Protein 2K3D (pdb70)

Radius of gyration: 13.23 Å; Cα contacts (8 Å, |Δi|>4): 116; chains: 1; bounding box: 28×37×34 Å

Foldseek 3Di:
DLVVVQVVLLLVQCCVQAVPFDDKDWPFDQADPQGGKIKIATPPDPQFMWIDHSANQDIGTDPVVVVNGDDPRQGSVRVVVDDPDDD

Sequence (87 aa):
AFFNEQKEKVTLYLKHNIPDFNTVTFTNEEFNPIGISIDGYINNDKNLSFTAGKDVKIFSSSEELDKMFQEPRKGYDEILEHHHHHHAFFNEQKEKVTLYLKHNIPDFNTVTFTNEEFNPIGISIDGYINNDKNLSFTAGKDVKIFSSSEELDKMFQEPRKGYDEILEHHHHHHAFFNEQKEKVTLYLKHNIPDFNTVTFTNEEFNPIGISIDGYINNDKNLSFTAGKDVKIFSSSEELDKMFQEPRKGYDEILEHHHHHHAFFNEQKEKVTLYLKHNIPDFNTVTFTNEEFNPIGISIDGYINNDKNLSFTAGKDVKIFSSSEELDKMFQEPRKGYDEILEHHHHHHAFFNEQKEKVTLYLKHNIPDFNTVTFTNEEFNPIGISIDGYINNDKNLSFTAGKDVKIFSSSEELDKMFQEPRKGYDEILEHHHHHHAFFNEQKEKVTLYLKHNIPDFNTVTFTNEEFNPIGISIDGYINNDKNLSFTAGKDVKIFSSSEELDKMFQEPRKGYDEILEHHHHHHAFFNEQKEKVTLYLKHNIPDFNTVTFTNEEFNPIGISIDGYINNDKNLSFTAGKDVKIFSSSEELDKMFQEPRKGYDEILEHHHHHHAFFNEQKEKVTLYLKHNIPDFNTVTFTNEEFNPIGISIDGYINNDKNLSFTAGKDVKIFSSSEELDKMFQEPRKGYDEILEHHHHHHAFFNEQKEKVTLYLKHNIPDFNTVTFTNEEFNPIGISIDGYINNDKNLSFTAGKDVKIFSSSEELDKMFQEPRKGYDEILEHHHHHHAFFNEQKEKVTLYLKHNIPDFNTVTFTNEEFNPIGISIDGYINNDKNLSFTAGKDVKIFSSSEELDKMFQEPRKGYDEILEHHHHHHAFFNEQKEKVTLYLKHNIPDFNTVTFTNEEFNPIGISIDGYINNDKNLSFTAGKDVKIFSSSEELDKMFQEPRKGYDEILEHHHHHHAFFNEQKEKVTLYLKHNIPDFNTVTFTNEEFNPIGISIDGYINNDKNLSFTAGKDVKIFSSSEELDKMFQEPRKGYDEILEHHHHHHAFFNEQKEKVTLYLKHNIPDFNTVTFTNEEFNPIGISIDGYINNDKNLSFTAGKDVKIFSSSEELDKMFQEPRKGYDEILEHHHHHHAFFNEQKEKVTLYLKHNIPDFNTVTFTNEEFNPIGISIDGYINNDKNLSFTAGKDVKIFSSSEELDKMFQEPRKGYDEILEHHHHHHAFFNEQKEKVTLYLKHNIPDFNTVTFTNEEFNPIGISIDGYINNDKNLSFTAGKDVKIFSSSEELDKMFQEPRKGYDEILEHHHHHHAFFNEQKEKVTLYLKHNIPDFNTVTFTNEEFNPIGISIDGYINNDKNLSFTAGKDVKIFSSSEELDKMFQEPRKGYDEILEHHHHHHAFFNEQKEKVTLYLKHNIPDFNTVTFTNEEFNPIGISIDGYINNDKNLSFTAGKDVKIFSSSEELDKMFQEPRKGYDEILEHHHHHHAFFNEQKEKVTLYLKHNIPDFNTVTFTNEEFNPIGISIDGYINNDKNLSFTAGKDVKIFSSSEELDKMFQEPRKGYDEILEHHHHHHAFFNEQKEKVTLYLKHNIPDFNTVTFTNEEFNPIGISIDGYINNDKNLSFTAGKDVKIFSSSEELDKMFQEPRKGYDEILEHHHHHHAFFNEQKEKVTLYLKHNIPDFNTVTFTNEEFNPIGISIDGYINNDKNLSFTAGKDVKIFSSSEELDKMFQEPRKGYDEILEHHHHHH

CATH classification: 3.10.450.130

Secondary structure (DSSP, 8-state):
-HHHHHHHHHHHHHHHH-TT---EEE---EEETTEEEEEEEETT-TTSEEEE-STTTSEEE-HHHHTT--S----HHHHHHTT----

InterPro domains:
  IPR009881 Protein of unknown function DUF1433 [PF07252] (13-90)

Nearest PDB structures (foldseek):
  2k3d-assembly1_A  TM=9.272E-01  e=2.267E-14  Listeria innocua Clip11262
  3nvn-assembly1_A  TM=5.547E-01  e=8.697E+00  Ectromelia virus
  3nuz-assembly3_F  TM=5.086E-01  e=8.180E+00  Bacteroides fragilis NCTC 9343
  3nuz-assembly3_E  TM=4.621E-01  e=8.180E+00  Bacteroides fragilis NCTC 9343
  2k3d-assembly1_A  TM=9.002E-01  e=7.630E-13  Listeria innocua Clip11262

Organism: Listeria innocua serovar 6a (strain ATCC BAA-680 / CLIP 11262) (NCBI:txid272626)

Structure (mmCIF, N/CA/C/O backbone):
data_2K3D
#
_entry.id   2K3D
#
loop_
_atom_site.group_PDB
_atom_site.id
_atom_site.type_symbol
_atom_site.label_atom_id
_atom_site.label_alt_id
_atom_site.label_comp_id
_atom_site.label_asym_id
_atom_site.label_entity_id
_atom_site.label_seq_id
_atom_site.pdbx_PDB_ins_code
_atom_site.Cartn_x
_atom_site.Cartn_y
_atom_site.Cartn_z
_atom_site.occupancy
_atom_site.B_iso_or_equiv
_atom_site.auth_seq_id
_atom_site.auth_comp_id
_atom_site.auth_asym_id
_atom_site.auth_atom_id
_atom_site.pdbx_PDB_model_num
ATOM 1 N N . ALA A 1 1 ? -7.508 13.907 -10.415 1.00 0.00 12 ALA A N 1
ATOM 2 C CA . ALA A 1 1 ? -8.447 12.892 -10.977 1.00 0.00 12 ALA A CA 1
ATOM 3 C C . ALA A 1 1 ? -8.884 11.923 -9.874 1.00 0.00 12 ALA A C 1
ATOM 4 O O . ALA A 1 1 ? -8.236 11.788 -8.854 1.00 0.00 12 ALA A O 1
ATOM 11 N N . PHE A 1 2 ? -9.988 11.254 -10.075 1.00 0.00 13 PHE A N 1
ATOM 12 C CA . PHE A 1 2 ? -10.493 10.292 -9.054 1.00 0.00 13 PHE A CA 1
ATOM 13 C C . PHE A 1 2 ? -9.456 9.190 -8.824 1.00 0.00 13 PHE A C 1
ATOM 14 O O . PHE A 1 2 ? -9.184 8.801 -7.706 1.00 0.00 13 PHE A O 1
ATOM 31 N N . PHE A 1 3 ? -8.879 8.680 -9.878 1.00 0.00 14 PHE A N 1
ATOM 32 C CA . PHE A 1 3 ? -7.859 7.602 -9.737 1.00 0.00 14 PHE A CA 1
ATOM 33 C C . PHE A 1 3 ? -6.652 8.147 -8.972 1.00 0.00 14 PHE A C 1
ATOM 34 O O . PHE A 1 3 ? -6.077 7.482 -8.136 1.00 0.00 14 PHE A O 1
ATOM 51 N N . ASN A 1 4 ? -6.263 9.359 -9.269 1.00 0.00 15 ASN A N 1
ATOM 52 C CA . ASN A 1 4 ? -5.093 9.973 -8.582 1.00 0.00 15 ASN A CA 1
ATOM 53 C C . ASN A 1 4 ? -5.390 10.103 -7.086 1.00 0.00 15 ASN A C 1
ATOM 54 O O . ASN A 1 4 ? -4.538 9.870 -6.252 1.00 0.00 15 ASN A O 1
ATOM 65 N N . GLU A 1 5 ? -6.592 10.483 -6.743 1.00 0.00 16 GLU A N 1
ATOM 66 C CA . GLU A 1 5 ? -6.955 10.642 -5.304 1.00 0.00 16 GLU A CA 1
ATOM 67 C C . GLU A 1 5 ? -6.878 9.288 -4.599 1.00 0.00 16 GLU A C 1
ATOM 68 O O . GLU A 1 5 ? -6.412 9.186 -3.482 1.00 0.00 16 GLU A O 1
ATOM 80 N N . GLN A 1 6 ? -7.338 8.248 -5.241 1.00 0.00 17 GLN A N 1
ATOM 81 C CA . GLN A 1 6 ? -7.299 6.899 -4.609 1.00 0.00 17 GLN A CA 1
ATOM 82 C C . GLN A 1 6 ? -5.849 6.505 -4.342 1.00 0.00 17 GLN A C 1
ATOM 83 O O . GLN A 1 6 ? -5.526 5.948 -3.312 1.00 0.00 17 GLN A O 1
ATOM 97 N N . LYS A 1 7 ? -4.974 6.787 -5.268 1.00 0.00 18 LYS A N 1
ATOM 98 C CA . LYS A 1 7 ? -3.544 6.430 -5.079 1.00 0.00 18 LYS A CA 1
ATOM 99 C C . LYS A 1 7 ? -2.979 7.217 -3.896 1.00 0.00 18 LYS A C 1
ATOM 100 O O . LYS A 1 7 ? -2.239 6.697 -3.086 1.00 0.00 18 LYS A O 1
ATOM 119 N N . GLU A 1 8 ? -3.322 8.475 -3.802 1.00 0.00 19 GLU A N 1
ATOM 120 C CA . GLU A 1 8 ? -2.809 9.317 -2.685 1.00 0.00 19 GLU A CA 1
ATOM 121 C C . GLU A 1 8 ? -3.352 8.799 -1.352 1.00 0.00 19 GLU A C 1
ATOM 122 O O . GLU A 1 8 ? -2.636 8.710 -0.375 1.00 0.00 19 GLU A O 1
ATOM 134 N N . LYS A 1 9 ? -4.613 8.463 -1.305 1.00 0.00 20 LYS A N 1
ATOM 135 C CA . LYS A 1 9 ? -5.210 7.958 -0.035 1.00 0.00 20 LYS A CA 1
ATOM 136 C C . LYS A 1 9 ? -4.555 6.632 0.354 1.00 0.00 20 LYS A C 1
ATOM 137 O O . LYS A 1 9 ? -4.224 6.405 1.500 1.00 0.00 20 LYS A O 1
ATOM 156 N N . VAL A 1 10 ? -4.378 5.749 -0.592 1.00 0.00 21 VAL A N 1
ATOM 157 C CA . VAL A 1 10 ? -3.761 4.429 -0.285 1.00 0.00 21 VAL A CA 1
ATOM 158 C C . VAL A 1 10 ? -2.315 4.620 0.177 1.00 0.00 21 VAL A C 1
ATOM 159 O O . VAL A 1 10 ? -1.879 4.019 1.139 1.00 0.00 21 VAL A O 1
ATOM 172 N N . THR A 1 11 ? -1.564 5.440 -0.507 1.00 0.00 22 THR A N 1
ATOM 173 C CA . THR A 1 11 ? -0.145 5.657 -0.113 1.00 0.00 22 THR A CA 1
ATOM 174 C C . THR A 1 11 ? -0.091 6.264 1.284 1.00 0.00 22 THR A C 1
ATOM 175 O O . THR A 1 11 ? 0.658 5.822 2.131 1.00 0.00 22 THR A O 1
ATOM 186 N N . LEU A 1 12 ? -0.872 7.284 1.522 1.00 0.00 23 LEU A N 1
ATOM 187 C CA . LEU A 1 12 ? -0.870 7.941 2.856 1.00 0.00 23 LEU A CA 1
ATOM 188 C C . LEU A 1 12 ? -1.365 6.953 3.918 1.00 0.00 23 LEU A C 1
ATOM 189 O O . LEU A 1 12 ? -0.845 6.877 5.012 1.00 0.00 23 LEU A O 1
ATOM 205 N N . TYR A 1 13 ? -2.387 6.207 3.599 1.00 0.00 24 TYR A N 1
ATOM 206 C CA . TYR A 1 13 ? -2.943 5.227 4.570 1.00 0.00 24 TYR A CA 1
ATOM 207 C C . TYR A 1 13 ? -1.900 4.151 4.880 1.00 0.00 24 TYR A C 1
ATOM 208 O O . TYR A 1 13 ? -1.771 3.702 6.002 1.00 0.00 24 TYR A O 1
ATOM 226 N N . LEU A 1 14 ? -1.184 3.704 3.883 1.00 0.00 25 LEU A N 1
ATOM 227 C CA . LEU A 1 14 ? -0.179 2.629 4.108 1.00 0.00 25 LEU A CA 1
ATOM 228 C C . LEU A 1 14 ? 0.901 3.102 5.080 1.00 0.00 25 LEU A C 1
ATOM 229 O O . LEU A 1 14 ? 1.273 2.397 5.991 1.00 0.00 25 LEU A O 1
ATOM 245 N N . LYS A 1 15 ? 1.416 4.283 4.892 1.00 0.00 26 LYS A N 1
ATOM 246 C CA . LYS A 1 15 ? 2.486 4.781 5.800 1.00 0.00 26 LYS A CA 1
ATOM 247 C C . LYS A 1 15 ? 1.917 5.050 7.193 1.00 0.00 26 LYS A C 1
ATOM 248 O O . LYS A 1 15 ? 2.614 4.968 8.184 1.00 0.00 26 LYS A O 1
ATOM 267 N N . HIS A 1 16 ? 0.662 5.392 7.275 1.00 0.00 27 HIS A N 1
ATOM 268 C CA . HIS A 1 16 ? 0.054 5.684 8.602 1.00 0.00 27 HIS A CA 1
ATOM 269 C C . HIS A 1 16 ? -0.039 4.399 9.426 1.00 0.00 27 HIS A C 1
ATOM 270 O O . HIS A 1 16 ? 0.192 4.401 10.619 1.00 0.00 27 HIS A O 1
ATOM 284 N N . ASN A 1 17 ? -0.381 3.303 8.805 1.00 0.00 28 ASN A N 1
ATOM 285 C CA . ASN A 1 17 ? -0.490 2.019 9.556 1.00 0.00 28 ASN A CA 1
ATOM 286 C C . ASN A 1 17 ? 0.828 1.268 9.430 1.00 0.00 28 ASN A C 1
ATOM 287 O O . ASN A 1 17 ? 1.016 0.221 10.016 1.00 0.00 28 ASN A O 1
ATOM 298 N N . ILE A 1 18 ? 1.747 1.806 8.667 1.00 0.00 29 ILE A N 1
ATOM 299 C CA . ILE A 1 18 ? 3.074 1.148 8.489 1.00 0.00 29 ILE A CA 1
ATOM 300 C C . ILE A 1 18 ? 4.176 2.221 8.528 1.00 0.00 29 ILE A C 1
ATOM 301 O O . ILE A 1 18 ? 4.477 2.831 7.523 1.00 0.00 29 ILE A O 1
ATOM 317 N N . PRO A 1 19 ? 4.771 2.472 9.676 1.00 0.00 30 PRO A N 1
ATOM 318 C CA . PRO A 1 19 ? 5.840 3.509 9.806 1.00 0.00 30 PRO A CA 1
ATOM 319 C C . PRO A 1 19 ? 7.122 3.069 9.096 1.00 0.00 30 PRO A C 1
ATOM 320 O O . PRO A 1 19 ? 8.005 3.861 8.825 1.00 0.00 30 PRO A O 1
ATOM 331 N N . ASP A 1 20 ? 7.223 1.803 8.800 1.00 0.00 31 ASP A N 1
ATOM 332 C CA . ASP A 1 20 ? 8.427 1.275 8.107 1.00 0.00 31 ASP A CA 1
ATOM 333 C C . ASP A 1 20 ? 8.196 1.347 6.598 1.00 0.00 31 ASP A C 1
ATOM 334 O O . ASP A 1 20 ? 8.992 0.876 5.812 1.00 0.00 31 ASP A O 1
ATOM 343 N N . PHE A 1 21 ? 7.099 1.932 6.193 1.00 0.00 32 PHE A N 1
ATOM 344 C CA . PHE A 1 21 ? 6.794 2.040 4.743 1.00 0.00 32 PHE A CA 1
ATOM 345 C C . PHE A 1 21 ? 7.918 2.785 4.022 1.00 0.00 32 PHE A C 1
ATOM 346 O O . PHE A 1 21 ? 8.377 3.821 4.463 1.00 0.00 32 PHE A O 1
ATOM 363 N N . ASN A 1 22 ? 8.352 2.257 2.904 1.00 0.00 33 ASN A N 1
ATOM 364 C CA . ASN A 1 22 ? 9.436 2.907 2.113 1.00 0.00 33 ASN A CA 1
ATOM 365 C C . ASN A 1 22 ? 8.852 3.466 0.815 1.00 0.00 33 ASN A C 1
ATOM 366 O O . ASN A 1 22 ? 8.942 4.645 0.538 1.00 0.00 33 ASN A O 1
ATOM 377 N N . THR A 1 23 ? 8.249 2.627 0.011 1.00 0.00 34 THR A N 1
ATOM 378 C CA . THR A 1 23 ? 7.659 3.111 -1.270 1.00 0.00 34 THR A CA 1
ATOM 379 C C . THR A 1 23 ? 6.507 2.200 -1.691 1.00 0.00 34 THR A C 1
ATOM 380 O O . THR A 1 23 ? 6.403 1.071 -1.247 1.00 0.00 34 THR A O 1
ATOM 391 N N . VAL A 1 24 ? 5.644 2.686 -2.553 1.00 0.00 35 VAL A N 1
ATOM 392 C CA . VAL A 1 24 ? 4.484 1.868 -3.030 1.00 0.00 35 VAL A CA 1
ATOM 393 C C . VAL A 1 24 ? 4.501 1.818 -4.557 1.00 0.00 35 VAL A C 1
ATOM 394 O O . VAL A 1 24 ? 4.697 2.821 -5.218 1.00 0.00 35 VAL A O 1
ATOM 407 N N . THR A 1 25 ? 4.302 0.651 -5.123 1.00 0.00 36 THR A N 1
ATOM 408 C CA . THR A 1 25 ? 4.308 0.508 -6.611 1.00 0.00 36 THR A CA 1
ATOM 409 C C . THR A 1 25 ? 2.987 -0.105 -7.071 1.00 0.00 36 THR A C 1
ATOM 410 O O . THR A 1 25 ? 2.581 -1.157 -6.614 1.00 0.00 36 THR A O 1
ATOM 421 N N . PHE A 1 26 ? 2.316 0.551 -7.982 1.00 0.00 37 PHE A N 1
ATOM 422 C CA . PHE A 1 26 ? 1.020 0.028 -8.494 1.00 0.00 37 PHE A CA 1
ATOM 423 C C . PHE A 1 26 ? 1.259 -0.724 -9.798 1.00 0.00 37 PHE A C 1
ATOM 424 O O . PHE A 1 26 ? 2.097 -0.353 -10.596 1.00 0.00 37 PHE A O 1
ATOM 441 N N . THR A 1 27 ? 0.525 -1.773 -10.027 1.00 0.00 38 THR A N 1
ATOM 442 C CA . THR A 1 27 ? 0.706 -2.542 -11.285 1.00 0.00 38 THR A CA 1
ATOM 443 C C . THR A 1 27 ? -0.530 -3.414 -11.524 1.00 0.00 38 THR A C 1
ATOM 444 O O . THR A 1 27 ? -0.455 -4.626 -11.585 1.00 0.00 38 THR A O 1
ATOM 455 N N . ASN A 1 28 ? -1.672 -2.787 -11.667 1.00 0.00 39 ASN A N 1
ATOM 456 C CA . ASN A 1 28 ? -2.937 -3.537 -11.916 1.00 0.00 39 ASN A CA 1
ATOM 457 C C . ASN A 1 28 ? -3.981 -2.573 -12.488 1.00 0.00 39 ASN A C 1
ATOM 458 O O . ASN A 1 28 ? -4.176 -2.489 -13.684 1.00 0.00 39 ASN A O 1
ATOM 469 N N . GLU A 1 29 ? -4.652 -1.844 -11.635 1.00 0.00 40 GLU A N 1
ATOM 470 C CA . GLU A 1 29 ? -5.692 -0.882 -12.104 1.00 0.00 40 GLU A CA 1
ATOM 471 C C . GLU A 1 29 ? -6.726 -1.624 -12.941 1.00 0.00 40 GLU A C 1
ATOM 472 O O . GLU A 1 29 ? -6.743 -1.528 -14.153 1.00 0.00 40 GLU A O 1
ATOM 484 N N . GLU A 1 30 ? -7.586 -2.372 -12.296 1.00 0.00 41 GLU A N 1
ATOM 485 C CA . GLU A 1 30 ? -8.634 -3.146 -13.028 1.00 0.00 41 GLU A CA 1
ATOM 486 C C . GLU A 1 30 ? -10.021 -2.702 -12.560 1.00 0.00 41 GLU A C 1
ATOM 487 O O . GLU A 1 30 ? -10.209 -2.277 -11.436 1.00 0.00 41 GLU A O 1
ATOM 499 N N . PHE A 1 31 ? -10.996 -2.792 -13.424 1.00 0.00 42 PHE A N 1
ATOM 500 C CA . PHE A 1 31 ? -12.376 -2.377 -13.050 1.00 0.00 42 PHE A CA 1
ATOM 501 C C . PHE A 1 31 ? -13.141 -3.584 -12.521 1.00 0.00 42 PHE A C 1
ATOM 502 O O . PHE A 1 31 ? -13.317 -4.572 -13.209 1.00 0.00 42 PHE A O 1
ATOM 519 N N . ASN A 1 32 ? -13.599 -3.510 -11.297 1.00 0.00 43 ASN A N 1
ATOM 520 C CA . ASN A 1 32 ? -14.360 -4.645 -10.701 1.00 0.00 43 ASN A CA 1
ATOM 521 C C . ASN A 1 32 ? -15.858 -4.296 -10.698 1.00 0.00 43 ASN A C 1
ATOM 522 O O . ASN A 1 32 ? -16.219 -3.136 -10.693 1.00 0.00 43 ASN A O 1
ATOM 533 N N . PRO A 1 33 ? -16.721 -5.287 -10.677 1.00 0.00 44 PRO A N 1
ATOM 534 C CA . PRO A 1 33 ? -18.198 -5.062 -10.648 1.00 0.00 44 PRO A CA 1
ATOM 535 C C . PRO A 1 33 ? -18.602 -4.016 -9.597 1.00 0.00 44 PRO A C 1
ATOM 536 O O . PRO A 1 33 ? -19.492 -3.217 -9.811 1.00 0.00 44 PRO A O 1
ATOM 547 N N . ILE A 1 34 ? -17.952 -4.019 -8.464 1.00 0.00 45 ILE A N 1
ATOM 548 C CA . ILE A 1 34 ? -18.288 -3.031 -7.400 1.00 0.00 45 ILE A CA 1
ATOM 549 C C . ILE A 1 34 ? -17.873 -1.635 -7.864 1.00 0.00 45 ILE A C 1
ATOM 550 O O . ILE A 1 34 ? -18.545 -0.655 -7.608 1.00 0.00 45 ILE A O 1
ATOM 566 N N . GLY A 1 35 ? -16.765 -1.542 -8.544 1.00 0.00 46 GLY A N 1
ATOM 567 C CA . GLY A 1 35 ? -16.292 -0.220 -9.028 1.00 0.00 46 GLY A CA 1
ATOM 568 C C . GLY A 1 35 ? -14.874 -0.353 -9.570 1.00 0.00 46 GLY A C 1
ATOM 569 O O . GLY A 1 35 ? -14.667 -0.761 -10.695 1.00 0.00 46 GLY A O 1
ATOM 573 N N . ILE A 1 36 ? -13.890 -0.006 -8.774 1.00 0.00 47 ILE A N 1
ATOM 574 C CA . ILE A 1 36 ? -12.467 -0.096 -9.227 1.00 0.00 47 ILE A CA 1
ATOM 575 C C . ILE A 1 36 ? -11.663 -0.978 -8.274 1.00 0.00 47 ILE A C 1
ATOM 576 O O . ILE A 1 36 ? -12.023 -1.168 -7.129 1.00 0.00 47 ILE A O 1
ATOM 592 N N . SER A 1 37 ? -10.567 -1.511 -8.747 1.00 0.00 48 SER A N 1
ATOM 593 C CA . SER A 1 37 ? -9.713 -2.379 -7.890 1.00 0.00 48 SER A CA 1
ATOM 594 C C . SER A 1 37 ? -8.248 -2.059 -8.178 1.00 0.00 48 SER A C 1
ATOM 595 O O . SER A 1 37 ? -7.798 -2.128 -9.307 1.00 0.00 48 SER A O 1
ATOM 603 N N . ILE A 1 38 ? -7.503 -1.703 -7.161 1.00 0.00 49 ILE A N 1
ATOM 604 C CA . ILE A 1 38 ? -6.057 -1.365 -7.345 1.00 0.00 49 ILE A CA 1
ATOM 605 C C . ILE A 1 38 ? -5.203 -2.334 -6.536 1.00 0.00 49 ILE A C 1
ATOM 606 O O . ILE A 1 38 ? -5.470 -2.597 -5.379 1.00 0.00 49 ILE A O 1
ATOM 622 N N . ASP A 1 39 ? -4.172 -2.870 -7.142 1.00 0.00 50 ASP A N 1
ATOM 623 C CA . ASP A 1 39 ? -3.279 -3.829 -6.425 1.00 0.00 50 ASP A CA 1
ATOM 624 C C . ASP A 1 39 ? -1.822 -3.420 -6.633 1.00 0.00 50 ASP A C 1
ATOM 625 O O . ASP A 1 39 ? -1.451 -2.895 -7.667 1.00 0.00 50 ASP A O 1
ATOM 634 N N . GLY A 1 40 ? -0.992 -3.656 -5.654 1.00 0.00 51 GLY A N 1
ATOM 635 C CA . GLY A 1 40 ? 0.440 -3.283 -5.782 1.00 0.00 51 GLY A CA 1
ATOM 636 C C . GLY A 1 40 ? 1.218 -3.833 -4.589 1.00 0.00 51 GLY A C 1
ATOM 637 O O . GLY A 1 40 ? 0.703 -4.607 -3.804 1.00 0.00 51 GLY A O 1
ATOM 641 N N . TYR A 1 41 ? 2.458 -3.439 -4.443 1.00 0.00 52 TYR A N 1
ATOM 642 C CA . TYR A 1 41 ? 3.282 -3.940 -3.299 1.00 0.00 52 TYR A CA 1
ATOM 643 C C . TYR A 1 41 ? 4.160 -2.822 -2.756 1.00 0.00 52 TYR A C 1
ATOM 644 O O . TYR A 1 41 ? 4.325 -1.786 -3.375 1.00 0.00 52 TYR A O 1
ATOM 662 N N . ILE A 1 42 ? 4.714 -3.025 -1.583 1.00 0.00 53 ILE A N 1
ATOM 663 C CA . ILE A 1 42 ? 5.579 -1.975 -0.951 1.00 0.00 53 ILE A CA 1
ATOM 664 C C . ILE A 1 42 ? 6.985 -2.521 -0.671 1.00 0.00 53 ILE A C 1
ATOM 665 O O . ILE A 1 42 ? 7.210 -3.713 -0.649 1.00 0.00 53 ILE A O 1
ATOM 681 N N . ASN A 1 43 ? 7.922 -1.634 -0.451 1.00 0.00 54 ASN A N 1
ATOM 682 C CA . ASN A 1 43 ? 9.329 -2.040 -0.158 1.00 0.00 54 ASN A CA 1
ATOM 683 C C . ASN A 1 43 ? 9.880 -2.896 -1.303 1.00 0.00 54 ASN A C 1
ATOM 684 O O . ASN A 1 43 ? 10.687 -3.780 -1.099 1.00 0.00 54 ASN A O 1
ATOM 695 N N . ASN A 1 44 ? 9.459 -2.623 -2.511 1.00 0.00 55 ASN A N 1
ATOM 696 C CA . ASN A 1 44 ? 9.955 -3.395 -3.690 1.00 0.00 55 ASN A CA 1
ATOM 697 C C . ASN A 1 44 ? 9.877 -4.893 -3.411 1.00 0.00 55 ASN A C 1
ATOM 698 O O . ASN A 1 44 ? 10.623 -5.673 -3.972 1.00 0.00 55 ASN A O 1
ATOM 709 N N . ASP A 1 45 ? 8.976 -5.307 -2.554 1.00 0.00 56 ASP A N 1
ATOM 710 C CA . ASP A 1 45 ? 8.834 -6.760 -2.235 1.00 0.00 56 ASP A CA 1
ATOM 711 C C . ASP A 1 45 ? 7.541 -7.297 -2.849 1.00 0.00 56 ASP A C 1
ATOM 712 O O . ASP A 1 45 ? 6.454 -6.985 -2.407 1.00 0.00 56 ASP A O 1
ATOM 721 N N . LYS A 1 46 ? 7.660 -8.098 -3.874 1.00 0.00 57 LYS A N 1
ATOM 722 C CA . LYS A 1 46 ? 6.458 -8.668 -4.544 1.00 0.00 57 LYS A CA 1
ATOM 723 C C . LYS A 1 46 ? 5.630 -9.457 -3.530 1.00 0.00 57 LYS A C 1
ATOM 724 O O . LYS A 1 46 ? 4.420 -9.521 -3.618 1.00 0.00 57 LYS A O 1
ATOM 743 N N . ASN A 1 47 ? 6.271 -10.063 -2.574 1.00 0.00 58 ASN A N 1
ATOM 744 C CA . ASN A 1 47 ? 5.527 -10.851 -1.555 1.00 0.00 58 ASN A CA 1
ATOM 745 C C . ASN A 1 47 ? 4.595 -9.922 -0.773 1.00 0.00 58 ASN A C 1
ATOM 746 O O . ASN A 1 47 ? 3.481 -10.276 -0.448 1.00 0.00 58 ASN A O 1
ATOM 757 N N . LEU A 1 48 ? 5.047 -8.739 -0.460 1.00 0.00 59 LEU A N 1
ATOM 758 C CA . LEU A 1 48 ? 4.195 -7.789 0.309 1.00 0.00 59 LEU A CA 1
ATOM 759 C C . LEU A 1 48 ? 3.238 -7.085 -0.650 1.00 0.00 59 LEU A C 1
ATOM 760 O O . LEU A 1 48 ? 3.473 -5.964 -1.075 1.00 0.00 59 LEU A O 1
ATOM 776 N N . SER A 1 49 ? 2.161 -7.751 -1.006 1.00 0.00 60 SER A N 1
ATOM 777 C CA . SER A 1 49 ? 1.171 -7.155 -1.953 1.00 0.00 60 SER A CA 1
ATOM 778 C C . SER A 1 49 ? -0.078 -6.699 -1.201 1.00 0.00 60 SER A C 1
ATOM 779 O O . SER A 1 49 ? -0.427 -7.226 -0.153 1.00 0.00 60 SER A O 1
ATOM 787 N N . PHE A 1 50 ? -0.763 -5.720 -1.744 1.00 0.00 61 PHE A N 1
ATOM 788 C CA . PHE A 1 50 ? -2.001 -5.203 -1.095 1.00 0.00 61 PHE A CA 1
ATOM 789 C C . PHE A 1 50 ? -3.058 -4.920 -2.159 1.00 0.00 61 PHE A C 1
ATOM 790 O O . PHE A 1 50 ? -2.746 -4.612 -3.292 1.00 0.00 61 PHE A O 1
ATOM 807 N N . THR A 1 51 ? -4.315 -5.030 -1.799 1.00 0.00 62 THR A N 1
ATOM 808 C CA . THR A 1 51 ? -5.416 -4.777 -2.779 1.00 0.00 62 THR A CA 1
ATOM 809 C C . THR A 1 51 ? -6.481 -3.882 -2.146 1.00 0.00 62 THR A C 1
ATOM 810 O O . THR A 1 51 ? -6.877 -4.071 -1.011 1.00 0.00 62 THR A O 1
ATOM 821 N N . ALA A 1 52 ? -6.953 -2.909 -2.879 1.00 0.00 63 ALA A N 1
ATOM 822 C CA . ALA A 1 52 ? -8.001 -1.996 -2.341 1.00 0.00 63 ALA A CA 1
ATOM 823 C C . ALA A 1 52 ? -8.885 -1.513 -3.489 1.00 0.00 63 ALA A C 1
ATOM 824 O O . ALA A 1 52 ? -8.475 -1.491 -4.633 1.00 0.00 63 ALA A O 1
ATOM 831 N N . GLY A 1 53 ? -10.103 -1.136 -3.187 1.00 0.00 64 GLY A N 1
ATOM 832 C CA . GLY A 1 53 ? -11.045 -0.657 -4.246 1.00 0.00 64 GLY A CA 1
ATOM 833 C C . GLY A 1 53 ? -11.486 0.773 -3.942 1.00 0.00 64 GLY A C 1
ATOM 834 O O . GLY A 1 53 ? -10.680 1.650 -3.700 1.00 0.00 64 GLY A O 1
ATOM 838 N N . LYS A 1 54 ? -12.768 1.016 -3.977 1.00 0.00 65 LYS A N 1
ATOM 839 C CA . LYS A 1 54 ? -13.280 2.388 -3.719 1.00 0.00 65 LYS A CA 1
ATOM 840 C C . LYS A 1 54 ? -12.862 2.869 -2.328 1.00 0.00 65 LYS A C 1
ATOM 841 O O . LYS A 1 54 ? -13.070 2.200 -1.334 1.00 0.00 65 LYS A O 1
ATOM 860 N N . ASP A 1 55 ? -12.280 4.037 -2.266 1.00 0.00 66 ASP A N 1
ATOM 861 C CA . ASP A 1 55 ? -11.837 4.613 -0.965 1.00 0.00 66 ASP A CA 1
ATOM 862 C C . ASP A 1 55 ? -11.122 3.550 -0.131 1.00 0.00 66 ASP A C 1
ATOM 863 O O . ASP A 1 55 ? -10.857 2.455 -0.589 1.00 0.00 66 ASP A O 1
ATOM 872 N N . VAL A 1 56 ? -10.792 3.872 1.092 1.00 0.00 67 VAL A N 1
ATOM 873 C CA . VAL A 1 56 ? -10.084 2.898 1.970 1.00 0.00 67 VAL A CA 1
ATOM 874 C C . VAL A 1 56 ? -11.114 2.154 2.826 1.00 0.00 67 VAL A C 1
ATOM 875 O O . VAL A 1 56 ? -10.794 1.604 3.859 1.00 0.00 67 VAL A O 1
ATOM 888 N N . LYS A 1 57 ? -12.351 2.133 2.398 1.00 0.00 68 LYS A N 1
ATOM 889 C CA . LYS A 1 57 ? -13.400 1.420 3.178 1.00 0.00 68 LYS A CA 1
ATOM 890 C C . LYS A 1 57 ? -13.067 -0.069 3.224 1.00 0.00 68 LYS A C 1
ATOM 891 O O . LYS A 1 57 ? -13.196 -0.709 4.248 1.00 0.00 68 LYS A O 1
ATOM 910 N N . ILE A 1 58 ? -12.630 -0.623 2.116 1.00 0.00 69 ILE A N 1
ATOM 911 C CA . ILE A 1 58 ? -12.270 -2.073 2.074 1.00 0.00 69 ILE A CA 1
ATOM 912 C C . ILE A 1 58 ? -10.791 -2.202 1.725 1.00 0.00 69 ILE A C 1
ATOM 913 O O . ILE A 1 58 ? -10.323 -1.664 0.740 1.00 0.00 69 ILE A O 1
ATOM 929 N N . PHE A 1 59 ? -10.047 -2.908 2.538 1.00 0.00 70 PHE A N 1
ATOM 930 C CA . PHE A 1 59 ? -8.586 -3.080 2.281 1.00 0.00 70 PHE A CA 1
ATOM 931 C C . PHE A 1 59 ? -8.204 -4.539 2.515 1.00 0.00 70 PHE A C 1
ATOM 932 O O . PHE A 1 59 ? -8.610 -5.146 3.487 1.00 0.00 70 PHE A O 1
ATOM 949 N N . SER A 1 60 ? -7.425 -5.107 1.630 1.00 0.00 71 SER A N 1
ATOM 950 C CA . SER A 1 60 ? -7.007 -6.533 1.790 1.00 0.00 71 SER A CA 1
ATOM 951 C C . SER A 1 60 ? -5.509 -6.656 1.521 1.00 0.00 71 SER A C 1
ATOM 952 O O . SER A 1 60 ? -4.958 -5.974 0.678 1.00 0.00 71 SER A O 1
ATOM 960 N N . SER A 1 61 ? -4.842 -7.525 2.235 1.00 0.00 72 SER A N 1
ATOM 961 C CA . SER A 1 61 ? -3.376 -7.694 2.028 1.00 0.00 72 SER A CA 1
ATOM 962 C C . SER A 1 61 ? -2.942 -9.107 2.406 1.00 0.00 72 SER A C 1
ATOM 963 O O . SER A 1 61 ? -3.659 -9.841 3.061 1.00 0.00 72 SER A O 1
ATOM 971 N N . SER A 1 62 ? -1.770 -9.492 1.980 1.00 0.00 73 SER A N 1
ATOM 972 C CA . SER A 1 62 ? -1.265 -10.860 2.283 1.00 0.00 73 SER A CA 1
ATOM 973 C C . SER A 1 62 ? -0.977 -11.011 3.781 1.00 0.00 73 SER A C 1
ATOM 974 O O . SER A 1 62 ? -0.945 -10.049 4.524 1.00 0.00 73 SER A O 1
ATOM 982 N N . GLU A 1 63 ? -0.771 -12.224 4.229 1.00 0.00 74 GLU A N 1
ATOM 983 C CA . GLU A 1 63 ? -0.489 -12.462 5.675 1.00 0.00 74 GLU A CA 1
ATOM 984 C C . GLU A 1 63 ? 0.861 -11.843 6.039 1.00 0.00 74 GLU A C 1
ATOM 985 O O . GLU A 1 63 ? 1.046 -11.322 7.120 1.00 0.00 74 GLU A O 1
ATOM 997 N N . GLU A 1 64 ? 1.808 -11.907 5.139 1.00 0.00 75 GLU A N 1
ATOM 998 C CA . GLU A 1 64 ? 3.153 -11.333 5.415 1.00 0.00 75 GLU A CA 1
ATOM 999 C C . GLU A 1 64 ? 3.045 -9.812 5.527 1.00 0.00 75 GLU A C 1
ATOM 1000 O O . GLU A 1 64 ? 3.778 -9.180 6.258 1.00 0.00 75 GLU A O 1
ATOM 1012 N N . LEU A 1 65 ? 2.140 -9.218 4.796 1.00 0.00 76 LEU A N 1
ATOM 1013 C CA . LEU A 1 65 ? 1.974 -7.737 4.852 1.00 0.00 76 LEU A CA 1
ATOM 1014 C C . LEU A 1 65 ? 0.947 -7.387 5.932 1.00 0.00 76 LEU A C 1
ATOM 1015 O O . LEU A 1 65 ? 0.864 -6.267 6.386 1.00 0.00 76 LEU A O 1
ATOM 1031 N N . ASP A 1 66 ? 0.155 -8.343 6.340 1.00 0.00 77 ASP A N 1
ATOM 1032 C CA . ASP A 1 66 ? -0.872 -8.078 7.388 1.00 0.00 77 ASP A CA 1
ATOM 1033 C C . ASP A 1 66 ? -0.191 -7.927 8.750 1.00 0.00 77 ASP A C 1
ATOM 1034 O O . ASP A 1 66 ? -0.544 -7.074 9.538 1.00 0.00 77 ASP A O 1
ATOM 1043 N N . LYS A 1 67 ? 0.768 -8.770 9.035 1.00 0.00 78 LYS A N 1
ATOM 1044 C CA . LYS A 1 67 ? 1.465 -8.706 10.353 1.00 0.00 78 LYS A CA 1
ATOM 1045 C C . LYS A 1 67 ? 2.206 -7.376 10.481 1.00 0.00 78 LYS A C 1
ATOM 1046 O O . LYS A 1 67 ? 2.525 -6.932 11.566 1.00 0.00 78 LYS A O 1
ATOM 1065 N N . MET A 1 68 ? 2.490 -6.743 9.381 1.00 0.00 79 MET A N 1
ATOM 1066 C CA . MET A 1 68 ? 3.215 -5.446 9.425 1.00 0.00 79 MET A CA 1
ATOM 1067 C C . MET A 1 68 ? 2.344 -4.409 10.130 1.00 0.00 79 MET A C 1
ATOM 1068 O O . MET A 1 68 ? 2.830 -3.538 10.823 1.00 0.00 79 MET A O 1
ATOM 1082 N N . PHE A 1 69 ? 1.056 -4.483 9.938 1.00 0.00 80 PHE A N 1
ATOM 1083 C CA . PHE A 1 69 ? 0.151 -3.492 10.574 1.00 0.00 80 PHE A CA 1
ATOM 1084 C C . PHE A 1 69 ? 0.215 -3.631 12.092 1.00 0.00 80 PHE A C 1
ATOM 1085 O O . PHE A 1 69 ? 0.126 -4.716 12.634 1.00 0.00 80 PHE A O 1
ATOM 1102 N N . GLN A 1 70 ? 0.354 -2.526 12.775 1.00 0.00 81 GLN A N 1
ATOM 1103 C CA . GLN A 1 70 ? 0.410 -2.539 14.264 1.00 0.00 81 GLN A CA 1
ATOM 1104 C C . GLN A 1 70 ? -0.838 -1.840 14.792 1.00 0.00 81 GLN A C 1
ATOM 1105 O O . GLN A 1 70 ? -1.194 -1.970 15.946 1.00 0.00 81 GLN A O 1
ATOM 1119 N N . GLU A 1 71 ? -1.505 -1.088 13.942 1.00 0.00 82 GLU A N 1
ATOM 1120 C CA . GLU A 1 71 ? -2.740 -0.357 14.364 1.00 0.00 82 GLU A CA 1
ATOM 1121 C C . GLU A 1 71 ? -3.941 -0.837 13.532 1.00 0.00 82 GLU A C 1
ATOM 1122 O O . GLU A 1 71 ? -3.790 -1.290 12.412 1.00 0.00 82 GLU A O 1
ATOM 1134 N N . PRO A 1 72 ? -5.131 -0.731 14.078 1.00 0.00 83 PRO A N 1
ATOM 1135 C CA . PRO A 1 72 ? -6.386 -1.152 13.384 1.00 0.00 83 PRO A CA 1
ATOM 1136 C C . PRO A 1 72 ? -6.696 -0.308 12.141 1.00 0.00 83 PRO A C 1
ATOM 1137 O O . PRO A 1 72 ? -6.230 0.806 11.992 1.00 0.00 83 PRO A O 1
ATOM 1148 N N . ARG A 1 73 ? -7.469 -0.854 11.239 1.00 0.00 84 ARG A N 1
ATOM 1149 C CA . ARG A 1 73 ? -7.808 -0.124 9.987 1.00 0.00 84 ARG A CA 1
ATOM 1150 C C . ARG A 1 73 ? -8.685 1.089 10.286 1.00 0.00 84 ARG A C 1
ATOM 1151 O O . ARG A 1 73 ? -9.563 1.052 11.128 1.00 0.00 84 ARG A O 1
ATOM 1172 N N . LYS A 1 74 ? -8.451 2.169 9.585 1.00 0.00 85 LYS A N 1
ATOM 1173 C CA . LYS A 1 74 ? -9.255 3.408 9.790 1.00 0.00 85 LYS A CA 1
ATOM 1174 C C . LYS A 1 74 ? -9.516 4.071 8.437 1.00 0.00 85 LYS A C 1
ATOM 1175 O O . LYS A 1 74 ? -8.738 3.945 7.511 1.00 0.00 85 LYS A O 1
ATOM 1194 N N . GLY A 1 75 ? -10.613 4.762 8.313 1.00 0.00 86 GLY A N 1
ATOM 1195 C CA . GLY A 1 75 ? -10.947 5.426 7.023 1.00 0.00 86 GLY A CA 1
ATOM 1196 C C . GLY A 1 75 ? -9.969 6.565 6.727 1.00 0.00 86 GLY A C 1
ATOM 1197 O O . GLY A 1 75 ? -9.325 7.098 7.610 1.00 0.00 86 GLY A O 1
ATOM 1201 N N . TYR A 1 76 ? -9.867 6.942 5.477 1.00 0.00 87 TYR A N 1
ATOM 1202 C CA . TYR A 1 76 ? -8.953 8.051 5.077 1.00 0.00 87 TYR A CA 1
ATOM 1203 C C . TYR A 1 76 ? -9.366 9.338 5.791 1.00 0.00 87 TYR A C 1
ATOM 1204 O O . TYR A 1 76 ? -8.543 10.081 6.287 1.00 0.00 87 TYR A O 1
ATOM 1222 N N . ASP A 1 77 ? -10.640 9.618 5.833 1.00 0.00 88 ASP A N 1
ATOM 1223 C CA . ASP A 1 77 ? -11.118 10.858 6.505 1.00 0.00 88 ASP A CA 1
ATOM 1224 C C . ASP A 1 77 ? -10.843 10.768 8.008 1.00 0.00 88 ASP A C 1
ATOM 1225 O O . ASP A 1 77 ? -10.567 11.756 8.657 1.00 0.00 88 ASP A O 1
ATOM 1234 N N . GLU A 1 78 ? -10.938 9.590 8.570 1.00 0.00 89 GLU A N 1
ATOM 1235 C CA . GLU A 1 78 ? -10.704 9.430 10.036 1.00 0.00 89 GLU A CA 1
ATOM 1236 C C . GLU A 1 78 ? -9.265 9.818 10.373 1.00 0.00 89 GLU A C 1
ATOM 1237 O O . GLU A 1 78 ? -9.013 10.579 11.284 1.00 0.00 89 GLU A O 1
ATOM 1249 N N . ILE A 1 79 ? -8.321 9.290 9.647 1.00 0.00 90 ILE A N 1
ATOM 1250 C CA . ILE A 1 79 ? -6.895 9.613 9.918 1.00 0.00 90 ILE A CA 1
ATOM 1251 C C . ILE A 1 79 ? -6.637 11.085 9.596 1.00 0.00 90 ILE A C 1
ATOM 1252 O O . ILE A 1 79 ? -5.881 11.755 10.272 1.00 0.00 90 ILE A O 1
ATOM 1268 N N . LEU A 1 80 ? -7.250 11.592 8.561 1.00 0.00 91 LEU A N 1
ATOM 1269 C CA . LEU A 1 80 ? -7.041 13.017 8.183 1.00 0.00 91 LEU A CA 1
ATOM 1270 C C . LEU A 1 80 ? -7.532 13.922 9.315 1.00 0.00 91 LEU A C 1
ATOM 1271 O O . LEU A 1 80 ? -6.887 14.884 9.680 1.00 0.00 91 LEU A O 1
ATOM 1287 N N . GLU A 1 81 ? -8.680 13.624 9.864 1.00 0.00 92 GLU A N 1
ATOM 1288 C CA . GLU A 1 81 ? -9.231 14.464 10.964 1.00 0.00 92 GLU A CA 1
ATOM 1289 C C . GLU A 1 81 ? -8.398 14.259 12.230 1.00 0.00 92 GLU A C 1
ATOM 1290 O O . GLU A 1 81 ? -8.149 15.180 12.980 1.00 0.00 92 GLU A O 1
ATOM 1302 N N . HIS A 1 82 ? -7.969 13.050 12.473 1.00 0.00 93 HIS A N 1
ATOM 1303 C CA . HIS A 1 82 ? -7.155 12.763 13.686 1.00 0.00 93 HIS A CA 1
ATOM 1304 C C . HIS A 1 82 ? -7.877 13.305 14.926 1.00 0.00 93 HIS A C 1
ATOM 1305 O O . HIS A 1 82 ? -7.266 13.580 15.938 1.00 0.00 93 HIS A O 1
ATOM 1319 N N . HIS A 1 83 ? -9.177 13.454 14.850 1.00 0.00 94 HIS A N 1
ATOM 1320 C CA . HIS A 1 83 ? -9.955 13.971 16.017 1.00 0.00 94 HIS A CA 1
ATOM 1321 C C . HIS A 1 83 ? -9.385 15.317 16.448 1.00 0.00 94 HIS A C 1
ATOM 1322 O O . HIS A 1 83 ? -9.642 15.796 17.535 1.00 0.00 94 HIS A O 1
ATOM 1336 N N . HIS A 1 84 ? -8.605 15.931 15.601 1.00 0.00 95 HIS A N 1
ATOM 1337 C CA . HIS A 1 84 ? -8.002 17.250 15.948 1.00 0.00 95 HIS A CA 1
ATOM 1338 C C . HIS A 1 84 ? -8.873 18.377 15.397 1.00 0.00 95 HIS A C 1
ATOM 1339 O O . HIS A 1 84 ? -9.132 18.457 14.210 1.00 0.00 95 HIS A O 1
ATOM 1353 N N . HIS A 1 85 ? -9.324 19.254 16.252 1.00 0.00 96 HIS A N 1
ATOM 1354 C CA . HIS A 1 85 ? -10.172 20.387 15.790 1.00 0.00 96 HIS A CA 1
ATOM 1355 C C . HIS A 1 85 ? -10.060 21.547 16.781 1.00 0.00 96 HIS A C 1
ATOM 1356 O O . HIS A 1 85 ? -9.525 21.405 17.864 1.00 0.00 96 HIS A O 1
ATOM 1370 N N . HIS A 1 86 ? -10.553 22.695 16.409 1.00 0.00 97 HIS A N 1
ATOM 1371 C CA . HIS A 1 86 ? -10.472 23.878 17.309 1.00 0.00 97 HIS A CA 1
ATOM 1372 C C . HIS A 1 86 ? -11.553 23.801 18.389 1.00 0.00 97 HIS A C 1
ATOM 1373 O O . HIS A 1 86 ? -12.637 23.294 18.170 1.00 0.00 97 HIS A O 1
ATOM 1387 N N . HIS A 1 87 ? -11.262 24.310 19.558 1.00 0.00 98 HIS A N 1
ATOM 1388 C CA . HIS A 1 87 ? -12.255 24.283 20.666 1.00 0.00 98 HIS A CA 1
ATOM 1389 C C . HIS A 1 87 ? -11.951 25.427 21.635 1.00 0.00 98 HIS A C 1
ATOM 1390 O O . HIS A 1 87 ? -11.841 26.552 21.173 1.00 0.00 98 HIS A O 1
ATOM 1405 N N . ALA A 1 1 ? -7.709 12.161 -14.559 1.00 0.00 12 ALA A N 2
ATOM 1406 C CA . ALA A 1 1 ? -7.717 10.713 -14.204 1.00 0.00 12 ALA A CA 2
ATOM 1407 C C . ALA A 1 1 ? -8.005 10.541 -12.709 1.00 0.00 12 ALA A C 2
ATOM 1408 O O . ALA A 1 1 ? -7.163 10.776 -11.860 1.00 0.00 12 ALA A O 2
ATOM 1415 N N . PHE A 1 2 ? -9.201 10.128 -12.394 1.00 0.00 13 PHE A N 2
ATOM 1416 C CA . PHE A 1 2 ? -9.585 9.926 -10.969 1.00 0.00 13 PHE A CA 2
ATOM 1417 C C . PHE A 1 2 ? -8.721 8.818 -10.350 1.00 0.00 13 PHE A C 2
ATOM 1418 O O . PHE A 1 2 ? -8.618 8.694 -9.144 1.00 0.00 13 PHE A O 2
ATOM 1435 N N . PHE A 1 3 ? -8.100 8.016 -11.174 1.00 0.00 14 PHE A N 2
ATOM 1436 C CA . PHE A 1 3 ? -7.236 6.914 -10.648 1.00 0.00 14 PHE A CA 2
ATOM 1437 C C . PHE A 1 3 ? -6.043 7.511 -9.888 1.00 0.00 14 PHE A C 2
ATOM 1438 O O . PHE A 1 3 ? -5.602 6.982 -8.885 1.00 0.00 14 PHE A O 2
ATOM 1455 N N . ASN A 1 4 ? -5.526 8.610 -10.362 1.00 0.00 15 ASN A N 2
ATOM 1456 C CA . ASN A 1 4 ? -4.356 9.252 -9.687 1.00 0.00 15 ASN A CA 2
ATOM 1457 C C . ASN A 1 4 ? -4.746 9.699 -8.272 1.00 0.00 15 ASN A C 2
ATOM 1458 O O . ASN A 1 4 ? -3.991 9.549 -7.328 1.00 0.00 15 ASN A O 2
ATOM 1469 N N . GLU A 1 5 ? -5.918 10.248 -8.128 1.00 0.00 16 GLU A N 2
ATOM 1470 C CA . GLU A 1 5 ? -6.373 10.723 -6.786 1.00 0.00 16 GLU A CA 2
ATOM 1471 C C . GLU A 1 5 ? -6.588 9.527 -5.855 1.00 0.00 16 GLU A C 2
ATOM 1472 O O . GLU A 1 5 ? -6.251 9.565 -4.685 1.00 0.00 16 GLU A O 2
ATOM 1484 N N . GLN A 1 6 ? -7.145 8.468 -6.366 1.00 0.00 17 GLN A N 2
ATOM 1485 C CA . GLN A 1 6 ? -7.384 7.266 -5.517 1.00 0.00 17 GLN A CA 2
ATOM 1486 C C . GLN A 1 6 ? -6.039 6.642 -5.131 1.00 0.00 17 GLN A C 2
ATOM 1487 O O . GLN A 1 6 ? -5.857 6.144 -4.034 1.00 0.00 17 GLN A O 2
ATOM 1501 N N . LYS A 1 7 ? -5.098 6.668 -6.034 1.00 0.00 18 LYS A N 2
ATOM 1502 C CA . LYS A 1 7 ? -3.757 6.080 -5.745 1.00 0.00 18 LYS A CA 2
ATOM 1503 C C . LYS A 1 7 ? -3.115 6.830 -4.573 1.00 0.00 18 LYS A C 2
ATOM 1504 O O . LYS A 1 7 ? -2.526 6.242 -3.685 1.00 0.00 18 LYS A O 2
ATOM 1523 N N . GLU A 1 8 ? -3.228 8.130 -4.578 1.00 0.00 19 GLU A N 2
ATOM 1524 C CA . GLU A 1 8 ? -2.628 8.947 -3.481 1.00 0.00 19 GLU A CA 2
ATOM 1525 C C . GLU A 1 8 ? -3.336 8.642 -2.154 1.00 0.00 19 GLU A C 2
ATOM 1526 O O . GLU A 1 8 ? -2.712 8.557 -1.111 1.00 0.00 19 GLU A O 2
ATOM 1538 N N . LYS A 1 9 ? -4.634 8.483 -2.186 1.00 0.00 20 LYS A N 2
ATOM 1539 C CA . LYS A 1 9 ? -5.386 8.193 -0.925 1.00 0.00 20 LYS A CA 2
ATOM 1540 C C . LYS A 1 9 ? -4.943 6.841 -0.350 1.00 0.00 20 LYS A C 2
ATOM 1541 O O . LYS A 1 9 ? -4.741 6.692 0.841 1.00 0.00 20 LYS A O 2
ATOM 1560 N N . VAL A 1 10 ? -4.780 5.859 -1.194 1.00 0.00 21 VAL A N 2
ATOM 1561 C CA . VAL A 1 10 ? -4.345 4.517 -0.704 1.00 0.00 21 VAL A CA 2
ATOM 1562 C C . VAL A 1 10 ? -2.928 4.626 -0.138 1.00 0.00 21 VAL A C 2
ATOM 1563 O O . VAL A 1 10 ? -2.613 4.074 0.901 1.00 0.00 21 VAL A O 2
ATOM 1576 N N . THR A 1 11 ? -2.079 5.344 -0.815 1.00 0.00 22 THR A N 2
ATOM 1577 C CA . THR A 1 11 ? -0.680 5.501 -0.336 1.00 0.00 22 THR A CA 2
ATOM 1578 C C . THR A 1 11 ? -0.695 6.162 1.043 1.00 0.00 22 THR A C 2
ATOM 1579 O O . THR A 1 11 ? -0.024 5.736 1.964 1.00 0.00 22 THR A O 2
ATOM 1590 N N . LEU A 1 12 ? -1.480 7.192 1.193 1.00 0.00 23 LEU A N 2
ATOM 1591 C CA . LEU A 1 12 ? -1.566 7.883 2.510 1.00 0.00 23 LEU A CA 2
ATOM 1592 C C . LEU A 1 12 ? -2.141 6.913 3.545 1.00 0.00 23 LEU A C 2
ATOM 1593 O O . LEU A 1 12 ? -1.683 6.836 4.671 1.00 0.00 23 LEU A O 2
ATOM 1609 N N . TYR A 1 13 ? -3.141 6.168 3.157 1.00 0.00 24 TYR A N 2
ATOM 1610 C CA . TYR A 1 13 ? -3.763 5.190 4.097 1.00 0.00 24 TYR A CA 2
ATOM 1611 C C . TYR A 1 13 ? -2.710 4.164 4.517 1.00 0.00 24 TYR A C 2
ATOM 1612 O O . TYR A 1 13 ? -2.542 3.863 5.685 1.00 0.00 24 TYR A O 2
ATOM 1630 N N . LEU A 1 14 ? -1.994 3.641 3.563 1.00 0.00 25 LEU A N 2
ATOM 1631 C CA . LEU A 1 14 ? -0.936 2.634 3.867 1.00 0.00 25 LEU A CA 2
ATOM 1632 C C . LEU A 1 14 ? 0.167 3.286 4.704 1.00 0.00 25 LEU A C 2
ATOM 1633 O O . LEU A 1 14 ? 0.704 2.695 5.620 1.00 0.00 25 LEU A O 2
ATOM 1649 N N . LYS A 1 15 ? 0.507 4.500 4.383 1.00 0.00 26 LYS A N 2
ATOM 1650 C CA . LYS A 1 15 ? 1.586 5.200 5.135 1.00 0.00 26 LYS A CA 2
ATOM 1651 C C . LYS A 1 15 ? 1.227 5.285 6.624 1.00 0.00 26 LYS A C 2
ATOM 1652 O O . LYS A 1 15 ? 2.033 4.984 7.486 1.00 0.00 26 LYS A O 2
ATOM 1671 N N . HIS A 1 16 ? 0.027 5.696 6.932 1.00 0.00 27 HIS A N 2
ATOM 1672 C CA . HIS A 1 16 ? -0.387 5.807 8.365 1.00 0.00 27 HIS A CA 2
ATOM 1673 C C . HIS A 1 16 ? -0.637 4.410 8.951 1.00 0.00 27 HIS A C 2
ATOM 1674 O O . HIS A 1 16 ? -0.245 4.108 10.062 1.00 0.00 27 HIS A O 2
ATOM 1688 N N . ASN A 1 17 ? -1.289 3.561 8.204 1.00 0.00 28 ASN A N 2
ATOM 1689 C CA . ASN A 1 17 ? -1.571 2.182 8.703 1.00 0.00 28 ASN A CA 2
ATOM 1690 C C . ASN A 1 17 ? -0.258 1.425 8.877 1.00 0.00 28 ASN A C 2
ATOM 1691 O O . ASN A 1 17 ? -0.078 0.677 9.824 1.00 0.00 28 ASN A O 2
ATOM 1702 N N . ILE A 1 18 ? 0.659 1.606 7.958 1.00 0.00 29 ILE A N 2
ATOM 1703 C CA . ILE A 1 18 ? 1.967 0.895 8.044 1.00 0.00 29 ILE A CA 2
ATOM 1704 C C . ILE A 1 18 ? 3.064 1.882 8.491 1.00 0.00 29 ILE A C 2
ATOM 1705 O O . ILE A 1 18 ? 3.452 2.756 7.741 1.00 0.00 29 ILE A O 2
ATOM 1721 N N . PRO A 1 19 ? 3.565 1.755 9.698 1.00 0.00 30 PRO A N 2
ATOM 1722 C CA . PRO A 1 19 ? 4.616 2.676 10.226 1.00 0.00 30 PRO A CA 2
ATOM 1723 C C . PRO A 1 19 ? 5.970 2.417 9.550 1.00 0.00 30 PRO A C 2
ATOM 1724 O O . PRO A 1 19 ? 6.875 3.232 9.599 1.00 0.00 30 PRO A O 2
ATOM 1735 N N . ASP A 1 20 ? 6.100 1.287 8.918 1.00 0.00 31 ASP A N 2
ATOM 1736 C CA . ASP A 1 20 ? 7.376 0.940 8.228 1.00 0.00 31 ASP A CA 2
ATOM 1737 C C . ASP A 1 20 ? 7.250 1.280 6.737 1.00 0.00 31 ASP A C 2
ATOM 1738 O O . ASP A 1 20 ? 8.052 0.866 5.922 1.00 0.00 31 ASP A O 2
ATOM 1747 N N . PHE A 1 21 ? 6.240 2.030 6.381 1.00 0.00 32 PHE A N 2
ATOM 1748 C CA . PHE A 1 21 ? 6.039 2.402 4.950 1.00 0.00 32 PHE A CA 2
ATOM 1749 C C . PHE A 1 21 ? 7.273 3.138 4.421 1.00 0.00 32 PHE A C 2
ATOM 1750 O O . PHE A 1 21 ? 7.751 4.085 5.017 1.00 0.00 32 PHE A O 2
ATOM 1767 N N . ASN A 1 22 ? 7.782 2.702 3.297 1.00 0.00 33 ASN A N 2
ATOM 1768 C CA . ASN A 1 22 ? 8.982 3.353 2.686 1.00 0.00 33 ASN A CA 2
ATOM 1769 C C . ASN A 1 22 ? 8.656 3.744 1.242 1.00 0.00 33 ASN A C 2
ATOM 1770 O O . ASN A 1 22 ? 8.818 4.879 0.842 1.00 0.00 33 ASN A O 2
ATOM 1781 N N . THR A 1 23 ? 8.196 2.804 0.456 1.00 0.00 34 THR A N 2
ATOM 1782 C CA . THR A 1 23 ? 7.860 3.110 -0.968 1.00 0.00 34 THR A CA 2
ATOM 1783 C C . THR A 1 23 ? 6.670 2.270 -1.416 1.00 0.00 34 THR A C 2
ATOM 1784 O O . THR A 1 23 ? 6.373 1.241 -0.837 1.00 0.00 34 THR A O 2
ATOM 1795 N N . VAL A 1 24 ? 5.989 2.713 -2.441 1.00 0.00 35 VAL A N 2
ATOM 1796 C CA . VAL A 1 24 ? 4.802 1.969 -2.956 1.00 0.00 35 VAL A CA 2
ATOM 1797 C C . VAL A 1 24 ? 4.818 1.959 -4.485 1.00 0.00 35 VAL A C 2
ATOM 1798 O O . VAL A 1 24 ? 5.120 2.954 -5.119 1.00 0.00 35 VAL A O 2
ATOM 1811 N N . THR A 1 25 ? 4.493 0.839 -5.077 1.00 0.00 36 THR A N 2
ATOM 1812 C CA . THR A 1 25 ? 4.479 0.734 -6.568 1.00 0.00 36 THR A CA 2
ATOM 1813 C C . THR A 1 25 ? 3.158 0.114 -7.026 1.00 0.00 36 THR A C 2
ATOM 1814 O O . THR A 1 25 ? 2.784 -0.974 -6.610 1.00 0.00 36 THR A O 2
ATOM 1825 N N . PHE A 1 26 ? 2.454 0.804 -7.882 1.00 0.00 37 PHE A N 2
ATOM 1826 C CA . PHE A 1 26 ? 1.149 0.292 -8.396 1.00 0.00 37 PHE A CA 2
ATOM 1827 C C . PHE A 1 26 ? 1.343 -0.291 -9.800 1.00 0.00 37 PHE A C 2
ATOM 1828 O O . PHE A 1 26 ? 1.722 0.400 -10.728 1.00 0.00 37 PHE A O 2
ATOM 1845 N N . THR A 1 27 ? 1.092 -1.560 -9.952 1.00 0.00 38 THR A N 2
ATOM 1846 C CA . THR A 1 27 ? 1.255 -2.213 -11.282 1.00 0.00 38 THR A CA 2
ATOM 1847 C C . THR A 1 27 ? 0.344 -3.446 -11.355 1.00 0.00 38 THR A C 2
ATOM 1848 O O . THR A 1 27 ? 0.646 -4.418 -12.017 1.00 0.00 38 THR A O 2
ATOM 1859 N N . ASN A 1 28 ? -0.765 -3.409 -10.662 1.00 0.00 39 ASN A N 2
ATOM 1860 C CA . ASN A 1 28 ? -1.709 -4.567 -10.674 1.00 0.00 39 ASN A CA 2
ATOM 1861 C C . ASN A 1 28 ? -3.145 -4.043 -10.530 1.00 0.00 39 ASN A C 2
ATOM 1862 O O . ASN A 1 28 ? -4.061 -4.776 -10.214 1.00 0.00 39 ASN A O 2
ATOM 1873 N N . GLU A 1 29 ? -3.333 -2.768 -10.752 1.00 0.00 40 GLU A N 2
ATOM 1874 C CA . GLU A 1 29 ? -4.695 -2.165 -10.626 1.00 0.00 40 GLU A CA 2
ATOM 1875 C C . GLU A 1 29 ? -5.690 -2.881 -11.542 1.00 0.00 40 GLU A C 2
ATOM 1876 O O . GLU A 1 29 ? -5.376 -3.252 -12.660 1.00 0.00 40 GLU A O 2
ATOM 1888 N N . GLU A 1 30 ? -6.894 -3.074 -11.066 1.00 0.00 41 GLU A N 2
ATOM 1889 C CA . GLU A 1 30 ? -7.936 -3.767 -11.886 1.00 0.00 41 GLU A CA 2
ATOM 1890 C C . GLU A 1 30 ? -9.316 -3.179 -11.574 1.00 0.00 41 GLU A C 2
ATOM 1891 O O . GLU A 1 30 ? -9.546 -2.625 -10.515 1.00 0.00 41 GLU A O 2
ATOM 1903 N N . PHE A 1 31 ? -10.228 -3.292 -12.499 1.00 0.00 42 PHE A N 2
ATOM 1904 C CA . PHE A 1 31 ? -11.596 -2.744 -12.287 1.00 0.00 42 PHE A CA 2
ATOM 1905 C C . PHE A 1 31 ? -12.375 -3.653 -11.351 1.00 0.00 42 PHE A C 2
ATOM 1906 O O . PHE A 1 31 ? -12.283 -4.868 -11.420 1.00 0.00 42 PHE A O 2
ATOM 1923 N N . ASN A 1 32 ? -13.146 -3.063 -10.477 1.00 0.00 43 ASN A N 2
ATOM 1924 C CA . ASN A 1 32 ? -13.954 -3.863 -9.516 1.00 0.00 43 ASN A CA 2
ATOM 1925 C C . ASN A 1 32 ? -15.452 -3.709 -9.848 1.00 0.00 43 ASN A C 2
ATOM 1926 O O . ASN A 1 32 ? -15.908 -2.628 -10.168 1.00 0.00 43 ASN A O 2
ATOM 1937 N N . PRO A 1 33 ? -16.221 -4.767 -9.756 1.00 0.00 44 PRO A N 2
ATOM 1938 C CA . PRO A 1 33 ? -17.688 -4.711 -10.024 1.00 0.00 44 PRO A CA 2
ATOM 1939 C C . PRO A 1 33 ? -18.349 -3.539 -9.284 1.00 0.00 44 PRO A C 2
ATOM 1940 O O . PRO A 1 33 ? -19.259 -2.898 -9.780 1.00 0.00 44 PRO A O 2
ATOM 1951 N N . ILE A 1 34 ? -17.888 -3.258 -8.093 1.00 0.00 45 ILE A N 2
ATOM 1952 C CA . ILE A 1 34 ? -18.469 -2.132 -7.305 1.00 0.00 45 ILE A CA 2
ATOM 1953 C C . ILE A 1 34 ? -17.761 -0.829 -7.690 1.00 0.00 45 ILE A C 2
ATOM 1954 O O . ILE A 1 34 ? -18.140 0.248 -7.270 1.00 0.00 45 ILE A O 2
ATOM 1970 N N . GLY A 1 35 ? -16.738 -0.924 -8.492 1.00 0.00 46 GLY A N 2
ATOM 1971 C CA . GLY A 1 35 ? -16.005 0.304 -8.912 1.00 0.00 46 GLY A CA 2
ATOM 1972 C C . GLY A 1 35 ? -14.590 -0.056 -9.364 1.00 0.00 46 GLY A C 2
ATOM 1973 O O . GLY A 1 35 ? -14.397 -0.738 -10.353 1.00 0.00 46 GLY A O 2
ATOM 1977 N N . ILE A 1 36 ? -13.603 0.407 -8.644 1.00 0.00 47 ILE A N 2
ATOM 1978 C CA . ILE A 1 36 ? -12.177 0.122 -9.011 1.00 0.00 47 ILE A CA 2
ATOM 1979 C C . ILE A 1 36 ? -11.430 -0.465 -7.816 1.00 0.00 47 ILE A C 2
ATOM 1980 O O . ILE A 1 36 ? -11.815 -0.282 -6.675 1.00 0.00 47 ILE A O 2
ATOM 1996 N N . SER A 1 37 ? -10.364 -1.175 -8.079 1.00 0.00 48 SER A N 2
ATOM 1997 C CA . SER A 1 37 ? -9.563 -1.795 -6.982 1.00 0.00 48 SER A CA 2
ATOM 1998 C C . SER A 1 37 ? -8.091 -1.414 -7.150 1.00 0.00 48 SER A C 2
ATOM 1999 O O . SER A 1 37 ? -7.521 -1.523 -8.226 1.00 0.00 48 SER A O 2
ATOM 2007 N N . ILE A 1 38 ? -7.477 -0.966 -6.087 1.00 0.00 49 ILE A N 2
ATOM 2008 C CA . ILE A 1 38 ? -6.043 -0.560 -6.146 1.00 0.00 49 ILE A CA 2
ATOM 2009 C C . ILE A 1 38 ? -5.173 -1.693 -5.619 1.00 0.00 49 ILE A C 2
ATOM 2010 O O . ILE A 1 38 ? -5.289 -2.105 -4.480 1.00 0.00 49 ILE A O 2
ATOM 2026 N N . ASP A 1 39 ? -4.304 -2.196 -6.453 1.00 0.00 50 ASP A N 2
ATOM 2027 C CA . ASP A 1 39 ? -3.402 -3.315 -6.044 1.00 0.00 50 ASP A CA 2
ATOM 2028 C C . ASP A 1 39 ? -1.948 -2.904 -6.256 1.00 0.00 50 ASP A C 2
ATOM 2029 O O . ASP A 1 39 ? -1.610 -2.238 -7.217 1.00 0.00 50 ASP A O 2
ATOM 2038 N N . GLY A 1 40 ? -1.093 -3.298 -5.362 1.00 0.00 51 GLY A N 2
ATOM 2039 C CA . GLY A 1 40 ? 0.344 -2.936 -5.499 1.00 0.00 51 GLY A CA 2
ATOM 2040 C C . GLY A 1 40 ? 1.143 -3.527 -4.341 1.00 0.00 51 GLY A C 2
ATOM 2041 O O . GLY A 1 40 ? 0.659 -4.359 -3.596 1.00 0.00 51 GLY A O 2
ATOM 2045 N N . TYR A 1 41 ? 2.366 -3.102 -4.196 1.00 0.00 52 TYR A N 2
ATOM 2046 C CA . TYR A 1 41 ? 3.230 -3.626 -3.094 1.00 0.00 52 TYR A CA 2
ATOM 2047 C C . TYR A 1 41 ? 4.155 -2.529 -2.594 1.00 0.00 52 TYR A C 2
ATOM 2048 O O . TYR A 1 41 ? 4.322 -1.503 -3.227 1.00 0.00 52 TYR A O 2
ATOM 2066 N N . ILE A 1 42 ? 4.746 -2.743 -1.445 1.00 0.00 53 ILE A N 2
ATOM 2067 C CA . ILE A 1 42 ? 5.665 -1.722 -0.851 1.00 0.00 53 ILE A CA 2
ATOM 2068 C C . ILE A 1 42 ? 7.047 -2.320 -0.602 1.00 0.00 53 ILE A C 2
ATOM 2069 O O . ILE A 1 42 ? 7.241 -3.522 -0.627 1.00 0.00 53 ILE A O 2
ATOM 2085 N N . ASN A 1 43 ? 8.008 -1.463 -0.380 1.00 0.00 54 ASN A N 2
ATOM 2086 C CA . ASN A 1 43 ? 9.413 -1.918 -0.133 1.00 0.00 54 ASN A CA 2
ATOM 2087 C C . ASN A 1 43 ? 9.906 -2.749 -1.323 1.00 0.00 54 ASN A C 2
ATOM 2088 O O . ASN A 1 43 ? 10.705 -3.661 -1.183 1.00 0.00 54 ASN A O 2
ATOM 2099 N N . ASN A 1 44 ? 9.439 -2.416 -2.496 1.00 0.00 55 ASN A N 2
ATOM 2100 C CA . ASN A 1 44 ? 9.864 -3.146 -3.730 1.00 0.00 55 ASN A CA 2
ATOM 2101 C C . ASN A 1 44 ? 9.805 -4.655 -3.496 1.00 0.00 55 ASN A C 2
ATOM 2102 O O . ASN A 1 44 ? 10.564 -5.413 -4.073 1.00 0.00 55 ASN A O 2
ATOM 2113 N N . ASP A 1 45 ? 8.905 -5.096 -2.656 1.00 0.00 56 ASP A N 2
ATOM 2114 C CA . ASP A 1 45 ? 8.776 -6.559 -2.370 1.00 0.00 56 ASP A CA 2
ATOM 2115 C C . ASP A 1 45 ? 7.440 -7.072 -2.914 1.00 0.00 56 ASP A C 2
ATOM 2116 O O . ASP A 1 45 ? 6.381 -6.740 -2.414 1.00 0.00 56 ASP A O 2
ATOM 2125 N N . LYS A 1 46 ? 7.498 -7.889 -3.928 1.00 0.00 57 LYS A N 2
ATOM 2126 C CA . LYS A 1 46 ? 6.253 -8.448 -4.533 1.00 0.00 57 LYS A CA 2
ATOM 2127 C C . LYS A 1 46 ? 5.472 -9.225 -3.469 1.00 0.00 57 LYS A C 2
ATOM 2128 O O . LYS A 1 46 ? 4.255 -9.265 -3.477 1.00 0.00 57 LYS A O 2
ATOM 2147 N N . ASN A 1 47 ? 6.166 -9.834 -2.548 1.00 0.00 58 ASN A N 2
ATOM 2148 C CA . ASN A 1 47 ? 5.477 -10.609 -1.475 1.00 0.00 58 ASN A CA 2
ATOM 2149 C C . ASN A 1 47 ? 4.609 -9.660 -0.637 1.00 0.00 58 ASN A C 2
ATOM 2150 O O . ASN A 1 47 ? 3.511 -9.996 -0.232 1.00 0.00 58 ASN A O 2
ATOM 2161 N N . LEU A 1 48 ? 5.099 -8.477 -0.377 1.00 0.00 59 LEU A N 2
ATOM 2162 C CA . LEU A 1 48 ? 4.317 -7.500 0.438 1.00 0.00 59 LEU A CA 2
ATOM 2163 C C . LEU A 1 48 ? 3.305 -6.783 -0.459 1.00 0.00 59 LEU A C 2
ATOM 2164 O O . LEU A 1 48 ? 3.497 -5.642 -0.849 1.00 0.00 59 LEU A O 2
ATOM 2180 N N . SER A 1 49 ? 2.236 -7.457 -0.800 1.00 0.00 60 SER A N 2
ATOM 2181 C CA . SER A 1 49 ? 1.198 -6.844 -1.684 1.00 0.00 60 SER A CA 2
ATOM 2182 C C . SER A 1 49 ? 0.016 -6.347 -0.854 1.00 0.00 60 SER A C 2
ATOM 2183 O O . SER A 1 49 ? -0.195 -6.770 0.269 1.00 0.00 60 SER A O 2
ATOM 2191 N N . PHE A 1 50 ? -0.753 -5.450 -1.405 1.00 0.00 61 PHE A N 2
ATOM 2192 C CA . PHE A 1 50 ? -1.930 -4.901 -0.672 1.00 0.00 61 PHE A CA 2
ATOM 2193 C C . PHE A 1 50 ? -3.053 -4.586 -1.658 1.00 0.00 61 PHE A C 2
ATOM 2194 O O . PHE A 1 50 ? -2.815 -4.261 -2.814 1.00 0.00 61 PHE A O 2
ATOM 2211 N N . THR A 1 51 ? -4.275 -4.681 -1.202 1.00 0.00 62 THR A N 2
ATOM 2212 C CA . THR A 1 51 ? -5.449 -4.393 -2.082 1.00 0.00 62 THR A CA 2
ATOM 2213 C C . THR A 1 51 ? -6.410 -3.447 -1.368 1.00 0.00 62 THR A C 2
ATOM 2214 O O . THR A 1 51 ? -6.704 -3.616 -0.203 1.00 0.00 62 THR A O 2
ATOM 2225 N N . ALA A 1 52 ? -6.897 -2.454 -2.065 1.00 0.00 63 ALA A N 2
ATOM 2226 C CA . ALA A 1 52 ? -7.846 -1.477 -1.447 1.00 0.00 63 ALA A CA 2
ATOM 2227 C C . ALA A 1 52 ? -9.036 -1.257 -2.386 1.00 0.00 63 ALA A C 2
ATOM 2228 O O . ALA A 1 52 ? -8.906 -1.279 -3.596 1.00 0.00 63 ALA A O 2
ATOM 2235 N N . GLY A 1 53 ? -10.191 -1.045 -1.823 1.00 0.00 64 GLY A N 2
ATOM 2236 C CA . GLY A 1 53 ? -11.414 -0.825 -2.646 1.00 0.00 64 GLY A CA 2
ATOM 2237 C C . GLY A 1 53 ? -11.640 0.665 -2.855 1.00 0.00 64 GLY A C 2
ATOM 2238 O O . GLY A 1 53 ? -11.973 1.383 -1.929 1.00 0.00 64 GLY A O 2
ATOM 2242 N N . LYS A 1 54 ? -11.476 1.116 -4.076 1.00 0.00 65 LYS A N 2
ATOM 2243 C CA . LYS A 1 54 ? -11.682 2.561 -4.423 1.00 0.00 65 LYS A CA 2
ATOM 2244 C C . LYS A 1 54 ? -11.431 3.463 -3.207 1.00 0.00 65 LYS A C 2
ATOM 2245 O O . LYS A 1 54 ? -10.309 3.668 -2.789 1.00 0.00 65 LYS A O 2
ATOM 2264 N N . ASP A 1 55 ? -12.479 4.003 -2.649 1.00 0.00 66 ASP A N 2
ATOM 2265 C CA . ASP A 1 55 ? -12.337 4.901 -1.469 1.00 0.00 66 ASP A CA 2
ATOM 2266 C C . ASP A 1 55 ? -11.893 4.084 -0.249 1.00 0.00 66 ASP A C 2
ATOM 2267 O O . ASP A 1 55 ? -12.365 4.277 0.857 1.00 0.00 66 ASP A O 2
ATOM 2276 N N . VAL A 1 56 ? -10.972 3.180 -0.453 1.00 0.00 67 VAL A N 2
ATOM 2277 C CA . VAL A 1 56 ? -10.463 2.344 0.670 1.00 0.00 67 VAL A CA 2
ATOM 2278 C C . VAL A 1 56 ? -11.635 1.715 1.424 1.00 0.00 67 VAL A C 2
ATOM 2279 O O . VAL A 1 56 ? -11.618 1.566 2.633 1.00 0.00 67 VAL A O 2
ATOM 2292 N N . LYS A 1 57 ? -12.647 1.328 0.702 1.00 0.00 68 LYS A N 2
ATOM 2293 C CA . LYS A 1 57 ? -13.829 0.689 1.342 1.00 0.00 68 LYS A CA 2
ATOM 2294 C C . LYS A 1 57 ? -13.406 -0.626 1.985 1.00 0.00 68 LYS A C 2
ATOM 2295 O O . LYS A 1 57 ? -13.815 -0.951 3.085 1.00 0.00 68 LYS A O 2
ATOM 2314 N N . ILE A 1 58 ? -12.586 -1.383 1.309 1.00 0.00 69 ILE A N 2
ATOM 2315 C CA . ILE A 1 58 ? -12.122 -2.685 1.873 1.00 0.00 69 ILE A CA 2
ATOM 2316 C C . ILE A 1 58 ? -10.621 -2.819 1.659 1.00 0.00 69 ILE A C 2
ATOM 2317 O O . ILE A 1 58 ? -10.123 -2.601 0.572 1.00 0.00 69 ILE A O 2
ATOM 2333 N N . PHE A 1 59 ? -9.903 -3.172 2.692 1.00 0.00 70 PHE A N 2
ATOM 2334 C CA . PHE A 1 59 ? -8.420 -3.325 2.579 1.00 0.00 70 PHE A CA 2
ATOM 2335 C C . PHE A 1 59 ? -7.999 -4.725 3.026 1.00 0.00 70 PHE A C 2
ATOM 2336 O O . PHE A 1 59 ? -8.427 -5.221 4.051 1.00 0.00 70 PHE A O 2
ATOM 2353 N N . SER A 1 60 ? -7.160 -5.357 2.249 1.00 0.00 71 SER A N 2
ATOM 2354 C CA . SER A 1 60 ? -6.679 -6.734 2.585 1.00 0.00 71 SER A CA 2
ATOM 2355 C C . SER A 1 60 ? -5.152 -6.765 2.520 1.00 0.00 71 SER A C 2
ATOM 2356 O O . SER A 1 60 ? -4.531 -6.005 1.792 1.00 0.00 71 SER A O 2
ATOM 2364 N N . SER A 1 61 ? -4.551 -7.642 3.282 1.00 0.00 72 SER A N 2
ATOM 2365 C CA . SER A 1 61 ? -3.059 -7.749 3.306 1.00 0.00 72 SER A CA 2
ATOM 2366 C C . SER A 1 61 ? -2.632 -9.206 3.122 1.00 0.00 72 SER A C 2
ATOM 2367 O O . SER A 1 61 ? -3.349 -10.132 3.456 1.00 0.00 72 SER A O 2
ATOM 2375 N N . SER A 1 62 ? -1.464 -9.400 2.581 1.00 0.00 73 SER A N 2
ATOM 2376 C CA . SER A 1 62 ? -0.950 -10.777 2.341 1.00 0.00 73 SER A CA 2
ATOM 2377 C C . SER A 1 62 ? -0.412 -11.386 3.638 1.00 0.00 73 SER A C 2
ATOM 2378 O O . SER A 1 62 ? -0.306 -10.731 4.659 1.00 0.00 73 SER A O 2
ATOM 2386 N N . GLU A 1 63 ? -0.077 -12.645 3.590 1.00 0.00 74 GLU A N 2
ATOM 2387 C CA . GLU A 1 63 ? 0.455 -13.340 4.799 1.00 0.00 74 GLU A CA 2
ATOM 2388 C C . GLU A 1 63 ? 1.719 -12.632 5.293 1.00 0.00 74 GLU A C 2
ATOM 2389 O O . GLU A 1 63 ? 1.901 -12.404 6.476 1.00 0.00 74 GLU A O 2
ATOM 2401 N N . GLU A 1 64 ? 2.592 -12.282 4.391 1.00 0.00 75 GLU A N 2
ATOM 2402 C CA . GLU A 1 64 ? 3.850 -11.584 4.790 1.00 0.00 75 GLU A CA 2
ATOM 2403 C C . GLU A 1 64 ? 3.521 -10.163 5.263 1.00 0.00 75 GLU A C 2
ATOM 2404 O O . GLU A 1 64 ? 4.125 -9.638 6.181 1.00 0.00 75 GLU A O 2
ATOM 2416 N N . LEU A 1 65 ? 2.568 -9.539 4.631 1.00 0.00 76 LEU A N 2
ATOM 2417 C CA . LEU A 1 65 ? 2.184 -8.151 5.020 1.00 0.00 76 LEU A CA 2
ATOM 2418 C C . LEU A 1 65 ? 1.245 -8.202 6.237 1.00 0.00 76 LEU A C 2
ATOM 2419 O O . LEU A 1 65 ? 1.018 -7.215 6.913 1.00 0.00 76 LEU A O 2
ATOM 2435 N N . ASP A 1 66 ? 0.695 -9.351 6.513 1.00 0.00 77 ASP A N 2
ATOM 2436 C CA . ASP A 1 66 ? -0.242 -9.482 7.674 1.00 0.00 77 ASP A CA 2
ATOM 2437 C C . ASP A 1 66 ? 0.474 -9.140 8.986 1.00 0.00 77 ASP A C 2
ATOM 2438 O O . ASP A 1 66 ? -0.032 -8.403 9.813 1.00 0.00 77 ASP A O 2
ATOM 2447 N N . LYS A 1 67 ? 1.642 -9.686 9.185 1.00 0.00 78 LYS A N 2
ATOM 2448 C CA . LYS A 1 67 ? 2.394 -9.419 10.449 1.00 0.00 78 LYS A CA 2
ATOM 2449 C C . LYS A 1 67 ? 2.681 -7.918 10.600 1.00 0.00 78 LYS A C 2
ATOM 2450 O O . LYS A 1 67 ? 2.524 -7.347 11.665 1.00 0.00 78 LYS A O 2
ATOM 2469 N N . MET A 1 68 ? 3.098 -7.280 9.546 1.00 0.00 79 MET A N 2
ATOM 2470 C CA . MET A 1 68 ? 3.402 -5.823 9.620 1.00 0.00 79 MET A CA 2
ATOM 2471 C C . MET A 1 68 ? 2.110 -5.039 9.875 1.00 0.00 79 MET A C 2
ATOM 2472 O O . MET A 1 68 ? 2.090 -4.070 10.612 1.00 0.00 79 MET A O 2
ATOM 2486 N N . PHE A 1 69 ? 1.035 -5.449 9.259 1.00 0.00 80 PHE A N 2
ATOM 2487 C CA . PHE A 1 69 ? -0.254 -4.723 9.446 1.00 0.00 80 PHE A CA 2
ATOM 2488 C C . PHE A 1 69 ? -0.845 -5.052 10.818 1.00 0.00 80 PHE A C 2
ATOM 2489 O O . PHE A 1 69 ? -1.328 -6.143 11.061 1.00 0.00 80 PHE A O 2
ATOM 2506 N N . GLN A 1 70 ? -0.809 -4.103 11.709 1.00 0.00 81 GLN A N 2
ATOM 2507 C CA . GLN A 1 70 ? -1.362 -4.309 13.077 1.00 0.00 81 GLN A CA 2
ATOM 2508 C C . GLN A 1 70 ? -1.975 -2.994 13.559 1.00 0.00 81 GLN A C 2
ATOM 2509 O O . GLN A 1 70 ? -2.377 -2.862 14.696 1.00 0.00 81 GLN A O 2
ATOM 2523 N N . GLU A 1 71 ? -2.050 -2.015 12.684 1.00 0.00 82 GLU A N 2
ATOM 2524 C CA . GLU A 1 71 ? -2.642 -0.696 13.055 1.00 0.00 82 GLU A CA 2
ATOM 2525 C C . GLU A 1 71 ? -3.807 -0.394 12.106 1.00 0.00 82 GLU A C 2
ATOM 2526 O O . GLU A 1 71 ? -3.647 0.293 11.115 1.00 0.00 82 GLU A O 2
ATOM 2538 N N . PRO A 1 72 ? -4.970 -0.924 12.392 1.00 0.00 83 PRO A N 2
ATOM 2539 C CA . PRO A 1 72 ? -6.176 -0.722 11.547 1.00 0.00 83 PRO A CA 2
ATOM 2540 C C . PRO A 1 72 ? -6.928 0.577 11.870 1.00 0.00 83 PRO A C 2
ATOM 2541 O O . PRO A 1 72 ? -7.408 0.790 12.966 1.00 0.00 83 PRO A O 2
ATOM 2552 N N . ARG A 1 73 ? -7.018 1.443 10.900 1.00 0.00 84 ARG A N 2
ATOM 2553 C CA . ARG A 1 73 ? -7.722 2.745 11.086 1.00 0.00 84 ARG A CA 2
ATOM 2554 C C . ARG A 1 73 ? -9.231 2.564 10.947 1.00 0.00 84 ARG A C 2
ATOM 2555 O O . ARG A 1 73 ? -9.718 1.554 10.474 1.00 0.00 84 ARG A O 2
ATOM 2576 N N . LYS A 1 74 ? -9.964 3.555 11.363 1.00 0.00 85 LYS A N 2
ATOM 2577 C CA . LYS A 1 74 ? -11.450 3.491 11.278 1.00 0.00 85 LYS A CA 2
ATOM 2578 C C . LYS A 1 74 ? -11.917 4.006 9.909 1.00 0.00 85 LYS A C 2
ATOM 2579 O O . LYS A 1 74 ? -13.086 3.933 9.573 1.00 0.00 85 LYS A O 2
ATOM 2598 N N . GLY A 1 75 ? -11.013 4.512 9.112 1.00 0.00 86 GLY A N 2
ATOM 2599 C CA . GLY A 1 75 ? -11.407 5.013 7.759 1.00 0.00 86 GLY A CA 2
ATOM 2600 C C . GLY A 1 75 ? -10.422 6.081 7.268 1.00 0.00 86 GLY A C 2
ATOM 2601 O O . GLY A 1 75 ? -9.628 6.622 8.027 1.00 0.00 86 GLY A O 2
ATOM 2605 N N . TYR A 1 76 ? -10.484 6.389 5.997 1.00 0.00 87 TYR A N 2
ATOM 2606 C CA . TYR A 1 76 ? -9.576 7.423 5.418 1.00 0.00 87 TYR A CA 2
ATOM 2607 C C . TYR A 1 76 ? -9.863 8.772 6.082 1.00 0.00 87 TYR A C 2
ATOM 2608 O O . TYR A 1 76 ? -9.038 9.663 6.086 1.00 0.00 87 TYR A O 2
ATOM 2626 N N . ASP A 1 77 ? -11.037 8.925 6.634 1.00 0.00 88 ASP A N 2
ATOM 2627 C CA . ASP A 1 77 ? -11.394 10.214 7.298 1.00 0.00 88 ASP A CA 2
ATOM 2628 C C . ASP A 1 77 ? -10.806 10.253 8.716 1.00 0.00 88 ASP A C 2
ATOM 2629 O O . ASP A 1 77 ? -10.545 11.307 9.267 1.00 0.00 88 ASP A O 2
ATOM 2638 N N . GLU A 1 78 ? -10.609 9.109 9.309 1.00 0.00 89 GLU A N 2
ATOM 2639 C CA . GLU A 1 78 ? -10.051 9.060 10.694 1.00 0.00 89 GLU A CA 2
ATOM 2640 C C . GLU A 1 78 ? -8.562 9.428 10.678 1.00 0.00 89 GLU A C 2
ATOM 2641 O O . GLU A 1 78 ? -8.076 10.130 11.545 1.00 0.00 89 GLU A O 2
ATOM 2653 N N . ILE A 1 79 ? -7.836 8.948 9.702 1.00 0.00 90 ILE A N 2
ATOM 2654 C CA . ILE A 1 79 ? -6.369 9.255 9.634 1.00 0.00 90 ILE A CA 2
ATOM 2655 C C . ILE A 1 79 ? -6.145 10.770 9.520 1.00 0.00 90 ILE A C 2
ATOM 2656 O O . ILE A 1 79 ? -5.103 11.288 9.881 1.00 0.00 90 ILE A O 2
ATOM 2672 N N . LEU A 1 80 ? -7.116 11.480 9.031 1.00 0.00 91 LEU A N 2
ATOM 2673 C CA . LEU A 1 80 ? -6.977 12.963 8.892 1.00 0.00 91 LEU A CA 2
ATOM 2674 C C . LEU A 1 80 ? -6.869 13.610 10.280 1.00 0.00 91 LEU A C 2
ATOM 2675 O O . LEU A 1 80 ? -6.195 14.607 10.461 1.00 0.00 91 LEU A O 2
ATOM 2691 N N . GLU A 1 81 ? -7.538 13.049 11.251 1.00 0.00 92 GLU A N 2
ATOM 2692 C CA . GLU A 1 81 ? -7.502 13.622 12.633 1.00 0.00 92 GLU A CA 2
ATOM 2693 C C . GLU A 1 81 ? -6.048 13.770 13.103 1.00 0.00 92 GLU A C 2
ATOM 2694 O O . GLU A 1 81 ? -5.752 14.497 14.034 1.00 0.00 92 GLU A O 2
ATOM 2706 N N . HIS A 1 82 ? -5.143 13.089 12.459 1.00 0.00 93 HIS A N 2
ATOM 2707 C CA . HIS A 1 82 ? -3.708 13.183 12.858 1.00 0.00 93 HIS A CA 2
ATOM 2708 C C . HIS A 1 82 ? -3.250 14.645 12.794 1.00 0.00 93 HIS A C 2
ATOM 2709 O O . HIS A 1 82 ? -2.506 15.114 13.635 1.00 0.00 93 HIS A O 2
ATOM 2723 N N . HIS A 1 83 ? -3.690 15.366 11.798 1.00 0.00 94 HIS A N 2
ATOM 2724 C CA . HIS A 1 83 ? -3.287 16.798 11.659 1.00 0.00 94 HIS A CA 2
ATOM 2725 C C . HIS A 1 83 ? -4.398 17.689 12.227 1.00 0.00 94 HIS A C 2
ATOM 2726 O O . HIS A 1 83 ? -5.102 18.368 11.504 1.00 0.00 94 HIS A O 2
ATOM 2740 N N . HIS A 1 84 ? -4.548 17.685 13.523 1.00 0.00 95 HIS A N 2
ATOM 2741 C CA . HIS A 1 84 ? -5.596 18.526 14.172 1.00 0.00 95 HIS A CA 2
ATOM 2742 C C . HIS A 1 84 ? -5.096 19.972 14.266 1.00 0.00 95 HIS A C 2
ATOM 2743 O O . HIS A 1 84 ? -5.806 20.866 14.681 1.00 0.00 95 HIS A O 2
ATOM 2757 N N . HIS A 1 85 ? -3.869 20.195 13.880 1.00 0.00 96 HIS A N 2
ATOM 2758 C CA . HIS A 1 85 ? -3.295 21.573 13.935 1.00 0.00 96 HIS A CA 2
ATOM 2759 C C . HIS A 1 85 ? -4.211 22.549 13.186 1.00 0.00 96 HIS A C 2
ATOM 2760 O O . HIS A 1 85 ? -4.942 23.322 13.780 1.00 0.00 96 HIS A O 2
ATOM 2774 N N . HIS A 1 86 ? -4.165 22.517 11.883 1.00 0.00 97 HIS A N 2
ATOM 2775 C CA . HIS A 1 86 ? -5.022 23.434 11.076 1.00 0.00 97 HIS A CA 2
ATOM 2776 C C . HIS A 1 86 ? -6.498 23.146 11.366 1.00 0.00 97 HIS A C 2
ATOM 2777 O O . HIS A 1 86 ? -7.301 24.044 11.535 1.00 0.00 97 HIS A O 2
ATOM 2791 N N . HIS A 1 87 ? -6.857 21.895 11.417 1.00 0.00 98 HIS A N 2
ATOM 2792 C CA . HIS A 1 87 ? -8.276 21.530 11.689 1.00 0.00 98 HIS A CA 2
ATOM 2793 C C . HIS A 1 87 ? -8.359 20.038 12.014 1.00 0.00 98 HIS A C 2
ATOM 2794 O O . HIS A 1 87 ? -8.523 19.712 13.178 1.00 0.00 98 HIS A O 2
ATOM 2809 N N . ALA A 1 1 ? -6.361 12.822 -13.214 1.00 0.00 12 ALA A N 3
ATOM 2810 C CA . ALA A 1 1 ? -6.322 13.247 -11.789 1.00 0.00 12 ALA A CA 3
ATOM 2811 C C . ALA A 1 1 ? -7.243 12.344 -10.971 1.00 0.00 12 ALA A C 3
ATOM 2812 O O . ALA A 1 1 ? -7.118 12.241 -9.765 1.00 0.00 12 ALA A O 3
ATOM 2819 N N . PHE A 1 2 ? -8.172 11.704 -11.629 1.00 0.00 13 PHE A N 3
ATOM 2820 C CA . PHE A 1 2 ? -9.131 10.803 -10.928 1.00 0.00 13 PHE A CA 3
ATOM 2821 C C . PHE A 1 2 ? -8.373 9.655 -10.266 1.00 0.00 13 PHE A C 3
ATOM 2822 O O . PHE A 1 2 ? -8.660 9.271 -9.149 1.00 0.00 13 PHE A O 3
ATOM 2839 N N . PHE A 1 3 ? -7.426 9.092 -10.964 1.00 0.00 14 PHE A N 3
ATOM 2840 C CA . PHE A 1 3 ? -6.641 7.954 -10.408 1.00 0.00 14 PHE A CA 3
ATOM 2841 C C . PHE A 1 3 ? -5.478 8.494 -9.576 1.00 0.00 14 PHE A C 3
ATOM 2842 O O . PHE A 1 3 ? -4.995 7.838 -8.671 1.00 0.00 14 PHE A O 3
ATOM 2859 N N . ASN A 1 4 ? -5.014 9.674 -9.895 1.00 0.00 15 ASN A N 3
ATOM 2860 C CA . ASN A 1 4 ? -3.864 10.269 -9.154 1.00 0.00 15 ASN A CA 3
ATOM 2861 C C . ASN A 1 4 ? -4.243 10.483 -7.686 1.00 0.00 15 ASN A C 3
ATOM 2862 O O . ASN A 1 4 ? -3.479 10.176 -6.788 1.00 0.00 15 ASN A O 3
ATOM 2873 N N . GLU A 1 5 ? -5.414 11.010 -7.445 1.00 0.00 16 GLU A N 3
ATOM 2874 C CA . GLU A 1 5 ? -5.860 11.264 -6.045 1.00 0.00 16 GLU A CA 3
ATOM 2875 C C . GLU A 1 5 ? -6.034 9.937 -5.310 1.00 0.00 16 GLU A C 3
ATOM 2876 O O . GLU A 1 5 ? -5.743 9.828 -4.135 1.00 0.00 16 GLU A O 3
ATOM 2888 N N . GLN A 1 6 ? -6.514 8.936 -5.995 1.00 0.00 17 GLN A N 3
ATOM 2889 C CA . GLN A 1 6 ? -6.730 7.605 -5.356 1.00 0.00 17 GLN A CA 3
ATOM 2890 C C . GLN A 1 6 ? -5.394 7.025 -4.889 1.00 0.00 17 GLN A C 3
ATOM 2891 O O . GLN A 1 6 ? -5.293 6.473 -3.809 1.00 0.00 17 GLN A O 3
ATOM 2905 N N . LYS A 1 7 ? -4.377 7.134 -5.705 1.00 0.00 18 LYS A N 3
ATOM 2906 C CA . LYS A 1 7 ? -3.037 6.582 -5.344 1.00 0.00 18 LYS A CA 3
ATOM 2907 C C . LYS A 1 7 ? -2.465 7.322 -4.133 1.00 0.00 18 LYS A C 3
ATOM 2908 O O . LYS A 1 7 ? -1.855 6.724 -3.266 1.00 0.00 18 LYS A O 3
ATOM 2927 N N . GLU A 1 8 ? -2.643 8.618 -4.080 1.00 0.00 19 GLU A N 3
ATOM 2928 C CA . GLU A 1 8 ? -2.101 9.412 -2.937 1.00 0.00 19 GLU A CA 3
ATOM 2929 C C . GLU A 1 8 ? -2.772 8.964 -1.639 1.00 0.00 19 GLU A C 3
ATOM 2930 O O . GLU A 1 8 ? -2.138 8.865 -0.605 1.00 0.00 19 GLU A O 3
ATOM 2942 N N . LYS A 1 9 ? -4.051 8.695 -1.692 1.00 0.00 20 LYS A N 3
ATOM 2943 C CA . LYS A 1 9 ? -4.790 8.252 -0.474 1.00 0.00 20 LYS A CA 3
ATOM 2944 C C . LYS A 1 9 ? -4.231 6.914 0.009 1.00 0.00 20 LYS A C 3
ATOM 2945 O O . LYS A 1 9 ? -4.050 6.698 1.192 1.00 0.00 20 LYS A O 3
ATOM 2964 N N . VAL A 1 10 ? -3.964 6.018 -0.904 1.00 0.00 21 VAL A N 3
ATOM 2965 C CA . VAL A 1 10 ? -3.425 4.677 -0.532 1.00 0.00 21 VAL A CA 3
ATOM 2966 C C . VAL A 1 10 ? -2.045 4.840 0.104 1.00 0.00 21 VAL A C 3
ATOM 2967 O O . VAL A 1 10 ? -1.727 4.202 1.091 1.00 0.00 21 VAL A O 3
ATOM 2980 N N . THR A 1 11 ? -1.226 5.680 -0.470 1.00 0.00 22 THR A N 3
ATOM 2981 C CA . THR A 1 11 ? 0.149 5.899 0.061 1.00 0.00 22 THR A CA 3
ATOM 2982 C C . THR A 1 11 ? 0.072 6.458 1.482 1.00 0.00 22 THR A C 3
ATOM 2983 O O . THR A 1 11 ? 0.811 6.051 2.360 1.00 0.00 22 THR A O 3
ATOM 2994 N N . LEU A 1 12 ? -0.807 7.399 1.701 1.00 0.00 23 LEU A N 3
ATOM 2995 C CA . LEU A 1 12 ? -0.943 8.015 3.048 1.00 0.00 23 LEU A CA 3
ATOM 2996 C C . LEU A 1 12 ? -1.366 6.950 4.058 1.00 0.00 23 LEU A C 3
ATOM 2997 O O . LEU A 1 12 ? -0.892 6.917 5.179 1.00 0.00 23 LEU A O 3
ATOM 3013 N N . TYR A 1 13 ? -2.268 6.093 3.666 1.00 0.00 24 TYR A N 3
ATOM 3014 C CA . TYR A 1 13 ? -2.756 5.023 4.578 1.00 0.00 24 TYR A CA 3
ATOM 3015 C C . TYR A 1 13 ? -1.585 4.133 4.997 1.00 0.00 24 TYR A C 3
ATOM 3016 O O . TYR A 1 13 ? -1.427 3.808 6.157 1.00 0.00 24 TYR A O 3
ATOM 3034 N N . LEU A 1 14 ? -0.773 3.735 4.053 1.00 0.00 25 LEU A N 3
ATOM 3035 C CA . LEU A 1 14 ? 0.394 2.857 4.364 1.00 0.00 25 LEU A CA 3
ATOM 3036 C C . LEU A 1 14 ? 1.380 3.578 5.275 1.00 0.00 25 LEU A C 3
ATOM 3037 O O . LEU A 1 14 ? 1.944 2.991 6.179 1.00 0.00 25 LEU A O 3
ATOM 3053 N N . LYS A 1 15 ? 1.615 4.831 5.018 1.00 0.00 26 LYS A N 3
ATOM 3054 C CA . LYS A 1 15 ? 2.595 5.599 5.830 1.00 0.00 26 LYS A CA 3
ATOM 3055 C C . LYS A 1 15 ? 2.142 5.654 7.288 1.00 0.00 26 LYS A C 3
ATOM 3056 O O . LYS A 1 15 ? 2.943 5.561 8.198 1.00 0.00 26 LYS A O 3
ATOM 3075 N N . HIS A 1 16 ? 0.869 5.837 7.504 1.00 0.00 27 HIS A N 3
ATOM 3076 C CA . HIS A 1 16 ? 0.336 5.935 8.893 1.00 0.00 27 HIS A CA 3
ATOM 3077 C C . HIS A 1 16 ? 0.021 4.542 9.444 1.00 0.00 27 HIS A C 3
ATOM 3078 O O . HIS A 1 16 ? 0.011 4.336 10.642 1.00 0.00 27 HIS A O 3
ATOM 3092 N N . ASN A 1 17 ? -0.242 3.589 8.585 1.00 0.00 28 ASN A N 3
ATOM 3093 C CA . ASN A 1 17 ? -0.567 2.206 9.062 1.00 0.00 28 ASN A CA 3
ATOM 3094 C C . ASN A 1 17 ? 0.693 1.344 9.002 1.00 0.00 28 ASN A C 3
ATOM 3095 O O . ASN A 1 17 ? 0.733 0.254 9.536 1.00 0.00 28 ASN A O 3
ATOM 3106 N N . ILE A 1 18 ? 1.721 1.837 8.363 1.00 0.00 29 ILE A N 3
ATOM 3107 C CA . ILE A 1 18 ? 3.002 1.078 8.258 1.00 0.00 29 ILE A CA 3
ATOM 3108 C C . ILE A 1 18 ? 4.165 2.082 8.219 1.00 0.00 29 ILE A C 3
ATOM 3109 O O . ILE A 1 18 ? 4.592 2.515 7.165 1.00 0.00 29 ILE A O 3
ATOM 3125 N N . PRO A 1 19 ? 4.673 2.455 9.367 1.00 0.00 30 PRO A N 3
ATOM 3126 C CA . PRO A 1 19 ? 5.806 3.425 9.475 1.00 0.00 30 PRO A CA 3
ATOM 3127 C C . PRO A 1 19 ? 7.016 2.991 8.642 1.00 0.00 30 PRO A C 3
ATOM 3128 O O . PRO A 1 19 ? 7.773 3.809 8.156 1.00 0.00 30 PRO A O 3
ATOM 3139 N N . ASP A 1 20 ? 7.199 1.706 8.491 1.00 0.00 31 ASP A N 3
ATOM 3140 C CA . ASP A 1 20 ? 8.358 1.189 7.710 1.00 0.00 31 ASP A CA 3
ATOM 3141 C C . ASP A 1 20 ? 8.052 1.300 6.216 1.00 0.00 31 ASP A C 3
ATOM 3142 O O . ASP A 1 20 ? 8.807 0.836 5.382 1.00 0.00 31 ASP A O 3
ATOM 3151 N N . PHE A 1 21 ? 6.946 1.914 5.880 1.00 0.00 32 PHE A N 3
ATOM 3152 C CA . PHE A 1 21 ? 6.560 2.073 4.449 1.00 0.00 32 PHE A CA 3
ATOM 3153 C C . PHE A 1 21 ? 7.612 2.892 3.714 1.00 0.00 32 PHE A C 3
ATOM 3154 O O . PHE A 1 21 ? 8.011 3.957 4.145 1.00 0.00 32 PHE A O 3
ATOM 3171 N N . ASN A 1 22 ? 8.046 2.393 2.590 1.00 0.00 33 ASN A N 3
ATOM 3172 C CA . ASN A 1 22 ? 9.066 3.105 1.770 1.00 0.00 33 ASN A CA 3
ATOM 3173 C C . ASN A 1 22 ? 8.389 3.671 0.522 1.00 0.00 33 ASN A C 3
ATOM 3174 O O . ASN A 1 22 ? 8.451 4.856 0.256 1.00 0.00 33 ASN A O 3
ATOM 3185 N N . THR A 1 23 ? 7.746 2.821 -0.242 1.00 0.00 34 THR A N 3
ATOM 3186 C CA . THR A 1 23 ? 7.057 3.284 -1.480 1.00 0.00 34 THR A CA 3
ATOM 3187 C C . THR A 1 23 ? 6.032 2.244 -1.925 1.00 0.00 34 THR A C 3
ATOM 3188 O O . THR A 1 23 ? 6.032 1.115 -1.469 1.00 0.00 34 THR A O 3
ATOM 3199 N N . VAL A 1 24 ? 5.157 2.629 -2.822 1.00 0.00 35 VAL A N 3
ATOM 3200 C CA . VAL A 1 24 ? 4.106 1.694 -3.329 1.00 0.00 35 VAL A CA 3
ATOM 3201 C C . VAL A 1 24 ? 4.133 1.664 -4.854 1.00 0.00 35 VAL A C 3
ATOM 3202 O O . VAL A 1 24 ? 4.265 2.679 -5.512 1.00 0.00 35 VAL A O 3
ATOM 3215 N N . THR A 1 25 ? 4.018 0.484 -5.412 1.00 0.00 36 THR A N 3
ATOM 3216 C CA . THR A 1 25 ? 4.040 0.321 -6.897 1.00 0.00 36 THR A CA 3
ATOM 3217 C C . THR A 1 25 ? 2.722 -0.287 -7.363 1.00 0.00 36 THR A C 3
ATOM 3218 O O . THR A 1 25 ? 2.328 -1.361 -6.936 1.00 0.00 36 THR A O 3
ATOM 3229 N N . PHE A 1 26 ? 2.042 0.399 -8.248 1.00 0.00 37 PHE A N 3
ATOM 3230 C CA . PHE A 1 26 ? 0.742 -0.107 -8.779 1.00 0.00 37 PHE A CA 3
ATOM 3231 C C . PHE A 1 26 ? 0.927 -0.600 -10.210 1.00 0.00 37 PHE A C 3
ATOM 3232 O O . PHE A 1 26 ? 1.302 0.142 -11.099 1.00 0.00 37 PHE A O 3
ATOM 3249 N N . THR A 1 27 ? 0.654 -1.856 -10.429 1.00 0.00 38 THR A N 3
ATOM 3250 C CA . THR A 1 27 ? 0.788 -2.450 -11.790 1.00 0.00 38 THR A CA 3
ATOM 3251 C C . THR A 1 27 ? -0.311 -3.500 -11.988 1.00 0.00 38 THR A C 3
ATOM 3252 O O . THR A 1 27 ? -0.814 -3.684 -13.080 1.00 0.00 38 THR A O 3
ATOM 3263 N N . ASN A 1 28 ? -0.677 -4.190 -10.934 1.00 0.00 39 ASN A N 3
ATOM 3264 C CA . ASN A 1 28 ? -1.734 -5.245 -11.032 1.00 0.00 39 ASN A CA 3
ATOM 3265 C C . ASN A 1 28 ? -3.099 -4.590 -11.284 1.00 0.00 39 ASN A C 3
ATOM 3266 O O . ASN A 1 28 ? -3.627 -4.645 -12.376 1.00 0.00 39 ASN A O 3
ATOM 3277 N N . GLU A 1 29 ? -3.659 -3.975 -10.269 1.00 0.00 40 GLU A N 3
ATOM 3278 C CA . GLU A 1 29 ? -4.987 -3.296 -10.390 1.00 0.00 40 GLU A CA 3
ATOM 3279 C C . GLU A 1 29 ? -6.056 -4.259 -10.903 1.00 0.00 40 GLU A C 3
ATOM 3280 O O . GLU A 1 29 ? -5.783 -5.195 -11.627 1.00 0.00 40 GLU A O 3
ATOM 3292 N N . GLU A 1 30 ? -7.284 -4.016 -10.516 1.00 0.00 41 GLU A N 3
ATOM 3293 C CA . GLU A 1 30 ? -8.405 -4.885 -10.954 1.00 0.00 41 GLU A CA 3
ATOM 3294 C C . GLU A 1 30 ? -9.733 -4.147 -10.776 1.00 0.00 41 GLU A C 3
ATOM 3295 O O . GLU A 1 30 ? -9.923 -3.383 -9.847 1.00 0.00 41 GLU A O 3
ATOM 3307 N N . PHE A 1 31 ? -10.655 -4.384 -11.675 1.00 0.00 42 PHE A N 3
ATOM 3308 C CA . PHE A 1 31 ? -11.989 -3.723 -11.607 1.00 0.00 42 PHE A CA 3
ATOM 3309 C C . PHE A 1 31 ? -12.967 -4.607 -10.850 1.00 0.00 42 PHE A C 3
ATOM 3310 O O . PHE A 1 31 ? -12.977 -5.818 -10.996 1.00 0.00 42 PHE A O 3
ATOM 3327 N N . ASN A 1 32 ? -13.795 -3.998 -10.042 1.00 0.00 43 ASN A N 3
ATOM 3328 C CA . ASN A 1 32 ? -14.796 -4.760 -9.251 1.00 0.00 43 ASN A CA 3
ATOM 3329 C C . ASN A 1 32 ? -16.182 -4.112 -9.408 1.00 0.00 43 ASN A C 3
ATOM 3330 O O . ASN A 1 32 ? -16.296 -2.913 -9.585 1.00 0.00 43 ASN A O 3
ATOM 3341 N N . PRO A 1 33 ? -17.231 -4.895 -9.330 1.00 0.00 44 PRO A N 3
ATOM 3342 C CA . PRO A 1 33 ? -18.628 -4.384 -9.454 1.00 0.00 44 PRO A CA 3
ATOM 3343 C C . PRO A 1 33 ? -18.882 -3.177 -8.542 1.00 0.00 44 PRO A C 3
ATOM 3344 O O . PRO A 1 33 ? -19.623 -2.275 -8.882 1.00 0.00 44 PRO A O 3
ATOM 3355 N N . ILE A 1 34 ? -18.276 -3.173 -7.383 1.00 0.00 45 ILE A N 3
ATOM 3356 C CA . ILE A 1 34 ? -18.473 -2.052 -6.422 1.00 0.00 45 ILE A CA 3
ATOM 3357 C C . ILE A 1 34 ? -17.741 -0.812 -6.929 1.00 0.00 45 ILE A C 3
ATOM 3358 O O . ILE A 1 34 ? -17.842 0.256 -6.356 1.00 0.00 45 ILE A O 3
ATOM 3374 N N . GLY A 1 35 ? -17.014 -0.950 -8.007 1.00 0.00 46 GLY A N 3
ATOM 3375 C CA . GLY A 1 35 ? -16.275 0.212 -8.583 1.00 0.00 46 GLY A CA 3
ATOM 3376 C C . GLY A 1 35 ? -14.905 -0.239 -9.076 1.00 0.00 46 GLY A C 3
ATOM 3377 O O . GLY A 1 35 ? -14.786 -1.064 -9.962 1.00 0.00 46 GLY A O 3
ATOM 3381 N N . ILE A 1 36 ? -13.865 0.313 -8.503 1.00 0.00 47 ILE A N 3
ATOM 3382 C CA . ILE A 1 36 ? -12.472 -0.046 -8.913 1.00 0.00 47 ILE A CA 3
ATOM 3383 C C . ILE A 1 36 ? -11.660 -0.468 -7.695 1.00 0.00 47 ILE A C 3
ATOM 3384 O O . ILE A 1 36 ? -11.933 -0.074 -6.577 1.00 0.00 47 ILE A O 3
ATOM 3400 N N . SER A 1 37 ? -10.650 -1.266 -7.920 1.00 0.00 48 SER A N 3
ATOM 3401 C CA . SER A 1 37 ? -9.780 -1.737 -6.804 1.00 0.00 48 SER A CA 3
ATOM 3402 C C . SER A 1 37 ? -8.315 -1.646 -7.221 1.00 0.00 48 SER A C 3
ATOM 3403 O O . SER A 1 37 ? -7.923 -2.088 -8.286 1.00 0.00 48 SER A O 3
ATOM 3411 N N . ILE A 1 38 ? -7.507 -1.070 -6.372 1.00 0.00 49 ILE A N 3
ATOM 3412 C CA . ILE A 1 38 ? -6.054 -0.917 -6.671 1.00 0.00 49 ILE A CA 3
ATOM 3413 C C . ILE A 1 38 ? -5.283 -2.079 -6.063 1.00 0.00 49 ILE A C 3
ATOM 3414 O O . ILE A 1 38 ? -5.406 -2.380 -4.893 1.00 0.00 49 ILE A O 3
ATOM 3430 N N . ASP A 1 39 ? -4.489 -2.732 -6.871 1.00 0.00 50 ASP A N 3
ATOM 3431 C CA . ASP A 1 39 ? -3.686 -3.898 -6.396 1.00 0.00 50 ASP A CA 3
ATOM 3432 C C . ASP A 1 39 ? -2.217 -3.697 -6.761 1.00 0.00 50 ASP A C 3
ATOM 3433 O O . ASP A 1 39 ? -1.883 -3.267 -7.850 1.00 0.00 50 ASP A O 3
ATOM 3442 N N . GLY A 1 40 ? -1.342 -4.005 -5.841 1.00 0.00 51 GLY A N 3
ATOM 3443 C CA . GLY A 1 40 ? 0.116 -3.843 -6.095 1.00 0.00 51 GLY A CA 3
ATOM 3444 C C . GLY A 1 40 ? 0.923 -4.338 -4.895 1.00 0.00 51 GLY A C 3
ATOM 3445 O O . GLY A 1 40 ? 0.508 -5.217 -4.159 1.00 0.00 51 GLY A O 3
ATOM 3449 N N . TYR A 1 41 ? 2.090 -3.771 -4.705 1.00 0.00 52 TYR A N 3
ATOM 3450 C CA . TYR A 1 41 ? 2.968 -4.185 -3.567 1.00 0.00 52 TYR A CA 3
ATOM 3451 C C . TYR A 1 41 ? 3.750 -2.985 -3.039 1.00 0.00 52 TYR A C 3
ATOM 3452 O O . TYR A 1 41 ? 3.893 -1.973 -3.702 1.00 0.00 52 TYR A O 3
ATOM 3470 N N . ILE A 1 42 ? 4.246 -3.099 -1.828 1.00 0.00 53 ILE A N 3
ATOM 3471 C CA . ILE A 1 42 ? 5.010 -1.975 -1.198 1.00 0.00 53 ILE A CA 3
ATOM 3472 C C . ILE A 1 42 ? 6.434 -2.411 -0.846 1.00 0.00 53 ILE A C 3
ATOM 3473 O O . ILE A 1 42 ? 6.751 -3.583 -0.796 1.00 0.00 53 ILE A O 3
ATOM 3489 N N . ASN A 1 43 ? 7.282 -1.444 -0.604 1.00 0.00 54 ASN A N 3
ATOM 3490 C CA . ASN A 1 43 ? 8.707 -1.711 -0.249 1.00 0.00 54 ASN A CA 3
ATOM 3491 C C . ASN A 1 43 ? 9.376 -2.519 -1.361 1.00 0.00 54 ASN A C 3
ATOM 3492 O O . ASN A 1 43 ? 10.250 -3.331 -1.118 1.00 0.00 54 ASN A O 3
ATOM 3503 N N . ASN A 1 44 ? 8.967 -2.275 -2.582 1.00 0.00 55 ASN A N 3
ATOM 3504 C CA . ASN A 1 44 ? 9.545 -2.978 -3.766 1.00 0.00 55 ASN A CA 3
ATOM 3505 C C . ASN A 1 44 ? 9.648 -4.476 -3.498 1.00 0.00 55 ASN A C 3
ATOM 3506 O O . ASN A 1 44 ? 10.502 -5.151 -4.039 1.00 0.00 55 ASN A O 3
ATOM 3517 N N . ASP A 1 45 ? 8.771 -5.000 -2.678 1.00 0.00 56 ASP A N 3
ATOM 3518 C CA . ASP A 1 45 ? 8.790 -6.465 -2.365 1.00 0.00 56 ASP A CA 3
ATOM 3519 C C . ASP A 1 45 ? 7.552 -7.129 -2.965 1.00 0.00 56 ASP A C 3
ATOM 3520 O O . ASP A 1 45 ? 6.439 -6.935 -2.514 1.00 0.00 56 ASP A O 3
ATOM 3529 N N . LYS A 1 46 ? 7.761 -7.918 -3.984 1.00 0.00 57 LYS A N 3
ATOM 3530 C CA . LYS A 1 46 ? 6.637 -8.620 -4.664 1.00 0.00 57 LYS A CA 3
ATOM 3531 C C . LYS A 1 46 ? 5.887 -9.491 -3.660 1.00 0.00 57 LYS A C 3
ATOM 3532 O O . LYS A 1 46 ? 4.684 -9.652 -3.754 1.00 0.00 57 LYS A O 3
ATOM 3551 N N . ASN A 1 47 ? 6.583 -10.051 -2.710 1.00 0.00 58 ASN A N 3
ATOM 3552 C CA . ASN A 1 47 ? 5.922 -10.917 -1.691 1.00 0.00 58 ASN A CA 3
ATOM 3553 C C . ASN A 1 47 ? 4.910 -10.081 -0.899 1.00 0.00 58 ASN A C 3
ATOM 3554 O O . ASN A 1 47 ? 3.837 -10.546 -0.566 1.00 0.00 58 ASN A O 3
ATOM 3565 N N . LEU A 1 48 ? 5.258 -8.856 -0.590 1.00 0.00 59 LEU A N 3
ATOM 3566 C CA . LEU A 1 48 ? 4.343 -7.967 0.196 1.00 0.00 59 LEU A CA 3
ATOM 3567 C C . LEU A 1 48 ? 3.300 -7.338 -0.730 1.00 0.00 59 LEU A C 3
ATOM 3568 O O . LEU A 1 48 ? 3.479 -6.244 -1.246 1.00 0.00 59 LEU A O 3
ATOM 3584 N N . SER A 1 49 ? 2.211 -8.037 -0.943 1.00 0.00 60 SER A N 3
ATOM 3585 C CA . SER A 1 49 ? 1.136 -7.526 -1.842 1.00 0.00 60 SER A CA 3
ATOM 3586 C C . SER A 1 49 ? 0.256 -6.513 -1.115 1.00 0.00 60 SER A C 3
ATOM 3587 O O . SER A 1 49 ? 0.261 -6.411 0.096 1.00 0.00 60 SER A O 3
ATOM 3595 N N . PHE A 1 50 ? -0.502 -5.761 -1.873 1.00 0.00 61 PHE A N 3
ATOM 3596 C CA . PHE A 1 50 ? -1.406 -4.733 -1.278 1.00 0.00 61 PHE A CA 3
ATOM 3597 C C . PHE A 1 50 ? -2.636 -4.554 -2.166 1.00 0.00 61 PHE A C 3
ATOM 3598 O O . PHE A 1 50 ? -2.536 -4.386 -3.367 1.00 0.00 61 PHE A O 3
ATOM 3615 N N . THR A 1 51 ? -3.798 -4.587 -1.566 1.00 0.00 62 THR A N 3
ATOM 3616 C CA . THR A 1 51 ? -5.067 -4.418 -2.333 1.00 0.00 62 THR A CA 3
ATOM 3617 C C . THR A 1 51 ? -6.021 -3.504 -1.571 1.00 0.00 62 THR A C 3
ATOM 3618 O O . THR A 1 51 ? -6.251 -3.662 -0.385 1.00 0.00 62 THR A O 3
ATOM 3629 N N . ALA A 1 52 ? -6.585 -2.546 -2.262 1.00 0.00 63 ALA A N 3
ATOM 3630 C CA . ALA A 1 52 ? -7.543 -1.595 -1.623 1.00 0.00 63 ALA A CA 3
ATOM 3631 C C . ALA A 1 52 ? -8.711 -1.324 -2.571 1.00 0.00 63 ALA A C 3
ATOM 3632 O O . ALA A 1 52 ? -8.553 -1.239 -3.777 1.00 0.00 63 ALA A O 3
ATOM 3639 N N . GLY A 1 53 ? -9.887 -1.199 -2.015 1.00 0.00 64 GLY A N 3
ATOM 3640 C CA . GLY A 1 53 ? -11.110 -0.946 -2.836 1.00 0.00 64 GLY A CA 3
ATOM 3641 C C . GLY A 1 53 ? -11.466 0.532 -2.814 1.00 0.00 64 GLY A C 3
ATOM 3642 O O . GLY A 1 53 ? -11.570 1.142 -1.768 1.00 0.00 64 GLY A O 3
ATOM 3646 N N . LYS A 1 54 ? -11.662 1.096 -3.978 1.00 0.00 65 LYS A N 3
ATOM 3647 C CA . LYS A 1 54 ? -12.023 2.535 -4.098 1.00 0.00 65 LYS A CA 3
ATOM 3648 C C . LYS A 1 54 ? -11.320 3.359 -3.019 1.00 0.00 65 LYS A C 3
ATOM 3649 O O . LYS A 1 54 ? -10.109 3.360 -2.920 1.00 0.00 65 LYS A O 3
ATOM 3668 N N . ASP A 1 55 ? -12.078 4.056 -2.216 1.00 0.00 66 ASP A N 3
ATOM 3669 C CA . ASP A 1 55 ? -11.479 4.896 -1.142 1.00 0.00 66 ASP A CA 3
ATOM 3670 C C . ASP A 1 55 ? -11.183 4.034 0.082 1.00 0.00 66 ASP A C 3
ATOM 3671 O O . ASP A 1 55 ? -11.844 4.129 1.098 1.00 0.00 66 ASP A O 3
ATOM 3680 N N . VAL A 1 56 ? -10.177 3.201 -0.021 1.00 0.00 67 VAL A N 3
ATOM 3681 C CA . VAL A 1 56 ? -9.789 2.313 1.111 1.00 0.00 67 VAL A CA 3
ATOM 3682 C C . VAL A 1 56 ? -11.050 1.761 1.777 1.00 0.00 67 VAL A C 3
ATOM 3683 O O . VAL A 1 56 ? -11.068 1.464 2.957 1.00 0.00 67 VAL A O 3
ATOM 3696 N N . LYS A 1 57 ? -12.101 1.625 1.009 1.00 0.00 68 LYS A N 3
ATOM 3697 C CA . LYS A 1 57 ? -13.382 1.099 1.547 1.00 0.00 68 LYS A CA 3
ATOM 3698 C C . LYS A 1 57 ? -13.179 -0.331 2.027 1.00 0.00 68 LYS A C 3
ATOM 3699 O O . LYS A 1 57 ? -13.670 -0.715 3.070 1.00 0.00 68 LYS A O 3
ATOM 3718 N N . ILE A 1 58 ? -12.454 -1.121 1.271 1.00 0.00 69 ILE A N 3
ATOM 3719 C CA . ILE A 1 58 ? -12.203 -2.542 1.669 1.00 0.00 69 ILE A CA 3
ATOM 3720 C C . ILE A 1 58 ? -10.703 -2.783 1.808 1.00 0.00 69 ILE A C 3
ATOM 3721 O O . ILE A 1 58 ? -9.927 -2.527 0.902 1.00 0.00 69 ILE A O 3
ATOM 3737 N N . PHE A 1 59 ? -10.306 -3.287 2.951 1.00 0.00 70 PHE A N 3
ATOM 3738 C CA . PHE A 1 59 ? -8.867 -3.571 3.215 1.00 0.00 70 PHE A CA 3
ATOM 3739 C C . PHE A 1 59 ? -8.551 -5.014 2.842 1.00 0.00 70 PHE A C 3
ATOM 3740 O O . PHE A 1 59 ? -9.158 -5.951 3.327 1.00 0.00 70 PHE A O 3
ATOM 3757 N N . SER A 1 60 ? -7.592 -5.187 1.971 1.00 0.00 71 SER A N 3
ATOM 3758 C CA . SER A 1 60 ? -7.190 -6.553 1.528 1.00 0.00 71 SER A CA 3
ATOM 3759 C C . SER A 1 60 ? -5.668 -6.611 1.373 1.00 0.00 71 SER A C 3
ATOM 3760 O O . SER A 1 60 ? -5.074 -5.888 0.593 1.00 0.00 71 SER A O 3
ATOM 3768 N N . SER A 1 61 ? -5.040 -7.478 2.122 1.00 0.00 72 SER A N 3
ATOM 3769 C CA . SER A 1 61 ? -3.557 -7.615 2.052 1.00 0.00 72 SER A CA 3
ATOM 3770 C C . SER A 1 61 ? -3.130 -9.027 2.457 1.00 0.00 72 SER A C 3
ATOM 3771 O O . SER A 1 61 ? -3.890 -9.793 3.023 1.00 0.00 72 SER A O 3
ATOM 3779 N N . SER A 1 62 ? -1.905 -9.362 2.152 1.00 0.00 73 SER A N 3
ATOM 3780 C CA . SER A 1 62 ? -1.366 -10.713 2.479 1.00 0.00 73 SER A CA 3
ATOM 3781 C C . SER A 1 62 ? -1.061 -10.818 3.969 1.00 0.00 73 SER A C 3
ATOM 3782 O O . SER A 1 62 ? -0.981 -9.834 4.678 1.00 0.00 73 SER A O 3
ATOM 3790 N N . GLU A 1 63 ? -0.888 -12.023 4.439 1.00 0.00 74 GLU A N 3
ATOM 3791 C CA . GLU A 1 63 ? -0.591 -12.254 5.878 1.00 0.00 74 GLU A CA 3
ATOM 3792 C C . GLU A 1 63 ? 0.789 -11.683 6.216 1.00 0.00 74 GLU A C 3
ATOM 3793 O O . GLU A 1 63 ? 1.004 -11.147 7.292 1.00 0.00 74 GLU A O 3
ATOM 3805 N N . GLU A 1 64 ? 1.717 -11.803 5.301 1.00 0.00 75 GLU A N 3
ATOM 3806 C CA . GLU A 1 64 ? 3.097 -11.291 5.539 1.00 0.00 75 GLU A CA 3
ATOM 3807 C C . GLU A 1 64 ? 3.046 -9.785 5.758 1.00 0.00 75 GLU A C 3
ATOM 3808 O O . GLU A 1 64 ? 3.812 -9.231 6.521 1.00 0.00 75 GLU A O 3
ATOM 3820 N N . LEU A 1 65 ? 2.153 -9.120 5.079 1.00 0.00 76 LEU A N 3
ATOM 3821 C CA . LEU A 1 65 ? 2.028 -7.645 5.223 1.00 0.00 76 LEU A CA 3
ATOM 3822 C C . LEU A 1 65 ? 0.997 -7.334 6.309 1.00 0.00 76 LEU A C 3
ATOM 3823 O O . LEU A 1 65 ? 0.982 -6.260 6.872 1.00 0.00 76 LEU A O 3
ATOM 3839 N N . ASP A 1 66 ? 0.135 -8.267 6.597 1.00 0.00 77 ASP A N 3
ATOM 3840 C CA . ASP A 1 66 ? -0.912 -8.048 7.638 1.00 0.00 77 ASP A CA 3
ATOM 3841 C C . ASP A 1 66 ? -0.254 -7.896 9.008 1.00 0.00 77 ASP A C 3
ATOM 3842 O O . ASP A 1 66 ? -0.717 -7.151 9.851 1.00 0.00 77 ASP A O 3
ATOM 3851 N N . LYS A 1 67 ? 0.812 -8.617 9.241 1.00 0.00 78 LYS A N 3
ATOM 3852 C CA . LYS A 1 67 ? 1.495 -8.545 10.567 1.00 0.00 78 LYS A CA 3
ATOM 3853 C C . LYS A 1 67 ? 2.284 -7.242 10.682 1.00 0.00 78 LYS A C 3
ATOM 3854 O O . LYS A 1 67 ? 2.727 -6.872 11.754 1.00 0.00 78 LYS A O 3
ATOM 3873 N N . MET A 1 68 ? 2.455 -6.543 9.589 1.00 0.00 79 MET A N 3
ATOM 3874 C CA . MET A 1 68 ? 3.202 -5.255 9.624 1.00 0.00 79 MET A CA 3
ATOM 3875 C C . MET A 1 68 ? 2.293 -4.180 10.205 1.00 0.00 79 MET A C 3
ATOM 3876 O O . MET A 1 68 ? 2.703 -3.056 10.422 1.00 0.00 79 MET A O 3
ATOM 3890 N N . PHE A 1 69 ? 1.055 -4.527 10.454 1.00 0.00 80 PHE A N 3
ATOM 3891 C CA . PHE A 1 69 ? 0.088 -3.544 11.021 1.00 0.00 80 PHE A CA 3
ATOM 3892 C C . PHE A 1 69 ? 0.150 -3.607 12.544 1.00 0.00 80 PHE A C 3
ATOM 3893 O O . PHE A 1 69 ? -0.081 -4.636 13.153 1.00 0.00 80 PHE A O 3
ATOM 3910 N N . GLN A 1 70 ? 0.474 -2.501 13.157 1.00 0.00 81 GLN A N 3
ATOM 3911 C CA . GLN A 1 70 ? 0.574 -2.447 14.642 1.00 0.00 81 GLN A CA 3
ATOM 3912 C C . GLN A 1 70 ? -0.726 -1.888 15.203 1.00 0.00 81 GLN A C 3
ATOM 3913 O O . GLN A 1 70 ? -0.975 -1.958 16.393 1.00 0.00 81 GLN A O 3
ATOM 3927 N N . GLU A 1 71 ? -1.566 -1.342 14.353 1.00 0.00 82 GLU A N 3
ATOM 3928 C CA . GLU A 1 71 ? -2.861 -0.784 14.824 1.00 0.00 82 GLU A CA 3
ATOM 3929 C C . GLU A 1 71 ? -3.997 -1.272 13.913 1.00 0.00 82 GLU A C 3
ATOM 3930 O O . GLU A 1 71 ? -3.801 -1.500 12.732 1.00 0.00 82 GLU A O 3
ATOM 3942 N N . PRO A 1 72 ? -5.183 -1.412 14.452 1.00 0.00 83 PRO A N 3
ATOM 3943 C CA . PRO A 1 72 ? -6.371 -1.852 13.669 1.00 0.00 83 PRO A CA 3
ATOM 3944 C C . PRO A 1 72 ? -6.545 -1.054 12.377 1.00 0.00 83 PRO A C 3
ATOM 3945 O O . PRO A 1 72 ? -6.170 0.100 12.290 1.00 0.00 83 PRO A O 3
ATOM 3956 N N . ARG A 1 73 ? -7.097 -1.679 11.374 1.00 0.00 84 ARG A N 3
ATOM 3957 C CA . ARG A 1 73 ? -7.293 -0.999 10.065 1.00 0.00 84 ARG A CA 3
ATOM 3958 C C . ARG A 1 73 ? -8.269 0.159 10.213 1.00 0.00 84 ARG A C 3
ATOM 3959 O O . ARG A 1 73 ? -9.285 0.057 10.874 1.00 0.00 84 ARG A O 3
ATOM 3980 N N . LYS A 1 74 ? -7.945 1.272 9.600 1.00 0.00 85 LYS A N 3
ATOM 3981 C CA . LYS A 1 74 ? -8.821 2.481 9.681 1.00 0.00 85 LYS A CA 3
ATOM 3982 C C . LYS A 1 74 ? -9.112 3.021 8.282 1.00 0.00 85 LYS A C 3
ATOM 3983 O O . LYS A 1 74 ? -8.282 2.993 7.394 1.00 0.00 85 LYS A O 3
ATOM 4002 N N . GLY A 1 75 ? -10.307 3.512 8.100 1.00 0.00 86 GLY A N 3
ATOM 4003 C CA . GLY A 1 75 ? -10.726 4.067 6.781 1.00 0.00 86 GLY A CA 3
ATOM 4004 C C . GLY A 1 75 ? -9.977 5.365 6.488 1.00 0.00 86 GLY A C 3
ATOM 4005 O O . GLY A 1 75 ? -9.446 6.006 7.375 1.00 0.00 86 GLY A O 3
ATOM 4009 N N . TYR A 1 76 ? -9.937 5.741 5.235 1.00 0.00 87 TYR A N 3
ATOM 4010 C CA . TYR A 1 76 ? -9.229 6.988 4.822 1.00 0.00 87 TYR A CA 3
ATOM 4011 C C . TYR A 1 76 ? -9.854 8.198 5.519 1.00 0.00 87 TYR A C 3
ATOM 4012 O O . TYR A 1 76 ? -9.163 9.063 6.023 1.00 0.00 87 TYR A O 3
ATOM 4030 N N . ASP A 1 77 ? -11.157 8.268 5.536 1.00 0.00 88 ASP A N 3
ATOM 4031 C CA . ASP A 1 77 ? -11.851 9.418 6.181 1.00 0.00 88 ASP A CA 3
ATOM 4032 C C . ASP A 1 77 ? -11.566 9.415 7.684 1.00 0.00 88 ASP A C 3
ATOM 4033 O O . ASP A 1 77 ? -11.435 10.456 8.298 1.00 0.00 88 ASP A O 3
ATOM 4042 N N . GLU A 1 78 ? -11.497 8.251 8.277 1.00 0.00 89 GLU A N 3
ATOM 4043 C CA . GLU A 1 78 ? -11.251 8.158 9.745 1.00 0.00 89 GLU A CA 3
ATOM 4044 C C . GLU A 1 78 ? -9.887 8.760 10.086 1.00 0.00 89 GLU A C 3
ATOM 4045 O O . GLU A 1 78 ? -9.766 9.556 10.997 1.00 0.00 89 GLU A O 3
ATOM 4057 N N . ILE A 1 79 ? -8.864 8.380 9.362 1.00 0.00 90 ILE A N 3
ATOM 4058 C CA . ILE A 1 79 ? -7.498 8.915 9.635 1.00 0.00 90 ILE A CA 3
ATOM 4059 C C . ILE A 1 79 ? -7.442 10.390 9.250 1.00 0.00 90 ILE A C 3
ATOM 4060 O O . ILE A 1 79 ? -6.728 11.172 9.849 1.00 0.00 90 ILE A O 3
ATOM 4076 N N . LEU A 1 80 ? -8.184 10.766 8.244 1.00 0.00 91 LEU A N 3
ATOM 4077 C CA . LEU A 1 80 ? -8.186 12.180 7.792 1.00 0.00 91 LEU A CA 3
ATOM 4078 C C . LEU A 1 80 ? -8.748 13.075 8.898 1.00 0.00 91 LEU A C 3
ATOM 4079 O O . LEU A 1 80 ? -8.224 14.137 9.174 1.00 0.00 91 LEU A O 3
ATOM 4095 N N . GLU A 1 81 ? -9.823 12.654 9.511 1.00 0.00 92 GLU A N 3
ATOM 4096 C CA . GLU A 1 81 ? -10.454 13.464 10.593 1.00 0.00 92 GLU A CA 3
ATOM 4097 C C . GLU A 1 81 ? -9.556 13.445 11.825 1.00 0.00 92 GLU A C 3
ATOM 4098 O O . GLU A 1 81 ? -9.448 14.422 12.542 1.00 0.00 92 GLU A O 3
ATOM 4110 N N . HIS A 1 82 ? -8.921 12.331 12.070 1.00 0.00 93 HIS A N 3
ATOM 4111 C CA . HIS A 1 82 ? -8.020 12.204 13.246 1.00 0.00 93 HIS A CA 3
ATOM 4112 C C . HIS A 1 82 ? -8.768 12.584 14.519 1.00 0.00 93 HIS A C 3
ATOM 4113 O O . HIS A 1 82 ? -9.449 11.772 15.118 1.00 0.00 93 HIS A O 3
ATOM 4127 N N . HIS A 1 83 ? -8.632 13.813 14.940 1.00 0.00 94 HIS A N 3
ATOM 4128 C CA . HIS A 1 83 ? -9.315 14.279 16.183 1.00 0.00 94 HIS A CA 3
ATOM 4129 C C . HIS A 1 83 ? -9.924 15.661 15.964 1.00 0.00 94 HIS A C 3
ATOM 4130 O O . HIS A 1 83 ? -9.456 16.449 15.163 1.00 0.00 94 HIS A O 3
ATOM 4144 N N . HIS A 1 84 ? -10.975 15.949 16.687 1.00 0.00 95 HIS A N 3
ATOM 4145 C CA . HIS A 1 84 ? -11.654 17.270 16.561 1.00 0.00 95 HIS A CA 3
ATOM 4146 C C . HIS A 1 84 ? -12.285 17.663 17.900 1.00 0.00 95 HIS A C 3
ATOM 4147 O O . HIS A 1 84 ? -12.445 16.852 18.794 1.00 0.00 95 HIS A O 3
ATOM 4161 N N . HIS A 1 85 ? -12.632 18.916 18.032 1.00 0.00 96 HIS A N 3
ATOM 4162 C CA . HIS A 1 85 ? -13.247 19.421 19.292 1.00 0.00 96 HIS A CA 3
ATOM 4163 C C . HIS A 1 85 ? -12.434 18.930 20.486 1.00 0.00 96 HIS A C 3
ATOM 4164 O O . HIS A 1 85 ? -12.844 18.050 21.218 1.00 0.00 96 HIS A O 3
ATOM 4178 N N . HIS A 1 86 ? -11.278 19.512 20.679 1.00 0.00 97 HIS A N 3
ATOM 4179 C CA . HIS A 1 86 ? -10.400 19.117 21.814 1.00 0.00 97 HIS A CA 3
ATOM 4180 C C . HIS A 1 86 ? -10.910 19.789 23.086 1.00 0.00 97 HIS A C 3
ATOM 4181 O O . HIS A 1 86 ? -10.557 19.408 24.186 1.00 0.00 97 HIS A O 3
ATOM 4195 N N . HIS A 1 87 ? -11.734 20.792 22.929 1.00 0.00 98 HIS A N 3
ATOM 4196 C CA . HIS A 1 87 ? -12.285 21.525 24.103 1.00 0.00 98 HIS A CA 3
ATOM 4197 C C . HIS A 1 87 ? -12.921 20.535 25.082 1.00 0.00 98 HIS A C 3
ATOM 4198 O O . HIS A 1 87 ? -13.446 20.984 26.088 1.00 0.00 98 HIS A O 3
ATOM 4213 N N . ALA A 1 1 ? -9.963 12.470 -12.345 1.00 0.00 12 ALA A N 4
ATOM 4214 C CA . ALA A 1 1 ? -8.662 11.991 -11.799 1.00 0.00 12 ALA A CA 4
ATOM 4215 C C . ALA A 1 1 ? -8.917 11.099 -10.587 1.00 0.00 12 ALA A C 4
ATOM 4216 O O . ALA A 1 1 ? -8.302 11.248 -9.547 1.00 0.00 12 ALA A O 4
ATOM 4223 N N . PHE A 1 2 ? -9.820 10.169 -10.727 1.00 0.00 13 PHE A N 4
ATOM 4224 C CA . PHE A 1 2 ? -10.146 9.241 -9.610 1.00 0.00 13 PHE A CA 4
ATOM 4225 C C . PHE A 1 2 ? -8.915 8.397 -9.273 1.00 0.00 13 PHE A C 4
ATOM 4226 O O . PHE A 1 2 ? -8.610 8.161 -8.120 1.00 0.00 13 PHE A O 4
ATOM 4243 N N . PHE A 1 3 ? -8.224 7.933 -10.276 1.00 0.00 14 PHE A N 4
ATOM 4244 C CA . PHE A 1 3 ? -7.018 7.086 -10.048 1.00 0.00 14 PHE A CA 4
ATOM 4245 C C . PHE A 1 3 ? -5.950 7.874 -9.290 1.00 0.00 14 PHE A C 4
ATOM 4246 O O . PHE A 1 3 ? -5.329 7.369 -8.376 1.00 0.00 14 PHE A O 4
ATOM 4263 N N . ASN A 1 4 ? -5.725 9.101 -9.669 1.00 0.00 15 ASN A N 4
ATOM 4264 C CA . ASN A 1 4 ? -4.685 9.926 -8.988 1.00 0.00 15 ASN A CA 4
ATOM 4265 C C . ASN A 1 4 ? -5.051 10.126 -7.516 1.00 0.00 15 ASN A C 4
ATOM 4266 O O . ASN A 1 4 ? -4.206 10.051 -6.644 1.00 0.00 15 ASN A O 4
ATOM 4277 N N . GLU A 1 5 ? -6.302 10.386 -7.242 1.00 0.00 16 GLU A N 4
ATOM 4278 C CA . GLU A 1 5 ? -6.745 10.610 -5.833 1.00 0.00 16 GLU A CA 4
ATOM 4279 C C . GLU A 1 5 ? -6.612 9.317 -5.023 1.00 0.00 16 GLU A C 4
ATOM 4280 O O . GLU A 1 5 ? -6.232 9.341 -3.868 1.00 0.00 16 GLU A O 4
ATOM 4292 N N . GLN A 1 6 ? -6.929 8.197 -5.615 1.00 0.00 17 GLN A N 4
ATOM 4293 C CA . GLN A 1 6 ? -6.829 6.900 -4.881 1.00 0.00 17 GLN A CA 4
ATOM 4294 C C . GLN A 1 6 ? -5.366 6.600 -4.560 1.00 0.00 17 GLN A C 4
ATOM 4295 O O . GLN A 1 6 ? -5.046 6.107 -3.495 1.00 0.00 17 GLN A O 4
ATOM 4309 N N . LYS A 1 7 ? -4.480 6.883 -5.477 1.00 0.00 18 LYS A N 4
ATOM 4310 C CA . LYS A 1 7 ? -3.033 6.608 -5.244 1.00 0.00 18 LYS A CA 4
ATOM 4311 C C . LYS A 1 7 ? -2.525 7.448 -4.070 1.00 0.00 18 LYS A C 4
ATOM 4312 O O . LYS A 1 7 ? -1.792 6.966 -3.228 1.00 0.00 18 LYS A O 4
ATOM 4331 N N . GLU A 1 8 ? -2.906 8.696 -4.017 1.00 0.00 19 GLU A N 4
ATOM 4332 C CA . GLU A 1 8 ? -2.447 9.584 -2.910 1.00 0.00 19 GLU A CA 4
ATOM 4333 C C . GLU A 1 8 ? -3.057 9.128 -1.585 1.00 0.00 19 GLU A C 4
ATOM 4334 O O . GLU A 1 8 ? -2.389 9.084 -0.568 1.00 0.00 19 GLU A O 4
ATOM 4346 N N . LYS A 1 9 ? -4.323 8.801 -1.593 1.00 0.00 20 LYS A N 4
ATOM 4347 C CA . LYS A 1 9 ? -5.008 8.357 -0.343 1.00 0.00 20 LYS A CA 4
ATOM 4348 C C . LYS A 1 9 ? -4.416 7.031 0.132 1.00 0.00 20 LYS A C 4
ATOM 4349 O O . LYS A 1 9 ? -4.197 6.824 1.309 1.00 0.00 20 LYS A O 4
ATOM 4368 N N . VAL A 1 10 ? -4.179 6.130 -0.781 1.00 0.00 21 VAL A N 4
ATOM 4369 C CA . VAL A 1 10 ? -3.623 4.798 -0.413 1.00 0.00 21 VAL A CA 4
ATOM 4370 C C . VAL A 1 10 ? -2.220 4.962 0.165 1.00 0.00 21 VAL A C 4
ATOM 4371 O O . VAL A 1 10 ? -1.871 4.336 1.149 1.00 0.00 21 VAL A O 4
ATOM 4384 N N . THR A 1 11 ? -1.413 5.782 -0.449 1.00 0.00 22 THR A N 4
ATOM 4385 C CA . THR A 1 11 ? -0.021 5.982 0.044 1.00 0.00 22 THR A CA 4
ATOM 4386 C C . THR A 1 11 ? -0.063 6.539 1.463 1.00 0.00 22 THR A C 4
ATOM 4387 O O . THR A 1 11 ? 0.608 6.052 2.352 1.00 0.00 22 THR A O 4
ATOM 4398 N N . LEU A 1 12 ? -0.852 7.554 1.676 1.00 0.00 23 LEU A N 4
ATOM 4399 C CA . LEU A 1 12 ? -0.959 8.158 3.027 1.00 0.00 23 LEU A CA 4
ATOM 4400 C C . LEU A 1 12 ? -1.590 7.148 3.984 1.00 0.00 23 LEU A C 4
ATOM 4401 O O . LEU A 1 12 ? -1.194 7.031 5.129 1.00 0.00 23 LEU A O 4
ATOM 4417 N N . TYR A 1 13 ? -2.585 6.441 3.521 1.00 0.00 24 TYR A N 4
ATOM 4418 C CA . TYR A 1 13 ? -3.280 5.443 4.380 1.00 0.00 24 TYR A CA 4
ATOM 4419 C C . TYR A 1 13 ? -2.284 4.374 4.822 1.00 0.00 24 TYR A C 4
ATOM 4420 O O . TYR A 1 13 ? -2.195 4.038 5.987 1.00 0.00 24 TYR A O 4
ATOM 4438 N N . LEU A 1 14 ? -1.540 3.844 3.893 1.00 0.00 25 LEU A N 4
ATOM 4439 C CA . LEU A 1 14 ? -0.540 2.792 4.219 1.00 0.00 25 LEU A CA 4
ATOM 4440 C C . LEU A 1 14 ? 0.551 3.374 5.112 1.00 0.00 25 LEU A C 4
ATOM 4441 O O . LEU A 1 14 ? 1.004 2.745 6.046 1.00 0.00 25 LEU A O 4
ATOM 4457 N N . LYS A 1 15 ? 0.986 4.563 4.808 1.00 0.00 26 LYS A N 4
ATOM 4458 C CA . LYS A 1 15 ? 2.073 5.205 5.597 1.00 0.00 26 LYS A CA 4
ATOM 4459 C C . LYS A 1 15 ? 1.666 5.343 7.064 1.00 0.00 26 LYS A C 4
ATOM 4460 O O . LYS A 1 15 ? 2.452 5.086 7.956 1.00 0.00 26 LYS A O 4
ATOM 4479 N N . HIS A 1 16 ? 0.459 5.765 7.323 1.00 0.00 27 HIS A N 4
ATOM 4480 C CA . HIS A 1 16 ? 0.011 5.942 8.736 1.00 0.00 27 HIS A CA 4
ATOM 4481 C C . HIS A 1 16 ? -0.123 4.579 9.427 1.00 0.00 27 HIS A C 4
ATOM 4482 O O . HIS A 1 16 ? 0.176 4.442 10.597 1.00 0.00 27 HIS A O 4
ATOM 4496 N N . ASN A 1 17 ? -0.576 3.577 8.717 1.00 0.00 28 ASN A N 4
ATOM 4497 C CA . ASN A 1 17 ? -0.736 2.223 9.333 1.00 0.00 28 ASN A CA 4
ATOM 4498 C C . ASN A 1 17 ? 0.584 1.472 9.208 1.00 0.00 28 ASN A C 4
ATOM 4499 O O . ASN A 1 17 ? 0.742 0.374 9.717 1.00 0.00 28 ASN A O 4
ATOM 4510 N N . ILE A 1 18 ? 1.533 2.063 8.529 1.00 0.00 29 ILE A N 4
ATOM 4511 C CA . ILE A 1 18 ? 2.863 1.417 8.346 1.00 0.00 29 ILE A CA 4
ATOM 4512 C C . ILE A 1 18 ? 3.967 2.479 8.520 1.00 0.00 29 ILE A C 4
ATOM 4513 O O . ILE A 1 18 ? 4.313 3.180 7.586 1.00 0.00 29 ILE A O 4
ATOM 4529 N N . PRO A 1 19 ? 4.518 2.610 9.708 1.00 0.00 30 PRO A N 4
ATOM 4530 C CA . PRO A 1 19 ? 5.584 3.618 9.987 1.00 0.00 30 PRO A CA 4
ATOM 4531 C C . PRO A 1 19 ? 6.909 3.220 9.334 1.00 0.00 30 PRO A C 4
ATOM 4532 O O . PRO A 1 19 ? 7.797 4.028 9.161 1.00 0.00 30 PRO A O 4
ATOM 4543 N N . ASP A 1 20 ? 7.039 1.970 8.984 1.00 0.00 31 ASP A N 4
ATOM 4544 C CA . ASP A 1 20 ? 8.297 1.478 8.349 1.00 0.00 31 ASP A CA 4
ATOM 4545 C C . ASP A 1 20 ? 8.150 1.554 6.829 1.00 0.00 31 ASP A C 4
ATOM 4546 O O . ASP A 1 20 ? 8.992 1.080 6.091 1.00 0.00 31 ASP A O 4
ATOM 4555 N N . PHE A 1 21 ? 7.081 2.146 6.366 1.00 0.00 32 PHE A N 4
ATOM 4556 C CA . PHE A 1 21 ? 6.847 2.268 4.898 1.00 0.00 32 PHE A CA 4
ATOM 4557 C C . PHE A 1 21 ? 8.040 2.937 4.231 1.00 0.00 32 PHE A C 4
ATOM 4558 O O . PHE A 1 21 ? 8.812 3.634 4.856 1.00 0.00 32 PHE A O 4
ATOM 4575 N N . ASN A 1 22 ? 8.188 2.725 2.952 1.00 0.00 33 ASN A N 4
ATOM 4576 C CA . ASN A 1 22 ? 9.323 3.338 2.205 1.00 0.00 33 ASN A CA 4
ATOM 4577 C C . ASN A 1 22 ? 8.864 3.690 0.790 1.00 0.00 33 ASN A C 4
ATOM 4578 O O . ASN A 1 22 ? 9.026 4.805 0.336 1.00 0.00 33 ASN A O 4
ATOM 4589 N N . THR A 1 23 ? 8.299 2.743 0.086 1.00 0.00 34 THR A N 4
ATOM 4590 C CA . THR A 1 23 ? 7.833 3.012 -1.307 1.00 0.00 34 THR A CA 4
ATOM 4591 C C . THR A 1 23 ? 6.633 2.134 -1.636 1.00 0.00 34 THR A C 4
ATOM 4592 O O . THR A 1 23 ? 6.480 1.054 -1.115 1.00 0.00 34 THR A O 4
ATOM 4603 N N . VAL A 1 24 ? 5.785 2.611 -2.508 1.00 0.00 35 VAL A N 4
ATOM 4604 C CA . VAL A 1 24 ? 4.564 1.847 -2.908 1.00 0.00 35 VAL A CA 4
ATOM 4605 C C . VAL A 1 24 ? 4.490 1.749 -4.426 1.00 0.00 35 VAL A C 4
ATOM 4606 O O . VAL A 1 24 ? 4.726 2.706 -5.137 1.00 0.00 35 VAL A O 4
ATOM 4619 N N . THR A 1 25 ? 4.148 0.587 -4.922 1.00 0.00 36 THR A N 4
ATOM 4620 C CA . THR A 1 25 ? 4.032 0.382 -6.398 1.00 0.00 36 THR A CA 4
ATOM 4621 C C . THR A 1 25 ? 2.587 0.033 -6.742 1.00 0.00 36 THR A C 4
ATOM 4622 O O . THR A 1 25 ? 2.082 -1.016 -6.387 1.00 0.00 36 THR A O 4
ATOM 4633 N N . PHE A 1 26 ? 1.927 0.925 -7.429 1.00 0.00 37 PHE A N 4
ATOM 4634 C CA . PHE A 1 26 ? 0.505 0.707 -7.816 1.00 0.00 37 PHE A CA 4
ATOM 4635 C C . PHE A 1 26 ? 0.423 -0.191 -9.046 1.00 0.00 37 PHE A C 4
ATOM 4636 O O . PHE A 1 26 ? 1.259 -0.141 -9.924 1.00 0.00 37 PHE A O 4
ATOM 4653 N N . THR A 1 27 ? -0.596 -1.007 -9.106 1.00 0.00 38 THR A N 4
ATOM 4654 C CA . THR A 1 27 ? -0.774 -1.923 -10.266 1.00 0.00 38 THR A CA 4
ATOM 4655 C C . THR A 1 27 ? -2.252 -2.291 -10.409 1.00 0.00 38 THR A C 4
ATOM 4656 O O . THR A 1 27 ? -2.797 -3.053 -9.638 1.00 0.00 38 THR A O 4
ATOM 4667 N N . ASN A 1 28 ? -2.895 -1.736 -11.399 1.00 0.00 39 ASN A N 4
ATOM 4668 C CA . ASN A 1 28 ? -4.346 -2.010 -11.641 1.00 0.00 39 ASN A CA 4
ATOM 4669 C C . ASN A 1 28 ? -4.600 -3.519 -11.644 1.00 0.00 39 ASN A C 4
ATOM 4670 O O . ASN A 1 28 ? -4.622 -4.158 -10.613 1.00 0.00 39 ASN A O 4
ATOM 4681 N N . GLU A 1 29 ? -4.800 -4.079 -12.804 1.00 0.00 40 GLU A N 4
ATOM 4682 C CA . GLU A 1 29 ? -5.061 -5.540 -12.918 1.00 0.00 40 GLU A CA 4
ATOM 4683 C C . GLU A 1 29 ? -6.258 -5.934 -12.056 1.00 0.00 40 GLU A C 4
ATOM 4684 O O . GLU A 1 29 ? -6.213 -5.876 -10.843 1.00 0.00 40 GLU A O 4
ATOM 4696 N N . GLU A 1 30 ? -7.321 -6.349 -12.690 1.00 0.00 41 GLU A N 4
ATOM 4697 C CA . GLU A 1 30 ? -8.547 -6.776 -11.958 1.00 0.00 41 GLU A CA 4
ATOM 4698 C C . GLU A 1 30 ? -9.348 -5.562 -11.512 1.00 0.00 41 GLU A C 4
ATOM 4699 O O . GLU A 1 30 ? -8.802 -4.559 -11.100 1.00 0.00 41 GLU A O 4
ATOM 4711 N N . PHE A 1 31 ? -10.648 -5.658 -11.592 1.00 0.00 42 PHE A N 4
ATOM 4712 C CA . PHE A 1 31 ? -11.529 -4.527 -11.178 1.00 0.00 42 PHE A CA 4
ATOM 4713 C C . PHE A 1 31 ? -12.689 -5.040 -10.332 1.00 0.00 42 PHE A C 4
ATOM 4714 O O . PHE A 1 31 ? -13.129 -6.167 -10.462 1.00 0.00 42 PHE A O 4
ATOM 4731 N N . ASN A 1 32 ? -13.183 -4.200 -9.464 1.00 0.00 43 ASN A N 4
ATOM 4732 C CA . ASN A 1 32 ? -14.312 -4.589 -8.583 1.00 0.00 43 ASN A CA 4
ATOM 4733 C C . ASN A 1 32 ? -15.599 -4.664 -9.411 1.00 0.00 43 ASN A C 4
ATOM 4734 O O . ASN A 1 32 ? -15.710 -4.052 -10.455 1.00 0.00 43 ASN A O 4
ATOM 4745 N N . PRO A 1 33 ? -16.566 -5.413 -8.938 1.00 0.00 44 PRO A N 4
ATOM 4746 C CA . PRO A 1 33 ? -17.869 -5.580 -9.630 1.00 0.00 44 PRO A CA 4
ATOM 4747 C C . PRO A 1 33 ? -18.350 -4.292 -10.294 1.00 0.00 44 PRO A C 4
ATOM 4748 O O . PRO A 1 33 ? -18.429 -4.197 -11.500 1.00 0.00 44 PRO A O 4
ATOM 4759 N N . ILE A 1 34 ? -18.672 -3.303 -9.504 1.00 0.00 45 ILE A N 4
ATOM 4760 C CA . ILE A 1 34 ? -19.157 -2.006 -10.060 1.00 0.00 45 ILE A CA 4
ATOM 4761 C C . ILE A 1 34 ? -18.064 -0.956 -9.879 1.00 0.00 45 ILE A C 4
ATOM 4762 O O . ILE A 1 34 ? -17.981 -0.003 -10.626 1.00 0.00 45 ILE A O 4
ATOM 4778 N N . GLY A 1 35 ? -17.226 -1.129 -8.892 1.00 0.00 46 GLY A N 4
ATOM 4779 C CA . GLY A 1 35 ? -16.129 -0.149 -8.639 1.00 0.00 46 GLY A CA 4
ATOM 4780 C C . GLY A 1 35 ? -14.851 -0.614 -9.320 1.00 0.00 46 GLY A C 4
ATOM 4781 O O . GLY A 1 35 ? -14.873 -1.429 -10.221 1.00 0.00 46 GLY A O 4
ATOM 4785 N N . ILE A 1 36 ? -13.733 -0.094 -8.883 1.00 0.00 47 ILE A N 4
ATOM 4786 C CA . ILE A 1 36 ? -12.418 -0.477 -9.479 1.00 0.00 47 ILE A CA 4
ATOM 4787 C C . ILE A 1 36 ? -11.520 -1.076 -8.406 1.00 0.00 47 ILE A C 4
ATOM 4788 O O . ILE A 1 36 ? -11.560 -0.694 -7.255 1.00 0.00 47 ILE A O 4
ATOM 4804 N N . SER A 1 37 ? -10.709 -2.022 -8.795 1.00 0.00 48 SER A N 4
ATOM 4805 C CA . SER A 1 37 ? -9.784 -2.690 -7.833 1.00 0.00 48 SER A CA 4
ATOM 4806 C C . SER A 1 37 ? -8.349 -2.308 -8.159 1.00 0.00 48 SER A C 4
ATOM 4807 O O . SER A 1 37 ? -7.900 -2.423 -9.282 1.00 0.00 48 SER A O 4
ATOM 4815 N N . ILE A 1 38 ? -7.629 -1.852 -7.170 1.00 0.00 49 ILE A N 4
ATOM 4816 C CA . ILE A 1 38 ? -6.207 -1.445 -7.373 1.00 0.00 49 ILE A CA 4
ATOM 4817 C C . ILE A 1 38 ? -5.291 -2.361 -6.576 1.00 0.00 49 ILE A C 4
ATOM 4818 O O . ILE A 1 38 ? -5.456 -2.551 -5.386 1.00 0.00 49 ILE A O 4
ATOM 4834 N N . ASP A 1 39 ? -4.319 -2.924 -7.240 1.00 0.00 50 ASP A N 4
ATOM 4835 C CA . ASP A 1 39 ? -3.353 -3.842 -6.572 1.00 0.00 50 ASP A CA 4
ATOM 4836 C C . ASP A 1 39 ? -1.965 -3.214 -6.572 1.00 0.00 50 ASP A C 4
ATOM 4837 O O . ASP A 1 39 ? -1.631 -2.397 -7.407 1.00 0.00 50 ASP A O 4
ATOM 4846 N N . GLY A 1 40 ? -1.157 -3.596 -5.625 1.00 0.00 51 GLY A N 4
ATOM 4847 C CA . GLY A 1 40 ? 0.223 -3.041 -5.536 1.00 0.00 51 GLY A CA 4
ATOM 4848 C C . GLY A 1 40 ? 0.962 -3.659 -4.348 1.00 0.00 51 GLY A C 4
ATOM 4849 O O . GLY A 1 40 ? 0.467 -4.546 -3.677 1.00 0.00 51 GLY A O 4
ATOM 4853 N N . TYR A 1 41 ? 2.152 -3.188 -4.097 1.00 0.00 52 TYR A N 4
ATOM 4854 C CA . TYR A 1 41 ? 2.968 -3.719 -2.963 1.00 0.00 52 TYR A CA 4
ATOM 4855 C C . TYR A 1 41 ? 3.883 -2.631 -2.410 1.00 0.00 52 TYR A C 4
ATOM 4856 O O . TYR A 1 41 ? 4.077 -1.592 -3.012 1.00 0.00 52 TYR A O 4
ATOM 4874 N N . ILE A 1 42 ? 4.441 -2.877 -1.249 1.00 0.00 53 ILE A N 4
ATOM 4875 C CA . ILE A 1 42 ? 5.349 -1.878 -0.600 1.00 0.00 53 ILE A CA 4
ATOM 4876 C C . ILE A 1 42 ? 6.751 -2.458 -0.413 1.00 0.00 53 ILE A C 4
ATOM 4877 O O . ILE A 1 42 ? 6.953 -3.655 -0.397 1.00 0.00 53 ILE A O 4
ATOM 4893 N N . ASN A 1 43 ? 7.713 -1.587 -0.268 1.00 0.00 54 ASN A N 4
ATOM 4894 C CA . ASN A 1 43 ? 9.128 -2.012 -0.067 1.00 0.00 54 ASN A CA 4
ATOM 4895 C C . ASN A 1 43 ? 9.579 -2.908 -1.221 1.00 0.00 54 ASN A C 4
ATOM 4896 O O . ASN A 1 43 ? 10.323 -3.848 -1.032 1.00 0.00 54 ASN A O 4
ATOM 4907 N N . ASN A 1 44 ? 9.126 -2.602 -2.410 1.00 0.00 55 ASN A N 4
ATOM 4908 C CA . ASN A 1 44 ? 9.497 -3.390 -3.626 1.00 0.00 55 ASN A CA 4
ATOM 4909 C C . ASN A 1 44 ? 9.401 -4.886 -3.344 1.00 0.00 55 ASN A C 4
ATOM 4910 O O . ASN A 1 44 ? 10.017 -5.691 -4.013 1.00 0.00 55 ASN A O 4
ATOM 4921 N N . ASP A 1 45 ? 8.617 -5.260 -2.369 1.00 0.00 56 ASP A N 4
ATOM 4922 C CA . ASP A 1 45 ? 8.455 -6.709 -2.026 1.00 0.00 56 ASP A CA 4
ATOM 4923 C C . ASP A 1 45 ? 7.094 -7.207 -2.509 1.00 0.00 56 ASP A C 4
ATOM 4924 O O . ASP A 1 45 ? 6.056 -6.802 -2.021 1.00 0.00 56 ASP A O 4
ATOM 4933 N N . LYS A 1 46 ? 7.108 -8.097 -3.459 1.00 0.00 57 LYS A N 4
ATOM 4934 C CA . LYS A 1 46 ? 5.844 -8.657 -4.011 1.00 0.00 57 LYS A CA 4
ATOM 4935 C C . LYS A 1 46 ? 5.061 -9.353 -2.900 1.00 0.00 57 LYS A C 4
ATOM 4936 O O . LYS A 1 46 ? 3.847 -9.406 -2.926 1.00 0.00 57 LYS A O 4
ATOM 4955 N N . ASN A 1 47 ? 5.747 -9.897 -1.934 1.00 0.00 58 ASN A N 4
ATOM 4956 C CA . ASN A 1 47 ? 5.057 -10.605 -0.819 1.00 0.00 58 ASN A CA 4
ATOM 4957 C C . ASN A 1 47 ? 4.168 -9.618 -0.065 1.00 0.00 58 ASN A C 4
ATOM 4958 O O . ASN A 1 47 ? 3.077 -9.952 0.357 1.00 0.00 58 ASN A O 4
ATOM 4969 N N . LEU A 1 48 ? 4.633 -8.408 0.112 1.00 0.00 59 LEU A N 4
ATOM 4970 C CA . LEU A 1 48 ? 3.829 -7.389 0.848 1.00 0.00 59 LEU A CA 4
ATOM 4971 C C . LEU A 1 48 ? 2.839 -6.748 -0.123 1.00 0.00 59 LEU A C 4
ATOM 4972 O O . LEU A 1 48 ? 2.900 -5.563 -0.404 1.00 0.00 59 LEU A O 4
ATOM 4988 N N . SER A 1 49 ? 1.935 -7.537 -0.640 1.00 0.00 60 SER A N 4
ATOM 4989 C CA . SER A 1 49 ? 0.927 -7.017 -1.607 1.00 0.00 60 SER A CA 4
ATOM 4990 C C . SER A 1 49 ? -0.317 -6.514 -0.881 1.00 0.00 60 SER A C 4
ATOM 4991 O O . SER A 1 49 ? -0.589 -6.861 0.257 1.00 0.00 60 SER A O 4
ATOM 4999 N N . PHE A 1 50 ? -1.079 -5.700 -1.564 1.00 0.00 61 PHE A N 4
ATOM 5000 C CA . PHE A 1 50 ? -2.332 -5.146 -0.981 1.00 0.00 61 PHE A CA 4
ATOM 5001 C C . PHE A 1 50 ? -3.325 -4.848 -2.100 1.00 0.00 61 PHE A C 4
ATOM 5002 O O . PHE A 1 50 ? -2.951 -4.554 -3.224 1.00 0.00 61 PHE A O 4
ATOM 5019 N N . THR A 1 51 ? -4.594 -4.927 -1.793 1.00 0.00 62 THR A N 4
ATOM 5020 C CA . THR A 1 51 ? -5.648 -4.659 -2.818 1.00 0.00 62 THR A CA 4
ATOM 5021 C C . THR A 1 51 ? -6.731 -3.763 -2.232 1.00 0.00 62 THR A C 4
ATOM 5022 O O . THR A 1 51 ? -7.210 -3.977 -1.138 1.00 0.00 62 THR A O 4
ATOM 5033 N N . ALA A 1 52 ? -7.121 -2.761 -2.976 1.00 0.00 63 ALA A N 4
ATOM 5034 C CA . ALA A 1 52 ? -8.182 -1.815 -2.511 1.00 0.00 63 ALA A CA 4
ATOM 5035 C C . ALA A 1 52 ? -9.320 -1.785 -3.526 1.00 0.00 63 ALA A C 4
ATOM 5036 O O . ALA A 1 52 ? -9.111 -1.735 -4.723 1.00 0.00 63 ALA A O 4
ATOM 5043 N N . GLY A 1 53 ? -10.532 -1.825 -3.037 1.00 0.00 64 GLY A N 4
ATOM 5044 C CA . GLY A 1 53 ? -11.730 -1.812 -3.933 1.00 0.00 64 GLY A CA 4
ATOM 5045 C C . GLY A 1 53 ? -12.325 -0.407 -3.988 1.00 0.00 64 GLY A C 4
ATOM 5046 O O . GLY A 1 53 ? -13.204 -0.063 -3.223 1.00 0.00 64 GLY A O 4
ATOM 5050 N N . LYS A 1 54 ? -11.852 0.388 -4.910 1.00 0.00 65 LYS A N 4
ATOM 5051 C CA . LYS A 1 54 ? -12.360 1.779 -5.082 1.00 0.00 65 LYS A CA 4
ATOM 5052 C C . LYS A 1 54 ? -12.185 2.571 -3.785 1.00 0.00 65 LYS A C 4
ATOM 5053 O O . LYS A 1 54 ? -11.349 3.445 -3.695 1.00 0.00 65 LYS A O 4
ATOM 5072 N N . ASP A 1 55 ? -12.973 2.272 -2.787 1.00 0.00 66 ASP A N 4
ATOM 5073 C CA . ASP A 1 55 ? -12.875 3.006 -1.489 1.00 0.00 66 ASP A CA 4
ATOM 5074 C C . ASP A 1 55 ? -11.871 2.314 -0.565 1.00 0.00 66 ASP A C 4
ATOM 5075 O O . ASP A 1 55 ? -11.920 1.115 -0.343 1.00 0.00 66 ASP A O 4
ATOM 5084 N N . VAL A 1 56 ? -10.959 3.082 -0.024 1.00 0.00 67 VAL A N 4
ATOM 5085 C CA . VAL A 1 56 ? -9.925 2.521 0.889 1.00 0.00 67 VAL A CA 4
ATOM 5086 C C . VAL A 1 56 ? -10.613 1.936 2.124 1.00 0.00 67 VAL A C 4
ATOM 5087 O O . VAL A 1 56 ? -9.974 1.397 3.007 1.00 0.00 67 VAL A O 4
ATOM 5100 N N . LYS A 1 57 ? -11.911 2.035 2.178 1.00 0.00 68 LYS A N 4
ATOM 5101 C CA . LYS A 1 57 ? -12.674 1.490 3.335 1.00 0.00 68 LYS A CA 4
ATOM 5102 C C . LYS A 1 57 ? -12.480 -0.022 3.393 1.00 0.00 68 LYS A C 4
ATOM 5103 O O . LYS A 1 57 ? -12.300 -0.593 4.451 1.00 0.00 68 LYS A O 4
ATOM 5122 N N . ILE A 1 58 ? -12.513 -0.666 2.256 1.00 0.00 69 ILE A N 4
ATOM 5123 C CA . ILE A 1 58 ? -12.329 -2.150 2.204 1.00 0.00 69 ILE A CA 4
ATOM 5124 C C . ILE A 1 58 ? -11.077 -2.464 1.394 1.00 0.00 69 ILE A C 4
ATOM 5125 O O . ILE A 1 58 ? -11.022 -2.264 0.191 1.00 0.00 69 ILE A O 4
ATOM 5141 N N . PHE A 1 59 ? -10.063 -2.954 2.058 1.00 0.00 70 PHE A N 4
ATOM 5142 C CA . PHE A 1 59 ? -8.787 -3.290 1.366 1.00 0.00 70 PHE A CA 4
ATOM 5143 C C . PHE A 1 59 ? -8.202 -4.583 1.930 1.00 0.00 70 PHE A C 4
ATOM 5144 O O . PHE A 1 59 ? -8.006 -4.730 3.120 1.00 0.00 70 PHE A O 4
ATOM 5161 N N . SER A 1 60 ? -7.914 -5.513 1.062 1.00 0.00 71 SER A N 4
ATOM 5162 C CA . SER A 1 60 ? -7.328 -6.812 1.495 1.00 0.00 71 SER A CA 4
ATOM 5163 C C . SER A 1 60 ? -5.818 -6.667 1.639 1.00 0.00 71 SER A C 4
ATOM 5164 O O . SER A 1 60 ? -5.231 -5.687 1.221 1.00 0.00 71 SER A O 4
ATOM 5172 N N . SER A 1 61 ? -5.188 -7.641 2.233 1.00 0.00 72 SER A N 4
ATOM 5173 C CA . SER A 1 61 ? -3.712 -7.584 2.428 1.00 0.00 72 SER A CA 4
ATOM 5174 C C . SER A 1 61 ? -3.122 -8.990 2.496 1.00 0.00 72 SER A C 4
ATOM 5175 O O . SER A 1 61 ? -3.791 -9.952 2.824 1.00 0.00 72 SER A O 4
ATOM 5183 N N . SER A 1 62 ? -1.858 -9.098 2.178 1.00 0.00 73 SER A N 4
ATOM 5184 C CA . SER A 1 62 ? -1.166 -10.418 2.196 1.00 0.00 73 SER A CA 4
ATOM 5185 C C . SER A 1 62 ? -0.867 -10.845 3.633 1.00 0.00 73 SER A C 4
ATOM 5186 O O . SER A 1 62 ? -0.954 -10.068 4.561 1.00 0.00 73 SER A O 4
ATOM 5194 N N . GLU A 1 63 ? -0.524 -12.093 3.805 1.00 0.00 74 GLU A N 4
ATOM 5195 C CA . GLU A 1 63 ? -0.225 -12.631 5.162 1.00 0.00 74 GLU A CA 4
ATOM 5196 C C . GLU A 1 63 ? 0.974 -11.894 5.759 1.00 0.00 74 GLU A C 4
ATOM 5197 O O . GLU A 1 63 ? 0.968 -11.522 6.916 1.00 0.00 74 GLU A O 4
ATOM 5209 N N . GLU A 1 64 ? 1.996 -11.689 4.978 1.00 0.00 75 GLU A N 4
ATOM 5210 C CA . GLU A 1 64 ? 3.210 -10.982 5.480 1.00 0.00 75 GLU A CA 4
ATOM 5211 C C . GLU A 1 64 ? 2.886 -9.508 5.731 1.00 0.00 75 GLU A C 4
ATOM 5212 O O . GLU A 1 64 ? 3.346 -8.909 6.689 1.00 0.00 75 GLU A O 4
ATOM 5224 N N . LEU A 1 65 ? 2.104 -8.923 4.867 1.00 0.00 76 LEU A N 4
ATOM 5225 C CA . LEU A 1 65 ? 1.737 -7.489 5.018 1.00 0.00 76 LEU A CA 4
ATOM 5226 C C . LEU A 1 65 ? 0.960 -7.295 6.321 1.00 0.00 76 LEU A C 4
ATOM 5227 O O . LEU A 1 65 ? 1.078 -6.279 6.978 1.00 0.00 76 LEU A O 4
ATOM 5243 N N . ASP A 1 66 ? 0.168 -8.264 6.685 1.00 0.00 77 ASP A N 4
ATOM 5244 C CA . ASP A 1 66 ? -0.627 -8.166 7.940 1.00 0.00 77 ASP A CA 4
ATOM 5245 C C . ASP A 1 66 ? 0.335 -8.057 9.128 1.00 0.00 77 ASP A C 4
ATOM 5246 O O . ASP A 1 66 ? 0.049 -7.420 10.122 1.00 0.00 77 ASP A O 4
ATOM 5255 N N . LYS A 1 67 ? 1.466 -8.695 9.030 1.00 0.00 78 LYS A N 4
ATOM 5256 C CA . LYS A 1 67 ? 2.467 -8.652 10.135 1.00 0.00 78 LYS A CA 4
ATOM 5257 C C . LYS A 1 67 ? 3.142 -7.279 10.172 1.00 0.00 78 LYS A C 4
ATOM 5258 O O . LYS A 1 67 ? 3.444 -6.758 11.228 1.00 0.00 78 LYS A O 4
ATOM 5277 N N . MET A 1 68 ? 3.409 -6.710 9.027 1.00 0.00 79 MET A N 4
ATOM 5278 C CA . MET A 1 68 ? 4.095 -5.381 8.988 1.00 0.00 79 MET A CA 4
ATOM 5279 C C . MET A 1 68 ? 3.196 -4.296 9.578 1.00 0.00 79 MET A C 4
ATOM 5280 O O . MET A 1 68 ? 3.514 -3.697 10.586 1.00 0.00 79 MET A O 4
ATOM 5294 N N . PHE A 1 69 ? 2.096 -4.023 8.937 1.00 0.00 80 PHE A N 4
ATOM 5295 C CA . PHE A 1 69 ? 1.180 -2.953 9.426 1.00 0.00 80 PHE A CA 4
ATOM 5296 C C . PHE A 1 69 ? 0.688 -3.277 10.834 1.00 0.00 80 PHE A C 4
ATOM 5297 O O . PHE A 1 69 ? 0.525 -4.422 11.207 1.00 0.00 80 PHE A O 4
ATOM 5314 N N . GLN A 1 70 ? 0.431 -2.258 11.601 1.00 0.00 81 GLN A N 4
ATOM 5315 C CA . GLN A 1 70 ? -0.063 -2.463 12.990 1.00 0.00 81 GLN A CA 4
ATOM 5316 C C . GLN A 1 70 ? -1.564 -2.755 12.987 1.00 0.00 81 GLN A C 4
ATOM 5317 O O . GLN A 1 70 ? -1.996 -3.845 12.662 1.00 0.00 81 GLN A O 4
ATOM 5331 N N . GLU A 1 71 ? -2.360 -1.788 13.374 1.00 0.00 82 GLU A N 4
ATOM 5332 C CA . GLU A 1 71 ? -3.837 -1.988 13.433 1.00 0.00 82 GLU A CA 4
ATOM 5333 C C . GLU A 1 71 ? -4.504 -1.282 12.246 1.00 0.00 82 GLU A C 4
ATOM 5334 O O . GLU A 1 71 ? -4.047 -0.247 11.797 1.00 0.00 82 GLU A O 4
ATOM 5346 N N . PRO A 1 72 ? -5.588 -1.827 11.746 1.00 0.00 83 PRO A N 4
ATOM 5347 C CA . PRO A 1 72 ? -6.326 -1.227 10.601 1.00 0.00 83 PRO A CA 4
ATOM 5348 C C . PRO A 1 72 ? -7.046 0.061 10.994 1.00 0.00 83 PRO A C 4
ATOM 5349 O O . PRO A 1 72 ? -7.526 0.209 12.100 1.00 0.00 83 PRO A O 4
ATOM 5360 N N . ARG A 1 73 ? -7.119 0.983 10.080 1.00 0.00 84 ARG A N 4
ATOM 5361 C CA . ARG A 1 73 ? -7.798 2.280 10.346 1.00 0.00 84 ARG A CA 4
ATOM 5362 C C . ARG A 1 73 ? -9.287 2.173 10.066 1.00 0.00 84 ARG A C 4
ATOM 5363 O O . ARG A 1 73 ? -9.760 1.231 9.465 1.00 0.00 84 ARG A O 4
ATOM 5384 N N . LYS A 1 74 ? -10.025 3.142 10.525 1.00 0.00 85 LYS A N 4
ATOM 5385 C CA . LYS A 1 74 ? -11.501 3.142 10.333 1.00 0.00 85 LYS A CA 4
ATOM 5386 C C . LYS A 1 74 ? -11.840 3.802 8.997 1.00 0.00 85 LYS A C 4
ATOM 5387 O O . LYS A 1 74 ? -12.977 3.798 8.565 1.00 0.00 85 LYS A O 4
ATOM 5406 N N . GLY A 1 75 ? -10.856 4.345 8.332 1.00 0.00 86 GLY A N 4
ATOM 5407 C CA . GLY A 1 75 ? -11.105 4.988 7.008 1.00 0.00 86 GLY A CA 4
ATOM 5408 C C . GLY A 1 75 ? -10.082 6.099 6.746 1.00 0.00 86 GLY A C 4
ATOM 5409 O O . GLY A 1 75 ? -9.236 6.415 7.572 1.00 0.00 86 GLY A O 4
ATOM 5413 N N . TYR A 1 76 ? -10.165 6.687 5.583 1.00 0.00 87 TYR A N 4
ATOM 5414 C CA . TYR A 1 76 ? -9.231 7.781 5.200 1.00 0.00 87 TYR A CA 4
ATOM 5415 C C . TYR A 1 76 ? -9.434 8.972 6.143 1.00 0.00 87 TYR A C 4
ATOM 5416 O O . TYR A 1 76 ? -8.498 9.663 6.511 1.00 0.00 87 TYR A O 4
ATOM 5434 N N . ASP A 1 77 ? -10.657 9.221 6.522 1.00 0.00 88 ASP A N 4
ATOM 5435 C CA . ASP A 1 77 ? -10.950 10.363 7.435 1.00 0.00 88 ASP A CA 4
ATOM 5436 C C . ASP A 1 77 ? -10.417 10.040 8.832 1.00 0.00 88 ASP A C 4
ATOM 5437 O O . ASP A 1 77 ? -10.202 10.918 9.642 1.00 0.00 88 ASP A O 4
ATOM 5446 N N . GLU A 1 78 ? -10.211 8.781 9.115 1.00 0.00 89 GLU A N 4
ATOM 5447 C CA . GLU A 1 78 ? -9.700 8.376 10.455 1.00 0.00 89 GLU A CA 4
ATOM 5448 C C . GLU A 1 78 ? -8.228 8.762 10.584 1.00 0.00 89 GLU A C 4
ATOM 5449 O O . GLU A 1 78 ? -7.813 9.353 11.563 1.00 0.00 89 GLU A O 4
ATOM 5461 N N . ILE A 1 79 ? -7.436 8.426 9.599 1.00 0.00 90 ILE A N 4
ATOM 5462 C CA . ILE A 1 79 ? -5.982 8.757 9.654 1.00 0.00 90 ILE A CA 4
ATOM 5463 C C . ILE A 1 79 ? -5.796 10.275 9.715 1.00 0.00 90 ILE A C 4
ATOM 5464 O O . ILE A 1 79 ? -4.961 10.775 10.446 1.00 0.00 90 ILE A O 4
ATOM 5480 N N . LEU A 1 80 ? -6.564 11.005 8.957 1.00 0.00 91 LEU A N 4
ATOM 5481 C CA . LEU A 1 80 ? -6.440 12.491 8.971 1.00 0.00 91 LEU A CA 4
ATOM 5482 C C . LEU A 1 80 ? -6.846 13.030 10.344 1.00 0.00 91 LEU A C 4
ATOM 5483 O O . LEU A 1 80 ? -6.239 13.949 10.862 1.00 0.00 91 LEU A O 4
ATOM 5499 N N . GLU A 1 81 ? -7.878 12.475 10.921 1.00 0.00 92 GLU A N 4
ATOM 5500 C CA . GLU A 1 81 ? -8.353 12.949 12.254 1.00 0.00 92 GLU A CA 4
ATOM 5501 C C . GLU A 1 81 ? -7.315 12.613 13.323 1.00 0.00 92 GLU A C 4
ATOM 5502 O O . GLU A 1 81 ? -7.073 13.385 14.229 1.00 0.00 92 GLU A O 4
ATOM 5514 N N . HIS A 1 82 ? -6.712 11.462 13.219 1.00 0.00 93 HIS A N 4
ATOM 5515 C CA . HIS A 1 82 ? -5.684 11.038 14.212 1.00 0.00 93 HIS A CA 4
ATOM 5516 C C . HIS A 1 82 ? -6.322 10.883 15.588 1.00 0.00 93 HIS A C 4
ATOM 5517 O O . HIS A 1 82 ? -7.141 11.678 16.006 1.00 0.00 93 HIS A O 4
ATOM 5531 N N . HIS A 1 83 ? -5.953 9.846 16.287 1.00 0.00 94 HIS A N 4
ATOM 5532 C CA . HIS A 1 83 ? -6.527 9.592 17.635 1.00 0.00 94 HIS A CA 4
ATOM 5533 C C . HIS A 1 83 ? -6.228 10.782 18.537 1.00 0.00 94 HIS A C 4
ATOM 5534 O O . HIS A 1 83 ? -7.071 11.228 19.289 1.00 0.00 94 HIS A O 4
ATOM 5548 N N . HIS A 1 84 ? -5.031 11.293 18.464 1.00 0.00 95 HIS A N 4
ATOM 5549 C CA . HIS A 1 84 ? -4.644 12.456 19.313 1.00 0.00 95 HIS A CA 4
ATOM 5550 C C . HIS A 1 84 ? -4.661 13.738 18.484 1.00 0.00 95 HIS A C 4
ATOM 5551 O O . HIS A 1 84 ? -4.729 13.715 17.270 1.00 0.00 95 HIS A O 4
ATOM 5565 N N . HIS A 1 85 ? -4.609 14.854 19.154 1.00 0.00 96 HIS A N 4
ATOM 5566 C CA . HIS A 1 85 ? -4.624 16.174 18.470 1.00 0.00 96 HIS A CA 4
ATOM 5567 C C . HIS A 1 85 ? -5.912 16.308 17.658 1.00 0.00 96 HIS A C 4
ATOM 5568 O O . HIS A 1 85 ? -5.897 16.651 16.491 1.00 0.00 96 HIS A O 4
ATOM 5582 N N . HIS A 1 86 ? -7.026 16.046 18.288 1.00 0.00 97 HIS A N 4
ATOM 5583 C CA . HIS A 1 86 ? -8.342 16.152 17.598 1.00 0.00 97 HIS A CA 4
ATOM 5584 C C . HIS A 1 86 ? -8.778 17.616 17.574 1.00 0.00 97 HIS A C 4
ATOM 5585 O O . HIS A 1 86 ? -9.700 17.987 16.874 1.00 0.00 97 HIS A O 4
ATOM 5599 N N . HIS A 1 87 ? -8.117 18.447 18.336 1.00 0.00 98 HIS A N 4
ATOM 5600 C CA . HIS A 1 87 ? -8.474 19.900 18.373 1.00 0.00 98 HIS A CA 4
ATOM 5601 C C . HIS A 1 87 ? -7.205 20.738 18.569 1.00 0.00 98 HIS A C 4
ATOM 5602 O O . HIS A 1 87 ? -6.309 20.278 19.258 1.00 0.00 98 HIS A O 4
ATOM 5617 N N . ALA A 1 1 ? -7.852 13.893 -12.620 1.00 0.00 12 ALA A N 5
ATOM 5618 C CA . ALA A 1 1 ? -7.025 13.787 -11.380 1.00 0.00 12 ALA A CA 5
ATOM 5619 C C . ALA A 1 1 ? -7.643 12.737 -10.450 1.00 0.00 12 ALA A C 5
ATOM 5620 O O . ALA A 1 1 ? -7.115 12.444 -9.394 1.00 0.00 12 ALA A O 5
ATOM 5627 N N . PHE A 1 2 ? -8.755 12.171 -10.836 1.00 0.00 13 PHE A N 5
ATOM 5628 C CA . PHE A 1 2 ? -9.421 11.136 -9.982 1.00 0.00 13 PHE A CA 5
ATOM 5629 C C . PHE A 1 2 ? -8.478 9.950 -9.770 1.00 0.00 13 PHE A C 5
ATOM 5630 O O . PHE A 1 2 ? -8.316 9.465 -8.666 1.00 0.00 13 PHE A O 5
ATOM 5647 N N . PHE A 1 3 ? -7.865 9.478 -10.818 1.00 0.00 14 PHE A N 5
ATOM 5648 C CA . PHE A 1 3 ? -6.934 8.315 -10.689 1.00 0.00 14 PHE A CA 5
ATOM 5649 C C . PHE A 1 3 ? -5.755 8.698 -9.794 1.00 0.00 14 PHE A C 5
ATOM 5650 O O . PHE A 1 3 ? -5.334 7.938 -8.940 1.00 0.00 14 PHE A O 5
ATOM 5667 N N . ASN A 1 4 ? -5.221 9.869 -9.991 1.00 0.00 15 ASN A N 5
ATOM 5668 C CA . ASN A 1 4 ? -4.058 10.327 -9.167 1.00 0.00 15 ASN A CA 5
ATOM 5669 C C . ASN A 1 4 ? -4.475 10.466 -7.701 1.00 0.00 15 ASN A C 5
ATOM 5670 O O . ASN A 1 4 ? -3.754 10.086 -6.799 1.00 0.00 15 ASN A O 5
ATOM 5681 N N . GLU A 1 5 ? -5.636 11.012 -7.461 1.00 0.00 16 GLU A N 5
ATOM 5682 C CA . GLU A 1 5 ? -6.116 11.193 -6.055 1.00 0.00 16 GLU A CA 5
ATOM 5683 C C . GLU A 1 5 ? -6.375 9.832 -5.406 1.00 0.00 16 GLU A C 5
ATOM 5684 O O . GLU A 1 5 ? -6.116 9.636 -4.233 1.00 0.00 16 GLU A O 5
ATOM 5696 N N . GLN A 1 6 ? -6.893 8.896 -6.149 1.00 0.00 17 GLN A N 5
ATOM 5697 C CA . GLN A 1 6 ? -7.188 7.549 -5.567 1.00 0.00 17 GLN A CA 5
ATOM 5698 C C . GLN A 1 6 ? -5.883 6.890 -5.106 1.00 0.00 17 GLN A C 5
ATOM 5699 O O . GLN A 1 6 ? -5.814 6.293 -4.047 1.00 0.00 17 GLN A O 5
ATOM 5713 N N . LYS A 1 7 ? -4.851 6.994 -5.898 1.00 0.00 18 LYS A N 5
ATOM 5714 C CA . LYS A 1 7 ? -3.543 6.376 -5.526 1.00 0.00 18 LYS A CA 5
ATOM 5715 C C . LYS A 1 7 ? -3.008 7.045 -4.259 1.00 0.00 18 LYS A C 5
ATOM 5716 O O . LYS A 1 7 ? -2.460 6.400 -3.383 1.00 0.00 18 LYS A O 5
ATOM 5735 N N . GLU A 1 8 ? -3.153 8.338 -4.165 1.00 0.00 19 GLU A N 5
ATOM 5736 C CA . GLU A 1 8 ? -2.651 9.075 -2.964 1.00 0.00 19 GLU A CA 5
ATOM 5737 C C . GLU A 1 8 ? -3.399 8.611 -1.712 1.00 0.00 19 GLU A C 5
ATOM 5738 O O . GLU A 1 8 ? -2.814 8.431 -0.661 1.00 0.00 19 GLU A O 5
ATOM 5750 N N . LYS A 1 9 ? -4.686 8.423 -1.817 1.00 0.00 20 LYS A N 5
ATOM 5751 C CA . LYS A 1 9 ? -5.490 7.982 -0.631 1.00 0.00 20 LYS A CA 5
ATOM 5752 C C . LYS A 1 9 ? -4.996 6.619 -0.147 1.00 0.00 20 LYS A C 5
ATOM 5753 O O . LYS A 1 9 ? -4.871 6.376 1.040 1.00 0.00 20 LYS A O 5
ATOM 5772 N N . VAL A 1 10 ? -4.718 5.730 -1.054 1.00 0.00 21 VAL A N 5
ATOM 5773 C CA . VAL A 1 10 ? -4.228 4.372 -0.662 1.00 0.00 21 VAL A CA 5
ATOM 5774 C C . VAL A 1 10 ? -2.860 4.504 0.014 1.00 0.00 21 VAL A C 5
ATOM 5775 O O . VAL A 1 10 ? -2.567 3.832 0.987 1.00 0.00 21 VAL A O 5
ATOM 5788 N N . THR A 1 11 ? -2.021 5.353 -0.508 1.00 0.00 22 THR A N 5
ATOM 5789 C CA . THR A 1 11 ? -0.658 5.540 0.081 1.00 0.00 22 THR A CA 5
ATOM 5790 C C . THR A 1 11 ? -0.795 6.001 1.532 1.00 0.00 22 THR A C 5
ATOM 5791 O O . THR A 1 11 ? -0.103 5.530 2.414 1.00 0.00 22 THR A O 5
ATOM 5802 N N . LEU A 1 12 ? -1.686 6.917 1.782 1.00 0.00 23 LEU A N 5
ATOM 5803 C CA . LEU A 1 12 ? -1.891 7.420 3.178 1.00 0.00 23 LEU A CA 5
ATOM 5804 C C . LEU A 1 12 ? -2.356 6.280 4.075 1.00 0.00 23 LEU A C 5
ATOM 5805 O O . LEU A 1 12 ? -1.930 6.157 5.209 1.00 0.00 23 LEU A O 5
ATOM 5821 N N . TYR A 1 13 ? -3.232 5.464 3.579 1.00 0.00 24 TYR A N 5
ATOM 5822 C CA . TYR A 1 13 ? -3.753 4.328 4.392 1.00 0.00 24 TYR A CA 5
ATOM 5823 C C . TYR A 1 13 ? -2.593 3.413 4.787 1.00 0.00 24 TYR A C 5
ATOM 5824 O O . TYR A 1 13 ? -2.438 3.048 5.936 1.00 0.00 24 TYR A O 5
ATOM 5842 N N . LEU A 1 14 ? -1.782 3.045 3.839 1.00 0.00 25 LEU A N 5
ATOM 5843 C CA . LEU A 1 14 ? -0.621 2.148 4.132 1.00 0.00 25 LEU A CA 5
ATOM 5844 C C . LEU A 1 14 ? 0.419 2.874 4.990 1.00 0.00 25 LEU A C 5
ATOM 5845 O O . LEU A 1 14 ? 0.995 2.302 5.895 1.00 0.00 25 LEU A O 5
ATOM 5861 N N . LYS A 1 15 ? 0.678 4.116 4.699 1.00 0.00 26 LYS A N 5
ATOM 5862 C CA . LYS A 1 15 ? 1.700 4.879 5.481 1.00 0.00 26 LYS A CA 5
ATOM 5863 C C . LYS A 1 15 ? 1.245 5.050 6.930 1.00 0.00 26 LYS A C 5
ATOM 5864 O O . LYS A 1 15 ? 2.023 4.908 7.855 1.00 0.00 26 LYS A O 5
ATOM 5883 N N . HIS A 1 16 ? 0.002 5.374 7.134 1.00 0.00 27 HIS A N 5
ATOM 5884 C CA . HIS A 1 16 ? -0.508 5.584 8.523 1.00 0.00 27 HIS A CA 5
ATOM 5885 C C . HIS A 1 16 ? -0.814 4.241 9.189 1.00 0.00 27 HIS A C 5
ATOM 5886 O O . HIS A 1 16 ? -0.953 4.163 10.394 1.00 0.00 27 HIS A O 5
ATOM 5900 N N . ASN A 1 17 ? -0.912 3.186 8.426 1.00 0.00 28 ASN A N 5
ATOM 5901 C CA . ASN A 1 17 ? -1.197 1.835 9.023 1.00 0.00 28 ASN A CA 5
ATOM 5902 C C . ASN A 1 17 ? 0.093 1.018 9.035 1.00 0.00 28 ASN A C 5
ATOM 5903 O O . ASN A 1 17 ? 0.170 -0.039 9.636 1.00 0.00 28 ASN A O 5
ATOM 5914 N N . ILE A 1 18 ? 1.110 1.503 8.375 1.00 0.00 29 ILE A N 5
ATOM 5915 C CA . ILE A 1 18 ? 2.411 0.768 8.335 1.00 0.00 29 ILE A CA 5
ATOM 5916 C C . ILE A 1 18 ? 3.557 1.790 8.348 1.00 0.00 29 ILE A C 5
ATOM 5917 O O . ILE A 1 18 ? 4.039 2.207 7.312 1.00 0.00 29 ILE A O 5
ATOM 5933 N N . PRO A 1 19 ? 3.999 2.187 9.515 1.00 0.00 30 PRO A N 5
ATOM 5934 C CA . PRO A 1 19 ? 5.114 3.171 9.659 1.00 0.00 30 PRO A CA 5
ATOM 5935 C C . PRO A 1 19 ? 6.355 2.725 8.874 1.00 0.00 30 PRO A C 5
ATOM 5936 O O . PRO A 1 19 ? 7.127 3.532 8.393 1.00 0.00 30 PRO A O 5
ATOM 5947 N N . ASP A 1 20 ? 6.544 1.441 8.751 1.00 0.00 31 ASP A N 5
ATOM 5948 C CA . ASP A 1 20 ? 7.725 0.910 8.009 1.00 0.00 31 ASP A CA 5
ATOM 5949 C C . ASP A 1 20 ? 7.518 1.139 6.511 1.00 0.00 31 ASP A C 5
ATOM 5950 O O . ASP A 1 20 ? 8.221 0.592 5.681 1.00 0.00 31 ASP A O 5
ATOM 5959 N N . PHE A 1 21 ? 6.556 1.946 6.165 1.00 0.00 32 PHE A N 5
ATOM 5960 C CA . PHE A 1 21 ? 6.274 2.228 4.726 1.00 0.00 32 PHE A CA 5
ATOM 5961 C C . PHE A 1 21 ? 7.487 2.874 4.068 1.00 0.00 32 PHE A C 5
ATOM 5962 O O . PHE A 1 21 ? 8.046 3.831 4.562 1.00 0.00 32 PHE A O 5
ATOM 5979 N N . ASN A 1 22 ? 7.885 2.351 2.944 1.00 0.00 33 ASN A N 5
ATOM 5980 C CA . ASN A 1 22 ? 9.060 2.903 2.197 1.00 0.00 33 ASN A CA 5
ATOM 5981 C C . ASN A 1 22 ? 8.594 3.376 0.821 1.00 0.00 33 ASN A C 5
ATOM 5982 O O . ASN A 1 22 ? 8.699 4.538 0.486 1.00 0.00 33 ASN A O 5
ATOM 5993 N N . THR A 1 23 ? 8.087 2.476 0.023 1.00 0.00 34 THR A N 5
ATOM 5994 C CA . THR A 1 23 ? 7.619 2.859 -1.346 1.00 0.00 34 THR A CA 5
ATOM 5995 C C . THR A 1 23 ? 6.413 2.018 -1.736 1.00 0.00 34 THR A C 5
ATOM 5996 O O . THR A 1 23 ? 6.119 1.008 -1.127 1.00 0.00 34 THR A O 5
ATOM 6007 N N . VAL A 1 24 ? 5.712 2.443 -2.752 1.00 0.00 35 VAL A N 5
ATOM 6008 C CA . VAL A 1 24 ? 4.500 1.703 -3.227 1.00 0.00 35 VAL A CA 5
ATOM 6009 C C . VAL A 1 24 ? 4.547 1.564 -4.745 1.00 0.00 35 VAL A C 5
ATOM 6010 O O . VAL A 1 24 ? 4.896 2.483 -5.456 1.00 0.00 35 VAL A O 5
ATOM 6023 N N . THR A 1 25 ? 4.191 0.409 -5.239 1.00 0.00 36 THR A N 5
ATOM 6024 C CA . THR A 1 25 ? 4.198 0.169 -6.717 1.00 0.00 36 THR A CA 5
ATOM 6025 C C . THR A 1 25 ? 2.833 -0.354 -7.156 1.00 0.00 36 THR A C 5
ATOM 6026 O O . THR A 1 25 ? 2.416 -1.434 -6.789 1.00 0.00 36 THR A O 5
ATOM 6037 N N . PHE A 1 26 ? 2.145 0.412 -7.956 1.00 0.00 37 PHE A N 5
ATOM 6038 C CA . PHE A 1 26 ? 0.800 -0.008 -8.454 1.00 0.00 37 PHE A CA 5
ATOM 6039 C C . PHE A 1 26 ? 0.948 -0.693 -9.808 1.00 0.00 37 PHE A C 5
ATOM 6040 O O . PHE A 1 26 ? 1.528 -0.161 -10.734 1.00 0.00 37 PHE A O 5
ATOM 6057 N N . THR A 1 27 ? 0.416 -1.875 -9.921 1.00 0.00 38 THR A N 5
ATOM 6058 C CA . THR A 1 27 ? 0.500 -2.622 -11.209 1.00 0.00 38 THR A CA 5
ATOM 6059 C C . THR A 1 27 ? -0.641 -3.637 -11.276 1.00 0.00 38 THR A C 5
ATOM 6060 O O . THR A 1 27 ? -0.486 -4.787 -10.920 1.00 0.00 38 THR A O 5
ATOM 6071 N N . ASN A 1 28 ? -1.784 -3.206 -11.737 1.00 0.00 39 ASN A N 5
ATOM 6072 C CA . ASN A 1 28 ? -2.965 -4.113 -11.851 1.00 0.00 39 ASN A CA 5
ATOM 6073 C C . ASN A 1 28 ? -4.128 -3.339 -12.480 1.00 0.00 39 ASN A C 5
ATOM 6074 O O . ASN A 1 28 ? -4.583 -3.650 -13.563 1.00 0.00 39 ASN A O 5
ATOM 6085 N N . GLU A 1 29 ? -4.609 -2.330 -11.798 1.00 0.00 40 GLU A N 5
ATOM 6086 C CA . GLU A 1 29 ? -5.751 -1.512 -12.324 1.00 0.00 40 GLU A CA 5
ATOM 6087 C C . GLU A 1 29 ? -6.796 -2.422 -12.962 1.00 0.00 40 GLU A C 5
ATOM 6088 O O . GLU A 1 29 ? -6.798 -2.636 -14.160 1.00 0.00 40 GLU A O 5
ATOM 6100 N N . GLU A 1 30 ? -7.685 -2.955 -12.167 1.00 0.00 41 GLU A N 5
ATOM 6101 C CA . GLU A 1 30 ? -8.755 -3.863 -12.704 1.00 0.00 41 GLU A CA 5
ATOM 6102 C C . GLU A 1 30 ? -10.133 -3.312 -12.352 1.00 0.00 41 GLU A C 5
ATOM 6103 O O . GLU A 1 30 ? -10.335 -2.687 -11.328 1.00 0.00 41 GLU A O 5
ATOM 6115 N N . PHE A 1 31 ? -11.082 -3.539 -13.215 1.00 0.00 42 PHE A N 5
ATOM 6116 C CA . PHE A 1 31 ? -12.471 -3.035 -12.987 1.00 0.00 42 PHE A CA 5
ATOM 6117 C C . PHE A 1 31 ? -13.268 -4.064 -12.202 1.00 0.00 42 PHE A C 5
ATOM 6118 O O . PHE A 1 31 ? -13.450 -5.186 -12.629 1.00 0.00 42 PHE A O 5
ATOM 6135 N N . ASN A 1 32 ? -13.749 -3.681 -11.049 1.00 0.00 43 ASN A N 5
ATOM 6136 C CA . ASN A 1 32 ? -14.548 -4.620 -10.205 1.00 0.00 43 ASN A CA 5
ATOM 6137 C C . ASN A 1 32 ? -16.023 -4.200 -10.247 1.00 0.00 43 ASN A C 5
ATOM 6138 O O . ASN A 1 32 ? -16.340 -3.046 -10.473 1.00 0.00 43 ASN A O 5
ATOM 6149 N N . PRO A 1 33 ? -16.920 -5.132 -10.018 1.00 0.00 44 PRO A N 5
ATOM 6150 C CA . PRO A 1 33 ? -18.384 -4.853 -10.023 1.00 0.00 44 PRO A CA 5
ATOM 6151 C C . PRO A 1 33 ? -18.729 -3.590 -9.222 1.00 0.00 44 PRO A C 5
ATOM 6152 O O . PRO A 1 33 ? -19.560 -2.794 -9.621 1.00 0.00 44 PRO A O 5
ATOM 6163 N N . ILE A 1 34 ? -18.095 -3.406 -8.100 1.00 0.00 45 ILE A N 5
ATOM 6164 C CA . ILE A 1 34 ? -18.369 -2.203 -7.260 1.00 0.00 45 ILE A CA 5
ATOM 6165 C C . ILE A 1 34 ? -17.827 -0.954 -7.959 1.00 0.00 45 ILE A C 5
ATOM 6166 O O . ILE A 1 34 ? -18.435 0.098 -7.926 1.00 0.00 45 ILE A O 5
ATOM 6182 N N . GLY A 1 35 ? -16.687 -1.056 -8.583 1.00 0.00 46 GLY A N 5
ATOM 6183 C CA . GLY A 1 35 ? -16.108 0.139 -9.280 1.00 0.00 46 GLY A CA 5
ATOM 6184 C C . GLY A 1 35 ? -14.702 -0.184 -9.788 1.00 0.00 46 GLY A C 5
ATOM 6185 O O . GLY A 1 35 ? -14.530 -0.914 -10.745 1.00 0.00 46 GLY A O 5
ATOM 6189 N N . ILE A 1 36 ? -13.698 0.369 -9.158 1.00 0.00 47 ILE A N 5
ATOM 6190 C CA . ILE A 1 36 ? -12.281 0.127 -9.593 1.00 0.00 47 ILE A CA 5
ATOM 6191 C C . ILE A 1 36 ? -11.480 -0.485 -8.454 1.00 0.00 47 ILE A C 5
ATOM 6192 O O . ILE A 1 36 ? -11.672 -0.171 -7.298 1.00 0.00 47 ILE A O 5
ATOM 6208 N N . SER A 1 37 ? -10.583 -1.373 -8.788 1.00 0.00 48 SER A N 5
ATOM 6209 C CA . SER A 1 37 ? -9.741 -2.053 -7.752 1.00 0.00 48 SER A CA 5
ATOM 6210 C C . SER A 1 37 ? -8.266 -1.751 -7.995 1.00 0.00 48 SER A C 5
ATOM 6211 O O . SER A 1 37 ? -7.774 -1.821 -9.107 1.00 0.00 48 SER A O 5
ATOM 6219 N N . ILE A 1 38 ? -7.559 -1.426 -6.946 1.00 0.00 49 ILE A N 5
ATOM 6220 C CA . ILE A 1 38 ? -6.097 -1.116 -7.061 1.00 0.00 49 ILE A CA 5
ATOM 6221 C C . ILE A 1 38 ? -5.296 -2.166 -6.298 1.00 0.00 49 ILE A C 5
ATOM 6222 O O . ILE A 1 38 ? -5.565 -2.465 -5.152 1.00 0.00 49 ILE A O 5
ATOM 6238 N N . ASP A 1 39 ? -4.314 -2.728 -6.944 1.00 0.00 50 ASP A N 5
ATOM 6239 C CA . ASP A 1 39 ? -3.463 -3.777 -6.299 1.00 0.00 50 ASP A CA 5
ATOM 6240 C C . ASP A 1 39 ? -1.985 -3.477 -6.564 1.00 0.00 50 ASP A C 5
ATOM 6241 O O . ASP A 1 39 ? -1.601 -3.030 -7.631 1.00 0.00 50 ASP A O 5
ATOM 6250 N N . GLY A 1 40 ? -1.156 -3.726 -5.591 1.00 0.00 51 GLY A N 5
ATOM 6251 C CA . GLY A 1 40 ? 0.304 -3.464 -5.763 1.00 0.00 51 GLY A CA 5
ATOM 6252 C C . GLY A 1 40 ? 1.078 -3.984 -4.551 1.00 0.00 51 GLY A C 5
ATOM 6253 O O . GLY A 1 40 ? 0.574 -4.752 -3.754 1.00 0.00 51 GLY A O 5
ATOM 6257 N N . TYR A 1 41 ? 2.306 -3.568 -4.418 1.00 0.00 52 TYR A N 5
ATOM 6258 C CA . TYR A 1 41 ? 3.153 -4.022 -3.271 1.00 0.00 52 TYR A CA 5
ATOM 6259 C C . TYR A 1 41 ? 4.029 -2.881 -2.779 1.00 0.00 52 TYR A C 5
ATOM 6260 O O . TYR A 1 41 ? 4.186 -1.868 -3.430 1.00 0.00 52 TYR A O 5
ATOM 6278 N N . ILE A 1 42 ? 4.587 -3.046 -1.609 1.00 0.00 53 ILE A N 5
ATOM 6279 C CA . ILE A 1 42 ? 5.454 -1.982 -1.006 1.00 0.00 53 ILE A CA 5
ATOM 6280 C C . ILE A 1 42 ? 6.846 -2.527 -0.704 1.00 0.00 53 ILE A C 5
ATOM 6281 O O . ILE A 1 42 ? 7.093 -3.717 -0.742 1.00 0.00 53 ILE A O 5
ATOM 6297 N N . ASN A 1 43 ? 7.756 -1.639 -0.418 1.00 0.00 54 ASN A N 5
ATOM 6298 C CA . ASN A 1 43 ? 9.162 -2.038 -0.108 1.00 0.00 54 ASN A CA 5
ATOM 6299 C C . ASN A 1 43 ? 9.734 -2.833 -1.278 1.00 0.00 54 ASN A C 5
ATOM 6300 O O . ASN A 1 43 ? 10.525 -3.747 -1.106 1.00 0.00 54 ASN A O 5
ATOM 6311 N N . ASN A 1 44 ? 9.337 -2.486 -2.469 1.00 0.00 55 ASN A N 5
ATOM 6312 C CA . ASN A 1 44 ? 9.835 -3.196 -3.686 1.00 0.00 55 ASN A CA 5
ATOM 6313 C C . ASN A 1 44 ? 9.806 -4.701 -3.439 1.00 0.00 55 ASN A C 5
ATOM 6314 O O . ASN A 1 44 ? 10.534 -5.456 -4.054 1.00 0.00 55 ASN A O 5
ATOM 6325 N N . ASP A 1 45 ? 8.964 -5.142 -2.540 1.00 0.00 56 ASP A N 5
ATOM 6326 C CA . ASP A 1 45 ? 8.866 -6.607 -2.231 1.00 0.00 56 ASP A CA 5
ATOM 6327 C C . ASP A 1 45 ? 7.554 -7.154 -2.790 1.00 0.00 56 ASP A C 5
ATOM 6328 O O . ASP A 1 45 ? 6.479 -6.849 -2.310 1.00 0.00 56 ASP A O 5
ATOM 6337 N N . LYS A 1 46 ? 7.646 -7.972 -3.793 1.00 0.00 57 LYS A N 5
ATOM 6338 C CA . LYS A 1 46 ? 6.433 -8.572 -4.424 1.00 0.00 57 LYS A CA 5
ATOM 6339 C C . LYS A 1 46 ? 5.644 -9.372 -3.389 1.00 0.00 57 LYS A C 5
ATOM 6340 O O . LYS A 1 46 ? 4.432 -9.470 -3.463 1.00 0.00 57 LYS A O 5
ATOM 6359 N N . ASN A 1 47 ? 6.313 -9.948 -2.438 1.00 0.00 58 ASN A N 5
ATOM 6360 C CA . ASN A 1 47 ? 5.606 -10.752 -1.394 1.00 0.00 58 ASN A CA 5
ATOM 6361 C C . ASN A 1 47 ? 4.647 -9.849 -0.617 1.00 0.00 58 ASN A C 5
ATOM 6362 O O . ASN A 1 47 ? 3.557 -10.250 -0.256 1.00 0.00 58 ASN A O 5
ATOM 6373 N N . LEU A 1 48 ? 5.052 -8.639 -0.345 1.00 0.00 59 LEU A N 5
ATOM 6374 C CA . LEU A 1 48 ? 4.175 -7.705 0.427 1.00 0.00 59 LEU A CA 5
ATOM 6375 C C . LEU A 1 48 ? 3.173 -7.049 -0.517 1.00 0.00 59 LEU A C 5
ATOM 6376 O O . LEU A 1 48 ? 3.300 -5.891 -0.878 1.00 0.00 59 LEU A O 5
ATOM 6392 N N . SER A 1 49 ? 2.175 -7.789 -0.918 1.00 0.00 60 SER A N 5
ATOM 6393 C CA . SER A 1 49 ? 1.139 -7.244 -1.849 1.00 0.00 60 SER A CA 5
ATOM 6394 C C . SER A 1 49 ? -0.072 -6.741 -1.063 1.00 0.00 60 SER A C 5
ATOM 6395 O O . SER A 1 49 ? -0.340 -7.164 0.050 1.00 0.00 60 SER A O 5
ATOM 6403 N N . PHE A 1 50 ? -0.803 -5.837 -1.656 1.00 0.00 61 PHE A N 5
ATOM 6404 C CA . PHE A 1 50 ? -2.016 -5.270 -0.995 1.00 0.00 61 PHE A CA 5
ATOM 6405 C C . PHE A 1 50 ? -3.073 -4.935 -2.046 1.00 0.00 61 PHE A C 5
ATOM 6406 O O . PHE A 1 50 ? -2.777 -4.742 -3.208 1.00 0.00 61 PHE A O 5
ATOM 6423 N N . THR A 1 51 ? -4.310 -4.877 -1.635 1.00 0.00 62 THR A N 5
ATOM 6424 C CA . THR A 1 51 ? -5.423 -4.562 -2.587 1.00 0.00 62 THR A CA 5
ATOM 6425 C C . THR A 1 51 ? -6.450 -3.660 -1.905 1.00 0.00 62 THR A C 5
ATOM 6426 O O . THR A 1 51 ? -6.792 -3.847 -0.757 1.00 0.00 62 THR A O 5
ATOM 6437 N N . ALA A 1 52 ? -6.942 -2.687 -2.619 1.00 0.00 63 ALA A N 5
ATOM 6438 C CA . ALA A 1 52 ? -7.960 -1.750 -2.047 1.00 0.00 63 ALA A CA 5
ATOM 6439 C C . ALA A 1 52 ? -8.952 -1.345 -3.138 1.00 0.00 63 ALA A C 5
ATOM 6440 O O . ALA A 1 52 ? -8.606 -1.207 -4.296 1.00 0.00 63 ALA A O 5
ATOM 6447 N N . GLY A 1 53 ? -10.194 -1.172 -2.770 1.00 0.00 64 GLY A N 5
ATOM 6448 C CA . GLY A 1 53 ? -11.246 -0.796 -3.766 1.00 0.00 64 GLY A CA 5
ATOM 6449 C C . GLY A 1 53 ? -11.496 0.703 -3.729 1.00 0.00 64 GLY A C 5
ATOM 6450 O O . GLY A 1 53 ? -11.742 1.273 -2.686 1.00 0.00 64 GLY A O 5
ATOM 6454 N N . LYS A 1 54 ? -11.449 1.325 -4.882 1.00 0.00 65 LYS A N 5
ATOM 6455 C CA . LYS A 1 54 ? -11.692 2.802 -5.014 1.00 0.00 65 LYS A CA 5
ATOM 6456 C C . LYS A 1 54 ? -11.387 3.534 -3.703 1.00 0.00 65 LYS A C 5
ATOM 6457 O O . LYS A 1 54 ? -10.259 3.586 -3.253 1.00 0.00 65 LYS A O 5
ATOM 6476 N N . ASP A 1 55 ? -12.389 4.094 -3.086 1.00 0.00 66 ASP A N 5
ATOM 6477 C CA . ASP A 1 55 ? -12.183 4.833 -1.810 1.00 0.00 66 ASP A CA 5
ATOM 6478 C C . ASP A 1 55 ? -11.878 3.851 -0.683 1.00 0.00 66 ASP A C 5
ATOM 6479 O O . ASP A 1 55 ? -12.635 3.687 0.256 1.00 0.00 66 ASP A O 5
ATOM 6488 N N . VAL A 1 56 ? -10.748 3.206 -0.774 1.00 0.00 67 VAL A N 5
ATOM 6489 C CA . VAL A 1 56 ? -10.328 2.227 0.271 1.00 0.00 67 VAL A CA 5
ATOM 6490 C C . VAL A 1 56 ? -11.467 1.245 0.535 1.00 0.00 67 VAL A C 5
ATOM 6491 O O . VAL A 1 56 ? -11.452 0.495 1.494 1.00 0.00 67 VAL A O 5
ATOM 6504 N N . LYS A 1 57 ? -12.450 1.241 -0.315 1.00 0.00 68 LYS A N 5
ATOM 6505 C CA . LYS A 1 57 ? -13.603 0.315 -0.137 1.00 0.00 68 LYS A CA 5
ATOM 6506 C C . LYS A 1 57 ? -13.120 -1.126 -0.190 1.00 0.00 68 LYS A C 5
ATOM 6507 O O . LYS A 1 57 ? -12.628 -1.606 -1.195 1.00 0.00 68 LYS A O 5
ATOM 6526 N N . ILE A 1 58 ? -13.263 -1.811 0.907 1.00 0.00 69 ILE A N 5
ATOM 6527 C CA . ILE A 1 58 ? -12.833 -3.235 1.000 1.00 0.00 69 ILE A CA 5
ATOM 6528 C C . ILE A 1 58 ? -11.365 -3.360 0.608 1.00 0.00 69 ILE A C 5
ATOM 6529 O O . ILE A 1 58 ? -10.976 -3.103 -0.516 1.00 0.00 69 ILE A O 5
ATOM 6545 N N . PHE A 1 59 ? -10.542 -3.756 1.540 1.00 0.00 70 PHE A N 5
ATOM 6546 C CA . PHE A 1 59 ? -9.082 -3.905 1.253 1.00 0.00 70 PHE A CA 5
ATOM 6547 C C . PHE A 1 59 ? -8.540 -5.163 1.921 1.00 0.00 70 PHE A C 5
ATOM 6548 O O . PHE A 1 59 ? -9.057 -5.636 2.912 1.00 0.00 70 PHE A O 5
ATOM 6565 N N . SER A 1 60 ? -7.492 -5.702 1.367 1.00 0.00 71 SER A N 5
ATOM 6566 C CA . SER A 1 60 ? -6.874 -6.939 1.934 1.00 0.00 71 SER A CA 5
ATOM 6567 C C . SER A 1 60 ? -5.355 -6.845 1.824 1.00 0.00 71 SER A C 5
ATOM 6568 O O . SER A 1 60 ? -4.818 -6.063 1.063 1.00 0.00 71 SER A O 5
ATOM 6576 N N . SER A 1 61 ? -4.662 -7.632 2.595 1.00 0.00 72 SER A N 5
ATOM 6577 C CA . SER A 1 61 ? -3.167 -7.601 2.572 1.00 0.00 72 SER A CA 5
ATOM 6578 C C . SER A 1 61 ? -2.602 -8.998 2.811 1.00 0.00 72 SER A C 5
ATOM 6579 O O . SER A 1 61 ? -3.229 -9.853 3.406 1.00 0.00 72 SER A O 5
ATOM 6587 N N . SER A 1 62 ? -1.409 -9.221 2.338 1.00 0.00 73 SER A N 5
ATOM 6588 C CA . SER A 1 62 ? -0.755 -10.552 2.504 1.00 0.00 73 SER A CA 5
ATOM 6589 C C . SER A 1 62 ? -0.471 -10.824 3.978 1.00 0.00 73 SER A C 5
ATOM 6590 O O . SER A 1 62 ? -0.483 -9.938 4.809 1.00 0.00 73 SER A O 5
ATOM 6598 N N . GLU A 1 63 ? -0.225 -12.057 4.303 1.00 0.00 74 GLU A N 5
ATOM 6599 C CA . GLU A 1 63 ? 0.052 -12.439 5.719 1.00 0.00 74 GLU A CA 5
ATOM 6600 C C . GLU A 1 63 ? 1.262 -11.664 6.235 1.00 0.00 74 GLU A C 5
ATOM 6601 O O . GLU A 1 63 ? 1.233 -11.085 7.304 1.00 0.00 74 GLU A O 5
ATOM 6613 N N . GLU A 1 64 ? 2.323 -11.657 5.485 1.00 0.00 75 GLU A N 5
ATOM 6614 C CA . GLU A 1 64 ? 3.557 -10.938 5.921 1.00 0.00 75 GLU A CA 5
ATOM 6615 C C . GLU A 1 64 ? 3.286 -9.439 6.009 1.00 0.00 75 GLU A C 5
ATOM 6616 O O . GLU A 1 64 ? 3.717 -8.774 6.932 1.00 0.00 75 GLU A O 5
ATOM 6628 N N . LEU A 1 65 ? 2.583 -8.905 5.055 1.00 0.00 76 LEU A N 5
ATOM 6629 C CA . LEU A 1 65 ? 2.275 -7.445 5.069 1.00 0.00 76 LEU A CA 5
ATOM 6630 C C . LEU A 1 65 ? 1.340 -7.118 6.234 1.00 0.00 76 LEU A C 5
ATOM 6631 O O . LEU A 1 65 ? 1.458 -6.091 6.875 1.00 0.00 76 LEU A O 5
ATOM 6647 N N . ASP A 1 66 ? 0.402 -7.978 6.499 1.00 0.00 77 ASP A N 5
ATOM 6648 C CA . ASP A 1 66 ? -0.563 -7.729 7.611 1.00 0.00 77 ASP A CA 5
ATOM 6649 C C . ASP A 1 66 ? 0.193 -7.690 8.941 1.00 0.00 77 ASP A C 5
ATOM 6650 O O . ASP A 1 66 ? -0.165 -6.967 9.852 1.00 0.00 77 ASP A O 5
ATOM 6659 N N . LYS A 1 67 ? 1.231 -8.470 9.061 1.00 0.00 78 LYS A N 5
ATOM 6660 C CA . LYS A 1 67 ? 2.017 -8.495 10.334 1.00 0.00 78 LYS A CA 5
ATOM 6661 C C . LYS A 1 67 ? 2.844 -7.211 10.464 1.00 0.00 78 LYS A C 5
ATOM 6662 O O . LYS A 1 67 ? 3.378 -6.911 11.515 1.00 0.00 78 LYS A O 5
ATOM 6681 N N . MET A 1 68 ? 2.948 -6.449 9.410 1.00 0.00 79 MET A N 5
ATOM 6682 C CA . MET A 1 68 ? 3.733 -5.178 9.471 1.00 0.00 79 MET A CA 5
ATOM 6683 C C . MET A 1 68 ? 2.841 -4.055 10.009 1.00 0.00 79 MET A C 5
ATOM 6684 O O . MET A 1 68 ? 3.298 -2.963 10.280 1.00 0.00 79 MET A O 5
ATOM 6698 N N . PHE A 1 69 ? 1.573 -4.320 10.156 1.00 0.00 80 PHE A N 5
ATOM 6699 C CA . PHE A 1 69 ? 0.637 -3.272 10.666 1.00 0.00 80 PHE A CA 5
ATOM 6700 C C . PHE A 1 69 ? 1.014 -2.885 12.088 1.00 0.00 80 PHE A C 5
ATOM 6701 O O . PHE A 1 69 ? 1.281 -3.722 12.925 1.00 0.00 80 PHE A O 5
ATOM 6718 N N . GLN A 1 70 ? 1.015 -1.610 12.362 1.00 0.00 81 GLN A N 5
ATOM 6719 C CA . GLN A 1 70 ? 1.358 -1.125 13.735 1.00 0.00 81 GLN A CA 5
ATOM 6720 C C . GLN A 1 70 ? 0.103 -0.532 14.369 1.00 0.00 81 GLN A C 5
ATOM 6721 O O . GLN A 1 70 ? -0.025 -0.496 15.576 1.00 0.00 81 GLN A O 5
ATOM 6735 N N . GLU A 1 71 ? -0.826 -0.078 13.564 1.00 0.00 82 GLU A N 5
ATOM 6736 C CA . GLU A 1 71 ? -2.092 0.512 14.112 1.00 0.00 82 GLU A CA 5
ATOM 6737 C C . GLU A 1 71 ? -3.290 -0.297 13.601 1.00 0.00 82 GLU A C 5
ATOM 6738 O O . GLU A 1 71 ? -3.235 -0.908 12.551 1.00 0.00 82 GLU A O 5
ATOM 6750 N N . PRO A 1 72 ? -4.368 -0.290 14.344 1.00 0.00 83 PRO A N 5
ATOM 6751 C CA . PRO A 1 72 ? -5.614 -1.027 13.976 1.00 0.00 83 PRO A CA 5
ATOM 6752 C C . PRO A 1 72 ? -6.301 -0.461 12.728 1.00 0.00 83 PRO A C 5
ATOM 6753 O O . PRO A 1 72 ? -5.845 0.489 12.120 1.00 0.00 83 PRO A O 5
ATOM 6764 N N . ARG A 1 73 ? -7.392 -1.062 12.345 1.00 0.00 84 ARG A N 5
ATOM 6765 C CA . ARG A 1 73 ? -8.131 -0.609 11.132 1.00 0.00 84 ARG A CA 5
ATOM 6766 C C . ARG A 1 73 ? -8.664 0.807 11.326 1.00 0.00 84 ARG A C 5
ATOM 6767 O O . ARG A 1 73 ? -9.347 1.113 12.281 1.00 0.00 84 ARG A O 5
ATOM 6788 N N . LYS A 1 74 ? -8.346 1.669 10.401 1.00 0.00 85 LYS A N 5
ATOM 6789 C CA . LYS A 1 74 ? -8.809 3.090 10.472 1.00 0.00 85 LYS A CA 5
ATOM 6790 C C . LYS A 1 74 ? -9.284 3.552 9.095 1.00 0.00 85 LYS A C 5
ATOM 6791 O O . LYS A 1 74 ? -8.782 3.131 8.071 1.00 0.00 85 LYS A O 5
ATOM 6810 N N . GLY A 1 75 ? -10.254 4.415 9.079 1.00 0.00 86 GLY A N 5
ATOM 6811 C CA . GLY A 1 75 ? -10.805 4.929 7.790 1.00 0.00 86 GLY A CA 5
ATOM 6812 C C . GLY A 1 75 ? -9.931 6.057 7.244 1.00 0.00 86 GLY A C 5
ATOM 6813 O O . GLY A 1 75 ? -9.117 6.632 7.940 1.00 0.00 86 GLY A O 5
ATOM 6817 N N . TYR A 1 76 ? -10.113 6.376 5.995 1.00 0.00 87 TYR A N 5
ATOM 6818 C CA . TYR A 1 76 ? -9.325 7.469 5.348 1.00 0.00 87 TYR A CA 5
ATOM 6819 C C . TYR A 1 76 ? -9.613 8.793 6.071 1.00 0.00 87 TYR A C 5
ATOM 6820 O O . TYR A 1 76 ? -8.720 9.575 6.362 1.00 0.00 87 TYR A O 5
ATOM 6838 N N . ASP A 1 77 ? -10.854 9.043 6.360 1.00 0.00 88 ASP A N 5
ATOM 6839 C CA . ASP A 1 77 ? -11.235 10.301 7.065 1.00 0.00 88 ASP A CA 5
ATOM 6840 C C . ASP A 1 77 ? -10.744 10.252 8.517 1.00 0.00 88 ASP A C 5
ATOM 6841 O O . ASP A 1 77 ? -10.442 11.267 9.115 1.00 0.00 88 ASP A O 5
ATOM 6850 N N . GLU A 1 78 ? -10.687 9.081 9.089 1.00 0.00 89 GLU A N 5
ATOM 6851 C CA . GLU A 1 78 ? -10.239 8.953 10.511 1.00 0.00 89 GLU A CA 5
ATOM 6852 C C . GLU A 1 78 ? -8.764 9.329 10.634 1.00 0.00 89 GLU A C 5
ATOM 6853 O O . GLU A 1 78 ? -8.369 10.060 11.523 1.00 0.00 89 GLU A O 5
ATOM 6865 N N . ILE A 1 79 ? -7.947 8.836 9.746 1.00 0.00 90 ILE A N 5
ATOM 6866 C CA . ILE A 1 79 ? -6.487 9.155 9.799 1.00 0.00 90 ILE A CA 5
ATOM 6867 C C . ILE A 1 79 ? -6.278 10.641 9.521 1.00 0.00 90 ILE A C 5
ATOM 6868 O O . ILE A 1 79 ? -5.402 11.273 10.083 1.00 0.00 90 ILE A O 5
ATOM 6884 N N . LEU A 1 80 ? -7.070 11.199 8.653 1.00 0.00 91 LEU A N 5
ATOM 6885 C CA . LEU A 1 80 ? -6.928 12.647 8.320 1.00 0.00 91 LEU A CA 5
ATOM 6886 C C . LEU A 1 80 ? -7.210 13.490 9.561 1.00 0.00 91 LEU A C 5
ATOM 6887 O O . LEU A 1 80 ? -6.520 14.451 9.842 1.00 0.00 91 LEU A O 5
ATOM 6903 N N . GLU A 1 81 ? -8.219 13.136 10.303 1.00 0.00 92 GLU A N 5
ATOM 6904 C CA . GLU A 1 81 ? -8.557 13.909 11.534 1.00 0.00 92 GLU A CA 5
ATOM 6905 C C . GLU A 1 81 ? -7.611 13.491 12.657 1.00 0.00 92 GLU A C 5
ATOM 6906 O O . GLU A 1 81 ? -7.266 14.278 13.518 1.00 0.00 92 GLU A O 5
ATOM 6918 N N . HIS A 1 82 ? -7.198 12.253 12.644 1.00 0.00 93 HIS A N 5
ATOM 6919 C CA . HIS A 1 82 ? -6.262 11.729 13.689 1.00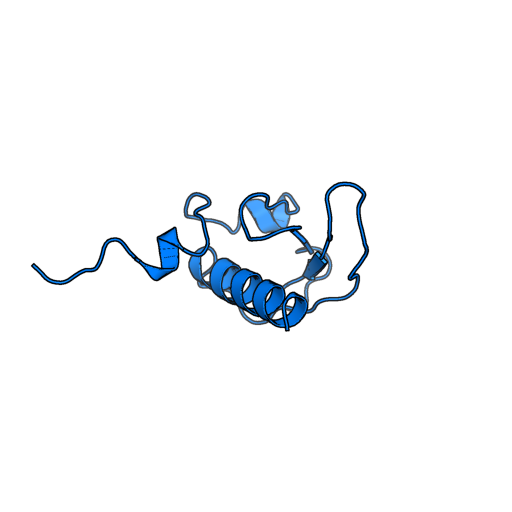 0.00 93 HIS A CA 5
ATOM 6920 C C . HIS A 1 82 ? -6.885 11.848 15.081 1.00 0.00 93 HIS A C 5
ATOM 6921 O O . HIS A 1 82 ? -7.607 10.981 15.529 1.00 0.00 93 HIS A O 5
ATOM 6935 N N . HIS A 1 83 ? -6.593 12.911 15.768 1.00 0.00 94 HIS A N 5
ATOM 6936 C CA . HIS A 1 83 ? -7.141 13.114 17.143 1.00 0.00 94 HIS A CA 5
ATOM 6937 C C . HIS A 1 83 ? -6.997 11.844 17.977 1.00 0.00 94 HIS A C 5
ATOM 6938 O O . HIS A 1 83 ? -6.290 10.921 17.624 1.00 0.00 94 HIS A O 5
ATOM 6952 N N . HIS A 1 84 ? -7.661 11.810 19.097 1.00 0.00 95 HIS A N 5
ATOM 6953 C CA . HIS A 1 84 ? -7.582 10.626 20.005 1.00 0.00 95 HIS A CA 5
ATOM 6954 C C . HIS A 1 84 ? -8.423 9.477 19.454 1.00 0.00 95 HIS A C 5
ATOM 6955 O O . HIS A 1 84 ? -9.572 9.643 19.085 1.00 0.00 95 HIS A O 5
ATOM 6969 N N . HIS A 1 85 ? -7.846 8.307 19.407 1.00 0.00 96 HIS A N 5
ATOM 6970 C CA . HIS A 1 85 ? -8.570 7.109 18.882 1.00 0.00 96 HIS A CA 5
ATOM 6971 C C . HIS A 1 85 ? -9.759 6.799 19.793 1.00 0.00 96 HIS A C 5
ATOM 6972 O O . HIS A 1 85 ? -10.608 5.990 19.468 1.00 0.00 96 HIS A O 5
ATOM 6986 N N . HIS A 1 86 ? -9.827 7.440 20.924 1.00 0.00 97 HIS A N 5
ATOM 6987 C CA . HIS A 1 86 ? -10.963 7.203 21.866 1.00 0.00 97 HIS A CA 5
ATOM 6988 C C . HIS A 1 86 ? -12.267 7.686 21.221 1.00 0.00 97 HIS A C 5
ATOM 6989 O O . HIS A 1 86 ? -13.299 7.052 21.336 1.00 0.00 97 HIS A O 5
ATOM 7003 N N . HIS A 1 87 ? -12.225 8.804 20.545 1.00 0.00 98 HIS A N 5
ATOM 7004 C CA . HIS A 1 87 ? -13.463 9.342 19.890 1.00 0.00 98 HIS A CA 5
ATOM 7005 C C . HIS A 1 87 ? -14.054 8.294 18.946 1.00 0.00 98 HIS A C 5
ATOM 7006 O O . HIS A 1 87 ? -15.037 8.602 18.290 1.00 0.00 98 HIS A O 5
ATOM 7021 N N . ALA A 1 1 ? -6.501 13.260 -13.701 1.00 0.00 12 ALA A N 6
ATOM 7022 C CA . ALA A 1 1 ? -6.553 11.775 -13.616 1.00 0.00 12 ALA A CA 6
ATOM 7023 C C . ALA A 1 1 ? -7.068 11.352 -12.240 1.00 0.00 12 ALA A C 6
ATOM 7024 O O . ALA A 1 1 ? -6.413 11.540 -11.231 1.00 0.00 12 ALA A O 6
ATOM 7031 N N . PHE A 1 2 ? -8.237 10.780 -12.200 1.00 0.00 13 PHE A N 6
ATOM 7032 C CA . PHE A 1 2 ? -8.821 10.331 -10.904 1.00 0.00 13 PHE A CA 6
ATOM 7033 C C . PHE A 1 2 ? -7.921 9.254 -10.291 1.00 0.00 13 PHE A C 6
ATOM 7034 O O . PHE A 1 2 ? -7.915 9.032 -9.094 1.00 0.00 13 PHE A O 6
ATOM 7051 N N . PHE A 1 3 ? -7.167 8.582 -11.111 1.00 0.00 14 PHE A N 6
ATOM 7052 C CA . PHE A 1 3 ? -6.261 7.511 -10.608 1.00 0.00 14 PHE A CA 6
ATOM 7053 C C . PHE A 1 3 ? -5.171 8.113 -9.711 1.00 0.00 14 PHE A C 6
ATOM 7054 O O . PHE A 1 3 ? -4.761 7.517 -8.733 1.00 0.00 14 PHE A O 6
ATOM 7071 N N . ASN A 1 4 ? -4.691 9.281 -10.040 1.00 0.00 15 ASN A N 6
ATOM 7072 C CA . ASN A 1 4 ? -3.620 9.911 -9.209 1.00 0.00 15 ASN A CA 6
ATOM 7073 C C . ASN A 1 4 ? -4.147 10.174 -7.793 1.00 0.00 15 ASN A C 6
ATOM 7074 O O . ASN A 1 4 ? -3.459 9.969 -6.811 1.00 0.00 15 ASN A O 6
ATOM 7085 N N . GLU A 1 5 ? -5.363 10.634 -7.691 1.00 0.00 16 GLU A N 6
ATOM 7086 C CA . GLU A 1 5 ? -5.954 10.926 -6.350 1.00 0.00 16 GLU A CA 6
ATOM 7087 C C . GLU A 1 5 ? -6.143 9.629 -5.554 1.00 0.00 16 GLU A C 6
ATOM 7088 O O . GLU A 1 5 ? -5.920 9.583 -4.359 1.00 0.00 16 GLU A O 6
ATOM 7100 N N . GLN A 1 6 ? -6.566 8.583 -6.206 1.00 0.00 17 GLN A N 6
ATOM 7101 C CA . GLN A 1 6 ? -6.782 7.290 -5.491 1.00 0.00 17 GLN A CA 6
ATOM 7102 C C . GLN A 1 6 ? -5.446 6.756 -4.964 1.00 0.00 17 GLN A C 6
ATOM 7103 O O . GLN A 1 6 ? -5.356 6.244 -3.865 1.00 0.00 17 GLN A O 6
ATOM 7117 N N . LYS A 1 7 ? -4.407 6.871 -5.746 1.00 0.00 18 LYS A N 6
ATOM 7118 C CA . LYS A 1 7 ? -3.071 6.373 -5.303 1.00 0.00 18 LYS A CA 6
ATOM 7119 C C . LYS A 1 7 ? -2.588 7.165 -4.085 1.00 0.00 18 LYS A C 6
ATOM 7120 O O . LYS A 1 7 ? -2.024 6.615 -3.158 1.00 0.00 18 LYS A O 6
ATOM 7139 N N . GLU A 1 8 ? -2.791 8.452 -4.087 1.00 0.00 19 GLU A N 6
ATOM 7140 C CA . GLU A 1 8 ? -2.332 9.285 -2.937 1.00 0.00 19 GLU A CA 6
ATOM 7141 C C . GLU A 1 8 ? -3.081 8.875 -1.666 1.00 0.00 19 GLU A C 6
ATOM 7142 O O . GLU A 1 8 ? -2.505 8.776 -0.599 1.00 0.00 19 GLU A O 6
ATOM 7154 N N . LYS A 1 9 ? -4.359 8.638 -1.773 1.00 0.00 20 LYS A N 6
ATOM 7155 C CA . LYS A 1 9 ? -5.152 8.234 -0.573 1.00 0.00 20 LYS A CA 6
ATOM 7156 C C . LYS A 1 9 ? -4.655 6.881 -0.056 1.00 0.00 20 LYS A C 6
ATOM 7157 O O . LYS A 1 9 ? -4.514 6.667 1.134 1.00 0.00 20 LYS A O 6
ATOM 7176 N N . VAL A 1 10 ? -4.394 5.965 -0.948 1.00 0.00 21 VAL A N 6
ATOM 7177 C CA . VAL A 1 10 ? -3.908 4.617 -0.530 1.00 0.00 21 VAL A CA 6
ATOM 7178 C C . VAL A 1 10 ? -2.531 4.748 0.128 1.00 0.00 21 VAL A C 6
ATOM 7179 O O . VAL A 1 10 ? -2.248 4.127 1.136 1.00 0.00 21 VAL A O 6
ATOM 7192 N N . THR A 1 11 ? -1.672 5.544 -0.447 1.00 0.00 22 THR A N 6
ATOM 7193 C CA . THR A 1 11 ? -0.306 5.722 0.124 1.00 0.00 22 THR A CA 6
ATOM 7194 C C . THR A 1 11 ? -0.414 6.303 1.533 1.00 0.00 22 THR A C 6
ATOM 7195 O O . THR A 1 11 ? 0.252 5.865 2.451 1.00 0.00 22 THR A O 6
ATOM 7206 N N . LEU A 1 12 ? -1.247 7.289 1.708 1.00 0.00 23 LEU A N 6
ATOM 7207 C CA . LEU A 1 12 ? -1.399 7.901 3.056 1.00 0.00 23 LEU A CA 6
ATOM 7208 C C . LEU A 1 12 ? -1.938 6.853 4.031 1.00 0.00 23 LEU A C 6
ATOM 7209 O O . LEU A 1 12 ? -1.491 6.746 5.157 1.00 0.00 23 LEU A O 6
ATOM 7225 N N . TYR A 1 13 ? -2.897 6.086 3.599 1.00 0.00 24 TYR A N 6
ATOM 7226 C CA . TYR A 1 13 ? -3.482 5.039 4.481 1.00 0.00 24 TYR A CA 6
ATOM 7227 C C . TYR A 1 13 ? -2.396 4.033 4.880 1.00 0.00 24 TYR A C 6
ATOM 7228 O O . TYR A 1 13 ? -2.249 3.682 6.034 1.00 0.00 24 TYR A O 6
ATOM 7246 N N . LEU A 1 14 ? -1.642 3.566 3.927 1.00 0.00 25 LEU A N 6
ATOM 7247 C CA . LEU A 1 14 ? -0.567 2.577 4.233 1.00 0.00 25 LEU A CA 6
ATOM 7248 C C . LEU A 1 14 ? 0.497 3.229 5.117 1.00 0.00 25 LEU A C 6
ATOM 7249 O O . LEU A 1 14 ? 1.031 2.617 6.023 1.00 0.00 25 LEU A O 6
ATOM 7265 N N . LYS A 1 15 ? 0.821 4.463 4.850 1.00 0.00 26 LYS A N 6
ATOM 7266 C CA . LYS A 1 15 ? 1.865 5.156 5.658 1.00 0.00 26 LYS A CA 6
ATOM 7267 C C . LYS A 1 15 ? 1.441 5.200 7.129 1.00 0.00 26 LYS A C 6
ATOM 7268 O O . LYS A 1 15 ? 2.220 4.918 8.020 1.00 0.00 26 LYS A O 6
ATOM 7287 N N . HIS A 1 16 ? 0.212 5.547 7.387 1.00 0.00 27 HIS A N 6
ATOM 7288 C CA . HIS A 1 16 ? -0.275 5.607 8.795 1.00 0.00 27 HIS A CA 6
ATOM 7289 C C . HIS A 1 16 ? -0.488 4.188 9.330 1.00 0.00 27 HIS A C 6
ATOM 7290 O O . HIS A 1 16 ? -0.317 3.919 10.504 1.00 0.00 27 HIS A O 6
ATOM 7304 N N . ASN A 1 17 ? -0.875 3.281 8.474 1.00 0.00 28 ASN A N 6
ATOM 7305 C CA . ASN A 1 17 ? -1.116 1.877 8.919 1.00 0.00 28 ASN A CA 6
ATOM 7306 C C . ASN A 1 17 ? 0.193 1.088 8.860 1.00 0.00 28 ASN A C 6
ATOM 7307 O O . ASN A 1 17 ? 0.254 -0.070 9.233 1.00 0.00 28 ASN A O 6
ATOM 7318 N N . ILE A 1 18 ? 1.246 1.707 8.399 1.00 0.00 29 ILE A N 6
ATOM 7319 C CA . ILE A 1 18 ? 2.560 1.004 8.318 1.00 0.00 29 ILE A CA 6
ATOM 7320 C C . ILE A 1 18 ? 3.686 2.017 8.568 1.00 0.00 29 ILE A C 6
ATOM 7321 O O . ILE A 1 18 ? 4.193 2.623 7.647 1.00 0.00 29 ILE A O 6
ATOM 7337 N N . PRO A 1 19 ? 4.082 2.198 9.803 1.00 0.00 30 PRO A N 6
ATOM 7338 C CA . PRO A 1 19 ? 5.177 3.150 10.163 1.00 0.00 30 PRO A CA 6
ATOM 7339 C C . PRO A 1 19 ? 6.464 2.840 9.387 1.00 0.00 30 PRO A C 6
ATOM 7340 O O . PRO A 1 19 ? 7.260 3.712 9.094 1.00 0.00 30 PRO A O 6
ATOM 7351 N N . ASP A 1 20 ? 6.664 1.592 9.061 1.00 0.00 31 ASP A N 6
ATOM 7352 C CA . ASP A 1 20 ? 7.885 1.189 8.309 1.00 0.00 31 ASP A CA 6
ATOM 7353 C C . ASP A 1 20 ? 7.640 1.387 6.809 1.00 0.00 31 ASP A C 6
ATOM 7354 O O . ASP A 1 20 ? 8.352 0.861 5.973 1.00 0.00 31 ASP A O 6
ATOM 7363 N N . PHE A 1 21 ? 6.627 2.136 6.468 1.00 0.00 32 PHE A N 6
ATOM 7364 C CA . PHE A 1 21 ? 6.310 2.373 5.032 1.00 0.00 32 PHE A CA 6
ATOM 7365 C C . PHE A 1 21 ? 7.513 2.992 4.313 1.00 0.00 32 PHE A C 6
ATOM 7366 O O . PHE A 1 21 ? 8.074 3.980 4.747 1.00 0.00 32 PHE A O 6
ATOM 7383 N N . ASN A 1 22 ? 7.899 2.412 3.202 1.00 0.00 33 ASN A N 6
ATOM 7384 C CA . ASN A 1 22 ? 9.052 2.942 2.411 1.00 0.00 33 ASN A CA 6
ATOM 7385 C C . ASN A 1 22 ? 8.546 3.463 1.066 1.00 0.00 33 ASN A C 6
ATOM 7386 O O . ASN A 1 22 ? 8.624 4.640 0.769 1.00 0.00 33 ASN A O 6
ATOM 7397 N N . THR A 1 23 ? 8.037 2.584 0.244 1.00 0.00 34 THR A N 6
ATOM 7398 C CA . THR A 1 23 ? 7.533 3.013 -1.091 1.00 0.00 34 THR A CA 6
ATOM 7399 C C . THR A 1 23 ? 6.404 2.086 -1.539 1.00 0.00 34 THR A C 6
ATOM 7400 O O . THR A 1 23 ? 6.279 0.970 -1.072 1.00 0.00 34 THR A O 6
ATOM 7411 N N . VAL A 1 24 ? 5.578 2.547 -2.447 1.00 0.00 35 VAL A N 6
ATOM 7412 C CA . VAL A 1 24 ? 4.442 1.715 -2.945 1.00 0.00 35 VAL A CA 6
ATOM 7413 C C . VAL A 1 24 ? 4.443 1.716 -4.472 1.00 0.00 35 VAL A C 6
ATOM 7414 O O . VAL A 1 24 ? 4.611 2.741 -5.105 1.00 0.00 35 VAL A O 6
ATOM 7427 N N . THR A 1 25 ? 4.254 0.561 -5.066 1.00 0.00 36 THR A N 6
ATOM 7428 C CA . THR A 1 25 ? 4.236 0.460 -6.556 1.00 0.00 36 THR A CA 6
ATOM 7429 C C . THR A 1 25 ? 2.928 -0.190 -7.004 1.00 0.00 36 THR A C 6
ATOM 7430 O O . THR A 1 25 ? 2.585 -1.289 -6.595 1.00 0.00 36 THR A O 6
ATOM 7441 N N . PHE A 1 26 ? 2.195 0.487 -7.852 1.00 0.00 37 PHE A N 6
ATOM 7442 C CA . PHE A 1 26 ? 0.904 -0.064 -8.355 1.00 0.00 37 PHE A CA 6
ATOM 7443 C C . PHE A 1 26 ? 1.137 -0.740 -9.704 1.00 0.00 37 PHE A C 6
ATOM 7444 O O . PHE A 1 26 ? 1.838 -0.231 -10.556 1.00 0.00 37 PHE A O 6
ATOM 7461 N N . THR A 1 27 ? 0.544 -1.885 -9.908 1.00 0.00 38 THR A N 6
ATOM 7462 C CA . THR A 1 27 ? 0.711 -2.605 -11.201 1.00 0.00 38 THR A CA 6
ATOM 7463 C C . THR A 1 27 ? -0.581 -3.358 -11.516 1.00 0.00 38 THR A C 6
ATOM 7464 O O . THR A 1 27 ? -0.980 -3.470 -12.661 1.00 0.00 38 THR A O 6
ATOM 7475 N N . ASN A 1 28 ? -1.243 -3.882 -10.508 1.00 0.00 39 ASN A N 6
ATOM 7476 C CA . ASN A 1 28 ? -2.512 -4.639 -10.744 1.00 0.00 39 ASN A CA 6
ATOM 7477 C C . ASN A 1 28 ? -3.722 -3.781 -10.366 1.00 0.00 39 ASN A C 6
ATOM 7478 O O . ASN A 1 28 ? -3.684 -3.000 -9.433 1.00 0.00 39 ASN A O 6
ATOM 7489 N N . GLU A 1 29 ? -4.803 -3.930 -11.085 1.00 0.00 40 GLU A N 6
ATOM 7490 C CA . GLU A 1 29 ? -6.024 -3.136 -10.776 1.00 0.00 40 GLU A CA 6
ATOM 7491 C C . GLU A 1 29 ? -7.208 -3.685 -11.571 1.00 0.00 40 GLU A C 6
ATOM 7492 O O . GLU A 1 29 ? -7.072 -4.114 -12.700 1.00 0.00 40 GLU A O 6
ATOM 7504 N N . GLU A 1 30 ? -8.378 -3.672 -10.981 1.00 0.00 41 GLU A N 6
ATOM 7505 C CA . GLU A 1 30 ? -9.592 -4.187 -11.682 1.00 0.00 41 GLU A CA 6
ATOM 7506 C C . GLU A 1 30 ? -10.777 -3.260 -11.391 1.00 0.00 41 GLU A C 6
ATOM 7507 O O . GLU A 1 30 ? -10.837 -2.610 -10.364 1.00 0.00 41 GLU A O 6
ATOM 7519 N N . PHE A 1 31 ? -11.720 -3.187 -12.297 1.00 0.00 42 PHE A N 6
ATOM 7520 C CA . PHE A 1 31 ? -12.899 -2.292 -12.095 1.00 0.00 42 PHE A CA 6
ATOM 7521 C C . PHE A 1 31 ? -14.015 -3.055 -11.394 1.00 0.00 42 PHE A C 6
ATOM 7522 O O . PHE A 1 31 ? -14.524 -4.041 -11.890 1.00 0.00 42 PHE A O 6
ATOM 7539 N N . ASN A 1 32 ? -14.396 -2.603 -10.230 1.00 0.00 43 ASN A N 6
ATOM 7540 C CA . ASN A 1 32 ? -15.470 -3.296 -9.476 1.00 0.00 43 ASN A CA 6
ATOM 7541 C C . ASN A 1 32 ? -16.840 -2.703 -9.848 1.00 0.00 43 ASN A C 6
ATOM 7542 O O . ASN A 1 32 ? -16.941 -1.579 -10.296 1.00 0.00 43 ASN A O 6
ATOM 7553 N N . PRO A 1 33 ? -17.884 -3.464 -9.629 1.00 0.00 44 PRO A N 6
ATOM 7554 C CA . PRO A 1 33 ? -19.283 -3.027 -9.906 1.00 0.00 44 PRO A CA 6
ATOM 7555 C C . PRO A 1 33 ? -19.688 -1.899 -8.955 1.00 0.00 44 PRO A C 6
ATOM 7556 O O . PRO A 1 33 ? -20.525 -1.070 -9.260 1.00 0.00 44 PRO A O 6
ATOM 7567 N N . ILE A 1 34 ? -19.083 -1.873 -7.800 1.00 0.00 45 ILE A N 6
ATOM 7568 C CA . ILE A 1 34 ? -19.390 -0.821 -6.793 1.00 0.00 45 ILE A CA 6
ATOM 7569 C C . ILE A 1 34 ? -18.270 0.219 -6.812 1.00 0.00 45 ILE A C 6
ATOM 7570 O O . ILE A 1 34 ? -18.358 1.260 -6.189 1.00 0.00 45 ILE A O 6
ATOM 7586 N N . GLY A 1 35 ? -17.215 -0.055 -7.530 1.00 0.00 46 GLY A N 6
ATOM 7587 C CA . GLY A 1 35 ? -16.090 0.918 -7.593 1.00 0.00 46 GLY A CA 6
ATOM 7588 C C . GLY A 1 35 ? -14.895 0.281 -8.305 1.00 0.00 46 GLY A C 6
ATOM 7589 O O . GLY A 1 35 ? -15.049 -0.492 -9.230 1.00 0.00 46 GLY A O 6
ATOM 7593 N N . ILE A 1 36 ? -13.698 0.604 -7.871 1.00 0.00 47 ILE A N 6
ATOM 7594 C CA . ILE A 1 36 ? -12.469 0.031 -8.502 1.00 0.00 47 ILE A CA 6
ATOM 7595 C C . ILE A 1 36 ? -11.616 -0.642 -7.434 1.00 0.00 47 ILE A C 6
ATOM 7596 O O . ILE A 1 36 ? -11.648 -0.278 -6.273 1.00 0.00 47 ILE A O 6
ATOM 7612 N N . SER A 1 37 ? -10.852 -1.628 -7.826 1.00 0.00 48 SER A N 6
ATOM 7613 C CA . SER A 1 37 ? -9.979 -2.355 -6.860 1.00 0.00 48 SER A CA 6
ATOM 7614 C C . SER A 1 37 ? -8.522 -2.161 -7.261 1.00 0.00 48 SER A C 6
ATOM 7615 O O . SER A 1 37 ? -8.140 -2.397 -8.393 1.00 0.00 48 SER A O 6
ATOM 7623 N N . ILE A 1 38 ? -7.706 -1.725 -6.337 1.00 0.00 49 ILE A N 6
ATOM 7624 C CA . ILE A 1 38 ? -6.262 -1.498 -6.635 1.00 0.00 49 ILE A CA 6
ATOM 7625 C C . ILE A 1 38 ? -5.421 -2.524 -5.877 1.00 0.00 49 ILE A C 6
ATOM 7626 O O . ILE A 1 38 ? -5.587 -2.733 -4.690 1.00 0.00 49 ILE A O 6
ATOM 7642 N N . ASP A 1 39 ? -4.524 -3.173 -6.573 1.00 0.00 50 ASP A N 6
ATOM 7643 C CA . ASP A 1 39 ? -3.655 -4.208 -5.939 1.00 0.00 50 ASP A CA 6
ATOM 7644 C C . ASP A 1 39 ? -2.194 -3.930 -6.301 1.00 0.00 50 ASP A C 6
ATOM 7645 O O . ASP A 1 39 ? -1.836 -3.799 -7.462 1.00 0.00 50 ASP A O 6
ATOM 7654 N N . GLY A 1 40 ? -1.347 -3.823 -5.314 1.00 0.00 51 GLY A N 6
ATOM 7655 C CA . GLY A 1 40 ? 0.088 -3.539 -5.592 1.00 0.00 51 GLY A CA 6
ATOM 7656 C C . GLY A 1 40 ? 0.951 -4.093 -4.464 1.00 0.00 51 GLY A C 6
ATOM 7657 O O . GLY A 1 40 ? 0.526 -4.935 -3.698 1.00 0.00 51 GLY A O 6
ATOM 7661 N N . TYR A 1 41 ? 2.165 -3.620 -4.355 1.00 0.00 52 TYR A N 6
ATOM 7662 C CA . TYR A 1 41 ? 3.071 -4.115 -3.277 1.00 0.00 52 TYR A CA 6
ATOM 7663 C C . TYR A 1 41 ? 3.943 -2.972 -2.767 1.00 0.00 52 TYR A C 6
ATOM 7664 O O . TYR A 1 41 ? 4.099 -1.957 -3.420 1.00 0.00 52 TYR A O 6
ATOM 7682 N N . ILE A 1 42 ? 4.502 -3.132 -1.589 1.00 0.00 53 ILE A N 6
ATOM 7683 C CA . ILE A 1 42 ? 5.363 -2.058 -0.994 1.00 0.00 53 ILE A CA 6
ATOM 7684 C C . ILE A 1 42 ? 6.780 -2.575 -0.748 1.00 0.00 53 ILE A C 6
ATOM 7685 O O . ILE A 1 42 ? 7.049 -3.757 -0.827 1.00 0.00 53 ILE A O 6
ATOM 7701 N N . ASN A 1 43 ? 7.686 -1.670 -0.469 1.00 0.00 54 ASN A N 6
ATOM 7702 C CA . ASN A 1 43 ? 9.112 -2.042 -0.223 1.00 0.00 54 ASN A CA 6
ATOM 7703 C C . ASN A 1 43 ? 9.676 -2.753 -1.456 1.00 0.00 54 ASN A C 6
ATOM 7704 O O . ASN A 1 43 ? 10.522 -3.623 -1.360 1.00 0.00 54 ASN A O 6
ATOM 7715 N N . ASN A 1 44 ? 9.216 -2.372 -2.620 1.00 0.00 55 ASN A N 6
ATOM 7716 C CA . ASN A 1 44 ? 9.720 -2.997 -3.878 1.00 0.00 55 ASN A CA 6
ATOM 7717 C C . ASN A 1 44 ? 9.737 -4.517 -3.723 1.00 0.00 55 ASN A C 6
ATOM 7718 O O . ASN A 1 44 ? 10.576 -5.197 -4.283 1.00 0.00 55 ASN A O 6
ATOM 7729 N N . ASP A 1 45 ? 8.814 -5.053 -2.964 1.00 0.00 56 ASP A N 6
ATOM 7730 C CA . ASP A 1 45 ? 8.758 -6.532 -2.759 1.00 0.00 56 ASP A CA 6
ATOM 7731 C C . ASP A 1 45 ? 7.352 -7.036 -3.090 1.00 0.00 56 ASP A C 6
ATOM 7732 O O . ASP A 1 45 ? 6.426 -6.864 -2.321 1.00 0.00 56 ASP A O 6
ATOM 7741 N N . LYS A 1 46 ? 7.192 -7.656 -4.233 1.00 0.00 57 LYS A N 6
ATOM 7742 C CA . LYS A 1 46 ? 5.851 -8.178 -4.627 1.00 0.00 57 LYS A CA 6
ATOM 7743 C C . LYS A 1 46 ? 5.331 -9.125 -3.542 1.00 0.00 57 LYS A C 6
ATOM 7744 O O . LYS A 1 46 ? 4.155 -9.426 -3.474 1.00 0.00 57 LYS A O 6
ATOM 7763 N N . ASN A 1 47 ? 6.200 -9.589 -2.689 1.00 0.00 58 ASN A N 6
ATOM 7764 C CA . ASN A 1 47 ? 5.764 -10.507 -1.599 1.00 0.00 58 ASN A CA 6
ATOM 7765 C C . ASN A 1 47 ? 4.804 -9.756 -0.673 1.00 0.00 58 ASN A C 6
ATOM 7766 O O . ASN A 1 47 ? 3.832 -10.301 -0.184 1.00 0.00 58 ASN A O 6
ATOM 7777 N N . LEU A 1 48 ? 5.079 -8.503 -0.429 1.00 0.00 59 LEU A N 6
ATOM 7778 C CA . LEU A 1 48 ? 4.200 -7.695 0.463 1.00 0.00 59 LEU A CA 6
ATOM 7779 C C . LEU A 1 48 ? 3.090 -7.067 -0.377 1.00 0.00 59 LEU A C 6
ATOM 7780 O O . LEU A 1 48 ? 3.107 -5.881 -0.665 1.00 0.00 59 LEU A O 6
ATOM 7796 N N . SER A 1 49 ? 2.136 -7.865 -0.788 1.00 0.00 60 SER A N 6
ATOM 7797 C CA . SER A 1 49 ? 1.023 -7.345 -1.633 1.00 0.00 60 SER A CA 6
ATOM 7798 C C . SER A 1 49 ? -0.116 -6.812 -0.762 1.00 0.00 60 SER A C 6
ATOM 7799 O O . SER A 1 49 ? -0.304 -7.221 0.374 1.00 0.00 60 SER A O 6
ATOM 7807 N N . PHE A 1 50 ? -0.886 -5.900 -1.302 1.00 0.00 61 PHE A N 6
ATOM 7808 C CA . PHE A 1 50 ? -2.027 -5.317 -0.542 1.00 0.00 61 PHE A CA 6
ATOM 7809 C C . PHE A 1 50 ? -3.158 -4.968 -1.505 1.00 0.00 61 PHE A C 6
ATOM 7810 O O . PHE A 1 50 ? -2.949 -4.801 -2.694 1.00 0.00 61 PHE A O 6
ATOM 7827 N N . THR A 1 51 ? -4.362 -4.853 -0.999 1.00 0.00 62 THR A N 6
ATOM 7828 C CA . THR A 1 51 ? -5.527 -4.508 -1.870 1.00 0.00 62 THR A CA 6
ATOM 7829 C C . THR A 1 51 ? -6.365 -3.421 -1.202 1.00 0.00 62 THR A C 6
ATOM 7830 O O . THR A 1 51 ? -6.637 -3.469 -0.016 1.00 0.00 62 THR A O 6
ATOM 7841 N N . ALA A 1 52 ? -6.785 -2.444 -1.964 1.00 0.00 63 ALA A N 6
ATOM 7842 C CA . ALA A 1 52 ? -7.616 -1.339 -1.402 1.00 0.00 63 ALA A CA 6
ATOM 7843 C C . ALA A 1 52 ? -8.817 -1.105 -2.316 1.00 0.00 63 ALA A C 6
ATOM 7844 O O . ALA A 1 52 ? -8.718 -1.173 -3.528 1.00 0.00 63 ALA A O 6
ATOM 7851 N N . GLY A 1 53 ? -9.957 -0.840 -1.736 1.00 0.00 64 GLY A N 6
ATOM 7852 C CA . GLY A 1 53 ? -11.191 -0.612 -2.546 1.00 0.00 64 GLY A CA 6
ATOM 7853 C C . GLY A 1 53 ? -11.437 0.885 -2.723 1.00 0.00 64 GLY A C 6
ATOM 7854 O O . GLY A 1 53 ? -11.695 1.593 -1.769 1.00 0.00 64 GLY A O 6
ATOM 7858 N N . LYS A 1 54 ? -11.370 1.349 -3.951 1.00 0.00 65 LYS A N 6
ATOM 7859 C CA . LYS A 1 54 ? -11.604 2.797 -4.274 1.00 0.00 65 LYS A CA 6
ATOM 7860 C C . LYS A 1 54 ? -11.285 3.707 -3.078 1.00 0.00 65 LYS A C 6
ATOM 7861 O O . LYS A 1 54 ? -10.153 4.099 -2.864 1.00 0.00 65 LYS A O 6
ATOM 7880 N N . ASP A 1 55 ? -12.283 4.049 -2.305 1.00 0.00 66 ASP A N 6
ATOM 7881 C CA . ASP A 1 55 ? -12.059 4.935 -1.131 1.00 0.00 66 ASP A CA 6
ATOM 7882 C C . ASP A 1 55 ? -11.634 4.087 0.071 1.00 0.00 66 ASP A C 6
ATOM 7883 O O . ASP A 1 55 ? -12.113 4.259 1.174 1.00 0.00 66 ASP A O 6
ATOM 7892 N N . VAL A 1 56 ? -10.727 3.174 -0.149 1.00 0.00 67 VAL A N 6
ATOM 7893 C CA . VAL A 1 56 ? -10.245 2.304 0.961 1.00 0.00 67 VAL A CA 6
ATOM 7894 C C . VAL A 1 56 ? -11.434 1.659 1.681 1.00 0.00 67 VAL A C 6
ATOM 7895 O O . VAL A 1 56 ? -11.411 1.444 2.877 1.00 0.00 67 VAL A O 6
ATOM 7908 N N . LYS A 1 57 ? -12.463 1.330 0.952 1.00 0.00 68 LYS A N 6
ATOM 7909 C CA . LYS A 1 57 ? -13.648 0.681 1.577 1.00 0.00 68 LYS A CA 6
ATOM 7910 C C . LYS A 1 57 ? -13.228 -0.663 2.160 1.00 0.00 68 LYS A C 6
ATOM 7911 O O . LYS A 1 57 ? -13.640 -1.037 3.242 1.00 0.00 68 LYS A O 6
ATOM 7930 N N . ILE A 1 58 ? -12.409 -1.391 1.443 1.00 0.00 69 ILE A N 6
ATOM 7931 C CA . ILE A 1 58 ? -11.950 -2.723 1.935 1.00 0.00 69 ILE A CA 6
ATOM 7932 C C . ILE A 1 58 ? -10.426 -2.777 1.884 1.00 0.00 69 ILE A C 6
ATOM 7933 O O . ILE A 1 58 ? -9.814 -2.353 0.921 1.00 0.00 69 ILE A O 6
ATOM 7949 N N . PHE A 1 59 ? -9.815 -3.295 2.919 1.00 0.00 70 PHE A N 6
ATOM 7950 C CA . PHE A 1 59 ? -8.326 -3.386 2.964 1.00 0.00 70 PHE A CA 6
ATOM 7951 C C . PHE A 1 59 ? -7.903 -4.825 3.258 1.00 0.00 70 PHE A C 6
ATOM 7952 O O . PHE A 1 59 ? -8.373 -5.451 4.190 1.00 0.00 70 PHE A O 6
ATOM 7969 N N . SER A 1 60 ? -7.006 -5.349 2.463 1.00 0.00 71 SER A N 6
ATOM 7970 C CA . SER A 1 60 ? -6.523 -6.747 2.668 1.00 0.00 71 SER A CA 6
ATOM 7971 C C . SER A 1 60 ? -5.007 -6.780 2.482 1.00 0.00 71 SER A C 6
ATOM 7972 O O . SER A 1 60 ? -4.448 -6.013 1.721 1.00 0.00 71 SER A O 6
ATOM 7980 N N . SER A 1 61 ? -4.334 -7.662 3.178 1.00 0.00 72 SER A N 6
ATOM 7981 C CA . SER A 1 61 ? -2.848 -7.748 3.056 1.00 0.00 72 SER A CA 6
ATOM 7982 C C . SER A 1 61 ? -2.401 -9.207 3.030 1.00 0.00 72 SER A C 6
ATOM 7983 O O . SER A 1 61 ? -3.092 -10.097 3.489 1.00 0.00 72 SER A O 6
ATOM 7991 N N . SER A 1 62 ? -1.241 -9.453 2.478 1.00 0.00 73 SER A N 6
ATOM 7992 C CA . SER A 1 62 ? -0.722 -10.849 2.390 1.00 0.00 73 SER A CA 6
ATOM 7993 C C . SER A 1 62 ? -0.198 -11.321 3.752 1.00 0.00 73 SER A C 6
ATOM 7994 O O . SER A 1 62 ? -0.087 -10.562 4.695 1.00 0.00 73 SER A O 6
ATOM 8002 N N . GLU A 1 63 ? 0.117 -12.585 3.848 1.00 0.00 74 GLU A N 6
ATOM 8003 C CA . GLU A 1 63 ? 0.633 -13.151 5.128 1.00 0.00 74 GLU A CA 6
ATOM 8004 C C . GLU A 1 63 ? 1.921 -12.425 5.540 1.00 0.00 74 GLU A C 6
ATOM 8005 O O . GLU A 1 63 ? 2.133 -12.128 6.701 1.00 0.00 74 GLU A O 6
ATOM 8017 N N . GLU A 1 64 ? 2.783 -12.143 4.603 1.00 0.00 75 GLU A N 6
ATOM 8018 C CA . GLU A 1 64 ? 4.054 -11.439 4.942 1.00 0.00 75 GLU A CA 6
ATOM 8019 C C . GLU A 1 64 ? 3.756 -9.992 5.348 1.00 0.00 75 GLU A C 6
ATOM 8020 O O . GLU A 1 64 ? 4.227 -9.501 6.358 1.00 0.00 75 GLU A O 6
ATOM 8032 N N . LEU A 1 65 ? 2.977 -9.309 4.558 1.00 0.00 76 LEU A N 6
ATOM 8033 C CA . LEU A 1 65 ? 2.631 -7.892 4.870 1.00 0.00 76 LEU A CA 6
ATOM 8034 C C . LEU A 1 65 ? 1.838 -7.840 6.179 1.00 0.00 76 LEU A C 6
ATOM 8035 O O . LEU A 1 65 ? 1.772 -6.823 6.843 1.00 0.00 76 LEU A O 6
ATOM 8051 N N . ASP A 1 66 ? 1.230 -8.932 6.543 1.00 0.00 77 ASP A N 6
ATOM 8052 C CA . ASP A 1 66 ? 0.429 -8.971 7.799 1.00 0.00 77 ASP A CA 6
ATOM 8053 C C . ASP A 1 66 ? 1.333 -8.706 9.008 1.00 0.00 77 ASP A C 6
ATOM 8054 O O . ASP A 1 66 ? 0.929 -8.090 9.976 1.00 0.00 77 ASP A O 6
ATOM 8063 N N . LYS A 1 67 ? 2.545 -9.187 8.970 1.00 0.00 78 LYS A N 6
ATOM 8064 C CA . LYS A 1 67 ? 3.467 -8.983 10.126 1.00 0.00 78 LYS A CA 6
ATOM 8065 C C . LYS A 1 67 ? 3.742 -7.491 10.337 1.00 0.00 78 LYS A C 6
ATOM 8066 O O . LYS A 1 67 ? 3.718 -6.994 11.446 1.00 0.00 78 LYS A O 6
ATOM 8085 N N . MET A 1 68 ? 4.009 -6.773 9.284 1.00 0.00 79 MET A N 6
ATOM 8086 C CA . MET A 1 68 ? 4.289 -5.317 9.425 1.00 0.00 79 MET A CA 6
ATOM 8087 C C . MET A 1 68 ? 3.007 -4.588 9.841 1.00 0.00 79 MET A C 6
ATOM 8088 O O . MET A 1 68 ? 3.032 -3.656 10.623 1.00 0.00 79 MET A O 6
ATOM 8102 N N . PHE A 1 69 ? 1.885 -5.000 9.310 1.00 0.00 80 PHE A N 6
ATOM 8103 C CA . PHE A 1 69 ? 0.602 -4.328 9.658 1.00 0.00 80 PHE A CA 6
ATOM 8104 C C . PHE A 1 69 ? 0.149 -4.755 11.056 1.00 0.00 80 PHE A C 6
ATOM 8105 O O . PHE A 1 69 ? -0.099 -5.917 11.320 1.00 0.00 80 PHE A O 6
ATOM 8122 N N . GLN A 1 70 ? 0.028 -3.812 11.949 1.00 0.00 81 GLN A N 6
ATOM 8123 C CA . GLN A 1 70 ? -0.418 -4.125 13.335 1.00 0.00 81 GLN A CA 6
ATOM 8124 C C . GLN A 1 70 ? -1.309 -2.990 13.822 1.00 0.00 81 GLN A C 6
ATOM 8125 O O . GLN A 1 70 ? -1.768 -2.989 14.948 1.00 0.00 81 GLN A O 6
ATOM 8139 N N . GLU A 1 71 ? -1.557 -2.014 12.980 1.00 0.00 82 GLU A N 6
ATOM 8140 C CA . GLU A 1 71 ? -2.419 -0.867 13.393 1.00 0.00 82 GLU A CA 6
ATOM 8141 C C . GLU A 1 71 ? -3.826 -1.032 12.782 1.00 0.00 82 GLU A C 6
ATOM 8142 O O . GLU A 1 71 ? -3.958 -1.264 11.597 1.00 0.00 82 GLU A O 6
ATOM 8154 N N . PRO A 1 72 ? -4.874 -0.914 13.576 1.00 0.00 83 PRO A N 6
ATOM 8155 C CA . PRO A 1 72 ? -6.278 -1.054 13.079 1.00 0.00 83 PRO A CA 6
ATOM 8156 C C . PRO A 1 72 ? 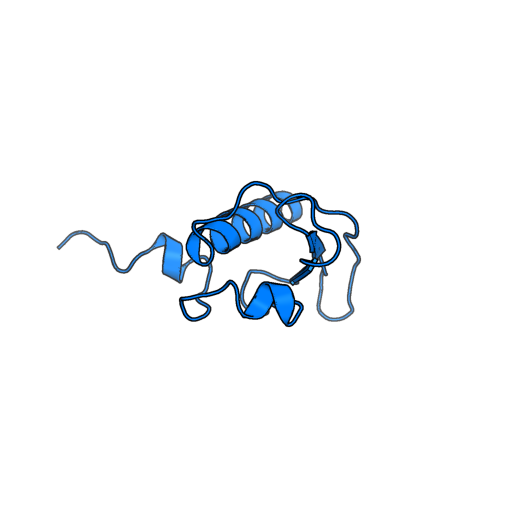-6.549 -0.248 11.800 1.00 0.00 83 PRO A C 6
ATOM 8157 O O . PRO A 1 72 ? -6.079 0.863 11.629 1.00 0.00 83 PRO A O 6
ATOM 8168 N N . ARG A 1 73 ? -7.305 -0.820 10.902 1.00 0.00 84 ARG A N 6
ATOM 8169 C CA . ARG A 1 73 ? -7.622 -0.128 9.624 1.00 0.00 84 ARG A CA 6
ATOM 8170 C C . ARG A 1 73 ? -8.688 0.941 9.852 1.00 0.00 84 ARG A C 6
ATOM 8171 O O . ARG A 1 73 ? -9.636 0.749 10.591 1.00 0.00 84 ARG A O 6
ATOM 8192 N N . LYS A 1 74 ? -8.537 2.072 9.211 1.00 0.00 85 LYS A N 6
ATOM 8193 C CA . LYS A 1 74 ? -9.530 3.172 9.364 1.00 0.00 85 LYS A CA 6
ATOM 8194 C C . LYS A 1 74 ? -9.817 3.800 8.001 1.00 0.00 85 LYS A C 6
ATOM 8195 O O . LYS A 1 74 ? -8.968 3.853 7.128 1.00 0.00 85 LYS A O 6
ATOM 8214 N N . GLY A 1 75 ? -11.021 4.266 7.816 1.00 0.00 86 GLY A N 6
ATOM 8215 C CA . GLY A 1 75 ? -11.412 4.884 6.517 1.00 0.00 86 GLY A CA 6
ATOM 8216 C C . GLY A 1 75 ? -10.507 6.073 6.190 1.00 0.00 86 GLY A C 6
ATOM 8217 O O . GLY A 1 75 ? -9.855 6.633 7.051 1.00 0.00 86 GLY A O 6
ATOM 8221 N N . TYR A 1 76 ? -10.480 6.463 4.943 1.00 0.00 87 TYR A N 6
ATOM 8222 C CA . TYR A 1 76 ? -9.636 7.618 4.529 1.00 0.00 87 TYR A CA 6
ATOM 8223 C C . TYR A 1 76 ? -10.122 8.881 5.249 1.00 0.00 87 TYR A C 6
ATOM 8224 O O . TYR A 1 76 ? -9.338 9.682 5.723 1.00 0.00 87 TYR A O 6
ATOM 8242 N N . ASP A 1 77 ? -11.412 9.062 5.329 1.00 0.00 88 ASP A N 6
ATOM 8243 C CA . ASP A 1 77 ? -11.960 10.267 6.014 1.00 0.00 88 ASP A CA 6
ATOM 8244 C C . ASP A 1 77 ? -11.682 10.179 7.518 1.00 0.00 88 ASP A C 6
ATOM 8245 O O . ASP A 1 77 ? -11.509 11.178 8.190 1.00 0.00 88 ASP A O 6
ATOM 8254 N N . GLU A 1 78 ? -11.645 8.987 8.048 1.00 0.00 89 GLU A N 6
ATOM 8255 C CA . GLU A 1 78 ? -11.386 8.816 9.509 1.00 0.00 89 GLU A CA 6
ATOM 8256 C C . GLU A 1 78 ? -9.974 9.306 9.848 1.00 0.00 89 GLU A C 6
ATOM 8257 O O . GLU A 1 78 ? -9.770 10.068 10.774 1.00 0.00 89 GLU A O 6
ATOM 8269 N N . ILE A 1 79 ? -9.001 8.878 9.092 1.00 0.00 90 ILE A N 6
ATOM 8270 C CA . ILE A 1 79 ? -7.598 9.317 9.347 1.00 0.00 90 ILE A CA 6
ATOM 8271 C C . ILE A 1 79 ? -7.471 10.810 9.026 1.00 0.00 90 ILE A C 6
ATOM 8272 O O . ILE A 1 79 ? -6.773 11.548 9.695 1.00 0.00 90 ILE A O 6
ATOM 8288 N N . LEU A 1 80 ? -8.140 11.253 7.997 1.00 0.00 91 LEU A N 6
ATOM 8289 C CA . LEU A 1 80 ? -8.072 12.688 7.607 1.00 0.00 91 LEU A CA 6
ATOM 8290 C C . LEU A 1 80 ? -8.656 13.547 8.733 1.00 0.00 91 LEU A C 6
ATOM 8291 O O . LEU A 1 80 ? -8.132 14.590 9.073 1.00 0.00 91 LEU A O 6
ATOM 8307 N N . GLU A 1 81 ? -9.745 13.113 9.310 1.00 0.00 92 GLU A N 6
ATOM 8308 C CA . GLU A 1 81 ? -10.372 13.894 10.412 1.00 0.00 92 GLU A CA 6
ATOM 8309 C C . GLU A 1 81 ? -9.662 13.568 11.728 1.00 0.00 92 GLU A C 6
ATOM 8310 O O . GLU A 1 81 ? -9.751 14.307 12.689 1.00 0.00 92 GLU A O 6
ATOM 8322 N N . HIS A 1 82 ? -8.954 12.465 11.765 1.00 0.00 93 HIS A N 6
ATOM 8323 C CA . HIS A 1 82 ? -8.217 12.052 13.002 1.00 0.00 93 HIS A CA 6
ATOM 8324 C C . HIS A 1 82 ? -9.213 11.675 14.105 1.00 0.00 93 HIS A C 6
ATOM 8325 O O . HIS A 1 82 ? -9.012 10.717 14.829 1.00 0.00 93 HIS A O 6
ATOM 8339 N N . HIS A 1 83 ? -10.280 12.424 14.236 1.00 0.00 94 HIS A N 6
ATOM 8340 C CA . HIS A 1 83 ? -11.305 12.141 15.290 1.00 0.00 94 HIS A CA 6
ATOM 8341 C C . HIS A 1 83 ? -10.630 11.680 16.589 1.00 0.00 94 HIS A C 6
ATOM 8342 O O . HIS A 1 83 ? -10.489 10.501 16.853 1.00 0.00 94 HIS A O 6
ATOM 8356 N N . HIS A 1 84 ? -10.215 12.616 17.399 1.00 0.00 95 HIS A N 6
ATOM 8357 C CA . HIS A 1 84 ? -9.553 12.271 18.688 1.00 0.00 95 HIS A CA 6
ATOM 8358 C C . HIS A 1 84 ? -9.861 13.373 19.706 1.00 0.00 95 HIS A C 6
ATOM 8359 O O . HIS A 1 84 ? -9.320 13.403 20.797 1.00 0.00 95 HIS A O 6
ATOM 8373 N N . HIS A 1 85 ? -10.732 14.283 19.348 1.00 0.00 96 HIS A N 6
ATOM 8374 C CA . HIS A 1 85 ? -11.100 15.400 20.272 1.00 0.00 96 HIS A CA 6
ATOM 8375 C C . HIS A 1 85 ? -9.845 15.954 20.960 1.00 0.00 96 HIS A C 6
ATOM 8376 O O . HIS A 1 85 ? -9.829 16.206 22.150 1.00 0.00 96 HIS A O 6
ATOM 8390 N N . HIS A 1 86 ? -8.799 16.149 20.202 1.00 0.00 97 HIS A N 6
ATOM 8391 C CA . HIS A 1 86 ? -7.526 16.696 20.764 1.00 0.00 97 HIS A CA 6
ATOM 8392 C C . HIS A 1 86 ? -7.037 15.835 21.932 1.00 0.00 97 HIS A C 6
ATOM 8393 O O . HIS A 1 86 ? -7.717 14.939 22.393 1.00 0.00 97 HIS A O 6
ATOM 8407 N N . HIS A 1 87 ? -5.851 16.109 22.410 1.00 0.00 98 HIS A N 6
ATOM 8408 C CA . HIS A 1 87 ? -5.296 15.323 23.547 1.00 0.00 98 HIS A CA 6
ATOM 8409 C C . HIS A 1 87 ? -6.250 15.401 24.740 1.00 0.00 98 HIS A C 6
ATOM 8410 O O . HIS A 1 87 ? -7.094 16.281 24.742 1.00 0.00 98 HIS A O 6
ATOM 8425 N N . ALA A 1 1 ? -7.820 14.189 -12.473 1.00 0.00 12 ALA A N 7
ATOM 8426 C CA . ALA A 1 1 ? -6.837 13.720 -11.454 1.00 0.00 12 ALA A CA 7
ATOM 8427 C C . ALA A 1 1 ? -7.537 12.795 -10.460 1.00 0.00 12 ALA A C 7
ATOM 8428 O O . ALA A 1 1 ? -7.089 12.606 -9.347 1.00 0.00 12 ALA A O 7
ATOM 8435 N N . PHE A 1 2 ? -8.628 12.211 -10.869 1.00 0.00 13 PHE A N 7
ATOM 8436 C CA . PHE A 1 2 ? -9.384 11.285 -9.977 1.00 0.00 13 PHE A CA 7
ATOM 8437 C C . PHE A 1 2 ? -8.493 10.101 -9.594 1.00 0.00 13 PHE A C 7
ATOM 8438 O O . PHE A 1 2 ? -8.442 9.695 -8.451 1.00 0.00 13 PHE A O 7
ATOM 8455 N N . PHE A 1 3 ? -7.802 9.547 -10.551 1.00 0.00 14 PHE A N 7
ATOM 8456 C CA . PHE A 1 3 ? -6.908 8.383 -10.281 1.00 0.00 14 PHE A CA 7
ATOM 8457 C C . PHE A 1 3 ? -5.776 8.804 -9.344 1.00 0.00 14 PHE A C 7
ATOM 8458 O O . PHE A 1 3 ? -5.376 8.067 -8.465 1.00 0.00 14 PHE A O 7
ATOM 8475 N N . ASN A 1 4 ? -5.246 9.979 -9.547 1.00 0.00 15 ASN A N 7
ATOM 8476 C CA . ASN A 1 4 ? -4.122 10.469 -8.698 1.00 0.00 15 ASN A CA 7
ATOM 8477 C C . ASN A 1 4 ? -4.582 10.594 -7.246 1.00 0.00 15 ASN A C 7
ATOM 8478 O O . ASN A 1 4 ? -3.858 10.269 -6.326 1.00 0.00 15 ASN A O 7
ATOM 8489 N N . GLU A 1 5 ? -5.776 11.076 -7.040 1.00 0.00 16 GLU A N 7
ATOM 8490 C CA . GLU A 1 5 ? -6.300 11.246 -5.652 1.00 0.00 16 GLU A CA 7
ATOM 8491 C C . GLU A 1 5 ? -6.496 9.882 -4.990 1.00 0.00 16 GLU A C 7
ATOM 8492 O O . GLU A 1 5 ? -6.245 9.714 -3.814 1.00 0.00 16 GLU A O 7
ATOM 8504 N N . GLN A 1 6 ? -6.956 8.916 -5.733 1.00 0.00 17 GLN A N 7
ATOM 8505 C CA . GLN A 1 6 ? -7.189 7.560 -5.152 1.00 0.00 17 GLN A CA 7
ATOM 8506 C C . GLN A 1 6 ? -5.855 6.960 -4.700 1.00 0.00 17 GLN A C 7
ATOM 8507 O O . GLN A 1 6 ? -5.769 6.323 -3.670 1.00 0.00 17 GLN A O 7
ATOM 8521 N N . LYS A 1 7 ? -4.827 7.149 -5.481 1.00 0.00 18 LYS A N 7
ATOM 8522 C CA . LYS A 1 7 ? -3.488 6.593 -5.133 1.00 0.00 18 LYS A CA 7
ATOM 8523 C C . LYS A 1 7 ? -2.967 7.249 -3.855 1.00 0.00 18 LYS A C 7
ATOM 8524 O O . LYS A 1 7 ? -2.369 6.606 -3.015 1.00 0.00 18 LYS A O 7
ATOM 8543 N N . GLU A 1 8 ? -3.174 8.530 -3.719 1.00 0.00 19 GLU A N 7
ATOM 8544 C CA . GLU A 1 8 ? -2.679 9.262 -2.518 1.00 0.00 19 GLU A CA 7
ATOM 8545 C C . GLU A 1 8 ? -3.406 8.767 -1.265 1.00 0.00 19 GLU A C 7
ATOM 8546 O O . GLU A 1 8 ? -2.809 8.603 -0.220 1.00 0.00 19 GLU A O 7
ATOM 8558 N N . LYS A 1 9 ? -4.688 8.542 -1.363 1.00 0.00 20 LYS A N 7
ATOM 8559 C CA . LYS A 1 9 ? -5.472 8.073 -0.181 1.00 0.00 20 LYS A CA 7
ATOM 8560 C C . LYS A 1 9 ? -4.970 6.703 0.272 1.00 0.00 20 LYS A C 7
ATOM 8561 O O . LYS A 1 9 ? -4.799 6.453 1.449 1.00 0.00 20 LYS A O 7
ATOM 8580 N N . VAL A 1 10 ? -4.742 5.815 -0.657 1.00 0.00 21 VAL A N 7
ATOM 8581 C CA . VAL A 1 10 ? -4.261 4.446 -0.305 1.00 0.00 21 VAL A CA 7
ATOM 8582 C C . VAL A 1 10 ? -2.841 4.520 0.261 1.00 0.00 21 VAL A C 7
ATOM 8583 O O . VAL A 1 10 ? -2.517 3.876 1.239 1.00 0.00 21 VAL A O 7
ATOM 8596 N N . THR A 1 11 ? -1.991 5.292 -0.362 1.00 0.00 22 THR A N 7
ATOM 8597 C CA . THR A 1 11 ? -0.582 5.417 0.109 1.00 0.00 22 THR A CA 7
ATOM 8598 C C . THR A 1 11 ? -0.555 6.037 1.506 1.00 0.00 22 THR A C 7
ATOM 8599 O O . THR A 1 11 ? 0.177 5.608 2.374 1.00 0.00 22 THR A O 7
ATOM 8610 N N . LEU A 1 12 ? -1.339 7.059 1.713 1.00 0.00 23 LEU A N 7
ATOM 8611 C CA . LEU A 1 12 ? -1.369 7.743 3.037 1.00 0.00 23 LEU A CA 7
ATOM 8612 C C . LEU A 1 12 ? -1.852 6.779 4.122 1.00 0.00 23 LEU A C 7
ATOM 8613 O O . LEU A 1 12 ? -1.312 6.738 5.209 1.00 0.00 23 LEU A O 7
ATOM 8629 N N . TYR A 1 13 ? -2.869 6.018 3.832 1.00 0.00 24 TYR A N 7
ATOM 8630 C CA . TYR A 1 13 ? -3.407 5.054 4.836 1.00 0.00 24 TYR A CA 7
ATOM 8631 C C . TYR A 1 13 ? -2.336 4.021 5.188 1.00 0.00 24 TYR A C 7
ATOM 8632 O O . TYR A 1 13 ? -2.103 3.721 6.341 1.00 0.00 24 TYR A O 7
ATOM 8650 N N . LEU A 1 14 ? -1.706 3.460 4.196 1.00 0.00 25 LEU A N 7
ATOM 8651 C CA . LEU A 1 14 ? -0.665 2.426 4.447 1.00 0.00 25 LEU A CA 7
ATOM 8652 C C . LEU A 1 14 ? 0.510 3.044 5.195 1.00 0.00 25 LEU A C 7
ATOM 8653 O O . LEU A 1 14 ? 1.067 2.447 6.090 1.00 0.00 25 LEU A O 7
ATOM 8669 N N . LYS A 1 15 ? 0.897 4.227 4.816 1.00 0.00 26 LYS A N 7
ATOM 8670 C CA . LYS A 1 15 ? 2.058 4.892 5.472 1.00 0.00 26 LYS A CA 7
ATOM 8671 C C . LYS A 1 15 ? 1.789 5.054 6.966 1.00 0.00 26 LYS A C 7
ATOM 8672 O O . LYS A 1 15 ? 2.649 4.814 7.789 1.00 0.00 26 LYS A O 7
ATOM 8691 N N . HIS A 1 16 ? 0.607 5.472 7.313 1.00 0.00 27 HIS A N 7
ATOM 8692 C CA . HIS A 1 16 ? 0.261 5.674 8.749 1.00 0.00 27 HIS A CA 7
ATOM 8693 C C . HIS A 1 16 ? 0.193 4.328 9.471 1.00 0.00 27 HIS A C 7
ATOM 8694 O O . HIS A 1 16 ? 0.576 4.213 10.617 1.00 0.00 27 HIS A O 7
ATOM 8708 N N . ASN A 1 17 ? -0.313 3.318 8.819 1.00 0.00 28 ASN A N 7
ATOM 8709 C CA . ASN A 1 17 ? -0.431 1.977 9.470 1.00 0.00 28 ASN A CA 7
ATOM 8710 C C . ASN A 1 17 ? 0.833 1.169 9.194 1.00 0.00 28 ASN A C 7
ATOM 8711 O O . ASN A 1 17 ? 0.975 0.050 9.639 1.00 0.00 28 ASN A O 7
ATOM 8722 N N . ILE A 1 18 ? 1.756 1.735 8.465 1.00 0.00 29 ILE A N 7
ATOM 8723 C CA . ILE A 1 18 ? 3.031 1.020 8.155 1.00 0.00 29 ILE A CA 7
ATOM 8724 C C . ILE A 1 18 ? 4.184 2.035 8.141 1.00 0.00 29 ILE A C 7
ATOM 8725 O O . ILE A 1 18 ? 4.578 2.527 7.102 1.00 0.00 29 ILE A O 7
ATOM 8741 N N . PRO A 1 19 ? 4.724 2.346 9.292 1.00 0.00 30 PRO A N 7
ATOM 8742 C CA . PRO A 1 19 ? 5.862 3.309 9.416 1.00 0.00 30 PRO A CA 7
ATOM 8743 C C . PRO A 1 19 ? 7.040 2.894 8.531 1.00 0.00 30 PRO A C 7
ATOM 8744 O O . PRO A 1 19 ? 7.839 3.706 8.113 1.00 0.00 30 PRO A O 7
ATOM 8755 N N . ASP A 1 20 ? 7.148 1.622 8.259 1.00 0.00 31 ASP A N 7
ATOM 8756 C CA . ASP A 1 20 ? 8.265 1.112 7.415 1.00 0.00 31 ASP A CA 7
ATOM 8757 C C . ASP A 1 20 ? 7.950 1.392 5.943 1.00 0.00 31 ASP A C 7
ATOM 8758 O O . ASP A 1 20 ? 8.711 1.053 5.061 1.00 0.00 31 ASP A O 7
ATOM 8767 N N . PHE A 1 21 ? 6.824 2.003 5.681 1.00 0.00 32 PHE A N 7
ATOM 8768 C CA . PHE A 1 21 ? 6.429 2.305 4.274 1.00 0.00 32 PHE A CA 7
ATOM 8769 C C . PHE A 1 21 ? 7.482 3.181 3.611 1.00 0.00 32 PHE A C 7
ATOM 8770 O O . PHE A 1 21 ? 7.879 4.205 4.129 1.00 0.00 32 PHE A O 7
ATOM 8787 N N . ASN A 1 22 ? 7.925 2.776 2.455 1.00 0.00 33 ASN A N 7
ATOM 8788 C CA . ASN A 1 22 ? 8.957 3.551 1.702 1.00 0.00 33 ASN A CA 7
ATOM 8789 C C . ASN A 1 22 ? 8.413 3.881 0.313 1.00 0.00 33 ASN A C 7
ATOM 8790 O O . ASN A 1 22 ? 8.324 5.027 -0.073 1.00 0.00 33 ASN A O 7
ATOM 8801 N N . THR A 1 23 ? 8.050 2.874 -0.440 1.00 0.00 34 THR A N 7
ATOM 8802 C CA . THR A 1 23 ? 7.513 3.109 -1.814 1.00 0.00 34 THR A CA 7
ATOM 8803 C C . THR A 1 23 ? 6.478 2.044 -2.163 1.00 0.00 34 THR A C 7
ATOM 8804 O O . THR A 1 23 ? 6.480 0.954 -1.631 1.00 0.00 34 THR A O 7
ATOM 8815 N N . VAL A 1 24 ? 5.593 2.369 -3.065 1.00 0.00 35 VAL A N 7
ATOM 8816 C CA . VAL A 1 24 ? 4.533 1.407 -3.489 1.00 0.00 35 VAL A CA 7
ATOM 8817 C C . VAL A 1 24 ? 4.324 1.515 -4.994 1.00 0.00 35 VAL A C 7
ATOM 8818 O O . VAL A 1 24 ? 4.350 2.589 -5.562 1.00 0.00 35 VAL A O 7
ATOM 8831 N N . THR A 1 25 ? 4.127 0.398 -5.644 1.00 0.00 36 THR A N 7
ATOM 8832 C CA . THR A 1 25 ? 3.920 0.396 -7.126 1.00 0.00 36 THR A CA 7
ATOM 8833 C C . THR A 1 25 ? 2.663 -0.390 -7.479 1.00 0.00 36 THR A C 7
ATOM 8834 O O . THR A 1 25 ? 2.497 -1.540 -7.109 1.00 0.00 36 THR A O 7
ATOM 8845 N N . PHE A 1 26 ? 1.781 0.239 -8.208 1.00 0.00 37 PHE A N 7
ATOM 8846 C CA . PHE A 1 26 ? 0.515 -0.423 -8.631 1.00 0.00 37 PHE A CA 7
ATOM 8847 C C . PHE A 1 26 ? 0.711 -1.042 -10.012 1.00 0.00 37 PHE A C 7
ATOM 8848 O O . PHE A 1 26 ? 1.252 -0.430 -10.912 1.00 0.00 37 PHE A O 7
ATOM 8865 N N . THR A 1 27 ? 0.268 -2.254 -10.180 1.00 0.00 38 THR A N 7
ATOM 8866 C CA . THR A 1 27 ? 0.414 -2.934 -11.497 1.00 0.00 38 THR A CA 7
ATOM 8867 C C . THR A 1 27 ? -0.342 -4.265 -11.470 1.00 0.00 38 THR A C 7
ATOM 8868 O O . THR A 1 27 ? 0.207 -5.312 -11.754 1.00 0.00 38 THR A O 7
ATOM 8879 N N . ASN A 1 28 ? -1.608 -4.222 -11.147 1.00 0.00 39 ASN A N 7
ATOM 8880 C CA . ASN A 1 28 ? -2.426 -5.472 -11.113 1.00 0.00 39 ASN A CA 7
ATOM 8881 C C . ASN A 1 28 ? -3.900 -5.139 -10.872 1.00 0.00 39 ASN A C 7
ATOM 8882 O O . ASN A 1 28 ? -4.243 -4.361 -10.005 1.00 0.00 39 ASN A O 7
ATOM 8893 N N . GLU A 1 29 ? -4.760 -5.744 -11.646 1.00 0.00 40 GLU A N 7
ATOM 8894 C CA . GLU A 1 29 ? -6.229 -5.522 -11.516 1.00 0.00 40 GLU A CA 7
ATOM 8895 C C . GLU A 1 29 ? -6.568 -4.049 -11.695 1.00 0.00 40 GLU A C 7
ATOM 8896 O O . GLU A 1 29 ? -5.867 -3.173 -11.237 1.00 0.00 40 GLU A O 7
ATOM 8908 N N . GLU A 1 30 ? -7.653 -3.777 -12.365 1.00 0.00 41 GLU A N 7
ATOM 8909 C CA . GLU A 1 30 ? -8.079 -2.366 -12.596 1.00 0.00 41 GLU A CA 7
ATOM 8910 C C . GLU A 1 30 ? -9.603 -2.282 -12.560 1.00 0.00 41 GLU A C 7
ATOM 8911 O O . GLU A 1 30 ? -10.197 -2.065 -11.528 1.00 0.00 41 GLU A O 7
ATOM 8923 N N . PHE A 1 31 ? -10.231 -2.441 -13.689 1.00 0.00 42 PHE A N 7
ATOM 8924 C CA . PHE A 1 31 ? -11.717 -2.355 -13.753 1.00 0.00 42 PHE A CA 7
ATOM 8925 C C . PHE A 1 31 ? -12.344 -3.619 -13.175 1.00 0.00 42 PHE A C 7
ATOM 8926 O O . PHE A 1 31 ? -11.807 -4.705 -13.275 1.00 0.00 42 PHE A O 7
ATOM 8943 N N . ASN A 1 32 ? -13.487 -3.469 -12.568 1.00 0.00 43 ASN A N 7
ATOM 8944 C CA . ASN A 1 32 ? -14.191 -4.631 -11.969 1.00 0.00 43 ASN A CA 7
ATOM 8945 C C . ASN A 1 32 ? -15.571 -4.190 -11.459 1.00 0.00 43 ASN A C 7
ATOM 8946 O O . ASN A 1 32 ? -15.863 -3.013 -11.370 1.00 0.00 43 ASN A O 7
ATOM 8957 N N . PRO A 1 33 ? -16.413 -5.138 -11.121 1.00 0.00 44 PRO A N 7
ATOM 8958 C CA . PRO A 1 33 ? -17.784 -4.846 -10.612 1.00 0.00 44 PRO A CA 7
ATOM 8959 C C . PRO A 1 33 ? -17.761 -3.832 -9.464 1.00 0.00 44 PRO A C 7
ATOM 8960 O O . PRO A 1 33 ? -18.604 -2.965 -9.370 1.00 0.00 44 PRO A O 7
ATOM 8971 N N . ILE A 1 34 ? -16.792 -3.947 -8.596 1.00 0.00 45 ILE A N 7
ATOM 8972 C CA . ILE A 1 34 ? -16.684 -3.011 -7.442 1.00 0.00 45 ILE A CA 7
ATOM 8973 C C . ILE A 1 34 ? -16.130 -1.674 -7.930 1.00 0.00 45 ILE A C 7
ATOM 8974 O O . ILE A 1 34 ? -15.490 -0.947 -7.198 1.00 0.00 45 ILE A O 7
ATOM 8990 N N . GLY A 1 35 ? -16.385 -1.352 -9.168 1.00 0.00 46 GLY A N 7
ATOM 8991 C CA . GLY A 1 35 ? -15.900 -0.063 -9.740 1.00 0.00 46 GLY A CA 7
ATOM 8992 C C . GLY A 1 35 ? -14.449 -0.199 -10.172 1.00 0.00 46 GLY A C 7
ATOM 8993 O O . GLY A 1 35 ? -14.152 -0.704 -11.235 1.00 0.00 46 GLY A O 7
ATOM 8997 N N . ILE A 1 36 ? -13.544 0.265 -9.352 1.00 0.00 47 ILE A N 7
ATOM 8998 C CA . ILE A 1 36 ? -12.089 0.192 -9.691 1.00 0.00 47 ILE A CA 7
ATOM 8999 C C . ILE A 1 36 ? -11.352 -0.628 -8.642 1.00 0.00 47 ILE A C 7
ATOM 9000 O O . ILE A 1 36 ? -11.662 -0.595 -7.469 1.00 0.00 47 ILE A O 7
ATOM 9016 N N . SER A 1 37 ? -10.372 -1.371 -9.076 1.00 0.00 48 SER A N 7
ATOM 9017 C CA . SER A 1 37 ? -9.574 -2.228 -8.149 1.00 0.00 48 SER A CA 7
ATOM 9018 C C . SER A 1 37 ? -8.111 -1.809 -8.189 1.00 0.00 48 SER A C 7
ATOM 9019 O O . SER A 1 37 ? -7.472 -1.820 -9.222 1.00 0.00 48 SER A O 7
ATOM 9027 N N . ILE A 1 38 ? -7.579 -1.454 -7.052 1.00 0.00 49 ILE A N 7
ATOM 9028 C CA . ILE A 1 38 ? -6.148 -1.032 -6.966 1.00 0.00 49 ILE A CA 7
ATOM 9029 C C . ILE A 1 38 ? -5.349 -2.099 -6.222 1.00 0.00 49 ILE A C 7
ATOM 9030 O O . ILE A 1 38 ? -5.674 -2.493 -5.119 1.00 0.00 49 ILE A O 7
ATOM 9046 N N . ASP A 1 39 ? -4.298 -2.567 -6.838 1.00 0.00 50 ASP A N 7
ATOM 9047 C CA . ASP A 1 39 ? -3.438 -3.616 -6.216 1.00 0.00 50 ASP A CA 7
ATOM 9048 C C . ASP A 1 39 ? -1.972 -3.355 -6.559 1.00 0.00 50 ASP A C 7
ATOM 9049 O O . ASP A 1 39 ? -1.623 -2.983 -7.669 1.00 0.00 50 ASP A O 7
ATOM 9058 N N . GLY A 1 40 ? -1.109 -3.555 -5.601 1.00 0.00 51 GLY A N 7
ATOM 9059 C CA . GLY A 1 40 ? 0.347 -3.327 -5.837 1.00 0.00 51 GLY A CA 7
ATOM 9060 C C . GLY A 1 40 ? 1.163 -3.922 -4.693 1.00 0.00 51 GLY A C 7
ATOM 9061 O O . GLY A 1 40 ? 0.693 -4.747 -3.935 1.00 0.00 51 GLY A O 7
ATOM 9065 N N . TYR A 1 41 ? 2.397 -3.503 -4.580 1.00 0.00 52 TYR A N 7
ATOM 9066 C CA . TYR A 1 41 ? 3.293 -4.029 -3.501 1.00 0.00 52 TYR A CA 7
ATOM 9067 C C . TYR A 1 41 ? 4.153 -2.911 -2.925 1.00 0.00 52 TYR A C 7
ATOM 9068 O O . TYR A 1 41 ? 4.310 -1.862 -3.516 1.00 0.00 52 TYR A O 7
ATOM 9086 N N . ILE A 1 42 ? 4.697 -3.140 -1.754 1.00 0.00 53 ILE A N 7
ATOM 9087 C CA . ILE A 1 42 ? 5.549 -2.105 -1.081 1.00 0.00 53 ILE A CA 7
ATOM 9088 C C . ILE A 1 42 ? 6.970 -2.628 -0.872 1.00 0.00 53 ILE A C 7
ATOM 9089 O O . ILE A 1 42 ? 7.217 -3.816 -0.823 1.00 0.00 53 ILE A O 7
ATOM 9105 N N . ASN A 1 43 ? 7.896 -1.718 -0.750 1.00 0.00 54 ASN A N 7
ATOM 9106 C CA . ASN A 1 43 ? 9.328 -2.077 -0.534 1.00 0.00 54 ASN A CA 7
ATOM 9107 C C . ASN A 1 43 ? 9.814 -2.996 -1.658 1.00 0.00 54 ASN A C 7
ATOM 9108 O O . ASN A 1 43 ? 10.641 -3.862 -1.454 1.00 0.00 54 ASN A O 7
ATOM 9119 N N . ASN A 1 44 ? 9.305 -2.792 -2.844 1.00 0.00 55 ASN A N 7
ATOM 9120 C CA . ASN A 1 44 ? 9.718 -3.617 -4.019 1.00 0.00 55 ASN A CA 7
ATOM 9121 C C . ASN A 1 44 ? 9.684 -5.096 -3.655 1.00 0.00 55 ASN A C 7
ATOM 9122 O O . ASN A 1 44 ? 10.460 -5.884 -4.155 1.00 0.00 55 ASN A O 7
ATOM 9133 N N . ASP A 1 45 ? 8.777 -5.479 -2.796 1.00 0.00 56 ASP A N 7
ATOM 9134 C CA . ASP A 1 45 ? 8.662 -6.918 -2.383 1.00 0.00 56 ASP A CA 7
ATOM 9135 C C . ASP A 1 45 ? 7.356 -7.497 -2.926 1.00 0.00 56 ASP A C 7
ATOM 9136 O O . ASP A 1 45 ? 6.276 -7.165 -2.480 1.00 0.00 56 ASP A O 7
ATOM 9145 N N . LYS A 1 46 ? 7.465 -8.367 -3.887 1.00 0.00 57 LYS A N 7
ATOM 9146 C CA . LYS A 1 46 ? 6.260 -8.990 -4.506 1.00 0.00 57 LYS A CA 7
ATOM 9147 C C . LYS A 1 46 ? 5.426 -9.690 -3.435 1.00 0.00 57 LYS A C 7
ATOM 9148 O O . LYS A 1 46 ? 4.215 -9.720 -3.509 1.00 0.00 57 LYS A O 7
ATOM 9167 N N . ASN A 1 47 ? 6.063 -10.253 -2.450 1.00 0.00 58 ASN A N 7
ATOM 9168 C CA . ASN A 1 47 ? 5.315 -10.963 -1.370 1.00 0.00 58 ASN A CA 7
ATOM 9169 C C . ASN A 1 47 ? 4.413 -9.973 -0.629 1.00 0.00 58 ASN A C 7
ATOM 9170 O O . ASN A 1 47 ? 3.302 -10.295 -0.260 1.00 0.00 58 ASN A O 7
ATOM 9181 N N . LEU A 1 48 ? 4.889 -8.778 -0.400 1.00 0.00 59 LEU A N 7
ATOM 9182 C CA . LEU A 1 48 ? 4.069 -7.765 0.335 1.00 0.00 59 LEU A CA 7
ATOM 9183 C C . LEU A 1 48 ? 3.110 -7.085 -0.633 1.00 0.00 59 LEU A C 7
ATOM 9184 O O . LEU A 1 48 ? 3.323 -5.961 -1.052 1.00 0.00 59 LEU A O 7
ATOM 9200 N N . SER A 1 49 ? 2.049 -7.768 -0.983 1.00 0.00 60 SER A N 7
ATOM 9201 C CA . SER A 1 49 ? 1.040 -7.201 -1.930 1.00 0.00 60 SER A CA 7
ATOM 9202 C C . SER A 1 49 ? -0.282 -6.944 -1.211 1.00 0.00 60 SER A C 7
ATOM 9203 O O . SER A 1 49 ? -0.586 -7.540 -0.197 1.00 0.00 60 SER A O 7
ATOM 9211 N N . PHE A 1 50 ? -1.067 -6.049 -1.748 1.00 0.00 61 PHE A N 7
ATOM 9212 C CA . PHE A 1 50 ? -2.388 -5.718 -1.138 1.00 0.00 61 PHE A CA 7
ATOM 9213 C C . PHE A 1 50 ? -3.358 -5.275 -2.228 1.00 0.00 61 PHE A C 7
ATOM 9214 O O . PHE A 1 50 ? -2.961 -4.863 -3.303 1.00 0.00 61 PHE A O 7
ATOM 9231 N N . THR A 1 51 ? -4.634 -5.367 -1.954 1.00 0.00 62 THR A N 7
ATOM 9232 C CA . THR A 1 51 ? -5.669 -4.963 -2.958 1.00 0.00 62 THR A CA 7
ATOM 9233 C C . THR A 1 51 ? -6.766 -4.148 -2.282 1.00 0.00 62 THR A C 7
ATOM 9234 O O . THR A 1 51 ? -7.290 -4.516 -1.253 1.00 0.00 62 THR A O 7
ATOM 9245 N N . ALA A 1 52 ? -7.113 -3.037 -2.875 1.00 0.00 63 ALA A N 7
ATOM 9246 C CA . ALA A 1 52 ? -8.181 -2.155 -2.310 1.00 0.00 63 ALA A CA 7
ATOM 9247 C C . ALA A 1 52 ? -9.092 -1.669 -3.434 1.00 0.00 63 ALA A C 7
ATOM 9248 O O . ALA A 1 52 ? -8.656 -1.366 -4.526 1.00 0.00 63 ALA A O 7
ATOM 9255 N N . GLY A 1 53 ? -10.368 -1.606 -3.162 1.00 0.00 64 GLY A N 7
ATOM 9256 C CA . GLY A 1 53 ? -11.360 -1.160 -4.188 1.00 0.00 64 GLY A CA 7
ATOM 9257 C C . GLY A 1 53 ? -11.909 0.220 -3.834 1.00 0.00 64 GLY A C 7
ATOM 9258 O O . GLY A 1 53 ? -12.183 0.525 -2.686 1.00 0.00 64 GLY A O 7
ATOM 9262 N N . LYS A 1 54 ? -12.080 1.043 -4.835 1.00 0.00 65 LYS A N 7
ATOM 9263 C CA . LYS A 1 54 ? -12.622 2.417 -4.638 1.00 0.00 65 LYS A CA 7
ATOM 9264 C C . LYS A 1 54 ? -12.034 3.051 -3.380 1.00 0.00 65 LYS A C 7
ATOM 9265 O O . LYS A 1 54 ? -12.470 2.786 -2.276 1.00 0.00 65 LYS A O 7
ATOM 9284 N N . ASP A 1 55 ? -11.063 3.908 -3.563 1.00 0.00 66 ASP A N 7
ATOM 9285 C CA . ASP A 1 55 ? -10.421 4.606 -2.413 1.00 0.00 66 ASP A CA 7
ATOM 9286 C C . ASP A 1 55 ? -9.850 3.579 -1.442 1.00 0.00 66 ASP A C 7
ATOM 9287 O O . ASP A 1 55 ? -8.700 3.199 -1.527 1.00 0.00 66 ASP A O 7
ATOM 9296 N N . VAL A 1 56 ? -10.647 3.136 -0.513 1.00 0.00 67 VAL A N 7
ATOM 9297 C CA . VAL A 1 56 ? -10.174 2.131 0.484 1.00 0.00 67 VAL A CA 7
ATOM 9298 C C . VAL A 1 56 ? -11.324 1.167 0.805 1.00 0.00 67 VAL A C 7
ATOM 9299 O O . VAL A 1 56 ? -11.268 0.413 1.755 1.00 0.00 67 VAL A O 7
ATOM 9312 N N . LYS A 1 57 ? -12.364 1.192 0.016 1.00 0.00 68 LYS A N 7
ATOM 9313 C CA . LYS A 1 57 ? -13.526 0.292 0.261 1.00 0.00 68 LYS A CA 7
ATOM 9314 C C . LYS A 1 57 ? -13.139 -1.151 -0.051 1.00 0.00 68 LYS A C 7
ATOM 9315 O O . LYS A 1 57 ? -12.576 -1.455 -1.083 1.00 0.00 68 LYS A O 7
ATOM 9334 N N . ILE A 1 58 ? -13.447 -2.029 0.853 1.00 0.00 69 ILE A N 7
ATOM 9335 C CA . ILE A 1 58 ? -13.125 -3.474 0.677 1.00 0.00 69 ILE A CA 7
ATOM 9336 C C . ILE A 1 58 ? -11.649 -3.626 0.345 1.00 0.00 69 ILE A C 7
ATOM 9337 O O . ILE A 1 58 ? -11.214 -3.366 -0.759 1.00 0.00 69 ILE A O 7
ATOM 9353 N N . PHE A 1 59 ? -10.871 -4.042 1.307 1.00 0.00 70 PHE A N 7
ATOM 9354 C CA . PHE A 1 59 ? -9.408 -4.214 1.085 1.00 0.00 70 PHE A CA 7
ATOM 9355 C C . PHE A 1 59 ? -8.921 -5.497 1.745 1.00 0.00 70 PHE A C 7
ATOM 9356 O O . PHE A 1 59 ? -9.494 -5.986 2.696 1.00 0.00 70 PHE A O 7
ATOM 9373 N N . SER A 1 60 ? -7.858 -6.043 1.224 1.00 0.00 71 SER A N 7
ATOM 9374 C CA . SER A 1 60 ? -7.290 -7.307 1.779 1.00 0.00 71 SER A CA 7
ATOM 9375 C C . SER A 1 60 ? -5.771 -7.196 1.854 1.00 0.00 71 SER A C 7
ATOM 9376 O O . SER A 1 60 ? -5.140 -6.493 1.083 1.00 0.00 71 SER A O 7
ATOM 9384 N N . SER A 1 61 ? -5.183 -7.888 2.792 1.00 0.00 72 SER A N 7
ATOM 9385 C CA . SER A 1 61 ? -3.699 -7.848 2.966 1.00 0.00 72 SER A CA 7
ATOM 9386 C C . SER A 1 61 ? -3.155 -9.262 3.161 1.00 0.00 72 SER A C 7
ATOM 9387 O O . SER A 1 61 ? -3.821 -10.140 3.675 1.00 0.00 72 SER A O 7
ATOM 9395 N N . SER A 1 62 ? -1.941 -9.475 2.738 1.00 0.00 73 SER A N 7
ATOM 9396 C CA . SER A 1 62 ? -1.307 -10.817 2.863 1.00 0.00 73 SER A CA 7
ATOM 9397 C C . SER A 1 62 ? -0.877 -11.064 4.303 1.00 0.00 73 SER A C 7
ATOM 9398 O O . SER A 1 62 ? -0.839 -10.170 5.123 1.00 0.00 73 SER A O 7
ATOM 9406 N N . GLU A 1 63 ? -0.555 -12.289 4.606 1.00 0.00 74 GLU A N 7
ATOM 9407 C CA . GLU A 1 63 ? -0.130 -12.652 5.984 1.00 0.00 74 GLU A CA 7
ATOM 9408 C C . GLU A 1 63 ? 1.114 -11.850 6.366 1.00 0.00 74 GLU A C 7
ATOM 9409 O O . GLU A 1 63 ? 1.208 -11.314 7.450 1.00 0.00 74 GLU A O 7
ATOM 9421 N N . GLU A 1 64 ? 2.066 -11.773 5.481 1.00 0.00 75 GLU A N 7
ATOM 9422 C CA . GLU A 1 64 ? 3.320 -11.019 5.777 1.00 0.00 75 GLU A CA 7
ATOM 9423 C C . GLU A 1 64 ? 3.001 -9.536 5.939 1.00 0.00 75 GLU A C 7
ATOM 9424 O O . GLU A 1 64 ? 3.455 -8.896 6.863 1.00 0.00 75 GLU A O 7
ATOM 9436 N N . LEU A 1 65 ? 2.217 -8.994 5.051 1.00 0.00 76 LEU A N 7
ATOM 9437 C CA . LEU A 1 65 ? 1.849 -7.553 5.140 1.00 0.00 76 LEU A CA 7
ATOM 9438 C C . LEU A 1 65 ? 0.939 -7.352 6.353 1.00 0.00 76 LEU A C 7
ATOM 9439 O O . LEU A 1 65 ? 0.892 -6.293 6.941 1.00 0.00 76 LEU A O 7
ATOM 9455 N N . ASP A 1 66 ? 0.196 -8.360 6.711 1.00 0.00 77 ASP A N 7
ATOM 9456 C CA . ASP A 1 66 ? -0.728 -8.250 7.871 1.00 0.00 77 ASP A CA 7
ATOM 9457 C C . ASP A 1 66 ? 0.087 -8.074 9.156 1.00 0.00 77 ASP A C 7
ATOM 9458 O O . ASP A 1 66 ? -0.303 -7.375 10.070 1.00 0.00 77 ASP A O 7
ATOM 9467 N N . LYS A 1 67 ? 1.213 -8.728 9.232 1.00 0.00 78 LYS A N 7
ATOM 9468 C CA . LYS A 1 67 ? 2.064 -8.641 10.455 1.00 0.00 78 LYS A CA 7
ATOM 9469 C C . LYS A 1 67 ? 2.796 -7.298 10.486 1.00 0.00 78 LYS A C 7
ATOM 9470 O O . LYS A 1 67 ? 3.437 -6.956 11.459 1.00 0.00 78 LYS A O 7
ATOM 9489 N N . MET A 1 68 ? 2.700 -6.540 9.427 1.00 0.00 79 MET A N 7
ATOM 9490 C CA . MET A 1 68 ? 3.378 -5.211 9.382 1.00 0.00 79 MET A CA 7
ATOM 9491 C C . MET A 1 68 ? 2.494 -4.190 10.091 1.00 0.00 79 MET A C 7
ATOM 9492 O O . MET A 1 68 ? 2.889 -3.066 10.332 1.00 0.00 79 MET A O 7
ATOM 9506 N N . PHE A 1 69 ? 1.297 -4.586 10.425 1.00 0.00 80 PHE A N 7
ATOM 9507 C CA . PHE A 1 69 ? 0.359 -3.662 11.120 1.00 0.00 80 PHE A CA 7
ATOM 9508 C C . PHE A 1 69 ? 0.864 -3.394 12.534 1.00 0.00 80 PHE A C 7
ATOM 9509 O O . PHE A 1 69 ? 1.324 -4.279 13.223 1.00 0.00 80 PHE A O 7
ATOM 9526 N N . GLN A 1 70 ? 0.775 -2.164 12.961 1.00 0.00 81 GLN A N 7
ATOM 9527 C CA . GLN A 1 70 ? 1.241 -1.783 14.328 1.00 0.00 81 GLN A CA 7
ATOM 9528 C C . GLN A 1 70 ? 0.127 -1.034 15.045 1.00 0.00 81 GLN A C 7
ATOM 9529 O O . GLN A 1 70 ? -0.162 -1.293 16.197 1.00 0.00 81 GLN A O 7
ATOM 9543 N N . GLU A 1 71 ? -0.501 -0.101 14.372 1.00 0.00 82 GLU A N 7
ATOM 9544 C CA . GLU A 1 71 ? -1.595 0.684 15.006 1.00 0.00 82 GLU A CA 7
ATOM 9545 C C . GLU A 1 71 ? -2.948 0.230 14.441 1.00 0.00 82 GLU A C 7
ATOM 9546 O O . GLU A 1 71 ? -3.027 -0.270 13.335 1.00 0.00 82 GLU A O 7
ATOM 9558 N N . PRO A 1 72 ? -4.009 0.414 15.189 1.00 0.00 83 PRO A N 7
ATOM 9559 C CA . PRO A 1 72 ? -5.380 0.029 14.740 1.00 0.00 83 PRO A CA 7
ATOM 9560 C C . PRO A 1 72 ? -5.744 0.627 13.381 1.00 0.00 83 PRO A C 7
ATOM 9561 O O . PRO A 1 72 ? -5.344 1.723 13.043 1.00 0.00 83 PRO A O 7
ATOM 9572 N N . ARG A 1 73 ? -6.496 -0.103 12.606 1.00 0.00 84 ARG A N 7
ATOM 9573 C CA . ARG A 1 73 ? -6.895 0.382 11.257 1.00 0.00 84 ARG A CA 7
ATOM 9574 C C . ARG A 1 73 ? -8.015 1.408 11.383 1.00 0.00 84 ARG A C 7
ATOM 9575 O O . ARG A 1 73 ? -8.938 1.255 12.156 1.00 0.00 84 ARG A O 7
ATOM 9596 N N . LYS A 1 74 ? -7.927 2.460 10.616 1.00 0.00 85 LYS A N 7
ATOM 9597 C CA . LYS A 1 74 ? -8.964 3.535 10.658 1.00 0.00 85 LYS A CA 7
ATOM 9598 C C . LYS A 1 74 ? -9.300 3.996 9.242 1.00 0.00 85 LYS A C 7
ATOM 9599 O O . LYS A 1 74 ? -8.485 3.951 8.343 1.00 0.00 85 LYS A O 7
ATOM 9618 N N . GLY A 1 75 ? -10.508 4.437 9.052 1.00 0.00 86 GLY A N 7
ATOM 9619 C CA . GLY A 1 75 ? -10.953 4.911 7.713 1.00 0.00 86 GLY A CA 7
ATOM 9620 C C . GLY A 1 75 ? -10.123 6.112 7.277 1.00 0.00 86 GLY A C 7
ATOM 9621 O O . GLY A 1 75 ? -9.456 6.741 8.070 1.00 0.00 86 GLY A O 7
ATOM 9625 N N . TYR A 1 76 ? -10.168 6.420 6.011 1.00 0.00 87 TYR A N 7
ATOM 9626 C CA . TYR A 1 76 ? -9.391 7.571 5.467 1.00 0.00 87 TYR A CA 7
ATOM 9627 C C . TYR A 1 76 ? -9.845 8.869 6.148 1.00 0.00 87 TYR A C 7
ATOM 9628 O O . TYR A 1 76 ? -9.043 9.700 6.538 1.00 0.00 87 TYR A O 7
ATOM 9646 N N . ASP A 1 77 ? -11.128 9.046 6.279 1.00 0.00 88 ASP A N 7
ATOM 9647 C CA . ASP A 1 77 ? -11.670 10.277 6.922 1.00 0.00 88 ASP A CA 7
ATOM 9648 C C . ASP A 1 77 ? -11.329 10.279 8.412 1.00 0.00 88 ASP A C 7
ATOM 9649 O O . ASP A 1 77 ? -11.136 11.317 9.014 1.00 0.00 88 ASP A O 7
ATOM 9658 N N . GLU A 1 78 ? -11.280 9.122 9.010 1.00 0.00 89 GLU A N 7
ATOM 9659 C CA . GLU A 1 78 ? -10.982 9.025 10.470 1.00 0.00 89 GLU A CA 7
ATOM 9660 C C . GLU A 1 78 ? -9.545 9.469 10.753 1.00 0.00 89 GLU A C 7
ATOM 9661 O O . GLU A 1 78 ? -9.292 10.214 11.678 1.00 0.00 89 GLU A O 7
ATOM 9673 N N . ILE A 1 79 ? -8.607 9.014 9.967 1.00 0.00 90 ILE A N 7
ATOM 9674 C CA . ILE A 1 79 ? -7.180 9.400 10.188 1.00 0.00 90 ILE A CA 7
ATOM 9675 C C . ILE A 1 79 ? -7.008 10.898 9.935 1.00 0.00 90 ILE A C 7
ATOM 9676 O O . ILE A 1 79 ? -6.226 11.559 10.590 1.00 0.00 90 ILE A O 7
ATOM 9692 N N . LEU A 1 80 ? -7.727 11.434 8.981 1.00 0.00 91 LEU A N 7
ATOM 9693 C CA . LEU A 1 80 ? -7.612 12.890 8.668 1.00 0.00 91 LEU A CA 7
ATOM 9694 C C . LEU A 1 80 ? -8.056 13.714 9.875 1.00 0.00 91 LEU A C 7
ATOM 9695 O O . LEU A 1 80 ? -7.446 14.707 10.216 1.00 0.00 91 LEU A O 7
ATOM 9711 N N . GLU A 1 81 ? -9.119 13.312 10.513 1.00 0.00 92 GLU A N 7
ATOM 9712 C CA . GLU A 1 81 ? -9.618 14.066 11.700 1.00 0.00 92 GLU A CA 7
ATOM 9713 C C . GLU A 1 81 ? -8.635 13.880 12.856 1.00 0.00 92 GLU A C 7
ATOM 9714 O O . GLU A 1 81 ? -8.341 14.801 13.591 1.00 0.00 92 GLU A O 7
ATOM 9726 N N . HIS A 1 82 ? -8.133 12.684 13.009 1.00 0.00 93 HIS A N 7
ATOM 9727 C CA . HIS A 1 82 ? -7.162 12.372 14.100 1.00 0.00 93 HIS A CA 7
ATOM 9728 C C . HIS A 1 82 ? -7.559 13.071 15.392 1.00 0.00 93 HIS A C 7
ATOM 9729 O O . HIS A 1 82 ? -8.679 13.507 15.556 1.00 0.00 93 HIS A O 7
ATOM 9743 N N . HIS A 1 83 ? -6.642 13.159 16.320 1.00 0.00 94 HIS A N 7
ATOM 9744 C CA . HIS A 1 83 ? -6.932 13.809 17.635 1.00 0.00 94 HIS A CA 7
ATOM 9745 C C . HIS A 1 83 ? -6.024 15.016 17.825 1.00 0.00 94 HIS A C 7
ATOM 9746 O O . HIS A 1 83 ? -4.815 14.907 17.854 1.00 0.00 94 HIS A O 7
ATOM 9760 N N . HIS A 1 84 ? -6.616 16.172 17.962 1.00 0.00 95 HIS A N 7
ATOM 9761 C CA . HIS A 1 84 ? -5.828 17.428 18.163 1.00 0.00 95 HIS A CA 7
ATOM 9762 C C . HIS A 1 84 ? -6.346 18.172 19.392 1.00 0.00 95 HIS A C 7
ATOM 9763 O O . HIS A 1 84 ? -7.500 18.541 19.475 1.00 0.00 95 HIS A O 7
ATOM 9777 N N . HIS A 1 85 ? -5.479 18.393 20.346 1.00 0.00 96 HIS A N 7
ATOM 9778 C CA . HIS A 1 85 ? -5.868 19.116 21.601 1.00 0.00 96 HIS A CA 7
ATOM 9779 C C . HIS A 1 85 ? -5.142 20.460 21.664 1.00 0.00 96 HIS A C 7
ATOM 9780 O O . HIS A 1 85 ? -3.950 20.536 21.887 1.00 0.00 96 HIS A O 7
ATOM 9794 N N . HIS A 1 86 ? -5.876 21.521 21.479 1.00 0.00 97 HIS A N 7
ATOM 9795 C CA . HIS A 1 86 ? -5.283 22.887 21.527 1.00 0.00 97 HIS A CA 7
ATOM 9796 C C . HIS A 1 86 ? -4.835 23.191 22.958 1.00 0.00 97 HIS A C 7
ATOM 9797 O O . HIS A 1 86 ? -3.769 23.725 23.184 1.00 0.00 97 HIS A O 7
ATOM 9811 N N . HIS A 1 87 ? -5.655 22.861 23.919 1.00 0.00 98 HIS A N 7
ATOM 9812 C CA . HIS A 1 87 ? -5.306 23.132 25.347 1.00 0.00 98 HIS A CA 7
ATOM 9813 C C . HIS A 1 87 ? -4.401 22.016 25.879 1.00 0.00 98 HIS A C 7
ATOM 9814 O O . HIS A 1 87 ? -4.851 20.883 25.930 1.00 0.00 98 HIS A O 7
ATOM 9829 N N . ALA A 1 1 ? -7.313 12.456 -12.836 1.00 0.00 12 ALA A N 8
ATOM 9830 C CA . ALA A 1 1 ? -7.426 13.304 -11.619 1.00 0.00 12 ALA A CA 8
ATOM 9831 C C . ALA A 1 1 ? -7.967 12.457 -10.461 1.00 0.00 12 ALA A C 8
ATOM 9832 O O . ALA A 1 1 ? -7.381 12.391 -9.397 1.00 0.00 12 ALA A O 8
ATOM 9839 N N . PHE A 1 2 ? -9.089 11.819 -10.664 1.00 0.00 13 PHE A N 8
ATOM 9840 C CA . PHE A 1 2 ? -9.701 10.980 -9.589 1.00 0.00 13 PHE A CA 8
ATOM 9841 C C . PHE A 1 2 ? -8.766 9.821 -9.228 1.00 0.00 13 PHE A C 8
ATOM 9842 O O . PHE A 1 2 ? -8.586 9.494 -8.070 1.00 0.00 13 PHE A O 8
ATOM 9859 N N . PHE A 1 3 ? -8.184 9.197 -10.213 1.00 0.00 14 PHE A N 8
ATOM 9860 C CA . PHE A 1 3 ? -7.264 8.049 -9.956 1.00 0.00 14 PHE A CA 8
ATOM 9861 C C . PHE A 1 3 ? -6.052 8.522 -9.148 1.00 0.00 14 PHE A C 8
ATOM 9862 O O . PHE A 1 3 ? -5.605 7.856 -8.233 1.00 0.00 14 PHE A O 8
ATOM 9879 N N . ASN A 1 4 ? -5.519 9.662 -9.491 1.00 0.00 15 ASN A N 8
ATOM 9880 C CA . ASN A 1 4 ? -4.327 10.199 -8.770 1.00 0.00 15 ASN A CA 8
ATOM 9881 C C . ASN A 1 4 ? -4.688 10.473 -7.311 1.00 0.00 15 ASN A C 8
ATOM 9882 O O . ASN A 1 4 ? -3.914 10.216 -6.408 1.00 0.00 15 ASN A O 8
ATOM 9893 N N . GLU A 1 5 ? -5.856 10.999 -7.081 1.00 0.00 16 GLU A N 8
ATOM 9894 C CA . GLU A 1 5 ? -6.290 11.307 -5.689 1.00 0.00 16 GLU A CA 8
ATOM 9895 C C . GLU A 1 5 ? -6.485 10.003 -4.912 1.00 0.00 16 GLU A C 8
ATOM 9896 O O . GLU A 1 5 ? -6.139 9.909 -3.749 1.00 0.00 16 GLU A O 8
ATOM 9908 N N . GLN A 1 6 ? -7.026 8.995 -5.545 1.00 0.00 17 GLN A N 8
ATOM 9909 C CA . GLN A 1 6 ? -7.236 7.689 -4.850 1.00 0.00 17 GLN A CA 8
ATOM 9910 C C . GLN A 1 6 ? -5.876 7.111 -4.458 1.00 0.00 17 GLN A C 8
ATOM 9911 O O . GLN A 1 6 ? -5.708 6.559 -3.386 1.00 0.00 17 GLN A O 8
ATOM 9925 N N . LYS A 1 7 ? -4.907 7.246 -5.322 1.00 0.00 18 LYS A N 8
ATOM 9926 C CA . LYS A 1 7 ? -3.537 6.721 -5.033 1.00 0.00 18 LYS A CA 8
ATOM 9927 C C . LYS A 1 7 ? -2.949 7.435 -3.816 1.00 0.00 18 LYS A C 8
ATOM 9928 O O . LYS A 1 7 ? -2.325 6.825 -2.969 1.00 0.00 18 LYS A O 8
ATOM 9947 N N . GLU A 1 8 ? -3.132 8.724 -3.735 1.00 0.00 19 GLU A N 8
ATOM 9948 C CA . GLU A 1 8 ? -2.577 9.497 -2.589 1.00 0.00 19 GLU A CA 8
ATOM 9949 C C . GLU A 1 8 ? -3.290 9.085 -1.301 1.00 0.00 19 GLU A C 8
ATOM 9950 O O . GLU A 1 8 ? -2.676 8.959 -0.258 1.00 0.00 19 GLU A O 8
ATOM 9962 N N . LYS A 1 9 ? -4.575 8.877 -1.370 1.00 0.00 20 LYS A N 8
ATOM 9963 C CA . LYS A 1 9 ? -5.341 8.471 -0.158 1.00 0.00 20 LYS A CA 8
ATOM 9964 C C . LYS A 1 9 ? -4.852 7.103 0.322 1.00 0.00 20 LYS A C 8
ATOM 9965 O O . LYS A 1 9 ? -4.656 6.883 1.503 1.00 0.00 20 LYS A O 8
ATOM 9984 N N . VAL A 1 10 ? -4.653 6.193 -0.589 1.00 0.00 21 VAL A N 8
ATOM 9985 C CA . VAL A 1 10 ? -4.175 4.828 -0.216 1.00 0.00 21 VAL A CA 8
ATOM 9986 C C . VAL A 1 10 ? -2.762 4.920 0.362 1.00 0.00 21 VAL A C 8
ATOM 9987 O O . VAL A 1 10 ? -2.445 4.282 1.347 1.00 0.00 21 VAL A O 8
ATOM 10000 N N . THR A 1 11 ? -1.914 5.708 -0.245 1.00 0.00 22 THR A N 8
ATOM 10001 C CA . THR A 1 11 ? -0.515 5.840 0.256 1.00 0.00 22 THR A CA 8
ATOM 10002 C C . THR A 1 11 ? -0.541 6.357 1.691 1.00 0.00 22 THR A C 8
ATOM 10003 O O . THR A 1 11 ? 0.157 5.856 2.554 1.00 0.00 22 THR A O 8
ATOM 10014 N N . LEU A 1 12 ? -1.339 7.352 1.950 1.00 0.00 23 LEU A N 8
ATOM 10015 C CA . LEU A 1 12 ? -1.422 7.914 3.323 1.00 0.00 23 LEU A CA 8
ATOM 10016 C C . LEU A 1 12 ? -1.969 6.841 4.258 1.00 0.00 23 LEU A C 8
ATOM 10017 O O . LEU A 1 12 ? -1.500 6.663 5.368 1.00 0.00 23 LEU A O 8
ATOM 10033 N N . TYR A 1 13 ? -2.960 6.132 3.805 1.00 0.00 24 TYR A N 8
ATOM 10034 C CA . TYR A 1 13 ? -3.569 5.055 4.629 1.00 0.00 24 TYR A CA 8
ATOM 10035 C C . TYR A 1 13 ? -2.510 3.989 4.920 1.00 0.00 24 TYR A C 8
ATOM 10036 O O . TYR A 1 13 ? -2.346 3.558 6.044 1.00 0.00 24 TYR A O 8
ATOM 10054 N N . LEU A 1 14 ? -1.786 3.575 3.918 1.00 0.00 25 LEU A N 8
ATOM 10055 C CA . LEU A 1 14 ? -0.727 2.543 4.121 1.00 0.00 25 LEU A CA 8
ATOM 10056 C C . LEU A 1 14 ? 0.368 3.095 5.026 1.00 0.00 25 LEU A C 8
ATOM 10057 O O . LEU A 1 14 ? 0.908 2.393 5.858 1.00 0.00 25 LEU A O 8
ATOM 10073 N N . LYS A 1 15 ? 0.711 4.338 4.855 1.00 0.00 26 LYS A N 8
ATOM 10074 C CA . LYS A 1 15 ? 1.782 4.944 5.690 1.00 0.00 26 LYS A CA 8
ATOM 10075 C C . LYS A 1 15 ? 1.376 4.895 7.158 1.00 0.00 26 LYS A C 8
ATOM 10076 O O . LYS A 1 15 ? 2.168 4.562 8.021 1.00 0.00 26 LYS A O 8
ATOM 10095 N N . HIS A 1 16 ? 0.154 5.234 7.447 1.00 0.00 27 HIS A N 8
ATOM 10096 C CA . HIS A 1 16 ? -0.322 5.220 8.856 1.00 0.00 27 HIS A CA 8
ATOM 10097 C C . HIS A 1 16 ? -0.416 3.779 9.368 1.00 0.00 27 HIS A C 8
ATOM 10098 O O . HIS A 1 16 ? -0.048 3.487 10.490 1.00 0.00 27 HIS A O 8
ATOM 10112 N N . ASN A 1 17 ? -0.912 2.881 8.558 1.00 0.00 28 ASN A N 8
ATOM 10113 C CA . ASN A 1 17 ? -1.040 1.459 8.993 1.00 0.00 28 ASN A CA 8
ATOM 10114 C C . ASN A 1 17 ? 0.343 0.877 9.222 1.00 0.00 28 ASN A C 8
ATOM 10115 O O . ASN A 1 17 ? 0.569 0.135 10.161 1.00 0.00 28 ASN A O 8
ATOM 10126 N N . ILE A 1 18 ? 1.261 1.193 8.348 1.00 0.00 29 ILE A N 8
ATOM 10127 C CA . ILE A 1 18 ? 2.640 0.654 8.464 1.00 0.00 29 ILE A CA 8
ATOM 10128 C C . ILE A 1 18 ? 3.619 1.805 8.748 1.00 0.00 29 ILE A C 8
ATOM 10129 O O . ILE A 1 18 ? 3.804 2.685 7.927 1.00 0.00 29 ILE A O 8
ATOM 10145 N N . PRO A 1 19 ? 4.248 1.809 9.901 1.00 0.00 30 PRO A N 8
ATOM 10146 C CA . PRO A 1 19 ? 5.218 2.877 10.275 1.00 0.00 30 PRO A CA 8
ATOM 10147 C C . PRO A 1 19 ? 6.524 2.714 9.500 1.00 0.00 30 PRO A C 8
ATOM 10148 O O . PRO A 1 19 ? 7.324 3.620 9.400 1.00 0.00 30 PRO A O 8
ATOM 10159 N N . ASP A 1 20 ? 6.733 1.549 8.951 1.00 0.00 31 ASP A N 8
ATOM 10160 C CA . ASP A 1 20 ? 7.974 1.277 8.172 1.00 0.00 31 ASP A CA 8
ATOM 10161 C C . ASP A 1 20 ? 7.676 1.499 6.688 1.00 0.00 31 ASP A C 8
ATOM 10162 O O . ASP A 1 20 ? 8.478 1.183 5.832 1.00 0.00 31 ASP A O 8
ATOM 10171 N N . PHE A 1 21 ? 6.523 2.035 6.384 1.00 0.00 32 PHE A N 8
ATOM 10172 C CA . PHE A 1 21 ? 6.146 2.271 4.961 1.00 0.00 32 PHE A CA 8
ATOM 10173 C C . PHE A 1 21 ? 7.254 3.034 4.252 1.00 0.00 32 PHE A C 8
ATOM 10174 O O . PHE A 1 21 ? 7.692 4.078 4.688 1.00 0.00 32 PHE A O 8
ATOM 10191 N N . ASN A 1 22 ? 7.706 2.507 3.148 1.00 0.00 33 ASN A N 8
ATOM 10192 C CA . ASN A 1 22 ? 8.794 3.161 2.362 1.00 0.00 33 ASN A CA 8
ATOM 10193 C C . ASN A 1 22 ? 8.231 3.631 1.022 1.00 0.00 33 ASN A C 8
ATOM 10194 O O . ASN A 1 22 ? 8.163 4.812 0.750 1.00 0.00 33 ASN A O 8
ATOM 10205 N N . THR A 1 23 ? 7.833 2.712 0.184 1.00 0.00 34 THR A N 8
ATOM 10206 C CA . THR A 1 23 ? 7.280 3.098 -1.150 1.00 0.00 34 THR A CA 8
ATOM 10207 C C . THR A 1 23 ? 6.206 2.105 -1.586 1.00 0.00 34 THR A C 8
ATOM 10208 O O . THR A 1 23 ? 6.123 1.003 -1.090 1.00 0.00 34 THR A O 8
ATOM 10219 N N . VAL A 1 24 ? 5.375 2.511 -2.511 1.00 0.00 35 VAL A N 8
ATOM 10220 C CA . VAL A 1 24 ? 4.275 1.627 -3.012 1.00 0.00 35 VAL A CA 8
ATOM 10221 C C . VAL A 1 24 ? 4.131 1.789 -4.521 1.00 0.00 35 VAL A C 8
ATOM 10222 O O . VAL A 1 24 ? 4.211 2.877 -5.050 1.00 0.00 35 VAL A O 8
ATOM 10235 N N . THR A 1 25 ? 3.908 0.702 -5.207 1.00 0.00 36 THR A N 8
ATOM 10236 C CA . THR A 1 25 ? 3.741 0.746 -6.693 1.00 0.00 36 THR A CA 8
ATOM 10237 C C . THR A 1 25 ? 2.468 0.005 -7.079 1.00 0.00 36 THR A C 8
ATOM 10238 O O . THR A 1 25 ? 2.269 -1.143 -6.730 1.00 0.00 36 THR A O 8
ATOM 10249 N N . PHE A 1 26 ? 1.607 0.665 -7.803 1.00 0.00 37 PHE A N 8
ATOM 10250 C CA . PHE A 1 26 ? 0.327 0.035 -8.234 1.00 0.00 37 PHE A CA 8
ATOM 10251 C C . PHE A 1 26 ? 0.513 -0.631 -9.593 1.00 0.00 37 PHE A C 8
ATOM 10252 O O . PHE A 1 26 ? 1.215 -0.139 -10.453 1.00 0.00 37 PHE A O 8
ATOM 10269 N N . THR A 1 27 ? -0.116 -1.754 -9.783 1.00 0.00 38 THR A N 8
ATOM 10270 C CA . THR A 1 27 ? 0.002 -2.476 -11.069 1.00 0.00 38 THR A CA 8
ATOM 10271 C C . THR A 1 27 ? -0.958 -3.660 -11.082 1.00 0.00 38 THR A C 8
ATOM 10272 O O . THR A 1 27 ? -0.905 -4.523 -10.234 1.00 0.00 38 THR A O 8
ATOM 10283 N N . ASN A 1 28 ? -1.819 -3.690 -12.058 1.00 0.00 39 ASN A N 8
ATOM 10284 C CA . ASN A 1 28 ? -2.810 -4.805 -12.213 1.00 0.00 39 ASN A CA 8
ATOM 10285 C C . ASN A 1 28 ? -4.027 -4.584 -11.316 1.00 0.00 39 ASN A C 8
ATOM 10286 O O . ASN A 1 28 ? -3.975 -3.885 -10.324 1.00 0.00 39 ASN A O 8
ATOM 10297 N N . GLU A 1 29 ? -5.124 -5.192 -11.675 1.00 0.00 40 GLU A N 8
ATOM 10298 C CA . GLU A 1 29 ? -6.377 -5.066 -10.885 1.00 0.00 40 GLU A CA 8
ATOM 10299 C C . GLU A 1 29 ? -6.930 -3.649 -11.018 1.00 0.00 40 GLU A C 8
ATOM 10300 O O . GLU A 1 29 ? -6.468 -2.724 -10.382 1.00 0.00 40 GLU A O 8
ATOM 10312 N N . GLU A 1 30 ? -7.924 -3.481 -11.842 1.00 0.00 41 GLU A N 8
ATOM 10313 C CA . GLU A 1 30 ? -8.540 -2.137 -12.040 1.00 0.00 41 GLU A CA 8
ATOM 10314 C C . GLU A 1 30 ? -10.041 -2.312 -12.249 1.00 0.00 41 GLU A C 8
ATOM 10315 O O . GLU A 1 30 ? -10.811 -1.404 -12.030 1.00 0.00 41 GLU A O 8
ATOM 10327 N N . PHE A 1 31 ? -10.455 -3.482 -12.661 1.00 0.00 42 PHE A N 8
ATOM 10328 C CA . PHE A 1 31 ? -11.915 -3.749 -12.886 1.00 0.00 42 PHE A CA 8
ATOM 10329 C C . PHE A 1 31 ? -12.409 -4.817 -11.914 1.00 0.00 42 PHE A C 8
ATOM 10330 O O . PHE A 1 31 ? -11.792 -5.850 -11.729 1.00 0.00 42 PHE A O 8
ATOM 10347 N N . ASN A 1 32 ? -13.534 -4.564 -11.303 1.00 0.00 43 ASN A N 8
ATOM 10348 C CA . ASN A 1 32 ? -14.123 -5.537 -10.345 1.00 0.00 43 ASN A CA 8
ATOM 10349 C C . ASN A 1 32 ? -15.541 -5.076 -9.975 1.00 0.00 43 ASN A C 8
ATOM 10350 O O . ASN A 1 32 ? -15.860 -3.902 -10.059 1.00 0.00 43 ASN A O 8
ATOM 10361 N N . PRO A 1 33 ? -16.396 -5.988 -9.573 1.00 0.00 44 PRO A N 8
ATOM 10362 C CA . PRO A 1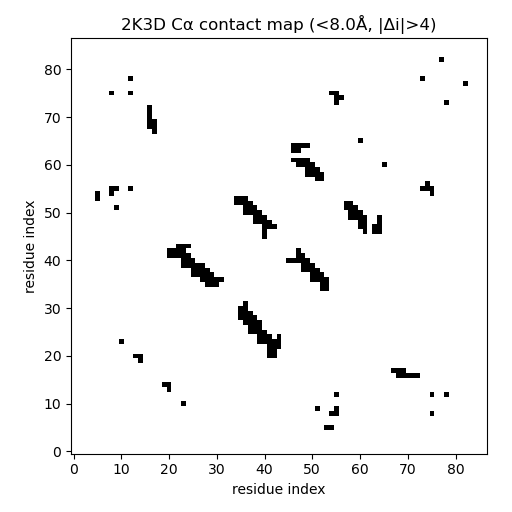 33 ? -17.794 -5.652 -9.175 1.00 0.00 44 PRO A CA 8
ATOM 10363 C C . PRO A 1 33 ? -17.853 -4.417 -8.271 1.00 0.00 44 PRO A C 8
ATOM 10364 O O . PRO A 1 33 ? -18.767 -3.617 -8.350 1.00 0.00 44 PRO A O 8
ATOM 10375 N N . ILE A 1 34 ? -16.887 -4.266 -7.410 1.00 0.00 45 ILE A N 8
ATOM 10376 C CA . ILE A 1 34 ? -16.870 -3.097 -6.485 1.00 0.00 45 ILE A CA 8
ATOM 10377 C C . ILE A 1 34 ? -16.366 -1.869 -7.243 1.00 0.00 45 ILE A C 8
ATOM 10378 O O . ILE A 1 34 ? -15.688 -1.016 -6.703 1.00 0.00 45 ILE A O 8
ATOM 10394 N N . GLY A 1 35 ? -16.705 -1.783 -8.498 1.00 0.00 46 GLY A N 8
ATOM 10395 C CA . GLY A 1 35 ? -16.276 -0.623 -9.329 1.00 0.00 46 GLY A CA 8
ATOM 10396 C C . GLY A 1 35 ? -14.842 -0.824 -9.790 1.00 0.00 46 GLY A C 8
ATOM 10397 O O . GLY A 1 35 ? -14.561 -1.630 -10.660 1.00 0.00 46 GLY A O 8
ATOM 10401 N N . ILE A 1 36 ? -13.933 -0.090 -9.207 1.00 0.00 47 ILE A N 8
ATOM 10402 C CA . ILE A 1 36 ? -12.494 -0.201 -9.588 1.00 0.00 47 ILE A CA 8
ATOM 10403 C C . ILE A 1 36 ? -11.680 -0.658 -8.387 1.00 0.00 47 ILE A C 8
ATOM 10404 O O . ILE A 1 36 ? -12.014 -0.390 -7.253 1.00 0.00 47 ILE A O 8
ATOM 10420 N N . SER A 1 37 ? -10.614 -1.367 -8.640 1.00 0.00 48 SER A N 8
ATOM 10421 C CA . SER A 1 37 ? -9.751 -1.884 -7.534 1.00 0.00 48 SER A CA 8
ATOM 10422 C C . SER A 1 37 ? -8.295 -1.501 -7.771 1.00 0.00 48 SER A C 8
ATOM 10423 O O . SER A 1 37 ? -7.865 -1.282 -8.883 1.00 0.00 48 SER A O 8
ATOM 10431 N N . ILE A 1 38 ? -7.539 -1.432 -6.710 1.00 0.00 49 ILE A N 8
ATOM 10432 C CA . ILE A 1 38 ? -6.090 -1.077 -6.810 1.00 0.00 49 ILE A CA 8
ATOM 10433 C C . ILE A 1 38 ? -5.252 -2.190 -6.190 1.00 0.00 49 ILE A C 8
ATOM 10434 O O . ILE A 1 38 ? -5.441 -2.569 -5.052 1.00 0.00 49 ILE A O 8
ATOM 10450 N N . ASP A 1 39 ? -4.316 -2.706 -6.943 1.00 0.00 50 ASP A N 8
ATOM 10451 C CA . ASP A 1 39 ? -3.431 -3.800 -6.442 1.00 0.00 50 ASP A CA 8
ATOM 10452 C C . ASP A 1 39 ? -1.972 -3.426 -6.678 1.00 0.00 50 ASP A C 8
ATOM 10453 O O . ASP A 1 39 ? -1.582 -3.028 -7.758 1.00 0.00 50 ASP A O 8
ATOM 10462 N N . GLY A 1 40 ? -1.169 -3.550 -5.663 1.00 0.00 51 GLY A N 8
ATOM 10463 C CA . GLY A 1 40 ? 0.274 -3.202 -5.793 1.00 0.00 51 GLY A CA 8
ATOM 10464 C C . GLY A 1 40 ? 1.071 -3.855 -4.669 1.00 0.00 51 GLY A C 8
ATOM 10465 O O . GLY A 1 40 ? 0.616 -4.769 -4.012 1.00 0.00 51 GLY A O 8
ATOM 10469 N N . TYR A 1 41 ? 2.265 -3.380 -4.449 1.00 0.00 52 TYR A N 8
ATOM 10470 C CA . TYR A 1 41 ? 3.132 -3.942 -3.372 1.00 0.00 52 TYR A CA 8
ATOM 10471 C C . TYR A 1 41 ? 3.925 -2.823 -2.717 1.00 0.00 52 TYR A C 8
ATOM 10472 O O . TYR A 1 41 ? 4.051 -1.742 -3.254 1.00 0.00 52 TYR A O 8
ATOM 10490 N N . ILE A 1 42 ? 4.455 -3.078 -1.547 1.00 0.00 53 ILE A N 8
ATOM 10491 C CA . ILE A 1 42 ? 5.245 -2.031 -0.820 1.00 0.00 53 ILE A CA 8
ATOM 10492 C C . ILE A 1 42 ? 6.658 -2.538 -0.523 1.00 0.00 53 ILE A C 8
ATOM 10493 O O . ILE A 1 42 ? 6.936 -3.719 -0.565 1.00 0.00 53 ILE A O 8
ATOM 10509 N N . ASN A 1 43 ? 7.542 -1.628 -0.224 1.00 0.00 54 ASN A N 8
ATOM 10510 C CA . ASN A 1 43 ? 8.959 -1.978 0.088 1.00 0.00 54 ASN A CA 8
ATOM 10511 C C . ASN A 1 43 ? 9.578 -2.734 -1.094 1.00 0.00 54 ASN A C 8
ATOM 10512 O O . ASN A 1 43 ? 10.459 -3.560 -0.929 1.00 0.00 54 ASN A O 8
ATOM 10523 N N . ASN A 1 44 ? 9.127 -2.435 -2.284 1.00 0.00 55 ASN A N 8
ATOM 10524 C CA . ASN A 1 44 ? 9.668 -3.095 -3.510 1.00 0.00 55 ASN A CA 8
ATOM 10525 C C . ASN A 1 44 ? 9.696 -4.607 -3.308 1.00 0.00 55 ASN A C 8
ATOM 10526 O O . ASN A 1 44 ? 10.554 -5.298 -3.820 1.00 0.00 55 ASN A O 8
ATOM 10537 N N . ASP A 1 45 ? 8.750 -5.121 -2.569 1.00 0.00 56 ASP A N 8
ATOM 10538 C CA . ASP A 1 45 ? 8.683 -6.595 -2.311 1.00 0.00 56 ASP A CA 8
ATOM 10539 C C . ASP A 1 45 ? 7.444 -7.175 -2.988 1.00 0.00 56 ASP A C 8
ATOM 10540 O O . ASP A 1 45 ? 6.326 -6.926 -2.583 1.00 0.00 56 ASP A O 8
ATOM 10549 N N . LYS A 1 46 ? 7.644 -7.962 -4.003 1.00 0.00 57 LYS A N 8
ATOM 10550 C CA . LYS A 1 46 ? 6.500 -8.583 -4.729 1.00 0.00 57 LYS A CA 8
ATOM 10551 C C . LYS A 1 46 ? 5.681 -9.429 -3.755 1.00 0.00 57 LYS A C 8
ATOM 10552 O O . LYS A 1 46 ? 4.477 -9.547 -3.880 1.00 0.00 57 LYS A O 8
ATOM 10571 N N . ASN A 1 47 ? 6.335 -10.016 -2.796 1.00 0.00 58 ASN A N 8
ATOM 10572 C CA . ASN A 1 47 ? 5.628 -10.869 -1.796 1.00 0.00 58 ASN A CA 8
ATOM 10573 C C . ASN A 1 47 ? 4.630 -10.017 -1.013 1.00 0.00 58 ASN A C 8
ATOM 10574 O O . ASN A 1 47 ? 3.540 -10.453 -0.698 1.00 0.00 58 ASN A O 8
ATOM 10585 N N . LEU A 1 48 ? 5.007 -8.812 -0.688 1.00 0.00 59 LEU A N 8
ATOM 10586 C CA . LEU A 1 48 ? 4.103 -7.918 0.097 1.00 0.00 59 LEU A CA 8
ATOM 10587 C C . LEU A 1 48 ? 3.138 -7.206 -0.844 1.00 0.00 59 LEU A C 8
ATOM 10588 O O . LEU A 1 48 ? 3.356 -6.076 -1.240 1.00 0.00 59 LEU A O 8
ATOM 10604 N N . SER A 1 49 ? 2.068 -7.871 -1.197 1.00 0.00 60 SER A N 8
ATOM 10605 C CA . SER A 1 49 ? 1.055 -7.270 -2.120 1.00 0.00 60 SER A CA 8
ATOM 10606 C C . SER A 1 49 ? -0.077 -6.650 -1.319 1.00 0.00 60 SER A C 8
ATOM 10607 O O . SER A 1 49 ? -0.429 -7.116 -0.258 1.00 0.00 60 SER A O 8
ATOM 10615 N N . PHE A 1 50 ? -0.658 -5.601 -1.837 1.00 0.00 61 PHE A N 8
ATOM 10616 C CA . PHE A 1 50 ? -1.781 -4.920 -1.123 1.00 0.00 61 PHE A CA 8
ATOM 10617 C C . PHE A 1 50 ? -2.942 -4.684 -2.083 1.00 0.00 61 PHE A C 8
ATOM 10618 O O . PHE A 1 50 ? -2.761 -4.255 -3.201 1.00 0.00 61 PHE A O 8
ATOM 10635 N N . THR A 1 51 ? -4.139 -4.938 -1.628 1.00 0.00 62 THR A N 8
ATOM 10636 C CA . THR A 1 51 ? -5.347 -4.721 -2.474 1.00 0.00 62 THR A CA 8
ATOM 10637 C C . THR A 1 51 ? -6.368 -3.872 -1.721 1.00 0.00 62 THR A C 8
ATOM 10638 O O . THR A 1 51 ? -6.721 -4.149 -0.592 1.00 0.00 62 THR A O 8
ATOM 10649 N N . ALA A 1 52 ? -6.844 -2.842 -2.362 1.00 0.00 63 ALA A N 8
ATOM 10650 C CA . ALA A 1 52 ? -7.855 -1.937 -1.739 1.00 0.00 63 ALA A CA 8
ATOM 10651 C C . ALA A 1 52 ? -8.878 -1.517 -2.794 1.00 0.00 63 ALA A C 8
ATOM 10652 O O . ALA A 1 52 ? -8.580 -1.418 -3.968 1.00 0.00 63 ALA A O 8
ATOM 10659 N N . GLY A 1 53 ? -10.090 -1.282 -2.371 1.00 0.00 64 GLY A N 8
ATOM 10660 C CA . GLY A 1 53 ? -11.176 -0.882 -3.316 1.00 0.00 64 GLY A CA 8
ATOM 10661 C C . GLY A 1 53 ? -11.244 0.642 -3.444 1.00 0.00 64 GLY A C 8
ATOM 10662 O O . GLY A 1 53 ? -11.189 1.376 -2.469 1.00 0.00 64 GLY A O 8
ATOM 10666 N N . LYS A 1 54 ? -11.374 1.106 -4.658 1.00 0.00 65 LYS A N 8
ATOM 10667 C CA . LYS A 1 54 ? -11.457 2.569 -4.939 1.00 0.00 65 LYS A CA 8
ATOM 10668 C C . LYS A 1 54 ? -10.485 3.342 -4.051 1.00 0.00 65 LYS A C 8
ATOM 10669 O O . LYS A 1 54 ? -9.283 3.288 -4.230 1.00 0.00 65 LYS A O 8
ATOM 10688 N N . ASP A 1 55 ? -11.004 4.072 -3.104 1.00 0.00 66 ASP A N 8
ATOM 10689 C CA . ASP A 1 55 ? -10.143 4.873 -2.193 1.00 0.00 66 ASP A CA 8
ATOM 10690 C C . ASP A 1 55 ? -9.605 3.980 -1.076 1.00 0.00 66 ASP A C 8
ATOM 10691 O O . ASP A 1 55 ? -8.422 3.721 -0.997 1.00 0.00 66 ASP A O 8
ATOM 10700 N N . VAL A 1 56 ? -10.466 3.512 -0.212 1.00 0.00 67 VAL A N 8
ATOM 10701 C CA . VAL A 1 56 ? -10.024 2.633 0.911 1.00 0.00 67 VAL A CA 8
ATOM 10702 C C . VAL A 1 56 ? -11.130 1.607 1.210 1.00 0.00 67 VAL A C 8
ATOM 10703 O O . VAL A 1 56 ? -11.100 0.926 2.217 1.00 0.00 67 VAL A O 8
ATOM 10716 N N . LYS A 1 57 ? -12.105 1.498 0.345 1.00 0.00 68 LYS A N 8
ATOM 10717 C CA . LYS A 1 57 ? -13.226 0.533 0.574 1.00 0.00 68 LYS A CA 8
ATOM 10718 C C . LYS A 1 57 ? -12.712 -0.899 0.526 1.00 0.00 68 LYS A C 8
ATOM 10719 O O . LYS A 1 57 ? -12.221 -1.365 -0.480 1.00 0.00 68 LYS A O 8
ATOM 10738 N N . ILE A 1 58 ? -12.845 -1.591 1.622 1.00 0.00 69 ILE A N 8
ATOM 10739 C CA . ILE A 1 58 ? -12.391 -3.008 1.710 1.00 0.00 69 ILE A CA 8
ATOM 10740 C C . ILE A 1 58 ? -10.908 -3.104 1.362 1.00 0.00 69 ILE A C 8
ATOM 10741 O O . ILE A 1 58 ? -10.465 -2.660 0.323 1.00 0.00 69 ILE A O 8
ATOM 10757 N N . PHE A 1 59 ? -10.135 -3.680 2.239 1.00 0.00 70 PHE A N 8
ATOM 10758 C CA . PHE A 1 59 ? -8.668 -3.813 1.997 1.00 0.00 70 PHE A CA 8
ATOM 10759 C C . PHE A 1 59 ? -8.179 -5.182 2.445 1.00 0.00 70 PHE A C 8
ATOM 10760 O O . PHE A 1 59 ? -8.434 -5.620 3.547 1.00 0.00 70 PHE A O 8
ATOM 10777 N N . SER A 1 60 ? -7.463 -5.848 1.583 1.00 0.00 71 SER A N 8
ATOM 10778 C CA . SER A 1 60 ? -6.916 -7.199 1.906 1.00 0.00 71 SER A CA 8
ATOM 10779 C C . SER A 1 60 ? -5.412 -7.211 1.652 1.00 0.00 71 SER A C 8
ATOM 10780 O O . SER A 1 60 ? -4.894 -6.447 0.862 1.00 0.00 71 SER A O 8
ATOM 10788 N N . SER A 1 61 ? -4.712 -8.075 2.328 1.00 0.00 72 SER A N 8
ATOM 10789 C CA . SER A 1 61 ? -3.234 -8.155 2.156 1.00 0.00 72 SER A CA 8
ATOM 10790 C C . SER A 1 61 ? -2.735 -9.560 2.478 1.00 0.00 72 SER A C 8
ATOM 10791 O O . SER A 1 61 ? -3.422 -10.360 3.085 1.00 0.00 72 SER A O 8
ATOM 10799 N N . SER A 1 62 ? -1.538 -9.853 2.065 1.00 0.00 73 SER A N 8
ATOM 10800 C CA . SER A 1 62 ? -0.946 -11.201 2.312 1.00 0.00 73 SER A CA 8
ATOM 10801 C C . SER A 1 62 ? -0.684 -11.395 3.802 1.00 0.00 73 SER A C 8
ATOM 10802 O O . SER A 1 62 ? -0.671 -10.461 4.576 1.00 0.00 73 SER A O 8
ATOM 10810 N N . GLU A 1 63 ? -0.479 -12.618 4.200 1.00 0.00 74 GLU A N 8
ATOM 10811 C CA . GLU A 1 63 ? -0.225 -12.925 5.633 1.00 0.00 74 GLU A CA 8
ATOM 10812 C C . GLU A 1 63 ? 0.998 -12.143 6.116 1.00 0.00 74 GLU A C 8
ATOM 10813 O O . GLU A 1 63 ? 0.966 -11.501 7.149 1.00 0.00 74 GLU A O 8
ATOM 10825 N N . GLU A 1 64 ? 2.069 -12.197 5.374 1.00 0.00 75 GLU A N 8
ATOM 10826 C CA . GLU A 1 64 ? 3.311 -11.476 5.771 1.00 0.00 75 GLU A CA 8
ATOM 10827 C C . GLU A 1 64 ? 3.047 -9.970 5.794 1.00 0.00 75 GLU A C 8
ATOM 10828 O O . GLU A 1 64 ? 3.511 -9.267 6.669 1.00 0.00 75 GLU A O 8
ATOM 10840 N N . LEU A 1 65 ? 2.317 -9.472 4.834 1.00 0.00 76 LEU A N 8
ATOM 10841 C CA . LEU A 1 65 ? 2.020 -8.012 4.785 1.00 0.00 76 LEU A CA 8
ATOM 10842 C C . LEU A 1 65 ? 0.945 -7.655 5.815 1.00 0.00 76 LEU A C 8
ATOM 10843 O O . LEU A 1 65 ? 0.822 -6.517 6.230 1.00 0.00 76 LEU A O 8
ATOM 10859 N N . ASP A 1 66 ? 0.162 -8.610 6.215 1.00 0.00 77 ASP A N 8
ATOM 10860 C CA . ASP A 1 66 ? -0.911 -8.345 7.216 1.00 0.00 77 ASP A CA 8
ATOM 10861 C C . ASP A 1 66 ? -0.279 -8.120 8.591 1.00 0.00 77 ASP A C 8
ATOM 10862 O O . ASP A 1 66 ? -0.744 -7.318 9.379 1.00 0.00 77 ASP A O 8
ATOM 10871 N N . LYS A 1 67 ? 0.769 -8.841 8.887 1.00 0.00 78 LYS A N 8
ATOM 10872 C CA . LYS A 1 67 ? 1.445 -8.707 10.213 1.00 0.00 78 LYS A CA 8
ATOM 10873 C C . LYS A 1 67 ? 2.344 -7.468 10.229 1.00 0.00 78 LYS A C 8
ATOM 10874 O O . LYS A 1 67 ? 2.879 -7.096 11.257 1.00 0.00 78 LYS A O 8
ATOM 10893 N N . MET A 1 68 ? 2.520 -6.833 9.105 1.00 0.00 79 MET A N 8
ATOM 10894 C CA . MET A 1 68 ? 3.392 -5.621 9.052 1.00 0.00 79 MET A CA 8
ATOM 10895 C C . MET A 1 68 ? 2.788 -4.514 9.915 1.00 0.00 79 MET A C 8
ATOM 10896 O O . MET A 1 68 ? 3.490 -3.836 10.635 1.00 0.00 79 MET A O 8
ATOM 10910 N N . PHE A 1 69 ? 1.497 -4.331 9.846 1.00 0.00 80 PHE A N 8
ATOM 10911 C CA . PHE A 1 69 ? 0.837 -3.264 10.660 1.00 0.00 80 PHE A CA 8
ATOM 10912 C C . PHE A 1 69 ? 0.152 -3.890 11.871 1.00 0.00 80 PHE A C 8
ATOM 10913 O O . PHE A 1 69 ? -0.650 -4.795 11.755 1.00 0.00 80 PHE A O 8
ATOM 10930 N N . GLN A 1 70 ? 0.477 -3.406 13.038 1.00 0.00 81 GLN A N 8
ATOM 10931 C CA . GLN A 1 70 ? -0.121 -3.946 14.292 1.00 0.00 81 GLN A CA 8
ATOM 10932 C C . GLN A 1 70 ? -1.289 -3.050 14.725 1.00 0.00 81 GLN A C 8
ATOM 10933 O O . GLN A 1 70 ? -2.004 -3.362 15.657 1.00 0.00 81 GLN A O 8
ATOM 10947 N N . GLU A 1 71 ? -1.482 -1.945 14.058 1.00 0.00 82 GLU A N 8
ATOM 10948 C CA . GLU A 1 71 ? -2.600 -1.011 14.418 1.00 0.00 82 GLU A CA 8
ATOM 10949 C C . GLU A 1 71 ? -3.344 -0.587 13.141 1.00 0.00 82 GLU A C 8
ATOM 10950 O O . GLU A 1 71 ? -3.072 0.457 12.577 1.00 0.00 82 GLU A O 8
ATOM 10962 N N . PRO A 1 72 ? -4.276 -1.392 12.691 1.00 0.00 83 PRO A N 8
ATOM 10963 C CA . PRO A 1 72 ? -5.084 -1.101 11.462 1.00 0.00 83 PRO A CA 8
ATOM 10964 C C . PRO A 1 72 ? -5.785 0.259 11.516 1.00 0.00 83 PRO A C 8
ATOM 10965 O O . PRO A 1 72 ? -6.320 0.656 12.532 1.00 0.00 83 PRO A O 8
ATOM 10976 N N . ARG A 1 73 ? -5.771 0.967 10.422 1.00 0.00 84 ARG A N 8
ATOM 10977 C CA . ARG A 1 73 ? -6.404 2.319 10.365 1.00 0.00 84 ARG A CA 8
ATOM 10978 C C . ARG A 1 73 ? -7.791 2.230 9.732 1.00 0.00 84 ARG A C 8
ATOM 10979 O O . ARG A 1 73 ? -8.142 1.253 9.105 1.00 0.00 84 ARG A O 8
ATOM 11000 N N . LYS A 1 74 ? -8.588 3.247 9.925 1.00 0.00 85 LYS A N 8
ATOM 11001 C CA . LYS A 1 74 ? -9.981 3.251 9.382 1.00 0.00 85 LYS A CA 8
ATOM 11002 C C . LYS A 1 74 ? -10.031 3.876 7.981 1.00 0.00 85 LYS A C 8
ATOM 11003 O O . LYS A 1 74 ? -9.276 3.514 7.101 1.00 0.00 85 LYS A O 8
ATOM 11022 N N . GLY A 1 75 ? -10.953 4.783 7.767 1.00 0.00 86 GLY A N 8
ATOM 11023 C CA . GLY A 1 75 ? -11.121 5.423 6.423 1.00 0.00 86 GLY A CA 8
ATOM 11024 C C . GLY A 1 75 ? -10.136 6.574 6.210 1.00 0.00 86 GLY A C 8
ATOM 11025 O O . GLY A 1 75 ? -9.444 7.008 7.113 1.00 0.00 86 GLY A O 8
ATOM 11029 N N . TYR A 1 76 ? -10.076 7.062 4.993 1.00 0.00 87 TYR A N 8
ATOM 11030 C CA . TYR A 1 76 ? -9.147 8.175 4.643 1.00 0.00 87 TYR A CA 8
ATOM 11031 C C . TYR A 1 76 ? -9.488 9.431 5.452 1.00 0.00 87 TYR A C 8
ATOM 11032 O O . TYR A 1 76 ? -8.611 10.126 5.931 1.00 0.00 87 TYR A O 8
ATOM 11050 N N . ASP A 1 77 ? -10.742 9.742 5.576 1.00 0.00 88 ASP A N 8
ATOM 11051 C CA . ASP A 1 77 ? -11.141 10.966 6.322 1.00 0.00 88 ASP A CA 8
ATOM 11052 C C . ASP A 1 77 ? -10.725 10.834 7.783 1.00 0.00 88 ASP A C 8
ATOM 11053 O O . ASP A 1 77 ? -10.300 11.788 8.405 1.00 0.00 88 ASP A O 8
ATOM 11062 N N . GLU A 1 78 ? -10.859 9.664 8.331 1.00 0.00 89 GLU A N 8
ATOM 11063 C CA . GLU A 1 78 ? -10.493 9.454 9.759 1.00 0.00 89 GLU A CA 8
ATOM 11064 C C . GLU A 1 78 ? -9.006 9.760 9.967 1.00 0.00 89 GLU A C 8
ATOM 11065 O O . GLU A 1 78 ? -8.642 10.502 10.862 1.00 0.00 89 GLU A O 8
ATOM 11077 N N . ILE A 1 79 ? -8.145 9.201 9.153 1.00 0.00 90 ILE A N 8
ATOM 11078 C CA . ILE A 1 79 ? -6.678 9.470 9.314 1.00 0.00 90 ILE A CA 8
ATOM 11079 C C . ILE A 1 79 ? -6.384 10.917 8.935 1.00 0.00 90 ILE A C 8
ATOM 11080 O O . ILE A 1 79 ? -5.470 11.532 9.452 1.00 0.00 90 ILE A O 8
ATOM 11096 N N . LEU A 1 80 ? -7.153 11.458 8.036 1.00 0.00 91 LEU A N 8
ATOM 11097 C CA . LEU A 1 80 ? -6.941 12.865 7.609 1.00 0.00 91 LEU A CA 8
ATOM 11098 C C . LEU A 1 80 ? -7.195 13.788 8.801 1.00 0.00 91 LEU A C 8
ATOM 11099 O O . LEU A 1 80 ? -6.469 14.734 9.038 1.00 0.00 91 LEU A O 8
ATOM 11115 N N . GLU A 1 81 ? -8.230 13.509 9.542 1.00 0.00 92 GLU A N 8
ATOM 11116 C CA . GLU A 1 81 ? -8.570 14.343 10.729 1.00 0.00 92 GLU A CA 8
ATOM 11117 C C . GLU A 1 81 ? -7.487 14.175 11.792 1.00 0.00 92 GLU A C 8
ATOM 11118 O O . GLU A 1 81 ? -7.124 15.113 12.474 1.00 0.00 92 GLU A O 8
ATOM 11130 N N . HIS A 1 82 ? -6.975 12.983 11.934 1.00 0.00 93 HIS A N 8
ATOM 11131 C CA . HIS A 1 82 ? -5.915 12.722 12.959 1.00 0.00 93 HIS A CA 8
ATOM 11132 C C . HIS A 1 82 ? -4.532 12.808 12.311 1.00 0.00 93 HIS A C 8
ATOM 11133 O O . HIS A 1 82 ? -4.153 11.986 11.501 1.00 0.00 93 HIS A O 8
ATOM 11147 N N . HIS A 1 83 ? -3.779 13.814 12.676 1.00 0.00 94 HIS A N 8
ATOM 11148 C CA . HIS A 1 83 ? -2.411 14.000 12.105 1.00 0.00 94 HIS A CA 8
ATOM 11149 C C . HIS A 1 83 ? -1.492 14.662 13.139 1.00 0.00 94 HIS A C 8
ATOM 11150 O O . HIS A 1 83 ? -1.899 15.521 13.895 1.00 0.00 94 HIS A O 8
ATOM 11164 N N . HIS A 1 84 ? -0.249 14.257 13.163 1.00 0.00 95 HIS A N 8
ATOM 11165 C CA . HIS A 1 84 ? 0.741 14.827 14.134 1.00 0.00 95 HIS A CA 8
ATOM 11166 C C . HIS A 1 84 ? 1.579 15.903 13.434 1.00 0.00 95 HIS A C 8
ATOM 11167 O O . HIS A 1 84 ? 2.785 15.955 13.573 1.00 0.00 95 HIS A O 8
ATOM 11181 N N . HIS A 1 85 ? 0.940 16.763 12.691 1.00 0.00 96 HIS A N 8
ATOM 11182 C CA . HIS A 1 85 ? 1.670 17.852 11.973 1.00 0.00 96 HIS A CA 8
ATOM 11183 C C . HIS A 1 85 ? 2.347 18.772 12.992 1.00 0.00 96 HIS A C 8
ATOM 11184 O O . HIS A 1 85 ? 3.515 18.622 13.294 1.00 0.00 96 HIS A O 8
ATOM 11198 N N . HIS A 1 86 ? 1.619 19.724 13.508 1.00 0.00 97 HIS A N 8
ATOM 11199 C CA . HIS A 1 86 ? 2.190 20.678 14.505 1.00 0.00 97 HIS A CA 8
ATOM 11200 C C . HIS A 1 86 ? 3.600 21.103 14.101 1.00 0.00 97 HIS A C 8
ATOM 11201 O O . HIS A 1 86 ? 4.032 20.903 12.984 1.00 0.00 97 HIS A O 8
ATOM 11215 N N . HIS A 1 87 ? 4.310 21.707 15.010 1.00 0.00 98 HIS A N 8
ATOM 11216 C CA . HIS A 1 87 ? 5.694 22.181 14.719 1.00 0.00 98 HIS A CA 8
ATOM 11217 C C . HIS A 1 87 ? 6.646 20.984 14.659 1.00 0.00 98 HIS A C 8
ATOM 11218 O O . HIS A 1 87 ? 6.869 20.374 15.688 1.00 0.00 98 HIS A O 8
ATOM 11233 N N . ALA A 1 1 ? -8.709 12.470 -13.587 1.00 0.00 12 ALA A N 9
ATOM 11234 C CA . ALA A 1 1 ? -7.861 11.357 -13.069 1.00 0.00 12 ALA A CA 9
ATOM 11235 C C . ALA A 1 1 ? -8.302 10.999 -11.647 1.00 0.00 12 ALA A C 9
ATOM 11236 O O . ALA A 1 1 ? -7.588 11.208 -10.684 1.00 0.00 12 ALA A O 9
ATOM 11243 N N . PHE A 1 2 ? -9.478 10.446 -11.522 1.00 0.00 13 PHE A N 9
ATOM 11244 C CA . PHE A 1 2 ? -9.997 10.054 -10.181 1.00 0.00 13 PHE A CA 9
ATOM 11245 C C . PHE A 1 2 ? -9.086 8.979 -9.579 1.00 0.00 13 PHE A C 9
ATOM 11246 O O . PHE A 1 2 ? -8.887 8.911 -8.380 1.00 0.00 13 PHE A O 9
ATOM 11263 N N . PHE A 1 3 ? -8.535 8.138 -10.410 1.00 0.00 14 PHE A N 9
ATOM 11264 C CA . PHE A 1 3 ? -7.632 7.060 -9.910 1.00 0.00 14 PHE A CA 9
ATOM 11265 C C . PHE A 1 3 ? -6.414 7.686 -9.224 1.00 0.00 14 PHE A C 9
ATOM 11266 O O . PHE A 1 3 ? -5.876 7.149 -8.274 1.00 0.00 14 PHE A O 9
ATOM 11283 N N . ASN A 1 4 ? -5.977 8.819 -9.705 1.00 0.00 15 ASN A N 9
ATOM 11284 C CA . ASN A 1 4 ? -4.793 9.491 -9.094 1.00 0.00 15 ASN A CA 9
ATOM 11285 C C . ASN A 1 4 ? -5.109 9.869 -7.645 1.00 0.00 15 ASN A C 9
ATOM 11286 O O . ASN A 1 4 ? -4.288 9.732 -6.756 1.00 0.00 15 ASN A O 9
ATOM 11297 N N . GLU A 1 5 ? -6.301 10.345 -7.405 1.00 0.00 16 GLU A N 9
ATOM 11298 C CA . GLU A 1 5 ? -6.693 10.738 -6.020 1.00 0.00 16 GLU A CA 9
ATOM 11299 C C . GLU A 1 5 ? -6.758 9.493 -5.131 1.00 0.00 16 GLU A C 9
ATOM 11300 O O . GLU A 1 5 ? -6.359 9.511 -3.982 1.00 0.00 16 GLU A O 9
ATOM 11312 N N . GLN A 1 6 ? -7.261 8.411 -5.660 1.00 0.00 17 GLN A N 9
ATOM 11313 C CA . GLN A 1 6 ? -7.365 7.154 -4.860 1.00 0.00 17 GLN A CA 9
ATOM 11314 C C . GLN A 1 6 ? -5.964 6.672 -4.478 1.00 0.00 17 GLN A C 9
ATOM 11315 O O . GLN A 1 6 ? -5.733 6.200 -3.380 1.00 0.00 17 GLN A O 9
ATOM 11329 N N . LYS A 1 7 ? -5.028 6.796 -5.379 1.00 0.00 18 LYS A N 9
ATOM 11330 C CA . LYS A 1 7 ? -3.633 6.360 -5.086 1.00 0.00 18 LYS A CA 9
ATOM 11331 C C . LYS A 1 7 ? -3.062 7.207 -3.946 1.00 0.00 18 LYS A C 9
ATOM 11332 O O . LYS A 1 7 ? -2.392 6.713 -3.059 1.00 0.00 18 LYS A O 9
ATOM 11351 N N . GLU A 1 8 ? -3.327 8.486 -3.973 1.00 0.00 19 GLU A N 9
ATOM 11352 C CA . GLU A 1 8 ? -2.809 9.394 -2.907 1.00 0.00 19 GLU A CA 9
ATOM 11353 C C . GLU A 1 8 ? -3.454 9.043 -1.561 1.00 0.00 19 GLU A C 9
ATOM 11354 O O . GLU A 1 8 ? -2.803 9.014 -0.534 1.00 0.00 19 GLU A O 9
ATOM 11366 N N . LYS A 1 9 ? -4.734 8.785 -1.567 1.00 0.00 20 LYS A N 9
ATOM 11367 C CA . LYS A 1 9 ? -5.447 8.448 -0.298 1.00 0.00 20 LYS A CA 9
ATOM 11368 C C . LYS A 1 9 ? -4.898 7.142 0.281 1.00 0.00 20 LYS A C 9
ATOM 11369 O O . LYS A 1 9 ? -4.648 7.021 1.466 1.00 0.00 20 LYS A O 9
ATOM 11388 N N . VAL A 1 10 ? -4.715 6.163 -0.558 1.00 0.00 21 VAL A N 9
ATOM 11389 C CA . VAL A 1 10 ? -4.189 4.850 -0.094 1.00 0.00 21 VAL A CA 9
ATOM 11390 C C . VAL A 1 10 ? -2.739 5.006 0.371 1.00 0.00 21 VAL A C 9
ATOM 11391 O O . VAL A 1 10 ? -2.325 4.437 1.364 1.00 0.00 21 VAL A O 9
ATOM 11404 N N . THR A 1 11 ? -1.962 5.764 -0.354 1.00 0.00 22 THR A N 9
ATOM 11405 C CA . THR A 1 11 ? -0.532 5.952 0.019 1.00 0.00 22 THR A CA 9
ATOM 11406 C C . THR A 1 11 ? -0.429 6.473 1.452 1.00 0.00 22 THR A C 9
ATOM 11407 O O . THR A 1 11 ? 0.358 5.991 2.247 1.00 0.00 22 THR A O 9
ATOM 11418 N N . LEU A 1 12 ? -1.217 7.455 1.790 1.00 0.00 23 LEU A N 9
ATOM 11419 C CA . LEU A 1 12 ? -1.165 8.009 3.172 1.00 0.00 23 LEU A CA 9
ATOM 11420 C C . LEU A 1 12 ? -1.602 6.934 4.172 1.00 0.00 23 LEU A C 9
ATOM 11421 O O . LEU A 1 12 ? -1.016 6.765 5.226 1.00 0.00 23 LEU A O 9
ATOM 11437 N N . TYR A 1 13 ? -2.634 6.210 3.836 1.00 0.00 24 TYR A N 9
ATOM 11438 C CA . TYR A 1 13 ? -3.141 5.139 4.740 1.00 0.00 24 TYR A CA 9
ATOM 11439 C C . TYR A 1 13 ? -2.037 4.109 4.972 1.00 0.00 24 TYR A C 9
ATOM 11440 O O . TYR A 1 13 ? -1.804 3.659 6.078 1.00 0.00 24 TYR A O 9
ATOM 11458 N N . LEU A 1 14 ? -1.360 3.732 3.926 1.00 0.00 25 LEU A N 9
ATOM 11459 C CA . LEU A 1 14 ? -0.270 2.723 4.051 1.00 0.00 25 LEU A CA 9
ATOM 11460 C C . LEU A 1 14 ? 0.849 3.257 4.947 1.00 0.00 25 LEU A C 9
ATOM 11461 O O . LEU A 1 14 ? 1.381 2.553 5.781 1.00 0.00 25 LEU A O 9
ATOM 11477 N N . LYS A 1 15 ? 1.214 4.495 4.772 1.00 0.00 26 LYS A N 9
ATOM 11478 C CA . LYS A 1 15 ? 2.310 5.080 5.600 1.00 0.00 26 LYS A CA 9
ATOM 11479 C C . LYS A 1 15 ? 1.910 5.108 7.079 1.00 0.00 26 LYS A C 9
ATOM 11480 O O . LYS A 1 15 ? 2.693 4.790 7.954 1.00 0.00 26 LYS A O 9
ATOM 11499 N N . HIS A 1 16 ? 0.699 5.499 7.359 1.00 0.00 27 HIS A N 9
ATOM 11500 C CA . HIS A 1 16 ? 0.232 5.571 8.775 1.00 0.00 27 HIS A CA 9
ATOM 11501 C C . HIS A 1 16 ? -0.057 4.171 9.330 1.00 0.00 27 HIS A C 9
ATOM 11502 O O . HIS A 1 16 ? 0.110 3.914 10.508 1.00 0.00 27 HIS A O 9
ATOM 11516 N N . ASN A 1 17 ? -0.495 3.267 8.499 1.00 0.00 28 ASN A N 9
ATOM 11517 C CA . ASN A 1 17 ? -0.806 1.888 8.980 1.00 0.00 28 ASN A CA 9
ATOM 11518 C C . ASN A 1 17 ? 0.446 1.022 8.885 1.00 0.00 28 ASN A C 9
ATOM 11519 O O . ASN A 1 17 ? 0.468 -0.108 9.342 1.00 0.00 28 ASN A O 9
ATOM 11530 N N . ILE A 1 18 ? 1.492 1.544 8.297 1.00 0.00 29 ILE A N 9
ATOM 11531 C CA . ILE A 1 18 ? 2.758 0.764 8.169 1.00 0.00 29 ILE A CA 9
ATOM 11532 C C . ILE A 1 18 ? 3.954 1.685 8.486 1.00 0.00 29 ILE A C 9
ATOM 11533 O O . ILE A 1 18 ? 4.309 2.533 7.689 1.00 0.00 29 ILE A O 9
ATOM 11549 N N . PRO A 1 19 ? 4.567 1.539 9.640 1.00 0.00 30 PRO A N 9
ATOM 11550 C CA . PRO A 1 19 ? 5.722 2.395 10.048 1.00 0.00 30 PRO A CA 9
ATOM 11551 C C . PRO A 1 19 ? 6.983 2.072 9.239 1.00 0.00 30 PRO A C 9
ATOM 11552 O O . PRO A 1 19 ? 7.932 2.835 9.205 1.00 0.00 30 PRO A O 9
ATOM 11563 N N . ASP A 1 20 ? 6.994 0.941 8.590 1.00 0.00 31 ASP A N 9
ATOM 11564 C CA . ASP A 1 20 ? 8.180 0.543 7.778 1.00 0.00 31 ASP A CA 9
ATOM 11565 C C . ASP A 1 20 ? 7.949 0.933 6.313 1.00 0.00 31 ASP A C 9
ATOM 11566 O O . ASP A 1 20 ? 8.679 0.532 5.429 1.00 0.00 31 ASP A O 9
ATOM 11575 N N . PHE A 1 21 ? 6.933 1.716 6.053 1.00 0.00 32 PHE A N 9
ATOM 11576 C CA . PHE A 1 21 ? 6.643 2.133 4.651 1.00 0.00 32 PHE A CA 9
ATOM 11577 C C . PHE A 1 21 ? 7.869 2.822 4.051 1.00 0.00 32 PHE A C 9
ATOM 11578 O O . PHE A 1 21 ? 8.476 3.686 4.659 1.00 0.00 32 PHE A O 9
ATOM 11595 N N . ASN A 1 22 ? 8.234 2.437 2.859 1.00 0.00 33 ASN A N 9
ATOM 11596 C CA . ASN A 1 22 ? 9.418 3.042 2.183 1.00 0.00 33 ASN A CA 9
ATOM 11597 C C . ASN A 1 22 ? 9.048 3.393 0.741 1.00 0.00 33 ASN A C 9
ATOM 11598 O O . ASN A 1 22 ? 9.304 4.483 0.268 1.00 0.00 33 ASN A O 9
ATOM 11609 N N . THR A 1 23 ? 8.451 2.469 0.034 1.00 0.00 34 THR A N 9
ATOM 11610 C CA . THR A 1 23 ? 8.067 2.739 -1.383 1.00 0.00 34 THR A CA 9
ATOM 11611 C C . THR A 1 23 ? 6.804 1.968 -1.742 1.00 0.00 34 THR A C 9
ATOM 11612 O O . THR A 1 23 ? 6.496 0.948 -1.154 1.00 0.00 34 THR A O 9
ATOM 11623 N N . VAL A 1 24 ? 6.069 2.455 -2.708 1.00 0.00 35 VAL A N 9
ATOM 11624 C CA . VAL A 1 24 ? 4.810 1.776 -3.135 1.00 0.00 35 VAL A CA 9
ATOM 11625 C C . VAL A 1 24 ? 4.755 1.713 -4.660 1.00 0.00 35 VAL A C 9
ATOM 11626 O O . VAL A 1 24 ? 5.069 2.669 -5.344 1.00 0.00 35 VAL A O 9
ATOM 11639 N N . THR A 1 25 ? 4.352 0.588 -5.191 1.00 0.00 36 THR A N 9
ATOM 11640 C CA . THR A 1 25 ? 4.256 0.429 -6.672 1.00 0.00 36 THR A CA 9
ATOM 11641 C C . THR A 1 25 ? 2.867 -0.098 -7.031 1.00 0.00 36 THR A C 9
ATOM 11642 O O . THR A 1 25 ? 2.448 -1.150 -6.582 1.00 0.00 36 THR A O 9
ATOM 11653 N N . PHE A 1 26 ? 2.157 0.634 -7.842 1.00 0.00 37 PHE A N 9
ATOM 11654 C CA . PHE A 1 26 ? 0.789 0.214 -8.255 1.00 0.00 37 PHE A CA 9
ATOM 11655 C C . PHE A 1 26 ? 0.863 -0.476 -9.614 1.00 0.00 37 PHE A C 9
ATOM 11656 O O . PHE A 1 26 ? 1.341 0.084 -10.584 1.00 0.00 37 PHE A O 9
ATOM 11673 N N . THR A 1 27 ? 0.397 -1.694 -9.685 1.00 0.00 38 THR A N 9
ATOM 11674 C CA . THR A 1 27 ? 0.432 -2.452 -10.969 1.00 0.00 38 THR A CA 9
ATOM 11675 C C . THR A 1 27 ? -0.976 -2.535 -11.556 1.00 0.00 38 THR A C 9
ATOM 11676 O O . THR A 1 27 ? -1.148 -2.733 -12.743 1.00 0.00 38 THR A O 9
ATOM 11687 N N . ASN A 1 28 ? -1.993 -2.386 -10.733 1.00 0.00 39 ASN A N 9
ATOM 11688 C CA . ASN A 1 28 ? -3.402 -2.460 -11.249 1.00 0.00 39 ASN A CA 9
ATOM 11689 C C . ASN A 1 28 ? -4.068 -1.082 -11.194 1.00 0.00 39 ASN A C 9
ATOM 11690 O O . ASN A 1 28 ? -3.825 -0.290 -10.301 1.00 0.00 39 ASN A O 9
ATOM 11701 N N . GLU A 1 29 ? -4.916 -0.804 -12.147 1.00 0.00 40 GLU A N 9
ATOM 11702 C CA . GLU A 1 29 ? -5.627 0.505 -12.180 1.00 0.00 40 GLU A CA 9
ATOM 11703 C C . GLU A 1 29 ? -6.788 0.418 -13.177 1.00 0.00 40 GLU A C 9
ATOM 11704 O O . GLU A 1 29 ? -6.690 0.857 -14.308 1.00 0.00 40 GLU A O 9
ATOM 11716 N N . GLU A 1 30 ? -7.887 -0.155 -12.761 1.00 0.00 41 GLU A N 9
ATOM 11717 C CA . GLU A 1 30 ? -9.066 -0.287 -13.668 1.00 0.00 41 GLU A CA 9
ATOM 11718 C C . GLU A 1 30 ? -10.350 -0.353 -12.841 1.00 0.00 41 GLU A C 9
ATOM 11719 O O . GLU A 1 30 ? -10.375 0.018 -11.681 1.00 0.00 41 GLU A O 9
ATOM 11731 N N . PHE A 1 31 ? -11.418 -0.827 -13.436 1.00 0.00 42 PHE A N 9
ATOM 11732 C CA . PHE A 1 31 ? -12.720 -0.924 -12.705 1.00 0.00 42 PHE A CA 9
ATOM 11733 C C . PHE A 1 31 ? -12.970 -2.362 -12.279 1.00 0.00 42 PHE A C 9
ATOM 11734 O O . PHE A 1 31 ? -12.915 -3.282 -13.075 1.00 0.00 42 PHE A O 9
ATOM 11751 N N . ASN A 1 32 ? -13.241 -2.561 -11.018 1.00 0.00 43 ASN A N 9
ATOM 11752 C CA . ASN A 1 32 ? -13.494 -3.934 -10.505 1.00 0.00 43 ASN A CA 9
ATOM 11753 C C . ASN A 1 32 ? -15.005 -4.186 -10.444 1.00 0.00 43 ASN A C 9
ATOM 11754 O O . ASN A 1 32 ? -15.797 -3.263 -10.498 1.00 0.00 43 ASN A O 9
ATOM 11765 N N . PRO A 1 33 ? -15.398 -5.427 -10.314 1.00 0.00 44 PRO A N 9
ATOM 11766 C CA . PRO A 1 33 ? -16.840 -5.803 -10.220 1.00 0.00 44 PRO A CA 9
ATOM 11767 C C . PRO A 1 33 ? -17.568 -4.984 -9.146 1.00 0.00 44 PRO A C 9
ATOM 11768 O O . PRO A 1 33 ? -18.697 -4.562 -9.321 1.00 0.00 44 PRO A O 9
ATOM 11779 N N . ILE A 1 34 ? -16.919 -4.759 -8.036 1.00 0.00 45 ILE A N 9
ATOM 11780 C CA . ILE A 1 34 ? -17.549 -3.972 -6.941 1.00 0.00 45 ILE A CA 9
ATOM 11781 C C . ILE A 1 34 ? -17.402 -2.479 -7.236 1.00 0.00 45 ILE A C 9
ATOM 11782 O O . ILE A 1 34 ? -17.912 -1.639 -6.521 1.00 0.00 45 ILE A O 9
ATOM 11798 N N . GLY A 1 35 ? -16.711 -2.142 -8.297 1.00 0.00 46 GLY A N 9
ATOM 11799 C CA . GLY A 1 35 ? -16.532 -0.703 -8.660 1.00 0.00 46 GLY A CA 9
ATOM 11800 C C . GLY A 1 35 ? -15.093 -0.452 -9.103 1.00 0.00 46 GLY A C 9
ATOM 11801 O O . GLY A 1 35 ? -14.697 -0.810 -10.196 1.00 0.00 46 GLY A O 9
ATOM 11805 N N . ILE A 1 36 ? -14.308 0.165 -8.254 1.00 0.00 47 ILE A N 9
ATOM 11806 C CA . ILE A 1 36 ? -12.882 0.459 -8.594 1.00 0.00 47 ILE A CA 9
ATOM 11807 C C . ILE A 1 36 ? -11.968 -0.067 -7.494 1.00 0.00 47 ILE A C 9
ATOM 11808 O O . ILE A 1 36 ? -12.208 0.126 -6.316 1.00 0.00 47 ILE A O 9
ATOM 11824 N N . SER A 1 37 ? -10.917 -0.738 -7.876 1.00 0.00 48 SER A N 9
ATOM 11825 C CA . SER A 1 37 ? -9.965 -1.292 -6.874 1.00 0.00 48 SER A CA 9
ATOM 11826 C C . SER A 1 37 ? -8.535 -1.087 -7.361 1.00 0.00 48 SER A C 9
ATOM 11827 O O . SER A 1 37 ? -8.263 -1.084 -8.549 1.00 0.00 48 SER A O 9
ATOM 11835 N N . ILE A 1 38 ? -7.624 -0.920 -6.444 1.00 0.00 49 ILE A N 9
ATOM 11836 C CA . ILE A 1 38 ? -6.189 -0.714 -6.803 1.00 0.00 49 ILE A CA 9
ATOM 11837 C C . ILE A 1 38 ? -5.340 -1.749 -6.072 1.00 0.00 49 ILE A C 9
ATOM 11838 O O . ILE A 1 38 ? -5.515 -1.995 -4.893 1.00 0.00 49 ILE A O 9
ATOM 11854 N N . ASP A 1 39 ? -4.433 -2.373 -6.777 1.00 0.00 50 ASP A N 9
ATOM 11855 C CA . ASP A 1 39 ? -3.567 -3.422 -6.161 1.00 0.00 50 ASP A CA 9
ATOM 11856 C C . ASP A 1 39 ? -2.094 -3.111 -6.439 1.00 0.00 50 ASP A C 9
ATOM 11857 O O . ASP A 1 39 ? -1.739 -2.560 -7.473 1.00 0.00 50 ASP A O 9
ATOM 11866 N N . GLY A 1 40 ? -1.239 -3.461 -5.517 1.00 0.00 51 GLY A N 9
ATOM 11867 C CA . GLY A 1 40 ? 0.212 -3.191 -5.699 1.00 0.00 51 GLY A CA 9
ATOM 11868 C C . GLY A 1 40 ? 1.009 -3.786 -4.537 1.00 0.00 51 GLY A C 9
ATOM 11869 O O . GLY A 1 40 ? 0.515 -4.596 -3.773 1.00 0.00 51 GLY A O 9
ATOM 11873 N N . TYR A 1 41 ? 2.245 -3.384 -4.408 1.00 0.00 52 TYR A N 9
ATOM 11874 C CA . TYR A 1 41 ? 3.111 -3.906 -3.310 1.00 0.00 52 TYR A CA 9
ATOM 11875 C C . TYR A 1 41 ? 4.032 -2.800 -2.810 1.00 0.00 52 TYR A C 9
ATOM 11876 O O . TYR A 1 41 ? 4.189 -1.772 -3.445 1.00 0.00 52 TYR A O 9
ATOM 11894 N N . ILE A 1 42 ? 4.626 -2.998 -1.657 1.00 0.00 53 ILE A N 9
ATOM 11895 C CA . ILE A 1 42 ? 5.531 -1.958 -1.072 1.00 0.00 53 ILE A CA 9
ATOM 11896 C C . ILE A 1 42 ? 6.916 -2.532 -0.769 1.00 0.00 53 ILE A C 9
ATOM 11897 O O . ILE A 1 42 ? 7.121 -3.732 -0.734 1.00 0.00 53 ILE A O 9
ATOM 11913 N N . ASN A 1 43 ? 7.861 -1.653 -0.554 1.00 0.00 54 ASN A N 9
ATOM 11914 C CA . ASN A 1 43 ? 9.266 -2.061 -0.248 1.00 0.00 54 ASN A CA 9
ATOM 11915 C C . ASN A 1 43 ? 9.827 -2.920 -1.386 1.00 0.00 54 ASN A C 9
ATOM 11916 O O . ASN A 1 43 ? 10.641 -3.803 -1.179 1.00 0.00 54 ASN A O 9
ATOM 11927 N N . ASN A 1 44 ? 9.399 -2.651 -2.591 1.00 0.00 55 ASN A N 9
ATOM 11928 C CA . ASN A 1 44 ? 9.889 -3.423 -3.773 1.00 0.00 55 ASN A CA 9
ATOM 11929 C C . ASN A 1 44 ? 9.799 -4.918 -3.488 1.00 0.00 55 ASN A C 9
ATOM 11930 O O . ASN A 1 44 ? 10.579 -5.702 -3.997 1.00 0.00 55 ASN A O 9
ATOM 11941 N N . ASP A 1 45 ? 8.856 -5.323 -2.677 1.00 0.00 56 ASP A N 9
ATOM 11942 C CA . ASP A 1 45 ? 8.704 -6.774 -2.344 1.00 0.00 56 ASP A CA 9
ATOM 11943 C C . ASP A 1 45 ? 7.389 -7.306 -2.914 1.00 0.00 56 ASP A C 9
ATOM 11944 O O . ASP A 1 45 ? 6.313 -6.955 -2.468 1.00 0.00 56 ASP A O 9
ATOM 11953 N N . LYS A 1 46 ? 7.486 -8.164 -3.891 1.00 0.00 57 LYS A N 9
ATOM 11954 C CA . LYS A 1 46 ? 6.271 -8.754 -4.520 1.00 0.00 57 LYS A CA 9
ATOM 11955 C C . LYS A 1 46 ? 5.451 -9.488 -3.455 1.00 0.00 57 LYS A C 9
ATOM 11956 O O . LYS A 1 46 ? 4.238 -9.551 -3.517 1.00 0.00 57 LYS A O 9
ATOM 11975 N N . ASN A 1 47 ? 6.114 -10.048 -2.478 1.00 0.00 58 ASN A N 9
ATOM 11976 C CA . ASN A 1 47 ? 5.396 -10.785 -1.398 1.00 0.00 58 ASN A CA 9
ATOM 11977 C C . ASN A 1 47 ? 4.480 -9.821 -0.639 1.00 0.00 58 ASN A C 9
ATOM 11978 O O . ASN A 1 47 ? 3.377 -10.162 -0.255 1.00 0.00 58 ASN A O 9
ATOM 11989 N N . LEU A 1 48 ? 4.942 -8.624 -0.409 1.00 0.00 59 LEU A N 9
ATOM 11990 C CA . LEU A 1 48 ? 4.124 -7.629 0.342 1.00 0.00 59 LEU A CA 9
ATOM 11991 C C . LEU A 1 48 ? 3.126 -6.964 -0.600 1.00 0.00 59 LEU A C 9
ATOM 11992 O O . LEU A 1 48 ? 3.329 -5.850 -1.052 1.00 0.00 59 LEU A O 9
ATOM 12008 N N . SER A 1 49 ? 2.044 -7.647 -0.895 1.00 0.00 60 SER A N 9
ATOM 12009 C CA . SER A 1 49 ? 1.006 -7.084 -1.809 1.00 0.00 60 SER A CA 9
ATOM 12010 C C . SER A 1 49 ? -0.206 -6.619 -1.001 1.00 0.00 60 SER A C 9
ATOM 12011 O O . SER A 1 49 ? -0.463 -7.089 0.100 1.00 0.00 60 SER A O 9
ATOM 12019 N N . PHE A 1 50 ? -0.944 -5.688 -1.544 1.00 0.00 61 PHE A N 9
ATOM 12020 C CA . PHE A 1 50 ? -2.144 -5.157 -0.840 1.00 0.00 61 PHE A CA 9
ATOM 12021 C C . PHE A 1 50 ? -3.184 -4.704 -1.860 1.00 0.00 61 PHE A C 9
ATOM 12022 O O . PHE A 1 50 ? -2.874 -4.421 -3.005 1.00 0.00 61 PHE A O 9
ATOM 12039 N N . THR A 1 51 ? -4.419 -4.628 -1.446 1.00 0.00 62 THR A N 9
ATOM 12040 C CA . THR A 1 51 ? -5.513 -4.190 -2.362 1.00 0.00 62 THR A CA 9
ATOM 12041 C C . THR A 1 51 ? -6.392 -3.170 -1.643 1.00 0.00 62 THR A C 9
ATOM 12042 O O . THR A 1 51 ? -6.697 -3.314 -0.473 1.00 0.00 62 THR A O 9
ATOM 12053 N N . ALA A 1 52 ? -6.793 -2.135 -2.334 1.00 0.00 63 ALA A N 9
ATOM 12054 C CA . ALA A 1 52 ? -7.648 -1.081 -1.707 1.00 0.00 63 ALA A CA 9
ATOM 12055 C C . ALA A 1 52 ? -8.863 -0.811 -2.595 1.00 0.00 63 ALA A C 9
ATOM 12056 O O . ALA A 1 52 ? -8.757 -0.693 -3.803 1.00 0.00 63 ALA A O 9
ATOM 12063 N N . GLY A 1 53 ? -10.016 -0.720 -1.989 1.00 0.00 64 GLY A N 9
ATOM 12064 C CA . GLY A 1 53 ? -11.277 -0.464 -2.749 1.00 0.00 64 GLY A CA 9
ATOM 12065 C C . GLY A 1 53 ? -11.831 0.920 -2.406 1.00 0.00 64 GLY A C 9
ATOM 12066 O O . GLY A 1 53 ? -11.853 1.335 -1.256 1.00 0.00 64 GLY A O 9
ATOM 12070 N N . LYS A 1 54 ? -12.289 1.621 -3.411 1.00 0.00 65 LYS A N 9
ATOM 12071 C CA . LYS A 1 54 ? -12.869 2.981 -3.210 1.00 0.00 65 LYS A CA 9
ATOM 12072 C C . LYS A 1 54 ? -12.059 3.780 -2.188 1.00 0.00 65 LYS A C 9
ATOM 12073 O O . LYS A 1 54 ? -10.916 3.477 -1.907 1.00 0.00 65 LYS A O 9
ATOM 12092 N N . ASP A 1 55 ? -12.646 4.818 -1.651 1.00 0.00 66 ASP A N 9
ATOM 12093 C CA . ASP A 1 55 ? -11.924 5.667 -0.664 1.00 0.00 66 ASP A CA 9
ATOM 12094 C C . ASP A 1 55 ? -11.498 4.819 0.534 1.00 0.00 66 ASP A C 9
ATOM 12095 O O . ASP A 1 55 ? -12.107 4.842 1.589 1.00 0.00 66 ASP A O 9
ATOM 12104 N N . VAL A 1 56 ? -10.445 4.064 0.359 1.00 0.00 67 VAL A N 9
ATOM 12105 C CA . VAL A 1 56 ? -9.927 3.187 1.448 1.00 0.00 67 VAL A CA 9
ATOM 12106 C C . VAL A 1 56 ? -11.093 2.511 2.169 1.00 0.00 67 VAL A C 9
ATOM 12107 O O . VAL A 1 56 ? -10.993 2.118 3.317 1.00 0.00 67 VAL A O 9
ATOM 12120 N N . LYS A 1 57 ? -12.199 2.366 1.492 1.00 0.00 68 LYS A N 9
ATOM 12121 C CA . LYS A 1 57 ? -13.372 1.709 2.119 1.00 0.00 68 LYS A CA 9
ATOM 12122 C C . LYS A 1 57 ? -13.019 0.260 2.429 1.00 0.00 68 LYS A C 9
ATOM 12123 O O . LYS A 1 57 ? -13.315 -0.251 3.492 1.00 0.00 68 LYS A O 9
ATOM 12142 N N . ILE A 1 58 ? -12.385 -0.407 1.499 1.00 0.00 69 ILE A N 9
ATOM 12143 C CA . ILE A 1 58 ? -11.995 -1.835 1.713 1.00 0.00 69 ILE A CA 9
ATOM 12144 C C . ILE A 1 58 ? -10.486 -1.962 1.578 1.00 0.00 69 ILE A C 9
ATOM 12145 O O . ILE A 1 58 ? -9.903 -1.514 0.611 1.00 0.00 69 ILE A O 9
ATOM 12161 N N . PHE A 1 59 ? -9.849 -2.562 2.548 1.00 0.00 70 PHE A N 9
ATOM 12162 C CA . PHE A 1 59 ? -8.364 -2.722 2.500 1.00 0.00 70 PHE A CA 9
ATOM 12163 C C . PHE A 1 59 ? -7.992 -4.160 2.848 1.00 0.00 70 PHE A C 9
ATOM 12164 O O . PHE A 1 59 ? -8.438 -4.711 3.840 1.00 0.00 70 PHE A O 9
ATOM 12181 N N . SER A 1 60 ? -7.178 -4.769 2.030 1.00 0.00 71 SER A N 9
ATOM 12182 C CA . SER A 1 60 ? -6.746 -6.179 2.272 1.00 0.00 71 SER A CA 9
ATOM 12183 C C . SER A 1 60 ? -5.225 -6.267 2.157 1.00 0.00 71 SER A C 9
ATOM 12184 O O . SER A 1 60 ? -4.597 -5.491 1.460 1.00 0.00 71 SER A O 9
ATOM 12192 N N . SER A 1 61 ? -4.629 -7.203 2.843 1.00 0.00 72 SER A N 9
ATOM 12193 C CA . SER A 1 61 ? -3.144 -7.348 2.794 1.00 0.00 72 SER A CA 9
ATOM 12194 C C . SER A 1 61 ? -2.749 -8.823 2.827 1.00 0.00 72 SER A C 9
ATOM 12195 O O . SER A 1 61 ? -3.480 -9.672 3.307 1.00 0.00 72 SER A O 9
ATOM 12203 N N . SER A 1 62 ? -1.589 -9.124 2.308 1.00 0.00 73 SER A N 9
ATOM 12204 C CA . SER A 1 62 ? -1.104 -10.533 2.278 1.00 0.00 73 SER A CA 9
ATOM 12205 C C . SER A 1 62 ? -0.647 -10.978 3.669 1.00 0.00 73 SER A C 9
ATOM 12206 O O . SER A 1 62 ? -0.508 -10.186 4.581 1.00 0.00 73 SER A O 9
ATOM 12214 N N . GLU A 1 63 ? -0.414 -12.254 3.825 1.00 0.00 74 GLU A N 9
ATOM 12215 C CA . GLU A 1 63 ? 0.030 -12.794 5.143 1.00 0.00 74 GLU A CA 9
ATOM 12216 C C . GLU A 1 63 ? 1.352 -12.145 5.561 1.00 0.00 74 GLU A C 9
ATOM 12217 O O . GLU A 1 63 ? 1.541 -11.774 6.704 1.00 0.00 74 GLU A O 9
ATOM 12229 N N . GLU A 1 64 ? 2.268 -12.009 4.638 1.00 0.00 75 GLU A N 9
ATOM 12230 C CA . GLU A 1 64 ? 3.585 -11.391 4.966 1.00 0.00 75 GLU A CA 9
ATOM 12231 C C . GLU A 1 64 ? 3.383 -9.919 5.333 1.00 0.00 75 GLU A C 9
ATOM 12232 O O . GLU A 1 64 ? 4.048 -9.378 6.197 1.00 0.00 75 GLU A O 9
ATOM 12244 N N . LEU A 1 65 ? 2.463 -9.270 4.676 1.00 0.00 76 LEU A N 9
ATOM 12245 C CA . LEU A 1 65 ? 2.187 -7.834 4.968 1.00 0.00 76 LEU A CA 9
ATOM 12246 C C . LEU A 1 65 ? 1.203 -7.742 6.144 1.00 0.00 76 LEU A C 9
ATOM 12247 O O . LEU A 1 65 ? 1.097 -6.730 6.820 1.00 0.00 76 LEU A O 9
ATOM 12263 N N . ASP A 1 66 ? 0.478 -8.806 6.385 1.00 0.00 77 ASP A N 9
ATOM 12264 C CA . ASP A 1 66 ? -0.510 -8.816 7.502 1.00 0.00 77 ASP A CA 9
ATOM 12265 C C . ASP A 1 66 ? 0.217 -8.738 8.848 1.00 0.00 77 ASP A C 9
ATOM 12266 O O . ASP A 1 66 ? -0.167 -8.002 9.738 1.00 0.00 77 ASP A O 9
ATOM 12275 N N . LYS A 1 67 ? 1.267 -9.503 8.999 1.00 0.00 78 LYS A N 9
ATOM 12276 C CA . LYS A 1 67 ? 2.030 -9.500 10.282 1.00 0.00 78 LYS A CA 9
ATOM 12277 C C . LYS A 1 67 ? 2.811 -8.190 10.425 1.00 0.00 78 LYS A C 9
ATOM 12278 O O . LYS A 1 67 ? 3.234 -7.816 11.503 1.00 0.00 78 LYS A O 9
ATOM 12297 N N . MET A 1 68 ? 3.005 -7.495 9.341 1.00 0.00 79 MET A N 9
ATOM 12298 C CA . MET A 1 68 ? 3.758 -6.209 9.395 1.00 0.00 79 MET A CA 9
ATOM 12299 C C . MET A 1 68 ? 2.884 -5.118 10.013 1.00 0.00 79 MET A C 9
ATOM 12300 O O . MET A 1 68 ? 3.202 -4.553 11.043 1.00 0.00 79 MET A O 9
ATOM 12314 N N . PHE A 1 69 ? 1.791 -4.807 9.372 1.00 0.00 80 PHE A N 9
ATOM 12315 C CA . PHE A 1 69 ? 0.894 -3.734 9.888 1.00 0.00 80 PHE A CA 9
ATOM 12316 C C . PHE A 1 69 ? 0.160 -4.207 11.148 1.00 0.00 80 PHE A C 9
ATOM 12317 O O . PHE A 1 69 ? -0.317 -5.326 11.223 1.00 0.00 80 PHE A O 9
ATOM 12334 N N . GLN A 1 70 ? 0.045 -3.351 12.123 1.00 0.00 81 GLN A N 9
ATOM 12335 C CA . GLN A 1 70 ? -0.678 -3.721 13.370 1.00 0.00 81 GLN A CA 9
ATOM 12336 C C . GLN A 1 70 ? -1.556 -2.546 13.796 1.00 0.00 81 GLN A C 9
ATOM 12337 O O . GLN A 1 70 ? -1.662 -2.230 14.965 1.00 0.00 81 GLN A O 9
ATOM 12351 N N . GLU A 1 71 ? -2.190 -1.889 12.850 1.00 0.00 82 GLU A N 9
ATOM 12352 C CA . GLU A 1 71 ? -3.069 -0.725 13.188 1.00 0.00 82 GLU A CA 9
ATOM 12353 C C . GLU A 1 71 ? -4.523 -1.061 12.825 1.00 0.00 82 GLU A C 9
ATOM 12354 O O . GLU A 1 71 ? -4.776 -1.824 11.914 1.00 0.00 82 GLU A O 9
ATOM 12366 N N . PRO A 1 72 ? -5.470 -0.490 13.529 1.00 0.00 83 PRO A N 9
ATOM 12367 C CA . PRO A 1 72 ? -6.921 -0.726 13.270 1.00 0.00 83 PRO A CA 9
ATOM 12368 C C . PRO A 1 72 ? -7.372 -0.170 11.915 1.00 0.00 83 PRO A C 9
ATOM 12369 O O . PRO A 1 72 ? -6.770 0.728 11.357 1.00 0.00 83 PRO A O 9
ATOM 12380 N N . ARG A 1 73 ? -8.435 -0.714 11.386 1.00 0.00 84 ARG A N 9
ATOM 12381 C CA . ARG A 1 73 ? -8.945 -0.248 10.067 1.00 0.00 84 ARG A CA 9
ATOM 12382 C C . ARG A 1 73 ? -9.535 1.158 10.200 1.00 0.00 84 ARG A C 9
ATOM 12383 O O . ARG A 1 73 ? -10.307 1.448 11.096 1.00 0.00 84 ARG A O 9
ATOM 12404 N N . LYS A 1 74 ? -9.167 2.028 9.299 1.00 0.00 85 LYS A N 9
ATOM 12405 C CA . LYS A 1 74 ? -9.683 3.426 9.331 1.00 0.00 85 LYS A CA 9
ATOM 12406 C C . LYS A 1 74 ? -9.625 4.024 7.922 1.00 0.00 85 LYS A C 9
ATOM 12407 O O . LYS A 1 74 ? -8.740 3.729 7.140 1.00 0.00 85 LYS A O 9
ATOM 12426 N N . GLY A 1 75 ? -10.576 4.856 7.599 1.00 0.00 86 GLY A N 9
ATOM 12427 C CA . GLY A 1 75 ? -10.618 5.483 6.247 1.00 0.00 86 GLY A CA 9
ATOM 12428 C C . GLY A 1 75 ? -9.656 6.672 6.160 1.00 0.00 86 GLY A C 9
ATOM 12429 O O . GLY A 1 75 ? -9.137 7.151 7.152 1.00 0.00 86 GLY A O 9
ATOM 12433 N N . TYR A 1 76 ? -9.430 7.147 4.962 1.00 0.00 87 TYR A N 9
ATOM 12434 C CA . TYR A 1 76 ? -8.519 8.309 4.751 1.00 0.00 87 TYR A CA 9
ATOM 12435 C C . TYR A 1 76 ? -9.081 9.542 5.465 1.00 0.00 87 TYR A C 9
ATOM 12436 O O . TYR A 1 76 ? -8.375 10.266 6.140 1.00 0.00 87 TYR A O 9
ATOM 12454 N N . ASP A 1 77 ? -10.358 9.781 5.318 1.00 0.00 88 ASP A N 9
ATOM 12455 C CA . ASP A 1 77 ? -10.985 10.961 5.981 1.00 0.00 88 ASP A CA 9
ATOM 12456 C C . ASP A 1 77 ? -10.919 10.794 7.500 1.00 0.00 88 ASP A C 9
ATOM 12457 O O . ASP A 1 77 ? -10.792 11.754 8.236 1.00 0.00 88 ASP A O 9
ATOM 12466 N N . GLU A 1 78 ? -11.012 9.577 7.970 1.00 0.00 89 GLU A N 9
ATOM 12467 C CA . GLU A 1 78 ? -10.968 9.329 9.439 1.00 0.00 89 GLU A CA 9
ATOM 12468 C C . GLU A 1 78 ? -9.612 9.764 10.002 1.00 0.00 89 GLU A C 9
ATOM 12469 O O . GLU A 1 78 ? -9.538 10.514 10.955 1.00 0.00 89 GLU A O 9
ATOM 12481 N N . ILE A 1 79 ? -8.536 9.300 9.418 1.00 0.00 90 ILE A N 9
ATOM 12482 C CA . ILE A 1 79 ? -7.191 9.689 9.914 1.00 0.00 90 ILE A CA 9
ATOM 12483 C C . ILE A 1 79 ? -6.956 11.174 9.644 1.00 0.00 90 ILE A C 9
ATOM 12484 O O . ILE A 1 79 ? -6.237 11.844 10.361 1.00 0.00 90 ILE A O 9
ATOM 12500 N N . LEU A 1 80 ? -7.554 11.689 8.607 1.00 0.00 91 LEU A N 9
ATOM 12501 C CA . LEU A 1 80 ? -7.364 13.127 8.271 1.00 0.00 91 LEU A CA 9
ATOM 12502 C C . LEU A 1 80 ? -7.887 13.998 9.416 1.00 0.00 91 LEU A C 9
ATOM 12503 O O . LEU A 1 80 ? -7.260 14.958 9.823 1.00 0.00 91 LEU A O 9
ATOM 12519 N N . GLU A 1 81 ? -9.037 13.664 9.939 1.00 0.00 92 GLU A N 9
ATOM 12520 C CA . GLU A 1 81 ? -9.617 14.459 11.060 1.00 0.00 92 GLU A CA 9
ATOM 12521 C C . GLU A 1 81 ? -9.129 13.874 12.389 1.00 0.00 92 GLU A C 9
ATOM 12522 O O . GLU A 1 81 ? -8.928 14.573 13.366 1.00 0.00 92 GLU A O 9
ATOM 12534 N N . HIS A 1 82 ? -8.944 12.581 12.415 1.00 0.00 93 HIS A N 9
ATOM 12535 C CA . HIS A 1 82 ? -8.477 11.889 13.650 1.00 0.00 93 HIS A CA 9
ATOM 12536 C C . HIS A 1 82 ? -9.209 12.447 14.876 1.00 0.00 93 HIS A C 9
ATOM 12537 O O . HIS A 1 82 ? -8.828 13.450 15.452 1.00 0.00 93 HIS A O 9
ATOM 12551 N N . HIS A 1 83 ? -10.259 11.784 15.275 1.00 0.00 94 HIS A N 9
ATOM 12552 C CA . HIS A 1 83 ? -11.048 12.230 16.458 1.00 0.00 94 HIS A CA 9
ATOM 12553 C C . HIS A 1 83 ? -10.199 12.100 17.731 1.00 0.00 94 HIS A C 9
ATOM 12554 O O . HIS A 1 83 ? -10.421 12.788 18.710 1.00 0.00 94 HIS A O 9
ATOM 12568 N N . HIS A 1 84 ? -9.230 11.218 17.715 1.00 0.00 95 HIS A N 9
ATOM 12569 C CA . HIS A 1 84 ? -8.349 11.025 18.908 1.00 0.00 95 HIS A CA 9
ATOM 12570 C C . HIS A 1 84 ? -9.194 10.647 20.126 1.00 0.00 95 HIS A C 9
ATOM 12571 O O . HIS A 1 84 ? -9.613 11.485 20.903 1.00 0.00 95 HIS A O 9
ATOM 12585 N N . HIS A 1 85 ? -9.435 9.373 20.297 1.00 0.00 96 HIS A N 9
ATOM 12586 C CA . HIS A 1 85 ? -10.242 8.899 21.458 1.00 0.00 96 HIS A CA 9
ATOM 12587 C C . HIS A 1 85 ? -9.473 9.159 22.757 1.00 0.00 96 HIS A C 9
ATOM 12588 O O . HIS A 1 85 ? -10.034 9.561 23.758 1.00 0.00 96 HIS A O 9
ATOM 12602 N N . HIS A 1 86 ? -8.187 8.929 22.741 1.00 0.00 97 HIS A N 9
ATOM 12603 C CA . HIS A 1 86 ? -7.359 9.157 23.961 1.00 0.00 97 HIS A CA 9
ATOM 12604 C C . HIS A 1 86 ? -5.925 9.476 23.528 1.00 0.00 97 HIS A C 9
ATOM 12605 O O . HIS A 1 86 ? -5.225 10.247 24.155 1.00 0.00 97 HIS A O 9
ATOM 12619 N N . HIS A 1 87 ? -5.493 8.880 22.445 1.00 0.00 98 HIS A N 9
ATOM 12620 C CA . HIS A 1 87 ? -4.112 9.124 21.935 1.00 0.00 98 HIS A CA 9
ATOM 12621 C C . HIS A 1 87 ? -3.091 8.870 23.047 1.00 0.00 98 HIS A C 9
ATOM 12622 O O . HIS A 1 87 ? -2.748 7.717 23.253 1.00 0.00 98 HIS A O 9
ATOM 12637 N N . ALA A 1 1 ? -7.108 12.885 -13.671 1.00 0.00 12 ALA A N 10
ATOM 12638 C CA . ALA A 1 1 ? -7.108 11.415 -13.414 1.00 0.00 12 ALA A CA 10
ATOM 12639 C C . ALA A 1 1 ? -7.490 11.145 -11.952 1.00 0.00 12 ALA A C 10
ATOM 12640 O O . ALA A 1 1 ? -6.701 11.336 -11.046 1.00 0.00 12 ALA A O 10
ATOM 12647 N N . PHE A 1 2 ? -8.698 10.694 -11.724 1.00 0.00 13 PHE A N 10
ATOM 12648 C CA . PHE A 1 2 ? -9.161 10.399 -10.335 1.00 0.00 13 PHE A CA 10
ATOM 12649 C C . PHE A 1 2 ? -8.315 9.275 -9.732 1.00 0.00 13 PHE A C 10
ATOM 12650 O O . PHE A 1 2 ? -8.138 9.190 -8.531 1.00 0.00 13 PHE A O 10
ATOM 12667 N N . PHE A 1 3 ? -7.807 8.404 -10.557 1.00 0.00 14 PHE A N 10
ATOM 12668 C CA . PHE A 1 3 ? -6.982 7.276 -10.042 1.00 0.00 14 PHE A CA 10
ATOM 12669 C C . PHE A 1 3 ? -5.781 7.832 -9.271 1.00 0.00 14 PHE A C 10
ATOM 12670 O O . PHE A 1 3 ? -5.338 7.262 -8.296 1.00 0.00 14 PHE A O 10
ATOM 12687 N N . ASN A 1 4 ? -5.249 8.939 -9.708 1.00 0.00 15 ASN A N 10
ATOM 12688 C CA . ASN A 1 4 ? -4.075 9.538 -9.010 1.00 0.00 15 ASN A CA 10
ATOM 12689 C C . ASN A 1 4 ? -4.472 9.915 -7.580 1.00 0.00 15 ASN A C 10
ATOM 12690 O O . ASN A 1 4 ? -3.718 9.735 -6.645 1.00 0.00 15 ASN A O 10
ATOM 12701 N N . GLU A 1 5 ? -5.654 10.444 -7.413 1.00 0.00 16 GLU A N 10
ATOM 12702 C CA . GLU A 1 5 ? -6.121 10.848 -6.056 1.00 0.00 16 GLU A CA 10
ATOM 12703 C C . GLU A 1 5 ? -6.276 9.608 -5.169 1.00 0.00 16 GLU A C 10
ATOM 12704 O O . GLU A 1 5 ? -5.965 9.630 -3.993 1.00 0.00 16 GLU A O 10
ATOM 12716 N N . GLN A 1 6 ? -6.767 8.533 -5.722 1.00 0.00 17 GLN A N 10
ATOM 12717 C CA . GLN A 1 6 ? -6.958 7.289 -4.921 1.00 0.00 17 GLN A CA 10
ATOM 12718 C C . GLN A 1 6 ? -5.591 6.744 -4.483 1.00 0.00 17 GLN A C 10
ATOM 12719 O O . GLN A 1 6 ? -5.426 6.266 -3.378 1.00 0.00 17 GLN A O 10
ATOM 12733 N N . LYS A 1 7 ? -4.620 6.802 -5.350 1.00 0.00 18 LYS A N 10
ATOM 12734 C CA . LYS A 1 7 ? -3.268 6.285 -5.004 1.00 0.00 18 LYS A CA 10
ATOM 12735 C C . LYS A 1 7 ? -2.673 7.108 -3.857 1.00 0.00 18 LYS A C 10
ATOM 12736 O O . LYS A 1 7 ? -2.041 6.580 -2.963 1.00 0.00 18 LYS A O 10
ATOM 12755 N N . GLU A 1 8 ? -2.861 8.400 -3.885 1.00 0.00 19 GLU A N 10
ATOM 12756 C CA . GLU A 1 8 ? -2.301 9.266 -2.806 1.00 0.00 19 GLU A CA 10
ATOM 12757 C C . GLU A 1 8 ? -2.948 8.908 -1.465 1.00 0.00 19 GLU A C 10
ATOM 12758 O O . GLU A 1 8 ? -2.292 8.845 -0.443 1.00 0.00 19 GLU A O 10
ATOM 12770 N N . LYS A 1 9 ? -4.234 8.686 -1.462 1.00 0.00 20 LYS A N 10
ATOM 12771 C CA . LYS A 1 9 ? -4.939 8.344 -0.193 1.00 0.00 20 LYS A CA 10
ATOM 12772 C C . LYS A 1 9 ? -4.428 7.004 0.351 1.00 0.00 20 LYS A C 10
ATOM 12773 O O . LYS A 1 9 ? -4.217 6.844 1.538 1.00 0.00 20 LYS A O 10
ATOM 12792 N N . VAL A 1 10 ? -4.235 6.041 -0.508 1.00 0.00 21 VAL A N 10
ATOM 12793 C CA . VAL A 1 10 ? -3.744 4.708 -0.051 1.00 0.00 21 VAL A CA 10
ATOM 12794 C C . VAL A 1 10 ? -2.326 4.845 0.514 1.00 0.00 21 VAL A C 10
ATOM 12795 O O . VAL A 1 10 ? -1.990 4.263 1.528 1.00 0.00 21 VAL A O 10
ATOM 12808 N N . THR A 1 11 ? -1.489 5.595 -0.145 1.00 0.00 22 THR A N 10
ATOM 12809 C CA . THR A 1 11 ? -0.087 5.768 0.334 1.00 0.00 22 THR A CA 10
ATOM 12810 C C . THR A 1 11 ? -0.086 6.405 1.725 1.00 0.00 22 THR A C 10
ATOM 12811 O O . THR A 1 11 ? 0.646 5.999 2.605 1.00 0.00 22 THR A O 10
ATOM 12822 N N . LEU A 1 12 ? -0.888 7.416 1.922 1.00 0.00 23 LEU A N 10
ATOM 12823 C CA . LEU A 1 12 ? -0.922 8.093 3.249 1.00 0.00 23 LEU A CA 10
ATOM 12824 C C . LEU A 1 12 ? -1.389 7.104 4.320 1.00 0.00 23 LEU A C 10
ATOM 12825 O O . LEU A 1 12 ? -0.855 7.055 5.412 1.00 0.00 23 LEU A O 10
ATOM 12841 N N . TYR A 1 13 ? -2.391 6.330 4.016 1.00 0.00 24 TYR A N 10
ATOM 12842 C CA . TYR A 1 13 ? -2.914 5.348 5.006 1.00 0.00 24 TYR A CA 10
ATOM 12843 C C . TYR A 1 13 ? -1.813 4.349 5.376 1.00 0.00 24 TYR A C 10
ATOM 12844 O O . TYR A 1 13 ? -1.647 3.989 6.526 1.00 0.00 24 TYR A O 10
ATOM 12862 N N . LEU A 1 14 ? -1.077 3.886 4.406 1.00 0.00 25 LEU A N 10
ATOM 12863 C CA . LEU A 1 14 ? 0.002 2.896 4.682 1.00 0.00 25 LEU A CA 10
ATOM 12864 C C . LEU A 1 14 ? 1.068 3.507 5.594 1.00 0.00 25 LEU A C 10
ATOM 12865 O O . LEU A 1 14 ? 1.560 2.868 6.500 1.00 0.00 25 LEU A O 10
ATOM 12881 N N . LYS A 1 15 ? 1.437 4.733 5.359 1.00 0.00 26 LYS A N 10
ATOM 12882 C CA . LYS A 1 15 ? 2.483 5.370 6.208 1.00 0.00 26 LYS A CA 10
ATOM 12883 C C . LYS A 1 15 ? 2.011 5.450 7.664 1.00 0.00 26 LYS A C 10
ATOM 12884 O O . LYS A 1 15 ? 2.776 5.243 8.587 1.00 0.00 26 LYS A O 10
ATOM 12903 N N . HIS A 1 16 ? 0.764 5.768 7.879 1.00 0.00 27 HIS A N 10
ATOM 12904 C CA . HIS A 1 16 ? 0.249 5.883 9.275 1.00 0.00 27 HIS A CA 10
ATOM 12905 C C . HIS A 1 16 ? 0.270 4.519 9.965 1.00 0.00 27 HIS A C 10
ATOM 12906 O O . HIS A 1 16 ? 0.590 4.409 11.133 1.00 0.00 27 HIS A O 10
ATOM 12920 N N . ASN A 1 17 ? -0.087 3.480 9.260 1.00 0.00 28 ASN A N 10
ATOM 12921 C CA . ASN A 1 17 ? -0.105 2.123 9.879 1.00 0.00 28 ASN A CA 10
ATOM 12922 C C . ASN A 1 17 ? 1.223 1.423 9.613 1.00 0.00 28 ASN A C 10
ATOM 12923 O O . ASN A 1 17 ? 1.474 0.335 10.107 1.00 0.00 28 ASN A O 10
ATOM 12934 N N . ILE A 1 18 ? 2.084 2.043 8.843 1.00 0.00 29 ILE A N 10
ATOM 12935 C CA . ILE A 1 18 ? 3.409 1.430 8.540 1.00 0.00 29 ILE A CA 10
ATOM 12936 C C . ILE A 1 18 ? 4.476 2.540 8.475 1.00 0.00 29 ILE A C 10
ATOM 12937 O O . ILE A 1 18 ? 4.696 3.123 7.432 1.00 0.00 29 ILE A O 10
ATOM 12953 N N . PRO A 1 19 ? 5.127 2.846 9.580 1.00 0.00 30 PRO A N 10
ATOM 12954 C CA . PRO A 1 19 ? 6.170 3.920 9.627 1.00 0.00 30 PRO A CA 10
ATOM 12955 C C . PRO A 1 19 ? 7.448 3.505 8.891 1.00 0.00 30 PRO A C 10
ATOM 12956 O O . PRO A 1 19 ? 8.288 4.322 8.565 1.00 0.00 30 PRO A O 10
ATOM 12967 N N . ASP A 1 20 ? 7.598 2.234 8.638 1.00 0.00 31 ASP A N 10
ATOM 12968 C CA . ASP A 1 20 ? 8.812 1.737 7.932 1.00 0.00 31 ASP A CA 10
ATOM 12969 C C . ASP A 1 20 ? 8.533 1.685 6.427 1.00 0.00 31 ASP A C 10
ATOM 12970 O O . ASP A 1 20 ? 9.350 1.234 5.649 1.00 0.00 31 ASP A O 10
ATOM 12979 N N . PHE A 1 21 ? 7.380 2.140 6.015 1.00 0.00 32 PHE A N 10
ATOM 12980 C CA . PHE A 1 21 ? 7.038 2.115 4.567 1.00 0.00 32 PHE A CA 10
ATOM 12981 C C . PHE A 1 21 ? 8.176 2.729 3.748 1.00 0.00 32 PHE A C 10
ATOM 12982 O O . PHE A 1 21 ? 8.747 3.739 4.110 1.00 0.00 32 PHE A O 10
ATOM 12999 N N . ASN A 1 22 ? 8.500 2.114 2.636 1.00 0.00 33 ASN A N 10
ATOM 13000 C CA . ASN A 1 22 ? 9.593 2.632 1.761 1.00 0.00 33 ASN A CA 10
ATOM 13001 C C . ASN A 1 22 ? 9.006 3.155 0.450 1.00 0.00 33 ASN A C 10
ATOM 13002 O O . ASN A 1 22 ? 9.106 4.325 0.137 1.00 0.00 33 ASN A O 10
ATOM 13013 N N . THR A 1 23 ? 8.403 2.297 -0.331 1.00 0.00 34 THR A N 10
ATOM 13014 C CA . THR A 1 23 ? 7.827 2.751 -1.629 1.00 0.00 34 THR A CA 10
ATOM 13015 C C . THR A 1 23 ? 6.608 1.900 -1.987 1.00 0.00 34 THR A C 10
ATOM 13016 O O . THR A 1 23 ? 6.461 0.782 -1.527 1.00 0.00 34 THR A O 10
ATOM 13027 N N . VAL A 1 24 ? 5.728 2.430 -2.807 1.00 0.00 35 VAL A N 10
ATOM 13028 C CA . VAL A 1 24 ? 4.501 1.677 -3.212 1.00 0.00 35 VAL A CA 10
ATOM 13029 C C . VAL A 1 24 ? 4.402 1.654 -4.732 1.00 0.00 35 VAL A C 10
ATOM 13030 O O . VAL A 1 24 ? 4.559 2.665 -5.390 1.00 0.00 35 VAL A O 10
ATOM 13043 N N . THR A 1 25 ? 4.131 0.502 -5.295 1.00 0.00 36 THR A N 10
ATOM 13044 C CA . THR A 1 25 ? 4.001 0.385 -6.776 1.00 0.00 36 THR A CA 10
ATOM 13045 C C . THR A 1 25 ? 2.591 -0.086 -7.108 1.00 0.00 36 THR A C 10
ATOM 13046 O O . THR A 1 25 ? 2.162 -1.145 -6.689 1.00 0.00 36 THR A O 10
ATOM 13057 N N . PHE A 1 26 ? 1.862 0.701 -7.852 1.00 0.00 37 PHE A N 10
ATOM 13058 C CA . PHE A 1 26 ? 0.469 0.325 -8.213 1.00 0.00 37 PHE A CA 10
ATOM 13059 C C . PHE A 1 26 ? 0.467 -0.396 -9.558 1.00 0.00 37 PHE A C 10
ATOM 13060 O O . PHE A 1 26 ? 0.908 0.132 -10.560 1.00 0.00 37 PHE A O 10
ATOM 13077 N N . THR A 1 27 ? -0.034 -1.604 -9.579 1.00 0.00 38 THR A N 10
ATOM 13078 C CA . THR A 1 27 ? -0.089 -2.394 -10.841 1.00 0.00 38 THR A CA 10
ATOM 13079 C C . THR A 1 27 ? -1.547 -2.493 -11.292 1.00 0.00 38 THR A C 10
ATOM 13080 O O . THR A 1 27 ? -1.853 -3.097 -12.300 1.00 0.00 38 THR A O 10
ATOM 13091 N N . ASN A 1 28 ? -2.443 -1.901 -10.544 1.00 0.00 39 ASN A N 10
ATOM 13092 C CA . ASN A 1 28 ? -3.891 -1.941 -10.913 1.00 0.00 39 ASN A CA 10
ATOM 13093 C C . ASN A 1 28 ? -4.363 -3.391 -10.986 1.00 0.00 39 ASN A C 10
ATOM 13094 O O . ASN A 1 28 ? -4.700 -3.970 -9.977 1.00 0.00 39 ASN A O 10
ATOM 13105 N N . GLU A 1 29 ? -4.380 -3.964 -12.161 1.00 0.00 40 GLU A N 10
ATOM 13106 C CA . GLU A 1 29 ? -4.822 -5.381 -12.319 1.00 0.00 40 GLU A CA 10
ATOM 13107 C C . GLU A 1 29 ? -6.267 -5.557 -11.845 1.00 0.00 40 GLU A C 10
ATOM 13108 O O . GLU A 1 29 ? -7.202 -5.481 -12.620 1.00 0.00 40 GLU A O 10
ATOM 13120 N N . GLU A 1 30 ? -6.449 -5.823 -10.588 1.00 0.00 41 GLU A N 10
ATOM 13121 C CA . GLU A 1 30 ? -7.818 -6.047 -10.051 1.00 0.00 41 GLU A CA 10
ATOM 13122 C C . GLU A 1 30 ? -8.704 -4.832 -10.329 1.00 0.00 41 GLU A C 10
ATOM 13123 O O . GLU A 1 30 ? -8.244 -3.707 -10.374 1.00 0.00 41 GLU A O 10
ATOM 13135 N N . PHE A 1 31 ? -9.981 -5.050 -10.512 1.00 0.00 42 PHE A N 10
ATOM 13136 C CA . PHE A 1 31 ? -10.906 -3.913 -10.780 1.00 0.00 42 PHE A CA 10
ATOM 13137 C C . PHE A 1 31 ? -12.305 -4.269 -10.270 1.00 0.00 42 PHE A C 10
ATOM 13138 O O . PHE A 1 31 ? -13.072 -4.932 -10.940 1.00 0.00 42 PHE A O 10
ATOM 13155 N N . ASN A 1 32 ? -12.636 -3.831 -9.082 1.00 0.00 43 ASN A N 10
ATOM 13156 C CA . ASN A 1 32 ? -13.972 -4.135 -8.505 1.00 0.00 43 ASN A CA 10
ATOM 13157 C C . ASN A 1 32 ? -15.065 -3.927 -9.576 1.00 0.00 43 ASN A C 10
ATOM 13158 O O . ASN A 1 32 ? -15.372 -2.809 -9.930 1.00 0.00 43 ASN A O 10
ATOM 13169 N N . PRO A 1 33 ? -15.663 -4.987 -10.076 1.00 0.00 44 PRO A N 10
ATOM 13170 C CA . PRO A 1 33 ? -16.745 -4.882 -11.101 1.00 0.00 44 PRO A CA 10
ATOM 13171 C C . PRO A 1 33 ? -17.842 -3.901 -10.668 1.00 0.00 44 PRO A C 10
ATOM 13172 O O . PRO A 1 33 ? -18.445 -3.226 -11.478 1.00 0.00 44 PRO A O 10
ATOM 13183 N N . ILE A 1 34 ? -18.103 -3.827 -9.391 1.00 0.00 45 ILE A N 10
ATOM 13184 C CA . ILE A 1 34 ? -19.156 -2.901 -8.890 1.00 0.00 45 ILE A CA 10
ATOM 13185 C C . ILE A 1 34 ? -18.538 -1.517 -8.680 1.00 0.00 45 ILE A C 10
ATOM 13186 O O . ILE A 1 34 ? -19.219 -0.562 -8.365 1.00 0.00 45 ILE A O 10
ATOM 13202 N N . GLY A 1 35 ? -17.247 -1.401 -8.854 1.00 0.00 46 GLY A N 10
ATOM 13203 C CA . GLY A 1 35 ? -16.587 -0.083 -8.666 1.00 0.00 46 GLY A CA 10
ATOM 13204 C C . GLY A 1 35 ? -15.173 -0.135 -9.239 1.00 0.00 46 GLY A C 10
ATOM 13205 O O . GLY A 1 35 ? -14.973 -0.514 -10.377 1.00 0.00 46 GLY A O 10
ATOM 13209 N N . ILE A 1 36 ? -14.188 0.249 -8.463 1.00 0.00 47 ILE A N 10
ATOM 13210 C CA . ILE A 1 36 ? -12.777 0.228 -8.958 1.00 0.00 47 ILE A CA 10
ATOM 13211 C C . ILE A 1 36 ? -11.866 -0.370 -7.892 1.00 0.00 47 ILE A C 10
ATOM 13212 O O . ILE A 1 36 ? -12.107 -0.241 -6.707 1.00 0.00 47 ILE A O 10
ATOM 13228 N N . SER A 1 37 ? -10.807 -1.017 -8.303 1.00 0.00 48 SER A N 10
ATOM 13229 C CA . SER A 1 37 ? -9.864 -1.621 -7.320 1.00 0.00 48 SER A CA 10
ATOM 13230 C C . SER A 1 37 ? -8.443 -1.469 -7.835 1.00 0.00 48 SER A C 10
ATOM 13231 O O . SER A 1 37 ? -8.188 -1.598 -9.017 1.00 0.00 48 SER A O 10
ATOM 13239 N N . ILE A 1 38 ? -7.512 -1.197 -6.956 1.00 0.00 49 ILE A N 10
ATOM 13240 C CA . ILE A 1 38 ? -6.092 -1.036 -7.380 1.00 0.00 49 ILE A CA 10
ATOM 13241 C C . ILE A 1 38 ? -5.206 -1.987 -6.582 1.00 0.00 49 ILE A C 10
ATOM 13242 O O . ILE A 1 38 ? -5.160 -1.946 -5.366 1.00 0.00 49 ILE A O 10
ATOM 13258 N N . ASP A 1 39 ? -4.491 -2.843 -7.265 1.00 0.00 50 ASP A N 10
ATOM 13259 C CA . ASP A 1 39 ? -3.590 -3.804 -6.576 1.00 0.00 50 ASP A CA 10
ATOM 13260 C C . ASP A 1 39 ? -2.149 -3.331 -6.738 1.00 0.00 50 ASP A C 10
ATOM 13261 O O . ASP A 1 39 ? -1.813 -2.625 -7.678 1.00 0.00 50 ASP A O 10
ATOM 13270 N N . GLY A 1 40 ? -1.289 -3.709 -5.833 1.00 0.00 51 GLY A N 10
ATOM 13271 C CA . GLY A 1 40 ? 0.129 -3.276 -5.941 1.00 0.00 51 GLY A CA 10
ATOM 13272 C C . GLY A 1 40 ? 0.958 -3.931 -4.841 1.00 0.00 51 GLY A C 10
ATOM 13273 O O . GLY A 1 40 ? 0.498 -4.812 -4.137 1.00 0.00 51 GLY A O 10
ATOM 13277 N N . TYR A 1 41 ? 2.182 -3.500 -4.683 1.00 0.00 52 TYR A N 10
ATOM 13278 C CA . TYR A 1 41 ? 3.061 -4.076 -3.627 1.00 0.00 52 TYR A CA 10
ATOM 13279 C C . TYR A 1 41 ? 3.967 -2.989 -3.065 1.00 0.00 52 TYR A C 10
ATOM 13280 O O . TYR A 1 41 ? 4.129 -1.937 -3.653 1.00 0.00 52 TYR A O 10
ATOM 13298 N N . ILE A 1 42 ? 4.545 -3.234 -1.913 1.00 0.00 53 ILE A N 10
ATOM 13299 C CA . ILE A 1 42 ? 5.439 -2.216 -1.270 1.00 0.00 53 ILE A CA 10
ATOM 13300 C C . ILE A 1 42 ? 6.828 -2.804 -1.005 1.00 0.00 53 ILE A C 10
ATOM 13301 O O . ILE A 1 42 ? 7.019 -4.003 -1.005 1.00 0.00 53 ILE A O 10
ATOM 13317 N N . ASN A 1 43 ? 7.791 -1.948 -0.777 1.00 0.00 54 ASN A N 10
ATOM 13318 C CA . ASN A 1 43 ? 9.184 -2.407 -0.499 1.00 0.00 54 ASN A CA 10
ATOM 13319 C C . ASN A 1 43 ? 9.686 -3.279 -1.657 1.00 0.00 54 ASN A C 10
ATOM 13320 O O . ASN A 1 43 ? 10.465 -4.193 -1.471 1.00 0.00 54 ASN A O 10
ATOM 13331 N N . ASN A 1 44 ? 9.253 -2.984 -2.853 1.00 0.00 55 ASN A N 10
ATOM 13332 C CA . ASN A 1 44 ? 9.700 -3.767 -4.043 1.00 0.00 55 ASN A CA 10
ATOM 13333 C C . ASN A 1 44 ? 9.579 -5.264 -3.759 1.00 0.00 55 ASN A C 10
ATOM 13334 O O . ASN A 1 44 ? 10.319 -6.067 -4.296 1.00 0.00 55 ASN A O 10
ATOM 13345 N N . ASP A 1 45 ? 8.642 -5.647 -2.925 1.00 0.00 56 ASP A N 10
ATOM 13346 C CA . ASP A 1 45 ? 8.448 -7.094 -2.598 1.00 0.00 56 ASP A CA 10
ATOM 13347 C C . ASP A 1 45 ? 7.119 -7.576 -3.181 1.00 0.00 56 ASP A C 10
ATOM 13348 O O . ASP A 1 45 ? 6.055 -7.232 -2.705 1.00 0.00 56 ASP A O 10
ATOM 13357 N N . LYS A 1 46 ? 7.182 -8.379 -4.210 1.00 0.00 57 LYS A N 10
ATOM 13358 C CA . LYS A 1 46 ? 5.943 -8.903 -4.851 1.00 0.00 57 LYS A CA 10
ATOM 13359 C C . LYS A 1 46 ? 5.116 -9.674 -3.817 1.00 0.00 57 LYS A C 10
ATOM 13360 O O . LYS A 1 46 ? 3.901 -9.676 -3.854 1.00 0.00 57 LYS A O 10
ATOM 13379 N N . ASN A 1 47 ? 5.767 -10.334 -2.901 1.00 0.00 58 ASN A N 10
ATOM 13380 C CA . ASN A 1 47 ? 5.024 -11.107 -1.867 1.00 0.00 58 ASN A CA 10
ATOM 13381 C C . ASN A 1 47 ? 4.172 -10.149 -1.029 1.00 0.00 58 ASN A C 10
ATOM 13382 O O . ASN A 1 47 ? 3.059 -10.461 -0.651 1.00 0.00 58 ASN A O 10
ATOM 13393 N N . LEU A 1 48 ? 4.686 -8.987 -0.731 1.00 0.00 59 LEU A N 10
ATOM 13394 C CA . LEU A 1 48 ? 3.909 -8.009 0.087 1.00 0.00 59 LEU A CA 10
ATOM 13395 C C . LEU A 1 48 ? 2.949 -7.244 -0.826 1.00 0.00 59 LEU A C 10
ATOM 13396 O O . LEU A 1 48 ? 3.239 -6.146 -1.278 1.00 0.00 59 LEU A O 10
ATOM 13412 N N . SER A 1 49 ? 1.811 -7.830 -1.112 1.00 0.00 60 SER A N 10
ATOM 13413 C CA . SER A 1 49 ? 0.817 -7.169 -2.012 1.00 0.00 60 SER A CA 10
ATOM 13414 C C . SER A 1 49 ? -0.298 -6.521 -1.194 1.00 0.00 60 SER A C 10
ATOM 13415 O O . SER A 1 49 ? -0.522 -6.854 -0.045 1.00 0.00 60 SER A O 10
ATOM 13423 N N . PHE A 1 50 ? -1.009 -5.599 -1.792 1.00 0.00 61 PHE A N 10
ATOM 13424 C CA . PHE A 1 50 ? -2.125 -4.920 -1.078 1.00 0.00 61 PHE A CA 10
ATOM 13425 C C . PHE A 1 50 ? -3.229 -4.598 -2.080 1.00 0.00 61 PHE A C 10
ATOM 13426 O O . PHE A 1 50 ? -2.979 -4.440 -3.265 1.00 0.00 61 PHE A O 10
ATOM 13443 N N . THR A 1 51 ? -4.451 -4.500 -1.615 1.00 0.00 62 THR A N 10
ATOM 13444 C CA . THR A 1 51 ? -5.590 -4.185 -2.528 1.00 0.00 62 THR A CA 10
ATOM 13445 C C . THR A 1 51 ? -6.457 -3.089 -1.912 1.00 0.00 62 THR A C 10
ATOM 13446 O O . THR A 1 51 ? -6.814 -3.145 -0.749 1.00 0.00 62 THR A O 10
ATOM 13457 N N . ALA A 1 52 ? -6.808 -2.096 -2.694 1.00 0.00 63 ALA A N 10
ATOM 13458 C CA . ALA A 1 52 ? -7.664 -0.984 -2.186 1.00 0.00 63 ALA A CA 10
ATOM 13459 C C . ALA A 1 52 ? -8.863 -0.814 -3.118 1.00 0.00 63 ALA A C 10
ATOM 13460 O O . ALA A 1 52 ? -8.745 -0.914 -4.324 1.00 0.00 63 ALA A O 10
ATOM 13467 N N . GLY A 1 53 ? -10.023 -0.576 -2.554 1.00 0.00 64 GLY A N 10
ATOM 13468 C CA . GLY A 1 53 ? -11.263 -0.415 -3.374 1.00 0.00 64 GLY A CA 10
ATOM 13469 C C . GLY A 1 53 ? -11.764 1.025 -3.300 1.00 0.00 64 GLY A C 10
ATOM 13470 O O . GLY A 1 53 ? -11.910 1.593 -2.230 1.00 0.00 64 GLY A O 10
ATOM 13474 N N . LYS A 1 54 ? -12.045 1.602 -4.438 1.00 0.00 65 LYS A N 10
ATOM 13475 C CA . LYS A 1 54 ? -12.558 3.001 -4.494 1.00 0.00 65 LYS A CA 10
ATOM 13476 C C . LYS A 1 54 ? -11.778 3.906 -3.539 1.00 0.00 65 LYS A C 10
ATOM 13477 O O . LYS A 1 54 ? -10.587 3.756 -3.349 1.00 0.00 65 LYS A O 10
ATOM 13496 N N . ASP A 1 55 ? -12.453 4.853 -2.950 1.00 0.00 66 ASP A N 10
ATOM 13497 C CA . ASP A 1 55 ? -11.784 5.793 -2.015 1.00 0.00 66 ASP A CA 10
ATOM 13498 C C . ASP A 1 55 ? -11.380 5.038 -0.746 1.00 0.00 66 ASP A C 10
ATOM 13499 O O . ASP A 1 55 ? -11.840 5.329 0.340 1.00 0.00 66 ASP A O 10
ATOM 13508 N N . VAL A 1 56 ? -10.520 4.065 -0.890 1.00 0.00 67 VAL A N 10
ATOM 13509 C CA . VAL A 1 56 ? -10.068 3.266 0.284 1.00 0.00 67 VAL A CA 10
ATOM 13510 C C . VAL A 1 56 ? -11.286 2.750 1.055 1.00 0.00 67 VAL A C 10
ATOM 13511 O O . VAL A 1 56 ? -11.197 2.383 2.210 1.00 0.00 67 VAL A O 10
ATOM 13524 N N . LYS A 1 57 ? -12.422 2.717 0.418 1.00 0.00 68 LYS A N 10
ATOM 13525 C CA . LYS A 1 57 ? -13.653 2.225 1.092 1.00 0.00 68 LYS A CA 10
ATOM 13526 C C . LYS A 1 57 ? -13.486 0.752 1.446 1.00 0.00 68 LYS A C 10
ATOM 13527 O O . LYS A 1 57 ? -13.853 0.322 2.523 1.00 0.00 68 LYS A O 10
ATOM 13546 N N . ILE A 1 58 ? -12.938 -0.027 0.547 1.00 0.00 69 ILE A N 10
ATOM 13547 C CA . ILE A 1 58 ? -12.742 -1.481 0.833 1.00 0.00 69 ILE A CA 10
ATOM 13548 C C . ILE A 1 58 ? -11.318 -1.877 0.466 1.00 0.00 69 ILE A C 10
ATOM 13549 O O . ILE A 1 58 ? -10.907 -1.782 -0.671 1.00 0.00 69 ILE A O 10
ATOM 13565 N N . PHE A 1 59 ? -10.557 -2.327 1.431 1.00 0.00 70 PHE A N 10
ATOM 13566 C CA . PHE A 1 59 ? -9.147 -2.736 1.159 1.00 0.00 70 PHE A CA 10
ATOM 13567 C C . PHE A 1 59 ? -8.821 -4.004 1.946 1.00 0.00 70 PHE A C 10
ATOM 13568 O O . PHE A 1 59 ? -9.384 -4.261 2.991 1.00 0.00 70 PHE A O 10
ATOM 13585 N N . SER A 1 60 ? -7.910 -4.800 1.448 1.00 0.00 71 SER A N 10
ATOM 13586 C CA . SER A 1 60 ? -7.534 -6.060 2.158 1.00 0.00 71 SER A CA 10
ATOM 13587 C C . SER A 1 60 ? -6.022 -6.262 2.075 1.00 0.00 71 SER A C 10
ATOM 13588 O O . SER A 1 60 ? -5.384 -5.878 1.112 1.00 0.00 71 SER A O 10
ATOM 13596 N N . SER A 1 61 ? -5.441 -6.868 3.084 1.00 0.00 72 SER A N 10
ATOM 13597 C CA . SER A 1 61 ? -3.965 -7.106 3.089 1.00 0.00 72 SER A CA 10
ATOM 13598 C C . SER A 1 61 ? -3.680 -8.561 3.467 1.00 0.00 72 SER A C 10
ATOM 13599 O O . SER A 1 61 ? -4.405 -9.177 4.224 1.00 0.00 72 SER A O 10
ATOM 13607 N N . SER A 1 62 ? -2.629 -9.115 2.923 1.00 0.00 73 SER A N 10
ATOM 13608 C CA . SER A 1 62 ? -2.280 -10.533 3.213 1.00 0.00 73 SER A CA 10
ATOM 13609 C C . SER A 1 62 ? -1.640 -10.663 4.599 1.00 0.00 73 SER A C 10
ATOM 13610 O O . SER A 1 62 ? -1.309 -9.690 5.244 1.00 0.00 73 SER A O 10
ATOM 13618 N N . GLU A 1 63 ? -1.472 -11.875 5.055 1.00 0.00 74 GLU A N 10
ATOM 13619 C CA . GLU A 1 63 ? -0.862 -12.109 6.393 1.00 0.00 74 GLU A CA 10
ATOM 13620 C C . GLU A 1 63 ? 0.569 -11.562 6.410 1.00 0.00 74 GLU A C 10
ATOM 13621 O O . GLU A 1 63 ? 0.996 -10.932 7.363 1.00 0.00 74 GLU A O 10
ATOM 13633 N N . GLU A 1 64 ? 1.313 -11.800 5.363 1.00 0.00 75 GLU A N 10
ATOM 13634 C CA . GLU A 1 64 ? 2.717 -11.304 5.309 1.00 0.00 75 GLU A CA 10
ATOM 13635 C C . GLU A 1 64 ? 2.715 -9.778 5.383 1.00 0.00 75 GLU A C 10
ATOM 13636 O O . GLU A 1 64 ? 3.532 -9.179 6.047 1.00 0.00 75 GLU A O 10
ATOM 13648 N N . LEU A 1 65 ? 1.801 -9.149 4.705 1.00 0.00 76 LEU A N 10
ATOM 13649 C CA . LEU A 1 65 ? 1.731 -7.662 4.740 1.00 0.00 76 LEU A CA 10
ATOM 13650 C C . LEU A 1 65 ? 1.038 -7.217 6.031 1.00 0.00 76 LEU A C 10
ATOM 13651 O O . LEU A 1 65 ? 1.242 -6.122 6.516 1.00 0.00 76 LEU A O 10
ATOM 13667 N N . ASP A 1 66 ? 0.196 -8.053 6.571 1.00 0.00 77 ASP A N 10
ATOM 13668 C CA . ASP A 1 66 ? -0.543 -7.690 7.814 1.00 0.00 77 ASP A CA 10
ATOM 13669 C C . ASP A 1 66 ? 0.439 -7.456 8.965 1.00 0.00 77 ASP A C 10
ATOM 13670 O O . ASP A 1 66 ? 0.243 -6.584 9.787 1.00 0.00 77 ASP A O 10
ATOM 13679 N N . LYS A 1 67 ? 1.478 -8.240 9.041 1.00 0.00 78 LYS A N 10
ATOM 13680 C CA . LYS A 1 67 ? 2.461 -8.078 10.153 1.00 0.00 78 LYS A CA 10
ATOM 13681 C C . LYS A 1 67 ? 3.055 -6.663 10.120 1.00 0.00 78 LYS A C 10
ATOM 13682 O O . LYS A 1 67 ? 3.480 -6.133 11.123 1.00 0.00 78 LYS A O 10
ATOM 13701 N N . MET A 1 68 ? 3.118 -6.073 8.962 1.00 0.00 79 MET A N 10
ATOM 13702 C CA . MET A 1 68 ? 3.711 -4.714 8.842 1.00 0.00 79 MET A CA 10
ATOM 13703 C C . MET A 1 68 ? 2.851 -3.708 9.608 1.00 0.00 79 MET A C 10
ATOM 13704 O O . MET A 1 68 ? 3.348 -2.759 10.181 1.00 0.00 79 MET A O 10
ATOM 13718 N N . PHE A 1 69 ? 1.562 -3.899 9.607 1.00 0.00 80 PHE A N 10
ATOM 13719 C CA . PHE A 1 69 ? 0.671 -2.945 10.319 1.00 0.00 80 PHE A CA 10
ATOM 13720 C C . PHE A 1 69 ? 0.968 -2.978 11.819 1.00 0.00 80 PHE A C 10
ATOM 13721 O O . PHE A 1 69 ? 1.130 -4.028 12.411 1.00 0.00 80 PHE A O 10
ATOM 13738 N N . GLN A 1 70 ? 1.041 -1.821 12.432 1.00 0.00 81 GLN A N 10
ATOM 13739 C CA . GLN A 1 70 ? 1.327 -1.743 13.898 1.00 0.00 81 GLN A CA 10
ATOM 13740 C C . GLN A 1 70 ? 0.092 -1.224 14.625 1.00 0.00 81 GLN A C 10
ATOM 13741 O O . GLN A 1 70 ? -0.078 -1.446 15.808 1.00 0.00 81 GLN A O 10
ATOM 13755 N N . GLU A 1 71 ? -0.770 -0.524 13.924 1.00 0.00 82 GLU A N 10
ATOM 13756 C CA . GLU A 1 71 ? -2.005 0.031 14.561 1.00 0.00 82 GLU A CA 10
ATOM 13757 C C . GLU A 1 71 ? -3.241 -0.658 13.967 1.00 0.00 82 GLU A C 10
ATOM 13758 O O . GLU A 1 71 ? -3.157 -1.319 12.950 1.00 0.00 82 GLU A O 10
ATOM 13770 N N . PRO A 1 72 ? -4.388 -0.506 14.591 1.00 0.00 83 PRO A N 10
ATOM 13771 C CA . PRO A 1 72 ? -5.660 -1.131 14.103 1.00 0.00 83 PRO A CA 10
ATOM 13772 C C . PRO A 1 72 ? -6.022 -0.699 12.672 1.00 0.00 83 PRO A C 10
ATOM 13773 O O . PRO A 1 72 ? -5.749 0.413 12.257 1.00 0.00 83 PRO A O 10
ATOM 13784 N N . ARG A 1 73 ? -6.628 -1.578 11.918 1.00 0.00 84 ARG A N 10
ATOM 13785 C CA . ARG A 1 73 ? -7.003 -1.236 10.518 1.00 0.00 84 ARG A CA 10
ATOM 13786 C C . ARG A 1 73 ? -8.097 -0.169 10.531 1.00 0.00 84 ARG A C 10
ATOM 13787 O O . ARG A 1 73 ? -9.142 -0.342 11.129 1.00 0.00 84 ARG A O 10
ATOM 13808 N N . LYS A 1 74 ? -7.859 0.937 9.872 1.00 0.00 85 LYS A N 10
ATOM 13809 C CA . LYS A 1 74 ? -8.869 2.037 9.837 1.00 0.00 85 LYS A CA 10
ATOM 13810 C C . LYS A 1 74 ? -9.014 2.566 8.416 1.00 0.00 85 LYS A C 10
ATOM 13811 O O . LYS A 1 74 ? -8.126 2.445 7.594 1.00 0.00 85 LYS A O 10
ATOM 13830 N N . GLY A 1 75 ? -10.147 3.131 8.119 1.00 0.00 86 GLY A N 10
ATOM 13831 C CA . GLY A 1 75 ? -10.393 3.654 6.755 1.00 0.00 86 GLY A CA 10
ATOM 13832 C C . GLY A 1 75 ? -9.706 5.006 6.560 1.00 0.00 86 GLY A C 10
ATOM 13833 O O . GLY A 1 75 ? -9.276 5.652 7.501 1.00 0.00 86 GLY A O 10
ATOM 13837 N N . TYR A 1 76 ? -9.617 5.432 5.331 1.00 0.00 87 TYR A N 10
ATOM 13838 C CA . TYR A 1 76 ? -8.981 6.738 5.014 1.00 0.00 87 TYR A CA 10
ATOM 13839 C C . TYR A 1 76 ? -9.753 7.866 5.710 1.00 0.00 87 TYR A C 10
ATOM 13840 O O . TYR A 1 76 ? -9.175 8.791 6.246 1.00 0.00 87 TYR A O 10
ATOM 13858 N N . ASP A 1 77 ? -11.058 7.800 5.686 1.00 0.00 88 ASP A N 10
ATOM 13859 C CA . ASP A 1 77 ? -11.882 8.867 6.329 1.00 0.00 88 ASP A CA 10
ATOM 13860 C C . ASP A 1 77 ? -11.651 8.882 7.844 1.00 0.00 88 ASP A C 10
ATOM 13861 O O . ASP A 1 77 ? -11.670 9.923 8.471 1.00 0.00 88 ASP A O 10
ATOM 13870 N N . GLU A 1 78 ? -11.441 7.741 8.435 1.00 0.00 89 GLU A N 10
ATOM 13871 C CA . GLU A 1 78 ? -11.220 7.681 9.910 1.00 0.00 89 GLU A CA 10
ATOM 13872 C C . GLU A 1 78 ? -9.922 8.409 10.277 1.00 0.00 89 GLU A C 10
ATOM 13873 O O . GLU A 1 78 ? -9.884 9.203 11.194 1.00 0.00 89 GLU A O 10
ATOM 13885 N N . ILE A 1 79 ? -8.857 8.138 9.574 1.00 0.00 90 ILE A N 10
ATOM 13886 C CA . ILE A 1 79 ? -7.567 8.810 9.895 1.00 0.00 90 ILE A CA 10
ATOM 13887 C C . ILE A 1 79 ? -7.640 10.295 9.522 1.00 0.00 90 ILE A C 10
ATOM 13888 O O . ILE A 1 79 ? -7.060 11.136 10.181 1.00 0.00 90 ILE A O 10
ATOM 13904 N N . LEU A 1 80 ? -8.325 10.627 8.461 1.00 0.00 91 LEU A N 10
ATOM 13905 C CA . LEU A 1 80 ? -8.407 12.056 8.047 1.00 0.00 91 LEU A CA 10
ATOM 13906 C C . LEU A 1 80 ? -9.117 12.862 9.139 1.00 0.00 91 LEU A C 10
ATOM 13907 O O . LEU A 1 80 ? -8.714 13.955 9.480 1.00 0.00 91 LEU A O 10
ATOM 13923 N N . GLU A 1 81 ? -10.179 12.331 9.680 1.00 0.00 92 GLU A N 10
ATOM 13924 C CA . GLU A 1 81 ? -10.921 13.059 10.743 1.00 0.00 92 GLU A CA 10
ATOM 13925 C C . GLU A 1 81 ? -10.055 13.153 11.998 1.00 0.00 92 GLU A C 10
ATOM 13926 O O . GLU A 1 81 ? -10.068 14.145 12.701 1.00 0.00 92 GLU A O 10
ATOM 13938 N N . HIS A 1 82 ? -9.314 12.121 12.293 1.00 0.00 93 HIS A N 10
ATOM 13939 C CA . HIS A 1 82 ? -8.461 12.141 13.511 1.00 0.00 93 HIS A CA 10
ATOM 13940 C C . HIS A 1 82 ? -7.148 12.867 13.212 1.00 0.00 93 HIS A C 10
ATOM 13941 O O . HIS A 1 82 ? -6.390 12.474 12.344 1.00 0.00 93 HIS A O 10
ATOM 13955 N N . HIS A 1 83 ? -6.864 13.911 13.940 1.00 0.00 94 HIS A N 10
ATOM 13956 C CA . HIS A 1 83 ? -5.596 14.654 13.717 1.00 0.00 94 HIS A CA 10
ATOM 13957 C C . HIS A 1 83 ? -5.375 15.625 14.880 1.00 0.00 94 HIS A C 10
ATOM 13958 O O . HIS A 1 83 ? -5.483 16.827 14.733 1.00 0.00 94 HIS A O 10
ATOM 13972 N N . HIS A 1 84 ? -5.071 15.106 16.041 1.00 0.00 95 HIS A N 10
ATOM 13973 C CA . HIS A 1 84 ? -4.845 15.982 17.229 1.00 0.00 95 HIS A CA 10
ATOM 13974 C C . HIS A 1 84 ? -6.040 16.930 17.409 1.00 0.00 95 HIS A C 10
ATOM 13975 O O . HIS A 1 84 ? -6.025 17.816 18.241 1.00 0.00 95 HIS A O 10
ATOM 13989 N N . HIS A 1 85 ? -7.077 16.742 16.638 1.00 0.00 96 HIS A N 10
ATOM 13990 C CA . HIS A 1 85 ? -8.280 17.615 16.756 1.00 0.00 96 HIS A CA 10
ATOM 13991 C C . HIS A 1 85 ? -8.957 17.384 18.114 1.00 0.00 96 HIS A C 10
ATOM 13992 O O . HIS A 1 85 ? -9.460 18.301 18.733 1.00 0.00 96 HIS A O 10
ATOM 14006 N N . HIS A 1 86 ? -8.997 16.159 18.563 1.00 0.00 97 HIS A N 10
ATOM 14007 C CA . HIS A 1 86 ? -9.665 15.851 19.862 1.00 0.00 97 HIS A CA 10
ATOM 14008 C C . HIS A 1 86 ? -8.854 16.400 21.041 1.00 0.00 97 HIS A C 10
ATOM 14009 O O . HIS A 1 86 ? -7.646 16.267 21.100 1.00 0.00 97 HIS A O 10
ATOM 14023 N N . HIS A 1 87 ? -9.521 17.003 21.994 1.00 0.00 98 HIS A N 10
ATOM 14024 C CA . HIS A 1 87 ? -8.814 17.551 23.185 1.00 0.00 98 HIS A CA 10
ATOM 14025 C C . HIS A 1 87 ? -9.836 17.820 24.292 1.00 0.00 98 HIS A C 10
ATOM 14026 O O . HIS A 1 87 ? -10.914 18.288 23.968 1.00 0.00 98 HIS A O 10
ATOM 14041 N N . ALA A 1 1 ? -8.658 12.000 -13.845 1.00 0.00 12 ALA A N 11
ATOM 14042 C CA . ALA A 1 1 ? -7.839 10.825 -13.424 1.00 0.00 12 ALA A CA 11
ATOM 14043 C C . ALA A 1 1 ? -8.123 10.496 -11.959 1.00 0.00 12 ALA A C 11
ATOM 14044 O O . ALA A 1 1 ? -7.348 10.810 -11.075 1.00 0.00 12 ALA A O 11
ATOM 14051 N N . PHE A 1 2 ? -9.232 9.855 -11.713 1.00 0.00 13 PHE A N 11
ATOM 14052 C CA . PHE A 1 2 ? -9.612 9.479 -10.321 1.00 0.00 13 PHE A CA 11
ATOM 14053 C C . PHE A 1 2 ? -8.554 8.543 -9.736 1.00 0.00 13 PHE A C 11
ATOM 14054 O O . PHE A 1 2 ? -8.360 8.485 -8.537 1.00 0.00 13 PHE A O 11
ATOM 14071 N N . PHE A 1 3 ? -7.885 7.803 -10.580 1.00 0.00 14 PHE A N 11
ATOM 14072 C CA . PHE A 1 3 ? -6.843 6.844 -10.103 1.00 0.00 14 PHE A CA 11
ATOM 14073 C C . PHE A 1 3 ? -5.750 7.599 -9.347 1.00 0.00 14 PHE A C 11
ATOM 14074 O O . PHE A 1 3 ? -5.225 7.115 -8.363 1.00 0.00 14 PHE A O 11
ATOM 14091 N N . ASN A 1 4 ? -5.401 8.772 -9.806 1.00 0.00 15 ASN A N 11
ATOM 14092 C CA . ASN A 1 4 ? -4.333 9.561 -9.128 1.00 0.00 15 ASN A CA 11
ATOM 14093 C C . ASN A 1 4 ? -4.774 9.898 -7.705 1.00 0.00 15 ASN A C 11
ATOM 14094 O O . ASN A 1 4 ? -3.992 9.843 -6.773 1.00 0.00 15 ASN A O 11
ATOM 14105 N N . GLU A 1 5 ? -6.021 10.248 -7.540 1.00 0.00 16 GLU A N 11
ATOM 14106 C CA . GLU A 1 5 ? -6.541 10.601 -6.188 1.00 0.00 16 GLU A CA 11
ATOM 14107 C C . GLU A 1 5 ? -6.530 9.361 -5.298 1.00 0.00 16 GLU A C 11
ATOM 14108 O O . GLU A 1 5 ? -6.227 9.436 -4.121 1.00 0.00 16 GLU A O 11
ATOM 14120 N N . GLN A 1 6 ? -6.876 8.230 -5.854 1.00 0.00 17 GLN A N 11
ATOM 14121 C CA . GLN A 1 6 ? -6.910 6.966 -5.063 1.00 0.00 17 GLN A CA 11
ATOM 14122 C C . GLN A 1 6 ? -5.497 6.612 -4.595 1.00 0.00 17 GLN A C 11
ATOM 14123 O O . GLN A 1 6 ? -5.300 6.166 -3.479 1.00 0.00 17 GLN A O 11
ATOM 14137 N N . LYS A 1 7 ? -4.525 6.801 -5.448 1.00 0.00 18 LYS A N 11
ATOM 14138 C CA . LYS A 1 7 ? -3.108 6.477 -5.098 1.00 0.00 18 LYS A CA 11
ATOM 14139 C C . LYS A 1 7 ? -2.632 7.354 -3.939 1.00 0.00 18 LYS A C 11
ATOM 14140 O O . LYS A 1 7 ? -1.956 6.889 -3.041 1.00 0.00 18 LYS A O 11
ATOM 14159 N N . GLU A 1 8 ? -2.970 8.615 -3.966 1.00 0.00 19 GLU A N 11
ATOM 14160 C CA . GLU A 1 8 ? -2.535 9.545 -2.883 1.00 0.00 19 GLU A CA 11
ATOM 14161 C C . GLU A 1 8 ? -3.185 9.142 -1.561 1.00 0.00 19 GLU A C 11
ATOM 14162 O O . GLU A 1 8 ? -2.535 9.078 -0.535 1.00 0.00 19 GLU A O 11
ATOM 14174 N N . LYS A 1 9 ? -4.464 8.882 -1.589 1.00 0.00 20 LYS A N 11
ATOM 14175 C CA . LYS A 1 9 ? -5.196 8.493 -0.350 1.00 0.00 20 LYS A CA 11
ATOM 14176 C C . LYS A 1 9 ? -4.693 7.142 0.158 1.00 0.00 20 LYS A C 11
ATOM 14177 O O . LYS A 1 9 ? -4.495 6.952 1.342 1.00 0.00 20 LYS A O 11
ATOM 14196 N N . VAL A 1 10 ? -4.501 6.205 -0.733 1.00 0.00 21 VAL A N 11
ATOM 14197 C CA . VAL A 1 10 ? -4.024 4.852 -0.326 1.00 0.00 21 VAL A CA 11
ATOM 14198 C C . VAL A 1 10 ? -2.609 4.962 0.239 1.00 0.00 21 VAL A C 11
ATOM 14199 O O . VAL A 1 10 ? -2.287 4.358 1.244 1.00 0.00 21 VAL A O 11
ATOM 14212 N N . THR A 1 11 ? -1.767 5.718 -0.413 1.00 0.00 22 THR A N 11
ATOM 14213 C CA . THR A 1 11 ? -0.364 5.873 0.058 1.00 0.00 22 THR A CA 11
ATOM 14214 C C . THR A 1 11 ? -0.364 6.518 1.440 1.00 0.00 22 THR A C 11
ATOM 14215 O O . THR A 1 11 ? 0.338 6.084 2.334 1.00 0.00 22 THR A O 11
ATOM 14226 N N . LEU A 1 12 ? -1.142 7.552 1.616 1.00 0.00 23 LEU A N 11
ATOM 14227 C CA . LEU A 1 12 ? -1.194 8.239 2.931 1.00 0.00 23 LEU A CA 11
ATOM 14228 C C . LEU A 1 12 ? -1.732 7.283 3.990 1.00 0.00 23 LEU A C 11
ATOM 14229 O O . LEU A 1 12 ? -1.221 7.216 5.094 1.00 0.00 23 LEU A O 11
ATOM 14245 N N . TYR A 1 13 ? -2.769 6.557 3.663 1.00 0.00 24 TYR A N 11
ATOM 14246 C CA . TYR A 1 13 ? -3.368 5.605 4.638 1.00 0.00 24 TYR A CA 11
ATOM 14247 C C . TYR A 1 13 ? -2.335 4.542 5.004 1.00 0.00 24 TYR A C 11
ATOM 14248 O O . TYR A 1 13 ? -2.138 4.229 6.161 1.00 0.00 24 TYR A O 11
ATOM 14266 N N . LEU A 1 14 ? -1.684 3.988 4.019 1.00 0.00 25 LEU A N 11
ATOM 14267 C CA . LEU A 1 14 ? -0.662 2.934 4.275 1.00 0.00 25 LEU A CA 11
ATOM 14268 C C . LEU A 1 14 ? 0.500 3.519 5.074 1.00 0.00 25 LEU A C 11
ATOM 14269 O O . LEU A 1 14 ? 1.034 2.880 5.960 1.00 0.00 25 LEU A O 11
ATOM 14285 N N . LYS A 1 15 ? 0.901 4.717 4.746 1.00 0.00 26 LYS A N 11
ATOM 14286 C CA . LYS A 1 15 ? 2.048 5.358 5.453 1.00 0.00 26 LYS A CA 11
ATOM 14287 C C . LYS A 1 15 ? 1.746 5.485 6.946 1.00 0.00 26 LYS A C 11
ATOM 14288 O O . LYS A 1 15 ? 2.578 5.180 7.779 1.00 0.00 26 LYS A O 11
ATOM 14307 N N . HIS A 1 16 ? 0.573 5.942 7.287 1.00 0.00 27 HIS A N 11
ATOM 14308 C CA . HIS A 1 16 ? 0.214 6.110 8.725 1.00 0.00 27 HIS A CA 11
ATOM 14309 C C . HIS A 1 16 ? -0.011 4.745 9.386 1.00 0.00 27 HIS A C 11
ATOM 14310 O O . HIS A 1 16 ? 0.279 4.566 10.553 1.00 0.00 27 HIS A O 11
ATOM 14324 N N . ASN A 1 17 ? -0.534 3.787 8.662 1.00 0.00 28 ASN A N 11
ATOM 14325 C CA . ASN A 1 17 ? -0.786 2.440 9.263 1.00 0.00 28 ASN A CA 11
ATOM 14326 C C . ASN A 1 17 ? 0.474 1.596 9.147 1.00 0.00 28 ASN A C 11
ATOM 14327 O O . ASN A 1 17 ? 0.520 0.473 9.616 1.00 0.00 28 ASN A O 11
ATOM 14338 N N . ILE A 1 18 ? 1.502 2.129 8.533 1.00 0.00 29 ILE A N 11
ATOM 14339 C CA . ILE A 1 18 ? 2.778 1.369 8.388 1.00 0.00 29 ILE A CA 11
ATOM 14340 C C . ILE A 1 18 ? 3.969 2.301 8.692 1.00 0.00 29 ILE A C 11
ATOM 14341 O O . ILE A 1 18 ? 4.324 3.147 7.892 1.00 0.00 29 ILE A O 11
ATOM 14357 N N . PRO A 1 19 ? 4.578 2.152 9.847 1.00 0.00 30 PRO A N 11
ATOM 14358 C CA . PRO A 1 19 ? 5.739 2.995 10.264 1.00 0.00 30 PRO A CA 11
ATOM 14359 C C . PRO A 1 19 ? 7.002 2.619 9.494 1.00 0.00 30 PRO A C 11
ATOM 14360 O O . PRO A 1 19 ? 7.967 3.354 9.457 1.00 0.00 30 PRO A O 11
ATOM 14371 N N . ASP A 1 20 ? 6.990 1.464 8.888 1.00 0.00 31 ASP A N 11
ATOM 14372 C CA . ASP A 1 20 ? 8.170 0.991 8.111 1.00 0.00 31 ASP A CA 11
ATOM 14373 C C . ASP A 1 20 ? 7.973 1.382 6.644 1.00 0.00 31 ASP A C 11
ATOM 14374 O O . ASP A 1 20 ? 8.722 0.973 5.778 1.00 0.00 31 ASP A O 11
ATOM 14383 N N . PHE A 1 21 ? 6.956 2.162 6.367 1.00 0.00 32 PHE A N 11
ATOM 14384 C CA . PHE A 1 21 ? 6.672 2.583 4.965 1.00 0.00 32 PHE A CA 11
ATOM 14385 C C . PHE A 1 21 ? 7.885 3.276 4.361 1.00 0.00 32 PHE A C 11
ATOM 14386 O O . PHE A 1 21 ? 8.500 4.135 4.962 1.00 0.00 32 PHE A O 11
ATOM 14403 N N . ASN A 1 22 ? 8.224 2.895 3.160 1.00 0.00 33 ASN A N 11
ATOM 14404 C CA . ASN A 1 22 ? 9.393 3.498 2.457 1.00 0.00 33 ASN A CA 11
ATOM 14405 C C . ASN A 1 22 ? 9.000 3.793 1.009 1.00 0.00 33 ASN A C 11
ATOM 14406 O O . ASN A 1 22 ? 9.185 4.889 0.519 1.00 0.00 33 ASN A O 11
ATOM 14417 N N . THR A 1 23 ? 8.455 2.818 0.324 1.00 0.00 34 THR A N 11
ATOM 14418 C CA . THR A 1 23 ? 8.046 3.026 -1.098 1.00 0.00 34 THR A CA 11
ATOM 14419 C C . THR A 1 23 ? 6.831 2.160 -1.430 1.00 0.00 34 THR A C 11
ATOM 14420 O O . THR A 1 23 ? 6.577 1.145 -0.802 1.00 0.00 34 THR A O 11
ATOM 14431 N N . VAL A 1 24 ? 6.081 2.569 -2.426 1.00 0.00 35 VAL A N 11
ATOM 14432 C CA . VAL A 1 24 ? 4.867 1.806 -2.837 1.00 0.00 35 VAL A CA 11
ATOM 14433 C C . VAL A 1 24 ? 4.768 1.783 -4.359 1.00 0.00 35 VAL A C 11
ATOM 14434 O O . VAL A 1 24 ? 5.048 2.759 -5.030 1.00 0.00 35 VAL A O 11
ATOM 14447 N N . THR A 1 25 ? 4.364 0.662 -4.901 1.00 0.00 36 THR A N 11
ATOM 14448 C CA . THR A 1 25 ? 4.225 0.528 -6.385 1.00 0.00 36 THR A CA 11
ATOM 14449 C C . THR A 1 25 ? 2.817 0.044 -6.723 1.00 0.00 36 THR A C 11
ATOM 14450 O O . THR A 1 25 ? 2.400 -1.032 -6.336 1.00 0.00 36 THR A O 11
ATOM 14461 N N . PHE A 1 26 ? 2.092 0.849 -7.454 1.00 0.00 37 PHE A N 11
ATOM 14462 C CA . PHE A 1 26 ? 0.700 0.494 -7.855 1.00 0.00 37 PHE A CA 11
ATOM 14463 C C . PHE A 1 26 ? 0.708 -0.129 -9.245 1.00 0.00 37 PHE A C 11
ATOM 14464 O O . PHE A 1 26 ? 1.228 0.431 -10.190 1.00 0.00 37 PHE A O 11
ATOM 14481 N N . THR A 1 27 ? 0.128 -1.292 -9.365 1.00 0.00 38 THR A N 11
ATOM 14482 C CA . THR A 1 27 ? 0.076 -1.990 -10.682 1.00 0.00 38 THR A CA 11
ATOM 14483 C C . THR A 1 27 ? -1.281 -1.709 -11.337 1.00 0.00 38 THR A C 11
ATOM 14484 O O . THR A 1 27 ? -1.448 -1.883 -12.530 1.00 0.00 38 THR A O 11
ATOM 14495 N N . ASN A 1 28 ? -2.236 -1.258 -10.558 1.00 0.00 39 ASN A N 11
ATOM 14496 C CA . ASN A 1 28 ? -3.591 -0.932 -11.102 1.00 0.00 39 ASN A CA 11
ATOM 14497 C C . ASN A 1 28 ? -4.204 -2.180 -11.726 1.00 0.00 39 ASN A C 11
ATOM 14498 O O . ASN A 1 28 ? -4.931 -2.110 -12.698 1.00 0.00 39 ASN A O 11
ATOM 14509 N N . GLU A 1 29 ? -3.909 -3.322 -11.164 1.00 0.00 40 GLU A N 11
ATOM 14510 C CA . GLU A 1 29 ? -4.457 -4.601 -11.701 1.00 0.00 40 GLU A CA 11
ATOM 14511 C C . GLU A 1 29 ? -5.759 -4.966 -10.987 1.00 0.00 40 GLU A C 11
ATOM 14512 O O . GLU A 1 29 ? -6.224 -4.265 -10.108 1.00 0.00 40 GLU A O 11
ATOM 14524 N N . GLU A 1 30 ? -6.337 -6.069 -11.378 1.00 0.00 41 GLU A N 11
ATOM 14525 C CA . GLU A 1 30 ? -7.612 -6.546 -10.769 1.00 0.00 41 GLU A CA 11
ATOM 14526 C C . GLU A 1 30 ? -8.708 -5.501 -10.946 1.00 0.00 41 GLU A C 11
ATOM 14527 O O . GLU A 1 30 ? -8.454 -4.315 -11.014 1.00 0.00 41 GLU A O 11
ATOM 14539 N N . PHE A 1 31 ? -9.933 -5.953 -11.023 1.00 0.00 42 PHE A N 11
ATOM 14540 C CA . PHE A 1 31 ? -11.081 -5.017 -11.194 1.00 0.00 42 PHE A CA 11
ATOM 14541 C C . PHE A 1 31 ? -12.354 -5.665 -10.657 1.00 0.00 42 PHE A C 11
ATOM 14542 O O . PHE A 1 31 ? -12.833 -6.663 -11.169 1.00 0.00 42 PHE A O 11
ATOM 14559 N N . ASN A 1 32 ? -12.897 -5.092 -9.614 1.00 0.00 43 ASN A N 11
ATOM 14560 C CA . ASN A 1 32 ? -14.135 -5.638 -8.997 1.00 0.00 43 ASN A CA 11
ATOM 14561 C C . ASN A 1 32 ? -15.363 -4.958 -9.627 1.00 0.00 43 ASN A C 11
ATOM 14562 O O . ASN A 1 32 ? -15.323 -3.795 -9.984 1.00 0.00 43 ASN A O 11
ATOM 14573 N N . PRO A 1 33 ? -16.454 -5.677 -9.754 1.00 0.00 44 PRO A N 11
ATOM 14574 C CA . PRO A 1 33 ? -17.710 -5.126 -10.337 1.00 0.00 44 PRO A CA 11
ATOM 14575 C C . PRO A 1 33 ? -18.341 -4.070 -9.423 1.00 0.00 44 PRO A C 11
ATOM 14576 O O . PRO A 1 33 ? -19.133 -3.256 -9.858 1.00 0.00 44 PRO A O 11
ATOM 14587 N N . ILE A 1 34 ? -18.005 -4.098 -8.159 1.00 0.00 45 ILE A N 11
ATOM 14588 C CA . ILE A 1 34 ? -18.591 -3.122 -7.194 1.00 0.00 45 ILE A CA 11
ATOM 14589 C C . ILE A 1 34 ? -17.921 -1.758 -7.365 1.00 0.00 45 ILE A C 11
ATOM 14590 O O . ILE A 1 34 ? -18.307 -0.788 -6.740 1.00 0.00 45 ILE A O 11
ATOM 14606 N N . GLY A 1 35 ? -16.932 -1.673 -8.214 1.00 0.00 46 GLY A N 11
ATOM 14607 C CA . GLY A 1 35 ? -16.249 -0.367 -8.435 1.00 0.00 46 GLY A CA 11
ATOM 14608 C C . GLY A 1 35 ? -14.902 -0.586 -9.119 1.00 0.00 46 GLY A C 11
ATOM 14609 O O . GLY A 1 35 ? -14.815 -1.165 -10.186 1.00 0.00 46 GLY A O 11
ATOM 14613 N N . ILE A 1 36 ? -13.848 -0.109 -8.503 1.00 0.00 47 ILE A N 11
ATOM 14614 C CA . ILE A 1 36 ? -12.478 -0.255 -9.085 1.00 0.00 47 ILE A CA 11
ATOM 14615 C C . ILE A 1 36 ? -11.528 -0.827 -8.043 1.00 0.00 47 ILE A C 11
ATOM 14616 O O . ILE A 1 36 ? -11.584 -0.491 -6.878 1.00 0.00 47 ILE A O 11
ATOM 14632 N N . SER A 1 37 ? -10.654 -1.703 -8.471 1.00 0.00 48 SER A N 11
ATOM 14633 C CA . SER A 1 37 ? -9.674 -2.338 -7.537 1.00 0.00 48 SER A CA 11
ATOM 14634 C C . SER A 1 37 ? -8.256 -1.938 -7.922 1.00 0.00 48 SER A C 11
ATOM 14635 O O . SER A 1 37 ? -7.852 -2.043 -9.065 1.00 0.00 48 SER A O 11
ATOM 14643 N N . ILE A 1 38 ? -7.499 -1.484 -6.957 1.00 0.00 49 ILE A N 11
ATOM 14644 C CA . ILE A 1 38 ? -6.087 -1.067 -7.212 1.00 0.00 49 ILE A CA 11
ATOM 14645 C C . ILE A 1 38 ? -5.145 -1.996 -6.460 1.00 0.00 49 ILE A C 11
ATOM 14646 O O . ILE A 1 38 ? -5.274 -2.212 -5.269 1.00 0.00 49 ILE A O 11
ATOM 14662 N N . ASP A 1 39 ? -4.198 -2.553 -7.168 1.00 0.00 50 ASP A N 11
ATOM 14663 C CA . ASP A 1 39 ? -3.216 -3.490 -6.546 1.00 0.00 50 ASP A CA 11
ATOM 14664 C C . ASP A 1 39 ? -1.820 -2.880 -6.580 1.00 0.00 50 ASP A C 11
ATOM 14665 O O . ASP A 1 39 ? -1.472 -2.115 -7.468 1.00 0.00 50 ASP A O 11
ATOM 14674 N N . GLY A 1 40 ? -1.025 -3.224 -5.602 1.00 0.00 51 GLY A N 11
ATOM 14675 C CA . GLY A 1 40 ? 0.362 -2.694 -5.523 1.00 0.00 51 GLY A CA 11
ATOM 14676 C C . GLY A 1 40 ? 1.107 -3.369 -4.376 1.00 0.00 51 GLY A C 11
ATOM 14677 O O . GLY A 1 40 ? 0.574 -4.205 -3.670 1.00 0.00 51 GLY A O 11
ATOM 14681 N N . TYR A 1 41 ? 2.346 -3.000 -4.189 1.00 0.00 52 TYR A N 11
ATOM 14682 C CA . TYR A 1 41 ? 3.167 -3.595 -3.096 1.00 0.00 52 TYR A CA 11
ATOM 14683 C C . TYR A 1 41 ? 4.084 -2.547 -2.484 1.00 0.00 52 TYR A C 11
ATOM 14684 O O . TYR A 1 41 ? 4.274 -1.471 -3.017 1.00 0.00 52 TYR A O 11
ATOM 14702 N N . ILE A 1 42 ? 4.640 -2.869 -1.343 1.00 0.00 53 ILE A N 11
ATOM 14703 C CA . ILE A 1 42 ? 5.548 -1.922 -0.627 1.00 0.00 53 ILE A CA 11
ATOM 14704 C C . ILE A 1 42 ? 6.929 -2.542 -0.447 1.00 0.00 53 ILE A C 11
ATOM 14705 O O . ILE A 1 42 ? 7.113 -3.739 -0.561 1.00 0.00 53 ILE A O 11
ATOM 14721 N N . ASN A 1 43 ? 7.894 -1.707 -0.170 1.00 0.00 54 ASN A N 11
ATOM 14722 C CA . ASN A 1 43 ? 9.294 -2.178 0.033 1.00 0.00 54 ASN A CA 11
ATOM 14723 C C . ASN A 1 43 ? 9.769 -2.929 -1.213 1.00 0.00 54 ASN A C 11
ATOM 14724 O O . ASN A 1 43 ? 10.543 -3.864 -1.131 1.00 0.00 54 ASN A O 11
ATOM 14735 N N . ASN A 1 44 ? 9.308 -2.503 -2.361 1.00 0.00 55 ASN A N 11
ATOM 14736 C CA . ASN A 1 44 ? 9.705 -3.142 -3.649 1.00 0.00 55 ASN A CA 11
ATOM 14737 C C . ASN A 1 44 ? 9.656 -4.661 -3.511 1.00 0.00 55 ASN A C 11
ATOM 14738 O O . ASN A 1 44 ? 10.385 -5.374 -4.173 1.00 0.00 55 ASN A O 11
ATOM 14749 N N . ASP A 1 45 ? 8.793 -5.156 -2.658 1.00 0.00 56 ASP A N 11
ATOM 14750 C CA . ASP A 1 45 ? 8.668 -6.636 -2.455 1.00 0.00 56 ASP A CA 11
ATOM 14751 C C . ASP A 1 45 ? 7.349 -7.130 -3.046 1.00 0.00 56 ASP A C 11
ATOM 14752 O O . ASP A 1 45 ? 6.276 -6.821 -2.561 1.00 0.00 56 ASP A O 11
ATOM 14761 N N . LYS A 1 46 ? 7.439 -7.904 -4.092 1.00 0.00 57 LYS A N 11
ATOM 14762 C CA . LYS A 1 46 ? 6.222 -8.445 -4.761 1.00 0.00 57 LYS A CA 11
ATOM 14763 C C . LYS A 1 46 ? 5.392 -9.251 -3.762 1.00 0.00 57 LYS A C 11
ATOM 14764 O O . LYS A 1 46 ? 4.179 -9.276 -3.835 1.00 0.00 57 LYS A O 11
ATOM 14783 N N . ASN A 1 47 ? 6.039 -9.919 -2.844 1.00 0.00 58 ASN A N 11
ATOM 14784 C CA . ASN A 1 47 ? 5.303 -10.743 -1.840 1.00 0.00 58 ASN A CA 11
ATOM 14785 C C . ASN A 1 47 ? 4.420 -9.832 -0.986 1.00 0.00 58 ASN A C 11
ATOM 14786 O O . ASN A 1 47 ? 3.311 -10.185 -0.630 1.00 0.00 58 ASN A O 11
ATOM 14797 N N . LEU A 1 48 ? 4.915 -8.669 -0.651 1.00 0.00 59 LEU A N 11
ATOM 14798 C CA . LEU A 1 48 ? 4.130 -7.719 0.191 1.00 0.00 59 LEU A CA 11
ATOM 14799 C C . LEU A 1 48 ? 3.162 -6.946 -0.697 1.00 0.00 59 LEU A C 11
ATOM 14800 O O . LEU A 1 48 ? 3.380 -5.790 -1.015 1.00 0.00 59 LEU A O 11
ATOM 14816 N N . SER A 1 49 ? 2.095 -7.588 -1.104 1.00 0.00 60 SER A N 11
ATOM 14817 C CA . SER A 1 49 ? 1.088 -6.922 -1.985 1.00 0.00 60 SER A CA 11
ATOM 14818 C C . SER A 1 49 ? -0.139 -6.500 -1.180 1.00 0.00 60 SER A C 11
ATOM 14819 O O . SER A 1 49 ? -0.400 -6.992 -0.097 1.00 0.00 60 SER A O 11
ATOM 14827 N N . PHE A 1 50 ? -0.891 -5.579 -1.728 1.00 0.00 61 PHE A N 11
ATOM 14828 C CA . PHE A 1 50 ? -2.121 -5.078 -1.049 1.00 0.00 61 PHE A CA 11
ATOM 14829 C C . PHE A 1 50 ? -3.164 -4.686 -2.095 1.00 0.00 61 PHE A C 11
ATOM 14830 O O . PHE A 1 50 ? -2.845 -4.372 -3.231 1.00 0.00 61 PHE A O 11
ATOM 14847 N N . THR A 1 51 ? -4.417 -4.716 -1.712 1.00 0.00 62 THR A N 11
ATOM 14848 C CA . THR A 1 51 ? -5.517 -4.362 -2.659 1.00 0.00 62 THR A CA 11
ATOM 14849 C C . THR A 1 51 ? -6.524 -3.432 -1.990 1.00 0.00 62 THR A C 11
ATOM 14850 O O . THR A 1 51 ? -6.965 -3.661 -0.879 1.00 0.00 62 THR A O 11
ATOM 14861 N N . ALA A 1 52 ? -6.901 -2.388 -2.686 1.00 0.00 63 ALA A N 11
ATOM 14862 C CA . ALA A 1 52 ? -7.898 -1.412 -2.146 1.00 0.00 63 ALA A CA 11
ATOM 14863 C C . ALA A 1 52 ? -8.993 -1.177 -3.187 1.00 0.00 63 ALA A C 11
ATOM 14864 O O . ALA A 1 52 ? -8.737 -1.061 -4.372 1.00 0.00 63 ALA A O 11
ATOM 14871 N N . GLY A 1 53 ? -10.220 -1.123 -2.735 1.00 0.00 64 GLY A N 11
ATOM 14872 C CA . GLY A 1 53 ? -11.381 -0.919 -3.654 1.00 0.00 64 GLY A CA 11
ATOM 14873 C C . GLY A 1 53 ? -11.943 0.496 -3.515 1.00 0.00 64 GLY A C 11
ATOM 14874 O O . GLY A 1 53 ? -12.161 0.998 -2.426 1.00 0.00 64 GLY A O 11
ATOM 14878 N N . LYS A 1 54 ? -12.186 1.124 -4.635 1.00 0.00 65 LYS A N 11
ATOM 14879 C CA . LYS A 1 54 ? -12.744 2.505 -4.664 1.00 0.00 65 LYS A CA 11
ATOM 14880 C C . LYS A 1 54 ? -12.153 3.355 -3.541 1.00 0.00 65 LYS A C 11
ATOM 14881 O O . LYS A 1 54 ? -10.957 3.371 -3.326 1.00 0.00 65 LYS A O 11
ATOM 14900 N N . ASP A 1 55 ? -12.988 4.071 -2.838 1.00 0.00 66 ASP A N 11
ATOM 14901 C CA . ASP A 1 55 ? -12.501 4.942 -1.735 1.00 0.00 66 ASP A CA 11
ATOM 14902 C C . ASP A 1 55 ? -12.106 4.073 -0.542 1.00 0.00 66 ASP A C 11
ATOM 14903 O O . ASP A 1 55 ? -12.670 4.175 0.530 1.00 0.00 66 ASP A O 11
ATOM 14912 N N . VAL A 1 56 ? -11.133 3.222 -0.735 1.00 0.00 67 VAL A N 11
ATOM 14913 C CA . VAL A 1 56 ? -10.662 2.325 0.359 1.00 0.00 67 VAL A CA 11
ATOM 14914 C C . VAL A 1 56 ? -11.870 1.708 1.068 1.00 0.00 67 VAL A C 11
ATOM 14915 O O . VAL A 1 56 ? -11.793 1.309 2.215 1.00 0.00 67 VAL A O 11
ATOM 14928 N N . LYS A 1 57 ? -12.976 1.627 0.379 1.00 0.00 68 LYS A N 11
ATOM 14929 C CA . LYS A 1 57 ? -14.207 1.036 0.975 1.00 0.00 68 LYS A CA 11
ATOM 14930 C C . LYS A 1 57 ? -13.950 -0.434 1.280 1.00 0.00 68 LYS A C 11
ATOM 14931 O O . LYS A 1 57 ? -14.326 -0.935 2.321 1.00 0.00 68 LYS A O 11
ATOM 14950 N N . ILE A 1 58 ? -13.302 -1.121 0.374 1.00 0.00 69 ILE A N 11
ATOM 14951 C CA . ILE A 1 58 ? -12.990 -2.568 0.580 1.00 0.00 69 ILE A CA 11
ATOM 14952 C C . ILE A 1 58 ? -11.504 -2.796 0.330 1.00 0.00 69 ILE A C 11
ATOM 14953 O O . ILE A 1 58 ? -10.964 -2.424 -0.694 1.00 0.00 69 ILE A O 11
ATOM 14969 N N . PHE A 1 59 ? -10.839 -3.408 1.273 1.00 0.00 70 PHE A N 11
ATOM 14970 C CA . PHE A 1 59 ? -9.377 -3.677 1.128 1.00 0.00 70 PHE A CA 11
ATOM 14971 C C . PHE A 1 59 ? -9.030 -5.060 1.665 1.00 0.00 70 PHE A C 11
ATOM 14972 O O . PHE A 1 59 ? -9.693 -5.600 2.530 1.00 0.00 70 PHE A O 11
ATOM 14989 N N . SER A 1 60 ? -7.977 -5.626 1.142 1.00 0.00 71 SER A N 11
ATOM 14990 C CA . SER A 1 60 ? -7.529 -6.975 1.582 1.00 0.00 71 SER A CA 11
ATOM 14991 C C . SER A 1 60 ? -6.005 -7.007 1.648 1.00 0.00 71 SER A C 11
ATOM 14992 O O . SER A 1 60 ? -5.319 -6.284 0.948 1.00 0.00 71 SER A O 11
ATOM 15000 N N . SER A 1 61 ? -5.476 -7.847 2.500 1.00 0.00 72 SER A N 11
ATOM 15001 C CA . SER A 1 61 ? -3.994 -7.954 2.652 1.00 0.00 72 SER A CA 11
ATOM 15002 C C . SER A 1 61 ? -3.583 -9.419 2.781 1.00 0.00 72 SER A C 11
ATOM 15003 O O . SER A 1 61 ? -4.346 -10.266 3.209 1.00 0.00 72 SER A O 11
ATOM 15011 N N . SER A 1 62 ? -2.368 -9.705 2.397 1.00 0.00 73 SER A N 11
ATOM 15012 C CA . SER A 1 62 ? -1.842 -11.097 2.459 1.00 0.00 73 SER A CA 11
ATOM 15013 C C . SER A 1 62 ? -1.342 -11.418 3.863 1.00 0.00 73 SER A C 11
ATOM 15014 O O . SER A 1 62 ? -1.205 -10.555 4.707 1.00 0.00 73 SER A O 11
ATOM 15022 N N . GLU A 1 63 ? -1.068 -12.670 4.099 1.00 0.00 74 GLU A N 11
ATOM 15023 C CA . GLU A 1 63 ? -0.575 -13.110 5.430 1.00 0.00 74 GLU A CA 11
ATOM 15024 C C . GLU A 1 63 ? 0.800 -12.496 5.682 1.00 0.00 74 GLU A C 11
ATOM 15025 O O . GLU A 1 63 ? 1.182 -12.254 6.809 1.00 0.00 74 GLU A O 11
ATOM 15037 N N . GLU A 1 64 ? 1.545 -12.256 4.638 1.00 0.00 75 GLU A N 11
ATOM 15038 C CA . GLU A 1 64 ? 2.901 -11.662 4.802 1.00 0.00 75 GLU A CA 11
ATOM 15039 C C . GLU A 1 64 ? 2.772 -10.181 5.157 1.00 0.00 75 GLU A C 11
ATOM 15040 O O . GLU A 1 64 ? 3.368 -9.714 6.097 1.00 0.00 75 GLU A O 11
ATOM 15052 N N . LEU A 1 65 ? 1.998 -9.446 4.403 1.00 0.00 76 LEU A N 11
ATOM 15053 C CA . LEU A 1 65 ? 1.827 -7.988 4.670 1.00 0.00 76 LEU A CA 11
ATOM 15054 C C . LEU A 1 65 ? 1.107 -7.795 6.005 1.00 0.00 76 LEU A C 11
ATOM 15055 O O . LEU A 1 65 ? 1.156 -6.739 6.605 1.00 0.00 76 LEU A O 11
ATOM 15071 N N . ASP A 1 66 ? 0.432 -8.813 6.458 1.00 0.00 77 ASP A N 11
ATOM 15072 C CA . ASP A 1 66 ? -0.317 -8.727 7.743 1.00 0.00 77 ASP A CA 11
ATOM 15073 C C . ASP A 1 66 ? 0.655 -8.511 8.901 1.00 0.00 77 ASP A C 11
ATOM 15074 O O . ASP A 1 66 ? 0.325 -7.869 9.879 1.00 0.00 77 ASP A O 11
ATOM 15083 N N . LYS A 1 67 ? 1.835 -9.066 8.812 1.00 0.00 78 LYS A N 11
ATOM 15084 C CA . LYS A 1 67 ? 2.822 -8.920 9.922 1.00 0.00 78 LYS A CA 11
ATOM 15085 C C . LYS A 1 67 ? 3.210 -7.448 10.074 1.00 0.00 78 LYS A C 11
ATOM 15086 O O . LYS A 1 67 ? 3.312 -6.935 11.171 1.00 0.00 78 LYS A O 11
ATOM 15105 N N . MET A 1 68 ? 3.450 -6.786 8.972 1.00 0.00 79 MET A N 11
ATOM 15106 C CA . MET A 1 68 ? 3.853 -5.353 9.017 1.00 0.00 79 MET A CA 11
ATOM 15107 C C . MET A 1 68 ? 2.667 -4.530 9.500 1.00 0.00 79 MET A C 11
ATOM 15108 O O . MET A 1 68 ? 2.818 -3.583 10.247 1.00 0.00 79 MET A O 11
ATOM 15122 N N . PHE A 1 69 ? 1.490 -4.897 9.067 1.00 0.00 80 PHE A N 11
ATOM 15123 C CA . PHE A 1 69 ? 0.260 -4.164 9.470 1.00 0.00 80 PHE A CA 11
ATOM 15124 C C . PHE A 1 69 ? 0.033 -4.353 10.965 1.00 0.00 80 PHE A C 11
ATOM 15125 O O . PHE A 1 69 ? -0.040 -5.459 11.462 1.00 0.00 80 PHE A O 11
ATOM 15142 N N . GLN A 1 70 ? -0.071 -3.267 11.685 1.00 0.00 81 GLN A N 11
ATOM 15143 C CA . GLN A 1 70 ? -0.285 -3.343 13.161 1.00 0.00 81 GLN A CA 11
ATOM 15144 C C . GLN A 1 70 ? -1.225 -2.218 13.592 1.00 0.00 81 GLN A C 11
ATOM 15145 O O . GLN A 1 70 ? -1.563 -2.099 14.755 1.00 0.00 81 GLN A O 11
ATOM 15159 N N . GLU A 1 71 ? -1.652 -1.395 12.662 1.00 0.00 82 GLU A N 11
ATOM 15160 C CA . GLU A 1 71 ? -2.571 -0.275 12.997 1.00 0.00 82 GLU A CA 11
ATOM 15161 C C . GLU A 1 71 ? -4.001 -0.659 12.572 1.00 0.00 82 GLU A C 11
ATOM 15162 O O . GLU A 1 71 ? -4.287 -0.792 11.395 1.00 0.00 82 GLU A O 11
ATOM 15174 N N . PRO A 1 72 ? -4.896 -0.833 13.518 1.00 0.00 83 PRO A N 11
ATOM 15175 C CA . PRO A 1 72 ? -6.306 -1.209 13.223 1.00 0.00 83 PRO A CA 11
ATOM 15176 C C . PRO A 1 72 ? -6.938 -0.335 12.140 1.00 0.00 83 PRO A C 11
ATOM 15177 O O . PRO A 1 72 ? -6.599 0.820 11.976 1.00 0.00 83 PRO A O 11
ATOM 15188 N N . ARG A 1 73 ? -7.840 -0.906 11.394 1.00 0.00 84 ARG A N 11
ATOM 15189 C CA . ARG A 1 73 ? -8.505 -0.162 10.292 1.00 0.00 84 ARG A CA 11
ATOM 15190 C C . ARG A 1 73 ? -9.389 0.933 10.862 1.00 0.00 84 ARG A C 11
ATOM 15191 O O . ARG A 1 73 ? -10.012 0.779 11.892 1.00 0.00 84 ARG A O 11
ATOM 15212 N N . LYS A 1 74 ? -9.438 2.045 10.182 1.00 0.00 85 LYS A N 11
ATOM 15213 C CA . LYS A 1 74 ? -10.272 3.192 10.643 1.00 0.00 85 LYS A CA 11
ATOM 15214 C C . LYS A 1 74 ? -10.94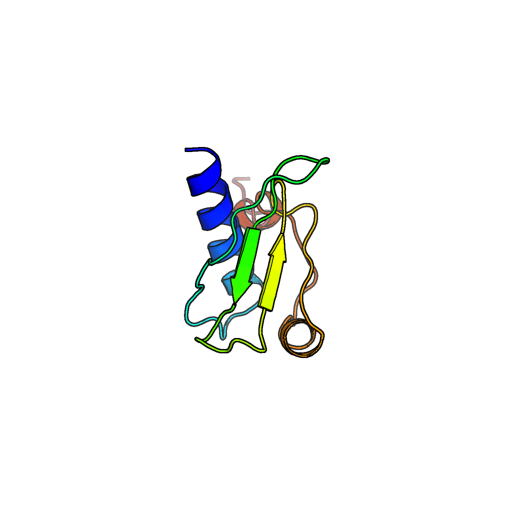0 3.843 9.432 1.00 0.00 85 LYS A C 11
ATOM 15215 O O . LYS A 1 74 ? -12.113 3.645 9.181 1.00 0.00 85 LYS A O 11
ATOM 15234 N N . GLY A 1 75 ? -10.195 4.612 8.678 1.00 0.00 86 GLY A N 11
ATOM 15235 C CA . GLY A 1 75 ? -10.775 5.280 7.473 1.00 0.00 86 GLY A CA 11
ATOM 15236 C C . GLY A 1 75 ? -9.919 6.481 7.064 1.00 0.00 86 GLY A C 11
ATOM 15237 O O . GLY A 1 75 ? -9.133 7.000 7.834 1.00 0.00 86 GLY A O 11
ATOM 15241 N N . TYR A 1 76 ? -10.079 6.908 5.838 1.00 0.00 87 TYR A N 11
ATOM 15242 C CA . TYR A 1 76 ? -9.302 8.067 5.309 1.00 0.00 87 TYR A CA 11
ATOM 15243 C C . TYR A 1 76 ? -9.649 9.328 6.109 1.00 0.00 87 TYR A C 11
ATOM 15244 O O . TYR A 1 76 ? -8.784 10.101 6.483 1.00 0.00 87 TYR A O 11
ATOM 15262 N N . ASP A 1 77 ? -10.914 9.542 6.356 1.00 0.00 88 ASP A N 11
ATOM 15263 C CA . ASP A 1 77 ? -11.349 10.750 7.117 1.00 0.00 88 ASP A CA 11
ATOM 15264 C C . ASP A 1 77 ? -10.858 10.664 8.568 1.00 0.00 88 ASP A C 11
ATOM 15265 O O . ASP A 1 77 ? -10.544 11.666 9.180 1.00 0.00 88 ASP A O 11
ATOM 15274 N N . GLU A 1 78 ? -10.814 9.485 9.127 1.00 0.00 89 GLU A N 11
ATOM 15275 C CA . GLU A 1 78 ? -10.373 9.335 10.549 1.00 0.00 89 GLU A CA 11
ATOM 15276 C C . GLU A 1 78 ? -8.903 9.720 10.707 1.00 0.00 89 GLU A C 11
ATOM 15277 O O . GLU A 1 78 ? -8.538 10.406 11.642 1.00 0.00 89 GLU A O 11
ATOM 15289 N N . ILE A 1 79 ? -8.060 9.273 9.817 1.00 0.00 90 ILE A N 11
ATOM 15290 C CA . ILE A 1 79 ? -6.605 9.595 9.921 1.00 0.00 90 ILE A CA 11
ATOM 15291 C C . ILE A 1 79 ? -6.378 11.091 9.720 1.00 0.00 90 ILE A C 11
ATOM 15292 O O . ILE A 1 79 ? -5.540 11.689 10.369 1.00 0.00 90 ILE A O 11
ATOM 15308 N N . LEU A 1 80 ? -7.103 11.693 8.816 1.00 0.00 91 LEU A N 11
ATOM 15309 C CA . LEU A 1 80 ? -6.924 13.148 8.556 1.00 0.00 91 LEU A CA 11
ATOM 15310 C C . LEU A 1 80 ? -7.298 13.943 9.811 1.00 0.00 91 LEU A C 11
ATOM 15311 O O . LEU A 1 80 ? -6.641 14.905 10.160 1.00 0.00 91 LEU A O 11
ATOM 15327 N N . GLU A 1 81 ? -8.346 13.545 10.481 1.00 0.00 92 GLU A N 11
ATOM 15328 C CA . GLU A 1 81 ? -8.782 14.264 11.715 1.00 0.00 92 GLU A CA 11
ATOM 15329 C C . GLU A 1 81 ? -7.743 14.063 12.821 1.00 0.00 92 GLU A C 11
ATOM 15330 O O . GLU A 1 81 ? -7.481 14.957 13.604 1.00 0.00 92 GLU A O 11
ATOM 15342 N N . HIS A 1 82 ? -7.165 12.892 12.890 1.00 0.00 93 HIS A N 11
ATOM 15343 C CA . HIS A 1 82 ? -6.149 12.600 13.945 1.00 0.00 93 HIS A CA 11
ATOM 15344 C C . HIS A 1 82 ? -4.864 13.380 13.668 1.00 0.00 93 HIS A C 11
ATOM 15345 O O . HIS A 1 82 ? -3.950 12.893 13.029 1.00 0.00 93 HIS A O 11
ATOM 15359 N N . HIS A 1 83 ? -4.804 14.590 14.166 1.00 0.00 94 HIS A N 11
ATOM 15360 C CA . HIS A 1 83 ? -3.606 15.467 13.984 1.00 0.00 94 HIS A CA 11
ATOM 15361 C C . HIS A 1 83 ? -2.984 15.253 12.606 1.00 0.00 94 HIS A C 11
ATOM 15362 O O . HIS A 1 83 ? -2.105 14.434 12.423 1.00 0.00 94 HIS A O 11
ATOM 15376 N N . HIS A 1 84 ? -3.450 15.999 11.637 1.00 0.00 95 HIS A N 11
ATOM 15377 C CA . HIS A 1 84 ? -2.918 15.877 10.251 1.00 0.00 95 HIS A CA 11
ATOM 15378 C C . HIS A 1 84 ? -1.553 16.563 10.165 1.00 0.00 95 HIS A C 11
ATOM 15379 O O . HIS A 1 84 ? -0.576 15.965 9.760 1.00 0.00 95 HIS A O 11
ATOM 15393 N N . HIS A 1 85 ? -1.487 17.812 10.544 1.00 0.00 96 HIS A N 11
ATOM 15394 C CA . HIS A 1 85 ? -0.192 18.555 10.494 1.00 0.00 96 HIS A CA 11
ATOM 15395 C C . HIS A 1 85 ? -0.288 19.795 11.389 1.00 0.00 96 HIS A C 11
ATOM 15396 O O . HIS A 1 85 ? 0.408 19.915 12.380 1.00 0.00 96 HIS A O 11
ATOM 15410 N N . HIS A 1 86 ? -1.149 20.717 11.034 1.00 0.00 97 HIS A N 11
ATOM 15411 C CA . HIS A 1 86 ? -1.319 21.968 11.831 1.00 0.00 97 HIS A CA 11
ATOM 15412 C C . HIS A 1 86 ? 0.051 22.595 12.094 1.00 0.00 97 HIS A C 11
ATOM 15413 O O . HIS A 1 86 ? 0.183 23.514 12.878 1.00 0.00 97 HIS A O 11
ATOM 15427 N N . HIS A 1 87 ? 1.061 22.102 11.429 1.00 0.00 98 HIS A N 11
ATOM 15428 C CA . HIS A 1 87 ? 2.437 22.647 11.605 1.00 0.00 98 HIS A CA 11
ATOM 15429 C C . HIS A 1 87 ? 2.804 22.669 13.089 1.00 0.00 98 HIS A C 11
ATOM 15430 O O . HIS A 1 87 ? 1.977 22.278 13.893 1.00 0.00 98 HIS A O 11
ATOM 15445 N N . ALA A 1 1 ? -6.355 12.611 -13.133 1.00 0.00 12 ALA A N 12
ATOM 15446 C CA . ALA A 1 1 ? -6.335 13.283 -11.802 1.00 0.00 12 ALA A CA 12
ATOM 15447 C C . ALA A 1 1 ? -7.164 12.466 -10.808 1.00 0.00 12 ALA A C 12
ATOM 15448 O O . ALA A 1 1 ? -6.827 12.360 -9.645 1.00 0.00 12 ALA A O 12
ATOM 15455 N N . PHE A 1 2 ? -8.244 11.890 -11.260 1.00 0.00 13 PHE A N 12
ATOM 15456 C CA . PHE A 1 2 ? -9.100 11.078 -10.350 1.00 0.00 13 PHE A CA 12
ATOM 15457 C C . PHE A 1 2 ? -8.285 9.905 -9.805 1.00 0.00 13 PHE A C 12
ATOM 15458 O O . PHE A 1 2 ? -8.300 9.618 -8.624 1.00 0.00 13 PHE A O 12
ATOM 15475 N N . PHE A 1 3 ? -7.569 9.231 -10.662 1.00 0.00 14 PHE A N 12
ATOM 15476 C CA . PHE A 1 3 ? -6.739 8.082 -10.214 1.00 0.00 14 PHE A CA 12
ATOM 15477 C C . PHE A 1 3 ? -5.622 8.585 -9.296 1.00 0.00 14 PHE A C 12
ATOM 15478 O O . PHE A 1 3 ? -5.277 7.953 -8.318 1.00 0.00 14 PHE A O 12
ATOM 15495 N N . ASN A 1 4 ? -5.054 9.718 -9.609 1.00 0.00 15 ASN A N 12
ATOM 15496 C CA . ASN A 1 4 ? -3.954 10.267 -8.766 1.00 0.00 15 ASN A CA 12
ATOM 15497 C C . ASN A 1 4 ? -4.472 10.539 -7.352 1.00 0.00 15 ASN A C 12
ATOM 15498 O O . ASN A 1 4 ? -3.805 10.262 -6.376 1.00 0.00 15 ASN A O 12
ATOM 15509 N N . GLU A 1 5 ? -5.655 11.072 -7.235 1.00 0.00 16 GLU A N 12
ATOM 15510 C CA . GLU A 1 5 ? -6.211 11.351 -5.884 1.00 0.00 16 GLU A CA 12
ATOM 15511 C C . GLU A 1 5 ? -6.413 10.027 -5.147 1.00 0.00 16 GLU A C 12
ATOM 15512 O O . GLU A 1 5 ? -6.079 9.892 -3.987 1.00 0.00 16 GLU A O 12
ATOM 15524 N N . GLN A 1 6 ? -6.948 9.049 -5.821 1.00 0.00 17 GLN A N 12
ATOM 15525 C CA . GLN A 1 6 ? -7.168 7.724 -5.180 1.00 0.00 17 GLN A CA 12
ATOM 15526 C C . GLN A 1 6 ? -5.815 7.098 -4.831 1.00 0.00 17 GLN A C 12
ATOM 15527 O O . GLN A 1 6 ? -5.653 6.475 -3.800 1.00 0.00 17 GLN A O 12
ATOM 15541 N N . LYS A 1 7 ? -4.849 7.256 -5.693 1.00 0.00 18 LYS A N 12
ATOM 15542 C CA . LYS A 1 7 ? -3.504 6.672 -5.439 1.00 0.00 18 LYS A CA 12
ATOM 15543 C C . LYS A 1 7 ? -2.885 7.318 -4.196 1.00 0.00 18 LYS A C 12
ATOM 15544 O O . LYS A 1 7 ? -2.254 6.659 -3.392 1.00 0.00 18 LYS A O 12
ATOM 15563 N N . GLU A 1 8 ? -3.051 8.603 -4.042 1.00 0.00 19 GLU A N 12
ATOM 15564 C CA . GLU A 1 8 ? -2.466 9.297 -2.863 1.00 0.00 19 GLU A CA 12
ATOM 15565 C C . GLU A 1 8 ? -3.142 8.796 -1.585 1.00 0.00 19 GLU A C 12
ATOM 15566 O O . GLU A 1 8 ? -2.507 8.623 -0.563 1.00 0.00 19 GLU A O 12
ATOM 15578 N N . LYS A 1 9 ? -4.424 8.561 -1.635 1.00 0.00 20 LYS A N 12
ATOM 15579 C CA . LYS A 1 9 ? -5.145 8.074 -0.427 1.00 0.00 20 LYS A CA 12
ATOM 15580 C C . LYS A 1 9 ? -4.605 6.699 -0.020 1.00 0.00 20 LYS A C 12
ATOM 15581 O O . LYS A 1 9 ? -4.414 6.419 1.147 1.00 0.00 20 LYS A O 12
ATOM 15600 N N . VAL A 1 10 ? -4.356 5.840 -0.972 1.00 0.00 21 VAL A N 12
ATOM 15601 C CA . VAL A 1 10 ? -3.828 4.485 -0.641 1.00 0.00 21 VAL A CA 12
ATOM 15602 C C . VAL A 1 10 ? -2.443 4.623 -0.008 1.00 0.00 21 VAL A C 12
ATOM 15603 O O . VAL A 1 10 ? -2.128 3.974 0.970 1.00 0.00 21 VAL A O 12
ATOM 15616 N N . THR A 1 11 ? -1.616 5.465 -0.563 1.00 0.00 22 THR A N 12
ATOM 15617 C CA . THR A 1 11 ? -0.250 5.658 -0.006 1.00 0.00 22 THR A CA 12
ATOM 15618 C C . THR A 1 11 ? -0.363 6.182 1.424 1.00 0.00 22 THR A C 12
ATOM 15619 O O . THR A 1 11 ? 0.326 5.733 2.318 1.00 0.00 22 THR A O 12
ATOM 15630 N N . LEU A 1 12 ? -1.230 7.133 1.643 1.00 0.00 23 LEU A N 12
ATOM 15631 C CA . LEU A 1 12 ? -1.391 7.693 3.011 1.00 0.00 23 LEU A CA 12
ATOM 15632 C C . LEU A 1 12 ? -1.875 6.587 3.951 1.00 0.00 23 LEU A C 12
ATOM 15633 O O . LEU A 1 12 ? -1.410 6.459 5.065 1.00 0.00 23 LEU A O 12
ATOM 15649 N N . TYR A 1 13 ? -2.804 5.786 3.505 1.00 0.00 24 TYR A N 12
ATOM 15650 C CA . TYR A 1 13 ? -3.320 4.685 4.362 1.00 0.00 24 TYR A CA 12
ATOM 15651 C C . TYR A 1 13 ? -2.175 3.731 4.708 1.00 0.00 24 TYR A C 12
ATOM 15652 O O . TYR A 1 13 ? -1.993 3.347 5.846 1.00 0.00 24 TYR A O 12
ATOM 15670 N N . LEU A 1 14 ? -1.406 3.344 3.729 1.00 0.00 25 LEU A N 12
ATOM 15671 C CA . LEU A 1 14 ? -0.275 2.414 3.985 1.00 0.00 25 LEU A CA 12
ATOM 15672 C C . LEU A 1 14 ? 0.742 3.082 4.911 1.00 0.00 25 LEU A C 12
ATOM 15673 O O . LEU A 1 14 ? 1.269 2.468 5.816 1.00 0.00 25 LEU A O 12
ATOM 15689 N N . LYS A 1 15 ? 1.021 4.332 4.686 1.00 0.00 26 LYS A N 12
ATOM 15690 C CA . LYS A 1 15 ? 2.010 5.047 5.537 1.00 0.00 26 LYS A CA 12
ATOM 15691 C C . LYS A 1 15 ? 1.524 5.084 6.988 1.00 0.00 26 LYS A C 12
ATOM 15692 O O . LYS A 1 15 ? 2.286 4.890 7.914 1.00 0.00 26 LYS A O 12
ATOM 15711 N N . HIS A 1 16 ? 0.263 5.340 7.190 1.00 0.00 27 HIS A N 12
ATOM 15712 C CA . HIS A 1 16 ? -0.284 5.406 8.576 1.00 0.00 27 HIS A CA 12
ATOM 15713 C C . HIS A 1 16 ? -0.286 4.009 9.203 1.00 0.00 27 HIS A C 12
ATOM 15714 O O . HIS A 1 16 ? -0.004 3.843 10.372 1.00 0.00 27 HIS A O 12
ATOM 15728 N N . ASN A 1 17 ? -0.610 3.004 8.438 1.00 0.00 28 ASN A N 12
ATOM 15729 C CA . ASN A 1 17 ? -0.640 1.622 8.995 1.00 0.00 28 ASN A CA 12
ATOM 15730 C C . ASN A 1 17 ? 0.757 1.018 8.909 1.00 0.00 28 ASN A C 12
ATOM 15731 O O . ASN A 1 17 ? 1.046 0.002 9.515 1.00 0.00 28 ASN A O 12
ATOM 15742 N N . ILE A 1 18 ? 1.630 1.646 8.165 1.00 0.00 29 ILE A N 12
ATOM 15743 C CA . ILE A 1 18 ? 3.024 1.133 8.023 1.00 0.00 29 ILE A CA 12
ATOM 15744 C C . ILE A 1 18 ? 4.006 2.307 8.107 1.00 0.00 29 ILE A C 12
ATOM 15745 O O . ILE A 1 18 ? 4.476 2.805 7.104 1.00 0.00 29 ILE A O 12
ATOM 15761 N N . PRO A 1 19 ? 4.322 2.739 9.300 1.00 0.00 30 PRO A N 12
ATOM 15762 C CA . PRO A 1 19 ? 5.280 3.864 9.518 1.00 0.00 30 PRO A CA 12
ATOM 15763 C C . PRO A 1 19 ? 6.628 3.568 8.853 1.00 0.00 30 PRO A C 12
ATOM 15764 O O . PRO A 1 19 ? 7.351 4.459 8.457 1.00 0.00 30 PRO A O 12
ATOM 15775 N N . ASP A 1 20 ? 6.959 2.311 8.733 1.00 0.00 31 ASP A N 12
ATOM 15776 C CA . ASP A 1 20 ? 8.246 1.923 8.098 1.00 0.00 31 ASP A CA 12
ATOM 15777 C C . ASP A 1 20 ? 8.060 1.899 6.579 1.00 0.00 31 ASP A C 12
ATOM 15778 O O . ASP A 1 20 ? 8.884 1.386 5.847 1.00 0.00 31 ASP A O 12
ATOM 15787 N N . PHE A 1 21 ? 6.972 2.442 6.107 1.00 0.00 32 PHE A N 12
ATOM 15788 C CA . PHE A 1 21 ? 6.700 2.452 4.643 1.00 0.00 32 PHE A CA 12
ATOM 15789 C C . PHE A 1 21 ? 7.875 3.070 3.881 1.00 0.00 32 PHE A C 12
ATOM 15790 O O . PHE A 1 21 ? 8.397 4.105 4.246 1.00 0.00 32 PHE A O 12
ATOM 15807 N N . ASN A 1 22 ? 8.279 2.430 2.813 1.00 0.00 33 ASN A N 12
ATOM 15808 C CA . ASN A 1 22 ? 9.410 2.941 1.984 1.00 0.00 33 ASN A CA 12
ATOM 15809 C C . ASN A 1 22 ? 8.871 3.431 0.639 1.00 0.00 33 ASN A C 12
ATOM 15810 O O . ASN A 1 22 ? 8.965 4.596 0.308 1.00 0.00 33 ASN A O 12
ATOM 15821 N N . THR A 1 23 ? 8.308 2.547 -0.144 1.00 0.00 34 THR A N 12
ATOM 15822 C CA . THR A 1 23 ? 7.766 2.960 -1.472 1.00 0.00 34 THR A CA 12
ATOM 15823 C C . THR A 1 23 ? 6.589 2.063 -1.857 1.00 0.00 34 THR A C 12
ATOM 15824 O O . THR A 1 23 ? 6.453 0.958 -1.373 1.00 0.00 34 THR A O 12
ATOM 15835 N N . VAL A 1 24 ? 5.737 2.539 -2.735 1.00 0.00 35 VAL A N 12
ATOM 15836 C CA . VAL A 1 24 ? 4.553 1.736 -3.178 1.00 0.00 35 VAL A CA 12
ATOM 15837 C C . VAL A 1 24 ? 4.548 1.642 -4.703 1.00 0.00 35 VAL A C 12
ATOM 15838 O O . VAL A 1 24 ? 4.727 2.624 -5.394 1.00 0.00 35 VAL A O 12
ATOM 15851 N N . THR A 1 25 ? 4.344 0.458 -5.230 1.00 0.00 36 THR A N 12
ATOM 15852 C CA . THR A 1 25 ? 4.320 0.271 -6.715 1.00 0.00 36 THR A CA 12
ATOM 15853 C C . THR A 1 25 ? 2.967 -0.305 -7.128 1.00 0.00 36 THR A C 12
ATOM 15854 O O . THR A 1 25 ? 2.577 -1.374 -6.703 1.00 0.00 36 THR A O 12
ATOM 15865 N N . PHE A 1 26 ? 2.251 0.403 -7.960 1.00 0.00 37 PHE A N 12
ATOM 15866 C CA . PHE A 1 26 ? 0.917 -0.083 -8.417 1.00 0.00 37 PHE A CA 12
ATOM 15867 C C . PHE A 1 26 ? 1.075 -0.830 -9.738 1.00 0.00 37 PHE A C 12
ATOM 15868 O O . PHE A 1 26 ? 1.835 -0.435 -10.598 1.00 0.00 37 PHE A O 12
ATOM 15885 N N . THR A 1 27 ? 0.353 -1.909 -9.901 1.00 0.00 38 THR A N 12
ATOM 15886 C CA . THR A 1 27 ? 0.434 -2.706 -11.162 1.00 0.00 38 THR A CA 12
ATOM 15887 C C . THR A 1 27 ? -0.924 -2.669 -11.859 1.00 0.00 38 THR A C 12
ATOM 15888 O O . THR A 1 27 ? -1.009 -2.703 -13.072 1.00 0.00 38 THR A O 12
ATOM 15899 N N . ASN A 1 28 ? -1.991 -2.598 -11.102 1.00 0.00 39 ASN A N 12
ATOM 15900 C CA . ASN A 1 28 ? -3.357 -2.557 -11.719 1.00 0.00 39 ASN A CA 12
ATOM 15901 C C . ASN A 1 28 ? -4.236 -1.545 -10.983 1.00 0.00 39 ASN A C 12
ATOM 15902 O O . ASN A 1 28 ? -4.214 -1.446 -9.773 1.00 0.00 39 ASN A O 12
ATOM 15913 N N . GLU A 1 29 ? -5.018 -0.795 -11.715 1.00 0.00 40 GLU A N 12
ATOM 15914 C CA . GLU A 1 29 ? -5.923 0.216 -11.093 1.00 0.00 40 GLU A CA 12
ATOM 15915 C C . GLU A 1 29 ? -7.275 0.163 -11.802 1.00 0.00 40 GLU A C 12
ATOM 15916 O O . GLU A 1 29 ? -7.736 1.138 -12.357 1.00 0.00 40 GLU A O 12
ATOM 15928 N N . GLU A 1 30 ? -7.909 -0.981 -11.786 1.00 0.00 41 GLU A N 12
ATOM 15929 C CA . GLU A 1 30 ? -9.233 -1.122 -12.458 1.00 0.00 41 GLU A CA 12
ATOM 15930 C C . GLU A 1 30 ? -9.804 -2.513 -12.189 1.00 0.00 41 GLU A C 12
ATOM 15931 O O . GLU A 1 30 ? -9.294 -3.261 -11.380 1.00 0.00 41 GLU A O 12
ATOM 15943 N N . PHE A 1 31 ? -10.862 -2.853 -12.873 1.00 0.00 42 PHE A N 12
ATOM 15944 C CA . PHE A 1 31 ? -11.502 -4.188 -12.695 1.00 0.00 42 PHE A CA 12
ATOM 15945 C C . PHE A 1 31 ? -12.031 -4.326 -11.269 1.00 0.00 42 PHE A C 12
ATOM 15946 O O . PHE A 1 31 ? -11.330 -4.747 -10.369 1.00 0.00 42 PHE A O 12
ATOM 15963 N N . ASN A 1 32 ? -13.274 -3.992 -11.063 1.00 0.00 43 ASN A N 12
ATOM 15964 C CA . ASN A 1 32 ? -13.867 -4.124 -9.710 1.00 0.00 43 ASN A CA 12
ATOM 15965 C C . ASN A 1 32 ? -15.389 -3.871 -9.797 1.00 0.00 43 ASN A C 12
ATOM 15966 O O . ASN A 1 32 ? -15.808 -2.803 -10.199 1.00 0.00 43 ASN A O 12
ATOM 15977 N N . PRO A 1 33 ? -16.211 -4.830 -9.426 1.00 0.00 44 PRO A N 12
ATOM 15978 C CA . PRO A 1 33 ? -17.699 -4.669 -9.469 1.00 0.00 44 PRO A CA 12
ATOM 15979 C C . PRO A 1 33 ? -18.163 -3.342 -8.857 1.00 0.00 44 PRO A C 12
ATOM 15980 O O . PRO A 1 33 ? -19.024 -2.669 -9.385 1.00 0.00 44 PRO A O 12
ATOM 15991 N N . ILE A 1 34 ? -17.596 -2.969 -7.747 1.00 0.00 45 ILE A N 12
ATOM 15992 C CA . ILE A 1 34 ? -17.995 -1.694 -7.093 1.00 0.00 45 ILE A CA 12
ATOM 15993 C C . ILE A 1 34 ? -17.501 -0.508 -7.924 1.00 0.00 45 ILE A C 12
ATOM 15994 O O . ILE A 1 34 ? -18.168 0.500 -8.043 1.00 0.00 45 ILE A O 12
ATOM 16010 N N . GLY A 1 35 ? -16.335 -0.618 -8.496 1.00 0.00 46 GLY A N 12
ATOM 16011 C CA . GLY A 1 35 ? -15.796 0.506 -9.315 1.00 0.00 46 GLY A CA 12
ATOM 16012 C C . GLY A 1 35 ? -14.433 0.115 -9.886 1.00 0.00 46 GLY A C 12
ATOM 16013 O O . GLY A 1 35 ? -14.335 -0.404 -10.980 1.00 0.00 46 GLY A O 12
ATOM 16017 N N . ILE A 1 36 ? -13.378 0.361 -9.148 1.00 0.00 47 ILE A N 12
ATOM 16018 C CA . ILE A 1 36 ? -12.004 0.006 -9.633 1.00 0.00 47 ILE A CA 12
ATOM 16019 C C . ILE A 1 36 ? -11.211 -0.666 -8.512 1.00 0.00 47 ILE A C 12
ATOM 16020 O O . ILE A 1 36 ? -11.438 -0.422 -7.344 1.00 0.00 47 ILE A O 12
ATOM 16036 N N . SER A 1 37 ? -10.277 -1.516 -8.870 1.00 0.00 48 SER A N 12
ATOM 16037 C CA . SER A 1 37 ? -9.447 -2.229 -7.846 1.00 0.00 48 SER A CA 12
ATOM 16038 C C . SER A 1 37 ? -7.984 -1.814 -7.994 1.00 0.00 48 SER A C 12
ATOM 16039 O O . SER A 1 37 ? -7.435 -1.820 -9.078 1.00 0.00 48 SER A O 12
ATOM 16047 N N . ILE A 1 38 ? -7.348 -1.466 -6.903 1.00 0.00 49 ILE A N 12
ATOM 16048 C CA . ILE A 1 38 ? -5.911 -1.055 -6.954 1.00 0.00 49 ILE A CA 12
ATOM 16049 C C . ILE A 1 38 ? -5.051 -2.167 -6.363 1.00 0.00 49 ILE A C 12
ATOM 16050 O O . ILE A 1 38 ? -5.158 -2.495 -5.198 1.00 0.00 49 ILE A O 12
ATOM 16066 N N . ASP A 1 39 ? -4.198 -2.749 -7.171 1.00 0.00 50 ASP A N 12
ATOM 16067 C CA . ASP A 1 39 ? -3.312 -3.855 -6.691 1.00 0.00 50 ASP A CA 12
ATOM 16068 C C . ASP A 1 39 ? -1.854 -3.444 -6.862 1.00 0.00 50 ASP A C 12
ATOM 16069 O O . ASP A 1 39 ? -1.476 -2.851 -7.859 1.00 0.00 50 ASP A O 12
ATOM 16078 N N . GLY A 1 40 ? -1.032 -3.759 -5.897 1.00 0.00 51 GLY A N 12
ATOM 16079 C CA . GLY A 1 40 ? 0.407 -3.392 -5.993 1.00 0.00 51 GLY A CA 12
ATOM 16080 C C . GLY A 1 40 ? 1.160 -3.951 -4.788 1.00 0.00 51 GLY A C 12
ATOM 16081 O O . GLY A 1 40 ? 0.644 -4.752 -4.037 1.00 0.00 51 GLY A O 12
ATOM 16085 N N . TYR A 1 41 ? 2.382 -3.527 -4.596 1.00 0.00 52 TYR A N 12
ATOM 16086 C CA . TYR A 1 41 ? 3.185 -4.025 -3.439 1.00 0.00 52 TYR A CA 12
ATOM 16087 C C . TYR A 1 41 ? 4.088 -2.916 -2.913 1.00 0.00 52 TYR A C 12
ATOM 16088 O O . TYR A 1 41 ? 4.270 -1.896 -3.545 1.00 0.00 52 TYR A O 12
ATOM 16106 N N . ILE A 1 42 ? 4.641 -3.109 -1.738 1.00 0.00 53 ILE A N 12
ATOM 16107 C CA . ILE A 1 42 ? 5.529 -2.067 -1.125 1.00 0.00 53 ILE A CA 12
ATOM 16108 C C . ILE A 1 42 ? 6.924 -2.636 -0.863 1.00 0.00 53 ILE A C 12
ATOM 16109 O O . ILE A 1 42 ? 7.131 -3.833 -0.852 1.00 0.00 53 ILE A O 12
ATOM 16125 N N . ASN A 1 43 ? 7.878 -1.766 -0.662 1.00 0.00 54 ASN A N 12
ATOM 16126 C CA . ASN A 1 43 ? 9.280 -2.204 -0.402 1.00 0.00 54 ASN A CA 12
ATOM 16127 C C . ASN A 1 43 ? 9.762 -3.089 -1.554 1.00 0.00 54 ASN A C 12
ATOM 16128 O O . ASN A 1 43 ? 10.552 -3.995 -1.372 1.00 0.00 54 ASN A O 12
ATOM 16139 N N . ASN A 1 44 ? 9.296 -2.818 -2.746 1.00 0.00 55 ASN A N 12
ATOM 16140 C CA . ASN A 1 44 ? 9.718 -3.617 -3.935 1.00 0.00 55 ASN A CA 12
ATOM 16141 C C . ASN A 1 44 ? 9.692 -5.105 -3.592 1.00 0.00 55 ASN A C 12
ATOM 16142 O O . ASN A 1 44 ? 10.459 -5.886 -4.119 1.00 0.00 55 ASN A O 12
ATOM 16153 N N . ASP A 1 45 ? 8.806 -5.502 -2.713 1.00 0.00 56 ASP A N 12
ATOM 16154 C CA . ASP A 1 45 ? 8.700 -6.941 -2.320 1.00 0.00 56 ASP A CA 12
ATOM 16155 C C . ASP A 1 45 ? 7.410 -7.527 -2.894 1.00 0.00 56 ASP A C 12
ATOM 16156 O O . ASP A 1 45 ? 6.320 -7.171 -2.493 1.00 0.00 56 ASP A O 12
ATOM 16165 N N . LYS A 1 46 ? 7.535 -8.428 -3.829 1.00 0.00 57 LYS A N 12
ATOM 16166 C CA . LYS A 1 46 ? 6.336 -9.053 -4.456 1.00 0.00 57 LYS A CA 12
ATOM 16167 C C . LYS A 1 46 ? 5.488 -9.739 -3.383 1.00 0.00 57 LYS A C 12
ATOM 16168 O O . LYS A 1 46 ? 4.278 -9.789 -3.470 1.00 0.00 57 LYS A O 12
ATOM 16187 N N . ASN A 1 47 ? 6.116 -10.271 -2.375 1.00 0.00 58 ASN A N 12
ATOM 16188 C CA . ASN A 1 47 ? 5.358 -10.960 -1.295 1.00 0.00 58 ASN A CA 12
ATOM 16189 C C . ASN A 1 47 ? 4.438 -9.960 -0.588 1.00 0.00 58 ASN A C 12
ATOM 16190 O O . ASN A 1 47 ? 3.329 -10.281 -0.211 1.00 0.00 58 ASN A O 12
ATOM 16201 N N . LEU A 1 48 ? 4.897 -8.753 -0.394 1.00 0.00 59 LEU A N 12
ATOM 16202 C CA . LEU A 1 48 ? 4.061 -7.729 0.301 1.00 0.00 59 LEU A CA 12
ATOM 16203 C C . LEU A 1 48 ? 3.114 -7.073 -0.704 1.00 0.00 59 LEU A C 12
ATOM 16204 O O . LEU A 1 48 ? 3.363 -5.982 -1.189 1.00 0.00 59 LEU A O 12
ATOM 16220 N N . SER A 1 49 ? 2.027 -7.737 -1.019 1.00 0.00 60 SER A N 12
ATOM 16221 C CA . SER A 1 49 ? 1.046 -7.176 -1.998 1.00 0.00 60 SER A CA 12
ATOM 16222 C C . SER A 1 49 ? -0.184 -6.648 -1.263 1.00 0.00 60 SER A C 12
ATOM 16223 O O . SER A 1 49 ? -0.477 -7.042 -0.152 1.00 0.00 60 SER A O 12
ATOM 16231 N N . PHE A 1 50 ? -0.912 -5.757 -1.886 1.00 0.00 61 PHE A N 12
ATOM 16232 C CA . PHE A 1 50 ? -2.135 -5.195 -1.242 1.00 0.00 61 PHE A CA 12
ATOM 16233 C C . PHE A 1 50 ? -3.202 -4.947 -2.304 1.00 0.00 61 PHE A C 12
ATOM 16234 O O . PHE A 1 50 ? -2.903 -4.594 -3.429 1.00 0.00 61 PHE A O 12
ATOM 16251 N N . THR A 1 51 ? -4.449 -5.126 -1.947 1.00 0.00 62 THR A N 12
ATOM 16252 C CA . THR A 1 51 ? -5.566 -4.901 -2.915 1.00 0.00 62 THR A CA 12
ATOM 16253 C C . THR A 1 51 ? -6.620 -4.006 -2.270 1.00 0.00 62 THR A C 12
ATOM 16254 O O . THR A 1 51 ? -7.046 -4.240 -1.156 1.00 0.00 62 THR A O 12
ATOM 16265 N N . ALA A 1 52 ? -7.045 -2.984 -2.966 1.00 0.00 63 ALA A N 12
ATOM 16266 C CA . ALA A 1 52 ? -8.077 -2.058 -2.409 1.00 0.00 63 ALA A CA 12
ATOM 16267 C C . ALA A 1 52 ? -9.166 -1.832 -3.452 1.00 0.00 63 ALA A C 12
ATOM 16268 O O . ALA A 1 52 ? -8.897 -1.672 -4.625 1.00 0.00 63 ALA A O 12
ATOM 16275 N N . GLY A 1 53 ? -10.404 -1.827 -3.028 1.00 0.00 64 GLY A N 12
ATOM 16276 C CA . GLY A 1 53 ? -11.530 -1.622 -3.987 1.00 0.00 64 GLY A CA 12
ATOM 16277 C C . GLY A 1 53 ? -11.951 -0.155 -3.988 1.00 0.00 64 GLY A C 12
ATOM 16278 O O . GLY A 1 53 ? -12.686 0.285 -3.131 1.00 0.00 64 GLY A O 12
ATOM 16282 N N . LYS A 1 54 ? -11.495 0.592 -4.960 1.00 0.00 65 LYS A N 12
ATOM 16283 C CA . LYS A 1 54 ? -11.860 2.037 -5.057 1.00 0.00 65 LYS A CA 12
ATOM 16284 C C . LYS A 1 54 ? -11.776 2.716 -3.685 1.00 0.00 65 LYS A C 12
ATOM 16285 O O . LYS A 1 54 ? -10.789 3.342 -3.353 1.00 0.00 65 LYS A O 12
ATOM 16304 N N . ASP A 1 55 ? -12.808 2.612 -2.896 1.00 0.00 66 ASP A N 12
ATOM 16305 C CA . ASP A 1 55 ? -12.800 3.263 -1.559 1.00 0.00 66 ASP A CA 12
ATOM 16306 C C . ASP A 1 55 ? -11.889 2.486 -0.603 1.00 0.00 66 ASP A C 12
ATOM 16307 O O . ASP A 1 55 ? -12.043 1.293 -0.403 1.00 0.00 66 ASP A O 12
ATOM 16316 N N . VAL A 1 56 ? -10.941 3.163 -0.007 1.00 0.00 67 VAL A N 12
ATOM 16317 C CA . VAL A 1 56 ? -10.011 2.487 0.939 1.00 0.00 67 VAL A CA 12
ATOM 16318 C C . VAL A 1 56 ? -10.808 1.904 2.108 1.00 0.00 67 VAL A C 12
ATOM 16319 O O . VAL A 1 56 ? -10.262 1.282 2.997 1.00 0.00 67 VAL A O 12
ATOM 16332 N N . LYS A 1 57 ? -12.101 2.095 2.109 1.00 0.00 68 LYS A N 12
ATOM 16333 C CA . LYS A 1 57 ? -12.936 1.549 3.217 1.00 0.00 68 LYS A CA 12
ATOM 16334 C C . LYS A 1 57 ? -12.844 0.024 3.218 1.00 0.00 68 LYS A C 12
ATOM 16335 O O . LYS A 1 57 ? -12.749 -0.596 4.257 1.00 0.00 68 LYS A O 12
ATOM 16354 N N . ILE A 1 58 ? -12.872 -0.586 2.056 1.00 0.00 69 ILE A N 12
ATOM 16355 C CA . ILE A 1 58 ? -12.787 -2.082 1.975 1.00 0.00 69 ILE A CA 12
ATOM 16356 C C . ILE A 1 58 ? -11.507 -2.477 1.242 1.00 0.00 69 ILE A C 12
ATOM 16357 O O . ILE A 1 58 ? -11.326 -2.180 0.077 1.00 0.00 69 ILE A O 12
ATOM 16373 N N . PHE A 1 59 ? -10.613 -3.149 1.925 1.00 0.00 70 PHE A N 12
ATOM 16374 C CA . PHE A 1 59 ? -9.333 -3.576 1.287 1.00 0.00 70 PHE A CA 12
ATOM 16375 C C . PHE A 1 59 ? -8.952 -4.973 1.765 1.00 0.00 70 PHE A C 12
ATOM 16376 O O . PHE A 1 59 ? -9.374 -5.420 2.813 1.00 0.00 70 PHE A O 12
ATOM 16393 N N . SER A 1 60 ? -8.150 -5.665 0.995 1.00 0.00 71 SER A N 12
ATOM 16394 C CA . SER A 1 60 ? -7.712 -7.044 1.373 1.00 0.00 71 SER A CA 12
ATOM 16395 C C . SER A 1 60 ? -6.187 -7.071 1.482 1.00 0.00 71 SER A C 12
ATOM 16396 O O . SER A 1 60 ? -5.487 -6.506 0.665 1.00 0.00 71 SER A O 12
ATOM 16404 N N . SER A 1 61 ? -5.668 -7.717 2.496 1.00 0.00 72 SER A N 12
ATOM 16405 C CA . SER A 1 61 ? -4.184 -7.781 2.678 1.00 0.00 72 SER A CA 12
ATOM 16406 C C . SER A 1 61 ? -3.769 -9.194 3.087 1.00 0.00 72 SER A C 12
ATOM 16407 O O . SER A 1 61 ? -4.486 -9.895 3.773 1.00 0.00 72 SER A O 12
ATOM 16415 N N . SER A 1 62 ? -2.611 -9.616 2.656 1.00 0.00 73 SER A N 12
ATOM 16416 C CA . SER A 1 62 ? -2.128 -10.985 2.994 1.00 0.00 73 SER A CA 12
ATOM 16417 C C . SER A 1 62 ? -1.531 -11.004 4.404 1.00 0.00 73 SER A C 12
ATOM 16418 O O . SER A 1 62 ? -1.368 -9.985 5.040 1.00 0.00 73 SER A O 12
ATOM 16426 N N . GLU A 1 63 ? -1.200 -12.172 4.885 1.00 0.00 74 GLU A N 12
ATOM 16427 C CA . GLU A 1 63 ? -0.606 -12.298 6.245 1.00 0.00 74 GLU A CA 12
ATOM 16428 C C . GLU A 1 63 ? 0.773 -11.632 6.277 1.00 0.00 74 GLU A C 12
ATOM 16429 O O . GLU A 1 63 ? 1.172 -11.057 7.271 1.00 0.00 74 GLU A O 12
ATOM 16441 N N . GLU A 1 64 ? 1.506 -11.722 5.201 1.00 0.00 75 GLU A N 12
ATOM 16442 C CA . GLU A 1 64 ? 2.866 -11.118 5.162 1.00 0.00 75 GLU A CA 12
ATOM 16443 C C . GLU A 1 64 ? 2.760 -9.597 5.278 1.00 0.00 75 GLU A C 12
ATOM 16444 O O . GLU A 1 64 ? 3.616 -8.947 5.840 1.00 0.00 75 GLU A O 12
ATOM 16456 N N . LEU A 1 65 ? 1.718 -9.024 4.745 1.00 0.00 76 LEU A N 12
ATOM 16457 C CA . LEU A 1 65 ? 1.547 -7.544 4.827 1.00 0.00 76 LEU A CA 12
ATOM 16458 C C . LEU A 1 65 ? 0.739 -7.203 6.086 1.00 0.00 76 LEU A C 12
ATOM 16459 O O . LEU A 1 65 ? 0.818 -6.112 6.612 1.00 0.00 76 LEU A O 12
ATOM 16475 N N . ASP A 1 66 ? -0.045 -8.130 6.560 1.00 0.00 77 ASP A N 12
ATOM 16476 C CA . ASP A 1 66 ? -0.868 -7.876 7.777 1.00 0.00 77 ASP A CA 12
ATOM 16477 C C . ASP A 1 66 ? 0.046 -7.666 8.989 1.00 0.00 77 ASP A C 12
ATOM 16478 O O . ASP A 1 66 ? -0.224 -6.852 9.849 1.00 0.00 77 ASP A O 12
ATOM 16487 N N . LYS A 1 67 ? 1.120 -8.404 9.069 1.00 0.00 78 LYS A N 12
ATOM 16488 C CA . LYS A 1 67 ? 2.045 -8.263 10.231 1.00 0.00 78 LYS A CA 12
ATOM 16489 C C . LYS A 1 67 ? 2.783 -6.921 10.163 1.00 0.00 78 LYS A C 12
ATOM 16490 O O . LYS A 1 67 ? 3.408 -6.500 11.115 1.00 0.00 78 LYS A O 12
ATOM 16509 N N . MET A 1 68 ? 2.718 -6.250 9.048 1.00 0.00 79 MET A N 12
ATOM 16510 C CA . MET A 1 68 ? 3.419 -4.941 8.924 1.00 0.00 79 MET A CA 12
ATOM 16511 C C . MET A 1 68 ? 2.592 -3.844 9.598 1.00 0.00 79 MET A C 12
ATOM 16512 O O . MET A 1 68 ? 3.044 -2.728 9.763 1.00 0.00 79 MET A O 12
ATOM 16526 N N . PHE A 1 69 ? 1.383 -4.146 9.982 1.00 0.00 80 PHE A N 12
ATOM 16527 C CA . PHE A 1 69 ? 0.533 -3.113 10.636 1.00 0.00 80 PHE A CA 12
ATOM 16528 C C . PHE A 1 69 ? 1.072 -2.806 12.030 1.00 0.00 80 PHE A C 12
ATOM 16529 O O . PHE A 1 69 ? 1.298 -3.693 12.830 1.00 0.00 80 PHE A O 12
ATOM 16546 N N . GLN A 1 70 ? 1.270 -1.545 12.328 1.00 0.00 81 GLN A N 12
ATOM 16547 C CA . GLN A 1 70 ? 1.790 -1.151 13.674 1.00 0.00 81 GLN A CA 12
ATOM 16548 C C . GLN A 1 70 ? 0.682 -0.467 14.470 1.00 0.00 81 GLN A C 12
ATOM 16549 O O . GLN A 1 70 ? 0.508 -0.718 15.646 1.00 0.00 81 GLN A O 12
ATOM 16563 N N . GLU A 1 71 ? -0.053 0.418 13.845 1.00 0.00 82 GLU A N 12
ATOM 16564 C CA . GLU A 1 71 ? -1.135 1.150 14.576 1.00 0.00 82 GLU A CA 12
ATOM 16565 C C . GLU A 1 71 ? -2.491 0.463 14.343 1.00 0.00 82 GLU A C 12
ATOM 16566 O O . GLU A 1 71 ? -2.632 -0.350 13.451 1.00 0.00 82 GLU A O 12
ATOM 16578 N N . PRO A 1 72 ? -3.490 0.795 15.137 1.00 0.00 83 PRO A N 12
ATOM 16579 C CA . PRO A 1 72 ? -4.855 0.198 14.997 1.00 0.00 83 PRO A CA 12
ATOM 16580 C C . PRO A 1 72 ? -5.454 0.451 13.605 1.00 0.00 83 PRO A C 12
ATOM 16581 O O . PRO A 1 72 ? -5.205 1.465 12.984 1.00 0.00 83 PRO A O 12
ATOM 16592 N N . ARG A 1 73 ? -6.233 -0.475 13.114 1.00 0.00 84 ARG A N 12
ATOM 16593 C CA . ARG A 1 73 ? -6.836 -0.314 11.768 1.00 0.00 84 ARG A CA 12
ATOM 16594 C C . ARG A 1 73 ? -7.799 0.875 11.752 1.00 0.00 84 ARG A C 12
ATOM 16595 O O . ARG A 1 73 ? -8.736 0.945 12.521 1.00 0.00 84 ARG A O 12
ATOM 16616 N N . LYS A 1 74 ? -7.572 1.803 10.858 1.00 0.00 85 LYS A N 12
ATOM 16617 C CA . LYS A 1 74 ? -8.460 2.997 10.746 1.00 0.00 85 LYS A CA 12
ATOM 16618 C C . LYS A 1 74 ? -8.709 3.309 9.270 1.00 0.00 85 LYS A C 12
ATOM 16619 O O . LYS A 1 74 ? -7.827 3.192 8.441 1.00 0.00 85 LYS A O 12
ATOM 16638 N N . GLY A 1 75 ? -9.912 3.694 8.938 1.00 0.00 86 GLY A N 12
ATOM 16639 C CA . GLY A 1 75 ? -10.243 4.003 7.518 1.00 0.00 86 GLY A CA 12
ATOM 16640 C C . GLY A 1 75 ? -9.624 5.337 7.098 1.00 0.00 86 GLY A C 12
ATOM 16641 O O . GLY A 1 75 ? -9.056 6.049 7.899 1.00 0.00 86 GLY A O 12
ATOM 16645 N N . TYR A 1 76 ? -9.741 5.667 5.839 1.00 0.00 87 TYR A N 12
ATOM 16646 C CA . TYR A 1 76 ? -9.177 6.945 5.318 1.00 0.00 87 TYR A CA 12
ATOM 16647 C C . TYR A 1 76 ? -9.835 8.133 6.034 1.00 0.00 87 TYR A C 12
ATOM 16648 O O . TYR A 1 76 ? -9.181 9.085 6.430 1.00 0.00 87 TYR A O 12
ATOM 16666 N N . ASP A 1 77 ? -11.128 8.089 6.197 1.00 0.00 88 ASP A N 12
ATOM 16667 C CA . ASP A 1 77 ? -11.837 9.208 6.879 1.00 0.00 88 ASP A CA 12
ATOM 16668 C C . ASP A 1 77 ? -11.484 9.226 8.372 1.00 0.00 88 ASP A C 12
ATOM 16669 O O . ASP A 1 77 ? -11.426 10.270 8.990 1.00 0.00 88 ASP A O 12
ATOM 16678 N N . GLU A 1 78 ? -11.257 8.078 8.956 1.00 0.00 89 GLU A N 12
ATOM 16679 C CA . GLU A 1 78 ? -10.918 8.026 10.407 1.00 0.00 89 GLU A CA 12
ATOM 16680 C C . GLU A 1 78 ? -9.558 8.687 10.660 1.00 0.00 89 GLU A C 12
ATOM 16681 O O . GLU A 1 78 ? -9.394 9.445 11.594 1.00 0.00 89 GLU A O 12
ATOM 16693 N N . ILE A 1 79 ? -8.582 8.403 9.841 1.00 0.00 90 ILE A N 12
ATOM 16694 C CA . ILE A 1 79 ? -7.235 9.013 10.043 1.00 0.00 90 ILE A CA 12
ATOM 16695 C C . ILE A 1 79 ? -7.309 10.529 9.832 1.00 0.00 90 ILE A C 12
ATOM 16696 O O . ILE A 1 79 ? -6.673 11.288 10.535 1.00 0.00 90 ILE A O 12
ATOM 16712 N N . LEU A 1 80 ? -8.077 10.982 8.875 1.00 0.00 91 LEU A N 12
ATOM 16713 C CA . LEU A 1 80 ? -8.171 12.451 8.640 1.00 0.00 91 LEU A CA 12
ATOM 16714 C C . LEU A 1 80 ? -8.758 13.130 9.880 1.00 0.00 91 LEU A C 12
ATOM 16715 O O . LEU A 1 80 ? -8.298 14.171 10.307 1.00 0.00 91 LEU A O 12
ATOM 16731 N N . GLU A 1 81 ? -9.764 12.541 10.467 1.00 0.00 92 GLU A N 12
ATOM 16732 C CA . GLU A 1 81 ? -10.379 13.139 11.683 1.00 0.00 92 GLU A CA 12
ATOM 16733 C C . GLU A 1 81 ? -9.375 13.079 12.833 1.00 0.00 92 GLU A C 12
ATOM 16734 O O . GLU A 1 81 ? -9.280 13.982 13.639 1.00 0.00 92 GLU A O 12
ATOM 16746 N N . HIS A 1 82 ? -8.628 12.011 12.914 1.00 0.00 93 HIS A N 12
ATOM 16747 C CA . HIS A 1 82 ? -7.631 11.872 14.011 1.00 0.00 93 HIS A CA 12
ATOM 16748 C C . HIS A 1 82 ? -6.341 12.591 13.617 1.00 0.00 93 HIS A C 12
ATOM 16749 O O . HIS A 1 82 ? -5.547 12.093 12.843 1.00 0.00 93 HIS A O 12
ATOM 16763 N N . HIS A 1 83 ? -6.135 13.766 14.146 1.00 0.00 94 HIS A N 12
ATOM 16764 C CA . HIS A 1 83 ? -4.911 14.543 13.810 1.00 0.00 94 HIS A CA 12
ATOM 16765 C C . HIS A 1 83 ? -3.731 14.061 14.647 1.00 0.00 94 HIS A C 12
ATOM 16766 O O . HIS A 1 83 ? -3.894 13.428 15.672 1.00 0.00 94 HIS A O 12
ATOM 16780 N N . HIS A 1 84 ? -2.539 14.355 14.211 1.00 0.00 95 HIS A N 12
ATOM 16781 C CA . HIS A 1 84 ? -1.333 13.917 14.963 1.00 0.00 95 HIS A CA 12
ATOM 16782 C C . HIS A 1 84 ? -1.071 14.858 16.145 1.00 0.00 95 HIS A C 12
ATOM 16783 O O . HIS A 1 84 ? -0.964 16.057 15.992 1.00 0.00 95 HIS A O 12
ATOM 16797 N N . HIS A 1 85 ? -0.954 14.304 17.318 1.00 0.00 96 HIS A N 12
ATOM 16798 C CA . HIS A 1 85 ? -0.682 15.127 18.526 1.00 0.00 96 HIS A CA 12
ATOM 16799 C C . HIS A 1 85 ? 0.713 15.747 18.414 1.00 0.00 96 HIS A C 12
ATOM 16800 O O . HIS A 1 85 ? 0.919 16.905 18.717 1.00 0.00 96 HIS A O 12
ATOM 16814 N N . HIS A 1 86 ? 1.670 14.972 17.985 1.00 0.00 97 HIS A N 12
ATOM 16815 C CA . HIS A 1 86 ? 3.059 15.490 17.852 1.00 0.00 97 HIS A CA 12
ATOM 16816 C C . HIS A 1 86 ? 3.087 16.627 16.831 1.00 0.00 97 HIS A C 12
ATOM 16817 O O . HIS A 1 86 ? 3.728 17.639 17.033 1.00 0.00 97 HIS A O 12
ATOM 16831 N N . HIS A 1 87 ? 2.395 16.460 15.730 1.00 0.00 98 HIS A N 12
ATOM 16832 C CA . HIS A 1 87 ? 2.365 17.518 14.671 1.00 0.00 98 HIS A CA 12
ATOM 16833 C C . HIS A 1 87 ? 0.914 17.915 14.392 1.00 0.00 98 HIS A C 12
ATOM 16834 O O . HIS A 1 87 ? 0.439 17.629 13.304 1.00 0.00 98 HIS A O 12
ATOM 16849 N N . ALA A 1 1 ? -8.795 12.989 -12.874 1.00 0.00 12 ALA A N 13
ATOM 16850 C CA . ALA A 1 1 ? -7.744 12.841 -11.817 1.00 0.00 12 ALA A CA 13
ATOM 16851 C C . ALA A 1 1 ? -8.310 12.003 -10.668 1.00 0.00 12 ALA A C 13
ATOM 16852 O O . ALA A 1 1 ? -7.802 12.018 -9.565 1.00 0.00 12 ALA A O 13
ATOM 16859 N N . PHE A 1 2 ? -9.363 11.272 -10.925 1.00 0.00 13 PHE A N 13
ATOM 16860 C CA . PHE A 1 2 ? -9.983 10.420 -9.862 1.00 0.00 13 PHE A CA 13
ATOM 16861 C C . PHE A 1 2 ? -8.972 9.371 -9.384 1.00 0.00 13 PHE A C 13
ATOM 16862 O O . PHE A 1 2 ? -8.843 9.093 -8.207 1.00 0.00 13 PHE A O 13
ATOM 16879 N N . PHE A 1 3 ? -8.268 8.769 -10.295 1.00 0.00 14 PHE A N 13
ATOM 16880 C CA . PHE A 1 3 ? -7.269 7.727 -9.913 1.00 0.00 14 PHE A CA 13
ATOM 16881 C C . PHE A 1 3 ? -6.087 8.363 -9.172 1.00 0.00 14 PHE A C 13
ATOM 16882 O O . PHE A 1 3 ? -5.505 7.772 -8.283 1.00 0.00 14 PHE A O 13
ATOM 16899 N N . ASN A 1 4 ? -5.710 9.552 -9.549 1.00 0.00 15 ASN A N 13
ATOM 16900 C CA . ASN A 1 4 ? -4.547 10.216 -8.885 1.00 0.00 15 ASN A CA 13
ATOM 16901 C C . ASN A 1 4 ? -4.843 10.445 -7.400 1.00 0.00 15 ASN A C 13
ATOM 16902 O O . ASN A 1 4 ? -4.022 10.187 -6.541 1.00 0.00 15 ASN A O 13
ATOM 16913 N N . GLU A 1 5 ? -6.013 10.924 -7.091 1.00 0.00 16 GLU A N 13
ATOM 16914 C CA . GLU A 1 5 ? -6.371 11.169 -5.661 1.00 0.00 16 GLU A CA 13
ATOM 16915 C C . GLU A 1 5 ? -6.522 9.831 -4.928 1.00 0.00 16 GLU A C 13
ATOM 16916 O O . GLU A 1 5 ? -6.182 9.701 -3.769 1.00 0.00 16 GLU A O 13
ATOM 16928 N N . GLN A 1 6 ? -7.036 8.839 -5.595 1.00 0.00 17 GLN A N 13
ATOM 16929 C CA . GLN A 1 6 ? -7.218 7.509 -4.942 1.00 0.00 17 GLN A CA 13
ATOM 16930 C C . GLN A 1 6 ? -5.853 6.938 -4.551 1.00 0.00 17 GLN A C 13
ATOM 16931 O O . GLN A 1 6 ? -5.675 6.396 -3.477 1.00 0.00 17 GLN A O 13
ATOM 16945 N N . LYS A 1 7 ? -4.888 7.065 -5.414 1.00 0.00 18 LYS A N 13
ATOM 16946 C CA . LYS A 1 7 ? -3.527 6.543 -5.097 1.00 0.00 18 LYS A CA 13
ATOM 16947 C C .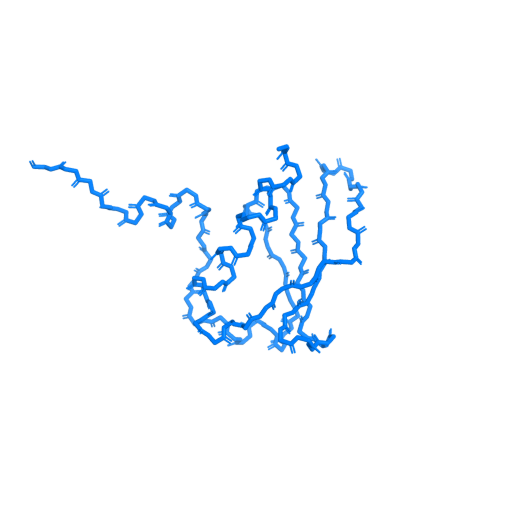 LYS A 1 7 ? -2.950 7.325 -3.917 1.00 0.00 18 LYS A C 13
ATOM 16948 O O . LYS A 1 7 ? -2.323 6.776 -3.031 1.00 0.00 18 LYS A O 13
ATOM 16967 N N . GLU A 1 8 ? -3.158 8.610 -3.909 1.00 0.00 19 GLU A N 13
ATOM 16968 C CA . GLU A 1 8 ? -2.630 9.459 -2.802 1.00 0.00 19 GLU A CA 13
ATOM 16969 C C . GLU A 1 8 ? -3.237 9.015 -1.467 1.00 0.00 19 GLU A C 13
ATOM 16970 O O . GLU A 1 8 ? -2.556 8.906 -0.466 1.00 0.00 19 GLU A O 13
ATOM 16982 N N . LYS A 1 9 ? -4.516 8.765 -1.449 1.00 0.00 20 LYS A N 13
ATOM 16983 C CA . LYS A 1 9 ? -5.185 8.330 -0.185 1.00 0.00 20 LYS A CA 13
ATOM 16984 C C . LYS A 1 9 ? -4.623 6.978 0.265 1.00 0.00 20 LYS A C 13
ATOM 16985 O O . LYS A 1 9 ? -4.352 6.755 1.429 1.00 0.00 20 LYS A O 13
ATOM 17004 N N . VAL A 1 10 ? -4.451 6.073 -0.653 1.00 0.00 21 VAL A N 13
ATOM 17005 C CA . VAL A 1 10 ? -3.910 4.729 -0.295 1.00 0.00 21 VAL A CA 13
ATOM 17006 C C . VAL A 1 10 ? -2.469 4.870 0.204 1.00 0.00 21 VAL A C 13
ATOM 17007 O O . VAL A 1 10 ? -2.068 4.252 1.170 1.00 0.00 21 VAL A O 13
ATOM 17020 N N . THR A 1 11 ? -1.689 5.676 -0.457 1.00 0.00 22 THR A N 13
ATOM 17021 C CA . THR A 1 11 ? -0.268 5.858 -0.038 1.00 0.00 22 THR A CA 13
ATOM 17022 C C . THR A 1 11 ? -0.226 6.420 1.385 1.00 0.00 22 THR A C 13
ATOM 17023 O O . THR A 1 11 ? 0.517 5.956 2.228 1.00 0.00 22 THR A O 13
ATOM 17034 N N . LEU A 1 12 ? -1.019 7.413 1.657 1.00 0.00 23 LEU A N 13
ATOM 17035 C CA . LEU A 1 12 ? -1.035 8.007 3.024 1.00 0.00 23 LEU A CA 13
ATOM 17036 C C . LEU A 1 12 ? -1.524 6.960 4.028 1.00 0.00 23 LEU A C 13
ATOM 17037 O O . LEU A 1 12 ? -1.002 6.830 5.119 1.00 0.00 23 LEU A O 13
ATOM 17053 N N . TYR A 1 13 ? -2.531 6.222 3.662 1.00 0.00 24 TYR A N 13
ATOM 17054 C CA . TYR A 1 13 ? -3.082 5.178 4.573 1.00 0.00 24 TYR A CA 13
ATOM 17055 C C . TYR A 1 13 ? -2.005 4.132 4.878 1.00 0.00 24 TYR A C 13
ATOM 17056 O O . TYR A 1 13 ? -1.800 3.738 6.009 1.00 0.00 24 TYR A O 13
ATOM 17074 N N . LEU A 1 14 ? -1.327 3.671 3.867 1.00 0.00 25 LEU A N 13
ATOM 17075 C CA . LEU A 1 14 ? -0.265 2.641 4.075 1.00 0.00 25 LEU A CA 13
ATOM 17076 C C . LEU A 1 14 ? 0.894 3.231 4.883 1.00 0.00 25 LEU A C 13
ATOM 17077 O O . LEU A 1 14 ? 1.481 2.574 5.720 1.00 0.00 25 LEU A O 13
ATOM 17093 N N . LYS A 1 15 ? 1.243 4.457 4.619 1.00 0.00 26 LYS A N 13
ATOM 17094 C CA . LYS A 1 15 ? 2.383 5.085 5.350 1.00 0.00 26 LYS A CA 13
ATOM 17095 C C . LYS A 1 15 ? 2.100 5.123 6.856 1.00 0.00 26 LYS A C 13
ATOM 17096 O O . LYS A 1 15 ? 2.945 4.803 7.668 1.00 0.00 26 LYS A O 13
ATOM 17115 N N . HIS A 1 16 ? 0.923 5.524 7.232 1.00 0.00 27 HIS A N 13
ATOM 17116 C CA . HIS A 1 16 ? 0.583 5.594 8.685 1.00 0.00 27 HIS A CA 13
ATOM 17117 C C . HIS A 1 16 ? 0.476 4.185 9.276 1.00 0.00 27 HIS A C 13
ATOM 17118 O O . HIS A 1 16 ? 0.876 3.935 10.397 1.00 0.00 27 HIS A O 13
ATOM 17132 N N . ASN A 1 17 ? -0.074 3.265 8.535 1.00 0.00 28 ASN A N 13
ATOM 17133 C CA . ASN A 1 17 ? -0.218 1.874 9.056 1.00 0.00 28 ASN A CA 13
ATOM 17134 C C . ASN A 1 17 ? 1.155 1.266 9.287 1.00 0.00 28 ASN A C 13
ATOM 17135 O O . ASN A 1 17 ? 1.378 0.564 10.256 1.00 0.00 28 ASN A O 13
ATOM 17146 N N . ILE A 1 18 ? 2.078 1.510 8.389 1.00 0.00 29 ILE A N 13
ATOM 17147 C CA . ILE A 1 18 ? 3.447 0.928 8.539 1.00 0.00 29 ILE A CA 13
ATOM 17148 C C . ILE A 1 18 ? 4.481 2.059 8.733 1.00 0.00 29 ILE A C 13
ATOM 17149 O O . ILE A 1 18 ? 4.639 2.902 7.874 1.00 0.00 29 ILE A O 13
ATOM 17165 N N . PRO A 1 19 ? 5.180 2.085 9.845 1.00 0.00 30 PRO A N 13
ATOM 17166 C CA . PRO A 1 19 ? 6.203 3.140 10.130 1.00 0.00 30 PRO A CA 13
ATOM 17167 C C . PRO A 1 19 ? 7.452 2.963 9.260 1.00 0.00 30 PRO A C 13
ATOM 17168 O O . PRO A 1 19 ? 8.239 3.871 9.076 1.00 0.00 30 PRO A O 13
ATOM 17179 N N . ASP A 1 20 ? 7.636 1.788 8.727 1.00 0.00 31 ASP A N 13
ATOM 17180 C CA . ASP A 1 20 ? 8.824 1.519 7.866 1.00 0.00 31 ASP A CA 13
ATOM 17181 C C . ASP A 1 20 ? 8.426 1.703 6.399 1.00 0.00 31 ASP A C 13
ATOM 17182 O O . ASP A 1 20 ? 9.171 1.388 5.493 1.00 0.00 31 ASP A O 13
ATOM 17191 N N . PHE A 1 21 ? 7.244 2.206 6.163 1.00 0.00 32 PHE A N 13
ATOM 17192 C CA . PHE A 1 21 ? 6.778 2.398 4.761 1.00 0.00 32 PHE A CA 13
ATOM 17193 C C . PHE A 1 21 ? 7.851 3.119 3.947 1.00 0.00 32 PHE A C 13
ATOM 17194 O O . PHE A 1 21 ? 8.257 4.221 4.255 1.00 0.00 32 PHE A O 13
ATOM 17211 N N . ASN A 1 22 ? 8.306 2.491 2.900 1.00 0.00 33 ASN A N 13
ATOM 17212 C CA . ASN A 1 22 ? 9.354 3.104 2.033 1.00 0.00 33 ASN A CA 13
ATOM 17213 C C . ASN A 1 22 ? 8.706 3.660 0.764 1.00 0.00 33 ASN A C 13
ATOM 17214 O O . ASN A 1 22 ? 8.643 4.854 0.550 1.00 0.00 33 ASN A O 13
ATOM 17225 N N . THR A 1 23 ? 8.225 2.794 -0.087 1.00 0.00 34 THR A N 13
ATOM 17226 C CA . THR A 1 23 ? 7.585 3.260 -1.354 1.00 0.00 34 THR A CA 13
ATOM 17227 C C . THR A 1 23 ? 6.474 2.291 -1.757 1.00 0.00 34 THR A C 13
ATOM 17228 O O . THR A 1 23 ? 6.394 1.184 -1.265 1.00 0.00 34 THR A O 13
ATOM 17239 N N . VAL A 1 24 ? 5.610 2.710 -2.646 1.00 0.00 35 VAL A N 13
ATOM 17240 C CA . VAL A 1 24 ? 4.485 1.828 -3.090 1.00 0.00 35 VAL A CA 13
ATOM 17241 C C . VAL A 1 24 ? 4.387 1.855 -4.617 1.00 0.00 35 VAL A C 13
ATOM 17242 O O . VAL A 1 24 ? 4.485 2.894 -5.239 1.00 0.00 35 VAL A O 13
ATOM 17255 N N . THR A 1 25 ? 4.187 0.710 -5.221 1.00 0.00 36 THR A N 13
ATOM 17256 C CA . THR A 1 25 ? 4.070 0.640 -6.712 1.00 0.00 36 THR A CA 13
ATOM 17257 C C . THR A 1 25 ? 2.756 -0.048 -7.086 1.00 0.00 36 THR A C 13
ATOM 17258 O O . THR A 1 25 ? 2.480 -1.160 -6.681 1.00 0.00 36 THR A O 13
ATOM 17269 N N . PHE A 1 26 ? 1.944 0.621 -7.859 1.00 0.00 37 PHE A N 13
ATOM 17270 C CA . PHE A 1 26 ? 0.636 0.039 -8.277 1.00 0.00 37 PHE A CA 13
ATOM 17271 C C . PHE A 1 26 ? 0.823 -0.772 -9.560 1.00 0.00 37 PHE A C 13
ATOM 17272 O O . PHE A 1 26 ? 1.441 -0.325 -10.507 1.00 0.00 37 PHE A O 13
ATOM 17289 N N . THR A 1 27 ? 0.296 -1.967 -9.592 1.00 0.00 38 THR A N 13
ATOM 17290 C CA . THR A 1 27 ? 0.430 -2.835 -10.800 1.00 0.00 38 THR A CA 13
ATOM 17291 C C . THR A 1 27 ? -0.911 -2.913 -11.532 1.00 0.00 38 THR A C 13
ATOM 17292 O O . THR A 1 27 ? -1.000 -2.647 -12.714 1.00 0.00 38 THR A O 13
ATOM 17303 N N . ASN A 1 28 ? -1.960 -3.284 -10.842 1.00 0.00 39 ASN A N 13
ATOM 17304 C CA . ASN A 1 28 ? -3.300 -3.395 -11.509 1.00 0.00 39 ASN A CA 13
ATOM 17305 C C . ASN A 1 28 ? -4.153 -2.164 -11.201 1.00 0.00 39 ASN A C 13
ATOM 17306 O O . ASN A 1 28 ? -4.137 -1.634 -10.110 1.00 0.00 39 ASN A O 13
ATOM 17317 N N . GLU A 1 29 ? -4.908 -1.717 -12.165 1.00 0.00 40 GLU A N 13
ATOM 17318 C CA . GLU A 1 29 ? -5.785 -0.531 -11.955 1.00 0.00 40 GLU A CA 13
ATOM 17319 C C . GLU A 1 29 ? -6.849 -0.495 -13.053 1.00 0.00 40 GLU A C 13
ATOM 17320 O O . GLU A 1 29 ? -6.572 -0.183 -14.196 1.00 0.00 40 GLU A O 13
ATOM 17332 N N . GLU A 1 30 ? -8.067 -0.813 -12.710 1.00 0.00 41 GLU A N 13
ATOM 17333 C CA . GLU A 1 30 ? -9.162 -0.799 -13.732 1.00 0.00 41 GLU A CA 13
ATOM 17334 C C . GLU A 1 30 ? -10.521 -0.962 -13.047 1.00 0.00 41 GLU A C 13
ATOM 17335 O O . GLU A 1 30 ? -10.614 -1.122 -11.847 1.00 0.00 41 GLU A O 13
ATOM 17347 N N . PHE A 1 31 ? -11.576 -0.923 -13.814 1.00 0.00 42 PHE A N 13
ATOM 17348 C CA . PHE A 1 31 ? -12.943 -1.072 -13.236 1.00 0.00 42 PHE A CA 13
ATOM 17349 C C . PHE A 1 31 ? -13.098 -2.437 -12.566 1.00 0.00 42 PHE A C 13
ATOM 17350 O O . PHE A 1 31 ? -12.187 -3.241 -12.524 1.00 0.00 42 PHE A O 13
ATOM 17367 N N . ASN A 1 32 ? -14.263 -2.702 -12.050 1.00 0.00 43 ASN A N 13
ATOM 17368 C CA . ASN A 1 32 ? -14.513 -4.013 -11.389 1.00 0.00 43 ASN A CA 13
ATOM 17369 C C . ASN A 1 32 ? -15.993 -4.089 -10.980 1.00 0.00 43 ASN A C 13
ATOM 17370 O O . ASN A 1 32 ? -16.691 -3.096 -10.982 1.00 0.00 43 ASN A O 13
ATOM 17381 N N . PRO A 1 33 ? -16.460 -5.255 -10.608 1.00 0.00 44 PRO A N 13
ATOM 17382 C CA . PRO A 1 33 ? -17.875 -5.444 -10.164 1.00 0.00 44 PRO A CA 13
ATOM 17383 C C . PRO A 1 33 ? -18.250 -4.463 -9.048 1.00 0.00 44 PRO A C 13
ATOM 17384 O O . PRO A 1 33 ? -19.337 -3.923 -9.007 1.00 0.00 44 PRO A O 13
ATOM 17395 N N . ILE A 1 34 ? -17.346 -4.247 -8.131 1.00 0.00 45 ILE A N 13
ATOM 17396 C CA . ILE A 1 34 ? -17.626 -3.321 -6.998 1.00 0.00 45 ILE A CA 13
ATOM 17397 C C . ILE A 1 34 ? -17.251 -1.896 -7.401 1.00 0.00 45 ILE A C 13
ATOM 17398 O O . ILE A 1 34 ? -17.469 -0.952 -6.667 1.00 0.00 45 ILE A O 13
ATOM 17414 N N . GLY A 1 35 ? -16.696 -1.730 -8.572 1.00 0.00 46 GLY A N 13
ATOM 17415 C CA . GLY A 1 35 ? -16.309 -0.363 -9.044 1.00 0.00 46 GLY A CA 13
ATOM 17416 C C . GLY A 1 35 ? -14.905 -0.405 -9.642 1.00 0.00 46 GLY A C 13
ATOM 17417 O O . GLY A 1 35 ? -14.722 -0.694 -10.807 1.00 0.00 46 GLY A O 13
ATOM 17421 N N . ILE A 1 36 ? -13.913 -0.103 -8.847 1.00 0.00 47 ILE A N 13
ATOM 17422 C CA . ILE A 1 36 ? -12.501 -0.105 -9.341 1.00 0.00 47 ILE A CA 13
ATOM 17423 C C . ILE A 1 36 ? -11.634 -0.975 -8.440 1.00 0.00 47 ILE A C 13
ATOM 17424 O O . ILE A 1 36 ? -11.870 -1.098 -7.256 1.00 0.00 47 ILE A O 13
ATOM 17440 N N . SER A 1 37 ? -10.620 -1.580 -9.004 1.00 0.00 48 SER A N 13
ATOM 17441 C CA . SER A 1 37 ? -9.712 -2.452 -8.204 1.00 0.00 48 SER A CA 13
ATOM 17442 C C . SER A 1 37 ? -8.272 -2.004 -8.425 1.00 0.00 48 SER A C 13
ATOM 17443 O O . SER A 1 37 ? -7.824 -1.816 -9.545 1.00 0.00 48 SER A O 13
ATOM 17451 N N . ILE A 1 38 ? -7.548 -1.828 -7.351 1.00 0.00 49 ILE A N 13
ATOM 17452 C CA . ILE A 1 38 ? -6.124 -1.389 -7.442 1.00 0.00 49 ILE A CA 13
ATOM 17453 C C . ILE A 1 38 ? -5.252 -2.344 -6.633 1.00 0.00 49 ILE A C 13
ATOM 17454 O O . ILE A 1 38 ? -5.557 -2.673 -5.503 1.00 0.00 49 ILE A O 13
ATOM 17470 N N . ASP A 1 39 ? -4.172 -2.800 -7.211 1.00 0.00 50 ASP A N 13
ATOM 17471 C CA . ASP A 1 39 ? -3.271 -3.751 -6.490 1.00 0.00 50 ASP A CA 13
ATOM 17472 C C . ASP A 1 39 ? -1.818 -3.335 -6.686 1.00 0.00 50 ASP A C 13
ATOM 17473 O O . ASP A 1 39 ? -1.437 -2.826 -7.724 1.00 0.00 50 ASP A O 13
ATOM 17482 N N . GLY A 1 40 ? -1.003 -3.550 -5.691 1.00 0.00 51 GLY A N 13
ATOM 17483 C CA . GLY A 1 40 ? 0.434 -3.165 -5.803 1.00 0.00 51 GLY A CA 13
ATOM 17484 C C . GLY A 1 40 ? 1.224 -3.784 -4.651 1.00 0.00 51 GLY A C 13
ATOM 17485 O O . GLY A 1 40 ? 0.762 -4.683 -3.978 1.00 0.00 51 GLY A O 13
ATOM 17489 N N . TYR A 1 41 ? 2.421 -3.308 -4.426 1.00 0.00 52 TYR A N 13
ATOM 17490 C CA . TYR A 1 41 ? 3.266 -3.860 -3.321 1.00 0.00 52 TYR A CA 13
ATOM 17491 C C . TYR A 1 41 ? 4.087 -2.743 -2.683 1.00 0.00 52 TYR A C 13
ATOM 17492 O O . TYR A 1 41 ? 4.258 -1.682 -3.251 1.00 0.00 52 TYR A O 13
ATOM 17510 N N . ILE A 1 42 ? 4.582 -2.976 -1.489 1.00 0.00 53 ILE A N 13
ATOM 17511 C CA . ILE A 1 42 ? 5.386 -1.926 -0.775 1.00 0.00 53 ILE A CA 13
ATOM 17512 C C . ILE A 1 42 ? 6.795 -2.430 -0.449 1.00 0.00 53 ILE A C 13
ATOM 17513 O O . ILE A 1 42 ? 7.062 -3.614 -0.402 1.00 0.00 53 ILE A O 13
ATOM 17529 N N . ASN A 1 43 ? 7.690 -1.509 -0.217 1.00 0.00 54 ASN A N 13
ATOM 17530 C CA . ASN A 1 43 ? 9.101 -1.862 0.120 1.00 0.00 54 ASN A CA 13
ATOM 17531 C C . ASN A 1 43 ? 9.704 -2.720 -0.995 1.00 0.00 54 ASN A C 13
ATOM 17532 O O . ASN A 1 43 ? 10.536 -3.577 -0.766 1.00 0.00 54 ASN A O 13
ATOM 17543 N N . ASN A 1 44 ? 9.293 -2.478 -2.210 1.00 0.00 55 ASN A N 13
ATOM 17544 C CA . ASN A 1 44 ? 9.835 -3.253 -3.363 1.00 0.00 55 ASN A CA 13
ATOM 17545 C C . ASN A 1 44 ? 9.768 -4.747 -3.051 1.00 0.00 55 ASN A C 13
ATOM 17546 O O . ASN A 1 44 ? 10.585 -5.525 -3.505 1.00 0.00 55 ASN A O 13
ATOM 17557 N N . ASP A 1 45 ? 8.797 -5.154 -2.278 1.00 0.00 56 ASP A N 13
ATOM 17558 C CA . ASP A 1 45 ? 8.653 -6.600 -1.920 1.00 0.00 56 ASP A CA 13
ATOM 17559 C C . ASP A 1 45 ? 7.384 -7.162 -2.563 1.00 0.00 56 ASP A C 13
ATOM 17560 O O . ASP A 1 45 ? 6.279 -6.859 -2.162 1.00 0.00 56 ASP A O 13
ATOM 17569 N N . LYS A 1 46 ? 7.549 -7.981 -3.561 1.00 0.00 57 LYS A N 13
ATOM 17570 C CA . LYS A 1 46 ? 6.379 -8.584 -4.263 1.00 0.00 57 LYS A CA 13
ATOM 17571 C C . LYS A 1 46 ? 5.548 -9.393 -3.268 1.00 0.00 57 LYS A C 13
ATOM 17572 O O . LYS A 1 46 ? 4.344 -9.504 -3.387 1.00 0.00 57 LYS A O 13
ATOM 17591 N N . ASN A 1 47 ? 6.182 -9.961 -2.285 1.00 0.00 58 ASN A N 13
ATOM 17592 C CA . ASN A 1 47 ? 5.431 -10.761 -1.277 1.00 0.00 58 ASN A CA 13
ATOM 17593 C C . ASN A 1 47 ? 4.445 -9.844 -0.538 1.00 0.00 58 ASN A C 13
ATOM 17594 O O . ASN A 1 47 ? 3.332 -10.221 -0.228 1.00 0.00 58 ASN A O 13
ATOM 17605 N N . LEU A 1 48 ? 4.857 -8.641 -0.247 1.00 0.00 59 LEU A N 13
ATOM 17606 C CA . LEU A 1 48 ? 3.967 -7.686 0.483 1.00 0.00 59 LEU A CA 13
ATOM 17607 C C . LEU A 1 48 ? 3.024 -7.000 -0.508 1.00 0.00 59 LEU A C 13
ATOM 17608 O O . LEU A 1 48 ? 3.224 -5.859 -0.893 1.00 0.00 59 LEU A O 13
ATOM 17624 N N . SER A 1 49 ? 1.995 -7.698 -0.928 1.00 0.00 60 SER A N 13
ATOM 17625 C CA . SER A 1 49 ? 1.022 -7.115 -1.907 1.00 0.00 60 SER A CA 13
ATOM 17626 C C . SER A 1 49 ? -0.273 -6.710 -1.202 1.00 0.00 60 SER A C 13
ATOM 17627 O O . SER A 1 49 ? -0.567 -7.142 -0.105 1.00 0.00 60 SER A O 13
ATOM 17635 N N . PHE A 1 50 ? -1.049 -5.870 -1.837 1.00 0.00 61 PHE A N 13
ATOM 17636 C CA . PHE A 1 50 ? -2.334 -5.413 -1.230 1.00 0.00 61 PHE A CA 13
ATOM 17637 C C . PHE A 1 50 ? -3.347 -5.108 -2.336 1.00 0.00 61 PHE A C 13
ATOM 17638 O O . PHE A 1 50 ? -2.982 -4.825 -3.461 1.00 0.00 61 PHE A O 13
ATOM 17655 N N . THR A 1 51 ? -4.621 -5.165 -2.018 1.00 0.00 62 THR A N 13
ATOM 17656 C CA . THR A 1 51 ? -5.678 -4.880 -3.043 1.00 0.00 62 THR A CA 13
ATOM 17657 C C . THR A 1 51 ? -6.778 -4.007 -2.429 1.00 0.00 62 THR A C 13
ATOM 17658 O O . THR A 1 51 ? -7.177 -4.194 -1.295 1.00 0.00 62 THR A O 13
ATOM 17669 N N . ALA A 1 52 ? -7.275 -3.055 -3.178 1.00 0.00 63 ALA A N 13
ATOM 17670 C CA . ALA A 1 52 ? -8.356 -2.151 -2.662 1.00 0.00 63 ALA A CA 13
ATOM 17671 C C . ALA A 1 52 ? -9.552 -2.193 -3.616 1.00 0.00 63 ALA A C 13
ATOM 17672 O O . ALA A 1 52 ? -9.408 -2.416 -4.803 1.00 0.00 63 ALA A O 13
ATOM 17679 N N . GLY A 1 53 ? -10.737 -1.989 -3.092 1.00 0.00 64 GLY A N 13
ATOM 17680 C CA . GLY A 1 53 ? -11.975 -2.024 -3.944 1.00 0.00 64 GLY A CA 13
ATOM 17681 C C . GLY A 1 53 ? -12.787 -0.742 -3.750 1.00 0.00 64 GLY A C 13
ATOM 17682 O O . GLY A 1 53 ? -13.597 -0.634 -2.852 1.00 0.00 64 GLY A O 13
ATOM 17686 N N . LYS A 1 54 ? -12.576 0.216 -4.607 1.00 0.00 65 LYS A N 13
ATOM 17687 C CA . LYS A 1 54 ? -13.324 1.508 -4.528 1.00 0.00 65 LYS A CA 13
ATOM 17688 C C . LYS A 1 54 ? -13.217 2.124 -3.128 1.00 0.00 65 LYS A C 13
ATOM 17689 O O . LYS A 1 54 ? -13.702 1.589 -2.152 1.00 0.00 65 LYS A O 13
ATOM 17708 N N . ASP A 1 55 ? -12.585 3.267 -3.047 1.00 0.00 66 ASP A N 13
ATOM 17709 C CA . ASP A 1 55 ? -12.426 3.974 -1.742 1.00 0.00 66 ASP A CA 13
ATOM 17710 C C . ASP A 1 55 ? -11.659 3.099 -0.745 1.00 0.00 66 ASP A C 13
ATOM 17711 O O . ASP A 1 55 ? -11.857 1.901 -0.657 1.00 0.00 66 ASP A O 13
ATOM 17720 N N . VAL A 1 56 ? -10.780 3.706 0.010 1.00 0.00 67 VAL A N 13
ATOM 17721 C CA . VAL A 1 56 ? -9.984 2.947 1.016 1.00 0.00 67 VAL A CA 13
ATOM 17722 C C . VAL A 1 56 ? -10.936 2.258 2.003 1.00 0.00 67 VAL A C 13
ATOM 17723 O O . VAL A 1 56 ? -10.519 1.575 2.917 1.00 0.00 67 VAL A O 13
ATOM 17736 N N . LYS A 1 57 ? -12.217 2.424 1.810 1.00 0.00 68 LYS A N 13
ATOM 17737 C CA . LYS A 1 57 ? -13.210 1.773 2.710 1.00 0.00 68 LYS A CA 13
ATOM 17738 C C . LYS A 1 57 ? -12.949 0.269 2.724 1.00 0.00 68 LYS A C 13
ATOM 17739 O O . LYS A 1 57 ? -13.022 -0.377 3.750 1.00 0.00 68 LYS A O 13
ATOM 17758 N N . ILE A 1 58 ? -12.636 -0.291 1.586 1.00 0.00 69 ILE A N 13
ATOM 17759 C CA . ILE A 1 58 ? -12.354 -1.760 1.509 1.00 0.00 69 ILE A CA 13
ATOM 17760 C C . ILE A 1 58 ? -10.884 -1.968 1.157 1.00 0.00 69 ILE A C 13
ATOM 17761 O O . ILE A 1 58 ? -10.412 -1.548 0.117 1.00 0.00 69 ILE A O 13
ATOM 17777 N N . PHE A 1 59 ? -10.151 -2.616 2.026 1.00 0.00 70 PHE A N 13
ATOM 17778 C CA . PHE A 1 59 ? -8.701 -2.854 1.763 1.00 0.00 70 PHE A CA 13
ATOM 17779 C C . PHE A 1 59 ? -8.336 -4.277 2.186 1.00 0.00 70 PHE A C 13
ATOM 17780 O O . PHE A 1 59 ? -8.573 -4.687 3.306 1.00 0.00 70 PHE A O 13
ATOM 17797 N N . SER A 1 60 ? -7.757 -5.030 1.290 1.00 0.00 71 SER A N 13
ATOM 17798 C CA . SER A 1 60 ? -7.362 -6.438 1.607 1.00 0.00 71 SER A CA 13
ATOM 17799 C C . SER A 1 60 ? -5.841 -6.521 1.732 1.00 0.00 71 SER A C 13
ATOM 17800 O O . SER A 1 60 ? -5.109 -5.776 1.110 1.00 0.00 71 SER A O 13
ATOM 17808 N N . SER A 1 61 ? -5.360 -7.428 2.536 1.00 0.00 72 SER A N 13
ATOM 17809 C CA . SER A 1 61 ? -3.885 -7.566 2.711 1.00 0.00 72 SER A CA 13
ATOM 17810 C C . SER A 1 61 ? -3.535 -9.013 3.069 1.00 0.00 72 SER A C 13
ATOM 17811 O O . SER A 1 61 ? -4.326 -9.740 3.640 1.00 0.00 72 SER A O 13
ATOM 17819 N N . SER A 1 62 ? -2.350 -9.426 2.724 1.00 0.00 73 SER A N 13
ATOM 17820 C CA . SER A 1 62 ? -1.910 -10.822 3.016 1.00 0.00 73 SER A CA 13
ATOM 17821 C C . SER A 1 62 ? -1.438 -10.953 4.466 1.00 0.00 73 SER A C 13
ATOM 17822 O O . SER A 1 62 ? -1.319 -9.987 5.192 1.00 0.00 73 SER A O 13
ATOM 17830 N N . GLU A 1 63 ? -1.170 -12.157 4.881 1.00 0.00 74 GLU A N 13
ATOM 17831 C CA . GLU A 1 63 ? -0.703 -12.400 6.277 1.00 0.00 74 GLU A CA 13
ATOM 17832 C C . GLU A 1 63 ? 0.592 -11.619 6.543 1.00 0.00 74 GLU A C 13
ATOM 17833 O O . GLU A 1 63 ? 0.747 -10.984 7.567 1.00 0.00 74 GLU A O 13
ATOM 17845 N N . GLU A 1 64 ? 1.523 -11.669 5.634 1.00 0.00 75 GLU A N 13
ATOM 17846 C CA . GLU A 1 64 ? 2.812 -10.938 5.836 1.00 0.00 75 GLU A CA 13
ATOM 17847 C C . GLU A 1 64 ? 2.554 -9.432 5.954 1.00 0.00 75 GLU A C 13
ATOM 17848 O O . GLU A 1 64 ? 3.031 -8.772 6.857 1.00 0.00 75 GLU A O 13
ATOM 17860 N N . LEU A 1 65 ? 1.799 -8.885 5.050 1.00 0.00 76 LEU A N 13
ATOM 17861 C CA . LEU A 1 65 ? 1.504 -7.423 5.108 1.00 0.00 76 LEU A CA 13
ATOM 17862 C C . LEU A 1 65 ? 0.696 -7.124 6.376 1.00 0.00 76 LEU A C 13
ATOM 17863 O O . LEU A 1 65 ? 0.855 -6.097 7.005 1.00 0.00 76 LEU A O 13
ATOM 17879 N N . ASP A 1 66 ? -0.173 -8.019 6.749 1.00 0.00 77 ASP A N 13
ATOM 17880 C CA . ASP A 1 66 ? -1.000 -7.806 7.973 1.00 0.00 77 ASP A CA 13
ATOM 17881 C C . ASP A 1 66 ? -0.081 -7.705 9.197 1.00 0.00 77 ASP A C 13
ATOM 17882 O O . ASP A 1 66 ? -0.273 -6.884 10.073 1.00 0.00 77 ASP A O 13
ATOM 17891 N N . LYS A 1 67 ? 0.920 -8.536 9.260 1.00 0.00 78 LYS A N 13
ATOM 17892 C CA . LYS A 1 67 ? 1.868 -8.490 10.416 1.00 0.00 78 LYS A CA 13
ATOM 17893 C C . LYS A 1 67 ? 2.647 -7.172 10.393 1.00 0.00 78 LYS A C 13
ATOM 17894 O O . LYS A 1 67 ? 2.974 -6.607 11.418 1.00 0.00 78 LYS A O 13
ATOM 17913 N N . MET A 1 68 ? 2.953 -6.686 9.226 1.00 0.00 79 MET A N 13
ATOM 17914 C CA . MET A 1 68 ? 3.717 -5.408 9.119 1.00 0.00 79 MET A CA 13
ATOM 17915 C C . MET A 1 68 ? 2.894 -4.276 9.739 1.00 0.00 79 MET A C 13
ATOM 17916 O O . MET A 1 68 ? 3.413 -3.388 10.386 1.00 0.00 79 MET A O 13
ATOM 17930 N N . PHE A 1 69 ? 1.611 -4.300 9.533 1.00 0.00 80 PHE A N 13
ATOM 17931 C CA . PHE A 1 69 ? 0.737 -3.229 10.084 1.00 0.00 80 PHE A CA 13
ATOM 17932 C C . PHE A 1 69 ? 0.923 -3.126 11.599 1.00 0.00 80 PHE A C 13
ATOM 17933 O O . PHE A 1 69 ? 1.052 -4.110 12.299 1.00 0.00 80 PHE A O 13
ATOM 17950 N N . GLN A 1 70 ? 0.930 -1.922 12.103 1.00 0.00 81 GLN A N 13
ATOM 17951 C CA . GLN A 1 70 ? 1.095 -1.705 13.568 1.00 0.00 81 GLN A CA 13
ATOM 17952 C C . GLN A 1 70 ? -0.248 -1.289 14.164 1.00 0.00 81 GLN A C 13
ATOM 17953 O O . GLN A 1 70 ? -0.448 -1.345 15.360 1.00 0.00 81 GLN A O 13
ATOM 17967 N N . GLU A 1 71 ? -1.174 -0.868 13.336 1.00 0.00 82 GLU A N 13
ATOM 17968 C CA . GLU A 1 71 ? -2.518 -0.439 13.851 1.00 0.00 82 GLU A CA 13
ATOM 17969 C C . GLU A 1 71 ? -3.626 -1.078 12.996 1.00 0.00 82 GLU A C 13
ATOM 17970 O O . GLU A 1 71 ? -3.416 -1.409 11.848 1.00 0.00 82 GLU A O 13
ATOM 17982 N N . PRO A 1 72 ? -4.801 -1.241 13.558 1.00 0.00 83 PRO A N 13
ATOM 17983 C CA . PRO A 1 72 ? -5.971 -1.837 12.843 1.00 0.00 83 PRO A CA 13
ATOM 17984 C C . PRO A 1 72 ? -6.450 -0.973 11.669 1.00 0.00 83 PRO A C 13
ATOM 17985 O O . PRO A 1 72 ? -6.120 0.191 11.551 1.00 0.00 83 PRO A O 13
ATOM 17996 N N . ARG A 1 73 ? -7.219 -1.556 10.793 1.00 0.00 84 ARG A N 13
ATOM 17997 C CA . ARG A 1 73 ? -7.718 -0.806 9.608 1.00 0.00 84 ARG A CA 13
ATOM 17998 C C . ARG A 1 73 ? -8.624 0.343 10.049 1.00 0.00 84 ARG A C 13
ATOM 17999 O O . ARG A 1 73 ? -9.476 0.198 10.904 1.00 0.00 84 ARG A O 13
ATOM 18020 N N . LYS A 1 74 ? -8.437 1.491 9.457 1.00 0.00 85 LYS A N 13
ATOM 18021 C CA . LYS A 1 74 ? -9.270 2.678 9.810 1.00 0.00 85 LYS A CA 13
ATOM 18022 C C . LYS A 1 74 ? -9.642 3.440 8.540 1.00 0.00 85 LYS A C 13
ATOM 18023 O O . LYS A 1 74 ? -8.927 3.430 7.556 1.00 0.00 85 LYS A O 13
ATOM 18042 N N . GLY A 1 75 ? -10.762 4.099 8.562 1.00 0.00 86 GLY A N 13
ATOM 18043 C CA . GLY A 1 75 ? -11.209 4.866 7.366 1.00 0.00 86 GLY A CA 13
ATOM 18044 C C . GLY A 1 75 ? -10.219 5.987 7.048 1.00 0.00 86 GLY A C 13
ATOM 18045 O O . GLY A 1 75 ? -9.531 6.500 7.909 1.00 0.00 86 GLY A O 13
ATOM 18049 N N . TYR A 1 76 ? -10.155 6.365 5.803 1.00 0.00 87 TYR A N 13
ATOM 18050 C CA . TYR A 1 76 ? -9.230 7.454 5.382 1.00 0.00 87 TYR A CA 13
ATOM 18051 C C . TYR A 1 76 ? -9.585 8.744 6.128 1.00 0.00 87 TYR A C 13
ATOM 18052 O O . TYR A 1 76 ? -8.727 9.468 6.593 1.00 0.00 87 TYR A O 13
ATOM 18070 N N . ASP A 1 77 ? -10.848 9.035 6.238 1.00 0.00 88 ASP A N 13
ATOM 18071 C CA . ASP A 1 77 ? -11.279 10.275 6.949 1.00 0.00 88 ASP A CA 13
ATOM 18072 C C . ASP A 1 77 ? -10.853 10.204 8.421 1.00 0.00 88 ASP A C 13
ATOM 18073 O O . ASP A 1 77 ? -10.470 11.193 9.017 1.00 0.00 88 ASP A O 13
ATOM 18082 N N . GLU A 1 78 ? -10.936 9.045 9.012 1.00 0.00 89 GLU A N 13
ATOM 18083 C CA . GLU A 1 78 ? -10.555 8.898 10.452 1.00 0.00 89 GLU A CA 13
ATOM 18084 C C . GLU A 1 78 ? -9.081 9.274 10.656 1.00 0.00 89 GLU A C 13
ATOM 18085 O O . GLU A 1 78 ? -8.738 10.023 11.550 1.00 0.00 89 GLU A O 13
ATOM 18097 N N . ILE A 1 79 ? -8.204 8.758 9.840 1.00 0.00 90 ILE A N 13
ATOM 18098 C CA . ILE A 1 79 ? -6.753 9.090 10.000 1.00 0.00 90 ILE A CA 13
ATOM 18099 C C . ILE A 1 79 ? -6.501 10.542 9.587 1.00 0.00 90 ILE A C 13
ATOM 18100 O O . ILE A 1 79 ? -5.628 11.208 10.107 1.00 0.00 90 ILE A O 13
ATOM 18116 N N . LEU A 1 80 ? -7.255 11.036 8.649 1.00 0.00 91 LEU A N 13
ATOM 18117 C CA . LEU A 1 80 ? -7.055 12.442 8.201 1.00 0.00 91 LEU A CA 13
ATOM 18118 C C . LEU A 1 80 ? -7.363 13.394 9.358 1.00 0.00 91 LEU A C 13
ATOM 18119 O O . LEU A 1 80 ? -6.657 14.352 9.602 1.00 0.00 91 LEU A O 13
ATOM 18135 N N . GLU A 1 81 ? -8.423 13.134 10.067 1.00 0.00 92 GLU A N 13
ATOM 18136 C CA . GLU A 1 81 ? -8.799 14.013 11.210 1.00 0.00 92 GLU A CA 13
ATOM 18137 C C . GLU A 1 81 ? -7.755 13.871 12.324 1.00 0.00 92 GLU A C 13
ATOM 18138 O O . GLU A 1 81 ? -7.342 14.832 12.942 1.00 0.00 92 GLU A O 13
ATOM 18150 N N . HIS A 1 82 ? -7.332 12.667 12.576 1.00 0.00 93 HIS A N 13
ATOM 18151 C CA . HIS A 1 82 ? -6.316 12.423 13.647 1.00 0.00 93 HIS A CA 13
ATOM 18152 C C . HIS A 1 82 ? -6.770 13.049 14.977 1.00 0.00 93 HIS A C 13
ATOM 18153 O O . HIS A 1 82 ? -7.679 12.568 15.622 1.00 0.00 93 HIS A O 13
ATOM 18167 N N . HIS A 1 83 ? -6.128 14.108 15.396 1.00 0.00 94 HIS A N 13
ATOM 18168 C CA . HIS A 1 83 ? -6.502 14.769 16.690 1.00 0.00 94 HIS A CA 13
ATOM 18169 C C . HIS A 1 83 ? -7.665 15.757 16.452 1.00 0.00 94 HIS A C 13
ATOM 18170 O O . HIS A 1 83 ? -8.183 16.371 17.371 1.00 0.00 94 HIS A O 13
ATOM 18184 N N . HIS A 1 84 ? -8.056 15.876 15.204 1.00 0.00 95 HIS A N 13
ATOM 18185 C CA . HIS A 1 84 ? -9.194 16.771 14.758 1.00 0.00 95 HIS A CA 13
ATOM 18186 C C . HIS A 1 84 ? -9.065 18.233 15.200 1.00 0.00 95 HIS A C 13
ATOM 18187 O O . HIS A 1 84 ? -9.324 18.596 16.333 1.00 0.00 95 HIS A O 13
ATOM 18201 N N . HIS A 1 85 ? -8.703 19.077 14.261 1.00 0.00 96 HIS A N 13
ATOM 18202 C CA . HIS A 1 85 ? -8.574 20.546 14.524 1.00 0.00 96 HIS A CA 13
ATOM 18203 C C . HIS A 1 85 ? -9.974 21.175 14.601 1.00 0.00 96 HIS A C 13
ATOM 18204 O O . HIS A 1 85 ? -10.845 20.894 13.798 1.00 0.00 96 HIS A O 13
ATOM 18218 N N . HIS A 1 86 ? -10.190 22.014 15.574 1.00 0.00 97 HIS A N 13
ATOM 18219 C CA . HIS A 1 86 ? -11.523 22.666 15.744 1.00 0.00 97 HIS A CA 13
ATOM 18220 C C . HIS A 1 86 ? -11.659 23.872 14.809 1.00 0.00 97 HIS A C 13
ATOM 18221 O O . HIS A 1 86 ? -10.787 24.169 14.017 1.00 0.00 97 HIS A O 13
ATOM 18235 N N . HIS A 1 87 ? -12.767 24.559 14.903 1.00 0.00 98 HIS A N 13
ATOM 18236 C CA . HIS A 1 87 ? -13.009 25.752 14.038 1.00 0.00 98 HIS A CA 13
ATOM 18237 C C . HIS A 1 87 ? -12.882 25.358 12.565 1.00 0.00 98 HIS A C 13
ATOM 18238 O O . HIS A 1 87 ? -13.414 24.320 12.205 1.00 0.00 98 HIS A O 13
ATOM 18253 N N . ALA A 1 1 ? -7.262 11.914 -13.256 1.00 0.00 12 ALA A N 14
ATOM 18254 C CA . ALA A 1 1 ? -7.477 12.736 -12.029 1.00 0.00 12 ALA A CA 14
ATOM 18255 C C . ALA A 1 1 ? -8.171 11.891 -10.957 1.00 0.00 12 ALA A C 14
ATOM 18256 O O . ALA A 1 1 ? -7.834 11.949 -9.791 1.00 0.00 12 ALA A O 14
ATOM 18263 N N . PHE A 1 2 ? -9.134 11.104 -11.348 1.00 0.00 13 PHE A N 14
ATOM 18264 C CA . PHE A 1 2 ? -9.856 10.247 -10.360 1.00 0.00 13 PHE A CA 14
ATOM 18265 C C . PHE A 1 2 ? -8.875 9.252 -9.733 1.00 0.00 13 PHE A C 14
ATOM 18266 O O . PHE A 1 2 ? -8.862 9.037 -8.536 1.00 0.00 13 PHE A O 14
ATOM 18283 N N . PHE A 1 3 ? -8.059 8.642 -10.547 1.00 0.00 14 PHE A N 14
ATOM 18284 C CA . PHE A 1 3 ? -7.067 7.650 -10.034 1.00 0.00 14 PHE A CA 14
ATOM 18285 C C . PHE A 1 3 ? -6.052 8.361 -9.138 1.00 0.00 14 PHE A C 14
ATOM 18286 O O . PHE A 1 3 ? -5.616 7.836 -8.133 1.00 0.00 14 PHE A O 14
ATOM 18303 N N . ASN A 1 4 ? -5.674 9.552 -9.502 1.00 0.00 15 ASN A N 14
ATOM 18304 C CA . ASN A 1 4 ? -4.682 10.306 -8.685 1.00 0.00 15 ASN A CA 14
ATOM 18305 C C . ASN A 1 4 ? -5.255 10.542 -7.284 1.00 0.00 15 ASN A C 14
ATOM 18306 O O . ASN A 1 4 ? -4.564 10.423 -6.291 1.00 0.00 15 ASN A O 14
ATOM 18317 N N . GLU A 1 5 ? -6.518 10.868 -7.201 1.00 0.00 16 GLU A N 14
ATOM 18318 C CA . GLU A 1 5 ? -7.148 11.107 -5.866 1.00 0.00 16 GLU A CA 14
ATOM 18319 C C . GLU A 1 5 ? -7.074 9.825 -5.031 1.00 0.00 16 GLU A C 14
ATOM 18320 O O . GLU A 1 5 ? -6.653 9.830 -3.891 1.00 0.00 16 GLU A O 14
ATOM 18332 N N . GLN A 1 6 ? -7.479 8.726 -5.606 1.00 0.00 17 GLN A N 14
ATOM 18333 C CA . GLN A 1 6 ? -7.443 7.423 -4.874 1.00 0.00 17 GLN A CA 14
ATOM 18334 C C . GLN A 1 6 ? -5.987 7.005 -4.646 1.00 0.00 17 GLN A C 14
ATOM 18335 O O . GLN A 1 6 ? -5.649 6.394 -3.651 1.00 0.00 17 GLN A O 14
ATOM 18349 N N . LYS A 1 7 ? -5.128 7.332 -5.574 1.00 0.00 18 LYS A N 14
ATOM 18350 C CA . LYS A 1 7 ? -3.686 6.966 -5.447 1.00 0.00 18 LYS A CA 14
ATOM 18351 C C . LYS A 1 7 ? -3.085 7.645 -4.211 1.00 0.00 18 LYS A C 14
ATOM 18352 O O . LYS A 1 7 ? -2.361 7.042 -3.445 1.00 0.00 18 LYS A O 14
ATOM 18371 N N . GLU A 1 8 ? -3.380 8.904 -4.028 1.00 0.00 19 GLU A N 14
ATOM 18372 C CA . GLU A 1 8 ? -2.832 9.655 -2.857 1.00 0.00 19 GLU A CA 14
ATOM 18373 C C . GLU A 1 8 ? -3.425 9.105 -1.552 1.00 0.00 19 GLU A C 14
ATOM 18374 O O . GLU A 1 8 ? -2.747 8.992 -0.548 1.00 0.00 19 GLU A O 14
ATOM 18386 N N . LYS A 1 9 ? -4.689 8.778 -1.563 1.00 0.00 20 LYS A N 14
ATOM 18387 C CA . LYS A 1 9 ? -5.353 8.249 -0.331 1.00 0.00 20 LYS A CA 14
ATOM 18388 C C . LYS A 1 9 ? -4.727 6.914 0.088 1.00 0.00 20 LYS A C 14
ATOM 18389 O O . LYS A 1 9 ? -4.494 6.664 1.254 1.00 0.00 20 LYS A O 14
ATOM 18408 N N . VAL A 1 10 ? -4.465 6.056 -0.855 1.00 0.00 21 VAL A N 14
ATOM 18409 C CA . VAL A 1 10 ? -3.866 4.731 -0.523 1.00 0.00 21 VAL A CA 14
ATOM 18410 C C . VAL A 1 10 ? -2.452 4.927 0.031 1.00 0.00 21 VAL A C 14
ATOM 18411 O O . VAL A 1 10 ? -2.050 4.283 0.980 1.00 0.00 21 VAL A O 14
ATOM 18424 N N . THR A 1 11 ? -1.694 5.807 -0.564 1.00 0.00 22 THR A N 14
ATOM 18425 C CA . THR A 1 11 ? -0.298 6.045 -0.088 1.00 0.00 22 THR A CA 14
ATOM 18426 C C . THR A 1 11 ? -0.319 6.528 1.367 1.00 0.00 22 THR A C 14
ATOM 18427 O O . THR A 1 11 ? 0.427 6.052 2.202 1.00 0.00 22 THR A O 14
ATOM 18438 N N . LEU A 1 12 ? -1.167 7.469 1.670 1.00 0.00 23 LEU A N 14
ATOM 18439 C CA . LEU A 1 12 ? -1.249 7.995 3.067 1.00 0.00 23 LEU A CA 14
ATOM 18440 C C . LEU A 1 12 ? -1.730 6.886 4.008 1.00 0.00 23 LEU A C 14
ATOM 18441 O O . LEU A 1 12 ? -1.253 6.740 5.117 1.00 0.00 23 LEU A O 14
ATOM 18457 N N . TYR A 1 13 ? -2.684 6.115 3.571 1.00 0.00 24 TYR A N 14
ATOM 18458 C CA . TYR A 1 13 ? -3.223 5.017 4.425 1.00 0.00 24 TYR A CA 14
ATOM 18459 C C . TYR A 1 13 ? -2.103 4.032 4.774 1.00 0.00 24 TYR A C 14
ATOM 18460 O O . TYR A 1 13 ? -1.969 3.596 5.902 1.00 0.00 24 TYR A O 14
ATOM 18478 N N . LEU A 1 14 ? -1.311 3.671 3.808 1.00 0.00 25 LEU A N 14
ATOM 18479 C CA . LEU A 1 14 ? -0.204 2.700 4.057 1.00 0.00 25 LEU A CA 14
ATOM 18480 C C . LEU A 1 14 ? 0.806 3.284 5.044 1.00 0.00 25 LEU A C 14
ATOM 18481 O O . LEU A 1 14 ? 1.294 2.605 5.924 1.00 0.00 25 LEU A O 14
ATOM 18497 N N . LYS A 1 15 ? 1.132 4.532 4.890 1.00 0.00 26 LYS A N 14
ATOM 18498 C CA . LYS A 1 15 ? 2.132 5.164 5.801 1.00 0.00 26 LYS A CA 14
ATOM 18499 C C . LYS A 1 15 ? 1.617 5.158 7.242 1.00 0.00 26 LYS A C 14
ATOM 18500 O O . LYS A 1 15 ? 2.357 4.925 8.178 1.00 0.00 26 LYS A O 14
ATOM 18519 N N . HIS A 1 16 ? 0.359 5.426 7.422 1.00 0.00 27 HIS A N 14
ATOM 18520 C CA . HIS A 1 16 ? -0.225 5.457 8.798 1.00 0.00 27 HIS A CA 14
ATOM 18521 C C . HIS A 1 16 ? -0.234 4.051 9.412 1.00 0.00 27 HIS A C 14
ATOM 18522 O O . HIS A 1 16 ? -0.063 3.885 10.604 1.00 0.00 27 HIS A O 14
ATOM 18536 N N . ASN A 1 17 ? -0.452 3.041 8.615 1.00 0.00 28 ASN A N 14
ATOM 18537 C CA . ASN A 1 17 ? -0.490 1.644 9.154 1.00 0.00 28 ASN A CA 14
ATOM 18538 C C . ASN A 1 17 ? 0.883 0.999 8.995 1.00 0.00 28 ASN A C 14
ATOM 18539 O O . ASN A 1 17 ? 1.099 -0.134 9.374 1.00 0.00 28 ASN A O 14
ATOM 18550 N N . ILE A 1 18 ? 1.811 1.710 8.425 1.00 0.00 29 ILE A N 14
ATOM 18551 C CA . ILE A 1 18 ? 3.178 1.148 8.223 1.00 0.00 29 ILE A CA 14
ATOM 18552 C C . ILE A 1 18 ? 4.224 2.239 8.487 1.00 0.00 29 ILE A C 14
ATOM 18553 O O . ILE A 1 18 ? 4.695 2.892 7.578 1.00 0.00 29 ILE A O 14
ATOM 18569 N N . PRO A 1 19 ? 4.588 2.431 9.727 1.00 0.00 30 PRO A N 14
ATOM 18570 C CA . PRO A 1 19 ? 5.611 3.446 10.120 1.00 0.00 30 PRO A CA 14
ATOM 18571 C C . PRO A 1 19 ? 6.935 3.213 9.381 1.00 0.00 30 PRO A C 14
ATOM 18572 O O . PRO A 1 19 ? 7.696 4.125 9.133 1.00 0.00 30 PRO A O 14
ATOM 18583 N N . ASP A 1 20 ? 7.205 1.984 9.039 1.00 0.00 31 ASP A N 14
ATOM 18584 C CA . ASP A 1 20 ? 8.471 1.649 8.323 1.00 0.00 31 ASP A CA 14
ATOM 18585 C C . ASP A 1 20 ? 8.244 1.778 6.812 1.00 0.00 31 ASP A C 14
ATOM 18586 O O . ASP A 1 20 ? 9.010 1.285 6.011 1.00 0.00 31 ASP A O 14
ATOM 18595 N N . PHE A 1 21 ? 7.179 2.432 6.425 1.00 0.00 32 PHE A N 14
ATOM 18596 C CA . PHE A 1 21 ? 6.873 2.595 4.972 1.00 0.00 32 PHE A CA 14
ATOM 18597 C C . PHE A 1 21 ? 8.106 3.105 4.236 1.00 0.00 32 PHE A C 14
ATOM 18598 O O . PHE A 1 21 ? 8.737 4.061 4.637 1.00 0.00 32 PHE A O 14
ATOM 18615 N N . ASN A 1 22 ? 8.443 2.458 3.158 1.00 0.00 33 ASN A N 14
ATOM 18616 C CA . ASN A 1 22 ? 9.631 2.864 2.351 1.00 0.00 33 ASN A CA 14
ATOM 18617 C C . ASN A 1 22 ? 9.163 3.319 0.969 1.00 0.00 33 ASN A C 14
ATOM 18618 O O . ASN A 1 22 ? 9.245 4.480 0.624 1.00 0.00 33 ASN A O 14
ATOM 18629 N N . THR A 1 23 ? 8.677 2.403 0.177 1.00 0.00 34 THR A N 14
ATOM 18630 C CA . THR A 1 23 ? 8.206 2.761 -1.197 1.00 0.00 34 THR A CA 14
ATOM 18631 C C . THR A 1 23 ? 6.972 1.939 -1.558 1.00 0.00 34 THR A C 14
ATOM 18632 O O . THR A 1 23 ? 6.691 0.918 -0.963 1.00 0.00 34 THR A O 14
ATOM 18643 N N . VAL A 1 24 ? 6.232 2.392 -2.535 1.00 0.00 35 VAL A N 14
ATOM 18644 C CA . VAL A 1 24 ? 4.999 1.665 -2.962 1.00 0.00 35 VAL A CA 14
ATOM 18645 C C . VAL A 1 24 ? 4.939 1.620 -4.488 1.00 0.00 35 VAL A C 14
ATOM 18646 O O . VAL A 1 24 ? 5.260 2.579 -5.159 1.00 0.00 35 VAL A O 14
ATOM 18659 N N . THR A 1 25 ? 4.528 0.506 -5.028 1.00 0.00 36 THR A N 14
ATOM 18660 C CA . THR A 1 25 ? 4.430 0.360 -6.514 1.00 0.00 36 THR A CA 14
ATOM 18661 C C . THR A 1 25 ? 3.003 -0.033 -6.885 1.00 0.00 36 THR A C 14
ATOM 18662 O O . THR A 1 25 ? 2.457 -0.993 -6.378 1.00 0.00 36 THR A O 14
ATOM 18673 N N . PHE A 1 26 ? 2.401 0.719 -7.758 1.00 0.00 37 PHE A N 14
ATOM 18674 C CA . PHE A 1 26 ? 0.999 0.432 -8.175 1.00 0.00 37 PHE A CA 14
ATOM 18675 C C . PHE A 1 26 ? 0.992 -0.488 -9.390 1.00 0.00 37 PHE A C 14
ATOM 18676 O O . PHE A 1 26 ? 1.746 -0.313 -10.325 1.00 0.00 37 PHE A O 14
ATOM 18693 N N . THR A 1 27 ? 0.125 -1.460 -9.376 1.00 0.00 38 THR A N 14
ATOM 18694 C CA . THR A 1 27 ? 0.011 -2.414 -10.519 1.00 0.00 38 THR A CA 14
ATOM 18695 C C . THR A 1 27 ? -1.388 -2.268 -11.131 1.00 0.00 38 THR A C 14
ATOM 18696 O O . THR A 1 27 ? -1.568 -2.398 -12.323 1.00 0.00 38 THR A O 14
ATOM 18707 N N . ASN A 1 28 ? -2.369 -1.978 -10.310 1.00 0.00 39 ASN A N 14
ATOM 18708 C CA . ASN A 1 28 ? -3.774 -1.799 -10.805 1.00 0.00 39 ASN A CA 14
ATOM 18709 C C . ASN A 1 28 ? -4.094 -2.807 -11.912 1.00 0.00 39 ASN A C 14
ATOM 18710 O O . ASN A 1 28 ? -3.784 -2.611 -13.071 1.00 0.00 39 ASN A O 14
ATOM 18721 N N . GLU A 1 29 ? -4.724 -3.889 -11.548 1.00 0.00 40 GLU A N 14
ATOM 18722 C CA . GLU A 1 29 ? -5.083 -4.929 -12.550 1.00 0.00 40 GLU A CA 14
ATOM 18723 C C . GLU A 1 29 ? -6.242 -5.774 -12.013 1.00 0.00 40 GLU A C 14
ATOM 18724 O O . GLU A 1 29 ? -6.315 -6.962 -12.242 1.00 0.00 40 GLU A O 14
ATOM 18736 N N . GLU A 1 30 ? -7.155 -5.163 -11.303 1.00 0.00 41 GLU A N 14
ATOM 18737 C CA . GLU A 1 30 ? -8.324 -5.926 -10.754 1.00 0.00 41 GLU A CA 14
ATOM 18738 C C . GLU A 1 30 ? -9.572 -5.047 -10.772 1.00 0.00 41 GLU A C 14
ATOM 18739 O O . GLU A 1 30 ? -9.614 -3.991 -10.173 1.00 0.00 41 GLU A O 14
ATOM 18751 N N . PHE A 1 31 ? -10.591 -5.492 -11.457 1.00 0.00 42 PHE A N 14
ATOM 18752 C CA . PHE A 1 31 ? -11.864 -4.712 -11.536 1.00 0.00 42 PHE A CA 14
ATOM 18753 C C . PHE A 1 31 ? -12.945 -5.435 -10.751 1.00 0.00 42 PHE A C 14
ATOM 18754 O O . PHE A 1 31 ? -13.275 -6.575 -11.023 1.00 0.00 42 PHE A O 14
ATOM 18771 N N . ASN A 1 32 ? -13.500 -4.766 -9.780 1.00 0.00 43 ASN A N 14
ATOM 18772 C CA . ASN A 1 32 ? -14.572 -5.375 -8.953 1.00 0.00 43 ASN A CA 14
ATOM 18773 C C . ASN A 1 32 ? -15.922 -4.741 -9.343 1.00 0.00 43 ASN A C 14
ATOM 18774 O O . ASN A 1 32 ? -16.011 -3.538 -9.510 1.00 0.00 43 ASN A O 14
ATOM 18785 N N . PRO A 1 33 ? -16.964 -5.524 -9.469 1.00 0.00 44 PRO A N 14
ATOM 18786 C CA . PRO A 1 33 ? -18.323 -5.006 -9.822 1.00 0.00 44 PRO A CA 14
ATOM 18787 C C . PRO A 1 33 ? -18.733 -3.812 -8.939 1.00 0.00 44 PRO A C 14
ATOM 18788 O O . PRO A 1 33 ? -19.461 -2.933 -9.358 1.00 0.00 44 PRO A O 14
ATOM 18799 N N . ILE A 1 34 ? -18.274 -3.793 -7.718 1.00 0.00 45 ILE A N 14
ATOM 18800 C CA . ILE A 1 34 ? -18.628 -2.681 -6.785 1.00 0.00 45 ILE A CA 14
ATOM 18801 C C . ILE A 1 34 ? -17.748 -1.461 -7.082 1.00 0.00 45 ILE A C 14
ATOM 18802 O O . ILE A 1 34 ? -17.978 -0.378 -6.580 1.00 0.00 45 ILE A O 14
ATOM 18818 N N . GLY A 1 35 ? -16.743 -1.629 -7.901 1.00 0.00 46 GLY A N 14
ATOM 18819 C CA . GLY A 1 35 ? -15.848 -0.478 -8.240 1.00 0.00 46 GLY A CA 14
ATOM 18820 C C . GLY A 1 35 ? -14.457 -0.978 -8.654 1.00 0.00 46 GLY A C 14
ATOM 18821 O O . GLY A 1 35 ? -14.206 -2.164 -8.747 1.00 0.00 46 GLY A O 14
ATOM 18825 N N . ILE A 1 36 ? -13.560 -0.065 -8.913 1.00 0.00 47 ILE A N 14
ATOM 18826 C CA . ILE A 1 36 ? -12.179 -0.445 -9.338 1.00 0.00 47 ILE A CA 14
ATOM 18827 C C . ILE A 1 36 ? -11.311 -0.749 -8.119 1.00 0.00 47 ILE A C 14
ATOM 18828 O O . ILE A 1 36 ? -11.382 -0.087 -7.103 1.00 0.00 47 ILE A O 14
ATOM 18844 N N . SER A 1 37 ? -10.495 -1.760 -8.225 1.00 0.00 48 SER A N 14
ATOM 18845 C CA . SER A 1 37 ? -9.600 -2.153 -7.093 1.00 0.00 48 SER A CA 14
ATOM 18846 C C . SER A 1 37 ? -8.149 -1.856 -7.463 1.00 0.00 48 SER A C 14
ATOM 18847 O O . SER A 1 37 ? -7.653 -2.282 -8.487 1.00 0.00 48 SER A O 14
ATOM 18855 N N . ILE A 1 38 ? -7.469 -1.125 -6.628 1.00 0.00 49 ILE A N 14
ATOM 18856 C CA . ILE A 1 38 ? -6.044 -0.783 -6.902 1.00 0.00 49 ILE A CA 14
ATOM 18857 C C . ILE A 1 38 ? -5.135 -1.789 -6.203 1.00 0.00 49 ILE A C 14
ATOM 18858 O O . ILE A 1 38 ? -5.239 -2.019 -5.017 1.00 0.00 49 ILE A O 14
ATOM 18874 N N . ASP A 1 39 ? -4.252 -2.391 -6.950 1.00 0.00 50 ASP A N 14
ATOM 18875 C CA . ASP A 1 39 ? -3.315 -3.407 -6.374 1.00 0.00 50 ASP A CA 14
ATOM 18876 C C . ASP A 1 39 ? -1.877 -2.908 -6.470 1.00 0.00 50 ASP A C 14
ATOM 18877 O O . ASP A 1 39 ? -1.509 -2.184 -7.373 1.00 0.00 50 ASP A O 14
ATOM 18886 N N . GLY A 1 40 ? -1.064 -3.305 -5.535 1.00 0.00 51 GLY A N 14
ATOM 18887 C CA . GLY A 1 40 ? 0.361 -2.876 -5.543 1.00 0.00 51 GLY A CA 14
ATOM 18888 C C . GLY A 1 40 ? 1.108 -3.543 -4.386 1.00 0.00 51 GLY A C 14
ATOM 18889 O O . GLY A 1 40 ? 0.555 -4.330 -3.640 1.00 0.00 51 GLY A O 14
ATOM 18893 N N . TYR A 1 41 ? 2.362 -3.226 -4.240 1.00 0.00 52 TYR A N 14
ATOM 18894 C CA . TYR A 1 41 ? 3.186 -3.821 -3.143 1.00 0.00 52 TYR A CA 14
ATOM 18895 C C . TYR A 1 41 ? 4.149 -2.777 -2.591 1.00 0.00 52 TYR A C 14
ATOM 18896 O O . TYR A 1 41 ? 4.392 -1.754 -3.197 1.00 0.00 52 TYR A O 14
ATOM 18914 N N . ILE A 1 42 ? 4.681 -3.036 -1.426 1.00 0.00 53 ILE A N 14
ATOM 18915 C CA . ILE A 1 42 ? 5.628 -2.070 -0.775 1.00 0.00 53 ILE A CA 14
ATOM 18916 C C . ILE A 1 42 ? 6.980 -2.736 -0.497 1.00 0.00 53 ILE A C 14
ATOM 18917 O O . ILE A 1 42 ? 7.113 -3.944 -0.496 1.00 0.00 53 ILE A O 14
ATOM 18933 N N . ASN A 1 43 ? 7.976 -1.929 -0.264 1.00 0.00 54 ASN A N 14
ATOM 18934 C CA . ASN A 1 43 ? 9.351 -2.443 0.024 1.00 0.00 54 ASN A CA 14
ATOM 18935 C C . ASN A 1 43 ? 9.862 -3.285 -1.153 1.00 0.00 54 ASN A C 14
ATOM 18936 O O . ASN A 1 43 ? 10.633 -4.213 -0.985 1.00 0.00 54 ASN A O 14
ATOM 18947 N N . ASN A 1 44 ? 9.444 -2.950 -2.344 1.00 0.00 55 ASN A N 14
ATOM 18948 C CA . ASN A 1 44 ? 9.898 -3.700 -3.556 1.00 0.00 55 ASN A CA 14
ATOM 18949 C C . ASN A 1 44 ? 9.751 -5.200 -3.314 1.00 0.00 55 ASN A C 14
ATOM 18950 O O . ASN A 1 44 ? 10.497 -6.000 -3.842 1.00 0.00 55 ASN A O 14
ATOM 18961 N N . ASP A 1 45 ? 8.785 -5.579 -2.522 1.00 0.00 56 ASP A N 14
ATOM 18962 C CA . ASP A 1 45 ? 8.556 -7.030 -2.230 1.00 0.00 56 ASP A CA 14
ATOM 18963 C C . ASP A 1 45 ? 7.215 -7.465 -2.823 1.00 0.00 56 ASP A C 14
ATOM 18964 O O . ASP A 1 45 ? 6.158 -7.091 -2.356 1.00 0.00 56 ASP A O 14
ATOM 18973 N N . LYS A 1 46 ? 7.273 -8.262 -3.849 1.00 0.00 57 LYS A N 14
ATOM 18974 C CA . LYS A 1 46 ? 6.033 -8.754 -4.519 1.00 0.00 57 LYS A CA 14
ATOM 18975 C C . LYS A 1 46 ? 5.177 -9.528 -3.511 1.00 0.00 57 LYS A C 14
ATOM 18976 O O . LYS A 1 46 ? 3.963 -9.518 -3.573 1.00 0.00 57 LYS A O 14
ATOM 18995 N N . ASN A 1 47 ? 5.803 -10.194 -2.581 1.00 0.00 58 ASN A N 14
ATOM 18996 C CA . ASN A 1 47 ? 5.036 -10.968 -1.561 1.00 0.00 58 ASN A CA 14
ATOM 18997 C C . ASN A 1 47 ? 4.179 -10.000 -0.738 1.00 0.00 58 ASN A C 14
ATOM 18998 O O . ASN A 1 47 ? 3.057 -10.295 -0.376 1.00 0.00 58 ASN A O 14
ATOM 19009 N N . LEU A 1 48 ? 4.713 -8.848 -0.437 1.00 0.00 59 LEU A N 14
ATOM 19010 C CA . LEU A 1 48 ? 3.956 -7.845 0.372 1.00 0.00 59 LEU A CA 14
ATOM 19011 C C . LEU A 1 48 ? 3.029 -7.048 -0.542 1.00 0.00 59 LEU A C 14
ATOM 19012 O O . LEU A 1 48 ? 3.294 -5.907 -0.883 1.00 0.00 59 LEU A O 14
ATOM 19028 N N . SER A 1 49 ? 1.944 -7.653 -0.945 1.00 0.00 60 SER A N 14
ATOM 19029 C CA . SER A 1 49 ? 0.977 -6.962 -1.852 1.00 0.00 60 SER A CA 14
ATOM 19030 C C . SER A 1 49 ? -0.205 -6.413 -1.053 1.00 0.00 60 SER A C 14
ATOM 19031 O O . SER A 1 49 ? -0.452 -6.802 0.071 1.00 0.00 60 SER A O 14
ATOM 19039 N N . PHE A 1 50 ? -0.937 -5.509 -1.642 1.00 0.00 61 PHE A N 14
ATOM 19040 C CA . PHE A 1 50 ? -2.118 -4.914 -0.950 1.00 0.00 61 PHE A CA 14
ATOM 19041 C C . PHE A 1 50 ? -3.184 -4.536 -1.978 1.00 0.00 61 PHE A C 14
ATOM 19042 O O . PHE A 1 50 ? -2.899 -4.309 -3.138 1.00 0.00 61 PHE A O 14
ATOM 19059 N N . THR A 1 51 ? -4.418 -4.481 -1.550 1.00 0.00 62 THR A N 14
ATOM 19060 C CA . THR A 1 51 ? -5.539 -4.129 -2.481 1.00 0.00 62 THR A CA 14
ATOM 19061 C C . THR A 1 51 ? -6.441 -3.075 -1.842 1.00 0.00 62 THR A C 14
ATOM 19062 O O . THR A 1 51 ? -6.787 -3.157 -0.682 1.00 0.00 62 THR A O 14
ATOM 19073 N N . ALA A 1 52 ? -6.822 -2.086 -2.606 1.00 0.00 63 ALA A N 14
ATOM 19074 C CA . ALA A 1 52 ? -7.710 -1.002 -2.079 1.00 0.00 63 ALA A CA 14
ATOM 19075 C C . ALA A 1 52 ? -8.861 -0.770 -3.060 1.00 0.00 63 ALA A C 14
ATOM 19076 O O . ALA A 1 52 ? -8.681 -0.743 -4.261 1.00 0.00 63 ALA A O 14
ATOM 19083 N N . GLY A 1 53 ? -10.047 -0.617 -2.541 1.00 0.00 64 GLY A N 14
ATOM 19084 C CA . GLY A 1 53 ? -11.248 -0.399 -3.407 1.00 0.00 64 GLY A CA 14
ATOM 19085 C C . GLY A 1 53 ? -11.651 1.075 -3.404 1.00 0.00 64 GLY A C 14
ATOM 19086 O O . GLY A 1 53 ? -11.693 1.723 -2.376 1.00 0.00 64 GLY A O 14
ATOM 19090 N N . LYS A 1 54 ? -11.962 1.588 -4.563 1.00 0.00 65 LYS A N 14
ATOM 19091 C CA . LYS A 1 54 ? -12.389 3.016 -4.708 1.00 0.00 65 LYS A CA 14
ATOM 19092 C C . LYS A 1 54 ? -11.675 3.918 -3.699 1.00 0.00 65 LYS A C 14
ATOM 19093 O O . LYS A 1 54 ? -10.466 4.001 -3.670 1.00 0.00 65 LYS A O 14
ATOM 19112 N N . ASP A 1 55 ? -12.424 4.602 -2.877 1.00 0.00 66 ASP A N 14
ATOM 19113 C CA . ASP A 1 55 ? -11.806 5.507 -1.873 1.00 0.00 66 ASP A CA 14
ATOM 19114 C C . ASP A 1 55 ? -11.454 4.695 -0.632 1.00 0.00 66 ASP A C 14
ATOM 19115 O O . ASP A 1 55 ? -12.131 4.756 0.376 1.00 0.00 66 ASP A O 14
ATOM 19124 N N . VAL A 1 56 ? -10.392 3.936 -0.711 1.00 0.00 67 VAL A N 14
ATOM 19125 C CA . VAL A 1 56 ? -9.954 3.098 0.445 1.00 0.00 67 VAL A CA 14
ATOM 19126 C C . VAL A 1 56 ? -11.178 2.513 1.163 1.00 0.00 67 VAL A C 14
ATOM 19127 O O . VAL A 1 56 ? -11.159 2.250 2.350 1.00 0.00 67 VAL A O 14
ATOM 19140 N N . LYS A 1 57 ? -12.242 2.308 0.436 1.00 0.00 68 LYS A N 14
ATOM 19141 C CA . LYS A 1 57 ? -13.476 1.743 1.053 1.00 0.00 68 LYS A CA 14
ATOM 19142 C C . LYS A 1 57 ? -13.181 0.347 1.583 1.00 0.00 68 LYS A C 14
ATOM 19143 O O . LYS A 1 57 ? -13.590 -0.012 2.667 1.00 0.00 68 LYS A O 14
ATOM 19162 N N . ILE A 1 58 ? -12.468 -0.441 0.826 1.00 0.00 69 ILE A N 14
ATOM 19163 C CA . ILE A 1 58 ? -12.129 -1.826 1.277 1.00 0.00 69 ILE A CA 14
ATOM 19164 C C . ILE A 1 58 ? -10.632 -2.050 1.130 1.00 0.00 69 ILE A C 14
ATOM 19165 O O . ILE A 1 58 ? -10.068 -1.857 0.072 1.00 0.00 69 ILE A O 14
ATOM 19181 N N . PHE A 1 59 ? -9.989 -2.453 2.190 1.00 0.00 70 PHE A N 14
ATOM 19182 C CA . PHE A 1 59 ? -8.514 -2.697 2.147 1.00 0.00 70 PHE A CA 14
ATOM 19183 C C . PHE A 1 59 ? -8.220 -4.128 2.584 1.00 0.00 70 PHE A C 14
ATOM 19184 O O . PHE A 1 59 ? -8.708 -4.597 3.592 1.00 0.00 70 PHE A O 14
ATOM 19201 N N . SER A 1 60 ? -7.417 -4.818 1.823 1.00 0.00 71 SER A N 14
ATOM 19202 C CA . SER A 1 60 ? -7.058 -6.231 2.161 1.00 0.00 71 SER A CA 14
ATOM 19203 C C . SER A 1 60 ? -5.540 -6.375 2.164 1.00 0.00 71 SER A C 14
ATOM 19204 O O . SER A 1 60 ? -4.834 -5.674 1.459 1.00 0.00 71 SER A O 14
ATOM 19212 N N . SER A 1 61 ? -5.040 -7.279 2.965 1.00 0.00 72 SER A N 14
ATOM 19213 C CA . SER A 1 61 ? -3.564 -7.486 3.055 1.00 0.00 72 SER A CA 14
ATOM 19214 C C . SER A 1 61 ? -3.236 -8.978 3.078 1.00 0.00 72 SER A C 14
ATOM 19215 O O . SER A 1 61 ? -4.036 -9.805 3.465 1.00 0.00 72 SER A O 14
ATOM 19223 N N . SER A 1 62 ? -2.050 -9.311 2.660 1.00 0.00 73 SER A N 14
ATOM 19224 C CA . SER A 1 62 ? -1.620 -10.736 2.634 1.00 0.00 73 SER A CA 14
ATOM 19225 C C . SER A 1 62 ? -1.151 -11.168 4.024 1.00 0.00 73 SER A C 14
ATOM 19226 O O . SER A 1 62 ? -1.068 -10.376 4.941 1.00 0.00 73 SER A O 14
ATOM 19234 N N . GLU A 1 63 ? -0.850 -12.427 4.177 1.00 0.00 74 GLU A N 14
ATOM 19235 C CA . GLU A 1 63 ? -0.390 -12.946 5.499 1.00 0.00 74 GLU A CA 14
ATOM 19236 C C . GLU A 1 63 ? 0.933 -12.279 5.887 1.00 0.00 74 GLU A C 14
ATOM 19237 O O . GLU A 1 63 ? 1.148 -11.911 7.025 1.00 0.00 74 GLU A O 14
ATOM 19249 N N . GLU A 1 64 ? 1.819 -12.125 4.948 1.00 0.00 75 GLU A N 14
ATOM 19250 C CA . GLU A 1 64 ? 3.133 -11.484 5.248 1.00 0.00 75 GLU A CA 14
ATOM 19251 C C . GLU A 1 64 ? 2.926 -9.991 5.512 1.00 0.00 75 GLU A C 14
ATOM 19252 O O . GLU A 1 64 ? 3.471 -9.427 6.441 1.00 0.00 75 GLU A O 14
ATOM 19264 N N . LEU A 1 65 ? 2.135 -9.357 4.696 1.00 0.00 76 LEU A N 14
ATOM 19265 C CA . LEU A 1 65 ? 1.877 -7.899 4.871 1.00 0.00 76 LEU A CA 14
ATOM 19266 C C . LEU A 1 65 ? 1.192 -7.657 6.218 1.00 0.00 76 LEU A C 14
ATOM 19267 O O . LEU A 1 65 ? 1.445 -6.676 6.889 1.00 0.00 76 LEU A O 14
ATOM 19283 N N . ASP A 1 66 ? 0.318 -8.541 6.607 1.00 0.00 77 ASP A N 14
ATOM 19284 C CA . ASP A 1 66 ? -0.403 -8.377 7.904 1.00 0.00 77 ASP A CA 14
ATOM 19285 C C . ASP A 1 66 ? 0.616 -8.213 9.040 1.00 0.00 77 ASP A C 14
ATOM 19286 O O . ASP A 1 66 ? 0.376 -7.518 10.008 1.00 0.00 77 ASP A O 14
ATOM 19295 N N . LYS A 1 67 ? 1.752 -8.853 8.926 1.00 0.00 78 LYS A N 14
ATOM 19296 C CA . LYS A 1 67 ? 2.792 -8.749 9.998 1.00 0.00 78 LYS A CA 14
ATOM 19297 C C . LYS A 1 67 ? 3.293 -7.299 10.108 1.00 0.00 78 LYS A C 14
ATOM 19298 O O . LYS A 1 67 ? 3.499 -6.783 11.188 1.00 0.00 78 LYS A O 14
ATOM 19317 N N . MET A 1 68 ? 3.486 -6.642 8.999 1.00 0.00 79 MET A N 14
ATOM 19318 C CA . MET A 1 68 ? 3.970 -5.228 9.035 1.00 0.00 79 MET A CA 14
ATOM 19319 C C . MET A 1 68 ? 2.893 -4.347 9.672 1.00 0.00 79 MET A C 14
ATOM 19320 O O . MET A 1 68 ? 3.180 -3.424 10.408 1.00 0.00 79 MET A O 14
ATOM 19334 N N . PHE A 1 69 ? 1.655 -4.629 9.384 1.00 0.00 80 PHE A N 14
ATOM 19335 C CA . PHE A 1 69 ? 0.542 -3.814 9.954 1.00 0.00 80 PHE A CA 14
ATOM 19336 C C . PHE A 1 69 ? 0.499 -3.978 11.470 1.00 0.00 80 PHE A C 14
ATOM 19337 O O . PHE A 1 69 ? 0.558 -5.070 11.994 1.00 0.00 80 PHE A O 14
ATOM 19354 N N . GLN A 1 70 ? 0.378 -2.884 12.165 1.00 0.00 81 GLN A N 14
ATOM 19355 C CA . GLN A 1 70 ? 0.308 -2.919 13.654 1.00 0.00 81 GLN A CA 14
ATOM 19356 C C . GLN A 1 70 ? -1.051 -2.392 14.098 1.00 0.00 81 GLN A C 14
ATOM 19357 O O . GLN A 1 70 ? -1.509 -2.672 15.185 1.00 0.00 81 GLN A O 14
ATOM 19371 N N . GLU A 1 71 ? -1.695 -1.621 13.258 1.00 0.00 82 GLU A N 14
ATOM 19372 C CA . GLU A 1 71 ? -3.031 -1.050 13.612 1.00 0.00 82 GLU A CA 14
ATOM 19373 C C . GLU A 1 71 ? -4.101 -1.631 12.676 1.00 0.00 82 GLU A C 14
ATOM 19374 O O . GLU A 1 71 ? -3.811 -2.018 11.560 1.00 0.00 82 GLU A O 14
ATOM 19386 N N . PRO A 1 72 ? -5.329 -1.691 13.129 1.00 0.00 83 PRO A N 14
ATOM 19387 C CA . PRO A 1 72 ? -6.461 -2.236 12.321 1.00 0.00 83 PRO A CA 14
ATOM 19388 C C . PRO A 1 72 ? -6.794 -1.366 11.108 1.00 0.00 83 PRO A C 14
ATOM 19389 O O . PRO A 1 72 ? -6.251 -0.295 10.920 1.00 0.00 83 PRO A O 14
ATOM 19400 N N . ARG A 1 73 ? -7.680 -1.841 10.283 1.00 0.00 84 ARG A N 14
ATOM 19401 C CA . ARG A 1 73 ? -8.063 -1.077 9.065 1.00 0.00 84 ARG A CA 14
ATOM 19402 C C . ARG A 1 73 ? -8.737 0.232 9.456 1.00 0.00 84 ARG A C 14
ATOM 19403 O O . ARG A 1 73 ? -9.520 0.300 10.383 1.00 0.00 84 ARG A O 14
ATOM 19424 N N . LYS A 1 74 ? -8.421 1.280 8.748 1.00 0.00 85 LYS A N 14
ATOM 19425 C CA . LYS A 1 74 ? -9.015 2.612 9.055 1.00 0.00 85 LYS A CA 14
ATOM 19426 C C . LYS A 1 74 ? -9.359 3.341 7.752 1.00 0.00 85 LYS A C 14
ATOM 19427 O O . LYS A 1 74 ? -8.678 3.221 6.753 1.00 0.00 85 LYS A O 14
ATOM 19446 N N . GLY A 1 75 ? -10.420 4.093 7.775 1.00 0.00 86 GLY A N 14
ATOM 19447 C CA . GLY A 1 75 ? -10.850 4.844 6.563 1.00 0.00 86 GLY A CA 14
ATOM 19448 C C . GLY A 1 75 ? -9.935 6.047 6.324 1.00 0.00 86 GLY A C 14
ATOM 19449 O O . GLY A 1 75 ? -9.319 6.575 7.230 1.00 0.00 86 GLY A O 14
ATOM 19453 N N . TYR A 1 76 ? -9.857 6.473 5.097 1.00 0.00 87 TYR A N 14
ATOM 19454 C CA . TYR A 1 76 ? -9.001 7.639 4.740 1.00 0.00 87 TYR A CA 14
ATOM 19455 C C . TYR A 1 76 ? -9.492 8.893 5.471 1.00 0.00 87 TYR A C 14
ATOM 19456 O O . TYR A 1 76 ? -8.718 9.675 5.986 1.00 0.00 87 TYR A O 14
ATOM 19474 N N . ASP A 1 77 ? -10.778 9.091 5.502 1.00 0.00 88 ASP A N 14
ATOM 19475 C CA . ASP A 1 77 ? -11.342 10.296 6.180 1.00 0.00 88 ASP A CA 14
ATOM 19476 C C . ASP A 1 77 ? -11.015 10.250 7.676 1.00 0.00 88 ASP A C 14
ATOM 19477 O O . ASP A 1 77 ? -10.771 11.260 8.303 1.00 0.00 88 ASP A O 14
ATOM 19486 N N . GLU A 1 78 ? -11.025 9.082 8.249 1.00 0.00 89 GLU A N 14
ATOM 19487 C CA . GLU A 1 78 ? -10.736 8.949 9.709 1.00 0.00 89 GLU A CA 14
ATOM 19488 C C . GLU A 1 78 ? -9.310 9.411 10.016 1.00 0.00 89 GLU A C 14
ATOM 19489 O O . GLU A 1 78 ? -9.088 10.226 10.891 1.00 0.00 89 GLU A O 14
ATOM 19501 N N . ILE A 1 79 ? -8.350 8.898 9.307 1.00 0.00 90 ILE A N 14
ATOM 19502 C CA . ILE A 1 79 ? -6.935 9.298 9.556 1.00 0.00 90 ILE A CA 14
ATOM 19503 C C . ILE A 1 79 ? -6.755 10.781 9.229 1.00 0.00 90 ILE A C 14
ATOM 19504 O O . ILE A 1 79 ? -6.024 11.494 9.888 1.00 0.00 90 ILE A O 14
ATOM 19520 N N . LEU A 1 80 ? -7.413 11.238 8.205 1.00 0.00 91 LEU A N 14
ATOM 19521 C CA . LEU A 1 80 ? -7.292 12.663 7.800 1.00 0.00 91 LEU A CA 14
ATOM 19522 C C . LEU A 1 80 ? -7.821 13.572 8.912 1.00 0.00 91 LEU A C 14
ATOM 19523 O O . LEU A 1 80 ? -7.235 14.587 9.237 1.00 0.00 91 LEU A O 14
ATOM 19539 N N . GLU A 1 81 ? -8.935 13.217 9.481 1.00 0.00 92 GLU A N 14
ATOM 19540 C CA . GLU A 1 81 ? -9.528 14.048 10.566 1.00 0.00 92 GLU A CA 14
ATOM 19541 C C . GLU A 1 81 ? -8.675 13.900 11.829 1.00 0.00 92 GLU A C 14
ATOM 19542 O O . GLU A 1 81 ? -8.463 14.839 12.570 1.00 0.00 92 GLU A O 14
ATOM 19554 N N . HIS A 1 82 ? -8.189 12.713 12.071 1.00 0.00 93 HIS A N 14
ATOM 19555 C CA . HIS A 1 82 ? -7.346 12.459 13.277 1.00 0.00 93 HIS A CA 14
ATOM 19556 C C . HIS A 1 82 ? -6.010 13.202 13.148 1.00 0.00 93 HIS A C 14
ATOM 19557 O O . HIS A 1 82 ? -5.494 13.749 14.102 1.00 0.00 93 HIS A O 14
ATOM 19571 N N . HIS A 1 83 ? -5.447 13.215 11.970 1.00 0.00 94 HIS A N 14
ATOM 19572 C CA . HIS A 1 83 ? -4.139 13.906 11.759 1.00 0.00 94 HIS A CA 14
ATOM 19573 C C . HIS A 1 83 ? -4.286 15.395 12.086 1.00 0.00 94 HIS A C 14
ATOM 19574 O O . HIS A 1 83 ? -4.466 16.226 11.218 1.00 0.00 94 HIS A O 14
ATOM 19588 N N . HIS A 1 84 ? -4.200 15.724 13.345 1.00 0.00 95 HIS A N 14
ATOM 19589 C CA . HIS A 1 84 ? -4.322 17.148 13.776 1.00 0.00 95 HIS A CA 14
ATOM 19590 C C . HIS A 1 84 ? -2.943 17.812 13.714 1.00 0.00 95 HIS A C 14
ATOM 19591 O O . HIS A 1 84 ? -2.816 19.016 13.801 1.00 0.00 95 HIS A O 14
ATOM 19605 N N . HIS A 1 85 ? -1.907 17.028 13.561 1.00 0.00 96 HIS A N 14
ATOM 19606 C CA . HIS A 1 85 ? -0.528 17.604 13.486 1.00 0.00 96 HIS A CA 14
ATOM 19607 C C . HIS A 1 85 ? 0.365 16.697 12.635 1.00 0.00 96 HIS A C 14
ATOM 19608 O O . HIS A 1 85 ? 0.033 15.563 12.352 1.00 0.00 96 HIS A O 14
ATOM 19622 N N . HIS A 1 86 ? 1.494 17.205 12.227 1.00 0.00 97 HIS A N 14
ATOM 19623 C CA . HIS A 1 86 ? 2.434 16.405 11.387 1.00 0.00 97 HIS A CA 14
ATOM 19624 C C . HIS A 1 86 ? 2.988 15.236 12.202 1.00 0.00 97 HIS A C 14
ATOM 19625 O O . HIS A 1 86 ? 3.096 14.124 11.724 1.00 0.00 97 HIS A O 14
ATOM 19639 N N . HIS A 1 87 ? 3.340 15.487 13.432 1.00 0.00 98 HIS A N 14
ATOM 19640 C CA . HIS A 1 87 ? 3.890 14.402 14.296 1.00 0.00 98 HIS A CA 14
ATOM 19641 C C . HIS A 1 87 ? 3.742 14.804 15.765 1.00 0.00 98 HIS A C 14
ATOM 19642 O O . HIS A 1 87 ? 3.017 14.127 16.475 1.00 0.00 98 HIS A O 14
ATOM 19657 N N . ALA A 1 1 ? -7.315 12.957 -15.007 1.00 0.00 12 ALA A N 15
ATOM 19658 C CA . ALA A 1 1 ? -6.819 11.727 -14.315 1.00 0.00 12 ALA A CA 15
ATOM 19659 C C . ALA A 1 1 ? -7.286 11.716 -12.861 1.00 0.00 12 ALA A C 15
ATOM 19660 O O . ALA A 1 1 ? -6.530 11.973 -11.951 1.00 0.00 12 ALA A O 15
ATOM 19667 N N . PHE A 1 2 ? -8.540 11.428 -12.652 1.00 0.00 13 PHE A N 15
ATOM 19668 C CA . PHE A 1 2 ? -9.095 11.399 -11.269 1.00 0.00 13 PHE A CA 15
ATOM 19669 C C . PHE A 1 2 ? -8.476 10.224 -10.515 1.00 0.00 13 PHE A C 15
ATOM 19670 O O . PHE A 1 2 ? -8.561 10.133 -9.311 1.00 0.00 13 PHE A O 15
ATOM 19687 N N . PHE A 1 3 ? -7.861 9.323 -11.233 1.00 0.00 14 PHE A N 15
ATOM 19688 C CA . PHE A 1 3 ? -7.225 8.131 -10.596 1.00 0.00 14 PHE A CA 15
ATOM 19689 C C . PHE A 1 3 ? -6.153 8.596 -9.610 1.00 0.00 14 PHE A C 15
ATOM 19690 O O . PHE A 1 3 ? -5.857 7.935 -8.639 1.00 0.00 14 PHE A O 15
ATOM 19707 N N . ASN A 1 4 ? -5.557 9.727 -9.873 1.00 0.00 15 ASN A N 15
ATOM 19708 C CA . ASN A 1 4 ? -4.485 10.254 -8.979 1.00 0.00 15 ASN A CA 15
ATOM 19709 C C . ASN A 1 4 ? -5.063 10.510 -7.585 1.00 0.00 15 ASN A C 15
ATOM 19710 O O . ASN A 1 4 ? -4.410 10.299 -6.586 1.00 0.00 15 ASN A O 15
ATOM 19721 N N . GLU A 1 5 ? -6.276 10.985 -7.522 1.00 0.00 16 GLU A N 15
ATOM 19722 C CA . GLU A 1 5 ? -6.913 11.284 -6.203 1.00 0.00 16 GLU A CA 15
ATOM 19723 C C . GLU A 1 5 ? -6.959 10.017 -5.346 1.00 0.00 16 GLU A C 15
ATOM 19724 O O . GLU A 1 5 ? -6.620 10.033 -4.181 1.00 0.00 16 GLU A O 15
ATOM 19736 N N . GLN A 1 6 ? -7.376 8.923 -5.919 1.00 0.00 17 GLN A N 15
ATOM 19737 C CA . GLN A 1 6 ? -7.450 7.644 -5.153 1.00 0.00 17 GLN A CA 15
ATOM 19738 C C . GLN A 1 6 ? -6.033 7.186 -4.799 1.00 0.00 17 GLN A C 15
ATOM 19739 O O . GLN A 1 6 ? -5.788 6.626 -3.750 1.00 0.00 17 GLN A O 15
ATOM 19753 N N . LYS A 1 7 ? -5.117 7.398 -5.699 1.00 0.00 18 LYS A N 15
ATOM 19754 C CA . LYS A 1 7 ? -3.707 6.974 -5.482 1.00 0.00 18 LYS A CA 15
ATOM 19755 C C . LYS A 1 7 ? -3.130 7.721 -4.279 1.00 0.00 18 LYS A C 15
ATOM 19756 O O . LYS A 1 7 ? -2.426 7.163 -3.466 1.00 0.00 18 LYS A O 15
ATOM 19775 N N . GLU A 1 8 ? -3.421 8.987 -4.187 1.00 0.00 19 GLU A N 15
ATOM 19776 C CA . GLU A 1 8 ? -2.901 9.813 -3.060 1.00 0.00 19 GLU A CA 15
ATOM 19777 C C . GLU A 1 8 ? -3.503 9.304 -1.748 1.00 0.00 19 GLU A C 15
ATOM 19778 O O . GLU A 1 8 ? -2.837 9.228 -0.737 1.00 0.00 19 GLU A O 15
ATOM 19790 N N . LYS A 1 9 ? -4.765 8.965 -1.771 1.00 0.00 20 LYS A N 15
ATOM 19791 C CA . LYS A 1 9 ? -5.449 8.462 -0.541 1.00 0.00 20 LYS A CA 15
ATOM 19792 C C . LYS A 1 9 ? -4.822 7.139 -0.096 1.00 0.00 20 LYS A C 15
ATOM 19793 O O . LYS A 1 9 ? -4.638 6.892 1.076 1.00 0.00 20 LYS A O 15
ATOM 19812 N N . VAL A 1 10 ? -4.512 6.284 -1.030 1.00 0.00 21 VAL A N 15
ATOM 19813 C CA . VAL A 1 10 ? -3.911 4.962 -0.688 1.00 0.00 21 VAL A CA 15
ATOM 19814 C C . VAL A 1 10 ? -2.533 5.178 -0.052 1.00 0.00 21 VAL A C 15
ATOM 19815 O O . VAL A 1 10 ? -2.164 4.510 0.892 1.00 0.00 21 VAL A O 15
ATOM 19828 N N . THR A 1 11 ? -1.765 6.092 -0.588 1.00 0.00 22 THR A N 15
ATOM 19829 C CA . THR A 1 11 ? -0.393 6.354 -0.051 1.00 0.00 22 THR A CA 15
ATOM 19830 C C . THR A 1 11 ? -0.486 6.779 1.416 1.00 0.00 22 THR A C 15
ATOM 19831 O O . THR A 1 11 ? 0.250 6.305 2.255 1.00 0.00 22 THR A O 15
ATOM 19842 N N . LEU A 1 12 ? -1.382 7.675 1.719 1.00 0.00 23 LEU A N 15
ATOM 19843 C CA . LEU A 1 12 ? -1.534 8.151 3.123 1.00 0.00 23 LEU A CA 15
ATOM 19844 C C . LEU A 1 12 ? -1.974 6.993 4.015 1.00 0.00 23 LEU A C 15
ATOM 19845 O O . LEU A 1 12 ? -1.537 6.870 5.146 1.00 0.00 23 LEU A O 15
ATOM 19861 N N . TYR A 1 13 ? -2.858 6.173 3.517 1.00 0.00 24 TYR A N 15
ATOM 19862 C CA . TYR A 1 13 ? -3.374 5.033 4.319 1.00 0.00 24 TYR A CA 15
ATOM 19863 C C . TYR A 1 13 ? -2.214 4.133 4.732 1.00 0.00 24 TYR A C 15
ATOM 19864 O O . TYR A 1 13 ? -2.093 3.756 5.870 1.00 0.00 24 TYR A O 15
ATOM 19882 N N . LEU A 1 14 ? -1.370 3.786 3.806 1.00 0.00 25 LEU A N 15
ATOM 19883 C CA . LEU A 1 14 ? -0.222 2.888 4.120 1.00 0.00 25 LEU A CA 15
ATOM 19884 C C . LEU A 1 14 ? 0.719 3.568 5.106 1.00 0.00 25 LEU A C 15
ATOM 19885 O O . LEU A 1 14 ? 1.259 2.944 5.995 1.00 0.00 25 LEU A O 15
ATOM 19901 N N . LYS A 1 15 ? 0.947 4.833 4.923 1.00 0.00 26 LYS A N 15
ATOM 19902 C CA . LYS A 1 15 ? 1.885 5.570 5.812 1.00 0.00 26 LYS A CA 15
ATOM 19903 C C . LYS A 1 15 ? 1.566 5.319 7.282 1.00 0.00 26 LYS A C 15
ATOM 19904 O O . LYS A 1 15 ? 2.391 4.831 8.026 1.00 0.00 26 LYS A O 15
ATOM 19923 N N . HIS A 1 16 ? 0.395 5.699 7.704 1.00 0.00 27 HIS A N 15
ATOM 19924 C CA . HIS A 1 16 ? 0.022 5.538 9.139 1.00 0.00 27 HIS A CA 15
ATOM 19925 C C . HIS A 1 16 ? -0.201 4.065 9.472 1.00 0.00 27 HIS A C 15
ATOM 19926 O O . HIS A 1 16 ? 0.092 3.614 10.559 1.00 0.00 27 HIS A O 15
ATOM 19940 N N . ASN A 1 17 ? -0.747 3.332 8.546 1.00 0.00 28 ASN A N 15
ATOM 19941 C CA . ASN A 1 17 ? -1.024 1.889 8.789 1.00 0.00 28 ASN A CA 15
ATOM 19942 C C . ASN A 1 17 ? 0.288 1.153 8.986 1.00 0.00 28 ASN A C 15
ATOM 19943 O O . ASN A 1 17 ? 0.395 0.286 9.828 1.00 0.00 28 ASN A O 15
ATOM 19954 N N . ILE A 1 18 ? 1.281 1.482 8.197 1.00 0.00 29 ILE A N 15
ATOM 19955 C CA . ILE A 1 18 ? 2.596 0.796 8.310 1.00 0.00 29 ILE A CA 15
ATOM 19956 C C . ILE A 1 18 ? 3.721 1.839 8.466 1.00 0.00 29 ILE A C 15
ATOM 19957 O O . ILE A 1 18 ? 3.985 2.611 7.563 1.00 0.00 29 ILE A O 15
ATOM 19973 N N . PRO A 1 19 ? 4.377 1.866 9.601 1.00 0.00 30 PRO A N 15
ATOM 19974 C CA . PRO A 1 19 ? 5.484 2.826 9.866 1.00 0.00 30 PRO A CA 15
ATOM 19975 C C . PRO A 1 19 ? 6.740 2.446 9.084 1.00 0.00 30 PRO A C 15
ATOM 19976 O O . PRO A 1 19 ? 7.658 3.223 8.944 1.00 0.00 30 PRO A O 15
ATOM 19987 N N . ASP A 1 20 ? 6.781 1.240 8.591 1.00 0.00 31 ASP A N 15
ATOM 19988 C CA . ASP A 1 20 ? 7.970 0.765 7.820 1.00 0.00 31 ASP A CA 15
ATOM 19989 C C . ASP A 1 20 ? 7.737 1.049 6.336 1.00 0.00 31 ASP A C 15
ATOM 19990 O O . ASP A 1 20 ? 8.516 0.665 5.490 1.00 0.00 31 ASP A O 15
ATOM 19999 N N . PHE A 1 21 ? 6.649 1.706 6.023 1.00 0.00 32 PHE A N 15
ATOM 20000 C CA . PHE A 1 21 ? 6.324 2.014 4.600 1.00 0.00 32 PHE A CA 15
ATOM 20001 C C . PHE A 1 21 ? 7.471 2.775 3.952 1.00 0.00 32 PHE A C 15
ATOM 20002 O O . PHE A 1 21 ? 7.952 3.764 4.462 1.00 0.00 32 PHE A O 15
ATOM 20019 N N . ASN A 1 22 ? 7.904 2.301 2.819 1.00 0.00 33 ASN A N 15
ATOM 20020 C CA . ASN A 1 22 ? 9.025 2.954 2.082 1.00 0.00 33 ASN A CA 15
ATOM 20021 C C . ASN A 1 22 ? 8.518 3.429 0.724 1.00 0.00 33 ASN A C 15
ATOM 20022 O O . ASN A 1 22 ? 8.571 4.598 0.403 1.00 0.00 33 ASN A O 15
ATOM 20033 N N . THR A 1 23 ? 8.035 2.521 -0.084 1.00 0.00 34 THR A N 15
ATOM 20034 C CA . THR A 1 23 ? 7.535 2.897 -1.441 1.00 0.00 34 THR A CA 15
ATOM 20035 C C . THR A 1 23 ? 6.360 2.005 -1.835 1.00 0.00 34 THR A C 15
ATOM 20036 O O . THR A 1 23 ? 6.081 1.001 -1.213 1.00 0.00 34 THR A O 15
ATOM 20047 N N . VAL A 1 24 ? 5.666 2.385 -2.874 1.00 0.00 35 VAL A N 15
ATOM 20048 C CA . VAL A 1 24 ? 4.488 1.597 -3.348 1.00 0.00 35 VAL A CA 15
ATOM 20049 C C . VAL A 1 24 ? 4.579 1.400 -4.859 1.00 0.00 35 VAL A C 15
ATOM 20050 O O . VAL A 1 24 ? 4.851 2.318 -5.605 1.00 0.00 35 VAL A O 15
ATOM 20063 N N . THR A 1 25 ? 4.338 0.195 -5.306 1.00 0.00 36 THR A N 15
ATOM 20064 C CA . THR A 1 25 ? 4.389 -0.113 -6.769 1.00 0.00 36 THR A CA 15
ATOM 20065 C C . THR A 1 25 ? 2.997 -0.519 -7.245 1.00 0.00 36 THR A C 15
ATOM 20066 O O . THR A 1 25 ? 2.517 -1.600 -6.968 1.00 0.00 36 THR A O 15
ATOM 20077 N N . PHE A 1 26 ? 2.351 0.363 -7.954 1.00 0.00 37 PHE A N 15
ATOM 20078 C CA . PHE A 1 26 ? 0.982 0.078 -8.467 1.00 0.00 37 PHE A CA 15
ATOM 20079 C C . PHE A 1 26 ? 1.071 -0.770 -9.726 1.00 0.00 37 PHE A C 15
ATOM 20080 O O . PHE A 1 26 ? 1.926 -0.574 -10.563 1.00 0.00 37 PHE A O 15
ATOM 20097 N N . THR A 1 27 ? 0.184 -1.717 -9.854 1.00 0.00 38 THR A N 15
ATOM 20098 C CA . THR A 1 27 ? 0.178 -2.616 -11.049 1.00 0.00 38 THR A CA 15
ATOM 20099 C C . THR A 1 27 ? -1.161 -2.474 -11.775 1.00 0.00 38 THR A C 15
ATOM 20100 O O . THR A 1 27 ? -1.233 -2.550 -12.982 1.00 0.00 38 THR A O 15
ATOM 20111 N N . ASN A 1 28 ? -2.222 -2.257 -11.038 1.00 0.00 39 ASN A N 15
ATOM 20112 C CA . ASN A 1 28 ? -3.569 -2.096 -11.664 1.00 0.00 39 ASN A CA 15
ATOM 20113 C C . ASN A 1 28 ? -3.866 -3.289 -12.568 1.00 0.00 39 ASN A C 15
ATOM 20114 O O . ASN A 1 28 ? -3.696 -3.234 -13.766 1.00 0.00 39 ASN A O 15
ATOM 20125 N N . GLU A 1 29 ? -4.315 -4.369 -11.992 1.00 0.00 40 GLU A N 15
ATOM 20126 C CA . GLU A 1 29 ? -4.638 -5.587 -12.795 1.00 0.00 40 GLU A CA 15
ATOM 20127 C C . GLU A 1 29 ? -5.854 -6.278 -12.181 1.00 0.00 40 GLU A C 15
ATOM 20128 O O . GLU A 1 29 ? -6.022 -7.475 -12.281 1.00 0.00 40 GLU A O 15
ATOM 20140 N N . GLU A 1 30 ? -6.710 -5.522 -11.550 1.00 0.00 41 GLU A N 15
ATOM 20141 C CA . GLU A 1 30 ? -7.929 -6.117 -10.932 1.00 0.00 41 GLU A CA 15
ATOM 20142 C C . GLU A 1 30 ? -8.979 -5.032 -10.699 1.00 0.00 41 GLU A C 15
ATOM 20143 O O . GLU A 1 30 ? -8.690 -3.950 -10.229 1.00 0.00 41 GLU A O 15
ATOM 20155 N N . PHE A 1 31 ? -10.207 -5.337 -11.030 1.00 0.00 42 PHE A N 15
ATOM 20156 C CA . PHE A 1 31 ? -11.330 -4.365 -10.851 1.00 0.00 42 PHE A CA 15
ATOM 20157 C C . PHE A 1 31 ? -12.423 -4.987 -9.987 1.00 0.00 42 PHE A C 15
ATOM 20158 O O . PHE A 1 31 ? -12.692 -6.172 -10.051 1.00 0.00 42 PHE A O 15
ATOM 20175 N N . ASN A 1 32 ? -13.055 -4.182 -9.173 1.00 0.00 43 ASN A N 15
ATOM 20176 C CA . ASN A 1 32 ? -14.138 -4.691 -8.285 1.00 0.00 43 ASN A CA 15
ATOM 20177 C C . ASN A 1 32 ? -15.506 -4.395 -8.917 1.00 0.00 43 ASN A C 15
ATOM 20178 O O . ASN A 1 32 ? -15.672 -3.421 -9.627 1.00 0.00 43 ASN A O 15
ATOM 20189 N N . PRO A 1 33 ? -16.476 -5.230 -8.651 1.00 0.00 44 PRO A N 15
ATOM 20190 C CA . PRO A 1 33 ? -17.857 -5.066 -9.191 1.00 0.00 44 PRO A CA 15
ATOM 20191 C C . PRO A 1 33 ? -18.556 -3.850 -8.582 1.00 0.00 44 PRO A C 15
ATOM 20192 O O . PRO A 1 33 ? -19.510 -3.334 -9.121 1.00 0.00 44 PRO A O 15
ATOM 20203 N N . ILE A 1 34 ? -18.086 -3.410 -7.446 1.00 0.00 45 ILE A N 15
ATOM 20204 C CA . ILE A 1 34 ? -18.705 -2.237 -6.758 1.00 0.00 45 ILE A CA 15
ATOM 20205 C C . ILE A 1 34 ? -17.890 -0.983 -7.069 1.00 0.00 45 ILE A C 15
ATOM 20206 O O . ILE A 1 34 ? -18.254 0.112 -6.695 1.00 0.00 45 ILE A O 15
ATOM 20222 N N . GLY A 1 35 ? -16.787 -1.137 -7.753 1.00 0.00 46 GLY A N 15
ATOM 20223 C CA . GLY A 1 35 ? -15.946 0.050 -8.095 1.00 0.00 46 GLY A CA 15
ATOM 20224 C C . GLY A 1 35 ? -14.571 -0.390 -8.604 1.00 0.00 46 GLY A C 15
ATOM 20225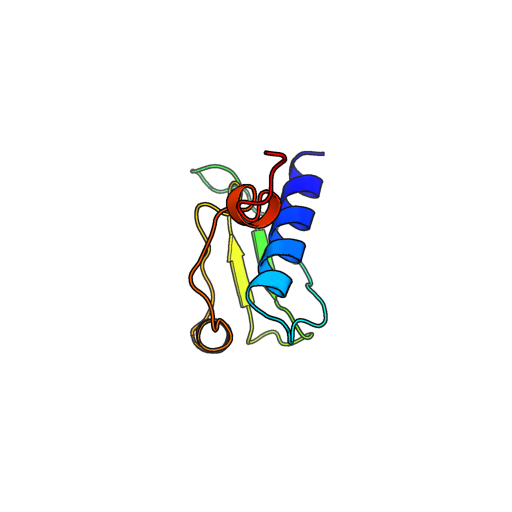 O O . GLY A 1 35 ? -14.329 -1.546 -8.889 1.00 0.00 46 GLY A O 15
ATOM 20229 N N . ILE A 1 36 ? -13.672 0.551 -8.722 1.00 0.00 47 ILE A N 15
ATOM 20230 C CA . ILE A 1 36 ? -12.299 0.246 -9.212 1.00 0.00 47 ILE A CA 15
ATOM 20231 C C . ILE A 1 36 ? -11.450 -0.300 -8.071 1.00 0.00 47 ILE A C 15
ATOM 20232 O O . ILE A 1 36 ? -11.721 -0.077 -6.903 1.00 0.00 47 ILE A O 15
ATOM 20248 N N . SER A 1 37 ? -10.420 -1.022 -8.416 1.00 0.00 48 SER A N 15
ATOM 20249 C CA . SER A 1 37 ? -9.520 -1.614 -7.387 1.00 0.00 48 SER A CA 15
ATOM 20250 C C . SER A 1 37 ? -8.069 -1.479 -7.831 1.00 0.00 48 SER A C 15
ATOM 20251 O O . SER A 1 37 ? -7.745 -1.611 -8.992 1.00 0.00 48 SER A O 15
ATOM 20259 N N . ILE A 1 38 ? -7.196 -1.207 -6.898 1.00 0.00 49 ILE A N 15
ATOM 20260 C CA . ILE A 1 38 ? -5.745 -1.042 -7.222 1.00 0.00 49 ILE A CA 15
ATOM 20261 C C . ILE A 1 38 ? -4.941 -2.178 -6.602 1.00 0.00 49 ILE A C 15
ATOM 20262 O O . ILE A 1 38 ? -5.039 -2.466 -5.425 1.00 0.00 49 ILE A O 15
ATOM 20278 N N . ASP A 1 39 ? -4.148 -2.828 -7.409 1.00 0.00 50 ASP A N 15
ATOM 20279 C CA . ASP A 1 39 ? -3.311 -3.967 -6.924 1.00 0.00 50 ASP A CA 15
ATOM 20280 C C . ASP A 1 39 ? -1.831 -3.635 -7.089 1.00 0.00 50 ASP A C 15
ATOM 20281 O O . ASP A 1 39 ? -1.433 -2.886 -7.967 1.00 0.00 50 ASP A O 15
ATOM 20290 N N . GLY A 1 40 ? -1.019 -4.198 -6.237 1.00 0.00 51 GLY A N 15
ATOM 20291 C CA . GLY A 1 40 ? 0.448 -3.951 -6.303 1.00 0.00 51 GLY A CA 15
ATOM 20292 C C . GLY A 1 40 ? 1.111 -4.406 -5.002 1.00 0.00 51 GLY A C 15
ATOM 20293 O O . GLY A 1 40 ? 0.603 -5.240 -4.280 1.00 0.00 51 GLY A O 15
ATOM 20297 N N . TYR A 1 41 ? 2.257 -3.856 -4.706 1.00 0.00 52 TYR A N 15
ATOM 20298 C CA . TYR A 1 41 ? 2.985 -4.239 -3.460 1.00 0.00 52 TYR A CA 15
ATOM 20299 C C . TYR A 1 41 ? 3.818 -3.069 -2.942 1.00 0.00 52 TYR A C 15
ATOM 20300 O O . TYR A 1 41 ? 4.022 -2.077 -3.613 1.00 0.00 52 TYR A O 15
ATOM 20318 N N . ILE A 1 42 ? 4.284 -3.187 -1.727 1.00 0.00 53 ILE A N 15
ATOM 20319 C CA . ILE A 1 42 ? 5.101 -2.100 -1.096 1.00 0.00 53 ILE A CA 15
ATOM 20320 C C . ILE A 1 42 ? 6.473 -2.637 -0.683 1.00 0.00 53 ILE A C 15
ATOM 20321 O O . ILE A 1 42 ? 6.714 -3.825 -0.666 1.00 0.00 53 ILE A O 15
ATOM 20337 N N . ASN A 1 43 ? 7.362 -1.740 -0.351 1.00 0.00 54 ASN A N 15
ATOM 20338 C CA . ASN A 1 43 ? 8.742 -2.119 0.078 1.00 0.00 54 ASN A CA 15
ATOM 20339 C C . ASN A 1 43 ? 9.429 -2.934 -1.026 1.00 0.00 54 ASN A C 15
ATOM 20340 O O . ASN A 1 43 ? 10.227 -3.806 -0.764 1.00 0.00 54 ASN A O 15
ATOM 20351 N N . ASN A 1 44 ? 9.124 -2.622 -2.260 1.00 0.00 55 ASN A N 15
ATOM 20352 C CA . ASN A 1 44 ? 9.743 -3.329 -3.425 1.00 0.00 55 ASN A CA 15
ATOM 20353 C C . ASN A 1 44 ? 9.806 -4.828 -3.150 1.00 0.00 55 ASN A C 15
ATOM 20354 O O . ASN A 1 44 ? 10.724 -5.499 -3.563 1.00 0.00 55 ASN A O 15
ATOM 20365 N N . ASP A 1 45 ? 8.829 -5.352 -2.458 1.00 0.00 56 ASP A N 15
ATOM 20366 C CA . ASP A 1 45 ? 8.807 -6.819 -2.144 1.00 0.00 56 ASP A CA 15
ATOM 20367 C C . ASP A 1 45 ? 7.611 -7.476 -2.837 1.00 0.00 56 ASP A C 15
ATOM 20368 O O . ASP A 1 45 ? 6.473 -7.295 -2.454 1.00 0.00 56 ASP A O 15
ATOM 20377 N N . LYS A 1 46 ? 7.881 -8.239 -3.858 1.00 0.00 57 LYS A N 15
ATOM 20378 C CA . LYS A 1 46 ? 6.792 -8.921 -4.618 1.00 0.00 57 LYS A CA 15
ATOM 20379 C C . LYS A 1 46 ? 5.981 -9.827 -3.685 1.00 0.00 57 LYS A C 15
ATOM 20380 O O . LYS A 1 46 ? 4.785 -9.957 -3.827 1.00 0.00 57 LYS A O 15
ATOM 20399 N N . ASN A 1 47 ? 6.624 -10.462 -2.743 1.00 0.00 58 ASN A N 15
ATOM 20400 C CA . ASN A 1 47 ? 5.896 -11.374 -1.805 1.00 0.00 58 ASN A CA 15
ATOM 20401 C C . ASN A 1 47 ? 4.871 -10.574 -0.994 1.00 0.00 58 ASN A C 15
ATOM 20402 O O . ASN A 1 47 ? 3.800 -11.056 -0.696 1.00 0.00 58 ASN A O 15
ATOM 20413 N N . LEU A 1 48 ? 5.200 -9.364 -0.621 1.00 0.00 59 LEU A N 15
ATOM 20414 C CA . LEU A 1 48 ? 4.254 -8.535 0.192 1.00 0.00 59 LEU A CA 15
ATOM 20415 C C . LEU A 1 48 ? 3.231 -7.869 -0.728 1.00 0.00 59 LEU A C 15
ATOM 20416 O O . LEU A 1 48 ? 3.383 -6.733 -1.129 1.00 0.00 59 LEU A O 15
ATOM 20432 N N . SER A 1 49 ? 2.193 -8.585 -1.068 1.00 0.00 60 SER A N 15
ATOM 20433 C CA . SER A 1 49 ? 1.148 -8.027 -1.976 1.00 0.00 60 SER A CA 15
ATOM 20434 C C . SER A 1 49 ? 0.195 -7.119 -1.206 1.00 0.00 60 SER A C 15
ATOM 20435 O O . SER A 1 49 ? -0.124 -7.346 -0.052 1.00 0.00 60 SER A O 15
ATOM 20443 N N . PHE A 1 50 ? -0.261 -6.087 -1.865 1.00 0.00 61 PHE A N 15
ATOM 20444 C CA . PHE A 1 50 ? -1.201 -5.114 -1.230 1.00 0.00 61 PHE A CA 15
ATOM 20445 C C . PHE A 1 50 ? -2.267 -4.695 -2.240 1.00 0.00 61 PHE A C 15
ATOM 20446 O O . PHE A 1 50 ? -1.974 -4.306 -3.359 1.00 0.00 61 PHE A O 15
ATOM 20463 N N . THR A 1 51 ? -3.505 -4.760 -1.838 1.00 0.00 62 THR A N 15
ATOM 20464 C CA . THR A 1 51 ? -4.627 -4.361 -2.740 1.00 0.00 62 THR A CA 15
ATOM 20465 C C . THR A 1 51 ? -5.623 -3.483 -1.983 1.00 0.00 62 THR A C 15
ATOM 20466 O O . THR A 1 51 ? -5.988 -3.753 -0.857 1.00 0.00 62 THR A O 15
ATOM 20477 N N . ALA A 1 52 ? -6.067 -2.429 -2.617 1.00 0.00 63 ALA A N 15
ATOM 20478 C CA . ALA A 1 52 ? -7.051 -1.497 -1.977 1.00 0.00 63 ALA A CA 15
ATOM 20479 C C . ALA A 1 52 ? -8.174 -1.161 -2.965 1.00 0.00 63 ALA A C 15
ATOM 20480 O O . ALA A 1 52 ? -7.968 -1.043 -4.156 1.00 0.00 63 ALA A O 15
ATOM 20487 N N . GLY A 1 53 ? -9.371 -1.020 -2.457 1.00 0.00 64 GLY A N 15
ATOM 20488 C CA . GLY A 1 53 ? -10.551 -0.709 -3.321 1.00 0.00 64 GLY A CA 15
ATOM 20489 C C . GLY A 1 53 ? -10.777 0.801 -3.421 1.00 0.00 64 GLY A C 15
ATOM 20490 O O . GLY A 1 53 ? -10.096 1.596 -2.797 1.00 0.00 64 GLY A O 15
ATOM 20494 N N . LYS A 1 54 ? -11.735 1.184 -4.223 1.00 0.00 65 LYS A N 15
ATOM 20495 C CA . LYS A 1 54 ? -12.051 2.630 -4.423 1.00 0.00 65 LYS A CA 15
ATOM 20496 C C . LYS A 1 54 ? -12.299 3.325 -3.085 1.00 0.00 65 LYS A C 15
ATOM 20497 O O . LYS A 1 54 ? -13.016 2.836 -2.238 1.00 0.00 65 LYS A O 15
ATOM 20516 N N . ASP A 1 55 ? -11.698 4.473 -2.920 1.00 0.00 66 ASP A N 15
ATOM 20517 C CA . ASP A 1 55 ? -11.854 5.272 -1.668 1.00 0.00 66 ASP A CA 15
ATOM 20518 C C . ASP A 1 55 ? -11.421 4.444 -0.456 1.00 0.00 66 ASP A C 15
ATOM 20519 O O . ASP A 1 55 ? -11.969 4.568 0.616 1.00 0.00 66 ASP A O 15
ATOM 20528 N N . VAL A 1 56 ? -10.435 3.607 -0.638 1.00 0.00 67 VAL A N 15
ATOM 20529 C CA . VAL A 1 56 ? -9.924 2.749 0.471 1.00 0.00 67 VAL A CA 15
ATOM 20530 C C . VAL A 1 56 ? -11.053 1.864 0.989 1.00 0.00 67 VAL A C 15
ATOM 20531 O O . VAL A 1 56 ? -11.128 0.701 0.662 1.00 0.00 67 VAL A O 15
ATOM 20544 N N . LYS A 1 57 ? -11.922 2.422 1.792 1.00 0.00 68 LYS A N 15
ATOM 20545 C CA . LYS A 1 57 ? -13.064 1.647 2.361 1.00 0.00 68 LYS A CA 15
ATOM 20546 C C . LYS A 1 57 ? -12.605 0.243 2.737 1.00 0.00 68 LYS A C 15
ATOM 20547 O O . LYS A 1 57 ? -12.163 -0.006 3.839 1.00 0.00 68 LYS A O 15
ATOM 20566 N N . ILE A 1 58 ? -12.698 -0.663 1.810 1.00 0.00 69 ILE A N 15
ATOM 20567 C CA . ILE A 1 58 ? -12.272 -2.070 2.058 1.00 0.00 69 ILE A CA 15
ATOM 20568 C C . ILE A 1 58 ? -10.994 -2.354 1.279 1.00 0.00 69 ILE A C 15
ATOM 20569 O O . ILE A 1 58 ? -10.848 -1.982 0.133 1.00 0.00 69 ILE A O 15
ATOM 20585 N N . PHE A 1 59 ? -10.063 -3.007 1.908 1.00 0.00 70 PHE A N 15
ATOM 20586 C CA . PHE A 1 59 ? -8.772 -3.331 1.235 1.00 0.00 70 PHE A CA 15
ATOM 20587 C C . PHE A 1 59 ? -8.333 -4.739 1.609 1.00 0.00 70 PHE A C 15
ATOM 20588 O O . PHE A 1 59 ? -8.857 -5.358 2.513 1.00 0.00 70 PHE A O 15
ATOM 20605 N N . SER A 1 60 ? -7.367 -5.245 0.900 1.00 0.00 71 SER A N 15
ATOM 20606 C CA . SER A 1 60 ? -6.854 -6.620 1.163 1.00 0.00 71 SER A CA 15
ATOM 20607 C C . SER A 1 60 ? -5.327 -6.604 1.185 1.00 0.00 71 SER A C 15
ATOM 20608 O O . SER A 1 60 ? -4.682 -5.797 0.543 1.00 0.00 71 SER A O 15
ATOM 20616 N N . SER A 1 61 ? -4.750 -7.497 1.938 1.00 0.00 72 SER A N 15
ATOM 20617 C CA . SER A 1 61 ? -3.265 -7.567 2.041 1.00 0.00 72 SER A CA 15
ATOM 20618 C C . SER A 1 61 ? -2.825 -8.999 2.342 1.00 0.00 72 SER A C 15
ATOM 20619 O O . SER A 1 61 ? -3.600 -9.827 2.784 1.00 0.00 72 SER A O 15
ATOM 20627 N N . SER A 1 62 ? -1.580 -9.289 2.079 1.00 0.00 73 SER A N 15
ATOM 20628 C CA . SER A 1 62 ? -1.047 -10.663 2.313 1.00 0.00 73 SER A CA 15
ATOM 20629 C C . SER A 1 62 ? -0.815 -10.906 3.800 1.00 0.00 73 SER A C 15
ATOM 20630 O O . SER A 1 62 ? -0.799 -9.999 4.603 1.00 0.00 73 SER A O 15
ATOM 20638 N N . GLU A 1 63 ? -0.645 -12.144 4.156 1.00 0.00 74 GLU A N 15
ATOM 20639 C CA . GLU A 1 63 ? -0.420 -12.512 5.581 1.00 0.00 74 GLU A CA 15
ATOM 20640 C C . GLU A 1 63 ? 0.856 -11.844 6.086 1.00 0.00 74 GLU A C 15
ATOM 20641 O O . GLU A 1 63 ? 0.901 -11.319 7.183 1.00 0.00 74 GLU A O 15
ATOM 20653 N N . GLU A 1 64 ? 1.888 -11.866 5.287 1.00 0.00 75 GLU A N 15
ATOM 20654 C CA . GLU A 1 64 ? 3.181 -11.244 5.694 1.00 0.00 75 GLU A CA 15
ATOM 20655 C C . GLU A 1 64 ? 2.997 -9.731 5.817 1.00 0.00 75 GLU A C 15
ATOM 20656 O O . GLU A 1 64 ? 3.608 -9.086 6.640 1.00 0.00 75 GLU A O 15
ATOM 20668 N N . LEU A 1 65 ? 2.166 -9.164 4.992 1.00 0.00 76 LEU A N 15
ATOM 20669 C CA . LEU A 1 65 ? 1.927 -7.694 5.042 1.00 0.00 76 LEU A CA 15
ATOM 20670 C C . LEU A 1 65 ? 0.909 -7.378 6.145 1.00 0.00 76 LEU A C 15
ATOM 20671 O O . LEU A 1 65 ? 0.870 -6.290 6.675 1.00 0.00 76 LEU A O 15
ATOM 20687 N N . ASP A 1 66 ? 0.066 -8.322 6.462 1.00 0.00 77 ASP A N 15
ATOM 20688 C CA . ASP A 1 66 ? -0.980 -8.102 7.506 1.00 0.00 77 ASP A CA 15
ATOM 20689 C C . ASP A 1 66 ? -0.322 -7.923 8.877 1.00 0.00 77 ASP A C 15
ATOM 20690 O O . ASP A 1 66 ? -0.704 -7.075 9.654 1.00 0.00 77 ASP A O 15
ATOM 20699 N N . LYS A 1 67 ? 0.647 -8.744 9.183 1.00 0.00 78 LYS A N 15
ATOM 20700 C CA . LYS A 1 67 ? 1.320 -8.662 10.519 1.00 0.00 78 LYS A CA 15
ATOM 20701 C C . LYS A 1 67 ? 2.202 -7.411 10.606 1.00 0.00 78 LYS A C 15
ATOM 20702 O O . LYS A 1 67 ? 2.700 -7.076 11.658 1.00 0.00 78 LYS A O 15
ATOM 20721 N N . MET A 1 68 ? 2.409 -6.731 9.514 1.00 0.00 79 MET A N 15
ATOM 20722 C CA . MET A 1 68 ? 3.267 -5.508 9.541 1.00 0.00 79 MET A CA 15
ATOM 20723 C C . MET A 1 68 ? 2.437 -4.317 10.021 1.00 0.00 79 MET A C 15
ATOM 20724 O O . MET A 1 68 ? 2.957 -3.251 10.270 1.00 0.00 79 MET A O 15
ATOM 20738 N N . PHE A 1 69 ? 1.146 -4.490 10.146 1.00 0.00 80 PHE A N 15
ATOM 20739 C CA . PHE A 1 69 ? 0.276 -3.362 10.602 1.00 0.00 80 PHE A CA 15
ATOM 20740 C C . PHE A 1 69 ? 0.583 -3.036 12.062 1.00 0.00 80 PHE A C 15
ATOM 20741 O O . PHE A 1 69 ? 0.732 -3.906 12.895 1.00 0.00 80 PHE A O 15
ATOM 20758 N N . GLN A 1 70 ? 0.686 -1.772 12.359 1.00 0.00 81 GLN A N 15
ATOM 20759 C CA . GLN A 1 70 ? 0.998 -1.338 13.750 1.00 0.00 81 GLN A CA 15
ATOM 20760 C C . GLN A 1 70 ? -0.297 -1.093 14.518 1.00 0.00 81 GLN A C 15
ATOM 20761 O O . GLN A 1 70 ? -0.676 -1.862 15.376 1.00 0.00 81 GLN A O 15
ATOM 20775 N N . GLU A 1 71 ? -0.969 -0.007 14.228 1.00 0.00 82 GLU A N 15
ATOM 20776 C CA . GLU A 1 71 ? -2.228 0.316 14.954 1.00 0.00 82 GLU A CA 15
ATOM 20777 C C . GLU A 1 71 ? -3.421 -0.324 14.233 1.00 0.00 82 GLU A C 15
ATOM 20778 O O . GLU A 1 71 ? -3.374 -0.566 13.043 1.00 0.00 82 GLU A O 15
ATOM 20790 N N . PRO A 1 72 ? -4.492 -0.569 14.947 1.00 0.00 83 PRO A N 15
ATOM 20791 C CA . PRO A 1 72 ? -5.720 -1.169 14.367 1.00 0.00 83 PRO A CA 15
ATOM 20792 C C . PRO A 1 72 ? -6.116 -0.532 13.034 1.00 0.00 83 PRO A C 15
ATOM 20793 O O . PRO A 1 72 ? -5.622 0.510 12.657 1.00 0.00 83 PRO A O 15
ATOM 20804 N N . ARG A 1 73 ? -6.993 -1.178 12.318 1.00 0.00 84 ARG A N 15
ATOM 20805 C CA . ARG A 1 73 ? -7.430 -0.657 10.993 1.00 0.00 84 ARG A CA 15
ATOM 20806 C C . ARG A 1 73 ? -8.240 0.618 11.169 1.00 0.00 84 ARG A C 15
ATOM 20807 O O . ARG A 1 73 ? -9.094 0.720 12.026 1.00 0.00 84 ARG A O 15
ATOM 20828 N N . LYS A 1 74 ? -7.968 1.594 10.347 1.00 0.00 85 LYS A N 15
ATOM 20829 C CA . LYS A 1 74 ? -8.700 2.893 10.425 1.00 0.00 85 LYS A CA 15
ATOM 20830 C C . LYS A 1 74 ? -9.106 3.347 9.022 1.00 0.00 85 LYS A C 15
ATOM 20831 O O . LYS A 1 74 ? -8.369 3.211 8.067 1.00 0.00 85 LYS A O 15
ATOM 20850 N N . GLY A 1 75 ? -10.286 3.886 8.911 1.00 0.00 86 GLY A N 15
ATOM 20851 C CA . GLY A 1 75 ? -10.793 4.369 7.595 1.00 0.00 86 GLY A CA 15
ATOM 20852 C C . GLY A 1 75 ? -10.046 5.633 7.178 1.00 0.00 86 GLY A C 15
ATOM 20853 O O . GLY A 1 75 ? -9.357 6.256 7.966 1.00 0.00 86 GLY A O 15
ATOM 20857 N N . TYR A 1 76 ? -10.180 6.003 5.935 1.00 0.00 87 TYR A N 15
ATOM 20858 C CA . TYR A 1 76 ? -9.490 7.218 5.423 1.00 0.00 87 TYR A CA 15
ATOM 20859 C C . TYR A 1 76 ? -10.000 8.447 6.176 1.00 0.00 87 TYR A C 15
ATOM 20860 O O . TYR A 1 76 ? -9.246 9.320 6.548 1.00 0.00 87 TYR A O 15
ATOM 20878 N N . ASP A 1 77 ? -11.287 8.519 6.384 1.00 0.00 88 ASP A N 15
ATOM 20879 C CA . ASP A 1 77 ? -11.889 9.690 7.092 1.00 0.00 88 ASP A CA 15
ATOM 20880 C C . ASP A 1 77 ? -11.380 9.758 8.537 1.00 0.00 88 ASP A C 15
ATOM 20881 O O . ASP A 1 77 ? -11.171 10.826 9.073 1.00 0.00 88 ASP A O 15
ATOM 20890 N N . GLU A 1 78 ? -11.214 8.632 9.176 1.00 0.00 89 GLU A N 15
ATOM 20891 C CA . GLU A 1 78 ? -10.756 8.634 10.597 1.00 0.00 89 GLU A CA 15
ATOM 20892 C C . GLU A 1 78 ? -9.334 9.192 10.699 1.00 0.00 89 GLU A C 15
ATOM 20893 O O . GLU A 1 78 ? -9.036 9.980 11.570 1.00 0.00 89 GLU A O 15
ATOM 20905 N N . ILE A 1 79 ? -8.452 8.780 9.825 1.00 0.00 90 ILE A N 15
ATOM 20906 C CA . ILE A 1 79 ? -7.043 9.280 9.888 1.00 0.00 90 ILE A CA 15
ATOM 20907 C C . ILE A 1 79 ? -6.973 10.738 9.425 1.00 0.00 90 ILE A C 15
ATOM 20908 O O . ILE A 1 79 ? -6.154 11.500 9.887 1.00 0.00 90 ILE A O 15
ATOM 20924 N N . LEU A 1 80 ? -7.814 11.128 8.506 1.00 0.00 91 LEU A N 15
ATOM 20925 C CA . LEU A 1 80 ? -7.780 12.534 8.006 1.00 0.00 91 LEU A CA 15
ATOM 20926 C C . LEU A 1 80 ? -8.129 13.487 9.150 1.00 0.00 91 LEU A C 15
ATOM 20927 O O . LEU A 1 80 ? -7.552 14.545 9.286 1.00 0.00 91 LEU A O 15
ATOM 20943 N N . GLU A 1 81 ? -9.087 13.118 9.958 1.00 0.00 92 GLU A N 15
ATOM 20944 C CA . GLU A 1 81 ? -9.509 13.990 11.093 1.00 0.00 92 GLU A CA 15
ATOM 20945 C C . GLU A 1 81 ? -8.276 14.411 11.885 1.00 0.00 92 GLU A C 15
ATOM 20946 O O . GLU A 1 81 ? -8.254 15.449 12.512 1.00 0.00 92 GLU A O 15
ATOM 20958 N N . HIS A 1 82 ? -7.250 13.603 11.862 1.00 0.00 93 HIS A N 15
ATOM 20959 C CA . HIS A 1 82 ? -6.000 13.930 12.618 1.00 0.00 93 HIS A CA 15
ATOM 20960 C C . HIS A 1 82 ? -4.908 14.397 11.654 1.00 0.00 93 HIS A C 15
ATOM 20961 O O . HIS A 1 82 ? -4.548 13.717 10.716 1.00 0.00 93 HIS A O 15
ATOM 20975 N N . HIS A 1 83 ? -4.377 15.562 11.903 1.00 0.00 94 HIS A N 15
ATOM 20976 C CA . HIS A 1 83 ? -3.294 16.117 11.037 1.00 0.00 94 HIS A CA 15
ATOM 20977 C C . HIS A 1 83 ? -2.381 17.015 11.886 1.00 0.00 94 HIS A C 15
ATOM 20978 O O . HIS A 1 83 ? -1.179 16.859 11.899 1.00 0.00 94 HIS A O 15
ATOM 20992 N N . HIS A 1 84 ? -2.953 17.957 12.592 1.00 0.00 95 HIS A N 15
ATOM 20993 C CA . HIS A 1 84 ? -2.139 18.881 13.444 1.00 0.00 95 HIS A CA 15
ATOM 20994 C C . HIS A 1 84 ? -1.515 18.098 14.601 1.00 0.00 95 HIS A C 15
ATOM 20995 O O . HIS A 1 84 ? -0.420 18.382 15.035 1.00 0.00 95 HIS A O 15
ATOM 21009 N N . HIS A 1 85 ? -2.214 17.111 15.092 1.00 0.00 96 HIS A N 15
ATOM 21010 C CA . HIS A 1 85 ? -1.693 16.276 16.215 1.00 0.00 96 HIS A CA 15
ATOM 21011 C C . HIS A 1 85 ? -1.362 17.144 17.422 1.00 0.00 96 HIS A C 15
ATOM 21012 O O . HIS A 1 85 ? -1.137 18.330 17.314 1.00 0.00 96 HIS A O 15
ATOM 21026 N N . HIS A 1 86 ? -1.341 16.538 18.577 1.00 0.00 97 HIS A N 15
ATOM 21027 C CA . HIS A 1 86 ? -1.032 17.286 19.826 1.00 0.00 97 HIS A CA 15
ATOM 21028 C C . HIS A 1 86 ? -0.441 16.334 20.866 1.00 0.00 97 HIS A C 15
ATOM 21029 O O . HIS A 1 86 ? -0.548 15.128 20.765 1.00 0.00 97 HIS A O 15
ATOM 21043 N N . HIS A 1 87 ? 0.192 16.888 21.859 1.00 0.00 98 HIS A N 15
ATOM 21044 C CA . HIS A 1 87 ? 0.819 16.060 22.927 1.00 0.00 98 HIS A CA 15
ATOM 21045 C C . HIS A 1 87 ? -0.255 15.241 23.643 1.00 0.00 98 HIS A C 15
ATOM 21046 O O . HIS A 1 87 ? -1.058 15.834 24.345 1.00 0.00 98 HIS A O 15
ATOM 21061 N N . ALA A 1 1 ? -7.658 12.113 -14.297 1.00 0.00 12 ALA A N 16
ATOM 21062 C CA . ALA A 1 1 ? -7.130 10.800 -13.834 1.00 0.00 12 ALA A CA 16
ATOM 21063 C C . ALA A 1 1 ? -7.423 10.624 -12.341 1.00 0.00 12 ALA A C 16
ATOM 21064 O O . ALA A 1 1 ? -6.578 10.850 -11.498 1.00 0.00 12 ALA A O 16
ATOM 21071 N N . PHE A 1 2 ? -8.620 10.219 -12.017 1.00 0.00 13 PHE A N 16
ATOM 21072 C CA . PHE A 1 2 ? -8.993 10.016 -10.589 1.00 0.00 13 PHE A CA 16
ATOM 21073 C C . PHE A 1 2 ? -8.165 8.870 -10.002 1.00 0.00 13 PHE A C 16
ATOM 21074 O O . PHE A 1 2 ? -8.131 8.662 -8.806 1.00 0.00 13 PHE A O 16
ATOM 21091 N N . PHE A 1 3 ? -7.495 8.127 -10.837 1.00 0.00 14 PHE A N 16
ATOM 21092 C CA . PHE A 1 3 ? -6.660 7.000 -10.335 1.00 0.00 14 PHE A CA 16
ATOM 21093 C C . PHE A 1 3 ? -5.517 7.561 -9.484 1.00 0.00 14 PHE A C 16
ATOM 21094 O O . PHE A 1 3 ? -5.126 6.987 -8.488 1.00 0.00 14 PHE A O 16
ATOM 21111 N N . ASN A 1 4 ? -4.975 8.677 -9.881 1.00 0.00 15 ASN A N 16
ATOM 21112 C CA . ASN A 1 4 ? -3.852 9.287 -9.114 1.00 0.00 15 ASN A CA 16
ATOM 21113 C C . ASN A 1 4 ? -4.337 9.662 -7.710 1.00 0.00 15 ASN A C 16
ATOM 21114 O O . ASN A 1 4 ? -3.641 9.483 -6.730 1.00 0.00 15 ASN A O 16
ATOM 21125 N N . GLU A 1 5 ? -5.523 10.192 -7.611 1.00 0.00 16 GLU A N 16
ATOM 21126 C CA . GLU A 1 5 ? -6.064 10.592 -6.280 1.00 0.00 16 GLU A CA 16
ATOM 21127 C C . GLU A 1 5 ? -6.272 9.346 -5.415 1.00 0.00 16 GLU A C 16
ATOM 21128 O O . GLU A 1 5 ? -6.013 9.348 -4.228 1.00 0.00 16 GLU A O 16
ATOM 21140 N N . GLN A 1 6 ? -6.752 8.285 -6.002 1.00 0.00 17 GLN A N 16
ATOM 21141 C CA . GLN A 1 6 ? -6.992 7.038 -5.219 1.00 0.00 17 GLN A CA 16
ATOM 21142 C C . GLN A 1 6 ? -5.654 6.484 -4.718 1.00 0.00 17 GLN A C 16
ATOM 21143 O O . GLN A 1 6 ? -5.535 6.034 -3.594 1.00 0.00 17 GLN A O 16
ATOM 21157 N N . LYS A 1 7 ? -4.651 6.511 -5.547 1.00 0.00 18 LYS A N 16
ATOM 21158 C CA . LYS A 1 7 ? -3.321 5.988 -5.131 1.00 0.00 18 LYS A CA 16
ATOM 21159 C C . LYS A 1 7 ? -2.778 6.840 -3.981 1.00 0.00 18 LYS A C 16
ATOM 21160 O O . LYS A 1 7 ? -2.201 6.333 -3.040 1.00 0.00 18 LYS A O 16
ATOM 21179 N N . GLU A 1 8 ? -2.950 8.130 -4.055 1.00 0.00 19 GLU A N 16
ATOM 21180 C CA . GLU A 1 8 ? -2.436 9.016 -2.970 1.00 0.00 19 GLU A CA 16
ATOM 21181 C C . GLU A 1 8 ? -3.114 8.653 -1.645 1.00 0.00 19 GLU A C 16
ATOM 21182 O O . GLU A 1 8 ? -2.478 8.584 -0.613 1.00 0.00 19 GLU A O 16
ATOM 21194 N N . LYS A 1 9 ? -4.400 8.430 -1.666 1.00 0.00 20 LYS A N 16
ATOM 21195 C CA . LYS A 1 9 ? -5.121 8.080 -0.405 1.00 0.00 20 LYS A CA 16
ATOM 21196 C C . LYS A 1 9 ? -4.600 6.746 0.140 1.00 0.00 20 LYS A C 16
ATOM 21197 O O . LYS A 1 9 ? -4.386 6.588 1.325 1.00 0.00 20 LYS A O 16
ATOM 21216 N N . VAL A 1 10 ? -4.397 5.785 -0.715 1.00 0.00 21 VAL A N 16
ATOM 21217 C CA . VAL A 1 10 ? -3.893 4.459 -0.251 1.00 0.00 21 VAL A CA 16
ATOM 21218 C C . VAL A 1 10 ? -2.476 4.619 0.303 1.00 0.00 21 VAL A C 16
ATOM 21219 O O . VAL A 1 10 ? -2.125 4.055 1.321 1.00 0.00 21 VAL A O 16
ATOM 21232 N N . THR A 1 11 ? -1.657 5.372 -0.371 1.00 0.00 22 THR A N 16
ATOM 21233 C CA . THR A 1 11 ? -0.257 5.571 0.097 1.00 0.00 22 THR A CA 16
ATOM 21234 C C . THR A 1 11 ? -0.264 6.220 1.482 1.00 0.00 22 THR A C 16
ATOM 21235 O O . THR A 1 11 ? 0.474 5.832 2.366 1.00 0.00 22 THR A O 16
ATOM 21246 N N . LEU A 1 12 ? -1.082 7.213 1.674 1.00 0.00 23 LEU A N 16
ATOM 21247 C CA . LEU A 1 12 ? -1.133 7.898 2.997 1.00 0.00 23 LEU A CA 16
ATOM 21248 C C . LEU A 1 12 ? -1.612 6.905 4.062 1.00 0.00 23 LEU A C 16
ATOM 21249 O O . LEU A 1 12 ? -1.106 6.866 5.166 1.00 0.00 23 LEU A O 16
ATOM 21265 N N . TYR A 1 13 ? -2.597 6.118 3.735 1.00 0.00 24 TYR A N 16
ATOM 21266 C CA . TYR A 1 13 ? -3.140 5.132 4.714 1.00 0.00 24 TYR A CA 16
ATOM 21267 C C . TYR A 1 13 ? -2.046 4.141 5.131 1.00 0.00 24 TYR A C 16
ATOM 21268 O O . TYR A 1 13 ? -1.908 3.807 6.291 1.00 0.00 24 TYR A O 16
ATOM 21286 N N . LEU A 1 14 ? -1.293 3.646 4.194 1.00 0.00 25 LEU A N 16
ATOM 21287 C CA . LEU A 1 14 ? -0.233 2.653 4.536 1.00 0.00 25 LEU A CA 16
ATOM 21288 C C . LEU A 1 14 ? 0.822 3.293 5.444 1.00 0.00 25 LEU A C 16
ATOM 21289 O O . LEU A 1 14 ? 1.283 2.691 6.388 1.00 0.00 25 LEU A O 16
ATOM 21305 N N . LYS A 1 15 ? 1.212 4.502 5.168 1.00 0.00 26 LYS A N 16
ATOM 21306 C CA . LYS A 1 15 ? 2.248 5.159 6.020 1.00 0.00 26 LYS A CA 16
ATOM 21307 C C . LYS A 1 15 ? 1.751 5.287 7.464 1.00 0.00 26 LYS A C 16
ATOM 21308 O O . LYS A 1 15 ? 2.495 5.089 8.404 1.00 0.00 26 LYS A O 16
ATOM 21327 N N . HIS A 1 16 ? 0.509 5.628 7.653 1.00 0.00 27 HIS A N 16
ATOM 21328 C CA . HIS A 1 16 ? -0.020 5.778 9.042 1.00 0.00 27 HIS A CA 16
ATOM 21329 C C . HIS A 1 16 ? -0.049 4.420 9.745 1.00 0.00 27 HIS A C 16
ATOM 21330 O O . HIS A 1 16 ? 0.229 4.314 10.922 1.00 0.00 27 HIS A O 16
ATOM 21344 N N . ASN A 1 17 ? -0.400 3.381 9.040 1.00 0.00 28 ASN A N 16
ATOM 21345 C CA . ASN A 1 17 ? -0.456 2.030 9.673 1.00 0.00 28 ASN A CA 16
ATOM 21346 C C . ASN A 1 17 ? 0.884 1.323 9.477 1.00 0.00 28 ASN A C 16
ATOM 21347 O O . ASN A 1 17 ? 1.128 0.262 10.025 1.00 0.00 28 ASN A O 16
ATOM 21358 N N . ILE A 1 18 ? 1.759 1.911 8.702 1.00 0.00 29 ILE A N 16
ATOM 21359 C CA . ILE A 1 18 ? 3.096 1.292 8.456 1.00 0.00 29 ILE A CA 16
ATOM 21360 C C . ILE A 1 18 ? 4.164 2.391 8.398 1.00 0.00 29 ILE A C 16
ATOM 21361 O O . ILE A 1 18 ? 4.567 2.819 7.336 1.00 0.00 29 ILE A O 16
ATOM 21377 N N . PRO A 1 19 ? 4.630 2.838 9.536 1.00 0.00 30 PRO A N 16
ATOM 21378 C CA . PRO A 1 19 ? 5.683 3.894 9.618 1.00 0.00 30 PRO A CA 16
ATOM 21379 C C . PRO A 1 19 ? 6.950 3.468 8.871 1.00 0.00 30 PRO A C 16
ATOM 21380 O O . PRO A 1 19 ? 7.708 4.284 8.385 1.00 0.00 30 PRO A O 16
ATOM 21391 N N . ASP A 1 20 ? 7.180 2.187 8.782 1.00 0.00 31 ASP A N 16
ATOM 21392 C CA . ASP A 1 20 ? 8.388 1.685 8.074 1.00 0.00 31 ASP A CA 16
ATOM 21393 C C . ASP A 1 20 ? 8.096 1.642 6.573 1.00 0.00 31 ASP A C 16
ATOM 21394 O O . ASP A 1 20 ? 8.849 1.094 5.795 1.00 0.00 31 ASP A O 16
ATOM 21403 N N . PHE A 1 21 ? 6.996 2.212 6.164 1.00 0.00 32 PHE A N 16
ATOM 21404 C CA . PHE A 1 21 ? 6.634 2.205 4.719 1.00 0.00 32 PHE A CA 16
ATOM 21405 C C . PHE A 1 21 ? 7.764 2.820 3.888 1.00 0.00 32 PHE A C 16
ATOM 21406 O O . PHE A 1 21 ? 8.254 3.895 4.174 1.00 0.00 32 PHE A O 16
ATOM 21423 N N . ASN A 1 22 ? 8.169 2.139 2.849 1.00 0.00 33 ASN A N 16
ATOM 21424 C CA . ASN A 1 22 ? 9.255 2.659 1.967 1.00 0.00 33 ASN A CA 16
ATOM 21425 C C . ASN A 1 22 ? 8.639 3.275 0.710 1.00 0.00 33 ASN A C 16
ATOM 21426 O O . ASN A 1 22 ? 8.682 4.472 0.503 1.00 0.00 33 ASN A O 16
ATOM 21437 N N . THR A 1 23 ? 8.069 2.462 -0.138 1.00 0.00 34 THR A N 16
ATOM 21438 C CA . THR A 1 23 ? 7.456 2.994 -1.390 1.00 0.00 34 THR A CA 16
ATOM 21439 C C . THR A 1 23 ? 6.322 2.073 -1.841 1.00 0.00 34 THR A C 16
ATOM 21440 O O . THR A 1 23 ? 6.166 0.976 -1.341 1.00 0.00 34 THR A O 16
ATOM 21451 N N . VAL A 1 24 ? 5.528 2.517 -2.785 1.00 0.00 35 VAL A N 16
ATOM 21452 C CA . VAL A 1 24 ? 4.390 1.682 -3.288 1.00 0.00 35 VAL A CA 16
ATOM 21453 C C . VAL A 1 24 ? 4.454 1.616 -4.810 1.00 0.00 35 VAL A C 16
ATOM 21454 O O . VAL A 1 24 ? 4.721 2.599 -5.472 1.00 0.00 35 VAL A O 16
ATOM 21467 N N . THR A 1 25 ? 4.213 0.455 -5.370 1.00 0.00 36 THR A N 16
ATOM 21468 C CA . THR A 1 25 ? 4.256 0.300 -6.856 1.00 0.00 36 THR A CA 16
ATOM 21469 C C . THR A 1 25 ? 2.932 -0.288 -7.340 1.00 0.00 36 THR A C 16
ATOM 21470 O O . THR A 1 25 ? 2.503 -1.339 -6.892 1.00 0.00 36 THR A O 16
ATOM 21481 N N . PHE A 1 26 ? 2.287 0.390 -8.257 1.00 0.00 37 PHE A N 16
ATOM 21482 C CA . PHE A 1 26 ? 0.986 -0.101 -8.800 1.00 0.00 37 PHE A CA 16
ATOM 21483 C C . PHE A 1 26 ? 1.222 -0.677 -10.193 1.00 0.00 37 PHE A C 16
ATOM 21484 O O . PHE A 1 26 ? 1.639 0.013 -11.101 1.00 0.00 37 PHE A O 16
ATOM 21501 N N . THR A 1 27 ? 0.952 -1.938 -10.368 1.00 0.00 38 THR A N 16
ATOM 21502 C CA . THR A 1 27 ? 1.149 -2.576 -11.700 1.00 0.00 38 THR A CA 16
ATOM 21503 C C . THR A 1 27 ? -0.004 -3.553 -11.931 1.00 0.00 38 THR A C 16
ATOM 21504 O O . THR A 1 27 ? 0.064 -4.432 -12.764 1.00 0.00 38 THR A O 16
ATOM 21515 N N . ASN A 1 28 ? -1.073 -3.389 -11.194 1.00 0.00 39 ASN A N 16
ATOM 21516 C CA . ASN A 1 28 ? -2.254 -4.288 -11.357 1.00 0.00 39 ASN A CA 16
ATOM 21517 C C . ASN A 1 28 ? -3.526 -3.519 -10.981 1.00 0.00 39 ASN A C 16
ATOM 21518 O O . ASN A 1 28 ? -3.780 -3.260 -9.822 1.00 0.00 39 ASN A O 16
ATOM 21529 N N . GLU A 1 29 ? -4.325 -3.148 -11.954 1.00 0.00 40 GLU A N 16
ATOM 21530 C CA . GLU A 1 29 ? -5.590 -2.391 -11.664 1.00 0.00 40 GLU A CA 16
ATOM 21531 C C . GLU A 1 29 ? -6.758 -3.049 -12.400 1.00 0.00 40 GLU A C 16
ATOM 21532 O O . GLU A 1 29 ? -6.625 -3.481 -13.527 1.00 0.00 40 GLU A O 16
ATOM 21544 N N . GLU A 1 30 ? -7.905 -3.125 -11.769 1.00 0.00 41 GLU A N 16
ATOM 21545 C CA . GLU A 1 30 ? -9.095 -3.753 -12.426 1.00 0.00 41 GLU A CA 16
ATOM 21546 C C . GLU A 1 30 ? -10.331 -2.889 -12.180 1.00 0.00 41 GLU A C 16
ATOM 21547 O O . GLU A 1 30 ? -10.391 -2.122 -11.241 1.00 0.00 41 GLU A O 16
ATOM 21559 N N . PHE A 1 31 ? -11.316 -3.000 -13.030 1.00 0.00 42 PHE A N 16
ATOM 21560 C CA . PHE A 1 31 ? -12.553 -2.179 -12.866 1.00 0.00 42 PHE A CA 16
ATOM 21561 C C . PHE A 1 31 ? -13.635 -3.001 -12.165 1.00 0.00 42 PHE A C 16
ATOM 21562 O O . PHE A 1 31 ? -14.013 -4.065 -12.611 1.00 0.00 42 PHE A O 16
ATOM 21579 N N . ASN A 1 32 ? -14.132 -2.509 -11.063 1.00 0.00 43 ASN A N 16
ATOM 21580 C CA . ASN A 1 32 ? -15.191 -3.244 -10.313 1.00 0.00 43 ASN A CA 16
ATOM 21581 C C . ASN A 1 32 ? -16.569 -2.696 -10.719 1.00 0.00 43 ASN A C 16
ATOM 21582 O O . ASN A 1 32 ? -16.691 -1.557 -11.123 1.00 0.00 43 ASN A O 16
ATOM 21593 N N . PRO A 1 33 ? -17.601 -3.495 -10.604 1.00 0.00 44 PRO A N 16
ATOM 21594 C CA . PRO A 1 33 ? -18.992 -3.072 -10.953 1.00 0.00 44 PRO A CA 16
ATOM 21595 C C . PRO A 1 33 ? -19.501 -1.988 -9.996 1.00 0.00 44 PRO A C 16
ATOM 21596 O O . PRO A 1 33 ? -20.396 -1.230 -10.312 1.00 0.00 44 PRO A O 16
ATOM 21607 N N . ILE A 1 34 ? -18.927 -1.915 -8.823 1.00 0.00 45 ILE A N 16
ATOM 21608 C CA . ILE A 1 34 ? -19.350 -0.887 -7.824 1.00 0.00 45 ILE A CA 16
ATOM 21609 C C . ILE A 1 34 ? -18.328 0.249 -7.821 1.00 0.00 45 ILE A C 16
ATOM 21610 O O . ILE A 1 34 ? -18.483 1.240 -7.138 1.00 0.00 45 ILE A O 16
ATOM 21626 N N . GLY A 1 35 ? -17.280 0.105 -8.582 1.00 0.00 46 GLY A N 16
ATOM 21627 C CA . GLY A 1 35 ? -16.240 1.169 -8.626 1.00 0.00 46 GLY A CA 16
ATOM 21628 C C . GLY A 1 35 ? -14.961 0.599 -9.242 1.00 0.00 46 GLY A C 16
ATOM 21629 O O . GLY A 1 35 ? -15.001 -0.069 -10.255 1.00 0.00 46 GLY A O 16
ATOM 21633 N N . ILE A 1 36 ? -13.822 0.858 -8.639 1.00 0.00 47 ILE A N 16
ATOM 21634 C CA . ILE A 1 36 ? -12.528 0.333 -9.192 1.00 0.00 47 ILE A CA 16
ATOM 21635 C C . ILE A 1 36 ? -11.741 -0.412 -8.114 1.00 0.00 47 ILE A C 16
ATOM 21636 O O . ILE A 1 36 ? -11.944 -0.226 -6.926 1.00 0.00 47 ILE A O 16
ATOM 21652 N N . SER A 1 37 ? -10.829 -1.252 -8.543 1.00 0.00 48 SER A N 16
ATOM 21653 C CA . SER A 1 37 ? -9.983 -2.033 -7.593 1.00 0.00 48 SER A CA 16
ATOM 21654 C C . SER A 1 37 ? -8.515 -1.797 -7.939 1.00 0.00 48 SER A C 16
ATOM 21655 O O . SER A 1 37 ? -8.134 -1.790 -9.093 1.00 0.00 48 SER A O 16
ATOM 21663 N N . ILE A 1 38 ? -7.688 -1.601 -6.944 1.00 0.00 49 ILE A N 16
ATOM 21664 C CA . ILE A 1 38 ? -6.232 -1.361 -7.192 1.00 0.00 49 ILE A CA 16
ATOM 21665 C C . ILE A 1 38 ? -5.411 -2.377 -6.404 1.00 0.00 49 ILE A C 16
ATOM 21666 O O . ILE A 1 38 ? -5.620 -2.580 -5.225 1.00 0.00 49 ILE A O 16
ATOM 21682 N N . ASP A 1 39 ? -4.477 -3.021 -7.056 1.00 0.00 50 ASP A N 16
ATOM 21683 C CA . ASP A 1 39 ? -3.625 -4.039 -6.370 1.00 0.00 50 ASP A CA 16
ATOM 21684 C C . ASP A 1 39 ? -2.156 -3.760 -6.677 1.00 0.00 50 ASP A C 16
ATOM 21685 O O . ASP A 1 39 ? -1.791 -3.450 -7.792 1.00 0.00 50 ASP A O 16
ATOM 21694 N N . GLY A 1 40 ? -1.310 -3.861 -5.691 1.00 0.00 51 GLY A N 16
ATOM 21695 C CA . GLY A 1 40 ? 0.134 -3.594 -5.923 1.00 0.00 51 GLY A CA 16
ATOM 21696 C C . GLY A 1 40 ? 0.939 -4.092 -4.725 1.00 0.00 51 GLY A C 16
ATOM 21697 O O . GLY A 1 40 ? 0.475 -4.902 -3.948 1.00 0.00 51 GLY A O 16
ATOM 21701 N N . TYR A 1 41 ? 2.143 -3.615 -4.567 1.00 0.00 52 TYR A N 16
ATOM 21702 C CA . TYR A 1 41 ? 2.983 -4.067 -3.411 1.00 0.00 52 TYR A CA 16
ATOM 21703 C C . TYR A 1 41 ? 3.891 -2.932 -2.953 1.00 0.00 52 TYR A C 16
ATOM 21704 O O . TYR A 1 41 ? 4.033 -1.929 -3.624 1.00 0.00 52 TYR A O 16
ATOM 21722 N N . ILE A 1 42 ? 4.501 -3.080 -1.800 1.00 0.00 53 ILE A N 16
ATOM 21723 C CA . ILE A 1 42 ? 5.404 -2.001 -1.266 1.00 0.00 53 ILE A CA 16
ATOM 21724 C C . ILE A 1 42 ? 6.823 -2.540 -1.042 1.00 0.00 53 ILE A C 16
ATOM 21725 O O . ILE A 1 42 ? 7.051 -3.728 -0.946 1.00 0.00 53 ILE A O 16
ATOM 21741 N N . ASN A 1 43 ? 7.777 -1.649 -0.966 1.00 0.00 54 ASN A N 16
ATOM 21742 C CA . ASN A 1 43 ? 9.201 -2.055 -0.755 1.00 0.00 54 ASN A CA 16
ATOM 21743 C C . ASN A 1 43 ? 9.651 -2.988 -1.888 1.00 0.00 54 ASN A C 16
ATOM 21744 O O . ASN A 1 43 ? 10.456 -3.875 -1.698 1.00 0.00 54 ASN A O 16
ATOM 21755 N N . ASN A 1 44 ? 9.140 -2.777 -3.072 1.00 0.00 55 ASN A N 16
ATOM 21756 C CA . ASN A 1 44 ? 9.533 -3.625 -4.238 1.00 0.00 55 ASN A CA 16
ATOM 21757 C C . ASN A 1 44 ? 9.502 -5.101 -3.847 1.00 0.00 55 ASN A C 16
ATOM 21758 O O . ASN A 1 44 ? 10.236 -5.907 -4.383 1.00 0.00 55 ASN A O 16
ATOM 21769 N N . ASP A 1 45 ? 8.652 -5.462 -2.920 1.00 0.00 56 ASP A N 16
ATOM 21770 C CA . ASP A 1 45 ? 8.556 -6.890 -2.486 1.00 0.00 56 ASP A CA 16
ATOM 21771 C C . ASP A 1 45 ? 7.236 -7.488 -2.983 1.00 0.00 56 ASP A C 16
ATOM 21772 O O . ASP A 1 45 ? 6.168 -7.123 -2.536 1.00 0.00 56 ASP A O 16
ATOM 21781 N N . LYS A 1 46 ? 7.311 -8.406 -3.906 1.00 0.00 57 LYS A N 16
ATOM 21782 C CA . LYS A 1 46 ? 6.078 -9.041 -4.453 1.00 0.00 57 LYS A CA 16
ATOM 21783 C C . LYS A 1 46 ? 5.298 -9.705 -3.316 1.00 0.00 57 LYS A C 16
ATOM 21784 O O . LYS A 1 46 ? 4.085 -9.742 -3.317 1.00 0.00 57 LYS A O 16
ATOM 21803 N N . ASN A 1 47 ? 5.989 -10.232 -2.349 1.00 0.00 58 ASN A N 16
ATOM 21804 C CA . ASN A 1 47 ? 5.297 -10.895 -1.210 1.00 0.00 58 ASN A CA 16
ATOM 21805 C C . ASN A 1 47 ? 4.426 -9.870 -0.481 1.00 0.00 58 ASN A C 16
ATOM 21806 O O . ASN A 1 47 ? 3.333 -10.168 -0.042 1.00 0.00 58 ASN A O 16
ATOM 21817 N N . LEU A 1 48 ? 4.905 -8.666 -0.334 1.00 0.00 59 LEU A N 16
ATOM 21818 C CA . LEU A 1 48 ? 4.107 -7.629 0.380 1.00 0.00 59 LEU A CA 16
ATOM 21819 C C . LEU A 1 48 ? 3.089 -7.029 -0.587 1.00 0.00 59 LEU A C 16
ATOM 21820 O O . LEU A 1 48 ? 3.240 -5.913 -1.055 1.00 0.00 59 LEU A O 16
ATOM 21836 N N . SER A 1 49 ? 2.056 -7.774 -0.896 1.00 0.00 60 SER A N 16
ATOM 21837 C CA . SER A 1 49 ? 1.010 -7.282 -1.845 1.00 0.00 60 SER A CA 16
ATOM 21838 C C . SER A 1 49 ? -0.212 -6.783 -1.069 1.00 0.00 60 SER A C 16
ATOM 21839 O O . SER A 1 49 ? -0.464 -7.186 0.056 1.00 0.00 60 SER A O 16
ATOM 21847 N N . PHE A 1 50 ? -0.983 -5.916 -1.675 1.00 0.00 61 PHE A N 16
ATOM 21848 C CA . PHE A 1 50 ? -2.202 -5.389 -0.998 1.00 0.00 61 PHE A CA 16
ATOM 21849 C C . PHE A 1 50 ? -3.252 -5.025 -2.044 1.00 0.00 61 PHE A C 16
ATOM 21850 O O . PHE A 1 50 ? -2.936 -4.729 -3.179 1.00 0.00 61 PHE A O 16
ATOM 21867 N N . THR A 1 51 ? -4.503 -5.042 -1.663 1.00 0.00 62 THR A N 16
ATOM 21868 C CA . THR A 1 51 ? -5.601 -4.694 -2.618 1.00 0.00 62 THR A CA 16
ATOM 21869 C C . THR A 1 51 ? -6.541 -3.689 -1.956 1.00 0.00 62 THR A C 16
ATOM 21870 O O . THR A 1 51 ? -6.946 -3.861 -0.825 1.00 0.00 62 THR A O 16
ATOM 21881 N N . ALA A 1 52 ? -6.886 -2.633 -2.652 1.00 0.00 63 ALA A N 16
ATOM 21882 C CA . ALA A 1 52 ? -7.799 -1.601 -2.062 1.00 0.00 63 ALA A CA 16
ATOM 21883 C C . ALA A 1 52 ? -8.850 -1.194 -3.094 1.00 0.00 63 ALA A C 16
ATOM 21884 O O . ALA A 1 52 ? -8.589 -1.140 -4.280 1.00 0.00 63 ALA A O 16
ATOM 21891 N N . GLY A 1 53 ? -10.047 -0.921 -2.646 1.00 0.00 64 GLY A N 16
ATOM 21892 C CA . GLY A 1 53 ? -11.142 -0.533 -3.588 1.00 0.00 64 GLY A CA 16
ATOM 21893 C C . GLY A 1 53 ? -11.254 0.993 -3.698 1.00 0.00 64 GLY A C 16
ATOM 21894 O O . GLY A 1 53 ? -10.516 1.741 -3.080 1.00 0.00 64 GLY A O 16
ATOM 21898 N N . LYS A 1 54 ? -12.172 1.450 -4.506 1.00 0.00 65 LYS A N 16
ATOM 21899 C CA . LYS A 1 54 ? -12.353 2.920 -4.703 1.00 0.00 65 LYS A CA 16
ATOM 21900 C C . LYS A 1 54 ? -12.492 3.638 -3.355 1.00 0.00 65 LYS A C 16
ATOM 21901 O O . LYS A 1 54 ? -13.244 3.237 -2.490 1.00 0.00 65 LYS A O 16
ATOM 21920 N N . ASP A 1 55 ? -11.765 4.711 -3.187 1.00 0.00 66 ASP A N 16
ATOM 21921 C CA . ASP A 1 55 ? -11.829 5.488 -1.917 1.00 0.00 66 ASP A CA 16
ATOM 21922 C C . ASP A 1 55 ? -11.513 4.569 -0.733 1.00 0.00 66 ASP A C 16
ATOM 21923 O O . ASP A 1 55 ? -12.092 4.675 0.328 1.00 0.00 66 ASP A O 16
ATOM 21932 N N . VAL A 1 56 ? -10.582 3.669 -0.918 1.00 0.00 67 VAL A N 16
ATOM 21933 C CA . VAL A 1 56 ? -10.184 2.728 0.172 1.00 0.00 67 VAL A CA 16
ATOM 21934 C C . VAL A 1 56 ? -11.392 1.911 0.636 1.00 0.00 67 VAL A C 16
ATOM 21935 O O . VAL A 1 56 ? -11.796 0.972 -0.012 1.00 0.00 67 VAL A O 16
ATOM 21948 N N . LYS A 1 57 ? -11.951 2.255 1.763 1.00 0.00 68 LYS A N 16
ATOM 21949 C CA . LYS A 1 57 ? -13.117 1.497 2.305 1.00 0.00 68 LYS A CA 16
ATOM 21950 C C . LYS A 1 57 ? -12.700 0.048 2.588 1.00 0.00 68 LYS A C 16
ATOM 21951 O O . LYS A 1 57 ? -12.618 -0.374 3.725 1.00 0.00 68 LYS A O 16
ATOM 21970 N N . ILE A 1 58 ? -12.441 -0.715 1.560 1.00 0.00 69 ILE A N 16
ATOM 21971 C CA . ILE A 1 58 ? -12.034 -2.136 1.749 1.00 0.00 69 ILE A CA 16
ATOM 21972 C C . ILE A 1 58 ? -10.541 -2.259 1.471 1.00 0.00 69 ILE A C 16
ATOM 21973 O O . ILE A 1 58 ? -10.066 -1.926 0.404 1.00 0.00 69 ILE A O 16
ATOM 21989 N N . PHE A 1 59 ? -9.798 -2.727 2.438 1.00 0.00 70 PHE A N 16
ATOM 21990 C CA . PHE A 1 59 ? -8.322 -2.877 2.274 1.00 0.00 70 PHE A CA 16
ATOM 21991 C C . PHE A 1 59 ? -7.915 -4.296 2.660 1.00 0.00 70 PHE A C 16
ATOM 21992 O O . PHE A 1 59 ? -8.329 -4.814 3.678 1.00 0.00 70 PHE A O 16
ATOM 22009 N N . SER A 1 60 ? -7.100 -4.923 1.857 1.00 0.00 71 SER A N 16
ATOM 22010 C CA . SER A 1 60 ? -6.645 -6.313 2.163 1.00 0.00 71 SER A CA 16
ATOM 22011 C C . SER A 1 60 ? -5.128 -6.385 1.997 1.00 0.00 71 SER A C 16
ATOM 22012 O O . SER A 1 60 ? -4.561 -5.780 1.109 1.00 0.00 71 SER A O 16
ATOM 22020 N N . SER A 1 61 ? -4.467 -7.116 2.854 1.00 0.00 72 SER A N 16
ATOM 22021 C CA . SER A 1 61 ? -2.978 -7.230 2.765 1.00 0.00 72 SER A CA 16
ATOM 22022 C C . SER A 1 61 ? -2.548 -8.668 3.041 1.00 0.00 72 SER A C 16
ATOM 22023 O O . SER A 1 61 ? -3.250 -9.431 3.674 1.00 0.00 72 SER A O 16
ATOM 22031 N N . SER A 1 62 ? -1.401 -9.042 2.552 1.00 0.00 73 SER A N 16
ATOM 22032 C CA . SER A 1 62 ? -0.914 -10.437 2.759 1.00 0.00 73 SER A CA 16
ATOM 22033 C C . SER A 1 62 ? -0.558 -10.677 4.232 1.00 0.00 73 SER A C 16
ATOM 22034 O O . SER A 1 62 ? -0.516 -9.766 5.034 1.00 0.00 73 SER A O 16
ATOM 22042 N N . GLU A 1 63 ? -0.310 -11.910 4.586 1.00 0.00 74 GLU A N 16
ATOM 22043 C CA . GLU A 1 63 ? 0.038 -12.246 5.999 1.00 0.00 74 GLU A CA 16
ATOM 22044 C C . GLU A 1 63 ? 1.305 -11.495 6.427 1.00 0.00 74 GLU A C 16
ATOM 22045 O O . GLU A 1 63 ? 1.366 -10.918 7.492 1.00 0.00 74 GLU A O 16
ATOM 22057 N N . GLU A 1 64 ? 2.318 -11.505 5.609 1.00 0.00 75 GLU A N 16
ATOM 22058 C CA . GLU A 1 64 ? 3.584 -10.802 5.971 1.00 0.00 75 GLU A CA 16
ATOM 22059 C C . GLU A 1 64 ? 3.330 -9.296 6.052 1.00 0.00 75 GLU A C 16
ATOM 22060 O O . GLU A 1 64 ? 3.756 -8.626 6.971 1.00 0.00 75 GLU A O 16
ATOM 22072 N N . LEU A 1 65 ? 2.645 -8.761 5.088 1.00 0.00 76 LEU A N 16
ATOM 22073 C CA . LEU A 1 65 ? 2.358 -7.301 5.087 1.00 0.00 76 LEU A CA 16
ATOM 22074 C C . LEU A 1 65 ? 1.447 -6.954 6.267 1.00 0.00 76 LEU A C 16
ATOM 22075 O O . LEU A 1 65 ? 1.589 -5.925 6.896 1.00 0.00 76 LEU A O 16
ATOM 22091 N N . ASP A 1 66 ? 0.503 -7.798 6.563 1.00 0.00 77 ASP A N 16
ATOM 22092 C CA . ASP A 1 66 ? -0.429 -7.519 7.691 1.00 0.00 77 ASP A CA 16
ATOM 22093 C C . ASP A 1 66 ? 0.361 -7.428 8.999 1.00 0.00 77 ASP A C 16
ATOM 22094 O O . ASP A 1 66 ? 0.045 -6.648 9.874 1.00 0.00 77 ASP A O 16
ATOM 22103 N N . LYS A 1 67 ? 1.381 -8.225 9.144 1.00 0.00 78 LYS A N 16
ATOM 22104 C CA . LYS A 1 67 ? 2.185 -8.188 10.399 1.00 0.00 78 LYS A CA 16
ATOM 22105 C C . LYS A 1 67 ? 2.965 -6.873 10.489 1.00 0.00 78 LYS A C 16
ATOM 22106 O O . LYS A 1 67 ? 3.477 -6.519 11.530 1.00 0.00 78 LYS A O 16
ATOM 22125 N N . MET A 1 68 ? 3.059 -6.139 9.416 1.00 0.00 79 MET A N 16
ATOM 22126 C CA . MET A 1 68 ? 3.803 -4.847 9.471 1.00 0.00 79 MET A CA 16
ATOM 22127 C C . MET A 1 68 ? 2.890 -3.758 10.038 1.00 0.00 79 MET A C 16
ATOM 22128 O O . MET A 1 68 ? 3.322 -2.660 10.322 1.00 0.00 79 MET A O 16
ATOM 22142 N N . PHE A 1 69 ? 1.629 -4.047 10.193 1.00 0.00 80 PHE A N 16
ATOM 22143 C CA . PHE A 1 69 ? 0.698 -3.017 10.730 1.00 0.00 80 PHE A CA 16
ATOM 22144 C C . PHE A 1 69 ? 0.953 -2.820 12.223 1.00 0.00 80 PHE A C 16
ATOM 22145 O O . PHE A 1 69 ? 1.121 -3.765 12.968 1.00 0.00 80 PHE A O 16
ATOM 22162 N N . GLN A 1 70 ? 0.964 -1.589 12.660 1.00 0.00 81 GLN A N 16
ATOM 22163 C CA . GLN A 1 70 ? 1.184 -1.290 14.107 1.00 0.00 81 GLN A CA 16
ATOM 22164 C C . GLN A 1 70 ? -0.083 -0.668 14.667 1.00 0.00 81 GLN A C 16
ATOM 22165 O O . GLN A 1 70 ? -0.232 -0.520 15.862 1.00 0.00 81 GLN A O 16
ATOM 22179 N N . GLU A 1 71 ? -1.003 -0.297 13.805 1.00 0.00 82 GLU A N 16
ATOM 22180 C CA . GLU A 1 71 ? -2.278 0.324 14.280 1.00 0.00 82 GLU A CA 16
ATOM 22181 C C . GLU A 1 71 ? -3.482 -0.431 13.687 1.00 0.00 82 GLU A C 16
ATOM 22182 O O . GLU A 1 71 ? -3.381 -1.010 12.623 1.00 0.00 82 GLU A O 16
ATOM 22194 N N . PRO A 1 72 ? -4.622 -0.413 14.353 1.00 0.00 83 PRO A N 16
ATOM 22195 C CA . PRO A 1 72 ? -5.858 -1.098 13.847 1.00 0.00 83 PRO A CA 16
ATOM 22196 C C . PRO A 1 72 ? -6.307 -0.580 12.470 1.00 0.00 83 PRO A C 16
ATOM 22197 O O . PRO A 1 72 ? -6.052 0.549 12.101 1.00 0.00 83 PRO A O 16
ATOM 22208 N N . ARG A 1 73 ? -6.964 -1.409 11.707 1.00 0.00 84 ARG A N 16
ATOM 22209 C CA . ARG A 1 73 ? -7.422 -0.983 10.354 1.00 0.00 84 ARG A CA 16
ATOM 22210 C C . ARG A 1 73 ? -8.483 0.111 10.485 1.00 0.00 84 ARG A C 16
ATOM 22211 O O . ARG A 1 73 ? -9.351 0.057 11.333 1.00 0.00 84 ARG A O 16
ATOM 22232 N N . LYS A 1 74 ? -8.409 1.110 9.645 1.00 0.00 85 LYS A N 16
ATOM 22233 C CA . LYS A 1 74 ? -9.399 2.228 9.703 1.00 0.00 85 LYS A CA 16
ATOM 22234 C C . LYS A 1 74 ? -9.677 2.751 8.293 1.00 0.00 85 LYS A C 16
ATOM 22235 O O . LYS A 1 74 ? -8.973 2.447 7.353 1.00 0.00 85 LYS A O 16
ATOM 22254 N N . GLY A 1 75 ? -10.712 3.531 8.143 1.00 0.00 86 GLY A N 16
ATOM 22255 C CA . GLY A 1 75 ? -11.055 4.077 6.800 1.00 0.00 86 GLY A CA 16
ATOM 22256 C C . GLY A 1 75 ? -10.205 5.316 6.501 1.00 0.00 86 GLY A C 16
ATOM 22257 O O . GLY A 1 75 ? -9.552 5.861 7.368 1.00 0.00 86 GLY A O 16
ATOM 22261 N N . TYR A 1 76 ? -10.214 5.759 5.274 1.00 0.00 87 TYR A N 16
ATOM 22262 C CA . TYR A 1 76 ? -9.421 6.964 4.889 1.00 0.00 87 TYR A CA 16
ATOM 22263 C C . TYR A 1 76 ? -9.926 8.187 5.673 1.00 0.00 87 TYR A C 16
ATOM 22264 O O . TYR A 1 76 ? -9.160 8.970 6.204 1.00 0.00 87 TYR A O 16
ATOM 22282 N N . ASP A 1 77 ? -11.215 8.361 5.745 1.00 0.00 88 ASP A N 16
ATOM 22283 C CA . ASP A 1 77 ? -11.766 9.528 6.488 1.00 0.00 88 ASP A CA 16
ATOM 22284 C C . ASP A 1 77 ? -11.543 9.314 7.991 1.00 0.00 88 ASP A C 16
ATOM 22285 O O . ASP A 1 77 ? -11.410 10.252 8.748 1.00 0.00 88 ASP A O 16
ATOM 22294 N N . GLU A 1 78 ? -11.509 8.082 8.422 1.00 0.00 89 GLU A N 16
ATOM 22295 C CA . GLU A 1 78 ? -11.300 7.798 9.873 1.00 0.00 89 GLU A CA 16
ATOM 22296 C C . GLU A 1 78 ? -9.902 8.254 10.298 1.00 0.00 89 GLU A C 16
ATOM 22297 O O . GLU A 1 78 ? -9.727 8.878 11.324 1.00 0.00 89 GLU A O 16
ATOM 22309 N N . ILE A 1 79 ? -8.906 7.944 9.520 1.00 0.00 90 ILE A N 16
ATOM 22310 C CA . ILE A 1 79 ? -7.521 8.358 9.883 1.00 0.00 90 ILE A CA 16
ATOM 22311 C C . ILE A 1 79 ? -7.394 9.881 9.786 1.00 0.00 90 ILE A C 16
ATOM 22312 O O . ILE A 1 79 ? -6.656 10.501 10.526 1.00 0.00 90 ILE A O 16
ATOM 22328 N N . LEU A 1 80 ? -8.091 10.487 8.868 1.00 0.00 91 LEU A N 16
ATOM 22329 C CA . LEU A 1 80 ? -7.999 11.968 8.713 1.00 0.00 91 LEU A CA 16
ATOM 22330 C C . LEU A 1 80 ? -8.550 12.670 9.958 1.00 0.00 91 LEU A C 16
ATOM 22331 O O . LEU A 1 80 ? -8.012 13.656 10.417 1.00 0.00 91 LEU A O 16
ATOM 22347 N N . GLU A 1 81 ? -9.634 12.184 10.493 1.00 0.00 92 GLU A N 16
ATOM 22348 C CA . GLU A 1 81 ? -10.235 12.834 11.696 1.00 0.00 92 GLU A CA 16
ATOM 22349 C C . GLU A 1 81 ? -9.588 12.270 12.963 1.00 0.00 92 GLU A C 16
ATOM 22350 O O . GLU A 1 81 ? -9.756 12.796 14.045 1.00 0.00 92 GLU A O 16
ATOM 22362 N N . HIS A 1 82 ? -8.867 11.192 12.837 1.00 0.00 93 HIS A N 16
ATOM 22363 C CA . HIS A 1 82 ? -8.222 10.569 14.030 1.00 0.00 93 HIS A CA 16
ATOM 22364 C C . HIS A 1 82 ? -7.575 11.639 14.913 1.00 0.00 93 HIS A C 16
ATOM 22365 O O . HIS A 1 82 ? -6.424 11.982 14.740 1.00 0.00 93 HIS A O 16
ATOM 22379 N N . HIS A 1 83 ? -8.307 12.147 15.873 1.00 0.00 94 HIS A N 16
ATOM 22380 C CA . HIS A 1 83 ? -7.752 13.186 16.793 1.00 0.00 94 HIS A CA 16
ATOM 22381 C C . HIS A 1 83 ? -6.918 14.200 15.997 1.00 0.00 94 HIS A C 16
ATOM 22382 O O . HIS A 1 83 ? -6.102 14.915 16.539 1.00 0.00 94 HIS A O 16
ATOM 22396 N N . HIS A 1 84 ? -7.123 14.260 14.708 1.00 0.00 95 HIS A N 16
ATOM 22397 C CA . HIS A 1 84 ? -6.353 15.220 13.867 1.00 0.00 95 HIS A CA 16
ATOM 22398 C C . HIS A 1 84 ? -6.743 16.647 14.246 1.00 0.00 95 HIS A C 16
ATOM 22399 O O . HIS A 1 84 ? -5.915 17.529 14.331 1.00 0.00 95 HIS A O 16
ATOM 22413 N N . HIS A 1 85 ? -8.005 16.879 14.469 1.00 0.00 96 HIS A N 16
ATOM 22414 C CA . HIS A 1 85 ? -8.459 18.248 14.840 1.00 0.00 96 HIS A CA 16
ATOM 22415 C C . HIS A 1 85 ? -7.792 18.664 16.153 1.00 0.00 96 HIS A C 16
ATOM 22416 O O . HIS A 1 85 ? -7.305 19.767 16.293 1.00 0.00 96 HIS A O 16
ATOM 22430 N N . HIS A 1 86 ? -7.769 17.787 17.116 1.00 0.00 97 HIS A N 16
ATOM 22431 C CA . HIS A 1 86 ? -7.134 18.123 18.419 1.00 0.00 97 HIS A CA 16
ATOM 22432 C C . HIS A 1 86 ? -5.624 18.296 18.215 1.00 0.00 97 HIS A C 16
ATOM 22433 O O . HIS A 1 86 ? -5.003 19.166 18.790 1.00 0.00 97 HIS A O 16
ATOM 22447 N N . HIS A 1 87 ? -5.035 17.467 17.397 1.00 0.00 98 HIS A N 16
ATOM 22448 C CA . HIS A 1 87 ? -3.565 17.567 17.142 1.00 0.00 98 HIS A CA 16
ATOM 22449 C C . HIS A 1 87 ? -2.817 17.695 18.471 1.00 0.00 98 HIS A C 16
ATOM 22450 O O . HIS A 1 87 ? -2.256 18.752 18.714 1.00 0.00 98 HIS A O 16
ATOM 22465 N N . ALA A 1 1 ? -7.981 13.825 -12.557 1.00 0.00 12 ALA A N 17
ATOM 22466 C CA . ALA A 1 1 ? -6.817 13.275 -11.810 1.00 0.00 12 ALA A CA 17
ATOM 22467 C C . ALA A 1 1 ? -7.321 12.493 -10.594 1.00 0.00 12 ALA A C 17
ATOM 22468 O O . ALA A 1 1 ? -6.656 12.391 -9.581 1.00 0.00 12 ALA A O 17
ATOM 22475 N N . PHE A 1 2 ? -8.499 11.939 -10.699 1.00 0.00 13 PHE A N 17
ATOM 22476 C CA . PHE A 1 2 ? -9.072 11.146 -9.571 1.00 0.00 13 PHE A CA 17
ATOM 22477 C C . PHE A 1 2 ? -8.150 9.960 -9.275 1.00 0.00 13 PHE A C 17
ATOM 22478 O O . PHE A 1 2 ? -7.862 9.642 -8.139 1.00 0.00 13 PHE A O 17
ATOM 22495 N N . PHE A 1 3 ? -7.693 9.306 -10.306 1.00 0.00 14 PHE A N 17
ATOM 22496 C CA . PHE A 1 3 ? -6.791 8.132 -10.120 1.00 0.00 14 PHE A CA 17
ATOM 22497 C C . PHE A 1 3 ? -5.524 8.571 -9.377 1.00 0.00 14 PHE A C 17
ATOM 22498 O O . PHE A 1 3 ? -5.053 7.900 -8.478 1.00 0.00 14 PHE A O 17
ATOM 22515 N N . ASN A 1 4 ? -4.976 9.696 -9.748 1.00 0.00 15 ASN A N 17
ATOM 22516 C CA . ASN A 1 4 ? -3.745 10.189 -9.063 1.00 0.00 15 ASN A CA 17
ATOM 22517 C C . ASN A 1 4 ? -4.068 10.460 -7.591 1.00 0.00 15 ASN A C 17
ATOM 22518 O O . ASN A 1 4 ? -3.305 10.141 -6.701 1.00 0.00 15 ASN A O 17
ATOM 22529 N N . GLU A 1 5 ? -5.210 11.041 -7.342 1.00 0.00 16 GLU A N 17
ATOM 22530 C CA . GLU A 1 5 ? -5.621 11.343 -5.938 1.00 0.00 16 GLU A CA 17
ATOM 22531 C C . GLU A 1 5 ? -5.842 10.029 -5.178 1.00 0.00 16 GLU A C 17
ATOM 22532 O O . GLU A 1 5 ? -5.521 9.907 -4.012 1.00 0.00 16 GLU A O 17
ATOM 22544 N N . GLN A 1 6 ? -6.404 9.053 -5.839 1.00 0.00 17 GLN A N 17
ATOM 22545 C CA . GLN A 1 6 ? -6.668 7.743 -5.170 1.00 0.00 17 GLN A CA 17
ATOM 22546 C C . GLN A 1 6 ? -5.351 7.105 -4.722 1.00 0.00 17 GLN A C 17
ATOM 22547 O O . GLN A 1 6 ? -5.239 6.575 -3.632 1.00 0.00 17 GLN A O 17
ATOM 22561 N N . LYS A 1 7 ? -4.358 7.144 -5.568 1.00 0.00 18 LYS A N 17
ATOM 22562 C CA . LYS A 1 7 ? -3.039 6.537 -5.217 1.00 0.00 18 LYS A CA 17
ATOM 22563 C C . LYS A 1 7 ? -2.446 7.277 -4.015 1.00 0.00 18 LYS A C 17
ATOM 22564 O O . LYS A 1 7 ? -1.873 6.685 -3.120 1.00 0.00 18 LYS A O 17
ATOM 22583 N N . GLU A 1 8 ? -2.589 8.573 -4.003 1.00 0.00 19 GLU A N 17
ATOM 22584 C CA . GLU A 1 8 ? -2.048 9.389 -2.876 1.00 0.00 19 GLU A CA 17
ATOM 22585 C C . GLU A 1 8 ? -2.765 9.007 -1.575 1.00 0.00 19 GLU A C 17
ATOM 22586 O O . GLU A 1 8 ? -2.154 8.839 -0.538 1.00 0.00 19 GLU A O 17
ATOM 22598 N N . LYS A 1 9 ? -4.063 8.874 -1.636 1.00 0.00 20 LYS A N 17
ATOM 22599 C CA . LYS A 1 9 ? -4.850 8.506 -0.418 1.00 0.00 20 LYS A CA 17
ATOM 22600 C C . LYS A 1 9 ? -4.451 7.108 0.070 1.00 0.00 20 LYS A C 17
ATOM 22601 O O . LYS A 1 9 ? -4.297 6.869 1.253 1.00 0.00 20 LYS A O 17
ATOM 22620 N N . VAL A 1 10 ? -4.298 6.183 -0.840 1.00 0.00 21 VAL A N 17
ATOM 22621 C CA . VAL A 1 10 ? -3.922 4.789 -0.452 1.00 0.00 21 VAL A CA 17
ATOM 22622 C C . VAL A 1 10 ? -2.524 4.787 0.179 1.00 0.00 21 VAL A C 17
ATOM 22623 O O . VAL A 1 10 ? -2.279 4.149 1.185 1.00 0.00 21 VAL A O 17
ATOM 22636 N N . THR A 1 11 ? -1.607 5.490 -0.425 1.00 0.00 22 THR A N 17
ATOM 22637 C CA . THR A 1 11 ? -0.217 5.548 0.113 1.00 0.00 22 THR A CA 17
ATOM 22638 C C . THR A 1 11 ? -0.225 6.176 1.508 1.00 0.00 22 THR A C 17
ATOM 22639 O O . THR A 1 11 ? 0.454 5.728 2.411 1.00 0.00 22 THR A O 17
ATOM 22650 N N . LEU A 1 12 ? -0.987 7.221 1.682 1.00 0.00 23 LEU A N 17
ATOM 22651 C CA . LEU A 1 12 ? -1.041 7.894 3.012 1.00 0.00 23 LEU A CA 17
ATOM 22652 C C . LEU A 1 12 ? -1.551 6.908 4.066 1.00 0.00 23 LEU A C 17
ATOM 22653 O O . LEU A 1 12 ? -1.031 6.821 5.163 1.00 0.00 23 LEU A O 17
ATOM 22669 N N . TYR A 1 13 ? -2.576 6.179 3.733 1.00 0.00 24 TYR A N 17
ATOM 22670 C CA . TYR A 1 13 ? -3.156 5.197 4.696 1.00 0.00 24 TYR A CA 17
ATOM 22671 C C . TYR A 1 13 ? -2.119 4.121 5.044 1.00 0.00 24 TYR A C 17
ATOM 22672 O O . TYR A 1 13 ? -1.935 3.761 6.190 1.00 0.00 24 TYR A O 17
ATOM 22690 N N . LEU A 1 14 ? -1.454 3.600 4.052 1.00 0.00 25 LEU A N 17
ATOM 22691 C CA . LEU A 1 14 ? -0.433 2.533 4.294 1.00 0.00 25 LEU A CA 17
ATOM 22692 C C . LEU A 1 14 ? 0.724 3.092 5.128 1.00 0.00 25 LEU A C 17
ATOM 22693 O O . LEU A 1 14 ? 1.257 2.432 5.998 1.00 0.00 25 LEU A O 17
ATOM 22709 N N . LYS A 1 15 ? 1.117 4.302 4.855 1.00 0.00 26 LYS A N 17
ATOM 22710 C CA . LYS A 1 15 ? 2.250 4.916 5.607 1.00 0.00 26 LYS A CA 17
ATOM 22711 C C . LYS A 1 15 ? 1.904 4.990 7.098 1.00 0.00 26 LYS A C 17
ATOM 22712 O O . LYS A 1 15 ? 2.723 4.720 7.956 1.00 0.00 26 LYS A O 17
ATOM 22731 N N . HIS A 1 16 ? 0.691 5.361 7.401 1.00 0.00 27 HIS A N 17
ATOM 22732 C CA . HIS A 1 16 ? 0.258 5.469 8.828 1.00 0.00 27 HIS A CA 17
ATOM 22733 C C . HIS A 1 16 ? 0.237 4.078 9.477 1.00 0.00 27 HIS A C 17
ATOM 22734 O O . HIS A 1 16 ? 0.597 3.907 10.626 1.00 0.00 27 HIS A O 17
ATOM 22748 N N . ASN A 1 17 ? -0.196 3.088 8.744 1.00 0.00 28 ASN A N 17
ATOM 22749 C CA . ASN A 1 17 ? -0.261 1.702 9.303 1.00 0.00 28 ASN A CA 17
ATOM 22750 C C . ASN A 1 17 ? 1.078 1.000 9.079 1.00 0.00 28 ASN A C 17
ATOM 22751 O O . ASN A 1 17 ? 1.288 -0.124 9.497 1.00 0.00 28 ASN A O 17
ATOM 22762 N N . ILE A 1 18 ? 1.987 1.666 8.417 1.00 0.00 29 ILE A N 17
ATOM 22763 C CA . ILE A 1 18 ? 3.326 1.066 8.151 1.00 0.00 29 ILE A CA 17
ATOM 22764 C C . ILE A 1 18 ? 4.400 2.158 8.261 1.00 0.00 29 ILE A C 17
ATOM 22765 O O . ILE A 1 18 ? 4.823 2.721 7.268 1.00 0.00 29 ILE A O 17
ATOM 22781 N N . PRO A 1 19 ? 4.842 2.449 9.458 1.00 0.00 30 PRO A N 17
ATOM 22782 C CA . PRO A 1 19 ? 5.895 3.480 9.698 1.00 0.00 30 PRO A CA 17
ATOM 22783 C C . PRO A 1 19 ? 7.154 3.191 8.866 1.00 0.00 30 PRO A C 17
ATOM 22784 O O . PRO A 1 19 ? 7.864 4.086 8.447 1.00 0.00 30 PRO A O 17
ATOM 22795 N N . ASP A 1 20 ? 7.422 1.937 8.639 1.00 0.00 31 ASP A N 17
ATOM 22796 C CA . ASP A 1 20 ? 8.622 1.543 7.848 1.00 0.00 31 ASP A CA 17
ATOM 22797 C C . ASP A 1 20 ? 8.292 1.609 6.354 1.00 0.00 31 ASP A C 17
ATOM 22798 O O . ASP A 1 20 ? 8.988 1.060 5.524 1.00 0.00 31 ASP A O 17
ATOM 22807 N N . PHE A 1 21 ? 7.219 2.273 6.014 1.00 0.00 32 PHE A N 17
ATOM 22808 C CA . PHE A 1 21 ? 6.824 2.380 4.581 1.00 0.00 32 PHE A CA 17
ATOM 22809 C C . PHE A 1 21 ? 7.949 3.035 3.779 1.00 0.00 32 PHE A C 17
ATOM 22810 O O . PHE A 1 21 ? 8.456 4.080 4.134 1.00 0.00 32 PHE A O 17
ATOM 22827 N N . ASN A 1 22 ? 8.335 2.412 2.697 1.00 0.00 33 ASN A N 17
ATOM 22828 C CA . ASN A 1 22 ? 9.423 2.969 1.838 1.00 0.00 33 ASN A CA 17
ATOM 22829 C C . ASN A 1 22 ? 8.827 3.483 0.526 1.00 0.00 33 ASN A C 17
ATOM 22830 O O . ASN A 1 22 ? 8.967 4.640 0.181 1.00 0.00 33 ASN A O 17
ATOM 22841 N N . THR A 1 23 ? 8.170 2.628 -0.216 1.00 0.00 34 THR A N 17
ATOM 22842 C CA . THR A 1 23 ? 7.578 3.073 -1.515 1.00 0.00 34 THR A CA 17
ATOM 22843 C C . THR A 1 23 ? 6.381 2.199 -1.883 1.00 0.00 34 THR A C 17
ATOM 22844 O O . THR A 1 23 ? 6.187 1.133 -1.335 1.00 0.00 34 THR A O 17
ATOM 22855 N N . VAL A 1 24 ? 5.584 2.659 -2.811 1.00 0.00 35 VAL A N 17
ATOM 22856 C CA . VAL A 1 24 ? 4.379 1.886 -3.246 1.00 0.00 35 VAL A CA 17
ATOM 22857 C C . VAL A 1 24 ? 4.379 1.766 -4.772 1.00 0.00 35 VAL A C 17
ATOM 22858 O O . VAL A 1 24 ? 4.645 2.718 -5.481 1.00 0.00 35 VAL A O 17
ATOM 22871 N N . THR A 1 25 ? 4.089 0.594 -5.271 1.00 0.00 36 THR A N 17
ATOM 22872 C CA . THR A 1 25 ? 4.066 0.376 -6.750 1.00 0.00 36 THR A CA 17
ATOM 22873 C C . THR A 1 25 ? 2.750 -0.284 -7.161 1.00 0.00 36 THR A C 17
ATOM 22874 O O . THR A 1 25 ? 2.372 -1.326 -6.657 1.00 0.00 36 THR A O 17
ATOM 22885 N N . PHE A 1 26 ? 2.057 0.325 -8.083 1.00 0.00 37 PHE A N 17
ATOM 22886 C CA . PHE A 1 26 ? 0.762 -0.237 -8.568 1.00 0.00 37 PHE A CA 17
ATOM 22887 C C . PHE A 1 26 ? 0.996 -0.979 -9.877 1.00 0.00 37 PHE A C 17
ATOM 22888 O O . PHE A 1 26 ? 1.857 -0.625 -10.662 1.00 0.00 37 PHE A O 17
ATOM 22905 N N . THR A 1 27 ? 0.244 -2.018 -10.109 1.00 0.00 38 THR A N 17
ATOM 22906 C CA . THR A 1 27 ? 0.418 -2.806 -11.364 1.00 0.00 38 THR A CA 17
ATOM 22907 C C . THR A 1 27 ? -0.952 -3.260 -11.880 1.00 0.00 38 THR A C 17
ATOM 22908 O O . THR A 1 27 ? -1.481 -2.723 -12.832 1.00 0.00 38 THR A O 17
ATOM 22919 N N . ASN A 1 28 ? -1.515 -4.257 -11.256 1.00 0.00 39 ASN A N 17
ATOM 22920 C CA . ASN A 1 28 ? -2.839 -4.778 -11.704 1.00 0.00 39 ASN A CA 17
ATOM 22921 C C . ASN A 1 28 ? -3.969 -3.863 -11.221 1.00 0.00 39 ASN A C 17
ATOM 22922 O O . ASN A 1 28 ? -4.071 -3.536 -10.054 1.00 0.00 39 ASN A O 17
ATOM 22933 N N . GLU A 1 29 ? -4.820 -3.458 -12.123 1.00 0.00 40 GLU A N 17
ATOM 22934 C CA . GLU A 1 29 ? -5.963 -2.574 -11.749 1.00 0.00 40 GLU A CA 17
ATOM 22935 C C . GLU A 1 29 ? -7.208 -3.020 -12.520 1.00 0.00 40 GLU A C 17
ATOM 22936 O O . GLU A 1 29 ? -7.677 -2.349 -13.417 1.00 0.00 40 GLU A O 17
ATOM 22948 N N . GLU A 1 30 ? -7.727 -4.168 -12.176 1.00 0.00 41 GLU A N 17
ATOM 22949 C CA . GLU A 1 30 ? -8.936 -4.695 -12.874 1.00 0.00 41 GLU A CA 17
ATOM 22950 C C . GLU A 1 30 ? -10.199 -4.046 -12.306 1.00 0.00 41 GLU A C 17
ATOM 22951 O O . GLU A 1 30 ? -10.198 -3.467 -11.237 1.00 0.00 41 GLU A O 17
ATOM 22963 N N . PHE A 1 31 ? -11.280 -4.141 -13.036 1.00 0.00 42 PHE A N 17
ATOM 22964 C CA . PHE A 1 31 ? -12.568 -3.535 -12.585 1.00 0.00 42 PHE A CA 17
ATOM 22965 C C . PHE A 1 31 ? -13.463 -4.603 -11.965 1.00 0.00 42 PHE A C 17
ATOM 22966 O O . PHE A 1 31 ? -13.836 -5.573 -12.598 1.00 0.00 42 PHE A O 17
ATOM 22983 N N . ASN A 1 32 ? -13.805 -4.419 -10.721 1.00 0.00 43 ASN A N 17
ATOM 22984 C CA . ASN A 1 32 ? -14.675 -5.407 -10.031 1.00 0.00 43 ASN A CA 17
ATOM 22985 C C . ASN A 1 32 ? -16.138 -4.943 -10.116 1.00 0.00 43 ASN A C 17
ATOM 22986 O O . ASN A 1 32 ? -16.411 -3.758 -10.191 1.00 0.00 43 ASN A O 17
ATOM 22997 N N . PRO A 1 33 ? -17.071 -5.862 -10.088 1.00 0.00 44 PRO A N 17
ATOM 22998 C CA . PRO A 1 33 ? -18.528 -5.535 -10.156 1.00 0.00 44 PRO A CA 17
ATOM 22999 C C . PRO A 1 33 ? -18.912 -4.402 -9.189 1.00 0.00 44 PRO A C 17
ATOM 23000 O O . PRO A 1 33 ? -19.725 -3.551 -9.499 1.00 0.00 44 PRO A O 17
ATOM 23011 N N . ILE A 1 34 ? -18.335 -4.401 -8.021 1.00 0.00 45 ILE A N 17
ATOM 23012 C CA . ILE A 1 34 ? -18.658 -3.336 -7.027 1.00 0.00 45 ILE A CA 17
ATOM 23013 C C . ILE A 1 34 ? -18.087 -1.993 -7.495 1.00 0.00 45 ILE A C 17
ATOM 23014 O O . ILE A 1 34 ? -18.719 -0.963 -7.374 1.00 0.00 45 ILE A O 17
ATOM 23030 N N . GLY A 1 35 ? -16.893 -1.998 -8.024 1.00 0.00 46 GLY A N 17
ATOM 23031 C CA . GLY A 1 35 ? -16.285 -0.715 -8.491 1.00 0.00 46 GLY A CA 17
ATOM 23032 C C . GLY A 1 35 ? -14.896 -0.967 -9.085 1.00 0.00 46 GLY A C 17
ATOM 23033 O O . GLY A 1 35 ? -14.693 -1.882 -9.858 1.00 0.00 46 GLY A O 17
ATOM 23037 N N . ILE A 1 36 ? -13.944 -0.145 -8.726 1.00 0.00 47 ILE A N 17
ATOM 23038 C CA . ILE A 1 36 ? -12.555 -0.301 -9.262 1.00 0.00 47 ILE A CA 17
ATOM 23039 C C . ILE A 1 36 ? -11.657 -0.920 -8.197 1.00 0.00 47 ILE A C 17
ATOM 23040 O O . ILE A 1 36 ? -11.740 -0.595 -7.029 1.00 0.00 47 ILE A O 17
ATOM 23056 N N . SER A 1 37 ? -10.806 -1.821 -8.606 1.00 0.00 48 SER A N 17
ATOM 23057 C CA . SER A 1 37 ? -9.886 -2.499 -7.642 1.00 0.00 48 SER A CA 17
ATOM 23058 C C . SER A 1 37 ? -8.439 -2.155 -7.987 1.00 0.00 48 SER A C 17
ATOM 23059 O O . SER A 1 37 ? -7.985 -2.352 -9.098 1.00 0.00 48 SER A O 17
ATOM 23067 N N . ILE A 1 38 ? -7.721 -1.638 -7.029 1.00 0.00 49 ILE A N 17
ATOM 23068 C CA . ILE A 1 38 ? -6.293 -1.268 -7.254 1.00 0.00 49 ILE A CA 17
ATOM 23069 C C . ILE A 1 38 ? -5.402 -2.197 -6.437 1.00 0.00 49 ILE A C 17
ATOM 23070 O O . ILE A 1 38 ? -5.572 -2.346 -5.242 1.00 0.00 49 ILE A O 17
ATOM 23086 N N . ASP A 1 39 ? -4.469 -2.838 -7.090 1.00 0.00 50 ASP A N 17
ATOM 23087 C CA . ASP A 1 39 ? -3.553 -3.794 -6.391 1.00 0.00 50 ASP A CA 17
ATOM 23088 C C . ASP A 1 39 ? -2.095 -3.391 -6.632 1.00 0.00 50 ASP A C 17
ATOM 23089 O O . ASP A 1 39 ? -1.754 -2.765 -7.626 1.00 0.00 50 ASP A O 17
ATOM 23098 N N . GLY A 1 40 ? -1.239 -3.752 -5.720 1.00 0.00 51 GLY A N 17
ATOM 23099 C CA . GLY A 1 40 ? 0.201 -3.405 -5.864 1.00 0.00 51 GLY A CA 17
ATOM 23100 C C . GLY A 1 40 ? 0.976 -3.912 -4.646 1.00 0.00 51 GLY A C 17
ATOM 23101 O O . GLY A 1 40 ? 0.478 -4.693 -3.857 1.00 0.00 51 GLY A O 17
ATOM 23105 N N . TYR A 1 41 ? 2.195 -3.471 -4.501 1.00 0.00 52 TYR A N 17
ATOM 23106 C CA . TYR A 1 41 ? 3.036 -3.914 -3.347 1.00 0.00 52 TYR A CA 17
ATOM 23107 C C . TYR A 1 41 ? 3.882 -2.754 -2.837 1.00 0.00 52 TYR A C 17
ATOM 23108 O O . TYR A 1 41 ? 4.055 -1.750 -3.503 1.00 0.00 52 TYR A O 17
ATOM 23126 N N . ILE A 1 42 ? 4.405 -2.905 -1.649 1.00 0.00 53 ILE A N 17
ATOM 23127 C CA . ILE A 1 42 ? 5.253 -1.835 -1.038 1.00 0.00 53 ILE A CA 17
ATOM 23128 C C . ILE A 1 42 ? 6.650 -2.384 -0.731 1.00 0.00 53 ILE A C 17
ATOM 23129 O O . ILE A 1 42 ? 6.866 -3.580 -0.663 1.00 0.00 53 ILE A O 17
ATOM 23145 N N . ASN A 1 43 ? 7.588 -1.500 -0.552 1.00 0.00 54 ASN A N 17
ATOM 23146 C CA . ASN A 1 43 ? 8.991 -1.915 -0.251 1.00 0.00 54 ASN A CA 17
ATOM 23147 C C . ASN A 1 43 ? 9.526 -2.797 -1.382 1.00 0.00 54 ASN A C 17
ATOM 23148 O O . ASN A 1 43 ? 10.330 -3.686 -1.172 1.00 0.00 54 ASN A O 17
ATOM 23159 N N . ASN A 1 44 ? 9.081 -2.544 -2.586 1.00 0.00 55 ASN A N 17
ATOM 23160 C CA . ASN A 1 44 ? 9.550 -3.347 -3.756 1.00 0.00 55 ASN A CA 17
ATOM 23161 C C . ASN A 1 44 ? 9.519 -4.833 -3.403 1.00 0.00 55 ASN A C 17
ATOM 23162 O O . ASN A 1 44 ? 10.327 -5.613 -3.871 1.00 0.00 55 ASN A O 17
ATOM 23173 N N . ASP A 1 45 ? 8.587 -5.222 -2.572 1.00 0.00 56 ASP A N 17
ATOM 23174 C CA . ASP A 1 45 ? 8.470 -6.657 -2.164 1.00 0.00 56 ASP A CA 17
ATOM 23175 C C . ASP A 1 45 ? 7.139 -7.226 -2.667 1.00 0.00 56 ASP A C 17
ATOM 23176 O O . ASP A 1 45 ? 6.081 -6.878 -2.187 1.00 0.00 56 ASP A O 17
ATOM 23185 N N . LYS A 1 46 ? 7.204 -8.092 -3.636 1.00 0.00 57 LYS A N 17
ATOM 23186 C CA . LYS A 1 46 ? 5.965 -8.706 -4.205 1.00 0.00 57 LYS A CA 17
ATOM 23187 C C . LYS A 1 46 ? 5.180 -9.419 -3.103 1.00 0.00 57 LYS A C 17
ATOM 23188 O O . LYS A 1 46 ? 3.967 -9.462 -3.117 1.00 0.00 57 LYS A O 17
ATOM 23207 N N . ASN A 1 47 ? 5.866 -9.976 -2.146 1.00 0.00 58 ASN A N 17
ATOM 23208 C CA . ASN A 1 47 ? 5.164 -10.682 -1.035 1.00 0.00 58 ASN A CA 17
ATOM 23209 C C . ASN A 1 47 ? 4.258 -9.686 -0.305 1.00 0.00 58 ASN A C 17
ATOM 23210 O O . ASN A 1 47 ? 3.156 -10.005 0.098 1.00 0.00 58 ASN A O 17
ATOM 23221 N N . LEU A 1 48 ? 4.725 -8.480 -0.128 1.00 0.00 59 LEU A N 17
ATOM 23222 C CA . LEU A 1 48 ? 3.907 -7.456 0.583 1.00 0.00 59 LEU A CA 17
ATOM 23223 C C . LEU A 1 48 ? 2.914 -6.829 -0.398 1.00 0.00 59 LEU A C 17
ATOM 23224 O O . LEU A 1 48 ? 3.020 -5.668 -0.761 1.00 0.00 59 LEU A O 17
ATOM 23240 N N . SER A 1 49 ? 1.951 -7.604 -0.825 1.00 0.00 60 SER A N 17
ATOM 23241 C CA . SER A 1 49 ? 0.925 -7.091 -1.783 1.00 0.00 60 SER A CA 17
ATOM 23242 C C . SER A 1 49 ? -0.277 -6.541 -1.012 1.00 0.00 60 SER A C 17
ATOM 23243 O O . SER A 1 49 ? -0.487 -6.849 0.153 1.00 0.00 60 SER A O 17
ATOM 23251 N N . PHE A 1 50 ? -1.069 -5.735 -1.664 1.00 0.00 61 PHE A N 17
ATOM 23252 C CA . PHE A 1 50 ? -2.266 -5.152 -0.994 1.00 0.00 61 PHE A CA 17
ATOM 23253 C C . PHE A 1 50 ? -3.319 -4.788 -2.043 1.00 0.00 61 PHE A C 17
ATOM 23254 O O . PHE A 1 50 ? -3.028 -4.643 -3.216 1.00 0.00 61 PHE A O 17
ATOM 23271 N N . THR A 1 51 ? -4.542 -4.633 -1.618 1.00 0.00 62 THR A N 17
ATOM 23272 C CA . THR A 1 51 ? -5.634 -4.269 -2.569 1.00 0.00 62 THR A CA 17
ATOM 23273 C C . THR A 1 51 ? -6.580 -3.264 -1.908 1.00 0.00 62 THR A C 17
ATOM 23274 O O . THR A 1 51 ? -6.833 -3.319 -0.721 1.00 0.00 62 THR A O 17
ATOM 23285 N N . ALA A 1 52 ? -7.093 -2.348 -2.683 1.00 0.00 63 ALA A N 17
ATOM 23286 C CA . ALA A 1 52 ? -8.030 -1.319 -2.136 1.00 0.00 63 ALA A CA 17
ATOM 23287 C C . ALA A 1 52 ? -9.065 -0.964 -3.209 1.00 0.00 63 ALA A C 17
ATOM 23288 O O . ALA A 1 52 ? -8.758 -0.872 -4.383 1.00 0.00 63 ALA A O 17
ATOM 23295 N N . GLY A 1 53 ? -10.293 -0.779 -2.804 1.00 0.00 64 GLY A N 17
ATOM 23296 C CA . GLY A 1 53 ? -11.379 -0.440 -3.773 1.00 0.00 64 GLY A CA 17
ATOM 23297 C C . GLY A 1 53 ? -11.752 1.039 -3.660 1.00 0.00 64 GLY A C 17
ATOM 23298 O O . GLY A 1 53 ? -11.693 1.628 -2.598 1.00 0.00 64 GLY A O 17
ATOM 23302 N N . LYS A 1 54 ? -12.144 1.621 -4.765 1.00 0.00 65 LYS A N 17
ATOM 23303 C CA . LYS A 1 54 ? -12.549 3.063 -4.794 1.00 0.00 65 LYS A CA 17
ATOM 23304 C C . LYS A 1 54 ? -11.706 3.895 -3.825 1.00 0.00 65 LYS A C 17
ATOM 23305 O O . LYS A 1 54 ? -10.498 3.940 -3.916 1.00 0.00 65 LYS A O 17
ATOM 23324 N N . ASP A 1 55 ? -12.351 4.570 -2.906 1.00 0.00 66 ASP A N 17
ATOM 23325 C CA . ASP A 1 55 ? -11.613 5.424 -1.932 1.00 0.00 66 ASP A CA 17
ATOM 23326 C C . ASP A 1 55 ? -11.207 4.593 -0.713 1.00 0.00 66 ASP A C 17
ATOM 23327 O O . ASP A 1 55 ? -11.902 4.537 0.285 1.00 0.00 66 ASP A O 17
ATOM 23336 N N . VAL A 1 56 ? -10.074 3.953 -0.802 1.00 0.00 67 VAL A N 17
ATOM 23337 C CA . VAL A 1 56 ? -9.570 3.110 0.327 1.00 0.00 67 VAL A CA 17
ATOM 23338 C C . VAL A 1 56 ? -10.706 2.237 0.865 1.00 0.00 67 VAL A C 17
ATOM 23339 O O . VAL A 1 56 ? -10.623 1.671 1.940 1.00 0.00 67 VAL A O 17
ATOM 23352 N N . LYS A 1 57 ? -11.769 2.136 0.120 1.00 0.00 68 LYS A N 17
ATOM 23353 C CA . LYS A 1 57 ? -12.924 1.318 0.561 1.00 0.00 68 LYS A CA 17
ATOM 23354 C C . LYS A 1 57 ? -12.638 -0.166 0.321 1.00 0.00 68 LYS A C 17
ATOM 23355 O O . LYS A 1 57 ? -12.131 -0.564 -0.711 1.00 0.00 68 LYS A O 17
ATOM 23374 N N . ILE A 1 58 ? -12.970 -0.970 1.282 1.00 0.00 69 ILE A N 17
ATOM 23375 C CA . ILE A 1 58 ? -12.748 -2.439 1.166 1.00 0.00 69 ILE A CA 17
ATOM 23376 C C . ILE A 1 58 ? -11.320 -2.703 0.707 1.00 0.00 69 ILE A C 17
ATOM 23377 O O . ILE A 1 58 ? -10.998 -2.605 -0.462 1.00 0.00 69 ILE A O 17
ATOM 23393 N N . PHE A 1 59 ? -10.461 -3.030 1.634 1.00 0.00 70 PHE A N 17
ATOM 23394 C CA . PHE A 1 59 ? -9.036 -3.299 1.279 1.00 0.00 70 PHE A CA 17
ATOM 23395 C C . PHE A 1 59 ? -8.543 -4.548 2.002 1.00 0.00 70 PHE A C 17
ATOM 23396 O O . PHE A 1 59 ? -9.037 -4.916 3.051 1.00 0.00 70 PHE A O 17
ATOM 23413 N N . SER A 1 60 ? -7.567 -5.197 1.434 1.00 0.00 71 SER A N 17
ATOM 23414 C CA . SER A 1 60 ? -7.008 -6.434 2.054 1.00 0.00 71 SER A CA 17
ATOM 23415 C C . SER A 1 60 ? -5.485 -6.390 1.973 1.00 0.00 71 SER A C 17
ATOM 23416 O O . SER A 1 60 ? -4.911 -5.699 1.151 1.00 0.00 71 SER A O 17
ATOM 23424 N N . SER A 1 61 ? -4.833 -7.121 2.836 1.00 0.00 72 SER A N 17
ATOM 23425 C CA . SER A 1 61 ? -3.338 -7.135 2.848 1.00 0.00 72 SER A CA 17
ATOM 23426 C C . SER A 1 61 ? -2.826 -8.572 2.946 1.00 0.00 72 SER A C 17
ATOM 23427 O O . SER A 1 61 ? -3.486 -9.457 3.458 1.00 0.00 72 SER A O 17
ATOM 23435 N N . SER A 1 62 ? -1.647 -8.794 2.438 1.00 0.00 73 SER A N 17
ATOM 23436 C CA . SER A 1 62 ? -1.047 -10.158 2.469 1.00 0.00 73 SER A CA 17
ATOM 23437 C C . SER A 1 62 ? -0.774 -10.597 3.908 1.00 0.00 73 SER A C 17
ATOM 23438 O O . SER A 1 62 ? -0.844 -9.819 4.838 1.00 0.00 73 SER A O 17
ATOM 23446 N N . GLU A 1 63 ? -0.467 -11.852 4.084 1.00 0.00 74 GLU A N 17
ATOM 23447 C CA . GLU A 1 63 ? -0.186 -12.376 5.453 1.00 0.00 74 GLU A CA 17
ATOM 23448 C C . GLU A 1 63 ? 0.973 -11.597 6.079 1.00 0.00 74 GLU A C 17
ATOM 23449 O O . GLU A 1 63 ? 0.878 -11.096 7.181 1.00 0.00 74 GLU A O 17
ATOM 23461 N N . GLU A 1 64 ? 2.069 -11.495 5.374 1.00 0.00 75 GLU A N 17
ATOM 23462 C CA . GLU A 1 64 ? 3.247 -10.749 5.918 1.00 0.00 75 GLU A CA 17
ATOM 23463 C C . GLU A 1 64 ? 2.892 -9.268 6.077 1.00 0.00 75 GLU A C 17
ATOM 23464 O O . GLU A 1 64 ? 3.211 -8.639 7.067 1.00 0.00 75 GLU A O 17
ATOM 23476 N N . LEU A 1 65 ? 2.234 -8.713 5.102 1.00 0.00 76 LEU A N 17
ATOM 23477 C CA . LEU A 1 65 ? 1.848 -7.274 5.174 1.00 0.00 76 LEU A CA 17
ATOM 23478 C C . LEU A 1 65 ? 0.874 -7.070 6.342 1.00 0.00 76 LEU A C 17
ATOM 23479 O O . LEU A 1 65 ? 0.932 -6.088 7.055 1.00 0.00 76 LEU A O 17
ATOM 23495 N N . ASP A 1 66 ? -0.018 -8.004 6.533 1.00 0.00 77 ASP A N 17
ATOM 23496 C CA . ASP A 1 66 ? -1.008 -7.891 7.647 1.00 0.00 77 ASP A CA 17
ATOM 23497 C C . ASP A 1 66 ? -0.263 -7.845 8.987 1.00 0.00 77 ASP A C 17
ATOM 23498 O O . ASP A 1 66 ? -0.633 -7.130 9.898 1.00 0.00 77 ASP A O 17
ATOM 23507 N N . LYS A 1 67 ? 0.791 -8.605 9.106 1.00 0.00 78 LYS A N 17
ATOM 23508 C CA . LYS A 1 67 ? 1.582 -8.613 10.375 1.00 0.00 78 LYS A CA 17
ATOM 23509 C C . LYS A 1 67 ? 2.263 -7.248 10.564 1.00 0.00 78 LYS A C 17
ATOM 23510 O O . LYS A 1 67 ? 2.391 -6.748 11.662 1.00 0.00 78 LYS A O 17
ATOM 23529 N N . MET A 1 68 ? 2.704 -6.652 9.487 1.00 0.00 79 MET A N 17
ATOM 23530 C CA . MET A 1 68 ? 3.387 -5.323 9.578 1.00 0.00 79 MET A CA 17
ATOM 23531 C C . MET A 1 68 ? 2.412 -4.270 10.115 1.00 0.00 79 MET A C 17
ATOM 23532 O O . MET A 1 68 ? 2.764 -3.430 10.922 1.00 0.00 79 MET A O 17
ATOM 23546 N N . PHE A 1 69 ? 1.190 -4.308 9.659 1.00 0.00 80 PHE A N 17
ATOM 23547 C CA . PHE A 1 69 ? 0.178 -3.311 10.116 1.00 0.00 80 PHE A CA 17
ATOM 23548 C C . PHE A 1 69 ? 0.278 -3.111 11.631 1.00 0.00 80 PHE A C 17
ATOM 23549 O O . PHE A 1 69 ? -0.233 -3.887 12.418 1.00 0.00 80 PHE A O 17
ATOM 23566 N N . GLN A 1 70 ? 0.937 -2.061 12.029 1.00 0.00 81 GLN A N 17
ATOM 23567 C CA . GLN A 1 70 ? 1.080 -1.773 13.484 1.00 0.00 81 GLN A CA 17
ATOM 23568 C C . GLN A 1 70 ? -0.280 -1.404 14.070 1.00 0.00 81 GLN A C 17
ATOM 23569 O O . GLN A 1 70 ? -0.591 -1.734 15.196 1.00 0.00 81 GLN A O 17
ATOM 23583 N N . GLU A 1 71 ? -1.092 -0.704 13.311 1.00 0.00 82 GLU A N 17
ATOM 23584 C CA . GLU A 1 71 ? -2.437 -0.286 13.823 1.00 0.00 82 GLU A CA 17
ATOM 23585 C C . GLU A 1 71 ? -3.535 -1.136 13.165 1.00 0.00 82 GLU A C 17
ATOM 23586 O O . GLU A 1 71 ? -3.374 -1.617 12.060 1.00 0.00 82 GLU A O 17
ATOM 23598 N N . PRO A 1 72 ? -4.643 -1.309 13.844 1.00 0.00 83 PRO A N 17
ATOM 23599 C CA . PRO A 1 72 ? -5.795 -2.105 13.324 1.00 0.00 83 PRO A CA 17
ATOM 23600 C C . PRO A 1 72 ? -6.480 -1.445 12.121 1.00 0.00 83 PRO A C 17
ATOM 23601 O O . PRO A 1 72 ? -6.238 -0.299 11.794 1.00 0.00 83 PRO A O 17
ATOM 23612 N N . ARG A 1 73 ? -7.325 -2.188 11.459 1.00 0.00 84 ARG A N 17
ATOM 23613 C CA . ARG A 1 73 ? -8.036 -1.650 10.263 1.00 0.00 84 ARG A CA 17
ATOM 23614 C C . ARG A 1 73 ? -8.946 -0.490 10.667 1.00 0.00 84 ARG A C 17
ATOM 23615 O O . ARG A 1 73 ? -9.588 -0.509 11.701 1.00 0.00 84 ARG A O 17
ATOM 23636 N N . LYS A 1 74 ? -8.992 0.527 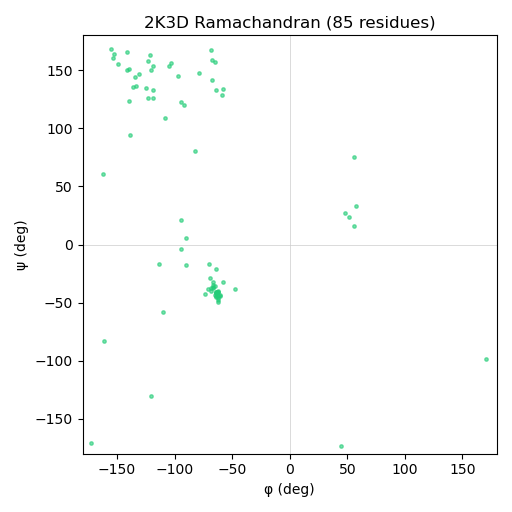9.850 1.00 0.00 85 LYS A N 17
ATOM 23637 C CA . LYS A 1 74 ? -9.845 1.715 10.157 1.00 0.00 85 LYS A CA 17
ATOM 23638 C C . LYS A 1 74 ? -10.433 2.284 8.858 1.00 0.00 85 LYS A C 17
ATOM 23639 O O . LYS A 1 74 ? -11.268 1.671 8.224 1.00 0.00 85 LYS A O 17
ATOM 23658 N N . GLY A 1 75 ? -9.998 3.453 8.467 1.00 0.00 86 GLY A N 17
ATOM 23659 C CA . GLY A 1 75 ? -10.536 4.069 7.221 1.00 0.00 86 GLY A CA 17
ATOM 23660 C C . GLY A 1 75 ? -9.823 5.398 6.928 1.00 0.00 86 GLY A C 17
ATOM 23661 O O . GLY A 1 75 ? -9.196 6.001 7.790 1.00 0.00 86 GLY A O 17
ATOM 23665 N N . TYR A 1 76 ? -9.919 5.833 5.702 1.00 0.00 87 TYR A N 17
ATOM 23666 C CA . TYR A 1 76 ? -9.265 7.104 5.279 1.00 0.00 87 TYR A CA 17
ATOM 23667 C C . TYR A 1 76 ? -9.826 8.276 6.085 1.00 0.00 87 TYR A C 17
ATOM 23668 O O . TYR A 1 76 ? -9.101 9.129 6.545 1.00 0.00 87 TYR A O 17
ATOM 23686 N N . ASP A 1 77 ? -11.122 8.318 6.246 1.00 0.00 88 ASP A N 17
ATOM 23687 C CA . ASP A 1 77 ? -11.759 9.438 7.010 1.00 0.00 88 ASP A CA 17
ATOM 23688 C C . ASP A 1 77 ? -11.202 9.486 8.439 1.00 0.00 88 ASP A C 17
ATOM 23689 O O . ASP A 1 77 ? -10.962 10.545 8.995 1.00 0.00 88 ASP A O 17
ATOM 23698 N N . GLU A 1 78 ? -11.001 8.345 9.040 1.00 0.00 89 GLU A N 17
ATOM 23699 C CA . GLU A 1 78 ? -10.471 8.318 10.435 1.00 0.00 89 GLU A CA 17
ATOM 23700 C C . GLU A 1 78 ? -9.124 9.046 10.489 1.00 0.00 89 GLU A C 17
ATOM 23701 O O . GLU A 1 78 ? -8.938 9.987 11.239 1.00 0.00 89 GLU A O 17
ATOM 23713 N N . ILE A 1 79 ? -8.185 8.617 9.688 1.00 0.00 90 ILE A N 17
ATOM 23714 C CA . ILE A 1 79 ? -6.841 9.273 9.687 1.00 0.00 90 ILE A CA 17
ATOM 23715 C C . ILE A 1 79 ? -6.961 10.714 9.182 1.00 0.00 90 ILE A C 17
ATOM 23716 O O . ILE A 1 79 ? -6.158 11.570 9.495 1.00 0.00 90 ILE A O 17
ATOM 23732 N N . LEU A 1 80 ? -7.957 10.975 8.384 1.00 0.00 91 LEU A N 17
ATOM 23733 C CA . LEU A 1 80 ? -8.138 12.348 7.829 1.00 0.00 91 LEU A CA 17
ATOM 23734 C C . LEU A 1 80 ? -8.411 13.333 8.976 1.00 0.00 91 LEU A C 17
ATOM 23735 O O . LEU A 1 80 ? -7.996 14.475 8.946 1.00 0.00 91 LEU A O 17
ATOM 23751 N N . GLU A 1 81 ? -9.123 12.897 9.980 1.00 0.00 92 GLU A N 17
ATOM 23752 C CA . GLU A 1 81 ? -9.441 13.811 11.118 1.00 0.00 92 GLU A CA 17
ATOM 23753 C C . GLU A 1 81 ? -8.147 14.451 11.631 1.00 0.00 92 GLU A C 17
ATOM 23754 O O . GLU A 1 81 ? -8.139 15.572 12.107 1.00 0.00 92 GLU A O 17
ATOM 23766 N N . HIS A 1 82 ? -7.051 13.751 11.525 1.00 0.00 93 HIS A N 17
ATOM 23767 C CA . HIS A 1 82 ? -5.753 14.316 11.994 1.00 0.00 93 HIS A CA 17
ATOM 23768 C C . HIS A 1 82 ? -4.599 13.647 11.243 1.00 0.00 93 HIS A C 17
ATOM 23769 O O . HIS A 1 82 ? -4.404 12.448 11.313 1.00 0.00 93 HIS A O 17
ATOM 23783 N N . HIS A 1 83 ? -3.839 14.429 10.530 1.00 0.00 94 HIS A N 17
ATOM 23784 C CA . HIS A 1 83 ? -2.682 13.877 9.772 1.00 0.00 94 HIS A CA 17
ATOM 23785 C C . HIS A 1 83 ? -1.628 13.385 10.759 1.00 0.00 94 HIS A C 17
ATOM 23786 O O . HIS A 1 83 ? -1.019 12.349 10.578 1.00 0.00 94 HIS A O 17
ATOM 23800 N N . HIS A 1 84 ? -1.408 14.130 11.809 1.00 0.00 95 HIS A N 17
ATOM 23801 C CA . HIS A 1 84 ? -0.390 13.713 12.817 1.00 0.00 95 HIS A CA 17
ATOM 23802 C C . HIS A 1 84 ? -0.687 14.367 14.170 1.00 0.00 95 HIS A C 17
ATOM 23803 O O . HIS A 1 84 ? -1.332 15.396 14.251 1.00 0.00 95 HIS A O 17
ATOM 23817 N N . HIS A 1 85 ? -0.211 13.769 15.229 1.00 0.00 96 HIS A N 17
ATOM 23818 C CA . HIS A 1 85 ? -0.446 14.334 16.594 1.00 0.00 96 HIS A CA 17
ATOM 23819 C C . HIS A 1 85 ? 0.780 14.067 17.472 1.00 0.00 96 HIS A C 17
ATOM 23820 O O . HIS A 1 85 ? 1.329 12.979 17.487 1.00 0.00 96 HIS A O 17
ATOM 23834 N N . HIS A 1 86 ? 1.205 15.061 18.197 1.00 0.00 97 HIS A N 17
ATOM 23835 C CA . HIS A 1 86 ? 2.395 14.906 19.085 1.00 0.00 97 HIS A CA 17
ATOM 23836 C C . HIS A 1 86 ? 1.940 14.538 20.503 1.00 0.00 97 HIS A C 17
ATOM 23837 O O . HIS A 1 86 ? 1.174 15.246 21.129 1.00 0.00 97 HIS A O 17
ATOM 23851 N N . HIS A 1 87 ? 2.411 13.429 21.003 1.00 0.00 98 HIS A N 17
ATOM 23852 C CA . HIS A 1 87 ? 2.022 12.987 22.378 1.00 0.00 98 HIS A CA 17
ATOM 23853 C C . HIS A 1 87 ? 2.921 11.823 22.807 1.00 0.00 98 HIS A C 17
ATOM 23854 O O . HIS A 1 87 ? 2.394 10.848 23.314 1.00 0.00 98 HIS A O 17
ATOM 23869 N N . ALA A 1 1 ? -7.544 12.088 -13.829 1.00 0.00 12 ALA A N 18
ATOM 23870 C CA . ALA A 1 1 ? -8.178 10.758 -13.595 1.00 0.00 12 ALA A CA 18
ATOM 23871 C C . ALA A 1 1 ? -8.466 10.561 -12.106 1.00 0.00 12 ALA A C 18
ATOM 23872 O O . ALA A 1 1 ? -7.728 11.000 -11.244 1.00 0.00 12 ALA A O 18
ATOM 23879 N N . PHE A 1 2 ? -9.546 9.892 -11.813 1.00 0.00 13 PHE A N 18
ATOM 23880 C CA . PHE A 1 2 ? -9.931 9.643 -10.396 1.00 0.00 13 PHE A CA 18
ATOM 23881 C C . PHE A 1 2 ? -8.895 8.727 -9.740 1.00 0.00 13 PHE A C 18
ATOM 23882 O O . PHE A 1 2 ? -8.797 8.639 -8.533 1.00 0.00 13 PHE A O 18
ATOM 23899 N N . PHE A 1 3 ? -8.121 8.046 -10.536 1.00 0.00 14 PHE A N 18
ATOM 23900 C CA . PHE A 1 3 ? -7.081 7.129 -9.986 1.00 0.00 14 PHE A CA 18
ATOM 23901 C C . PHE A 1 3 ? -5.986 7.943 -9.289 1.00 0.00 14 PHE A C 18
ATOM 23902 O O . PHE A 1 3 ? -5.400 7.508 -8.316 1.00 0.00 14 PHE A O 18
ATOM 23919 N N . ASN A 1 4 ? -5.695 9.113 -9.794 1.00 0.00 15 ASN A N 18
ATOM 23920 C CA . ASN A 1 4 ? -4.615 9.948 -9.182 1.00 0.00 15 ASN A CA 18
ATOM 23921 C C . ASN A 1 4 ? -4.977 10.297 -7.734 1.00 0.00 15 ASN A C 18
ATOM 23922 O O . ASN A 1 4 ? -4.174 10.169 -6.831 1.00 0.00 15 ASN A O 18
ATOM 23933 N N . GLU A 1 5 ? -6.186 10.726 -7.512 1.00 0.00 16 GLU A N 18
ATOM 23934 C CA . GLU A 1 5 ? -6.618 11.085 -6.130 1.00 0.00 16 GLU A CA 18
ATOM 23935 C C . GLU A 1 5 ? -6.766 9.813 -5.292 1.00 0.00 16 GLU A C 18
ATOM 23936 O O . GLU A 1 5 ? -6.484 9.796 -4.109 1.00 0.00 16 GLU A O 18
ATOM 23948 N N . GLN A 1 6 ? -7.222 8.753 -5.901 1.00 0.00 17 GLN A N 18
ATOM 23949 C CA . GLN A 1 6 ? -7.413 7.473 -5.158 1.00 0.00 17 GLN A CA 18
ATOM 23950 C C . GLN A 1 6 ? -6.049 6.928 -4.717 1.00 0.00 17 GLN A C 18
ATOM 23951 O O . GLN A 1 6 ? -5.888 6.438 -3.617 1.00 0.00 17 GLN A O 18
ATOM 23965 N N . LYS A 1 7 ? -5.069 7.015 -5.577 1.00 0.00 18 LYS A N 18
ATOM 23966 C CA . LYS A 1 7 ? -3.705 6.511 -5.230 1.00 0.00 18 LYS A CA 18
ATOM 23967 C C . LYS A 1 7 ? -3.128 7.342 -4.084 1.00 0.00 18 LYS A C 18
ATOM 23968 O O . LYS A 1 7 ? -2.493 6.828 -3.185 1.00 0.00 18 LYS A O 18
ATOM 23987 N N . GLU A 1 8 ? -3.331 8.628 -4.127 1.00 0.00 19 GLU A N 18
ATOM 23988 C CA . GLU A 1 8 ? -2.783 9.516 -3.059 1.00 0.00 19 GLU A CA 18
ATOM 23989 C C . GLU A 1 8 ? -3.386 9.125 -1.707 1.00 0.00 19 GLU A C 18
ATOM 23990 O O . GLU A 1 8 ? -2.701 9.074 -0.705 1.00 0.00 19 GLU A O 18
ATOM 24002 N N . LYS A 1 9 ? -4.660 8.857 -1.679 1.00 0.00 20 LYS A N 18
ATOM 24003 C CA . LYS A 1 9 ? -5.315 8.477 -0.396 1.00 0.00 20 LYS A CA 18
ATOM 24004 C C . LYS A 1 9 ? -4.729 7.153 0.094 1.00 0.00 20 LYS A C 18
ATOM 24005 O O . LYS A 1 9 ? -4.451 6.974 1.262 1.00 0.00 20 LYS A O 18
ATOM 24024 N N . VAL A 1 10 ? -4.545 6.228 -0.807 1.00 0.00 21 VAL A N 18
ATOM 24025 C CA . VAL A 1 10 ? -3.986 4.898 -0.430 1.00 0.00 21 VAL A CA 18
ATOM 24026 C C . VAL A 1 10 ? -2.543 5.065 0.059 1.00 0.00 21 VAL A C 18
ATOM 24027 O O . VAL A 1 10 ? -2.133 4.475 1.038 1.00 0.00 21 VAL A O 18
ATOM 24040 N N . THR A 1 11 ? -1.776 5.858 -0.633 1.00 0.00 22 THR A N 18
ATOM 24041 C CA . THR A 1 11 ? -0.351 6.070 -0.244 1.00 0.00 22 THR A CA 18
ATOM 24042 C C . THR A 1 11 ? -0.274 6.692 1.149 1.00 0.00 22 THR A C 18
ATOM 24043 O O . THR A 1 11 ? 0.515 6.286 1.977 1.00 0.00 22 THR A O 18
ATOM 24054 N N . LEU A 1 12 ? -1.082 7.682 1.402 1.00 0.00 23 LEU A N 18
ATOM 24055 C CA . LEU A 1 12 ? -1.065 8.356 2.732 1.00 0.00 23 LEU A CA 18
ATOM 24056 C C . LEU A 1 12 ? -1.472 7.361 3.830 1.00 0.00 23 LEU A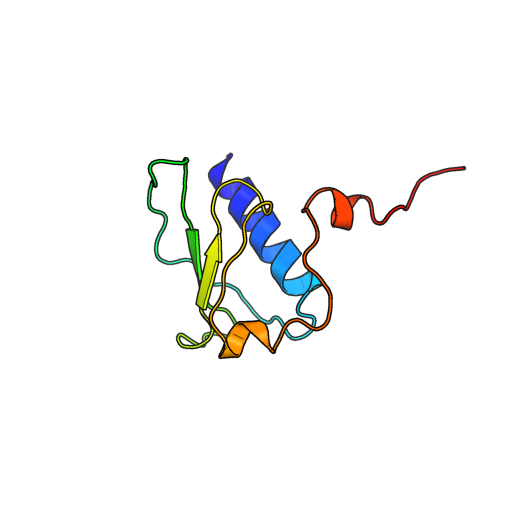 C 18
ATOM 24057 O O . LEU A 1 12 ? -0.923 7.341 4.918 1.00 0.00 23 LEU A O 18
ATOM 24073 N N . TYR A 1 13 ? -2.452 6.555 3.549 1.00 0.00 24 TYR A N 18
ATOM 24074 C CA . TYR A 1 13 ? -2.930 5.557 4.548 1.00 0.00 24 TYR A CA 18
ATOM 24075 C C . TYR A 1 13 ? -1.837 4.518 4.795 1.00 0.00 24 TYR A C 18
ATOM 24076 O O . TYR A 1 13 ? -1.636 4.056 5.899 1.00 0.00 24 TYR A O 18
ATOM 24094 N N . LEU A 1 14 ? -1.154 4.127 3.757 1.00 0.00 25 LEU A N 18
ATOM 24095 C CA . LEU A 1 14 ? -0.088 3.095 3.899 1.00 0.00 25 LEU A CA 18
ATOM 24096 C C . LEU A 1 14 ? 1.024 3.580 4.828 1.00 0.00 25 LEU A C 18
ATOM 24097 O O . LEU A 1 14 ? 1.459 2.871 5.710 1.00 0.00 25 LEU A O 18
ATOM 24113 N N . LYS A 1 15 ? 1.487 4.777 4.629 1.00 0.00 26 LYS A N 18
ATOM 24114 C CA . LYS A 1 15 ? 2.588 5.310 5.483 1.00 0.00 26 LYS A CA 18
ATOM 24115 C C . LYS A 1 15 ? 2.108 5.479 6.922 1.00 0.00 26 LYS A C 18
ATOM 24116 O O . LYS A 1 15 ? 2.859 5.304 7.862 1.00 0.00 26 LYS A O 18
ATOM 24135 N N . HIS A 1 16 ? 0.868 5.834 7.098 1.00 0.00 27 HIS A N 18
ATOM 24136 C CA . HIS A 1 16 ? 0.329 6.034 8.474 1.00 0.00 27 HIS A CA 18
ATOM 24137 C C . HIS A 1 16 ? 0.153 4.687 9.175 1.00 0.00 27 HIS A C 18
ATOM 24138 O O . HIS A 1 16 ? 0.341 4.569 10.369 1.00 0.00 27 HIS A O 18
ATOM 24152 N N . ASN A 1 17 ? -0.228 3.675 8.446 1.00 0.00 28 ASN A N 18
ATOM 24153 C CA . ASN A 1 17 ? -0.437 2.331 9.066 1.00 0.00 28 ASN A CA 18
ATOM 24154 C C . ASN A 1 17 ? 0.834 1.497 8.915 1.00 0.00 28 ASN A C 18
ATOM 24155 O O . ASN A 1 17 ? 0.910 0.373 9.366 1.00 0.00 28 ASN A O 18
ATOM 24166 N N . ILE A 1 18 ? 1.836 2.045 8.282 1.00 0.00 29 ILE A N 18
ATOM 24167 C CA . ILE A 1 18 ? 3.115 1.297 8.094 1.00 0.00 29 ILE A CA 18
ATOM 24168 C C . ILE A 1 18 ? 4.299 2.261 8.269 1.00 0.00 29 ILE A C 18
ATOM 24169 O O . ILE A 1 18 ? 4.799 2.820 7.315 1.00 0.00 29 ILE A O 18
ATOM 24185 N N . PRO A 1 19 ? 4.749 2.449 9.484 1.00 0.00 30 PRO A N 18
ATOM 24186 C CA . PRO A 1 19 ? 5.903 3.350 9.787 1.00 0.00 30 PRO A CA 18
ATOM 24187 C C . PRO A 1 19 ? 7.150 2.948 8.986 1.00 0.00 30 PRO A C 18
ATOM 24188 O O . PRO A 1 19 ? 7.969 3.769 8.623 1.00 0.00 30 PRO A O 18
ATOM 24199 N N . ASP A 1 20 ? 7.288 1.679 8.724 1.00 0.00 31 ASP A N 18
ATOM 24200 C CA . ASP A 1 20 ? 8.471 1.179 7.962 1.00 0.00 31 ASP A CA 18
ATOM 24201 C C . ASP A 1 20 ? 8.224 1.367 6.461 1.00 0.00 31 ASP A C 18
ATOM 24202 O O . ASP A 1 20 ? 8.923 0.819 5.633 1.00 0.00 31 ASP A O 18
ATOM 24211 N N . PHE A 1 21 ? 7.228 2.135 6.112 1.00 0.00 32 PHE A N 18
ATOM 24212 C CA . PHE A 1 21 ? 6.917 2.358 4.670 1.00 0.00 32 PHE A CA 18
ATOM 24213 C C . PHE A 1 21 ? 8.142 2.927 3.958 1.00 0.00 32 PHE A C 18
ATOM 24214 O O . PHE A 1 21 ? 8.756 3.877 4.402 1.00 0.00 32 PHE A O 18
ATOM 24231 N N . ASN A 1 22 ? 8.489 2.338 2.848 1.00 0.00 33 ASN A N 18
ATOM 24232 C CA . ASN A 1 22 ? 9.670 2.802 2.057 1.00 0.00 33 ASN A CA 18
ATOM 24233 C C . ASN A 1 22 ? 9.186 3.299 0.696 1.00 0.00 33 ASN A C 18
ATOM 24234 O O . ASN A 1 22 ? 9.264 4.469 0.383 1.00 0.00 33 ASN A O 18
ATOM 24245 N N . THR A 1 23 ? 8.684 2.406 -0.117 1.00 0.00 34 THR A N 18
ATOM 24246 C CA . THR A 1 23 ? 8.190 2.804 -1.472 1.00 0.00 34 THR A CA 18
ATOM 24247 C C . THR A 1 23 ? 6.920 2.033 -1.809 1.00 0.00 34 THR A C 18
ATOM 24248 O O . THR A 1 23 ? 6.583 1.056 -1.172 1.00 0.00 34 THR A O 18
ATOM 24259 N N . VAL A 1 24 ? 6.215 2.479 -2.813 1.00 0.00 35 VAL A N 18
ATOM 24260 C CA . VAL A 1 24 ? 4.949 1.799 -3.225 1.00 0.00 35 VAL A CA 18
ATOM 24261 C C . VAL A 1 24 ? 4.938 1.626 -4.742 1.00 0.00 35 VAL A C 18
ATOM 24262 O O . VAL A 1 24 ? 5.322 2.509 -5.483 1.00 0.00 35 VAL A O 18
ATOM 24275 N N . THR A 1 25 ? 4.490 0.488 -5.200 1.00 0.00 36 THR A N 18
ATOM 24276 C CA . THR A 1 25 ? 4.429 0.223 -6.671 1.00 0.00 36 THR A CA 18
ATOM 24277 C C . THR A 1 25 ? 3.006 -0.172 -7.059 1.00 0.00 36 THR A C 18
ATOM 24278 O O . THR A 1 25 ? 2.491 -1.193 -6.645 1.00 0.00 36 THR A O 18
ATOM 24289 N N . PHE A 1 26 ? 2.378 0.640 -7.862 1.00 0.00 37 PHE A N 18
ATOM 24290 C CA . PHE A 1 26 ? 0.984 0.350 -8.303 1.00 0.00 37 PHE A CA 18
ATOM 24291 C C . PHE A 1 26 ? 1.027 -0.541 -9.542 1.00 0.00 37 PHE A C 18
ATOM 24292 O O . PHE A 1 26 ? 1.793 -0.315 -10.458 1.00 0.00 37 PHE A O 18
ATOM 24309 N N . THR A 1 27 ? 0.202 -1.549 -9.569 1.00 0.00 38 THR A N 18
ATOM 24310 C CA . THR A 1 27 ? 0.161 -2.483 -10.735 1.00 0.00 38 THR A CA 18
ATOM 24311 C C . THR A 1 27 ? -1.168 -2.293 -11.471 1.00 0.00 38 THR A C 18
ATOM 24312 O O . THR A 1 27 ? -1.236 -2.381 -12.681 1.00 0.00 38 THR A O 18
ATOM 24323 N N . ASN A 1 28 ? -2.223 -2.033 -10.739 1.00 0.00 39 ASN A N 18
ATOM 24324 C CA . ASN A 1 28 ? -3.563 -1.829 -11.376 1.00 0.00 39 ASN A CA 18
ATOM 24325 C C . ASN A 1 28 ? -3.910 -3.051 -12.231 1.00 0.00 39 ASN A C 18
ATOM 24326 O O . ASN A 1 28 ? -4.577 -2.950 -13.243 1.00 0.00 39 ASN A O 18
ATOM 24337 N N . GLU A 1 29 ? -3.465 -4.209 -11.820 1.00 0.00 40 GLU A N 18
ATOM 24338 C CA . GLU A 1 29 ? -3.757 -5.462 -12.589 1.00 0.00 40 GLU A CA 18
ATOM 24339 C C . GLU A 1 29 ? -5.004 -6.139 -12.012 1.00 0.00 40 GLU A C 18
ATOM 24340 O O . GLU A 1 29 ? -5.264 -7.297 -12.264 1.00 0.00 40 GLU A O 18
ATOM 24352 N N . GLU A 1 30 ? -5.781 -5.419 -11.239 1.00 0.00 41 GLU A N 18
ATOM 24353 C CA . GLU A 1 30 ? -7.027 -6.010 -10.640 1.00 0.00 41 GLU A CA 18
ATOM 24354 C C . GLU A 1 30 ? -8.195 -5.033 -10.796 1.00 0.00 41 GLU A C 18
ATOM 24355 O O . GLU A 1 30 ? -8.026 -3.829 -10.790 1.00 0.00 41 GLU A O 18
ATOM 24367 N N . PHE A 1 31 ? -9.381 -5.558 -10.937 1.00 0.00 42 PHE A N 18
ATOM 24368 C CA . PHE A 1 31 ? -10.587 -4.691 -11.094 1.00 0.00 42 PHE A CA 18
ATOM 24369 C C . PHE A 1 31 ? -11.842 -5.506 -10.771 1.00 0.00 42 PHE A C 18
ATOM 24370 O O . PHE A 1 31 ? -12.080 -6.558 -11.335 1.00 0.00 42 PHE A O 18
ATOM 24387 N N . ASN A 1 32 ? -12.642 -5.025 -9.854 1.00 0.00 43 ASN A N 18
ATOM 24388 C CA . ASN A 1 32 ? -13.881 -5.762 -9.463 1.00 0.00 43 ASN A CA 18
ATOM 24389 C C . ASN A 1 32 ? -15.063 -5.293 -10.329 1.00 0.00 43 ASN A C 18
ATOM 24390 O O . ASN A 1 32 ? -15.101 -4.163 -10.776 1.00 0.00 43 ASN A O 18
ATOM 24401 N N . PRO A 1 33 ? -16.026 -6.157 -10.559 1.00 0.00 44 PRO A N 18
ATOM 24402 C CA . PRO A 1 33 ? -17.228 -5.823 -11.383 1.00 0.00 44 PRO A CA 18
ATOM 24403 C C . PRO A 1 33 ? -18.087 -4.738 -10.722 1.00 0.00 44 PRO A C 18
ATOM 24404 O O . PRO A 1 33 ? -18.827 -4.028 -11.374 1.00 0.00 44 PRO A O 18
ATOM 24415 N N . ILE A 1 34 ? -17.986 -4.618 -9.431 1.00 0.00 45 ILE A N 18
ATOM 24416 C CA . ILE A 1 34 ? -18.784 -3.593 -8.705 1.00 0.00 45 ILE A CA 18
ATOM 24417 C C . ILE A 1 34 ? -18.246 -2.202 -9.038 1.00 0.00 45 ILE A C 18
ATOM 24418 O O . ILE A 1 34 ? -18.954 -1.216 -8.986 1.00 0.00 45 ILE A O 18
ATOM 24434 N N . GLY A 1 35 ? -16.991 -2.125 -9.374 1.00 0.00 46 GLY A N 18
ATOM 24435 C CA . GLY A 1 35 ? -16.382 -0.808 -9.708 1.00 0.00 46 GLY A CA 18
ATOM 24436 C C . GLY A 1 35 ? -14.920 -1.009 -10.103 1.00 0.00 46 GLY A C 18
ATOM 24437 O O . GLY A 1 35 ? -14.614 -1.701 -11.055 1.00 0.00 46 GLY A O 18
ATOM 24441 N N . ILE A 1 36 ? -14.018 -0.399 -9.379 1.00 0.00 47 ILE A N 18
ATOM 24442 C CA . ILE A 1 36 ? -12.559 -0.527 -9.698 1.00 0.00 47 ILE A CA 18
ATOM 24443 C C . ILE A 1 36 ? -11.782 -0.992 -8.471 1.00 0.00 47 ILE A C 18
ATOM 24444 O O . ILE A 1 36 ? -12.216 -0.848 -7.345 1.00 0.00 47 ILE A O 18
ATOM 24460 N N . SER A 1 37 ? -10.624 -1.541 -8.698 1.00 0.00 48 SER A N 18
ATOM 24461 C CA . SER A 1 37 ? -9.771 -2.022 -7.572 1.00 0.00 48 SER A CA 18
ATOM 24462 C C . SER A 1 37 ? -8.310 -1.715 -7.893 1.00 0.00 48 SER A C 18
ATOM 24463 O O . SER A 1 37 ? -7.864 -1.860 -9.014 1.00 0.00 48 SER A O 18
ATOM 24471 N N . ILE A 1 38 ? -7.568 -1.291 -6.907 1.00 0.00 49 ILE A N 18
ATOM 24472 C CA . ILE A 1 38 ? -6.125 -0.953 -7.120 1.00 0.00 49 ILE A CA 18
ATOM 24473 C C . ILE A 1 38 ? -5.252 -1.961 -6.381 1.00 0.00 49 ILE A C 18
ATOM 24474 O O . ILE A 1 38 ? -5.420 -2.204 -5.203 1.00 0.00 49 ILE A O 18
ATOM 24490 N N . ASP A 1 39 ? -4.324 -2.552 -7.085 1.00 0.00 50 ASP A N 18
ATOM 24491 C CA . ASP A 1 39 ? -3.413 -3.570 -6.473 1.00 0.00 50 ASP A CA 18
ATOM 24492 C C . ASP A 1 39 ? -1.966 -3.098 -6.591 1.00 0.00 50 ASP A C 18
ATOM 24493 O O . ASP A 1 39 ? -1.568 -2.499 -7.577 1.00 0.00 50 ASP A O 18
ATOM 24502 N N . GLY A 1 40 ? -1.185 -3.369 -5.584 1.00 0.00 51 GLY A N 18
ATOM 24503 C CA . GLY A 1 40 ? 0.246 -2.952 -5.606 1.00 0.00 51 GLY A CA 18
ATOM 24504 C C . GLY A 1 40 ? 0.970 -3.538 -4.395 1.00 0.00 51 GLY A C 18
ATOM 24505 O O . GLY A 1 40 ? 0.407 -4.289 -3.625 1.00 0.00 51 GLY A O 18
ATOM 24509 N N . TYR A 1 41 ? 2.219 -3.199 -4.229 1.00 0.00 52 TYR A N 18
ATOM 24510 C CA . TYR A 1 41 ? 3.008 -3.731 -3.075 1.00 0.00 52 TYR A CA 18
ATOM 24511 C C . TYR A 1 41 ? 3.957 -2.662 -2.544 1.00 0.00 52 TYR A C 18
ATOM 24512 O O . TYR A 1 41 ? 4.219 -1.663 -3.186 1.00 0.00 52 TYR A O 18
ATOM 24530 N N . ILE A 1 42 ? 4.460 -2.878 -1.358 1.00 0.00 53 ILE A N 18
ATOM 24531 C CA . ILE A 1 42 ? 5.392 -1.893 -0.720 1.00 0.00 53 ILE A CA 18
ATOM 24532 C C . ILE A 1 42 ? 6.749 -2.542 -0.457 1.00 0.00 53 ILE A C 18
ATOM 24533 O O . ILE A 1 42 ? 6.901 -3.746 -0.498 1.00 0.00 53 ILE A O 18
ATOM 24549 N N . ASN A 1 43 ? 7.732 -1.726 -0.202 1.00 0.00 54 ASN A N 18
ATOM 24550 C CA . ASN A 1 43 ? 9.112 -2.229 0.065 1.00 0.00 54 ASN A CA 18
ATOM 24551 C C . ASN A 1 43 ? 9.602 -3.053 -1.129 1.00 0.00 54 ASN A C 18
ATOM 24552 O O . ASN A 1 43 ? 10.335 -4.013 -0.982 1.00 0.00 54 ASN A O 18
ATOM 24563 N N . ASN A 1 44 ? 9.205 -2.665 -2.310 1.00 0.00 55 ASN A N 18
ATOM 24564 C CA . ASN A 1 44 ? 9.632 -3.393 -3.542 1.00 0.00 55 ASN A CA 18
ATOM 24565 C C . ASN A 1 44 ? 9.494 -4.899 -3.323 1.00 0.00 55 ASN A C 18
ATOM 24566 O O . ASN A 1 44 ? 10.093 -5.698 -4.014 1.00 0.00 55 ASN A O 18
ATOM 24577 N N . ASP A 1 45 ? 8.692 -5.289 -2.367 1.00 0.00 56 ASP A N 18
ATOM 24578 C CA . ASP A 1 45 ? 8.489 -6.745 -2.084 1.00 0.00 56 ASP A CA 18
ATOM 24579 C C . ASP A 1 45 ? 7.153 -7.192 -2.678 1.00 0.00 56 ASP A C 18
ATOM 24580 O O . ASP A 1 45 ? 6.093 -6.836 -2.200 1.00 0.00 56 ASP A O 18
ATOM 24589 N N . LYS A 1 46 ? 7.211 -7.978 -3.713 1.00 0.00 57 LYS A N 18
ATOM 24590 C CA . LYS A 1 46 ? 5.969 -8.470 -4.379 1.00 0.00 57 LYS A CA 18
ATOM 24591 C C . LYS A 1 46 ? 5.093 -9.215 -3.366 1.00 0.00 57 LYS A C 18
ATOM 24592 O O . LYS A 1 46 ? 3.881 -9.194 -3.445 1.00 0.00 57 LYS A O 18
ATOM 24611 N N . ASN A 1 47 ? 5.699 -9.879 -2.423 1.00 0.00 58 ASN A N 18
ATOM 24612 C CA . ASN A 1 47 ? 4.910 -10.641 -1.407 1.00 0.00 58 ASN A CA 18
ATOM 24613 C C . ASN A 1 47 ? 4.025 -9.680 -0.602 1.00 0.00 58 ASN A C 18
ATOM 24614 O O . ASN A 1 47 ? 2.897 -9.992 -0.274 1.00 0.00 58 ASN A O 18
ATOM 24625 N N . LEU A 1 48 ? 4.531 -8.523 -0.273 1.00 0.00 59 LEU A N 18
ATOM 24626 C CA . LEU A 1 48 ? 3.722 -7.553 0.529 1.00 0.00 59 LEU A CA 18
ATOM 24627 C C . LEU A 1 48 ? 2.765 -6.797 -0.394 1.00 0.00 59 LEU A C 18
ATOM 24628 O O . LEU A 1 48 ? 2.933 -5.619 -0.662 1.00 0.00 59 LEU A O 18
ATOM 24644 N N . SER A 1 49 ? 1.759 -7.480 -0.878 1.00 0.00 60 SER A N 18
ATOM 24645 C CA . SER A 1 49 ? 0.766 -6.838 -1.792 1.00 0.00 60 SER A CA 18
ATOM 24646 C C . SER A 1 49 ? -0.396 -6.248 -0.991 1.00 0.00 60 SER A C 18
ATOM 24647 O O . SER A 1 49 ? -0.631 -6.602 0.147 1.00 0.00 60 SER A O 18
ATOM 24655 N N . PHE A 1 50 ? -1.131 -5.356 -1.598 1.00 0.00 61 PHE A N 18
ATOM 24656 C CA . PHE A 1 50 ? -2.295 -4.729 -0.906 1.00 0.00 61 PHE A CA 18
ATOM 24657 C C . PHE A 1 50 ? -3.371 -4.373 -1.930 1.00 0.00 61 PHE A C 18
ATOM 24658 O O . PHE A 1 50 ? -3.089 -4.136 -3.095 1.00 0.00 61 PHE A O 18
ATOM 24675 N N . THR A 1 51 ? -4.608 -4.344 -1.496 1.00 0.00 62 THR A N 18
ATOM 24676 C CA . THR A 1 51 ? -5.739 -4.013 -2.421 1.00 0.00 62 THR A CA 18
ATOM 24677 C C . THR A 1 51 ? -6.638 -2.948 -1.794 1.00 0.00 62 THR A C 18
ATOM 24678 O O . THR A 1 51 ? -6.989 -3.015 -0.634 1.00 0.00 62 THR A O 18
ATOM 24689 N N . ALA A 1 52 ? -7.012 -1.970 -2.570 1.00 0.00 63 ALA A N 18
ATOM 24690 C CA . ALA A 1 52 ? -7.896 -0.878 -2.059 1.00 0.00 63 ALA A CA 18
ATOM 24691 C C . ALA A 1 52 ? -8.933 -0.526 -3.126 1.00 0.00 63 ALA A C 18
ATOM 24692 O O . ALA A 1 52 ? -8.679 -0.603 -4.312 1.00 0.00 63 ALA A O 18
ATOM 24699 N N . GLY A 1 53 ? -10.110 -0.159 -2.696 1.00 0.00 64 GLY A N 18
ATOM 24700 C CA . GLY A 1 53 ? -11.210 0.188 -3.651 1.00 0.00 64 GLY A CA 18
ATOM 24701 C C . GLY A 1 53 ? -11.492 1.696 -3.634 1.00 0.00 64 GLY A C 18
ATOM 24702 O O . GLY A 1 53 ? -10.648 2.510 -3.300 1.00 0.00 64 GLY A O 18
ATOM 24706 N N . LYS A 1 54 ? -12.686 2.060 -4.011 1.00 0.00 65 LYS A N 18
ATOM 24707 C CA . LYS A 1 54 ? -13.071 3.501 -4.054 1.00 0.00 65 LYS A CA 18
ATOM 24708 C C . LYS A 1 54 ? -13.027 4.112 -2.650 1.00 0.00 65 LYS A C 18
ATOM 24709 O O . LYS A 1 54 ? -13.509 3.547 -1.687 1.00 0.00 65 LYS A O 18
ATOM 24728 N N . ASP A 1 55 ? -12.441 5.275 -2.543 1.00 0.00 66 ASP A N 18
ATOM 24729 C CA . ASP A 1 55 ? -12.336 5.967 -1.225 1.00 0.00 66 ASP A CA 18
ATOM 24730 C C . ASP A 1 55 ? -11.759 5.002 -0.187 1.00 0.00 66 ASP A C 18
ATOM 24731 O O . ASP A 1 55 ? -12.049 5.089 0.992 1.00 0.00 66 ASP A O 18
ATOM 24740 N N . VAL A 1 56 ? -10.940 4.083 -0.628 1.00 0.00 67 VAL A N 18
ATOM 24741 C CA . VAL A 1 56 ? -10.322 3.100 0.309 1.00 0.00 67 VAL A CA 18
ATOM 24742 C C . VAL A 1 56 ? -11.406 2.502 1.208 1.00 0.00 67 VAL A C 18
ATOM 24743 O O . VAL A 1 56 ? -11.162 2.126 2.338 1.00 0.00 67 VAL A O 18
ATOM 24756 N N . LYS A 1 57 ? -12.600 2.404 0.699 1.00 0.00 68 LYS A N 18
ATOM 24757 C CA . LYS A 1 57 ? -13.713 1.825 1.496 1.00 0.00 68 LYS A CA 18
ATOM 24758 C C . LYS A 1 57 ? -13.385 0.375 1.838 1.00 0.00 68 LYS A C 18
ATOM 24759 O O . LYS A 1 57 ? -13.565 -0.068 2.954 1.00 0.00 68 LYS A O 18
ATOM 24778 N N . ILE A 1 58 ? -12.915 -0.368 0.872 1.00 0.00 69 ILE A N 18
ATOM 24779 C CA . ILE A 1 58 ? -12.577 -1.805 1.108 1.00 0.00 69 ILE A CA 18
ATOM 24780 C C . ILE A 1 58 ? -11.068 -1.985 1.005 1.00 0.00 69 ILE A C 18
ATOM 24781 O O . ILE A 1 58 ? -10.443 -1.571 0.047 1.00 0.00 69 ILE A O 18
ATOM 24797 N N . PHE A 1 59 ? -10.482 -2.594 2.002 1.00 0.00 70 PHE A N 18
ATOM 24798 C CA . PHE A 1 59 ? -9.002 -2.808 2.005 1.00 0.00 70 PHE A CA 18
ATOM 24799 C C . PHE A 1 59 ? -8.685 -4.244 2.426 1.00 0.00 70 PHE A C 18
ATOM 24800 O O . PHE A 1 59 ? -9.281 -4.789 3.335 1.00 0.00 70 PHE A O 18
ATOM 24817 N N . SER A 1 60 ? -7.740 -4.852 1.761 1.00 0.00 71 SER A N 18
ATOM 24818 C CA . SER A 1 60 ? -7.346 -6.260 2.088 1.00 0.00 71 SER A CA 18
ATOM 24819 C C . SER A 1 60 ? -5.822 -6.350 2.174 1.00 0.00 71 SER A C 18
ATOM 24820 O O . SER A 1 60 ? -5.101 -5.664 1.466 1.00 0.00 71 SER A O 18
ATOM 24828 N N . SER A 1 61 ? -5.333 -7.193 3.049 1.00 0.00 72 SER A N 18
ATOM 24829 C CA . SER A 1 61 ? -3.855 -7.349 3.229 1.00 0.00 72 SER A CA 18
ATOM 24830 C C . SER A 1 61 ? -3.486 -8.833 3.304 1.00 0.00 72 SER A C 18
ATOM 24831 O O . SER A 1 61 ? -4.235 -9.656 3.795 1.00 0.00 72 SER A O 18
ATOM 24839 N N . SER A 1 62 ? -2.328 -9.163 2.811 1.00 0.00 73 SER A N 18
ATOM 24840 C CA . SER A 1 62 ? -1.861 -10.579 2.821 1.00 0.00 73 SER A CA 18
ATOM 24841 C C . SER A 1 62 ? -1.361 -10.962 4.213 1.00 0.00 73 SER A C 18
ATOM 24842 O O . SER A 1 62 ? -1.274 -10.144 5.106 1.00 0.00 73 SER A O 18
ATOM 24850 N N . GLU A 1 63 ? -1.040 -12.214 4.392 1.00 0.00 74 GLU A N 18
ATOM 24851 C CA . GLU A 1 63 ? -0.552 -12.695 5.719 1.00 0.00 74 GLU A CA 18
ATOM 24852 C C . GLU A 1 63 ? 0.702 -11.921 6.132 1.00 0.00 74 GLU A C 18
ATOM 24853 O O . GLU A 1 63 ? 0.811 -11.440 7.242 1.00 0.00 74 GLU A O 18
ATOM 24865 N N . GLU A 1 64 ? 1.650 -11.807 5.246 1.00 0.00 75 GLU A N 18
ATOM 24866 C CA . GLU A 1 64 ? 2.914 -11.078 5.578 1.00 0.00 75 GLU A CA 18
ATOM 24867 C C . GLU A 1 64 ? 2.619 -9.588 5.769 1.00 0.00 75 GLU A C 18
ATOM 24868 O O . GLU A 1 64 ? 3.087 -8.960 6.699 1.00 0.00 75 GLU A O 18
ATOM 24880 N N . LEU A 1 65 ? 1.848 -9.022 4.888 1.00 0.00 76 LEU A N 18
ATOM 24881 C CA . LEU A 1 65 ? 1.519 -7.575 4.998 1.00 0.00 76 LEU A CA 18
ATOM 24882 C C . LEU A 1 65 ? 0.717 -7.331 6.280 1.00 0.00 76 LEU A C 18
ATOM 24883 O O . LEU A 1 65 ? 0.914 -6.355 6.977 1.00 0.00 76 LEU A O 18
ATOM 24899 N N . ASP A 1 66 ? -0.188 -8.220 6.588 1.00 0.00 77 ASP A N 18
ATOM 24900 C CA . ASP A 1 66 ? -1.020 -8.063 7.818 1.00 0.00 77 ASP A CA 18
ATOM 24901 C C . ASP A 1 66 ? -0.102 -8.000 9.042 1.00 0.00 77 ASP A C 18
ATOM 24902 O O . ASP A 1 66 ? -0.305 -7.215 9.947 1.00 0.00 77 ASP A O 18
ATOM 24911 N N . LYS A 1 67 ? 0.913 -8.823 9.069 1.00 0.00 78 LYS A N 18
ATOM 24912 C CA . LYS A 1 67 ? 1.863 -8.825 10.224 1.00 0.00 78 LYS A CA 18
ATOM 24913 C C . LYS A 1 67 ? 2.617 -7.488 10.281 1.00 0.00 78 LYS A C 18
ATOM 24914 O O . LYS A 1 67 ? 2.902 -6.970 11.342 1.00 0.00 78 LYS A O 18
ATOM 24933 N N . MET A 1 68 ? 2.942 -6.930 9.146 1.00 0.00 79 MET A N 18
ATOM 24934 C CA . MET A 1 68 ? 3.683 -5.628 9.132 1.00 0.00 79 MET A CA 18
ATOM 24935 C C . MET A 1 68 ? 2.820 -4.550 9.794 1.00 0.00 79 MET A C 18
ATOM 24936 O O . MET A 1 68 ? 3.310 -3.693 10.503 1.00 0.00 79 MET A O 18
ATOM 24950 N N . PHE A 1 69 ? 1.538 -4.589 9.561 1.00 0.00 80 PHE A N 18
ATOM 24951 C CA . PHE A 1 69 ? 0.632 -3.567 10.165 1.00 0.00 80 PHE A CA 18
ATOM 24952 C C . PHE A 1 69 ? 0.766 -3.600 11.684 1.00 0.00 80 PHE A C 18
ATOM 24953 O O . PHE A 1 69 ? 0.830 -4.647 12.295 1.00 0.00 80 PHE A O 18
ATOM 24970 N N . GLN A 1 70 ? 0.800 -2.447 12.289 1.00 0.00 81 GLN A N 18
ATOM 24971 C CA . GLN A 1 70 ? 0.925 -2.366 13.773 1.00 0.00 81 GLN A CA 18
ATOM 24972 C C . GLN A 1 70 ? -0.405 -1.915 14.362 1.00 0.00 81 GLN A C 18
ATOM 24973 O O . GLN A 1 70 ? -0.646 -2.056 15.542 1.00 0.00 81 GLN A O 18
ATOM 24987 N N . GLU A 1 71 ? -1.272 -1.369 13.543 1.00 0.00 82 GLU A N 18
ATOM 24988 C CA . GLU A 1 71 ? -2.600 -0.898 14.050 1.00 0.00 82 GLU A CA 18
ATOM 24989 C C . GLU A 1 71 ? -3.724 -1.443 13.153 1.00 0.00 82 GLU A C 18
ATOM 24990 O O . GLU A 1 71 ? -3.530 -1.674 11.974 1.00 0.00 82 GLU A O 18
ATOM 25002 N N . PRO A 1 72 ? -4.895 -1.638 13.712 1.00 0.00 83 PRO A N 18
ATOM 25003 C CA . PRO A 1 72 ? -6.083 -2.155 12.964 1.00 0.00 83 PRO A CA 18
ATOM 25004 C C . PRO A 1 72 ? -6.622 -1.153 11.934 1.00 0.00 83 PRO A C 18
ATOM 25005 O O . PRO A 1 72 ? -6.369 0.032 12.001 1.00 0.00 83 PRO A O 18
ATOM 25016 N N . ARG A 1 73 ? -7.365 -1.644 10.979 1.00 0.00 84 ARG A N 18
ATOM 25017 C CA . ARG A 1 73 ? -7.932 -0.762 9.927 1.00 0.00 84 ARG A CA 18
ATOM 25018 C C . ARG A 1 73 ? -8.962 0.186 10.538 1.00 0.00 84 ARG A C 18
ATOM 25019 O O . ARG A 1 73 ? -9.836 -0.212 11.281 1.00 0.00 84 ARG A O 18
ATOM 25040 N N . LYS A 1 74 ? -8.857 1.446 10.207 1.00 0.00 85 LYS A N 18
ATOM 25041 C CA . LYS A 1 74 ? -9.813 2.470 10.735 1.00 0.00 85 LYS A CA 18
ATOM 25042 C C . LYS A 1 74 ? -10.555 3.120 9.564 1.00 0.00 85 LYS A C 18
ATOM 25043 O O . LYS A 1 74 ? -11.724 2.879 9.346 1.00 0.00 85 LYS A O 18
ATOM 25062 N N . GLY A 1 75 ? -9.878 3.946 8.810 1.00 0.00 86 GLY A N 18
ATOM 25063 C CA . GLY A 1 75 ? -10.540 4.617 7.651 1.00 0.00 86 GLY A CA 18
ATOM 25064 C C . GLY A 1 75 ? -9.705 5.814 7.186 1.00 0.00 86 GLY A C 18
ATOM 25065 O O . GLY A 1 75 ? -8.905 6.357 7.922 1.00 0.00 86 GLY A O 18
ATOM 25069 N N . TYR A 1 76 ? -9.902 6.223 5.963 1.00 0.00 87 TYR A N 18
ATOM 25070 C CA . TYR A 1 76 ? -9.146 7.388 5.409 1.00 0.00 87 TYR A CA 18
ATOM 25071 C C . TYR A 1 76 ? -9.485 8.651 6.211 1.00 0.00 87 TYR A C 18
ATOM 25072 O O . TYR A 1 76 ? -8.625 9.435 6.573 1.00 0.00 87 TYR A O 18
ATOM 25090 N N . ASP A 1 77 ? -10.741 8.852 6.490 1.00 0.00 88 ASP A N 18
ATOM 25091 C CA . ASP A 1 77 ? -11.152 10.057 7.270 1.00 0.00 88 ASP A CA 18
ATOM 25092 C C . ASP A 1 77 ? -10.752 9.870 8.736 1.00 0.00 88 ASP A C 18
ATOM 25093 O O . ASP A 1 77 ? -10.587 10.822 9.472 1.00 0.00 88 ASP A O 18
ATOM 25102 N N . GLU A 1 78 ? -10.603 8.645 9.161 1.00 0.00 89 GLU A N 18
ATOM 25103 C CA . GLU A 1 78 ? -10.220 8.376 10.581 1.00 0.00 89 GLU A CA 18
ATOM 25104 C C . GLU A 1 78 ? -8.769 8.813 10.816 1.00 0.00 89 GLU A C 18
ATOM 25105 O O . GLU A 1 78 ? -8.449 9.456 11.795 1.00 0.00 89 GLU A O 18
ATOM 25117 N N . ILE A 1 79 ? -7.896 8.461 9.911 1.00 0.00 90 ILE A N 18
ATOM 25118 C CA . ILE A 1 79 ? -6.457 8.838 10.050 1.00 0.00 90 ILE A CA 18
ATOM 25119 C C . ILE A 1 79 ? -6.311 10.355 9.927 1.00 0.00 90 ILE A C 18
ATOM 25120 O O . ILE A 1 79 ? -5.489 10.968 10.581 1.00 0.00 90 ILE A O 18
ATOM 25136 N N . LEU A 1 80 ? -7.100 10.959 9.083 1.00 0.00 91 LEU A N 18
ATOM 25137 C CA . LEU A 1 80 ? -7.016 12.432 8.892 1.00 0.00 91 LEU A CA 18
ATOM 25138 C C . LEU A 1 80 ? -7.388 13.140 10.197 1.00 0.00 91 LEU A C 18
ATOM 25139 O O . LEU A 1 80 ? -6.783 14.124 10.575 1.00 0.00 91 LEU A O 18
ATOM 25155 N N . GLU A 1 81 ? -8.385 12.646 10.879 1.00 0.00 92 GLU A N 18
ATOM 25156 C CA . GLU A 1 81 ? -8.814 13.284 12.160 1.00 0.00 92 GLU A CA 18
ATOM 25157 C C . GLU A 1 81 ? -7.726 13.089 13.222 1.00 0.00 92 GLU A C 18
ATOM 25158 O O . GLU A 1 81 ? -7.411 13.987 13.979 1.00 0.00 92 GLU A O 18
ATOM 25170 N N . HIS A 1 82 ? -7.157 11.917 13.280 1.00 0.00 93 HIS A N 18
ATOM 25171 C CA . HIS A 1 82 ? -6.089 11.636 14.289 1.00 0.00 93 HIS A CA 18
ATOM 25172 C C . HIS A 1 82 ? -4.833 12.450 13.958 1.00 0.00 93 HIS A C 18
ATOM 25173 O O . HIS A 1 82 ? -4.157 12.956 14.833 1.00 0.00 93 HIS A O 18
ATOM 25187 N N . HIS A 1 83 ? -4.516 12.571 12.696 1.00 0.00 94 HIS A N 18
ATOM 25188 C CA . HIS A 1 83 ? -3.301 13.340 12.290 1.00 0.00 94 HIS A CA 18
ATOM 25189 C C . HIS A 1 83 ? -3.433 14.791 12.760 1.00 0.00 94 HIS A C 18
ATOM 25190 O O . HIS A 1 83 ? -2.501 15.378 13.271 1.00 0.00 94 HIS A O 18
ATOM 25204 N N . HIS A 1 84 ? -4.588 15.372 12.588 1.00 0.00 95 HIS A N 18
ATOM 25205 C CA . HIS A 1 84 ? -4.795 16.785 13.021 1.00 0.00 95 HIS A CA 18
ATOM 25206 C C . HIS A 1 84 ? -6.287 17.020 13.283 1.00 0.00 95 HIS A C 18
ATOM 25207 O O . HIS A 1 84 ? -6.742 16.997 14.410 1.00 0.00 95 HIS A O 18
ATOM 25221 N N . HIS A 1 85 ? -7.049 17.251 12.243 1.00 0.00 96 HIS A N 18
ATOM 25222 C CA . HIS A 1 85 ? -8.517 17.497 12.418 1.00 0.00 96 HIS A CA 18
ATOM 25223 C C . HIS A 1 85 ? -9.262 17.224 11.107 1.00 0.00 96 HIS A C 18
ATOM 25224 O O . HIS A 1 85 ? -8.945 16.309 10.373 1.00 0.00 96 HIS A O 18
ATOM 25238 N N . HIS A 1 86 ? -10.261 18.019 10.818 1.00 0.00 97 HIS A N 18
ATOM 25239 C CA . HIS A 1 86 ? -11.048 17.820 9.561 1.00 0.00 97 HIS A CA 18
ATOM 25240 C C . HIS A 1 86 ? -11.642 19.154 9.097 1.00 0.00 97 HIS A C 18
ATOM 25241 O O . HIS A 1 86 ? -11.887 20.051 9.879 1.00 0.00 97 HIS A O 18
ATOM 25255 N N . HIS A 1 87 ? -11.872 19.278 7.820 1.00 0.00 98 HIS A N 18
ATOM 25256 C CA . HIS A 1 87 ? -12.453 20.537 7.268 1.00 0.00 98 HIS A CA 18
ATOM 25257 C C . HIS A 1 87 ? -12.978 20.269 5.852 1.00 0.00 98 HIS A C 18
ATOM 25258 O O . HIS A 1 87 ? -12.563 20.970 4.944 1.00 0.00 98 HIS A O 18
ATOM 25273 N N . ALA A 1 1 ? -7.283 12.317 -13.659 1.00 0.00 12 ALA A N 19
ATOM 25274 C CA . ALA A 1 1 ? -6.496 12.313 -12.392 1.00 0.00 12 ALA A CA 19
ATOM 25275 C C . ALA A 1 1 ? -7.284 11.583 -11.299 1.00 0.00 12 ALA A C 19
ATOM 25276 O O . ALA A 1 1 ? -6.927 11.610 -10.138 1.00 0.00 12 ALA A O 19
ATOM 25283 N N . PHE A 1 2 ? -8.351 10.925 -11.666 1.00 0.00 13 PHE A N 19
ATOM 25284 C CA . PHE A 1 2 ? -9.160 10.183 -10.660 1.00 0.00 13 PHE A CA 19
ATOM 25285 C C . PHE A 1 2 ? -8.304 9.079 -10.028 1.00 0.00 13 PHE A C 19
ATOM 25286 O O . PHE A 1 2 ? -8.295 8.894 -8.827 1.00 0.00 13 PHE A O 19
ATOM 25303 N N . PHE A 1 3 ? -7.584 8.345 -10.831 1.00 0.00 14 PHE A N 19
ATOM 25304 C CA . PHE A 1 3 ? -6.730 7.253 -10.286 1.00 0.00 14 PHE A CA 19
ATOM 25305 C C . PHE A 1 3 ? -5.632 7.857 -9.407 1.00 0.00 14 PHE A C 19
ATOM 25306 O O . PHE A 1 3 ? -5.249 7.297 -8.398 1.00 0.00 14 PHE A O 19
ATOM 25323 N N . ASN A 1 4 ? -5.123 8.994 -9.788 1.00 0.00 15 ASN A N 19
ATOM 25324 C CA . ASN A 1 4 ? -4.049 9.642 -8.985 1.00 0.00 15 ASN A CA 19
ATOM 25325 C C . ASN A 1 4 ? -4.586 9.956 -7.588 1.00 0.00 15 ASN A C 19
ATOM 25326 O O . ASN A 1 4 ? -3.906 9.779 -6.595 1.00 0.00 15 ASN A O 19
ATOM 25337 N N . GLU A 1 5 ? -5.803 10.416 -7.502 1.00 0.00 16 GLU A N 19
ATOM 25338 C CA . GLU A 1 5 ? -6.388 10.740 -6.170 1.00 0.00 16 GLU A CA 19
ATOM 25339 C C . GLU A 1 5 ? -6.539 9.454 -5.349 1.00 0.00 16 GLU A C 19
ATOM 25340 O O . GLU A 1 5 ? -6.298 9.433 -4.156 1.00 0.00 16 GLU A O 19
ATOM 25352 N N . GLN A 1 6 ? -6.949 8.385 -5.977 1.00 0.00 17 GLN A N 19
ATOM 25353 C CA . GLN A 1 6 ? -7.127 7.102 -5.239 1.00 0.00 17 GLN A CA 19
ATOM 25354 C C . GLN A 1 6 ? -5.771 6.611 -4.723 1.00 0.00 17 GLN A C 19
ATOM 25355 O O . GLN A 1 6 ? -5.649 6.148 -3.605 1.00 0.00 17 GLN A O 19
ATOM 25369 N N . LYS A 1 7 ? -4.753 6.705 -5.531 1.00 0.00 18 LYS A N 19
ATOM 25370 C CA . LYS A 1 7 ? -3.404 6.247 -5.096 1.00 0.00 18 LYS A CA 19
ATOM 25371 C C . LYS A 1 7 ? -2.918 7.111 -3.930 1.00 0.00 18 LYS A C 19
ATOM 25372 O O . LYS A 1 7 ? -2.320 6.625 -2.989 1.00 0.00 18 LYS A O 19
ATOM 25391 N N . GLU A 1 8 ? -3.157 8.391 -3.993 1.00 0.00 19 GLU A N 19
ATOM 25392 C CA . GLU A 1 8 ? -2.699 9.296 -2.901 1.00 0.00 19 GLU A CA 19
ATOM 25393 C C . GLU A 1 8 ? -3.337 8.869 -1.578 1.00 0.00 19 GLU A C 19
ATOM 25394 O O . GLU A 1 8 ? -2.686 8.809 -0.552 1.00 0.00 19 GLU A O 19
ATOM 25406 N N . LYS A 1 9 ? -4.607 8.580 -1.593 1.00 0.00 20 LYS A N 19
ATOM 25407 C CA . LYS A 1 9 ? -5.296 8.164 -0.339 1.00 0.00 20 LYS A CA 19
ATOM 25408 C C . LYS A 1 9 ? -4.718 6.834 0.156 1.00 0.00 20 LYS A C 19
ATOM 25409 O O . LYS A 1 9 ? -4.504 6.640 1.337 1.00 0.00 20 LYS A O 19
ATOM 25428 N N . VAL A 1 10 ? -4.473 5.916 -0.737 1.00 0.00 21 VAL A N 19
ATOM 25429 C CA . VAL A 1 10 ? -3.917 4.596 -0.322 1.00 0.00 21 VAL A CA 19
ATOM 25430 C C . VAL A 1 10 ? -2.518 4.789 0.265 1.00 0.00 21 VAL A C 19
ATOM 25431 O O . VAL A 1 10 ? -2.164 4.193 1.264 1.00 0.00 21 VAL A O 19
ATOM 25444 N N . THR A 1 11 ? -1.713 5.607 -0.355 1.00 0.00 22 THR A N 19
ATOM 25445 C CA . THR A 1 11 ? -0.334 5.830 0.158 1.00 0.00 22 THR A CA 19
ATOM 25446 C C . THR A 1 11 ? -0.419 6.382 1.579 1.00 0.00 22 THR A C 19
ATOM 25447 O O . THR A 1 11 ? 0.284 5.949 2.471 1.00 0.00 22 THR A O 19
ATOM 25458 N N . LEU A 1 12 ? -1.278 7.334 1.795 1.00 0.00 23 LEU A N 19
ATOM 25459 C CA . LEU A 1 12 ? -1.415 7.919 3.155 1.00 0.00 23 LEU A CA 19
ATOM 25460 C C . LEU A 1 12 ? -1.906 6.841 4.121 1.00 0.00 23 LEU A C 19
ATOM 25461 O O . LEU A 1 12 ? -1.438 6.740 5.238 1.00 0.00 23 LEU A O 19
ATOM 25477 N N . TYR A 1 13 ? -2.847 6.037 3.699 1.00 0.00 24 TYR A N 19
ATOM 25478 C CA . TYR A 1 13 ? -3.377 4.966 4.590 1.00 0.00 24 TYR A CA 19
ATOM 25479 C C . TYR A 1 13 ? -2.234 4.040 5.002 1.00 0.00 24 TYR A C 19
ATOM 25480 O O . TYR A 1 13 ? -2.086 3.694 6.159 1.00 0.00 24 TYR A O 19
ATOM 25498 N N . LEU A 1 14 ? -1.431 3.639 4.061 1.00 0.00 25 LEU A N 19
ATOM 25499 C CA . LEU A 1 14 ? -0.293 2.736 4.373 1.00 0.00 25 LEU A CA 19
ATOM 25500 C C . LEU A 1 14 ? 0.822 3.529 5.062 1.00 0.00 25 LEU A C 19
ATOM 25501 O O . LEU A 1 14 ? 1.655 2.979 5.754 1.00 0.00 25 LEU A O 19
ATOM 25517 N N . LYS A 1 15 ? 0.851 4.817 4.863 1.00 0.00 26 LYS A N 19
ATOM 25518 C CA . LYS A 1 15 ? 1.916 5.652 5.491 1.00 0.00 26 LYS A CA 19
ATOM 25519 C C . LYS A 1 15 ? 1.803 5.619 7.020 1.00 0.00 26 LYS A C 19
ATOM 25520 O O . LYS A 1 15 ? 2.779 5.423 7.719 1.00 0.00 26 LYS A O 19
ATOM 25539 N N . HIS A 1 16 ? 0.625 5.826 7.549 1.00 0.00 27 HIS A N 19
ATOM 25540 C CA . HIS A 1 16 ? 0.465 5.826 9.032 1.00 0.00 27 HIS A CA 19
ATOM 25541 C C . HIS A 1 16 ? 0.351 4.384 9.541 1.00 0.00 27 HIS A C 19
ATOM 25542 O O . HIS A 1 16 ? 0.825 4.050 10.609 1.00 0.00 27 HIS A O 19
ATOM 25556 N N . ASN A 1 17 ? -0.285 3.532 8.787 1.00 0.00 28 ASN A N 19
ATOM 25557 C CA . ASN A 1 17 ? -0.439 2.118 9.227 1.00 0.00 28 ASN A CA 19
ATOM 25558 C C . ASN A 1 17 ? 0.934 1.448 9.318 1.00 0.00 28 ASN A C 19
ATOM 25559 O O . ASN A 1 17 ? 1.201 0.688 10.230 1.00 0.00 28 ASN A O 19
ATOM 25570 N N . ILE A 1 18 ? 1.796 1.711 8.369 1.00 0.00 29 ILE A N 19
ATOM 25571 C CA . ILE A 1 18 ? 3.152 1.084 8.373 1.00 0.00 29 ILE A CA 19
ATOM 25572 C C . ILE A 1 18 ? 4.228 2.182 8.364 1.00 0.00 29 ILE A C 19
ATOM 25573 O O . ILE A 1 18 ? 4.691 2.594 7.319 1.00 0.00 29 ILE A O 19
ATOM 25589 N N . PRO A 1 19 ? 4.628 2.649 9.526 1.00 0.00 30 PRO A N 19
ATOM 25590 C CA . PRO A 1 19 ? 5.673 3.713 9.655 1.00 0.00 30 PRO A CA 19
ATOM 25591 C C . PRO A 1 19 ? 6.963 3.331 8.917 1.00 0.00 30 PRO A C 19
ATOM 25592 O O . PRO A 1 19 ? 7.696 4.177 8.442 1.00 0.00 30 PRO A O 19
ATOM 25603 N N . ASP A 1 20 ? 7.241 2.061 8.824 1.00 0.00 31 ASP A N 19
ATOM 25604 C CA . ASP A 1 20 ? 8.474 1.613 8.121 1.00 0.00 31 ASP A CA 19
ATOM 25605 C C . ASP A 1 20 ? 8.213 1.627 6.614 1.00 0.00 31 ASP A C 19
ATOM 25606 O O . ASP A 1 20 ? 9.033 1.209 5.823 1.00 0.00 31 ASP A O 19
ATOM 25615 N N . PHE A 1 21 ? 7.065 2.102 6.218 1.00 0.00 32 PHE A N 19
ATOM 25616 C CA . PHE A 1 21 ? 6.726 2.143 4.771 1.00 0.00 32 PHE A CA 19
ATOM 25617 C C . PHE A 1 21 ? 7.801 2.912 3.995 1.00 0.00 32 PHE A C 19
ATOM 25618 O O . PHE A 1 21 ? 8.190 4.005 4.360 1.00 0.00 32 PHE A O 19
ATOM 25635 N N . ASN A 1 22 ? 8.265 2.345 2.911 1.00 0.00 33 ASN A N 19
ATOM 25636 C CA . ASN A 1 22 ? 9.298 3.021 2.075 1.00 0.00 33 ASN A CA 19
ATOM 25637 C C . ASN A 1 22 ? 8.631 3.611 0.834 1.00 0.00 33 ASN A C 19
ATOM 25638 O O . ASN A 1 22 ? 8.578 4.812 0.653 1.00 0.00 33 ASN A O 19
ATOM 25649 N N . THR A 1 23 ? 8.116 2.773 -0.027 1.00 0.00 34 THR A N 19
ATOM 25650 C CA . THR A 1 23 ? 7.449 3.281 -1.260 1.00 0.00 34 THR A CA 19
ATOM 25651 C C . THR A 1 23 ? 6.345 2.315 -1.688 1.00 0.00 34 THR A C 19
ATOM 25652 O O . THR A 1 23 ? 6.283 1.188 -1.234 1.00 0.00 34 THR A O 19
ATOM 25663 N N . VAL A 1 24 ? 5.472 2.754 -2.563 1.00 0.00 35 VAL A N 19
ATOM 25664 C CA . VAL A 1 24 ? 4.357 1.881 -3.040 1.00 0.00 35 VAL A CA 19
ATOM 25665 C C . VAL A 1 24 ? 4.350 1.872 -4.566 1.00 0.00 35 VAL A C 19
ATOM 25666 O O . VAL A 1 24 ? 4.488 2.902 -5.198 1.00 0.00 35 VAL A O 19
ATOM 25679 N N . THR A 1 25 ? 4.193 0.715 -5.164 1.00 0.00 36 THR A N 19
ATOM 25680 C CA . THR A 1 25 ? 4.173 0.623 -6.655 1.00 0.00 36 THR A CA 19
ATOM 25681 C C . THR A 1 25 ? 2.905 -0.104 -7.104 1.00 0.00 36 THR A C 19
ATOM 25682 O O . THR A 1 25 ? 2.643 -1.223 -6.705 1.00 0.00 36 THR A O 19
ATOM 25693 N N . PHE A 1 26 ? 2.117 0.524 -7.938 1.00 0.00 37 PHE A N 19
ATOM 25694 C CA . PHE A 1 26 ? 0.864 -0.120 -8.426 1.00 0.00 37 PHE A CA 19
ATOM 25695 C C . PHE A 1 26 ? 1.128 -0.789 -9.771 1.00 0.00 37 PHE A C 19
ATOM 25696 O O . PHE A 1 26 ? 1.884 -0.289 -10.581 1.00 0.00 37 PHE A O 19
ATOM 25713 N N . THR A 1 27 ? 0.511 -1.915 -10.024 1.00 0.00 38 THR A N 19
ATOM 25714 C CA . THR A 1 27 ? 0.730 -2.608 -11.328 1.00 0.00 38 THR A CA 19
ATOM 25715 C C . THR A 1 27 ? -0.589 -3.238 -11.774 1.00 0.00 38 THR A C 19
ATOM 25716 O O . THR A 1 27 ? -0.623 -4.105 -12.623 1.00 0.00 38 THR A O 19
ATOM 25727 N N . ASN A 1 28 ? -1.683 -2.795 -11.212 1.00 0.00 39 ASN A N 19
ATOM 25728 C CA . ASN A 1 28 ? -3.004 -3.357 -11.608 1.00 0.00 39 ASN A CA 19
ATOM 25729 C C . ASN A 1 28 ? -4.099 -2.332 -11.316 1.00 0.00 39 ASN A C 19
ATOM 25730 O O . ASN A 1 28 ? -4.343 -1.981 -10.179 1.00 0.00 39 ASN A O 19
ATOM 25741 N N . GLU A 1 29 ? -4.765 -1.859 -12.334 1.00 0.00 40 GLU A N 19
ATOM 25742 C CA . GLU A 1 29 ? -5.859 -0.864 -12.134 1.00 0.00 40 GLU A CA 19
ATOM 25743 C C . GLU A 1 29 ? -7.019 -1.233 -13.051 1.00 0.00 40 GLU A C 19
ATOM 25744 O O . GLU A 1 29 ? -7.068 -0.815 -14.191 1.00 0.00 40 GLU A O 19
ATOM 25756 N N . GLU A 1 30 ? -7.951 -2.025 -12.564 1.00 0.00 41 GLU A N 19
ATOM 25757 C CA . GLU A 1 30 ? -9.114 -2.439 -13.415 1.00 0.00 41 GLU A CA 19
ATOM 25758 C C . GLU A 1 30 ? -10.412 -1.938 -12.800 1.00 0.00 41 GLU A C 19
ATOM 25759 O O . GLU A 1 30 ? -10.556 -1.849 -11.596 1.00 0.00 41 GLU A O 19
ATOM 25771 N N . PHE A 1 31 ? -11.367 -1.616 -13.631 1.00 0.00 42 PHE A N 19
ATOM 25772 C CA . PHE A 1 31 ? -12.674 -1.122 -13.125 1.00 0.00 42 PHE A CA 19
ATOM 25773 C C . PHE A 1 31 ? -13.670 -2.277 -13.082 1.00 0.00 42 PHE A C 19
ATOM 25774 O O . PHE A 1 31 ? -13.957 -2.898 -14.087 1.00 0.00 42 PHE A O 19
ATOM 25791 N N . ASN A 1 32 ? -14.203 -2.574 -11.921 1.00 0.00 43 ASN A N 19
ATOM 25792 C CA . ASN A 1 32 ? -15.187 -3.692 -11.803 1.00 0.00 43 ASN A CA 19
ATOM 25793 C C . ASN A 1 32 ? -16.600 -3.101 -11.683 1.00 0.00 43 ASN A C 19
ATOM 25794 O O . ASN A 1 32 ? -16.759 -1.987 -11.221 1.00 0.00 43 ASN A O 19
ATOM 25805 N N . PRO A 1 33 ? -17.624 -3.835 -12.069 1.00 0.00 44 PRO A N 19
ATOM 25806 C CA . PRO A 1 33 ? -19.034 -3.343 -11.969 1.00 0.00 44 PRO A CA 19
ATOM 25807 C C . PRO A 1 33 ? -19.341 -2.787 -10.570 1.00 0.00 44 PRO A C 19
ATOM 25808 O O . PRO A 1 33 ? -19.992 -1.772 -10.417 1.00 0.00 44 PRO A O 19
ATOM 25819 N N . ILE A 1 34 ? -18.860 -3.445 -9.555 1.00 0.00 45 ILE A N 19
ATOM 25820 C CA . ILE A 1 34 ? -19.102 -2.967 -8.168 1.00 0.00 45 ILE A CA 19
ATOM 25821 C C . ILE A 1 34 ? -18.354 -1.650 -7.956 1.00 0.00 45 ILE A C 19
ATOM 25822 O O . ILE A 1 34 ? -18.854 -0.732 -7.336 1.00 0.00 45 ILE A O 19
ATOM 25838 N N . GLY A 1 35 ? -17.152 -1.559 -8.450 1.00 0.00 46 GLY A N 19
ATOM 25839 C CA . GLY A 1 35 ? -16.370 -0.311 -8.260 1.00 0.00 46 GLY A CA 19
ATOM 25840 C C . GLY A 1 35 ? -15.019 -0.438 -8.957 1.00 0.00 46 GLY A C 19
ATOM 25841 O O . GLY A 1 35 ? -14.948 -0.735 -10.133 1.00 0.00 46 GLY A O 19
ATOM 25845 N N . ILE A 1 36 ? -13.943 -0.213 -8.238 1.00 0.00 47 ILE A N 19
ATOM 25846 C CA . ILE A 1 36 ? -12.580 -0.318 -8.850 1.00 0.00 47 ILE A CA 19
ATOM 25847 C C . ILE A 1 36 ? -11.695 -1.230 -8.002 1.00 0.00 47 ILE A C 19
ATOM 25848 O O . ILE A 1 36 ? -11.868 -1.337 -6.804 1.00 0.00 47 ILE A O 19
ATOM 25864 N N . SER A 1 37 ? -10.741 -1.883 -8.622 1.00 0.00 48 SER A N 19
ATOM 25865 C CA . SER A 1 37 ? -9.824 -2.792 -7.872 1.00 0.00 48 SER A CA 19
ATOM 25866 C C . SER A 1 37 ? -8.380 -2.399 -8.181 1.00 0.00 48 SER A C 19
ATOM 25867 O O . SER A 1 37 ? -7.962 -2.386 -9.327 1.00 0.00 48 SER A O 19
ATOM 25875 N N . ILE A 1 38 ? -7.618 -2.080 -7.162 1.00 0.00 49 ILE A N 19
ATOM 25876 C CA . ILE A 1 38 ? -6.192 -1.682 -7.366 1.00 0.00 49 ILE A CA 19
ATOM 25877 C C . ILE A 1 38 ? -5.287 -2.599 -6.553 1.00 0.00 49 ILE A C 19
ATOM 25878 O O . ILE A 1 38 ? -5.510 -2.818 -5.378 1.00 0.00 49 ILE A O 19
ATOM 25894 N N . ASP A 1 39 ? -4.262 -3.135 -7.170 1.00 0.00 50 ASP A N 19
ATOM 25895 C CA . ASP A 1 39 ? -3.324 -4.043 -6.441 1.00 0.00 50 ASP A CA 19
ATOM 25896 C C . ASP A 1 39 ? -1.882 -3.588 -6.683 1.00 0.00 50 ASP A C 19
ATOM 25897 O O . ASP A 1 39 ? -1.550 -3.032 -7.717 1.00 0.00 50 ASP A O 19
ATOM 25906 N N . GLY A 1 40 ? -1.020 -3.818 -5.734 1.00 0.00 51 GLY A N 19
ATOM 25907 C CA . GLY A 1 40 ? 0.396 -3.398 -5.910 1.00 0.00 51 GLY A CA 19
ATOM 25908 C C . GLY A 1 40 ? 1.221 -3.912 -4.737 1.00 0.00 51 GLY A C 19
ATOM 25909 O O . GLY A 1 40 ? 0.760 -4.726 -3.962 1.00 0.00 51 GLY A O 19
ATOM 25913 N N . TYR A 1 41 ? 2.438 -3.445 -4.592 1.00 0.00 52 TYR A N 19
ATOM 25914 C CA . TYR A 1 41 ? 3.290 -3.915 -3.455 1.00 0.00 52 TYR A CA 19
ATOM 25915 C C . TYR A 1 41 ? 4.125 -2.765 -2.910 1.00 0.00 52 TYR A C 19
ATOM 25916 O O . TYR A 1 41 ? 4.259 -1.728 -3.532 1.00 0.00 52 TYR A O 19
ATOM 25934 N N . ILE A 1 42 ? 4.679 -2.950 -1.733 1.00 0.00 53 ILE A N 19
ATOM 25935 C CA . ILE A 1 42 ? 5.511 -1.875 -1.100 1.00 0.00 53 ILE A CA 19
ATOM 25936 C C . ILE A 1 42 ? 6.931 -2.388 -0.835 1.00 0.00 53 ILE A C 19
ATOM 25937 O O . ILE A 1 42 ? 7.177 -3.577 -0.769 1.00 0.00 53 ILE A O 19
ATOM 25953 N N . ASN A 1 43 ? 7.866 -1.486 -0.684 1.00 0.00 54 ASN A N 19
ATOM 25954 C CA . ASN A 1 43 ? 9.280 -1.888 -0.425 1.00 0.00 54 ASN A CA 19
ATOM 25955 C C . ASN A 1 43 ? 9.771 -2.794 -1.560 1.00 0.00 54 ASN A C 19
ATOM 25956 O O . ASN A 1 43 ? 10.582 -3.677 -1.363 1.00 0.00 54 ASN A O 19
ATOM 25967 N N . ASN A 1 44 ? 9.293 -2.566 -2.752 1.00 0.00 55 ASN A N 19
ATOM 25968 C CA . ASN A 1 44 ? 9.732 -3.389 -3.917 1.00 0.00 55 ASN A CA 19
ATOM 25969 C C . ASN A 1 44 ? 9.699 -4.875 -3.554 1.00 0.00 55 ASN A C 19
ATOM 25970 O O . ASN A 1 44 ? 10.490 -5.658 -4.049 1.00 0.00 55 ASN A O 19
ATOM 25981 N N . ASP A 1 45 ? 8.784 -5.271 -2.703 1.00 0.00 56 ASP A N 19
ATOM 25982 C CA . ASP A 1 45 ? 8.678 -6.712 -2.306 1.00 0.00 56 ASP A CA 19
ATOM 25983 C C . ASP A 1 45 ? 7.409 -7.315 -2.910 1.00 0.00 56 ASP A C 19
ATOM 25984 O O . ASP A 1 45 ? 6.308 -7.025 -2.487 1.00 0.00 56 ASP A O 19
ATOM 25993 N N . LYS A 1 46 ? 7.566 -8.158 -3.890 1.00 0.00 57 LYS A N 19
ATOM 25994 C CA . LYS A 1 46 ? 6.392 -8.797 -4.547 1.00 0.00 57 LYS A CA 19
ATOM 25995 C C . LYS A 1 46 ? 5.584 -9.578 -3.508 1.00 0.00 57 LYS A C 19
ATOM 25996 O O . LYS A 1 46 ? 4.372 -9.646 -3.569 1.00 0.00 57 LYS A O 19
ATOM 26015 N N . ASN A 1 47 ? 6.242 -10.164 -2.554 1.00 0.00 58 ASN A N 19
ATOM 26016 C CA . ASN A 1 47 ? 5.508 -10.929 -1.514 1.00 0.00 58 ASN A CA 19
ATOM 26017 C C . ASN A 1 47 ? 4.589 -9.976 -0.743 1.00 0.00 58 ASN A C 19
ATOM 26018 O O . ASN A 1 47 ? 3.482 -10.322 -0.381 1.00 0.00 58 ASN A O 19
ATOM 26029 N N . LEU A 1 48 ? 5.044 -8.780 -0.480 1.00 0.00 59 LEU A N 19
ATOM 26030 C CA . LEU A 1 48 ? 4.201 -7.813 0.279 1.00 0.00 59 LEU A CA 19
ATOM 26031 C C . LEU A 1 48 ? 3.247 -7.105 -0.680 1.00 0.00 59 LEU A C 19
ATOM 26032 O O . LEU A 1 48 ? 3.465 -5.965 -1.064 1.00 0.00 59 LEU A O 19
ATOM 26048 N N . SER A 1 49 ? 2.192 -7.781 -1.070 1.00 0.00 60 SER A N 19
ATOM 26049 C CA . SER A 1 49 ? 1.201 -7.178 -2.011 1.00 0.00 60 SER A CA 19
ATOM 26050 C C . SER A 1 49 ? -0.083 -6.836 -1.261 1.00 0.00 60 SER A C 19
ATOM 26051 O O . SER A 1 49 ? -0.331 -7.324 -0.175 1.00 0.00 60 SER A O 19
ATOM 26059 N N . PHE A 1 50 ? -0.908 -6.003 -1.835 1.00 0.00 61 PHE A N 19
ATOM 26060 C CA . PHE A 1 50 ? -2.181 -5.633 -1.161 1.00 0.00 61 PHE A CA 19
ATOM 26061 C C . PHE A 1 50 ? -3.212 -5.244 -2.212 1.00 0.00 61 PHE A C 19
ATOM 26062 O O . PHE A 1 50 ? -2.874 -4.907 -3.332 1.00 0.00 61 PHE A O 19
ATOM 26079 N N . THR A 1 51 ? -4.472 -5.286 -1.852 1.00 0.00 62 THR A N 19
ATOM 26080 C CA . THR A 1 51 ? -5.560 -4.919 -2.808 1.00 0.00 62 THR A CA 19
ATOM 26081 C C . THR A 1 51 ? -6.483 -3.903 -2.136 1.00 0.00 62 THR A C 19
ATOM 26082 O O . THR A 1 51 ? -6.876 -4.076 -0.999 1.00 0.00 62 THR A O 19
ATOM 26093 N N . ALA A 1 52 ? -6.832 -2.846 -2.828 1.00 0.00 63 ALA A N 19
ATOM 26094 C CA . ALA A 1 52 ? -7.734 -1.811 -2.236 1.00 0.00 63 ALA A CA 19
ATOM 26095 C C . ALA A 1 52 ? -8.866 -1.515 -3.215 1.00 0.00 63 ALA A C 19
ATOM 26096 O O . ALA A 1 52 ? -8.669 -1.496 -4.414 1.00 0.00 63 ALA A O 19
ATOM 26103 N N . GLY A 1 53 ? -10.054 -1.292 -2.707 1.00 0.00 64 GLY A N 19
ATOM 26104 C CA . GLY A 1 53 ? -11.226 -1.002 -3.588 1.00 0.00 64 GLY A CA 19
ATOM 26105 C C . GLY A 1 53 ? -11.884 0.311 -3.165 1.00 0.00 64 GLY A C 19
ATOM 26106 O O . GLY A 1 53 ? -12.276 0.483 -2.025 1.00 0.00 64 GLY A O 19
ATOM 26110 N N . LYS A 1 54 ? -12.020 1.227 -4.083 1.00 0.00 65 LYS A N 19
ATOM 26111 C CA . LYS A 1 54 ? -12.664 2.534 -3.767 1.00 0.00 65 LYS A CA 19
ATOM 26112 C C . LYS A 1 54 ? -11.976 3.200 -2.572 1.00 0.00 65 LYS A C 19
ATOM 26113 O O . LYS A 1 54 ? -12.316 2.962 -1.429 1.00 0.00 65 LYS A O 19
ATOM 26132 N N . ASP A 1 55 ? -11.017 4.044 -2.841 1.00 0.00 66 ASP A N 19
ATOM 26133 C CA . ASP A 1 55 ? -10.294 4.752 -1.746 1.00 0.00 66 ASP A CA 19
ATOM 26134 C C . ASP A 1 55 ? -9.769 3.744 -0.726 1.00 0.00 66 ASP A C 19
ATOM 26135 O O . ASP A 1 55 ? -8.773 3.083 -0.948 1.00 0.00 66 ASP A O 19
ATOM 26144 N N . VAL A 1 56 ? -10.425 3.634 0.398 1.00 0.00 67 VAL A N 19
ATOM 26145 C CA . VAL A 1 56 ? -9.973 2.684 1.455 1.00 0.00 67 VAL A CA 19
ATOM 26146 C C . VAL A 1 56 ? -11.196 1.962 2.012 1.00 0.00 67 VAL A C 19
ATOM 26147 O O . VAL A 1 56 ? -11.160 1.386 3.081 1.00 0.00 67 VAL A O 19
ATOM 26160 N N . LYS A 1 57 ? -12.283 1.994 1.294 1.00 0.00 68 LYS A N 19
ATOM 26161 C CA . LYS A 1 57 ? -13.512 1.314 1.779 1.00 0.00 68 LYS A CA 19
ATOM 26162 C C . LYS A 1 57 ? -13.237 -0.178 1.921 1.00 0.00 68 LYS A C 19
ATOM 26163 O O . LYS A 1 57 ? -13.603 -0.793 2.903 1.00 0.00 68 LYS A O 19
ATOM 26182 N N . ILE A 1 58 ? -12.594 -0.764 0.941 1.00 0.00 69 ILE A N 19
ATOM 26183 C CA . ILE A 1 58 ? -12.283 -2.223 0.994 1.00 0.00 69 ILE A CA 19
ATOM 26184 C C . ILE A 1 58 ? -10.774 -2.413 0.883 1.00 0.00 69 ILE A C 19
ATOM 26185 O O . ILE A 1 58 ? -10.147 -1.926 -0.037 1.00 0.00 69 ILE A O 19
ATOM 26201 N N . PHE A 1 59 ? -10.184 -3.116 1.817 1.00 0.00 70 PHE A N 19
ATOM 26202 C CA . PHE A 1 59 ? -8.708 -3.339 1.774 1.00 0.00 70 PHE A CA 19
ATOM 26203 C C . PHE A 1 59 ? -8.408 -4.785 2.156 1.00 0.00 70 PHE A C 19
ATOM 26204 O O . PHE A 1 59 ? -8.907 -5.289 3.142 1.00 0.00 70 PHE A O 19
ATOM 26221 N N . SER A 1 60 ? -7.593 -5.458 1.386 1.00 0.00 71 SER A N 19
ATOM 26222 C CA . SER A 1 60 ? -7.251 -6.876 1.703 1.00 0.00 71 SER A CA 19
ATOM 26223 C C . SER A 1 60 ? -5.760 -7.099 1.448 1.00 0.00 71 SER A C 19
ATOM 26224 O O . SER A 1 60 ? -5.191 -6.548 0.525 1.00 0.00 71 SER A O 19
ATOM 26232 N N . SER A 1 61 ? -5.118 -7.897 2.261 1.00 0.00 72 SER A N 19
ATOM 26233 C CA . SER A 1 61 ? -3.661 -8.148 2.065 1.00 0.00 72 SER A CA 19
ATOM 26234 C C . SER A 1 61 ? -3.282 -9.511 2.648 1.00 0.00 72 SER A C 19
ATOM 26235 O O . SER A 1 61 ? -4.063 -10.152 3.320 1.00 0.00 72 SER A O 19
ATOM 26243 N N . SER A 1 62 ? -2.085 -9.954 2.380 1.00 0.00 73 SER A N 19
ATOM 26244 C CA . SER A 1 62 ? -1.631 -11.275 2.896 1.00 0.00 73 SER A CA 19
ATOM 26245 C C . SER A 1 62 ? -1.259 -11.182 4.382 1.00 0.00 73 SER A C 19
ATOM 26246 O O . SER A 1 62 ? -1.198 -10.114 4.958 1.00 0.00 73 SER A O 19
ATOM 26254 N N . GLU A 1 63 ? -1.007 -12.307 4.997 1.00 0.00 74 GLU A N 19
ATOM 26255 C CA . GLU A 1 63 ? -0.629 -12.319 6.438 1.00 0.00 74 GLU A CA 19
ATOM 26256 C C . GLU A 1 63 ? 0.739 -11.650 6.615 1.00 0.00 74 GLU A C 19
ATOM 26257 O O . GLU A 1 63 ? 0.997 -10.987 7.601 1.00 0.00 74 GLU A O 19
ATOM 26269 N N . GLU A 1 64 ? 1.622 -11.826 5.671 1.00 0.00 75 GLU A N 19
ATOM 26270 C CA . GLU A 1 64 ? 2.974 -11.212 5.783 1.00 0.00 75 GLU A CA 19
ATOM 26271 C C . GLU A 1 64 ? 2.830 -9.693 5.918 1.00 0.00 75 GLU A C 19
ATOM 26272 O O . GLU A 1 64 ? 3.282 -9.092 6.875 1.00 0.00 75 GLU A O 19
ATOM 26284 N N . LEU A 1 65 ? 2.195 -9.068 4.967 1.00 0.00 76 LEU A N 19
ATOM 26285 C CA . LEU A 1 65 ? 2.024 -7.591 5.029 1.00 0.00 76 LEU A CA 19
ATOM 26286 C C . LEU A 1 65 ? 1.228 -7.227 6.283 1.00 0.00 76 LEU A C 19
ATOM 26287 O O . LEU A 1 65 ? 1.495 -6.236 6.933 1.00 0.00 76 LEU A O 19
ATOM 26303 N N . ASP A 1 66 ? 0.247 -8.014 6.619 1.00 0.00 77 ASP A N 19
ATOM 26304 C CA . ASP A 1 66 ? -0.576 -7.716 7.821 1.00 0.00 77 ASP A CA 19
ATOM 26305 C C . ASP A 1 66 ? 0.339 -7.493 9.032 1.00 0.00 77 ASP A C 19
ATOM 26306 O O . ASP A 1 66 ? 0.085 -6.641 9.863 1.00 0.00 77 ASP A O 19
ATOM 26315 N N . LYS A 1 67 ? 1.395 -8.252 9.141 1.00 0.00 78 LYS A N 19
ATOM 26316 C CA . LYS A 1 67 ? 2.318 -8.096 10.304 1.00 0.00 78 LYS A CA 19
ATOM 26317 C C . LYS A 1 67 ? 2.906 -6.680 10.328 1.00 0.00 78 LYS A C 19
ATOM 26318 O O . LYS A 1 67 ? 3.205 -6.143 11.376 1.00 0.00 78 LYS A O 19
ATOM 26337 N N . MET A 1 68 ? 3.082 -6.078 9.189 1.00 0.00 79 MET A N 19
ATOM 26338 C CA . MET A 1 68 ? 3.655 -4.701 9.148 1.00 0.00 79 MET A CA 19
ATOM 26339 C C . MET A 1 68 ? 2.704 -3.716 9.838 1.00 0.00 79 MET A C 19
ATOM 26340 O O . MET A 1 68 ? 3.130 -2.764 10.460 1.00 0.00 79 MET A O 19
ATOM 26354 N N . PHE A 1 69 ? 1.423 -3.916 9.711 1.00 0.00 80 PHE A N 19
ATOM 26355 C CA . PHE A 1 69 ? 0.463 -2.966 10.339 1.00 0.00 80 PHE A CA 19
ATOM 26356 C C . PHE A 1 69 ? 0.765 -2.840 11.836 1.00 0.00 80 PHE A C 19
ATOM 26357 O O . PHE A 1 69 ? 0.950 -3.819 12.533 1.00 0.00 80 PHE A O 19
ATOM 26374 N N . GLN A 1 70 ? 0.816 -1.627 12.328 1.00 0.00 81 GLN A N 19
ATOM 26375 C CA . GLN A 1 70 ? 1.106 -1.401 13.773 1.00 0.00 81 GLN A CA 19
ATOM 26376 C C . GLN A 1 70 ? -0.206 -1.257 14.539 1.00 0.00 81 GLN A C 19
ATOM 26377 O O . GLN A 1 70 ? -0.593 -2.120 15.302 1.00 0.00 81 GLN A O 19
ATOM 26391 N N . GLU A 1 71 ? -0.890 -0.158 14.353 1.00 0.00 82 GLU A N 19
ATOM 26392 C CA . GLU A 1 71 ? -2.174 0.056 15.083 1.00 0.00 82 GLU A CA 19
ATOM 26393 C C . GLU A 1 71 ? -3.341 -0.479 14.231 1.00 0.00 82 GLU A C 19
ATOM 26394 O O . GLU A 1 71 ? -3.227 -0.594 13.025 1.00 0.00 82 GLU A O 19
ATOM 26406 N N . PRO A 1 72 ? -4.463 -0.788 14.846 1.00 0.00 83 PRO A N 19
ATOM 26407 C CA . PRO A 1 72 ? -5.660 -1.296 14.112 1.00 0.00 83 PRO A CA 19
ATOM 26408 C C . PRO A 1 72 ? -5.982 -0.473 12.856 1.00 0.00 83 PRO A C 19
ATOM 26409 O O . PRO A 1 72 ? -5.580 0.667 12.720 1.00 0.00 83 PRO A O 19
ATOM 26420 N N . ARG A 1 73 ? -6.698 -1.055 11.935 1.00 0.00 84 ARG A N 19
ATOM 26421 C CA . ARG A 1 73 ? -7.041 -0.327 10.686 1.00 0.00 84 ARG A CA 19
ATOM 26422 C C . ARG A 1 73 ? -7.993 0.821 11.008 1.00 0.00 84 ARG A C 19
ATOM 26423 O O . ARG A 1 73 ? -8.871 0.696 11.841 1.00 0.00 84 ARG A O 19
ATOM 26444 N N . LYS A 1 74 ? -7.818 1.943 10.356 1.00 0.00 85 LYS A N 19
ATOM 26445 C CA . LYS A 1 74 ? -8.698 3.123 10.616 1.00 0.00 85 LYS A CA 19
ATOM 26446 C C . LYS A 1 74 ? -9.212 3.689 9.295 1.00 0.00 85 LYS A C 19
ATOM 26447 O O . LYS A 1 74 ? -8.530 3.671 8.289 1.00 0.00 85 LYS A O 19
ATOM 26466 N N . GLY A 1 75 ? -10.414 4.189 9.296 1.00 0.00 86 GLY A N 19
ATOM 26467 C CA . GLY A 1 75 ? -10.994 4.755 8.049 1.00 0.00 86 GLY A CA 19
ATOM 26468 C C . GLY A 1 75 ? -10.118 5.899 7.536 1.00 0.00 86 GLY A C 19
ATOM 26469 O O . GLY A 1 75 ? -9.395 6.524 8.284 1.00 0.00 86 GLY A O 19
ATOM 26473 N N . TYR A 1 76 ? -10.190 6.172 6.261 1.00 0.00 87 TYR A N 19
ATOM 26474 C CA . TYR A 1 76 ? -9.379 7.274 5.668 1.00 0.00 87 TYR A CA 19
ATOM 26475 C C . TYR A 1 76 ? -9.762 8.604 6.333 1.00 0.00 87 TYR A C 19
ATOM 26476 O O . TYR A 1 76 ? -8.918 9.399 6.715 1.00 0.00 87 TYR A O 19
ATOM 26494 N N . ASP A 1 77 ? -11.034 8.852 6.472 1.00 0.00 88 ASP A N 19
ATOM 26495 C CA . ASP A 1 77 ? -11.483 10.120 7.107 1.00 0.00 88 ASP A CA 19
ATOM 26496 C C . ASP A 1 77 ? -11.125 10.106 8.598 1.00 0.00 88 ASP A C 19
ATOM 26497 O O . ASP A 1 77 ? -10.847 11.131 9.190 1.00 0.00 88 ASP A O 19
ATOM 26506 N N . GLU A 1 78 ? -11.149 8.953 9.211 1.00 0.00 89 GLU A N 19
ATOM 26507 C CA . GLU A 1 78 ? -10.831 8.860 10.666 1.00 0.00 89 GLU A CA 19
ATOM 26508 C C . GLU A 1 78 ? -9.362 9.214 10.918 1.00 0.00 89 GLU A C 19
ATOM 26509 O O . GLU A 1 78 ? -9.040 9.918 11.854 1.00 0.00 89 GLU A O 19
ATOM 26521 N N . ILE A 1 79 ? -8.467 8.728 10.103 1.00 0.00 90 ILE A N 19
ATOM 26522 C CA . ILE A 1 79 ? -7.026 9.041 10.315 1.00 0.00 90 ILE A CA 19
ATOM 26523 C C . ILE A 1 79 ? -6.790 10.533 10.074 1.00 0.00 90 ILE A C 19
ATOM 26524 O O . ILE A 1 79 ? -6.010 11.165 10.762 1.00 0.00 90 ILE A O 19
ATOM 26540 N N . LEU A 1 80 ? -7.453 11.108 9.108 1.00 0.00 91 LEU A N 19
ATOM 26541 C CA . LEU A 1 80 ? -7.258 12.559 8.841 1.00 0.00 91 LEU A CA 19
ATOM 26542 C C . LEU A 1 80 ? -7.702 13.359 10.067 1.00 0.00 91 LEU A C 19
ATOM 26543 O O . LEU A 1 80 ? -7.055 14.305 10.475 1.00 0.00 91 LEU A O 19
ATOM 26559 N N . GLU A 1 81 ? -8.799 12.981 10.658 1.00 0.00 92 GLU A N 19
ATOM 26560 C CA . GLU A 1 81 ? -9.289 13.708 11.858 1.00 0.00 92 GLU A CA 19
ATOM 26561 C C . GLU A 1 81 ? -8.312 13.499 13.008 1.00 0.00 92 GLU A C 19
ATOM 26562 O O . GLU A 1 81 ? -8.021 14.410 13.755 1.00 0.00 92 GLU A O 19
ATOM 26574 N N . HIS A 1 82 ? -7.804 12.304 13.148 1.00 0.00 93 HIS A N 19
ATOM 26575 C CA . HIS A 1 82 ? -6.835 12.005 14.246 1.00 0.00 93 HIS A CA 19
ATOM 26576 C C . HIS A 1 82 ? -7.466 12.300 15.613 1.00 0.00 93 HIS A C 19
ATOM 26577 O O . HIS A 1 82 ? -7.763 11.405 16.378 1.00 0.00 93 HIS A O 19
ATOM 26591 N N . HIS A 1 83 ? -7.648 13.550 15.935 1.00 0.00 94 HIS A N 19
ATOM 26592 C CA . HIS A 1 83 ? -8.229 13.909 17.259 1.00 0.00 94 HIS A CA 19
ATOM 26593 C C . HIS A 1 83 ? -9.634 13.325 17.405 1.00 0.00 94 HIS A C 19
ATOM 26594 O O . HIS A 1 83 ? -10.337 13.103 16.438 1.00 0.00 94 HIS A O 19
ATOM 26608 N N . HIS A 1 84 ? -10.051 13.077 18.621 1.00 0.00 95 HIS A N 19
ATOM 26609 C CA . HIS A 1 84 ? -11.409 12.508 18.850 1.00 0.00 95 HIS A CA 19
ATOM 26610 C C . HIS A 1 84 ? -11.949 12.995 20.195 1.00 0.00 95 HIS A C 19
ATOM 26611 O O . HIS A 1 84 ? -11.225 13.522 21.016 1.00 0.00 95 HIS A O 19
ATOM 26625 N N . HIS A 1 85 ? -13.221 12.824 20.423 1.00 0.00 96 HIS A N 19
ATOM 26626 C CA . HIS A 1 85 ? -13.820 13.274 21.707 1.00 0.00 96 HIS A CA 19
ATOM 26627 C C . HIS A 1 85 ? -13.636 12.179 22.760 1.00 0.00 96 HIS A C 19
ATOM 26628 O O . HIS A 1 85 ? -14.547 11.432 23.054 1.00 0.00 96 HIS A O 19
ATOM 26642 N N . HIS A 1 86 ? -12.461 12.085 23.329 1.00 0.00 97 HIS A N 19
ATOM 26643 C CA . HIS A 1 86 ? -12.197 11.044 24.367 1.00 0.00 97 HIS A CA 19
ATOM 26644 C C . HIS A 1 86 ? -12.799 9.702 23.941 1.00 0.00 97 HIS A C 19
ATOM 26645 O O . HIS A 1 86 ? -12.158 8.898 23.293 1.00 0.00 97 HIS A O 19
ATOM 26659 N N . HIS A 1 87 ? -14.024 9.454 24.306 1.00 0.00 98 HIS A N 19
ATOM 26660 C CA . HIS A 1 87 ? -14.664 8.169 23.932 1.00 0.00 98 HIS A CA 19
ATOM 26661 C C . HIS A 1 87 ? -16.153 8.240 24.262 1.00 0.00 98 HIS A C 19
ATOM 26662 O O . HIS A 1 87 ? -16.889 8.793 23.463 1.00 0.00 98 HIS A O 19
ATOM 26677 N N . ALA A 1 1 ? -6.609 11.615 -13.745 1.00 0.00 12 ALA A N 20
ATOM 26678 C CA . ALA A 1 1 ? -6.655 12.413 -12.487 1.00 0.00 12 ALA A CA 20
ATOM 26679 C C . ALA A 1 1 ? -7.329 11.593 -11.380 1.00 0.00 12 ALA A C 20
ATOM 26680 O O . ALA A 1 1 ? -6.916 11.616 -10.236 1.00 0.00 12 ALA A O 20
ATOM 26687 N N . PHE A 1 2 ? -8.367 10.879 -11.715 1.00 0.00 13 PHE A N 20
ATOM 26688 C CA . PHE A 1 2 ? -9.083 10.061 -10.690 1.00 0.00 13 PHE A CA 20
ATOM 26689 C C . PHE A 1 2 ? -8.163 8.955 -10.155 1.00 0.00 13 PHE A C 20
ATOM 26690 O O . PHE A 1 2 ? -8.094 8.710 -8.964 1.00 0.00 13 PHE A O 20
ATOM 26707 N N . PHE A 1 3 ? -7.470 8.278 -11.025 1.00 0.00 14 PHE A N 20
ATOM 26708 C CA . PHE A 1 3 ? -6.567 7.181 -10.572 1.00 0.00 14 PHE A CA 20
ATOM 26709 C C . PHE A 1 3 ? -5.453 7.755 -9.694 1.00 0.00 14 PHE A C 20
ATOM 26710 O O . PHE A 1 3 ? -5.068 7.174 -8.697 1.00 0.00 14 PHE A O 20
ATOM 26727 N N . ASN A 1 4 ? -4.924 8.887 -10.068 1.00 0.00 15 ASN A N 20
ATOM 26728 C CA . ASN A 1 4 ? -3.823 9.501 -9.273 1.00 0.00 15 ASN A CA 20
ATOM 26729 C C . ASN A 1 4 ? -4.319 9.847 -7.862 1.00 0.00 15 ASN A C 20
ATOM 26730 O O . ASN A 1 4 ? -3.621 9.655 -6.886 1.00 0.00 15 ASN A O 20
ATOM 26741 N N . GLU A 1 5 ? -5.513 10.364 -7.749 1.00 0.00 16 GLU A N 20
ATOM 26742 C CA . GLU A 1 5 ? -6.047 10.730 -6.404 1.00 0.00 16 GLU A CA 20
ATOM 26743 C C . GLU A 1 5 ? -6.234 9.468 -5.554 1.00 0.00 16 GLU A C 20
ATOM 26744 O O . GLU A 1 5 ? -5.963 9.458 -4.368 1.00 0.00 16 GLU A O 20
ATOM 26756 N N . GLN A 1 6 ? -6.704 8.409 -6.152 1.00 0.00 17 GLN A N 20
ATOM 26757 C CA . GLN A 1 6 ? -6.922 7.144 -5.389 1.00 0.00 17 GLN A CA 20
ATOM 26758 C C . GLN A 1 6 ? -5.582 6.591 -4.895 1.00 0.00 17 GLN A C 20
ATOM 26759 O O . GLN A 1 6 ? -5.469 6.097 -3.788 1.00 0.00 17 GLN A O 20
ATOM 26773 N N . LYS A 1 7 ? -4.569 6.665 -5.710 1.00 0.00 18 LYS A N 20
ATOM 26774 C CA . LYS A 1 7 ? -3.232 6.144 -5.303 1.00 0.00 18 LYS A CA 20
ATOM 26775 C C . LYS A 1 7 ? -2.691 6.947 -4.118 1.00 0.00 18 LYS A C 20
ATOM 26776 O O . LYS A 1 7 ? -2.103 6.404 -3.201 1.00 0.00 18 LYS A O 20
ATOM 26795 N N . GLU A 1 8 ? -2.868 8.238 -4.139 1.00 0.00 19 GLU A N 20
ATOM 26796 C CA . GLU A 1 8 ? -2.348 9.082 -3.026 1.00 0.00 19 GLU A CA 20
ATOM 26797 C C . GLU A 1 8 ? -3.086 8.747 -1.727 1.00 0.00 19 GLU A C 20
ATOM 26798 O O . GLU A 1 8 ? -2.492 8.685 -0.666 1.00 0.00 19 GLU A O 20
ATOM 26810 N N . LYS A 1 9 ? -4.371 8.534 -1.798 1.00 0.00 20 LYS A N 20
ATOM 26811 C CA . LYS A 1 9 ? -5.142 8.204 -0.564 1.00 0.00 20 LYS A CA 20
ATOM 26812 C C . LYS A 1 9 ? -4.641 6.877 0.009 1.00 0.00 20 LYS A C 20
ATOM 26813 O O . LYS A 1 9 ? -4.482 6.718 1.205 1.00 0.00 20 LYS A O 20
ATOM 26832 N N . VAL A 1 10 ? -4.402 5.921 -0.844 1.00 0.00 21 VAL A N 20
ATOM 26833 C CA . VAL A 1 10 ? -3.920 4.591 -0.377 1.00 0.00 21 VAL A CA 20
ATOM 26834 C C . VAL A 1 10 ? -2.535 4.733 0.261 1.00 0.00 21 VAL A C 20
ATOM 26835 O O . VAL A 1 10 ? -2.250 4.151 1.291 1.00 0.00 21 VAL A O 20
ATOM 26848 N N . THR A 1 11 ? -1.675 5.491 -0.356 1.00 0.00 22 THR A N 20
ATOM 26849 C CA . THR A 1 11 ? -0.296 5.670 0.182 1.00 0.00 22 THR A CA 20
ATOM 26850 C C . THR A 1 11 ? -0.351 6.313 1.571 1.00 0.00 22 THR A C 20
ATOM 26851 O O . THR A 1 11 ? 0.344 5.902 2.481 1.00 0.00 22 THR A O 20
ATOM 26862 N N . LEU A 1 12 ? -1.155 7.324 1.739 1.00 0.00 23 LEU A N 20
ATOM 26863 C CA . LEU A 1 12 ? -1.236 7.999 3.065 1.00 0.00 23 LEU A CA 20
ATOM 26864 C C . LEU A 1 12 ? -1.755 7.026 4.128 1.00 0.00 23 LEU A C 20
ATOM 26865 O O . LEU A 1 12 ? -1.251 6.971 5.233 1.00 0.00 23 LEU A O 20
ATOM 26881 N N . TYR A 1 13 ? -2.770 6.276 3.806 1.00 0.00 24 TYR A N 20
ATOM 26882 C CA . TYR A 1 13 ? -3.343 5.318 4.796 1.00 0.00 24 TYR A CA 20
ATOM 26883 C C . TYR A 1 13 ? -2.296 4.266 5.175 1.00 0.00 24 TYR A C 20
ATOM 26884 O O . TYR A 1 13 ? -2.122 3.933 6.332 1.00 0.00 24 TYR A O 20
ATOM 26902 N N . LEU A 1 14 ? -1.612 3.733 4.204 1.00 0.00 25 LEU A N 20
ATOM 26903 C CA . LEU A 1 14 ? -0.583 2.694 4.492 1.00 0.00 25 LEU A CA 20
ATOM 26904 C C . LEU A 1 14 ? 0.544 3.293 5.331 1.00 0.00 25 LEU A C 20
ATOM 26905 O O . LEU A 1 14 ? 1.061 2.668 6.233 1.00 0.00 25 LEU A O 20
ATOM 26921 N N . LYS A 1 15 ? 0.941 4.495 5.031 1.00 0.00 26 LYS A N 20
ATOM 26922 C CA . LYS A 1 15 ? 2.052 5.122 5.800 1.00 0.00 26 LYS A CA 20
ATOM 26923 C C . LYS A 1 15 ? 1.701 5.207 7.289 1.00 0.00 26 LYS A C 20
ATOM 26924 O O . LYS A 1 15 ? 2.513 4.905 8.143 1.00 0.00 26 LYS A O 20
ATOM 26943 N N . HIS A 1 16 ? 0.513 5.625 7.612 1.00 0.00 27 HIS A N 20
ATOM 26944 C CA . HIS A 1 16 ? 0.130 5.738 9.048 1.00 0.00 27 HIS A CA 20
ATOM 26945 C C . HIS A 1 16 ? 0.029 4.347 9.681 1.00 0.00 27 HIS A C 20
ATOM 26946 O O . HIS A 1 16 ? 0.384 4.153 10.828 1.00 0.00 27 HIS A O 20
ATOM 26960 N N . ASN A 1 17 ? -0.457 3.378 8.950 1.00 0.00 28 ASN A N 20
ATOM 26961 C CA . ASN A 1 17 ? -0.581 2.006 9.520 1.00 0.00 28 ASN A CA 20
ATOM 26962 C C . ASN A 1 17 ? 0.725 1.251 9.297 1.00 0.00 28 ASN A C 20
ATOM 26963 O O . ASN A 1 17 ? 0.896 0.142 9.766 1.00 0.00 28 ASN A O 20
ATOM 26974 N N . ILE A 1 18 ? 1.651 1.845 8.585 1.00 0.00 29 ILE A N 20
ATOM 26975 C CA . ILE A 1 18 ? 2.960 1.172 8.329 1.00 0.00 29 ILE A CA 20
ATOM 26976 C C . ILE A 1 18 ? 4.104 2.193 8.468 1.00 0.00 29 ILE A C 20
ATOM 26977 O O . ILE A 1 18 ? 4.362 2.955 7.559 1.00 0.00 29 ILE A O 20
ATOM 26993 N N . PRO A 1 19 ? 4.781 2.230 9.599 1.00 0.00 30 PRO A N 20
ATOM 26994 C CA . PRO A 1 19 ? 5.902 3.195 9.830 1.00 0.00 30 PRO A CA 20
ATOM 26995 C C . PRO A 1 19 ? 7.139 2.830 9.004 1.00 0.00 30 PRO A C 20
ATOM 26996 O O . PRO A 1 19 ? 8.055 3.615 8.846 1.00 0.00 30 PRO A O 20
ATOM 27007 N N . ASP A 1 20 ? 7.165 1.634 8.483 1.00 0.00 31 ASP A N 20
ATOM 27008 C CA . ASP A 1 20 ? 8.328 1.187 7.666 1.00 0.00 31 ASP A CA 20
ATOM 27009 C C . ASP A 1 20 ? 8.070 1.520 6.195 1.00 0.00 31 ASP A C 20
ATOM 27010 O O . ASP A 1 20 ? 8.838 1.164 5.322 1.00 0.00 31 ASP A O 20
ATOM 27019 N N . PHE A 1 21 ? 6.987 2.189 5.915 1.00 0.00 32 PHE A N 20
ATOM 27020 C CA . PHE A 1 21 ? 6.662 2.532 4.504 1.00 0.00 32 PHE A CA 20
ATOM 27021 C C . PHE A 1 21 ? 7.833 3.278 3.860 1.00 0.00 32 PHE A C 20
ATOM 27022 O O . PHE A 1 21 ? 8.348 4.240 4.399 1.00 0.00 32 PHE A O 20
ATOM 27039 N N . ASN A 1 22 ? 8.249 2.829 2.702 1.00 0.00 33 ASN A N 20
ATOM 27040 C CA . ASN A 1 22 ? 9.383 3.479 1.979 1.00 0.00 33 ASN A CA 20
ATOM 27041 C C . ASN A 1 22 ? 8.930 3.852 0.567 1.00 0.00 33 ASN A C 20
ATOM 27042 O O . ASN A 1 22 ? 9.006 4.996 0.159 1.00 0.00 33 ASN A O 20
ATOM 27053 N N . THR A 1 23 ? 8.455 2.893 -0.183 1.00 0.00 34 THR A N 20
ATOM 27054 C CA . THR A 1 23 ? 7.991 3.185 -1.571 1.00 0.00 34 THR A CA 20
ATOM 27055 C C . THR A 1 23 ? 6.814 2.277 -1.920 1.00 0.00 34 THR A C 20
ATOM 27056 O O . THR A 1 23 ? 6.645 1.214 -1.349 1.00 0.00 34 THR A O 20
ATOM 27067 N N . VAL A 1 24 ? 5.998 2.690 -2.860 1.00 0.00 35 VAL A N 20
ATOM 27068 C CA . VAL A 1 24 ? 4.821 1.863 -3.262 1.00 0.00 35 VAL A CA 20
ATOM 27069 C C . VAL A 1 24 ? 4.662 1.890 -4.780 1.00 0.00 35 VAL A C 20
ATOM 27070 O O . VAL A 1 24 ? 4.842 2.912 -5.416 1.00 0.00 35 VAL A O 20
ATOM 27083 N N . THR A 1 25 ? 4.322 0.767 -5.363 1.00 0.00 36 THR A N 20
ATOM 27084 C CA . THR A 1 25 ? 4.136 0.692 -6.844 1.00 0.00 36 THR A CA 20
ATOM 27085 C C . THR A 1 25 ? 2.739 0.149 -7.141 1.00 0.00 36 THR A C 20
ATOM 27086 O O . THR A 1 25 ? 2.338 -0.875 -6.622 1.00 0.00 36 THR A O 20
ATOM 27097 N N . PHE A 1 26 ? 1.990 0.836 -7.964 1.00 0.00 37 PHE A N 20
ATOM 27098 C CA . PHE A 1 26 ? 0.609 0.380 -8.292 1.00 0.00 37 PHE A CA 20
ATOM 27099 C C . PHE A 1 26 ? 0.610 -0.380 -9.620 1.00 0.00 37 PHE A C 20
ATOM 27100 O O . PHE A 1 26 ? 1.052 0.120 -10.637 1.00 0.00 37 PHE A O 20
ATOM 27117 N N . THR A 1 27 ? 0.111 -1.591 -9.613 1.00 0.00 38 THR A N 20
ATOM 27118 C CA . THR A 1 27 ? 0.065 -2.405 -10.863 1.00 0.00 38 THR A CA 20
ATOM 27119 C C . THR A 1 27 ? -1.344 -2.327 -11.454 1.00 0.00 38 THR A C 20
ATOM 27120 O O . THR A 1 27 ? -1.566 -2.665 -12.599 1.00 0.00 38 THR A O 20
ATOM 27131 N N . ASN A 1 28 ? -2.292 -1.873 -10.674 1.00 0.00 39 ASN A N 20
ATOM 27132 C CA . ASN A 1 28 ? -3.700 -1.752 -11.172 1.00 0.00 39 ASN A CA 20
ATOM 27133 C C . ASN A 1 28 ? -4.220 -3.110 -11.646 1.00 0.00 39 ASN A C 20
ATOM 27134 O O . ASN A 1 28 ? -3.480 -3.938 -12.141 1.00 0.00 39 ASN A O 20
ATOM 27145 N N . GLU A 1 29 ? -5.503 -3.340 -11.504 1.00 0.00 40 GLU A N 20
ATOM 27146 C CA . GLU A 1 29 ? -6.096 -4.639 -11.948 1.00 0.00 40 GLU A CA 20
ATOM 27147 C C . GLU A 1 29 ? -7.445 -4.393 -12.621 1.00 0.00 40 GLU A C 20
ATOM 27148 O O . GLU A 1 29 ? -7.770 -3.288 -13.014 1.00 0.00 40 GLU A O 20
ATOM 27160 N N . GLU A 1 30 ? -8.223 -5.429 -12.769 1.00 0.00 41 GLU A N 20
ATOM 27161 C CA . GLU A 1 30 ? -9.552 -5.303 -13.431 1.00 0.00 41 GLU A CA 20
ATOM 27162 C C . GLU A 1 30 ? -10.466 -4.361 -12.643 1.00 0.00 41 GLU A C 20
ATOM 27163 O O . GLU A 1 30 ? -10.013 -3.555 -11.853 1.00 0.00 41 GLU A O 20
ATOM 27175 N N . PHE A 1 31 ? -11.761 -4.447 -12.869 1.00 0.00 42 PHE A N 20
ATOM 27176 C CA . PHE A 1 31 ? -12.724 -3.552 -12.153 1.00 0.00 42 PHE A CA 20
ATOM 27177 C C . PHE A 1 31 ? -13.506 -4.349 -11.115 1.00 0.00 42 PHE A C 20
ATOM 27178 O O . PHE A 1 31 ? -14.042 -5.405 -11.394 1.00 0.00 42 PHE A O 20
ATOM 27195 N N . ASN A 1 32 ? -13.569 -3.851 -9.909 1.00 0.00 43 ASN A N 20
ATOM 27196 C CA . ASN A 1 32 ? -14.304 -4.576 -8.839 1.00 0.00 43 ASN A CA 20
ATOM 27197 C C . ASN A 1 32 ? -15.774 -4.117 -8.812 1.00 0.00 43 ASN A C 20
ATOM 27198 O O . ASN A 1 32 ? -16.084 -3.014 -9.216 1.00 0.00 43 ASN A O 20
ATOM 27209 N N . PRO A 1 33 ? -16.667 -4.946 -8.309 1.00 0.00 44 PRO A N 20
ATOM 27210 C CA . PRO A 1 33 ? -18.119 -4.600 -8.208 1.00 0.00 44 PRO A CA 20
ATOM 27211 C C . PRO A 1 33 ? -18.330 -3.222 -7.558 1.00 0.00 44 PRO A C 20
ATOM 27212 O O . PRO A 1 33 ? -19.213 -2.473 -7.930 1.00 0.00 44 PRO A O 20
ATOM 27223 N N . ILE A 1 34 ? -17.522 -2.895 -6.590 1.00 0.00 45 ILE A N 20
ATOM 27224 C CA . ILE A 1 34 ? -17.660 -1.581 -5.906 1.00 0.00 45 ILE A CA 20
ATOM 27225 C C . ILE A 1 34 ? -17.277 -0.461 -6.874 1.00 0.00 45 ILE A C 20
ATOM 27226 O O . ILE A 1 34 ? -17.880 0.595 -6.895 1.00 0.00 45 ILE A O 20
ATOM 27242 N N . GLY A 1 35 ? -16.272 -0.684 -7.672 1.00 0.00 46 GLY A N 20
ATOM 27243 C CA . GLY A 1 35 ? -15.843 0.365 -8.635 1.00 0.00 46 GLY A CA 20
ATOM 27244 C C . GLY A 1 35 ? -14.622 -0.120 -9.412 1.00 0.00 46 GLY A C 20
ATOM 27245 O O . GLY A 1 35 ? -14.746 -0.836 -10.388 1.00 0.00 46 GLY A O 20
ATOM 27249 N N . ILE A 1 36 ? -13.442 0.269 -8.987 1.00 0.00 47 ILE A N 20
ATOM 27250 C CA . ILE A 1 36 ? -12.192 -0.155 -9.694 1.00 0.00 47 ILE A CA 20
ATOM 27251 C C . ILE A 1 36 ? -11.285 -0.929 -8.735 1.00 0.00 47 ILE A C 20
ATOM 27252 O O . ILE A 1 36 ? -11.273 -0.690 -7.543 1.00 0.00 47 ILE A O 20
ATOM 27268 N N . SER A 1 37 ? -10.527 -1.864 -9.251 1.00 0.00 48 SER A N 20
ATOM 27269 C CA . SER A 1 37 ? -9.619 -2.671 -8.383 1.00 0.00 48 SER A CA 20
ATOM 27270 C C . SER A 1 37 ? -8.196 -2.127 -8.492 1.00 0.00 48 SER A C 20
ATOM 27271 O O . SER A 1 37 ? -7.643 -2.022 -9.570 1.00 0.00 48 SER A O 20
ATOM 27279 N N . ILE A 1 38 ? -7.599 -1.790 -7.376 1.00 0.00 49 ILE A N 20
ATOM 27280 C CA . ILE A 1 38 ? -6.206 -1.257 -7.382 1.00 0.00 49 ILE A CA 20
ATOM 27281 C C . ILE A 1 38 ? -5.297 -2.226 -6.639 1.00 0.00 49 ILE A C 20
ATOM 27282 O O . ILE A 1 38 ? -5.585 -2.637 -5.533 1.00 0.00 49 ILE A O 20
ATOM 27298 N N . ASP A 1 39 ? -4.201 -2.596 -7.247 1.00 0.00 50 ASP A N 20
ATOM 27299 C CA . ASP A 1 39 ? -3.252 -3.549 -6.600 1.00 0.00 50 ASP A CA 20
ATOM 27300 C C . ASP A 1 39 ? -1.839 -2.984 -6.681 1.00 0.00 50 ASP A C 20
ATOM 27301 O O . ASP A 1 39 ? -1.508 -2.236 -7.583 1.00 0.00 50 ASP A O 20
ATOM 27310 N N . GLY A 1 40 ? -1.003 -3.341 -5.746 1.00 0.00 51 GLY A N 20
ATOM 27311 C CA . GLY A 1 40 ? 0.392 -2.826 -5.771 1.00 0.00 51 GLY A CA 20
ATOM 27312 C C . GLY A 1 40 ? 1.203 -3.469 -4.649 1.00 0.00 51 GLY A C 20
ATOM 27313 O O . GLY A 1 40 ? 0.717 -4.314 -3.919 1.00 0.00 51 GLY A O 20
ATOM 27317 N N . TYR A 1 41 ? 2.441 -3.075 -4.509 1.00 0.00 52 TYR A N 20
ATOM 27318 C CA . TYR A 1 41 ? 3.309 -3.654 -3.441 1.00 0.00 52 TYR A CA 20
ATOM 27319 C C . TYR A 1 41 ? 4.232 -2.579 -2.881 1.00 0.00 52 TYR A C 20
ATOM 27320 O O . TYR A 1 41 ? 4.421 -1.535 -3.475 1.00 0.00 52 TYR A O 20
ATOM 27338 N N . ILE A 1 42 ? 4.798 -2.829 -1.721 1.00 0.00 53 ILE A N 20
ATOM 27339 C CA . ILE A 1 42 ? 5.709 -1.825 -1.079 1.00 0.00 53 ILE A CA 20
ATOM 27340 C C . ILE A 1 42 ? 7.097 -2.421 -0.844 1.00 0.00 53 ILE A C 20
ATOM 27341 O O . ILE A 1 42 ? 7.282 -3.621 -0.842 1.00 0.00 53 ILE A O 20
ATOM 27357 N N . ASN A 1 43 ? 8.068 -1.568 -0.647 1.00 0.00 54 ASN A N 20
ATOM 27358 C CA . ASN A 1 43 ? 9.464 -2.031 -0.406 1.00 0.00 54 ASN A CA 20
ATOM 27359 C C . ASN A 1 43 ? 9.922 -2.912 -1.572 1.00 0.00 54 ASN A C 20
ATOM 27360 O O . ASN A 1 43 ? 10.702 -3.833 -1.410 1.00 0.00 54 ASN A O 20
ATOM 27371 N N . ASN A 1 44 ? 9.446 -2.620 -2.753 1.00 0.00 55 ASN A N 20
ATOM 27372 C CA . ASN A 1 44 ? 9.845 -3.416 -3.951 1.00 0.00 55 ASN A CA 20
ATOM 27373 C C . ASN A 1 44 ? 9.755 -4.907 -3.635 1.00 0.00 55 ASN A C 20
ATOM 27374 O O . ASN A 1 44 ? 10.513 -5.708 -4.153 1.00 0.00 55 ASN A O 20
ATOM 27385 N N . ASP A 1 45 ? 8.827 -5.285 -2.791 1.00 0.00 56 ASP A N 20
ATOM 27386 C CA . ASP A 1 45 ? 8.658 -6.725 -2.428 1.00 0.00 56 ASP A CA 20
ATOM 27387 C C . ASP A 1 45 ? 7.320 -7.230 -2.968 1.00 0.00 56 ASP A C 20
ATOM 27388 O O . ASP A 1 45 ? 6.264 -6.843 -2.504 1.00 0.00 56 ASP A O 20
ATOM 27397 N N . LYS A 1 46 ? 7.362 -8.097 -3.941 1.00 0.00 57 LYS A N 20
ATOM 27398 C CA . LYS A 1 46 ? 6.106 -8.646 -4.526 1.00 0.00 57 LYS A CA 20
ATOM 27399 C C . LYS A 1 46 ? 5.303 -9.363 -3.436 1.00 0.00 57 LYS A C 20
ATOM 27400 O O . LYS A 1 46 ? 4.087 -9.388 -3.461 1.00 0.00 57 LYS A O 20
ATOM 27419 N N . ASN A 1 47 ? 5.974 -9.943 -2.481 1.00 0.00 58 ASN A N 20
ATOM 27420 C CA . ASN A 1 47 ? 5.253 -10.652 -1.386 1.00 0.00 58 ASN A CA 20
ATOM 27421 C C . ASN A 1 47 ? 4.383 -9.649 -0.624 1.00 0.00 58 ASN A C 20
ATOM 27422 O O . ASN A 1 47 ? 3.275 -9.947 -0.221 1.00 0.00 58 ASN A O 20
ATOM 27433 N N . LEU A 1 48 ? 4.883 -8.462 -0.417 1.00 0.00 59 LEU A N 20
ATOM 27434 C CA . LEU A 1 48 ? 4.096 -7.436 0.323 1.00 0.00 59 LEU A CA 20
ATOM 27435 C C . LEU A 1 48 ? 3.143 -6.746 -0.648 1.00 0.00 59 LEU A C 20
ATOM 27436 O O . LEU A 1 48 ? 3.349 -5.608 -1.038 1.00 0.00 59 LEU A O 20
ATOM 27452 N N . SER A 1 49 ? 2.104 -7.441 -1.050 1.00 0.00 60 SER A N 20
ATOM 27453 C CA . SER A 1 49 ? 1.119 -6.862 -2.012 1.00 0.00 60 SER A CA 20
ATOM 27454 C C . SER A 1 49 ? -0.167 -6.476 -1.287 1.00 0.00 60 SER A C 20
ATOM 27455 O O . SER A 1 49 ? -0.463 -6.960 -0.211 1.00 0.00 60 SER A O 20
ATOM 27463 N N . PHE A 1 50 ? -0.939 -5.608 -1.883 1.00 0.00 61 PHE A N 20
ATOM 27464 C CA . PHE A 1 50 ? -2.220 -5.182 -1.257 1.00 0.00 61 PHE A CA 20
ATOM 27465 C C . PHE A 1 50 ? -3.236 -4.870 -2.351 1.00 0.00 61 PHE A C 20
ATOM 27466 O O . PHE A 1 50 ? -2.883 -4.438 -3.436 1.00 0.00 61 PHE A O 20
ATOM 27483 N N . THR A 1 51 ? -4.498 -5.083 -2.068 1.00 0.00 62 THR A N 20
ATOM 27484 C CA . THR A 1 51 ? -5.572 -4.800 -3.068 1.00 0.00 62 THR A CA 20
ATOM 27485 C C . THR A 1 51 ? -6.636 -3.915 -2.418 1.00 0.00 62 THR A C 20
ATOM 27486 O O . THR A 1 51 ? -7.089 -4.180 -1.320 1.00 0.00 62 THR A O 20
ATOM 27497 N N . ALA A 1 52 ? -7.034 -2.857 -3.085 1.00 0.00 63 ALA A N 20
ATOM 27498 C CA . ALA A 1 52 ? -8.067 -1.939 -2.509 1.00 0.00 63 ALA A CA 20
ATOM 27499 C C . ALA A 1 52 ? -9.143 -1.653 -3.553 1.00 0.00 63 ALA A C 20
ATOM 27500 O O . ALA A 1 52 ? -8.861 -1.485 -4.725 1.00 0.00 63 ALA A O 20
ATOM 27507 N N . GLY A 1 53 ? -10.386 -1.612 -3.134 1.00 0.00 64 GLY A N 20
ATOM 27508 C CA . GLY A 1 53 ? -11.499 -1.354 -4.099 1.00 0.00 64 GLY A CA 20
ATOM 27509 C C . GLY A 1 53 ? -11.933 0.111 -4.031 1.00 0.00 64 GLY A C 20
ATOM 27510 O O . GLY A 1 53 ? -12.499 0.552 -3.055 1.00 0.00 64 GLY A O 20
ATOM 27514 N N . LYS A 1 54 ? -11.688 0.847 -5.084 1.00 0.00 65 LYS A N 20
ATOM 27515 C CA . LYS A 1 54 ? -12.089 2.291 -5.146 1.00 0.00 65 LYS A CA 20
ATOM 27516 C C . LYS A 1 54 ? -11.902 2.993 -3.795 1.00 0.00 65 LYS A C 20
ATOM 27517 O O . LYS A 1 54 ? -10.921 3.674 -3.567 1.00 0.00 65 LYS A O 20
ATOM 27536 N N . ASP A 1 55 ? -12.854 2.862 -2.914 1.00 0.00 66 ASP A N 20
ATOM 27537 C CA . ASP A 1 55 ? -12.758 3.541 -1.597 1.00 0.00 66 ASP A CA 20
ATOM 27538 C C . ASP A 1 55 ? -11.816 2.769 -0.673 1.00 0.00 66 ASP A C 20
ATOM 27539 O O . ASP A 1 55 ? -11.991 1.585 -0.434 1.00 0.00 66 ASP A O 20
ATOM 27548 N N . VAL A 1 56 ? -10.822 3.441 -0.150 1.00 0.00 67 VAL A N 20
ATOM 27549 C CA . VAL A 1 56 ? -9.855 2.776 0.767 1.00 0.00 67 VAL A CA 20
ATOM 27550 C C . VAL A 1 56 ? -10.606 2.239 1.990 1.00 0.00 67 VAL A C 20
ATOM 27551 O O . VAL A 1 56 ? -10.025 1.646 2.879 1.00 0.00 67 VAL A O 20
ATOM 27564 N N . LYS A 1 57 ? -11.897 2.435 2.033 1.00 0.00 68 LYS A N 20
ATOM 27565 C CA . LYS A 1 57 ? -12.700 1.930 3.180 1.00 0.00 68 LYS A CA 20
ATOM 27566 C C . LYS A 1 57 ? -12.596 0.407 3.243 1.00 0.00 68 LYS A C 20
ATOM 27567 O O . LYS A 1 57 ? -12.447 -0.171 4.303 1.00 0.00 68 LYS A O 20
ATOM 27586 N N . ILE A 1 58 ? -12.675 -0.242 2.107 1.00 0.00 69 ILE A N 20
ATOM 27587 C CA . ILE A 1 58 ? -12.588 -1.735 2.073 1.00 0.00 69 ILE A CA 20
ATOM 27588 C C . ILE A 1 58 ? -11.350 -2.153 1.281 1.00 0.00 69 ILE A C 20
ATOM 27589 O O . ILE A 1 58 ? -11.264 -1.953 0.077 1.00 0.00 69 ILE A O 20
ATOM 27605 N N . PHE A 1 59 ? -10.386 -2.739 1.951 1.00 0.00 70 PHE A N 20
ATOM 27606 C CA . PHE A 1 59 ? -9.148 -3.182 1.251 1.00 0.00 70 PHE A CA 20
ATOM 27607 C C . PHE A 1 59 ? -8.681 -4.517 1.817 1.00 0.00 70 PHE A C 20
ATOM 27608 O O . PHE A 1 59 ? -9.026 -4.893 2.921 1.00 0.00 70 PHE A O 20
ATOM 27625 N N . SER A 1 60 ? -7.897 -5.237 1.054 1.00 0.00 71 SER A N 20
ATOM 27626 C CA . SER A 1 60 ? -7.387 -6.564 1.510 1.00 0.00 71 SER A CA 20
ATOM 27627 C C . SER A 1 60 ? -5.862 -6.586 1.415 1.00 0.00 71 SER A C 20
ATOM 27628 O O . SER A 1 60 ? -5.263 -5.856 0.649 1.00 0.00 71 SER A O 20
ATOM 27636 N N . SER A 1 61 ? -5.230 -7.426 2.190 1.00 0.00 72 SER A N 20
ATOM 27637 C CA . SER A 1 61 ? -3.743 -7.509 2.158 1.00 0.00 72 SER A CA 20
ATOM 27638 C C . SER A 1 61 ? -3.300 -8.929 2.511 1.00 0.00 72 SER A C 20
ATOM 27639 O O . SER A 1 61 ? -4.054 -9.712 3.056 1.00 0.00 72 SER A O 20
ATOM 27647 N N . SER A 1 62 ? -2.083 -9.266 2.186 1.00 0.00 73 SER A N 20
ATOM 27648 C CA . SER A 1 62 ? -1.576 -10.636 2.473 1.00 0.00 73 SER A CA 20
ATOM 27649 C C . SER A 1 62 ? -1.215 -10.784 3.953 1.00 0.00 73 SER A C 20
ATOM 27650 O O . SER A 1 62 ? -1.188 -9.831 4.708 1.00 0.00 73 SER A O 20
ATOM 27658 N N . GLU A 1 63 ? -0.936 -11.990 4.360 1.00 0.00 74 GLU A N 20
ATOM 27659 C CA . GLU A 1 63 ? -0.570 -12.253 5.777 1.00 0.00 74 GLU A CA 20
ATOM 27660 C C . GLU A 1 63 ? 0.769 -11.579 6.096 1.00 0.00 74 GLU A C 20
ATOM 27661 O O . GLU A 1 63 ? 0.973 -11.059 7.178 1.00 0.00 74 GLU A O 20
ATOM 27673 N N . GLU A 1 64 ? 1.683 -11.592 5.164 1.00 0.00 75 GLU A N 20
ATOM 27674 C CA . GLU A 1 64 ? 3.012 -10.961 5.404 1.00 0.00 75 GLU A CA 20
ATOM 27675 C C . GLU A 1 64 ? 2.837 -9.452 5.587 1.00 0.00 75 GLU A C 20
ATOM 27676 O O . GLU A 1 64 ? 3.480 -8.834 6.413 1.00 0.00 75 GLU A O 20
ATOM 27688 N N . LEU A 1 65 ? 1.978 -8.853 4.812 1.00 0.00 76 LEU A N 20
ATOM 27689 C CA . LEU A 1 65 ? 1.754 -7.384 4.930 1.00 0.00 76 LEU A CA 20
ATOM 27690 C C . LEU A 1 65 ? 0.769 -7.112 6.072 1.00 0.00 76 LEU A C 20
ATOM 27691 O O . LEU A 1 65 ? 0.702 -6.023 6.606 1.00 0.00 76 LEU A O 20
ATOM 27707 N N . ASP A 1 66 ? -0.008 -8.094 6.435 1.00 0.00 77 ASP A N 20
ATOM 27708 C CA . ASP A 1 66 ? -1.000 -7.903 7.531 1.00 0.00 77 ASP A CA 20
ATOM 27709 C C . ASP A 1 66 ? -0.284 -7.688 8.871 1.00 0.00 77 ASP A C 20
ATOM 27710 O O . ASP A 1 66 ? -0.606 -6.788 9.623 1.00 0.00 77 ASP A O 20
ATOM 27719 N N . LYS A 1 67 ? 0.675 -8.522 9.178 1.00 0.00 78 LYS A N 20
ATOM 27720 C CA . LYS A 1 67 ? 1.400 -8.391 10.477 1.00 0.00 78 LYS A CA 20
ATOM 27721 C C . LYS A 1 67 ? 2.175 -7.071 10.520 1.00 0.00 78 LYS A C 20
ATOM 27722 O O . LYS A 1 67 ? 2.498 -6.561 11.576 1.00 0.00 78 LYS A O 20
ATOM 27741 N N . MET A 1 68 ? 2.479 -6.518 9.383 1.00 0.00 79 MET A N 20
ATOM 27742 C CA . MET A 1 68 ? 3.236 -5.236 9.355 1.00 0.00 79 MET A CA 20
ATOM 27743 C C . MET A 1 68 ? 2.382 -4.123 9.972 1.00 0.00 79 MET A C 20
ATOM 27744 O O . MET A 1 68 ? 2.888 -3.200 10.581 1.00 0.00 79 MET A O 20
ATOM 27758 N N . PHE A 1 69 ? 1.094 -4.189 9.791 1.00 0.00 80 PHE A N 20
ATOM 27759 C CA . PHE A 1 69 ? 0.205 -3.124 10.332 1.00 0.00 80 PHE A CA 20
ATOM 27760 C C . PHE A 1 69 ? 0.453 -2.931 11.831 1.00 0.00 80 PHE A C 20
ATOM 27761 O O . PHE A 1 69 ? 0.680 -3.869 12.570 1.00 0.00 80 PHE A O 20
ATOM 27778 N N . GLN A 1 70 ? 0.412 -1.701 12.271 1.00 0.00 81 GLN A N 20
ATOM 27779 C CA . GLN A 1 70 ? 0.640 -1.403 13.708 1.00 0.00 81 GLN A CA 20
ATOM 27780 C C . GLN A 1 70 ? -0.667 -1.547 14.484 1.00 0.00 81 GLN A C 20
ATOM 27781 O O . GLN A 1 70 ? -0.873 -2.512 15.194 1.00 0.00 81 GLN A O 20
ATOM 27795 N N . GLU A 1 71 ? -1.551 -0.585 14.360 1.00 0.00 82 GLU A N 20
ATOM 27796 C CA . GLU A 1 71 ? -2.842 -0.648 15.109 1.00 0.00 82 GLU A CA 20
ATOM 27797 C C . GLU A 1 71 ? -3.962 -1.144 14.179 1.00 0.00 82 GLU A C 20
ATOM 27798 O O . GLU A 1 71 ? -3.894 -0.980 12.976 1.00 0.00 82 GLU A O 20
ATOM 27810 N N . PRO A 1 72 ? -4.996 -1.738 14.735 1.00 0.00 83 PRO A N 20
ATOM 27811 C CA . PRO A 1 72 ? -6.150 -2.260 13.946 1.00 0.00 83 PRO A CA 20
ATOM 27812 C C . PRO A 1 72 ? -6.580 -1.323 12.806 1.00 0.00 83 PRO A C 20
ATOM 27813 O O . PRO A 1 72 ? -6.116 -0.203 12.688 1.00 0.00 83 PRO A O 20
ATOM 27824 N N . ARG A 1 73 ? -7.458 -1.791 11.960 1.00 0.00 84 ARG A N 20
ATOM 27825 C CA . ARG A 1 73 ? -7.921 -0.961 10.814 1.00 0.00 84 ARG A CA 20
ATOM 27826 C C . ARG A 1 73 ? -8.685 0.263 11.328 1.00 0.00 84 ARG A C 20
ATOM 27827 O O . ARG A 1 73 ? -9.568 0.163 12.158 1.00 0.00 84 ARG A O 20
ATOM 27848 N N . LYS A 1 74 ? -8.337 1.423 10.830 1.00 0.00 85 LYS A N 20
ATOM 27849 C CA . LYS A 1 74 ? -9.011 2.685 11.260 1.00 0.00 85 LYS A CA 20
ATOM 27850 C C . LYS A 1 74 ? -9.880 3.205 10.115 1.00 0.00 85 LYS A C 20
ATOM 27851 O O . LYS A 1 74 ? -11.087 3.047 10.113 1.00 0.00 85 LYS A O 20
ATOM 27870 N N . GLY A 1 75 ? -9.276 3.824 9.138 1.00 0.00 86 GLY A N 20
ATOM 27871 C CA . GLY A 1 75 ? -10.061 4.354 7.990 1.00 0.00 86 GLY A CA 20
ATOM 27872 C C . GLY A 1 75 ? -9.373 5.597 7.433 1.00 0.00 86 GLY A C 20
ATOM 27873 O O . GLY A 1 75 ? -8.780 6.366 8.162 1.00 0.00 86 GLY A O 20
ATOM 27877 N N . TYR A 1 76 ? -9.452 5.793 6.146 1.00 0.00 87 TYR A N 20
ATOM 27878 C CA . TYR A 1 76 ? -8.812 6.982 5.510 1.00 0.00 87 TYR A CA 20
ATOM 27879 C C . TYR A 1 76 ? -9.417 8.266 6.095 1.00 0.00 87 TYR A C 20
ATOM 27880 O O . TYR A 1 76 ? -8.718 9.208 6.436 1.00 0.00 87 TYR A O 20
ATOM 27898 N N . ASP A 1 77 ? -10.714 8.310 6.216 1.00 0.00 88 ASP A N 20
ATOM 27899 C CA . ASP A 1 77 ? -11.372 9.520 6.782 1.00 0.00 88 ASP A CA 20
ATOM 27900 C C . ASP A 1 77 ? -11.088 9.595 8.287 1.00 0.00 88 ASP A C 20
ATOM 27901 O O . ASP A 1 77 ? -11.087 10.660 8.876 1.00 0.00 88 ASP A O 20
ATOM 27910 N N . GLU A 1 78 ? -10.860 8.469 8.912 1.00 0.00 89 GLU A N 20
ATOM 27911 C CA . GLU A 1 78 ? -10.588 8.463 10.382 1.00 0.00 89 GLU A CA 20
ATOM 27912 C C . GLU A 1 78 ? -9.223 9.103 10.666 1.00 0.00 89 GLU A C 20
ATOM 27913 O O . GLU A 1 78 ? -9.070 9.886 11.585 1.00 0.00 89 GLU A O 20
ATOM 27925 N N . ILE A 1 79 ? -8.232 8.774 9.883 1.00 0.00 90 ILE A N 20
ATOM 27926 C CA . ILE A 1 79 ? -6.875 9.359 10.097 1.00 0.00 90 ILE A CA 20
ATOM 27927 C C . ILE A 1 79 ? -6.898 10.856 9.769 1.00 0.00 90 ILE A C 20
ATOM 27928 O O . ILE A 1 79 ? -6.245 11.651 10.417 1.00 0.00 90 ILE A O 20
ATOM 27944 N N . LEU A 1 80 ? -7.637 11.250 8.766 1.00 0.00 91 LEU A N 20
ATOM 27945 C CA . LEU A 1 80 ? -7.688 12.697 8.405 1.00 0.00 91 LEU A CA 20
ATOM 27946 C C . LEU A 1 80 ? -8.283 13.499 9.564 1.00 0.00 91 LEU A C 20
ATOM 27947 O O . LEU A 1 80 ? -7.809 14.567 9.904 1.00 0.00 91 LEU A O 20
ATOM 27963 N N . GLU A 1 81 ? -9.314 12.994 10.176 1.00 0.00 92 GLU A N 20
ATOM 27964 C CA . GLU A 1 81 ? -9.932 13.720 11.315 1.00 0.00 92 GLU A CA 20
ATOM 27965 C C . GLU A 1 81 ? -8.961 13.723 12.496 1.00 0.00 92 GLU A C 20
ATOM 27966 O O . GLU A 1 81 ? -8.848 14.692 13.225 1.00 0.00 92 GLU A O 20
ATOM 27978 N N . HIS A 1 82 ? -8.268 12.636 12.696 1.00 0.00 93 HIS A N 20
ATOM 27979 C CA . HIS A 1 82 ? -7.312 12.556 13.836 1.00 0.00 93 HIS A CA 20
ATOM 27980 C C . HIS A 1 82 ? -6.035 13.328 13.503 1.00 0.00 93 HIS A C 20
ATOM 27981 O O . HIS A 1 82 ? -5.442 13.151 12.455 1.00 0.00 93 HIS A O 20
ATOM 27995 N N . HIS A 1 83 ? -5.606 14.180 14.402 1.00 0.00 94 HIS A N 20
ATOM 27996 C CA . HIS A 1 83 ? -4.366 14.977 14.176 1.00 0.00 94 HIS A CA 20
ATOM 27997 C C . HIS A 1 83 ? -3.273 14.519 15.150 1.00 0.00 94 HIS A C 20
ATOM 27998 O O . HIS A 1 83 ? -3.526 14.257 16.310 1.00 0.00 94 HIS A O 20
ATOM 28012 N N . HIS A 1 84 ? -2.061 14.422 14.676 1.00 0.00 95 HIS A N 20
ATOM 28013 C CA . HIS A 1 84 ? -0.936 13.986 15.549 1.00 0.00 95 HIS A CA 20
ATOM 28014 C C . HIS A 1 84 ? -0.424 15.188 16.347 1.00 0.00 95 HIS A C 20
ATOM 28015 O O . HIS A 1 84 ? 0.354 15.051 17.274 1.00 0.00 95 HIS A O 20
ATOM 28029 N N . HIS A 1 85 ? -0.847 16.368 15.985 1.00 0.00 96 HIS A N 20
ATOM 28030 C CA . HIS A 1 85 ? -0.382 17.586 16.706 1.00 0.00 96 HIS A CA 20
ATOM 28031 C C . HIS A 1 85 ? -1.078 17.697 18.063 1.00 0.00 96 HIS A C 20
ATOM 28032 O O . HIS A 1 85 ? -2.242 17.375 18.206 1.00 0.00 96 HIS A O 20
ATOM 28046 N N . HIS A 1 86 ? -0.372 18.157 19.064 1.00 0.00 97 HIS A N 20
ATOM 28047 C CA . HIS A 1 86 ? -0.991 18.299 20.413 1.00 0.00 97 HIS A CA 20
ATOM 28048 C C . HIS A 1 86 ? -0.269 19.396 21.199 1.00 0.00 97 HIS A C 20
ATOM 28049 O O . HIS A 1 86 ? 0.821 19.811 20.854 1.00 0.00 97 HIS A O 20
ATOM 28063 N N . HIS A 1 87 ? -0.877 19.866 22.253 1.00 0.00 98 HIS A N 20
ATOM 28064 C CA . HIS A 1 87 ? -0.248 20.937 23.075 1.00 0.00 98 HIS A CA 20
ATOM 28065 C C . HIS A 1 87 ? 0.910 20.353 23.892 1.00 0.00 98 HIS A C 20
ATOM 28066 O O . HIS A 1 87 ? 1.819 21.102 24.213 1.00 0.00 98 HIS A O 20
#

Solvent-accessible surface area: 6280 Å² total; per-residue (Å²): 88,172,77,79,82,21,59,114,48,5,32,58,1,0,85,92,7,0,101,96,36,111,50,27,48,55,94,78,68,99,136,64,149,113,24,30,13,4,46,2,40,0,48,117,50,156,96,22,38,2,56,4,15,107,42,10,153,111,17,65,38,41,142,74,0,80,156,51,34,143,103,93,167,89,34,48,83,99,29,115,92,144,176,143,124,150,218